Protein 2UZG (pdb70)

Secondary structure (DSSP, 8-state):
--S-HHHHHS----HHHHHHHTTT--SSS----SS-EEE--TT---EE--TTTT-HHHHHHHHTT--EEEETTTTEEEETTTTEEE---S-----

CATH classification: 3.30.40.10

GO terms:
  GO:0005813 centrosome (C, IDA)
  GO:0050821 protein stabilization (P, IMP)
  GO:0004843 cysteine-type deubiquitinase activity (F, IDA)
  GO:0008270 zinc ion binding (F, IDA)
  GO:0016579 protein deubiquitination (P, IDA)
  GO:0070536 protein K63-linked deubiquitination (P, IDA)
  GO:0071108 protein K48-linked deubiquitination (P, IDA)
  GO:0005794 Golgi apparatus (C, EXP)
  GO:0004197 cysteine-type endopeptidase activity (F, IMP)
  GO:0051298 centrosome duplication (P, IMP)
  GO:0008277 regulation of G protein-coupled receptor signaling pathway (P, IMP)
  GO:0005515 protein binding (F, IPI)
  GO:0001664 G protein-coupled receptor binding (F, IPI)
  GO:0004843 cysteine-type deubiquitinase activity (F, TAS)
  GO:0005829 cytosol (C, TAS)
  GO:0016579 protein deubiquitination (P, TAS)
  GO:0005794 Golgi apparatus (C, IDA)
  GO:0048471 perinuclear region of cytoplasm (C, IDA)
  GO:0005737 cytoplasm (C, TAS)
  GO:0030891 VCB complex (C, TAS)

Structure (mmCIF, N/CA/C/O backbone):
data_2UZG
#
_entry.id   2UZG
#
_cell.length_a   1.000
_cell.length_b   1.000
_cell.length_c   1.000
_cell.angle_alpha   90.00
_cell.angle_beta   90.00
_cell.angle_gamma   90.00
#
_symmetry.space_group_name_H-M   'P 1'
#
loop_
_entity.id
_entity.type
_entity.pdbx_description
1 polymer 'UBIQUITIN CARBOXYL-TERMINAL HYDROLASE 33'
2 non-polymer 'ZINC ION'
#
loop_
_atom_site.group_PDB
_atom_site.id
_atom_site.type_symbol
_atom_site.label_atom_id
_atom_site.label_alt_id
_atom_site.label_comp_id
_atom_site.label_asym_id
_atom_site.label_entity_id
_atom_site.label_seq_id
_atom_site.pdbx_PDB_ins_code
_atom_site.Cartn_x
_atom_site.Cartn_y
_atom_site.Cartn_z
_atom_site.occupancy
_atom_site.B_iso_or_equiv
_atom_site.auth_seq_id
_atom_site.auth_comp_id
_atom_site.auth_asym_id
_atom_site.auth_atom_id
_atom_site.pdbx_PDB_model_num
ATOM 1 N N . ARG A 1 3 ? 24.690 3.270 4.349 1.00 0.00 36 ARG A N 1
ATOM 2 C CA . ARG A 1 3 ? 23.284 3.115 3.892 1.00 0.00 36 ARG A CA 1
ATOM 3 C C . ARG A 1 3 ? 22.478 2.265 4.868 1.00 0.00 36 ARG A C 1
ATOM 4 O O . ARG A 1 3 ? 22.408 1.044 4.733 1.00 0.00 36 ARG A O 1
ATOM 27 N N . ASN A 1 4 ? 21.869 2.920 5.852 1.00 0.00 37 ASN A N 1
ATOM 28 C CA . ASN A 1 4 ? 21.067 2.224 6.851 1.00 0.00 37 ASN A CA 1
ATOM 29 C C . ASN A 1 4 ? 19.579 2.328 6.525 1.00 0.00 37 ASN A C 1
ATOM 30 O O . ASN A 1 4 ? 18.798 2.878 7.301 1.00 0.00 37 ASN A O 1
ATOM 41 N N . HIS A 1 5 ? 19.194 1.794 5.370 1.00 0.00 38 HIS A N 1
ATOM 42 C CA . HIS A 1 5 ? 17.801 1.824 4.940 1.00 0.00 38 HIS A CA 1
ATOM 43 C C . HIS A 1 5 ? 17.500 0.668 3.991 1.00 0.00 38 HIS A C 1
ATOM 44 O O . HIS A 1 5 ? 18.403 0.120 3.358 1.00 0.00 38 HIS A O 1
ATOM 59 N N . CYS A 1 6 ? 16.226 0.302 3.898 1.00 0.00 39 CYS A N 1
ATOM 60 C CA . CYS A 1 6 ? 15.808 -0.791 3.028 1.00 0.00 39 CYS A CA 1
ATOM 61 C C . CYS A 1 6 ? 15.763 -0.333 1.566 1.00 0.00 39 CYS A C 1
ATOM 62 O O . CYS A 1 6 ? 15.265 0.753 1.259 1.00 0.00 39 CYS A O 1
ATOM 69 N N . PRO A 1 7 ? 16.288 -1.159 0.641 1.00 0.00 40 PRO A N 1
ATOM 70 C CA . PRO A 1 7 ? 16.314 -0.838 -0.793 1.00 0.00 40 PRO A CA 1
ATOM 71 C C . PRO A 1 7 ? 14.927 -0.819 -1.427 1.00 0.00 40 PRO A C 1
ATOM 72 O O . PRO A 1 7 ? 14.592 0.095 -2.180 1.00 0.00 40 PRO A O 1
ATOM 83 N N . HIS A 1 8 ? 14.127 -1.839 -1.129 1.00 0.00 41 HIS A N 1
ATOM 84 C CA . HIS A 1 8 ? 12.778 -1.951 -1.677 1.00 0.00 41 HIS A CA 1
ATOM 85 C C . HIS A 1 8 ? 12.026 -0.621 -1.593 1.00 0.00 41 HIS A C 1
ATOM 86 O O . HIS A 1 8 ? 11.531 -0.114 -2.599 1.00 0.00 41 HIS A O 1
ATOM 100 N N . LEU A 1 9 ? 11.949 -0.065 -0.390 1.00 0.00 42 LEU A N 1
ATOM 101 C CA . LEU A 1 9 ? 11.265 1.202 -0.171 1.00 0.00 42 LEU A CA 1
ATOM 102 C C . LEU A 1 9 ? 12.090 2.368 -0.705 1.00 0.00 42 LEU A C 1
ATOM 103 O O . LEU A 1 9 ? 11.548 3.322 -1.263 1.00 0.00 42 LEU A O 1
ATOM 119 N N . ASP A 1 10 ? 13.406 2.287 -0.529 1.00 0.00 43 ASP A N 1
ATOM 120 C CA . ASP A 1 10 ? 14.307 3.337 -0.991 1.00 0.00 43 ASP A CA 1
ATOM 121 C C . ASP A 1 10 ? 14.158 3.580 -2.493 1.00 0.00 43 ASP A C 1
ATOM 122 O O . ASP A 1 10 ? 14.515 4.646 -2.993 1.00 0.00 43 ASP A O 1
ATOM 131 N N . SER A 1 11 ? 13.636 2.587 -3.210 1.00 0.00 44 SER A N 1
ATOM 132 C CA . SER A 1 11 ? 13.453 2.704 -4.652 1.00 0.00 44 SER A CA 1
ATOM 133 C C . SER A 1 11 ? 12.178 3.471 -4.986 1.00 0.00 44 SER A C 1
ATOM 134 O O . SER A 1 11 ? 12.169 4.322 -5.876 1.00 0.00 44 SER A O 1
ATOM 142 N N . VAL A 1 12 ? 11.102 3.165 -4.269 1.00 0.00 45 VAL A N 1
ATOM 143 C CA . VAL A 1 12 ? 9.823 3.826 -4.494 1.00 0.00 45 VAL A CA 1
ATOM 144 C C . VAL A 1 12 ? 9.851 5.267 -3.995 1.00 0.00 45 VAL A C 1
ATOM 145 O O . VAL A 1 12 ? 10.674 5.627 -3.153 1.00 0.00 45 VAL A O 1
ATOM 158 N N . GLY A 1 13 ? 8.947 6.087 -4.521 1.00 0.00 46 GLY A N 1
ATOM 159 C CA . GLY A 1 13 ? 8.884 7.479 -4.117 1.00 0.00 46 GLY A CA 1
ATOM 160 C C . GLY A 1 13 ? 7.785 7.741 -3.107 1.00 0.00 46 GLY A C 1
ATOM 161 O O . GLY A 1 13 ? 7.637 6.999 -2.134 1.00 0.00 46 GLY A O 1
ATOM 165 N N . GLU A 1 14 ? 7.010 8.796 -3.336 1.00 0.00 47 GLU A N 1
ATOM 166 C CA . GLU A 1 14 ? 5.917 9.151 -2.437 1.00 0.00 47 GLU A CA 1
ATOM 167 C C . GLU A 1 14 ? 4.698 9.626 -3.220 1.00 0.00 47 GLU A C 1
ATOM 168 O O . GLU A 1 14 ? 4.823 10.141 -4.331 1.00 0.00 47 GLU A O 1
ATOM 180 N N . ILE A 1 15 ? 3.519 9.449 -2.633 1.00 0.00 48 ILE A N 1
ATOM 181 C CA . ILE A 1 15 ? 2.275 9.860 -3.273 1.00 0.00 48 ILE A CA 1
ATOM 182 C C . ILE A 1 15 ? 1.745 11.153 -2.662 1.00 0.00 48 ILE A C 1
ATOM 183 O O . ILE A 1 15 ? 1.948 11.418 -1.478 1.00 0.00 48 ILE A O 1
ATOM 199 N N . THR A 1 16 ? 1.066 11.953 -3.477 1.00 0.00 49 THR A N 1
ATOM 200 C CA . THR A 1 16 ? 0.508 13.218 -3.013 1.00 0.00 49 THR A CA 1
ATOM 201 C C . THR A 1 16 ? -0.760 12.987 -2.199 1.00 0.00 49 THR A C 1
ATOM 202 O O . THR A 1 16 ? -1.391 11.935 -2.299 1.00 0.00 49 THR A O 1
ATOM 213 N N . LYS A 1 17 ? -1.127 13.978 -1.394 1.00 0.00 50 LYS A N 1
ATOM 214 C CA . LYS A 1 17 ? -2.321 13.884 -0.562 1.00 0.00 50 LYS A CA 1
ATOM 215 C C . LYS A 1 17 ? -3.568 13.713 -1.423 1.00 0.00 50 LYS A C 1
ATOM 216 O O . LYS A 1 17 ? -4.528 13.056 -1.019 1.00 0.00 50 LYS A O 1
ATOM 235 N N . GLU A 1 18 ? -3.547 14.309 -2.611 1.00 0.00 51 GLU A N 1
ATOM 236 C CA . GLU A 1 18 ? -4.676 14.225 -3.530 1.00 0.00 51 GLU A CA 1
ATOM 237 C C . GLU A 1 18 ? -4.976 12.775 -3.898 1.00 0.00 51 GLU A C 1
ATOM 238 O O . GLU A 1 18 ? -6.131 12.353 -3.899 1.00 0.00 51 GLU A O 1
ATOM 250 N N . ASP A 1 19 ? -3.930 12.019 -4.212 1.00 0.00 52 ASP A N 1
ATOM 251 C CA . ASP A 1 19 ? -4.087 10.617 -4.583 1.00 0.00 52 ASP A CA 1
ATOM 252 C C . ASP A 1 19 ? -4.440 9.764 -3.368 1.00 0.00 52 ASP A C 1
ATOM 253 O O . ASP A 1 19 ? -5.269 8.857 -3.455 1.00 0.00 52 ASP A O 1
ATOM 262 N N . LEU A 1 20 ? -3.803 10.055 -2.240 1.00 0.00 53 LEU A N 1
ATOM 263 C CA . LEU A 1 20 ? -4.047 9.309 -1.010 1.00 0.00 53 LEU A CA 1
ATOM 264 C C . LEU A 1 20 ? -5.449 9.576 -0.470 1.00 0.00 53 LEU A C 1
ATOM 265 O O . LEU A 1 20 ? -6.061 8.702 0.146 1.00 0.00 53 LEU A O 1
ATOM 281 N N . ILE A 1 21 ? -5.953 10.786 -0.698 1.00 0.00 54 ILE A N 1
ATOM 282 C CA . ILE A 1 21 ? -7.284 11.160 -0.227 1.00 0.00 54 ILE A CA 1
ATOM 283 C C . ILE A 1 21 ? -8.342 10.173 -0.718 1.00 0.00 54 ILE A C 1
ATOM 284 O O . ILE A 1 21 ? -9.233 9.778 0.033 1.00 0.00 54 ILE A O 1
ATOM 300 N N . GLN A 1 22 ? -8.233 9.779 -1.982 1.00 0.00 55 GLN A N 1
ATOM 301 C CA . GLN A 1 22 ? -9.178 8.839 -2.574 1.00 0.00 55 GLN A CA 1
ATOM 302 C C . GLN A 1 22 ? -9.020 7.456 -1.958 1.00 0.00 55 GLN A C 1
ATOM 303 O O . GLN A 1 22 ? -10.005 6.795 -1.625 1.00 0.00 55 GLN A O 1
ATOM 317 N N . LYS A 1 23 ? -7.777 7.029 -1.799 1.00 0.00 56 LYS A N 1
ATOM 318 C CA . LYS A 1 23 ? -7.486 5.728 -1.209 1.00 0.00 56 LYS A CA 1
ATOM 319 C C . LYS A 1 23 ? -7.887 5.719 0.263 1.00 0.00 56 LYS A C 1
ATOM 320 O O . LYS A 1 23 ? -8.295 4.691 0.803 1.00 0.00 56 LYS A O 1
ATOM 339 N N . SER A 1 24 ? -7.765 6.879 0.901 1.00 0.00 57 SER A N 1
ATOM 340 C CA . SER A 1 24 ? -8.111 7.025 2.311 1.00 0.00 57 SER A CA 1
ATOM 341 C C . SER A 1 24 ? -9.626 7.011 2.519 1.00 0.00 57 SER A C 1
ATOM 342 O O . SER A 1 24 ? -10.098 6.896 3.650 1.00 0.00 57 SER A O 1
ATOM 350 N N . LEU A 1 25 ? -10.385 7.134 1.432 1.00 0.00 58 LEU A N 1
ATOM 351 C CA . LEU A 1 25 ? -11.842 7.140 1.523 1.00 0.00 58 LEU A CA 1
ATOM 352 C C . LEU A 1 25 ? -12.364 5.817 2.084 1.00 0.00 58 LEU A C 1
ATOM 353 O O . LEU A 1 25 ? -13.493 5.743 2.568 1.00 0.00 58 LEU A O 1
ATOM 369 N N . GLY A 1 26 ? -11.534 4.779 2.025 1.00 0.00 59 GLY A N 1
ATOM 370 C CA . GLY A 1 26 ? -11.934 3.484 2.542 1.00 0.00 59 GLY A CA 1
ATOM 371 C C . GLY A 1 26 ? -12.590 2.605 1.496 1.00 0.00 59 GLY A C 1
ATOM 372 O O . GLY A 1 26 ? -13.653 2.033 1.736 1.00 0.00 59 GLY A O 1
ATOM 376 N N . THR A 1 27 ? -11.957 2.489 0.332 1.00 0.00 60 THR A N 1
ATOM 377 C CA . THR A 1 27 ? -12.489 1.664 -0.745 1.00 0.00 60 THR A CA 1
ATOM 378 C C . THR A 1 27 ? -11.364 0.979 -1.514 1.00 0.00 60 THR A C 1
ATOM 379 O O . THR A 1 27 ? -10.332 1.588 -1.798 1.00 0.00 60 THR A O 1
ATOM 390 N N . CYS A 1 28 ? -11.571 -0.290 -1.853 1.00 0.00 61 CYS A N 1
ATOM 391 C CA . CYS A 1 28 ? -10.577 -1.056 -2.595 1.00 0.00 61 CYS A CA 1
ATOM 392 C C . CYS A 1 28 ? -10.749 -0.854 -4.097 1.00 0.00 61 CYS A C 1
ATOM 393 O O . CYS A 1 28 ? -11.867 -0.872 -4.610 1.00 0.00 61 CYS A O 1
ATOM 400 N N . GLN A 1 29 ? -9.636 -0.662 -4.795 1.00 0.00 62 GLN A N 1
ATOM 401 C CA . GLN A 1 29 ? -9.666 -0.453 -6.239 1.00 0.00 62 GLN A CA 1
ATOM 402 C C . GLN A 1 29 ? -9.930 -1.763 -6.984 1.00 0.00 62 GLN A C 1
ATOM 403 O O . GLN A 1 29 ? -10.308 -1.752 -8.155 1.00 0.00 62 GLN A O 1
ATOM 417 N N . ASP A 1 30 ? -9.724 -2.886 -6.302 1.00 0.00 63 ASP A N 1
ATOM 418 C CA . ASP A 1 30 ? -9.937 -4.196 -6.910 1.00 0.00 63 ASP A CA 1
ATOM 419 C C . ASP A 1 30 ? -11.317 -4.749 -6.558 1.00 0.00 63 ASP A C 1
ATOM 420 O O . ASP A 1 30 ? -12.069 -5.169 -7.436 1.00 0.00 63 ASP A O 1
ATOM 429 N N . CYS A 1 31 ? -11.638 -4.749 -5.268 1.00 0.00 64 CYS A N 1
ATOM 430 C CA . CYS A 1 31 ? -12.925 -5.257 -4.801 1.00 0.00 64 CYS A CA 1
ATOM 431 C C . CYS A 1 31 ? -13.688 -4.184 -4.028 1.00 0.00 64 CYS A C 1
ATOM 432 O O . CYS A 1 31 ? -13.319 -3.010 -4.047 1.00 0.00 64 CYS A O 1
ATOM 439 N N . LYS A 1 32 ? -14.756 -4.597 -3.351 1.00 0.00 65 LYS A N 1
ATOM 440 C CA . LYS A 1 32 ? -15.572 -3.673 -2.571 1.00 0.00 65 LYS A CA 1
ATOM 441 C C . LYS A 1 32 ? -15.730 -4.168 -1.136 1.00 0.00 65 LYS A C 1
ATOM 442 O O . LYS A 1 32 ? -16.761 -4.733 -0.774 1.00 0.00 65 LYS A O 1
ATOM 461 N N . VAL A 1 33 ? -14.700 -3.953 -0.325 1.00 0.00 66 VAL A N 1
ATOM 462 C CA . VAL A 1 33 ? -14.723 -4.378 1.069 1.00 0.00 66 VAL A CA 1
ATOM 463 C C . VAL A 1 33 ? -15.051 -3.213 1.998 1.00 0.00 66 VAL A C 1
ATOM 464 O O . VAL A 1 33 ? -15.591 -3.408 3.087 1.00 0.00 66 VAL A O 1
ATOM 477 N N . GLN A 1 34 ? -14.723 -2.000 1.560 1.00 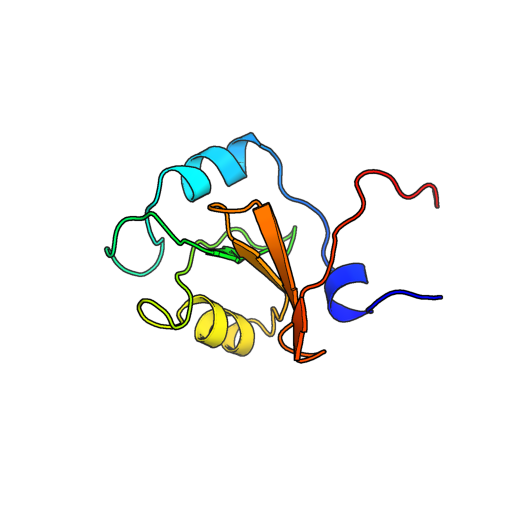0.00 67 GLN A N 1
ATOM 478 C CA . GLN A 1 34 ? -14.982 -0.803 2.353 1.00 0.00 67 GLN A CA 1
ATOM 479 C C . GLN A 1 34 ? -14.155 -0.810 3.635 1.00 0.00 67 GLN A C 1
ATOM 480 O O . GLN A 1 34 ? -14.115 -1.807 4.355 1.00 0.00 67 GLN A O 1
ATOM 494 N N . GLY A 1 35 ? -13.494 0.311 3.913 1.00 0.00 68 GLY A N 1
ATOM 495 C CA . GLY A 1 35 ? -12.677 0.413 5.107 1.00 0.00 68 GLY A CA 1
ATOM 496 C C . GLY A 1 35 ? -13.485 0.247 6.382 1.00 0.00 68 GLY A C 1
ATOM 497 O O . GLY A 1 35 ? -14.662 -0.112 6.327 1.00 0.00 68 GLY A O 1
ATOM 501 N N . PRO A 1 36 ? -12.880 0.502 7.556 1.00 0.00 69 PRO A N 1
ATOM 502 C CA . PRO A 1 36 ? -11.479 0.931 7.662 1.00 0.00 69 PRO A CA 1
ATOM 503 C C . PRO A 1 36 ? -10.502 -0.198 7.355 1.00 0.00 69 PRO A C 1
ATOM 504 O O . PRO A 1 36 ? -10.890 -1.246 6.840 1.00 0.00 69 PRO A O 1
ATOM 515 N N . ASN A 1 37 ? -9.230 0.023 7.675 1.00 0.00 70 ASN A N 1
ATOM 516 C CA . ASN A 1 37 ? -8.195 -0.977 7.433 1.00 0.00 70 ASN A CA 1
ATOM 517 C C . ASN A 1 37 ? -8.002 -1.205 5.936 1.00 0.00 70 ASN A C 1
ATOM 518 O O . ASN A 1 37 ? -8.459 -2.207 5.386 1.00 0.00 70 ASN A O 1
ATOM 529 N N . LEU A 1 38 ? -7.323 -0.269 5.284 1.00 0.00 71 LEU A N 1
ATOM 530 C CA . LEU A 1 38 ? -7.068 -0.368 3.850 1.00 0.00 71 LEU A CA 1
ATOM 531 C C . LEU A 1 38 ? -5.612 -0.043 3.534 1.00 0.00 71 LEU A C 1
ATOM 532 O O . LEU A 1 38 ? -4.980 0.763 4.218 1.00 0.00 71 LEU A O 1
ATOM 548 N N . TRP A 1 39 ? -5.082 -0.680 2.494 1.00 0.00 72 TRP A N 1
ATOM 549 C CA . TRP A 1 39 ? -3.700 -0.462 2.088 1.00 0.00 72 TRP A CA 1
ATOM 550 C C . TRP A 1 39 ? -3.624 0.155 0.696 1.00 0.00 72 TRP A C 1
ATOM 551 O O . TRP A 1 39 ? -4.556 0.038 -0.099 1.00 0.00 72 TRP A O 1
ATOM 572 N N . ALA A 1 40 ? -2.507 0.817 0.412 1.00 0.00 73 ALA A N 1
ATOM 573 C CA . ALA A 1 40 ? -2.306 1.456 -0.882 1.00 0.00 73 ALA A CA 1
ATOM 574 C C . ALA A 1 40 ? -0.859 1.320 -1.341 1.00 0.00 73 ALA A C 1
ATOM 575 O O . ALA A 1 40 ? 0.070 1.457 -0.544 1.00 0.00 73 ALA A O 1
ATOM 582 N N . CYS A 1 41 ? -0.672 1.049 -2.628 1.00 0.00 74 CYS A N 1
ATOM 583 C CA . CYS A 1 41 ? 0.665 0.894 -3.190 1.00 0.00 74 CYS A CA 1
ATOM 584 C C . CYS A 1 41 ? 1.504 2.145 -2.947 1.00 0.00 74 CYS A C 1
ATOM 585 O O . CYS A 1 41 ? 1.076 3.260 -3.245 1.00 0.00 74 CYS A O 1
ATOM 592 N N . LEU A 1 42 ? 2.699 1.952 -2.396 1.00 0.00 75 LEU A N 1
ATOM 593 C CA . LEU A 1 42 ? 3.596 3.065 -2.103 1.00 0.00 75 LEU A CA 1
ATOM 594 C C . LEU A 1 42 ? 4.390 3.485 -3.339 1.00 0.00 75 LEU A C 1
ATOM 595 O O . LEU A 1 42 ? 4.938 4.586 -3.385 1.00 0.00 75 LEU A O 1
ATOM 611 N N . GLU A 1 43 ? 4.450 2.608 -4.338 1.00 0.00 76 GLU A N 1
ATOM 612 C CA . GLU A 1 43 ? 5.183 2.902 -5.566 1.00 0.00 76 GLU A CA 1
ATOM 613 C C . GLU A 1 43 ? 4.722 4.226 -6.170 1.00 0.00 76 GLU A C 1
ATOM 614 O O . GLU A 1 43 ? 3.589 4.347 -6.634 1.00 0.00 76 GLU A O 1
ATOM 626 N N . ASN A 1 44 ? 5.609 5.217 -6.156 1.00 0.00 77 ASN A N 1
ATOM 627 C CA . ASN A 1 44 ? 5.295 6.537 -6.697 1.00 0.00 77 ASN A CA 1
ATOM 628 C C . ASN A 1 44 ? 4.742 6.435 -8.117 1.00 0.00 77 ASN A C 1
ATOM 629 O O . ASN A 1 44 ? 3.903 7.238 -8.525 1.00 0.00 77 ASN A O 1
ATOM 640 N N . ARG A 1 45 ? 5.218 5.446 -8.862 1.00 0.00 78 ARG A N 1
ATOM 641 C CA . ARG A 1 45 ? 4.772 5.241 -10.235 1.00 0.00 78 ARG A CA 1
ATOM 642 C C . ARG A 1 45 ? 3.427 4.517 -10.275 1.00 0.00 78 ARG A C 1
ATOM 643 O O . ARG A 1 45 ? 2.696 4.601 -11.262 1.00 0.00 78 ARG A O 1
ATOM 664 N N . CYS A 1 46 ? 3.109 3.802 -9.200 1.00 0.00 79 CYS A N 1
ATOM 665 C CA . CYS A 1 46 ? 1.853 3.062 -9.119 1.00 0.00 79 CYS A CA 1
ATOM 666 C C . CYS A 1 46 ? 0.845 3.781 -8.229 1.00 0.00 79 CYS A C 1
ATOM 667 O O . CYS A 1 46 ? 1.218 4.479 -7.285 1.00 0.00 79 CYS A O 1
ATOM 674 N N . SER A 1 47 ? -0.434 3.603 -8.536 1.00 0.00 80 SER A N 1
ATOM 675 C CA . SER A 1 47 ? -1.504 4.227 -7.765 1.00 0.00 80 SER A CA 1
ATOM 676 C C . SER A 1 47 ? -2.690 3.279 -7.629 1.00 0.00 80 SER A C 1
ATOM 677 O O . SER A 1 47 ? -3.777 3.547 -8.144 1.00 0.00 80 SER A O 1
ATOM 685 N N . TYR A 1 48 ? -2.471 2.164 -6.940 1.00 0.00 81 TYR A N 1
ATOM 686 C CA . TYR A 1 48 ? -3.516 1.168 -6.743 1.00 0.00 81 TYR A CA 1
ATOM 687 C C . TYR A 1 48 ? -3.903 1.057 -5.271 1.00 0.00 81 TYR A C 1
ATOM 688 O O . TYR A 1 48 ? -3.073 1.253 -4.383 1.00 0.00 81 TYR A O 1
ATOM 706 N N . VAL A 1 49 ? -5.168 0.736 -5.022 1.00 0.00 82 VAL A N 1
ATOM 707 C CA . VAL A 1 49 ? -5.669 0.591 -3.660 1.00 0.00 82 VAL A CA 1
ATOM 708 C C . VAL A 1 49 ? -6.069 -0.854 -3.381 1.00 0.00 82 VAL A C 1
ATOM 709 O O . VAL A 1 49 ? -6.952 -1.400 -4.043 1.00 0.00 82 VAL A O 1
ATOM 722 N N . GLY A 1 50 ? -5.412 -1.470 -2.405 1.00 0.00 83 GLY A N 1
ATOM 723 C CA . GLY A 1 50 ? -5.715 -2.848 -2.066 1.00 0.00 83 GLY A CA 1
ATOM 724 C C . GLY A 1 50 ? -5.866 -3.066 -0.574 1.00 0.00 83 GLY A C 1
ATOM 725 O O . GLY A 1 50 ? -5.406 -2.257 0.231 1.00 0.00 83 GLY A O 1
ATOM 729 N N . CYS A 1 51 ? -6.509 -4.169 -0.206 1.00 0.00 84 CYS A N 1
ATOM 730 C CA . CYS A 1 51 ? -6.719 -4.501 1.199 1.00 0.00 84 CYS A CA 1
ATOM 731 C C . CYS A 1 51 ? -5.752 -5.597 1.644 1.00 0.00 84 CYS A C 1
ATOM 732 O O . CYS A 1 51 ? -5.385 -6.470 0.857 1.00 0.00 84 CYS A O 1
ATOM 739 N N . GLY A 1 52 ? -5.337 -5.535 2.905 1.00 0.00 85 GLY A N 1
ATOM 740 C CA . GLY A 1 52 ? -4.407 -6.517 3.433 1.00 0.00 85 GLY A CA 1
ATOM 741 C C . GLY A 1 52 ? -5.047 -7.869 3.684 1.00 0.00 85 GLY A C 1
ATOM 742 O O . GLY A 1 52 ? -6.196 -8.102 3.309 1.00 0.00 85 GLY A O 1
ATOM 746 N N . GLU A 1 53 ? -4.292 -8.763 4.318 1.00 0.00 86 GLU A N 1
ATOM 747 C CA . GLU A 1 53 ? -4.775 -10.107 4.624 1.00 0.00 86 GLU A CA 1
ATOM 748 C C . GLU A 1 53 ? -6.066 -10.064 5.437 1.00 0.00 86 GLU A C 1
ATOM 749 O O . GLU A 1 53 ? -6.824 -11.035 5.466 1.00 0.00 86 GLU A O 1
ATOM 761 N N . SER A 1 54 ? -6.314 -8.938 6.098 1.00 0.00 87 SER A N 1
ATOM 762 C CA . SER A 1 54 ? -7.515 -8.781 6.910 1.00 0.00 87 SER A CA 1
ATOM 763 C C . SER A 1 54 ? -8.777 -8.886 6.055 1.00 0.00 87 SER A C 1
ATOM 764 O O . SER A 1 54 ? -9.871 -9.101 6.577 1.00 0.00 87 SER A O 1
ATOM 772 N N . GLN A 1 55 ? -8.621 -8.734 4.741 1.00 0.00 88 GLN A N 1
ATOM 773 C CA . GLN A 1 55 ? -9.755 -8.815 3.827 1.00 0.00 88 GLN A CA 1
ATOM 774 C C . GLN A 1 55 ? -9.503 -9.843 2.729 1.00 0.00 88 GLN A C 1
ATOM 775 O O . GLN A 1 55 ? -10.105 -10.918 2.725 1.00 0.00 88 GLN A O 1
ATOM 789 N N . VAL A 1 56 ? -8.616 -9.511 1.795 1.00 0.00 89 VAL A N 1
ATOM 790 C CA . VAL A 1 56 ? -8.299 -10.413 0.692 1.00 0.00 89 VAL A CA 1
ATOM 791 C C . VAL A 1 56 ? -6.812 -10.385 0.340 1.00 0.00 89 VAL A C 1
ATOM 792 O O . VAL A 1 56 ? -6.406 -10.898 -0.703 1.00 0.00 89 VAL A O 1
ATOM 805 N N . ASP A 1 57 ? -5.999 -9.787 1.210 1.00 0.00 90 ASP A N 1
ATOM 806 C CA . ASP A 1 57 ? -4.558 -9.702 0.977 1.00 0.00 90 ASP A CA 1
ATOM 807 C C . ASP A 1 57 ? -4.256 -9.201 -0.433 1.00 0.00 90 ASP A C 1
ATOM 808 O O . ASP A 1 57 ? -3.235 -9.556 -1.027 1.00 0.00 90 ASP A O 1
ATOM 817 N N . HIS A 1 58 ? -5.147 -8.366 -0.961 1.00 0.00 91 HIS A N 1
ATOM 818 C CA . HIS A 1 58 ? -4.978 -7.809 -2.298 1.00 0.00 91 HIS A CA 1
ATOM 819 C C . HIS A 1 58 ? -3.634 -7.100 -2.416 1.00 0.00 91 HIS A C 1
ATOM 820 O O . HIS A 1 58 ? -2.990 -7.136 -3.465 1.00 0.00 91 HIS A O 1
ATOM 834 N N . SER A 1 59 ? -3.215 -6.461 -1.329 1.00 0.00 92 SER A N 1
ATOM 835 C CA . SER A 1 59 ? -1.943 -5.752 -1.308 1.00 0.00 92 SER A CA 1
ATOM 836 C C . SER A 1 59 ? -0.794 -6.718 -1.580 1.00 0.00 92 SER A C 1
ATOM 837 O O . SER A 1 59 ? 0.178 -6.372 -2.255 1.00 0.00 92 SER A O 1
ATOM 845 N N . THR A 1 60 ? -0.918 -7.933 -1.057 1.00 0.00 93 THR A N 1
ATOM 846 C CA . THR A 1 60 ? 0.105 -8.953 -1.247 1.00 0.00 93 THR A CA 1
ATOM 847 C C . THR A 1 60 ? 0.109 -9.440 -2.692 1.00 0.00 93 THR A C 1
ATOM 848 O O . THR A 1 60 ? 1.155 -9.495 -3.338 1.00 0.00 93 THR A O 1
ATOM 859 N N . ILE A 1 61 ? -1.072 -9.783 -3.199 1.00 0.00 94 ILE A N 1
ATOM 860 C CA . ILE A 1 61 ? -1.197 -10.255 -4.573 1.00 0.00 94 ILE A CA 1
ATOM 861 C C . ILE A 1 61 ? -0.669 -9.206 -5.542 1.00 0.00 94 ILE A C 1
ATOM 862 O O . ILE A 1 61 ? 0.162 -9.500 -6.401 1.00 0.00 94 ILE A O 1
ATOM 878 N N . HIS A 1 62 ? -1.148 -7.978 -5.385 1.00 0.00 95 HIS A N 1
ATOM 879 C CA . HIS A 1 62 ? -0.713 -6.877 -6.235 1.00 0.00 95 HIS A CA 1
ATOM 880 C C . HIS A 1 62 ? 0.795 -6.688 -6.118 1.00 0.00 95 HIS A C 1
ATOM 881 O O . HIS A 1 62 ? 1.473 -6.384 -7.099 1.00 0.00 95 HIS A O 1
ATOM 895 N N . SER A 1 63 ? 1.313 -6.875 -4.907 1.00 0.00 96 SER A N 1
ATOM 896 C CA . SER A 1 63 ? 2.741 -6.731 -4.657 1.00 0.00 96 SER A CA 1
ATOM 897 C C . SER A 1 63 ? 3.542 -7.700 -5.521 1.00 0.00 96 SER A C 1
ATOM 898 O O . SER A 1 63 ? 4.558 -7.332 -6.103 1.00 0.00 96 SER A O 1
ATOM 906 N N . GLN A 1 64 ? 3.086 -8.942 -5.601 1.00 0.00 97 GLN A N 1
ATOM 907 C CA . GLN A 1 64 ? 3.780 -9.944 -6.400 1.00 0.00 97 GLN A CA 1
ATOM 908 C C . GLN A 1 64 ? 3.625 -9.655 -7.892 1.00 0.00 97 GLN A C 1
ATOM 909 O O . GLN A 1 64 ? 4.602 -9.658 -8.641 1.00 0.00 97 GLN A O 1
ATOM 923 N N . GLU A 1 65 ? 2.389 -9.410 -8.315 1.00 0.00 98 GLU A N 1
ATOM 924 C CA . GLU A 1 65 ? 2.094 -9.128 -9.718 1.00 0.00 98 GLU A CA 1
ATOM 925 C C . GLU A 1 65 ? 3.006 -8.043 -10.291 1.00 0.00 98 GLU A C 1
ATOM 926 O O . GLU A 1 65 ? 3.572 -8.206 -11.372 1.00 0.00 98 GLU A O 1
ATOM 938 N N . THR A 1 66 ? 3.137 -6.933 -9.572 1.00 0.00 99 THR A N 1
ATOM 939 C CA . THR A 1 66 ? 3.974 -5.826 -10.030 1.00 0.00 99 THR A CA 1
ATOM 940 C C . THR A 1 66 ? 5.291 -5.754 -9.262 1.00 0.00 99 THR A C 1
ATOM 941 O O . THR A 1 66 ? 6.018 -4.766 -9.360 1.00 0.00 99 THR A O 1
ATOM 952 N N . LYS A 1 67 ? 5.600 -6.796 -8.498 1.00 0.00 100 LYS A N 1
ATOM 953 C CA . LYS A 1 67 ? 6.835 -6.828 -7.723 1.00 0.00 100 LYS A CA 1
ATOM 954 C C . LYS A 1 67 ? 6.926 -5.631 -6.774 1.00 0.00 100 LYS A C 1
ATOM 955 O O . LYS A 1 67 ? 8.014 -5.263 -6.331 1.00 0.00 100 LYS A O 1
ATOM 974 N N . HIS A 1 68 ? 5.777 -5.041 -6.451 1.00 0.00 101 HIS A N 1
ATOM 975 C CA . HIS A 1 68 ? 5.728 -3.905 -5.539 1.00 0.00 101 HIS A CA 1
ATOM 976 C C . HIS A 1 68 ? 5.617 -4.398 -4.100 1.00 0.00 101 HIS A C 1
ATOM 977 O O . HIS A 1 68 ? 4.525 -4.709 -3.624 1.00 0.00 101 HIS A O 1
ATOM 991 N N . TYR A 1 69 ? 6.751 -4.482 -3.414 1.00 0.00 102 TYR A N 1
ATOM 992 C CA . TYR A 1 69 ? 6.774 -4.955 -2.033 1.00 0.00 102 TYR A CA 1
ATOM 993 C C . TYR A 1 69 ? 6.603 -3.808 -1.037 1.00 0.00 102 TYR A C 1
ATOM 994 O O . TYR A 1 69 ? 6.987 -3.929 0.125 1.00 0.00 102 TYR A O 1
ATOM 1012 N N . LEU A 1 70 ? 6.025 -2.701 -1.492 1.00 0.00 103 LEU A N 1
ATOM 1013 C CA . LEU A 1 70 ? 5.810 -1.549 -0.624 1.00 0.00 103 LEU A CA 1
ATOM 1014 C C . LEU A 1 70 ? 4.330 -1.194 -0.547 1.00 0.00 103 LEU A C 1
ATOM 1015 O O . LEU A 1 70 ? 3.712 -0.841 -1.552 1.00 0.00 103 LEU A O 1
ATOM 1031 N N . THR A 1 71 ? 3.768 -1.293 0.651 1.00 0.00 104 THR A N 1
ATOM 1032 C CA . THR A 1 71 ? 2.358 -0.983 0.858 1.00 0.00 104 THR A CA 1
ATOM 1033 C C . THR A 1 71 ? 2.157 -0.193 2.146 1.00 0.00 104 THR A C 1
ATOM 1034 O O . THR A 1 71 ? 2.701 -0.546 3.191 1.00 0.00 104 THR A O 1
ATOM 1045 N N . VAL A 1 72 ? 1.376 0.880 2.064 1.00 0.00 105 VAL A N 1
ATOM 1046 C CA . VAL A 1 72 ? 1.109 1.718 3.227 1.00 0.00 105 VAL A CA 1
ATOM 1047 C C . VAL A 1 72 ? -0.383 1.769 3.542 1.00 0.00 105 VAL A C 1
ATOM 1048 O O . VAL A 1 72 ? -1.199 2.106 2.683 1.00 0.00 105 VAL A O 1
ATOM 1061 N N . ASN A 1 73 ? -0.731 1.432 4.779 1.00 0.00 106 ASN A N 1
ATOM 1062 C CA . ASN A 1 73 ? -2.124 1.440 5.212 1.00 0.00 106 ASN A CA 1
ATOM 1063 C C . ASN A 1 73 ? -2.589 2.859 5.512 1.00 0.00 106 ASN A C 1
ATOM 1064 O O . ASN A 1 73 ? -1.992 3.559 6.327 1.00 0.00 106 ASN A O 1
ATOM 1075 N N . LEU A 1 74 ? -3.657 3.280 4.843 1.00 0.00 107 LEU A N 1
ATOM 1076 C CA . LEU A 1 74 ? -4.205 4.620 5.034 1.00 0.00 107 LEU A CA 1
ATOM 1077 C C . LEU A 1 74 ? -4.907 4.753 6.386 1.00 0.00 107 LEU A C 1
ATOM 1078 O O . LEU A 1 74 ? -5.292 5.853 6.786 1.00 0.00 107 LEU A O 1
ATOM 1094 N N . THR A 1 75 ? -5.082 3.634 7.084 1.00 0.00 108 THR A N 1
ATOM 1095 C CA . THR A 1 75 ? -5.748 3.641 8.382 1.00 0.00 108 THR A CA 1
ATOM 1096 C C . THR A 1 75 ? -4.832 4.182 9.476 1.00 0.00 108 THR A C 1
ATOM 1097 O O . THR A 1 75 ? -5.267 4.937 10.345 1.00 0.00 108 THR A O 1
ATOM 1108 N N . THR A 1 76 ? -3.565 3.789 9.429 1.00 0.00 109 THR A N 1
ATOM 1109 C CA . THR A 1 76 ? -2.590 4.233 10.422 1.00 0.00 109 THR A CA 1
ATOM 1110 C C . THR A 1 76 ? -1.445 5.016 9.777 1.00 0.00 109 THR A C 1
ATOM 1111 O O . THR A 1 76 ? -0.577 5.541 10.473 1.00 0.00 109 THR A O 1
ATOM 1122 N N . LEU A 1 77 ? -1.446 5.091 8.449 1.00 0.00 110 LEU A N 1
ATOM 1123 C CA . LEU A 1 77 ? -0.404 5.810 7.725 1.00 0.00 110 LEU A CA 1
ATOM 1124 C C . LEU A 1 77 ? 0.963 5.173 7.964 1.00 0.00 110 LEU A C 1
ATOM 1125 O O . LEU A 1 77 ? 1.965 5.869 8.132 1.00 0.00 110 LEU A O 1
ATOM 1141 N N . ARG A 1 78 ? 0.996 3.845 7.977 1.00 0.00 111 ARG A N 1
ATOM 1142 C CA . ARG A 1 78 ? 2.240 3.111 8.194 1.00 0.00 111 ARG A CA 1
ATOM 1143 C C . ARG A 1 78 ? 2.632 2.330 6.943 1.00 0.00 111 ARG A C 1
ATOM 1144 O O . ARG A 1 78 ? 1.775 1.792 6.242 1.00 0.00 111 ARG A O 1
ATOM 1165 N N . VAL A 1 79 ? 3.931 2.273 6.668 1.00 0.00 112 VAL A N 1
ATOM 1166 C CA . VAL A 1 79 ? 4.436 1.559 5.500 1.00 0.00 112 VAL A CA 1
ATOM 1167 C C . VAL A 1 79 ? 4.865 0.141 5.865 1.00 0.00 112 VAL A C 1
ATOM 1168 O O . VAL A 1 79 ? 5.290 -0.119 6.990 1.00 0.00 112 VAL A O 1
ATOM 1181 N N . TRP A 1 80 ? 4.751 -0.772 4.904 1.00 0.00 113 TRP A N 1
ATOM 1182 C CA . TRP A 1 80 ? 5.126 -2.165 5.122 1.00 0.00 113 TRP A CA 1
ATOM 1183 C C . TRP A 1 80 ? 5.980 -2.688 3.969 1.00 0.00 113 TRP A C 1
ATOM 1184 O O . TRP A 1 80 ? 5.726 -2.378 2.803 1.00 0.00 113 TRP A O 1
ATOM 1205 N N . CYS A 1 81 ? 6.991 -3.483 4.311 1.00 0.00 114 CYS A N 1
ATOM 1206 C CA . CYS A 1 81 ? 7.893 -4.057 3.317 1.00 0.00 114 CYS A CA 1
ATOM 1207 C C . CYS A 1 81 ? 7.751 -5.578 3.266 1.00 0.00 114 CYS A C 1
ATOM 1208 O O . CYS A 1 81 ? 8.115 -6.276 4.215 1.00 0.00 114 CYS A O 1
ATOM 1215 N N . TYR A 1 82 ? 7.216 -6.082 2.156 1.00 0.00 115 TYR A N 1
ATOM 1216 C CA . TYR A 1 82 ? 7.022 -7.518 1.980 1.00 0.00 115 TYR A CA 1
ATOM 1217 C C . TYR A 1 82 ? 8.356 -8.247 1.829 1.00 0.00 115 TYR A C 1
ATOM 1218 O O . TYR A 1 82 ? 8.552 -9.321 2.396 1.00 0.00 115 TYR A O 1
ATOM 1236 N N . ALA A 1 83 ? 9.266 -7.658 1.060 1.00 0.00 116 ALA A N 1
ATOM 1237 C CA . ALA A 1 83 ? 10.577 -8.258 0.834 1.00 0.00 116 ALA A CA 1
ATOM 1238 C C . ALA A 1 83 ? 11.328 -8.434 2.146 1.00 0.00 116 ALA A C 1
ATOM 1239 O O . ALA A 1 83 ? 11.795 -9.526 2.466 1.00 0.00 116 ALA A O 1
ATOM 1246 N N . CYS A 1 84 ? 11.429 -7.352 2.907 1.00 0.00 117 CYS A N 1
ATOM 1247 C CA . CYS A 1 84 ? 12.114 -7.384 4.191 1.00 0.00 117 CYS A CA 1
ATOM 1248 C C . CYS A 1 84 ? 11.321 -8.213 5.195 1.00 0.00 117 CYS A C 1
ATOM 1249 O O . CYS A 1 84 ? 11.890 -8.825 6.099 1.00 0.00 117 CYS A O 1
ATOM 1256 N N . SER A 1 85 ? 10.000 -8.222 5.026 1.00 0.00 118 SER A N 1
ATOM 1257 C CA . SER A 1 85 ? 9.106 -8.968 5.910 1.00 0.00 118 SER A CA 1
ATOM 1258 C C . SER A 1 85 ? 8.916 -8.233 7.233 1.00 0.00 118 SER A C 1
ATOM 1259 O O . SER A 1 85 ? 9.001 -8.827 8.308 1.00 0.00 118 SER A O 1
ATOM 1267 N N . LYS A 1 86 ? 8.655 -6.932 7.145 1.00 0.00 119 LYS A N 1
ATOM 1268 C CA . LYS A 1 86 ? 8.452 -6.114 8.335 1.00 0.00 119 LYS A CA 1
ATOM 1269 C C . LYS A 1 86 ? 7.921 -4.734 7.964 1.00 0.00 119 LYS A C 1
ATOM 1270 O O . LYS A 1 86 ? 7.743 -4.421 6.787 1.00 0.00 119 LYS A O 1
ATOM 1289 N N . GLU A 1 87 ? 7.671 -3.912 8.978 1.00 0.00 120 GLU A N 1
ATOM 1290 C CA . GLU A 1 87 ? 7.160 -2.564 8.761 1.00 0.00 120 GLU A CA 1
ATOM 1291 C C . GLU A 1 87 ? 8.305 -1.565 8.620 1.00 0.00 120 GLU A C 1
ATOM 1292 O O . GLU A 1 87 ? 9.276 -1.607 9.376 1.00 0.00 120 GLU A O 1
ATOM 1304 N N . VAL A 1 88 ? 8.183 -0.666 7.648 1.00 0.00 121 VAL A N 1
ATOM 1305 C CA . VAL A 1 88 ? 9.206 0.344 7.408 1.00 0.00 121 VAL A CA 1
ATOM 1306 C C . VAL A 1 88 ? 8.615 1.748 7.478 1.00 0.00 121 VAL A C 1
ATOM 1307 O O . VAL A 1 88 ? 7.398 1.918 7.546 1.00 0.00 121 VAL A O 1
ATOM 1320 N N . PHE A 1 89 ? 9.485 2.753 7.462 1.00 0.00 122 PHE A N 1
ATOM 1321 C CA . PHE A 1 89 ? 9.048 4.142 7.523 1.00 0.00 122 PHE A CA 1
ATOM 1322 C C . PHE A 1 89 ? 9.565 4.931 6.324 1.00 0.00 122 PHE A C 1
ATOM 1323 O O . PHE A 1 89 ? 10.689 4.721 5.869 1.00 0.00 122 PHE A O 1
ATOM 1340 N N . LEU A 1 90 ? 8.736 5.838 5.818 1.00 0.00 123 LEU A N 1
ATOM 1341 C CA . LEU A 1 90 ? 9.110 6.659 4.672 1.00 0.00 123 LEU A CA 1
ATOM 1342 C C . LEU A 1 90 ? 9.418 8.089 5.105 1.00 0.00 123 LEU A C 1
ATOM 1343 O O . LEU A 1 90 ? 8.547 8.797 5.609 1.00 0.00 123 LEU A O 1
ATOM 1359 N N . ASP A 1 91 ? 10.664 8.506 4.905 1.00 0.00 124 ASP A N 1
ATOM 1360 C CA . ASP A 1 91 ? 11.088 9.852 5.275 1.00 0.00 124 ASP A CA 1
ATOM 1361 C C . ASP A 1 91 ? 10.362 10.900 4.438 1.00 0.00 124 ASP A C 1
ATOM 1362 O O . ASP A 1 91 ? 9.940 10.628 3.314 1.00 0.00 124 ASP A O 1
ATOM 1371 N N . ARG A 1 92 ? 10.222 12.099 4.993 1.00 0.00 125 ARG A N 1
ATOM 1372 C CA . ARG A 1 92 ? 9.547 13.190 4.298 1.00 0.00 125 ARG A CA 1
ATOM 1373 C C . ARG A 1 92 ? 10.540 14.008 3.479 1.00 0.00 125 ARG A C 1
ATOM 1374 O O . ARG A 1 92 ? 10.196 14.550 2.428 1.00 0.00 125 ARG A O 1
ATOM 1395 N N . LYS A 1 93 ? 11.774 14.093 3.966 1.00 0.00 126 LYS A N 1
ATOM 1396 C CA . LYS A 1 93 ? 12.817 14.846 3.279 1.00 0.00 126 LYS A CA 1
ATOM 1397 C C . LYS A 1 93 ? 14.137 14.079 3.291 1.00 0.00 126 LYS A C 1
ATOM 1398 O O . LYS A 1 93 ? 14.547 13.545 4.321 1.00 0.00 126 LYS A O 1
ATOM 1417 N N . LEU A 1 94 ? 14.795 14.029 2.138 1.00 0.00 127 LEU A N 1
ATOM 1418 C CA . LEU A 1 94 ? 16.068 13.328 2.015 1.00 0.00 127 LEU A CA 1
ATOM 1419 C C . LEU A 1 94 ? 17.232 14.313 2.003 1.00 0.00 127 LEU A C 1
ATOM 1420 O O . LEU A 1 94 ? 17.919 14.492 3.009 1.00 0.00 127 LEU A O 1
ATOM 1436 N N . GLY A 1 95 ? 17.447 14.946 0.857 1.00 0.00 128 GLY A N 1
ATOM 1437 C CA . GLY A 1 95 ? 18.528 15.907 0.730 1.00 0.00 128 GLY A CA 1
ATOM 1438 C C . GLY A 1 95 ? 19.740 15.326 0.029 1.00 0.00 128 GLY A C 1
ATOM 1439 O O . GLY A 1 95 ? 20.852 15.374 0.555 1.00 0.00 128 GLY A O 1
ATOM 1443 N N . THR A 1 96 ? 19.526 14.776 -1.162 1.00 0.00 129 THR A N 1
ATOM 1444 C CA . THR A 1 96 ? 20.610 14.184 -1.937 1.00 0.00 129 THR A CA 1
ATOM 1445 C C . THR A 1 96 ? 20.934 15.037 -3.160 1.00 0.00 129 THR A C 1
ATOM 1446 O O . THR A 1 96 ? 22.081 15.092 -3.605 1.00 0.00 129 THR A O 1
ATOM 1457 N N . GLN A 1 97 ? 19.915 15.698 -3.700 1.00 0.00 130 GLN A N 1
ATOM 1458 C CA . GLN A 1 97 ? 20.091 16.548 -4.873 1.00 0.00 130 GLN A CA 1
ATOM 1459 C C . GLN A 1 97 ? 19.297 17.842 -4.731 1.00 0.00 130 GLN A C 1
ATOM 1460 O O . GLN A 1 97 ? 19.920 18.924 -4.760 1.00 0.00 130 GLN A O 1
ATOM 1478 N N . ARG A 1 3 ? 24.543 -1.188 8.961 1.00 0.00 36 ARG A N 2
ATOM 1479 C CA . ARG A 1 3 ? 23.427 -0.242 9.225 1.00 0.00 36 ARG A CA 2
ATOM 1480 C C . ARG A 1 3 ? 23.111 0.596 7.990 1.00 0.00 36 ARG A C 2
ATOM 1481 O O . ARG A 1 3 ? 23.947 1.372 7.524 1.00 0.00 36 ARG A O 2
ATOM 1504 N N . ASN A 1 4 ? 21.901 0.437 7.465 1.00 0.00 37 ASN A N 2
ATOM 1505 C CA . ASN A 1 4 ? 21.476 1.179 6.285 1.00 0.00 37 ASN A CA 2
ATOM 1506 C C . ASN A 1 4 ? 19.971 1.047 6.072 1.00 0.00 37 ASN A C 2
ATOM 1507 O O . ASN A 1 4 ? 19.307 0.253 6.736 1.00 0.00 37 ASN A O 2
ATOM 1518 N N . HIS A 1 5 ? 19.439 1.833 5.140 1.00 0.00 38 HIS A N 2
ATOM 1519 C CA . HIS A 1 5 ? 18.013 1.804 4.839 1.00 0.00 38 HIS A CA 2
ATOM 1520 C C . HIS A 1 5 ? 17.672 0.635 3.921 1.00 0.00 38 HIS A C 2
ATOM 1521 O O . HIS A 1 5 ? 18.561 -0.042 3.405 1.00 0.00 38 HIS A O 2
ATOM 1536 N N . CYS A 1 6 ? 16.378 0.403 3.722 1.00 0.00 39 CYS A N 2
ATOM 1537 C CA . CYS A 1 6 ? 15.917 -0.684 2.866 1.00 0.00 39 CYS A CA 2
ATOM 1538 C C . CYS A 1 6 ? 15.846 -0.225 1.405 1.00 0.00 39 CYS A C 2
ATOM 1539 O O . CYS A 1 6 ? 15.349 0.863 1.108 1.00 0.00 39 CYS A O 2
ATOM 1546 N N . PRO A 1 7 ? 16.350 -1.054 0.469 1.00 0.00 40 PRO A N 2
ATOM 1547 C CA . PRO A 1 7 ? 16.352 -0.729 -0.964 1.00 0.00 40 PRO A CA 2
ATOM 1548 C C . PRO A 1 7 ? 14.955 -0.714 -1.578 1.00 0.00 40 PRO A C 2
ATOM 1549 O O . PRO A 1 7 ? 14.613 0.191 -2.339 1.00 0.00 40 PRO A O 2
ATOM 1560 N N . HIS A 1 8 ? 14.156 -1.727 -1.254 1.00 0.00 41 HIS A N 2
ATOM 1561 C CA . HIS A 1 8 ? 12.799 -1.838 -1.785 1.00 0.00 41 HIS A CA 2
ATOM 1562 C C . HIS A 1 8 ? 12.050 -0.507 -1.684 1.00 0.00 41 HIS A C 2
ATOM 1563 O O . HIS A 1 8 ? 11.552 0.011 -2.684 1.00 0.00 41 HIS A O 2
ATOM 1577 N N . LEU A 1 9 ? 11.983 0.041 -0.477 1.00 0.00 42 LEU A N 2
ATOM 1578 C CA . LEU A 1 9 ? 11.306 1.311 -0.245 1.00 0.00 42 LEU A CA 2
ATOM 1579 C C . LEU A 1 9 ? 12.147 2.478 -0.756 1.00 0.00 42 LEU A C 2
ATOM 1580 O O . LEU A 1 9 ? 11.614 3.469 -1.255 1.00 0.00 42 LEU A O 2
ATOM 1596 N N . ASP A 1 10 ? 13.463 2.356 -0.625 1.00 0.00 43 ASP A N 2
ATOM 1597 C CA . ASP A 1 10 ? 14.376 3.403 -1.074 1.00 0.00 43 ASP A CA 2
ATOM 1598 C C . ASP A 1 10 ? 14.204 3.682 -2.567 1.00 0.00 43 ASP A C 2
ATOM 1599 O O . ASP A 1 10 ? 14.571 4.753 -3.050 1.00 0.00 43 ASP A O 2
ATOM 1608 N N . SER A 1 11 ? 13.657 2.712 -3.295 1.00 0.00 44 SER A N 2
ATOM 1609 C CA . SER A 1 11 ? 13.452 2.860 -4.733 1.00 0.00 44 SER A CA 2
ATOM 1610 C C . SER A 1 11 ? 12.144 3.585 -5.035 1.00 0.00 44 SER A C 2
ATOM 1611 O O . SER A 1 11 ? 12.094 4.458 -5.901 1.00 0.00 44 SER A O 2
ATOM 1619 N N . VAL A 1 12 ? 11.087 3.218 -4.319 1.00 0.00 45 VAL A N 2
ATOM 1620 C CA . VAL A 1 12 ? 9.781 3.837 -4.518 1.00 0.00 45 VAL A CA 2
ATOM 1621 C C . VAL A 1 12 ? 9.734 5.233 -3.908 1.00 0.00 45 VAL A C 2
ATOM 1622 O O . VAL A 1 12 ? 10.324 5.484 -2.857 1.00 0.00 45 VAL A O 2
ATOM 1635 N N . GLY A 1 13 ? 9.028 6.140 -4.575 1.00 0.00 46 GLY A N 2
ATOM 1636 C CA . GLY A 1 13 ? 8.917 7.501 -4.085 1.00 0.00 46 GLY A CA 2
ATOM 1637 C C . GLY A 1 13 ? 7.822 7.655 -3.047 1.00 0.00 46 GLY A C 2
ATOM 1638 O O . GLY A 1 13 ? 7.761 6.894 -2.081 1.00 0.00 46 GLY A O 2
ATOM 1642 N N . GLU A 1 14 ? 6.955 8.643 -3.246 1.00 0.00 47 GLU A N 2
ATOM 1643 C CA . GLU A 1 14 ? 5.858 8.894 -2.319 1.00 0.00 47 GLU A CA 2
ATOM 1644 C C . GLU A 1 14 ? 4.581 9.257 -3.071 1.00 0.00 47 GLU A C 2
ATOM 1645 O O . GLU A 1 14 ? 4.619 9.587 -4.256 1.00 0.00 47 GLU A O 2
ATOM 1657 N N . ILE A 1 15 ? 3.451 9.197 -2.373 1.00 0.00 48 ILE A N 2
ATOM 1658 C CA . ILE A 1 15 ? 2.163 9.519 -2.974 1.00 0.00 48 ILE A CA 2
ATOM 1659 C C . ILE A 1 15 ? 1.666 10.883 -2.509 1.00 0.00 48 ILE A C 2
ATOM 1660 O O . ILE A 1 15 ? 1.972 11.322 -1.400 1.00 0.00 48 ILE A O 2
ATOM 1676 N N . THR A 1 16 ? 0.894 11.545 -3.364 1.00 0.00 49 THR A N 2
ATOM 1677 C CA . THR A 1 16 ? 0.350 12.859 -3.042 1.00 0.00 49 THR A CA 2
ATOM 1678 C C . THR A 1 16 ? -0.877 12.730 -2.147 1.00 0.00 49 THR A C 2
ATOM 1679 O O . THR A 1 16 ? -1.504 11.671 -2.084 1.00 0.00 49 THR A O 2
ATOM 1690 N N . LYS A 1 17 ? -1.218 13.814 -1.457 1.00 0.00 50 LYS A N 2
ATOM 1691 C CA . LYS A 1 17 ? -2.373 13.820 -0.567 1.00 0.00 50 LYS A CA 2
ATOM 1692 C C . LYS A 1 17 ? -3.650 13.477 -1.328 1.00 0.00 50 LYS A C 2
ATOM 1693 O O . LYS A 1 17 ? -4.487 12.718 -0.844 1.00 0.00 50 LYS A O 2
ATOM 1712 N N . GLU A 1 18 ? -3.791 14.045 -2.521 1.00 0.00 51 GLU A N 2
ATOM 1713 C CA . GLU A 1 18 ? -4.967 13.804 -3.349 1.00 0.00 51 GLU A CA 2
ATOM 1714 C C . GLU A 1 18 ? -5.126 12.318 -3.661 1.00 0.00 51 GLU A C 2
ATOM 1715 O O . GLU A 1 18 ? -6.243 11.804 -3.720 1.00 0.00 51 GLU A O 2
ATOM 1727 N N . ASP A 1 19 ? -4.005 11.632 -3.859 1.00 0.00 52 ASP A N 2
ATOM 1728 C CA . ASP A 1 19 ? -4.029 10.207 -4.164 1.00 0.00 52 ASP A CA 2
ATOM 1729 C C . ASP A 1 19 ? -4.410 9.394 -2.931 1.00 0.00 52 ASP A C 2
ATOM 1730 O O . ASP A 1 19 ? -5.183 8.440 -3.019 1.00 0.00 52 ASP A O 2
ATOM 1739 N N . LEU A 1 20 ? -3.862 9.778 -1.781 1.00 0.00 53 LEU A N 2
ATOM 1740 C CA . LEU A 1 20 ? -4.147 9.084 -0.531 1.00 0.00 53 LEU A CA 2
ATOM 1741 C C . LEU A 1 20 ? -5.570 9.369 -0.058 1.00 0.00 53 LEU A C 2
ATOM 1742 O O . LEU A 1 20 ? -6.208 8.520 0.564 1.00 0.00 53 LEU A O 2
ATOM 1758 N N . ILE A 1 21 ? -6.063 10.567 -0.359 1.00 0.00 54 ILE A N 2
ATOM 1759 C CA . ILE A 1 21 ? -7.412 10.957 0.036 1.00 0.00 54 ILE A CA 2
ATOM 1760 C C . ILE A 1 21 ? -8.447 9.992 -0.540 1.00 0.00 54 ILE A C 2
ATOM 1761 O O . ILE A 1 21 ? -9.341 9.532 0.171 1.00 0.00 54 ILE A O 2
ATOM 1777 N N . GLN A 1 22 ? -8.318 9.684 -1.826 1.00 0.00 55 GLN A N 2
ATOM 1778 C CA . GLN A 1 22 ? -9.243 8.767 -2.485 1.00 0.00 55 GLN A CA 2
ATOM 1779 C C . GLN A 1 22 ? -9.141 7.377 -1.875 1.00 0.00 55 GLN A C 2
ATOM 1780 O O . GLN A 1 22 ? -10.148 6.706 -1.656 1.00 0.00 55 GLN A O 2
ATOM 1794 N N . LYS A 1 23 ? -7.916 6.957 -1.588 1.00 0.00 56 LYS A N 2
ATOM 1795 C CA . LYS A 1 23 ? -7.681 5.654 -0.984 1.00 0.00 56 LYS A CA 2
ATOM 1796 C C . LYS A 1 23 ? -8.199 5.644 0.450 1.00 0.00 56 LYS A C 2
ATOM 1797 O O . LYS A 1 23 ? -8.653 4.617 0.953 1.00 0.00 56 LYS A O 2
ATOM 1816 N N . SER A 1 24 ? -8.123 6.803 1.097 1.00 0.00 57 SER A N 2
ATOM 1817 C CA . SER A 1 24 ? -8.579 6.952 2.472 1.00 0.00 57 SER A CA 2
ATOM 1818 C C . SER A 1 24 ? -10.105 6.919 2.566 1.00 0.00 57 SER A C 2
ATOM 1819 O O . SER A 1 24 ? -10.659 6.806 3.659 1.00 0.00 57 SER A O 2
ATOM 1827 N N . LEU A 1 25 ? -10.784 7.022 1.424 1.00 0.00 58 LEU A N 2
ATOM 1828 C CA . LEU A 1 25 ? -12.245 7.008 1.412 1.00 0.00 58 LEU A CA 2
ATOM 1829 C C . LEU A 1 25 ? -12.784 5.683 1.949 1.00 0.00 58 LEU A C 2
ATOM 1830 O O . LEU A 1 25 ? -13.942 5.599 2.360 1.00 0.00 58 LEU A O 2
ATOM 1846 N N . GLY A 1 26 ? -11.938 4.656 1.960 1.00 0.00 59 GLY A N 2
ATOM 1847 C CA . GLY A 1 26 ? -12.353 3.362 2.468 1.00 0.00 59 GLY A CA 2
ATOM 1848 C C . GLY A 1 26 ? -12.940 2.458 1.400 1.00 0.00 59 GLY A C 2
ATOM 1849 O O . GLY A 1 26 ? -13.995 1.857 1.602 1.00 0.00 59 GLY A O 2
ATOM 1853 N N . THR A 1 27 ? -12.254 2.348 0.267 1.00 0.00 60 THR A N 2
ATOM 1854 C CA . THR A 1 27 ? -12.721 1.495 -0.821 1.00 0.00 60 THR A CA 2
ATOM 1855 C C . THR A 1 27 ? -11.545 0.834 -1.536 1.00 0.00 60 THR A C 2
ATOM 1856 O O . THR A 1 27 ? -10.523 1.471 -1.789 1.00 0.00 60 THR A O 2
ATOM 1867 N N . CYS A 1 28 ? -11.701 -0.446 -1.861 1.00 0.00 61 CYS A N 2
ATOM 1868 C CA . CYS A 1 28 ? -10.654 -1.191 -2.549 1.00 0.00 61 CYS A CA 2
ATOM 1869 C C . CYS A 1 28 ? -10.774 -1.030 -4.061 1.00 0.00 61 CYS A C 2
ATOM 1870 O O . CYS A 1 28 ? -11.877 -0.986 -4.605 1.00 0.00 61 CYS A O 2
ATOM 1877 N N . GLN A 1 29 ? -9.631 -0.943 -4.735 1.00 0.00 62 GLN A N 2
ATOM 1878 C CA . GLN A 1 29 ? -9.609 -0.789 -6.185 1.00 0.00 62 GLN A CA 2
ATOM 1879 C C . GLN A 1 29 ? -9.899 -2.115 -6.884 1.00 0.00 62 GLN A C 2
ATOM 1880 O O . GLN A 1 29 ? -10.633 -2.159 -7.871 1.00 0.00 62 GLN A O 2
ATOM 1894 N N . ASP A 1 30 ? -9.314 -3.191 -6.368 1.00 0.00 63 ASP A N 2
ATOM 1895 C CA . ASP A 1 30 ? -9.506 -4.518 -6.945 1.00 0.00 63 ASP A CA 2
ATOM 1896 C C . ASP A 1 30 ? -10.931 -5.015 -6.718 1.00 0.00 63 ASP A C 2
ATOM 1897 O O . ASP A 1 30 ? -11.619 -5.408 -7.660 1.00 0.00 63 ASP A O 2
ATOM 1906 N N . CYS A 1 31 ? -11.366 -4.998 -5.463 1.00 0.00 64 CYS A N 2
ATOM 1907 C CA . CYS A 1 31 ? -12.708 -5.450 -5.112 1.00 0.00 64 CYS A CA 2
ATOM 1908 C C . CYS A 1 31 ? -13.539 -4.301 -4.549 1.00 0.00 64 CYS A C 2
ATOM 1909 O O . CYS A 1 31 ? -13.023 -3.210 -4.307 1.00 0.00 64 CYS A O 2
ATOM 1916 N N . LYS A 1 32 ? -14.826 -4.555 -4.345 1.00 0.00 65 LYS A N 2
ATOM 1917 C CA . LYS A 1 32 ? -15.731 -3.544 -3.812 1.00 0.00 65 LYS A CA 2
ATOM 1918 C C . LYS A 1 32 ? -15.945 -3.742 -2.315 1.00 0.00 65 LYS A C 2
ATOM 1919 O O . LYS A 1 32 ? -17.008 -4.189 -1.882 1.00 0.00 65 LYS A O 2
ATOM 1938 N N . VAL A 1 33 ? -14.928 -3.406 -1.530 1.00 0.00 66 VAL A N 2
ATOM 1939 C CA . VAL A 1 33 ? -15.002 -3.545 -0.080 1.00 0.00 66 VAL A CA 2
ATOM 1940 C C . VAL A 1 33 ? -14.862 -2.190 0.608 1.00 0.00 66 VAL A C 2
ATOM 1941 O O . VAL A 1 33 ? -14.187 -1.293 0.102 1.00 0.00 66 VAL A O 2
ATOM 1954 N N . GLN A 1 34 ? -15.504 -2.050 1.763 1.00 0.00 67 GLN A N 2
ATOM 1955 C CA . GLN A 1 34 ? -15.452 -0.804 2.519 1.00 0.00 67 GLN A CA 2
ATOM 1956 C C . GLN A 1 34 ? -14.362 -0.857 3.585 1.00 0.00 67 GLN A C 2
ATOM 1957 O O . GLN A 1 34 ? -14.118 -1.903 4.186 1.00 0.00 67 GLN A O 2
ATOM 1971 N N . GLY A 1 35 ? -13.711 0.278 3.814 1.00 0.00 68 GLY A N 2
ATOM 1972 C CA . GLY A 1 35 ? -12.655 0.342 4.807 1.00 0.00 68 GLY A CA 2
ATOM 1973 C C . GLY A 1 35 ? -13.188 0.274 6.229 1.00 0.00 68 GLY A C 2
ATOM 1974 O O . GLY A 1 35 ? -14.076 -0.528 6.517 1.00 0.00 68 GLY A O 2
ATOM 1978 N N . PRO A 1 36 ? -12.666 1.105 7.152 1.00 0.00 69 PRO A N 2
ATOM 1979 C CA . PRO A 1 36 ? -11.606 2.080 6.855 1.00 0.00 69 PRO A CA 2
ATOM 1980 C C . PRO A 1 36 ? -10.271 1.409 6.556 1.00 0.00 69 PRO A C 2
ATOM 1981 O O . PRO A 1 36 ? -9.564 1.799 5.626 1.00 0.00 69 PRO A O 2
ATOM 1992 N N . ASN A 1 37 ? -9.935 0.400 7.351 1.00 0.00 70 ASN A N 2
ATOM 1993 C CA . ASN A 1 37 ? -8.684 -0.337 7.184 1.00 0.00 70 ASN A CA 2
ATOM 1994 C C . ASN A 1 37 ? -8.427 -0.667 5.715 1.00 0.00 70 ASN A C 2
ATOM 1995 O O . ASN A 1 37 ? -9.095 -1.524 5.136 1.00 0.00 70 ASN A O 2
ATOM 2006 N N . LEU A 1 38 ? -7.456 0.019 5.119 1.00 0.00 71 LEU A N 2
ATOM 2007 C CA . LEU A 1 38 ? -7.118 -0.205 3.717 1.00 0.00 71 LEU A CA 2
ATOM 2008 C C . LEU A 1 38 ? -5.666 0.173 3.433 1.00 0.00 71 LEU A C 2
ATOM 2009 O O . LEU A 1 38 ? -5.133 1.123 4.009 1.00 0.00 71 LEU A O 2
ATOM 2025 N N . TRP A 1 39 ? -5.034 -0.582 2.539 1.00 0.00 72 TRP A N 2
ATOM 2026 C CA . TRP A 1 39 ? -3.645 -0.335 2.171 1.00 0.00 72 TRP A CA 2
ATOM 2027 C C . TRP A 1 39 ? -3.537 0.147 0.729 1.00 0.00 72 TRP A C 2
ATOM 2028 O O . TRP A 1 39 ? -4.326 -0.247 -0.130 1.00 0.00 72 TRP A O 2
ATOM 2049 N N . ALA A 1 40 ? -2.554 1.003 0.470 1.00 0.00 73 ALA A N 2
ATOM 2050 C CA . ALA A 1 40 ? -2.340 1.539 -0.868 1.00 0.00 73 ALA A CA 2
ATOM 2051 C C . ALA A 1 40 ? -0.890 1.364 -1.301 1.00 0.00 73 ALA A C 2
ATOM 2052 O O . ALA A 1 40 ? 0.028 1.464 -0.487 1.00 0.00 73 ALA A O 2
ATOM 2059 N N . CYS A 1 41 ? -0.688 1.103 -2.589 1.00 0.00 74 CYS A N 2
ATOM 2060 C CA . CYS A 1 41 ? 0.654 0.914 -3.129 1.00 0.00 74 CYS A CA 2
ATOM 2061 C C . CYS A 1 41 ? 1.535 2.126 -2.837 1.00 0.00 74 CYS A C 2
ATOM 2062 O O . CYS A 1 41 ? 1.112 3.269 -3.014 1.00 0.00 74 CYS A O 2
ATOM 2069 N N . LEU A 1 42 ? 2.756 1.869 -2.378 1.00 0.00 75 LEU A N 2
ATOM 2070 C CA . LEU A 1 42 ? 3.691 2.941 -2.049 1.00 0.00 75 LEU A CA 2
ATOM 2071 C C . LEU A 1 42 ? 4.459 3.420 -3.281 1.00 0.00 75 LEU A C 2
ATOM 2072 O O . LEU A 1 42 ? 5.032 4.509 -3.275 1.00 0.00 75 LEU A O 2
ATOM 2088 N N . GLU A 1 43 ? 4.474 2.605 -4.334 1.00 0.00 76 GLU A N 2
ATOM 2089 C CA . GLU A 1 43 ? 5.180 2.961 -5.561 1.00 0.00 76 GLU A CA 2
ATOM 2090 C C . GLU A 1 43 ? 4.736 4.331 -6.070 1.00 0.00 76 GLU A C 2
ATOM 2091 O O . GLU A 1 43 ? 3.544 4.593 -6.220 1.00 0.00 76 GLU A O 2
ATOM 2103 N N . ASN A 1 44 ? 5.706 5.203 -6.328 1.00 0.00 77 ASN A N 2
ATOM 2104 C CA . ASN A 1 44 ? 5.416 6.547 -6.814 1.00 0.00 77 ASN A CA 2
ATOM 2105 C C . ASN A 1 44 ? 4.736 6.504 -8.178 1.00 0.00 77 ASN A C 2
ATOM 2106 O O . ASN A 1 44 ? 3.852 7.309 -8.467 1.00 0.00 77 ASN A O 2
ATOM 2117 N N . ARG A 1 45 ? 5.156 5.560 -9.011 1.00 0.00 78 ARG A N 2
ATOM 2118 C CA . ARG A 1 45 ? 4.589 5.413 -10.347 1.00 0.00 78 ARG A CA 2
ATOM 2119 C C . ARG A 1 45 ? 3.261 4.661 -10.303 1.00 0.00 78 ARG A C 2
ATOM 2120 O O . ARG A 1 45 ? 2.441 4.780 -11.213 1.00 0.00 78 ARG A O 2
ATOM 2141 N N . CYS A 1 46 ? 3.055 3.885 -9.242 1.00 0.00 79 CYS A N 2
ATOM 2142 C CA . CYS A 1 46 ? 1.826 3.115 -9.089 1.00 0.00 79 CYS A CA 2
ATOM 2143 C C . CYS A 1 46 ? 0.862 3.806 -8.129 1.00 0.00 79 CYS A C 2
ATOM 2144 O O . CYS A 1 46 ? 1.281 4.470 -7.181 1.00 0.00 79 CYS A O 2
ATOM 2151 N N . SER A 1 47 ? -0.432 3.640 -8.380 1.00 0.00 80 SER A N 2
ATOM 2152 C CA . SER A 1 47 ? -1.459 4.241 -7.538 1.00 0.00 80 SER A CA 2
ATOM 2153 C C . SER A 1 47 ? -2.675 3.325 -7.446 1.00 0.00 80 SER A C 2
ATOM 2154 O O . SER A 1 47 ? -3.766 3.671 -7.901 1.00 0.00 80 SER A O 2
ATOM 2162 N N . TYR A 1 48 ? -2.476 2.149 -6.859 1.00 0.00 81 TYR A N 2
ATOM 2163 C CA . TYR A 1 48 ? -3.549 1.176 -6.713 1.00 0.00 81 TYR A CA 2
ATOM 2164 C C . TYR A 1 48 ? -3.962 1.020 -5.253 1.00 0.00 81 TYR A C 2
ATOM 2165 O O . TYR A 1 48 ? -3.141 1.159 -4.346 1.00 0.00 81 TYR A O 2
ATOM 2183 N N . VAL A 1 49 ? -5.240 0.724 -5.036 1.00 0.00 82 VAL A N 2
ATOM 2184 C CA . VAL A 1 49 ? -5.767 0.540 -3.690 1.00 0.00 82 VAL A CA 2
ATOM 2185 C C . VAL A 1 49 ? -6.092 -0.926 -3.431 1.00 0.00 82 VAL A C 2
ATOM 2186 O O . VAL A 1 49 ? -6.773 -1.569 -4.231 1.00 0.00 82 VAL A O 2
ATOM 2199 N N . GLY A 1 50 ? -5.601 -1.453 -2.315 1.00 0.00 83 GLY A N 2
ATOM 2200 C CA . GLY A 1 50 ? -5.852 -2.843 -1.983 1.00 0.00 83 GLY A CA 2
ATOM 2201 C C . GLY A 1 50 ? -6.082 -3.060 -0.501 1.00 0.00 83 GLY A C 2
ATOM 2202 O O . GLY A 1 50 ? -5.718 -2.221 0.322 1.00 0.00 83 GLY A O 2
ATOM 2206 N N . CYS A 1 51 ? -6.682 -4.196 -0.161 1.00 0.00 84 CYS A N 2
ATOM 2207 C CA . CYS A 1 51 ? -6.956 -4.528 1.232 1.00 0.00 84 CYS A CA 2
ATOM 2208 C C . CYS A 1 51 ? -5.959 -5.564 1.745 1.00 0.00 84 CYS A C 2
ATOM 2209 O O . CYS A 1 51 ? -5.551 -6.464 1.010 1.00 0.00 84 CYS A O 2
ATOM 2216 N N . GLY A 1 52 ? -5.563 -5.419 3.006 1.00 0.00 85 GLY A N 2
ATOM 2217 C CA . GLY A 1 52 ? -4.608 -6.340 3.597 1.00 0.00 85 GLY A CA 2
ATOM 2218 C C . GLY A 1 52 ? -5.185 -7.723 3.826 1.00 0.00 85 GLY A C 2
ATOM 2219 O O . GLY A 1 52 ? -6.280 -8.035 3.358 1.00 0.00 85 GLY A O 2
ATOM 2223 N N . GLU A 1 53 ? -4.440 -8.554 4.549 1.00 0.00 86 GLU A N 2
ATOM 2224 C CA . GLU A 1 53 ? -4.871 -9.916 4.844 1.00 0.00 86 GLU A CA 2
ATOM 2225 C C . GLU A 1 53 ? -6.192 -9.928 5.609 1.00 0.00 86 GLU A C 2
ATOM 2226 O O . GLU A 1 53 ? -6.892 -10.941 5.637 1.00 0.00 86 GLU A O 2
ATOM 2238 N N . SER A 1 54 ? -6.530 -8.803 6.232 1.00 0.00 87 SER A N 2
ATOM 2239 C CA . SER A 1 54 ? -7.768 -8.699 6.996 1.00 0.00 87 SER A CA 2
ATOM 2240 C C . SER A 1 54 ? -8.987 -8.899 6.098 1.00 0.00 87 SER A C 2
ATOM 2241 O O . SER A 1 54 ? -10.083 -9.185 6.582 1.00 0.00 87 SER A O 2
ATOM 2249 N N . GLN A 1 55 ? -8.793 -8.750 4.791 1.00 0.00 88 GLN A N 2
ATOM 2250 C CA . GLN A 1 55 ? -9.881 -8.918 3.835 1.00 0.00 88 GLN A CA 2
ATOM 2251 C C . GLN A 1 55 ? -9.553 -10.009 2.820 1.00 0.00 88 GLN A C 2
ATOM 2252 O O . GLN A 1 55 ? -10.152 -11.084 2.838 1.00 0.00 88 GLN A O 2
ATOM 2266 N N . VAL A 1 56 ? -8.601 -9.727 1.936 1.00 0.00 89 VAL A N 2
ATOM 2267 C CA . VAL A 1 56 ? -8.200 -10.690 0.916 1.00 0.00 89 VAL A CA 2
ATOM 2268 C C . VAL A 1 56 ? -6.719 -10.557 0.566 1.00 0.00 89 VAL A C 2
ATOM 2269 O O . VAL A 1 56 ? -6.278 -11.025 -0.484 1.00 0.00 89 VAL A O 2
ATOM 2282 N N . ASP A 1 57 ? -5.951 -9.919 1.449 1.00 0.00 90 ASP A N 2
ATOM 2283 C CA . ASP A 1 57 ? -4.519 -9.731 1.226 1.00 0.00 90 ASP A CA 2
ATOM 2284 C C . ASP A 1 57 ? -4.242 -9.215 -0.184 1.00 0.00 90 ASP A C 2
ATOM 2285 O O . ASP A 1 57 ? -3.203 -9.515 -0.776 1.00 0.00 90 ASP A O 2
ATOM 2294 N N . HIS A 1 58 ? -5.175 -8.428 -0.713 1.00 0.00 91 HIS A N 2
ATOM 2295 C CA . HIS A 1 58 ? -5.034 -7.864 -2.051 1.00 0.00 91 HIS A CA 2
ATOM 2296 C C . HIS A 1 58 ? -3.717 -7.109 -2.177 1.00 0.00 91 HIS A C 2
ATOM 2297 O O . HIS A 1 58 ? -3.082 -7.118 -3.232 1.00 0.00 91 HIS A O 2
ATOM 2311 N N . SER A 1 59 ? -3.306 -6.464 -1.090 1.00 0.00 92 SER A N 2
ATOM 2312 C CA . SER A 1 59 ? -2.056 -5.714 -1.080 1.00 0.00 92 SER A CA 2
ATOM 2313 C C . SER A 1 59 ? -0.885 -6.630 -1.418 1.00 0.00 92 SER A C 2
ATOM 2314 O O . SER A 1 59 ? 0.030 -6.245 -2.148 1.00 0.00 92 SER A O 2
ATOM 2322 N N . THR A 1 60 ? -0.925 -7.849 -0.889 1.00 0.00 93 THR A N 2
ATOM 2323 C CA . THR A 1 60 ? 0.127 -8.825 -1.142 1.00 0.00 93 THR A CA 2
ATOM 2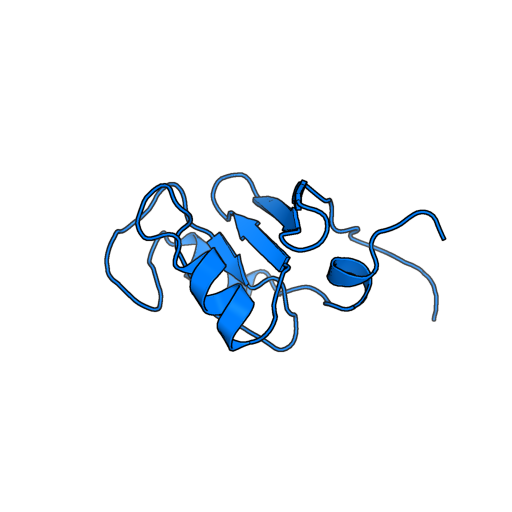324 C C . THR A 1 60 ? 0.071 -9.308 -2.586 1.00 0.00 93 THR A C 2
ATOM 2325 O O . THR A 1 60 ? 1.094 -9.384 -3.268 1.00 0.00 93 THR A O 2
ATOM 2336 N N . ILE A 1 61 ? -1.134 -9.622 -3.055 1.00 0.00 94 ILE A N 2
ATOM 2337 C CA . ILE A 1 61 ? -1.311 -10.085 -4.426 1.00 0.00 94 ILE A CA 2
ATOM 2338 C C . ILE A 1 61 ? -0.784 -9.046 -5.405 1.00 0.00 94 ILE A C 2
ATOM 2339 O O . ILE A 1 61 ? 0.016 -9.354 -6.287 1.00 0.00 94 ILE A O 2
ATOM 2355 N N . HIS A 1 62 ? -1.229 -7.805 -5.229 1.00 0.00 95 HIS A N 2
ATOM 2356 C CA . HIS A 1 62 ? -0.790 -6.712 -6.086 1.00 0.00 95 HIS A CA 2
ATOM 2357 C C . HIS A 1 62 ? 0.724 -6.555 -5.996 1.00 0.00 95 HIS A C 2
ATOM 2358 O O . HIS A 1 62 ? 1.390 -6.275 -6.993 1.00 0.00 95 HIS A O 2
ATOM 2372 N N . SER A 1 63 ? 1.260 -6.746 -4.794 1.00 0.00 96 SER A N 2
ATOM 2373 C CA . SER A 1 63 ? 2.696 -6.633 -4.573 1.00 0.00 96 SER A CA 2
ATOM 2374 C C . SER A 1 63 ? 3.456 -7.606 -5.469 1.00 0.00 96 SER A C 2
ATOM 2375 O O . SER A 1 63 ? 4.479 -7.257 -6.053 1.00 0.00 96 SER A O 2
ATOM 2383 N N . GLN A 1 64 ? 2.953 -8.829 -5.580 1.00 0.00 97 GLN A N 2
ATOM 2384 C CA . GLN A 1 64 ? 3.600 -9.834 -6.414 1.00 0.00 97 GLN A CA 2
ATOM 2385 C C . GLN A 1 64 ? 3.441 -9.499 -7.896 1.00 0.00 97 GLN A C 2
ATOM 2386 O O . GLN A 1 64 ? 4.411 -9.519 -8.656 1.00 0.00 97 GLN A O 2
ATOM 2400 N N . GLU A 1 65 ? 2.211 -9.196 -8.298 1.00 0.00 98 GLU A N 2
ATOM 2401 C CA . GLU A 1 65 ? 1.908 -8.864 -9.689 1.00 0.00 98 GLU A CA 2
ATOM 2402 C C . GLU A 1 65 ? 2.868 -7.817 -10.253 1.00 0.00 98 GLU A C 2
ATOM 2403 O O . GLU A 1 65 ? 3.405 -7.985 -11.348 1.00 0.00 98 GLU A O 2
ATOM 2415 N N . THR A 1 66 ? 3.072 -6.733 -9.512 1.00 0.00 99 THR A N 2
ATOM 2416 C CA . THR A 1 66 ? 3.957 -5.662 -9.959 1.00 0.00 99 THR A CA 2
ATOM 2417 C C . THR A 1 66 ? 5.274 -5.653 -9.185 1.00 0.00 99 THR A C 2
ATOM 2418 O O . THR A 1 66 ? 6.044 -4.698 -9.276 1.00 0.00 99 THR A O 2
ATOM 2429 N N . LYS A 1 67 ? 5.532 -6.712 -8.427 1.00 0.00 100 LYS A N 2
ATOM 2430 C CA . LYS A 1 67 ? 6.761 -6.803 -7.647 1.00 0.00 100 LYS A CA 2
ATOM 2431 C C . LYS A 1 67 ? 6.894 -5.624 -6.681 1.00 0.00 100 LYS A C 2
ATOM 2432 O O . LYS A 1 67 ? 7.994 -5.305 -6.229 1.00 0.00 100 LYS A O 2
ATOM 2451 N N . HIS A 1 68 ? 5.768 -4.994 -6.352 1.00 0.00 101 HIS A N 2
ATOM 2452 C CA . HIS A 1 68 ? 5.764 -3.870 -5.425 1.00 0.00 101 HIS A CA 2
ATOM 2453 C C . HIS A 1 68 ? 5.655 -4.381 -3.992 1.00 0.00 101 HIS A C 2
ATOM 2454 O O . HIS A 1 68 ? 4.560 -4.669 -3.509 1.00 0.00 101 HIS A O 2
ATOM 2468 N N . TYR A 1 69 ? 6.796 -4.509 -3.324 1.00 0.00 102 TYR A N 2
ATOM 2469 C CA . TYR A 1 69 ? 6.829 -5.007 -1.952 1.00 0.00 102 TYR A CA 2
ATOM 2470 C C . TYR A 1 69 ? 6.663 -3.885 -0.930 1.00 0.00 102 TYR A C 2
ATOM 2471 O O . TYR A 1 69 ? 7.066 -4.029 0.224 1.00 0.00 102 TYR A O 2
ATOM 2489 N N . LEU A 1 70 ? 6.069 -2.773 -1.347 1.00 0.00 103 LEU A N 2
ATOM 2490 C CA . LEU A 1 70 ? 5.862 -1.647 -0.446 1.00 0.00 103 LEU A CA 2
ATOM 2491 C C . LEU A 1 70 ? 4.394 -1.248 -0.393 1.00 0.00 103 LEU A C 2
ATOM 2492 O O . LEU A 1 70 ? 3.812 -0.839 -1.399 1.00 0.00 103 LEU A O 2
ATOM 2508 N N . THR A 1 71 ? 3.801 -1.366 0.789 1.00 0.00 104 THR A N 2
ATOM 2509 C CA . THR A 1 71 ? 2.399 -1.015 0.977 1.00 0.00 104 THR A CA 2
ATOM 2510 C C . THR A 1 71 ? 2.211 -0.195 2.249 1.00 0.00 104 THR A C 2
ATOM 2511 O O . THR A 1 71 ? 2.741 -0.538 3.305 1.00 0.00 104 THR A O 2
ATOM 2522 N N . VAL A 1 72 ? 1.457 0.894 2.140 1.00 0.00 105 VAL A N 2
ATOM 2523 C CA . VAL A 1 72 ? 1.206 1.764 3.283 1.00 0.00 105 VAL A CA 2
ATOM 2524 C C . VAL A 1 72 ? -0.284 1.865 3.587 1.00 0.00 105 VAL A C 2
ATOM 2525 O O . VAL A 1 72 ? -1.072 2.308 2.752 1.00 0.00 105 VAL A O 2
ATOM 2538 N N . ASN A 1 73 ? -0.662 1.458 4.795 1.00 0.00 106 ASN A N 2
ATOM 2539 C CA . ASN A 1 73 ? -2.056 1.510 5.217 1.00 0.00 106 ASN A CA 2
ATOM 2540 C C . ASN A 1 73 ? -2.466 2.944 5.527 1.00 0.00 106 ASN A C 2
ATOM 2541 O O . ASN A 1 73 ? -1.872 3.597 6.383 1.00 0.00 106 ASN A O 2
ATOM 2552 N N . LEU A 1 74 ? -3.480 3.431 4.822 1.00 0.00 107 LEU A N 2
ATOM 2553 C CA . LEU A 1 74 ? -3.965 4.793 5.021 1.00 0.00 107 LEU A CA 2
ATOM 2554 C C . LEU A 1 74 ? -4.718 4.932 6.344 1.00 0.00 107 LEU A C 2
ATOM 2555 O O . LEU A 1 74 ? -4.991 6.044 6.797 1.00 0.00 107 LEU A O 2
ATOM 2571 N N . THR A 1 75 ? -5.060 3.800 6.953 1.00 0.00 108 THR A N 2
ATOM 2572 C CA . THR A 1 75 ? -5.792 3.802 8.215 1.00 0.00 108 THR A CA 2
ATOM 2573 C C . THR A 1 75 ? -4.858 4.010 9.407 1.00 0.00 108 THR A C 2
ATOM 2574 O O . THR A 1 75 ? -5.248 4.600 10.414 1.00 0.00 108 THR A O 2
ATOM 2585 N N . THR A 1 76 ? -3.626 3.520 9.292 1.00 0.00 109 THR A N 2
ATOM 2586 C CA . THR A 1 76 ? -2.649 3.656 10.370 1.00 0.00 109 THR A CA 2
ATOM 2587 C C . THR A 1 76 ? -1.478 4.551 9.957 1.00 0.00 109 THR A C 2
ATOM 2588 O O . THR A 1 76 ? -0.649 4.921 10.789 1.00 0.00 109 THR A O 2
ATOM 2599 N N . LEU A 1 77 ? -1.416 4.896 8.674 1.00 0.00 110 LEU A N 2
ATOM 2600 C CA . LEU A 1 77 ? -0.349 5.747 8.155 1.00 0.00 110 LEU A CA 2
ATOM 2601 C C . LEU A 1 77 ? 1.015 5.079 8.311 1.00 0.00 110 LEU A C 2
ATOM 2602 O O . LEU A 1 77 ? 2.031 5.756 8.476 1.00 0.00 110 LEU A O 2
ATOM 2618 N N . ARG A 1 78 ? 1.033 3.751 8.253 1.00 0.00 111 ARG A N 2
ATOM 2619 C CA . ARG A 1 78 ? 2.276 2.996 8.383 1.00 0.00 111 ARG A CA 2
ATOM 2620 C C . ARG A 1 78 ? 2.612 2.275 7.080 1.00 0.00 111 ARG A C 2
ATOM 2621 O O . ARG A 1 78 ? 1.723 1.950 6.293 1.00 0.00 111 ARG A O 2
ATOM 2642 N N . VAL A 1 79 ? 3.899 2.026 6.860 1.00 0.00 112 VAL A N 2
ATOM 2643 C CA . VAL A 1 79 ? 4.351 1.342 5.652 1.00 0.00 112 VAL A CA 2
ATOM 2644 C C . VAL A 1 79 ? 4.893 -0.045 5.979 1.00 0.00 112 VAL A C 2
ATOM 2645 O O . VAL A 1 79 ? 5.418 -0.276 7.069 1.00 0.00 112 VAL A O 2
ATOM 2658 N N . TRP A 1 80 ? 4.761 -0.970 5.032 1.00 0.00 113 TRP A N 2
ATOM 2659 C CA . TRP A 1 80 ? 5.236 -2.336 5.228 1.00 0.00 113 TRP A CA 2
ATOM 2660 C C . TRP A 1 80 ? 6.086 -2.804 4.050 1.00 0.00 113 TRP A C 2
ATOM 2661 O O . TRP A 1 80 ? 5.783 -2.508 2.891 1.00 0.00 113 TRP A O 2
ATOM 2682 N N . CYS A 1 81 ? 7.149 -3.542 4.364 1.00 0.00 114 CYS A N 2
ATOM 2683 C CA . CYS A 1 81 ? 8.056 -4.073 3.350 1.00 0.00 114 CYS A CA 2
ATOM 2684 C C . CYS A 1 81 ? 7.953 -5.597 3.288 1.00 0.00 114 CYS A C 2
ATOM 2685 O O . CYS A 1 81 ? 8.374 -6.293 4.214 1.00 0.00 114 CYS A O 2
ATOM 2692 N N . TYR A 1 82 ? 7.384 -6.107 2.199 1.00 0.00 115 TYR A N 2
ATOM 2693 C CA . TYR A 1 82 ? 7.216 -7.547 2.024 1.00 0.00 115 TYR A CA 2
ATOM 2694 C C . TYR A 1 82 ? 8.556 -8.247 1.815 1.00 0.00 115 TYR A C 2
ATOM 2695 O O . TYR A 1 82 ? 8.786 -9.333 2.347 1.00 0.00 115 TYR A O 2
ATOM 2713 N N . ALA A 1 83 ? 9.435 -7.625 1.036 1.00 0.00 116 ALA A N 2
ATOM 2714 C CA . ALA A 1 83 ? 10.747 -8.200 0.760 1.00 0.00 116 ALA A CA 2
ATOM 2715 C C . ALA A 1 83 ? 11.538 -8.394 2.047 1.00 0.00 116 ALA A C 2
ATOM 2716 O O . ALA A 1 83 ? 12.029 -9.486 2.329 1.00 0.00 116 ALA A O 2
ATOM 2723 N N . CYS A 1 84 ? 11.649 -7.326 2.827 1.00 0.00 117 CYS A N 2
ATOM 2724 C CA . CYS A 1 84 ? 12.372 -7.376 4.090 1.00 0.00 117 CYS A CA 2
ATOM 2725 C C . CYS A 1 84 ? 11.603 -8.207 5.112 1.00 0.00 117 CYS A C 2
ATOM 2726 O O . CYS A 1 84 ? 12.195 -8.831 5.993 1.00 0.00 117 CYS A O 2
ATOM 2733 N N . SER A 1 85 ? 10.276 -8.203 4.987 1.00 0.00 118 SER A N 2
ATOM 2734 C CA . SER A 1 85 ? 9.409 -8.951 5.895 1.00 0.00 118 SER A CA 2
ATOM 2735 C C . SER A 1 85 ? 9.260 -8.217 7.223 1.00 0.00 118 SER A C 2
ATOM 2736 O O . SER A 1 85 ? 9.419 -8.805 8.293 1.00 0.00 118 SER A O 2
ATOM 2744 N N . LYS A 1 86 ? 8.953 -6.926 7.145 1.00 0.00 119 LYS A N 2
ATOM 2745 C CA . LYS A 1 86 ? 8.783 -6.109 8.342 1.00 0.00 119 LYS A CA 2
ATOM 2746 C C . LYS A 1 86 ? 8.353 -4.692 7.978 1.00 0.00 119 LYS A C 2
ATOM 2747 O O . LYS A 1 86 ? 8.474 -4.272 6.827 1.00 0.00 119 LYS A O 2
ATOM 2766 N N . GLU A 1 87 ? 7.854 -3.958 8.968 1.00 0.00 120 GLU A N 2
ATOM 2767 C CA . GLU A 1 87 ? 7.409 -2.587 8.752 1.00 0.00 120 GLU A CA 2
ATOM 2768 C C . GLU A 1 87 ? 8.600 -1.655 8.558 1.00 0.00 120 GLU A C 2
ATOM 2769 O O . GLU A 1 87 ? 9.650 -1.839 9.173 1.00 0.00 120 GLU A O 2
ATOM 2781 N N . VAL A 1 88 ? 8.431 -0.656 7.699 1.00 0.00 121 VAL A N 2
ATOM 2782 C CA . VAL A 1 88 ? 9.494 0.302 7.424 1.00 0.00 121 VAL A CA 2
ATOM 2783 C C . VAL A 1 88 ? 8.956 1.728 7.392 1.00 0.00 121 VAL A C 2
ATOM 2784 O O . VAL A 1 88 ? 7.760 1.947 7.205 1.00 0.00 121 VAL A O 2
ATOM 2797 N N . PHE A 1 89 ? 9.848 2.696 7.576 1.00 0.00 122 PHE A N 2
ATOM 2798 C CA . PHE A 1 89 ? 9.463 4.103 7.568 1.00 0.00 122 PHE A CA 2
ATOM 2799 C C . PHE A 1 89 ? 10.261 4.879 6.526 1.00 0.00 122 PHE A C 2
ATOM 2800 O O . PHE A 1 89 ? 11.492 4.822 6.503 1.00 0.00 122 PHE A O 2
ATOM 2817 N N . LEU A 1 90 ? 9.556 5.604 5.664 1.00 0.00 123 LEU A N 2
ATOM 2818 C CA . LEU A 1 90 ? 10.201 6.392 4.619 1.00 0.00 123 LEU A CA 2
ATOM 2819 C C . LEU A 1 90 ? 10.230 7.870 4.993 1.00 0.00 123 LEU A C 2
ATOM 2820 O O . LEU A 1 90 ? 9.477 8.317 5.858 1.00 0.00 123 LEU A O 2
ATOM 2836 N N . ASP A 1 91 ? 11.105 8.625 4.335 1.00 0.00 124 ASP A N 2
ATOM 2837 C CA . ASP A 1 91 ? 11.232 10.053 4.597 1.00 0.00 124 ASP A CA 2
ATOM 2838 C C . ASP A 1 91 ? 11.514 10.819 3.309 1.00 0.00 124 ASP A C 2
ATOM 2839 O O . ASP A 1 91 ? 11.708 10.223 2.250 1.00 0.00 124 ASP A O 2
ATOM 2848 N N . ARG A 1 92 ? 11.534 12.145 3.407 1.00 0.00 125 ARG A N 2
ATOM 2849 C CA . ARG A 1 92 ? 11.792 12.993 2.250 1.00 0.00 125 ARG A CA 2
ATOM 2850 C C . ARG A 1 92 ? 13.160 12.688 1.646 1.00 0.00 125 ARG A C 2
ATOM 2851 O O . ARG A 1 92 ? 13.358 12.815 0.438 1.00 0.00 125 ARG A O 2
ATOM 2872 N N . LYS A 1 93 ? 14.098 12.284 2.496 1.00 0.00 126 LYS A N 2
ATOM 2873 C CA . LYS A 1 93 ? 15.447 11.960 2.047 1.00 0.00 126 LYS A CA 2
ATOM 2874 C C . LYS A 1 93 ? 16.296 11.450 3.207 1.00 0.00 126 LYS A C 2
ATOM 2875 O O . LYS A 1 93 ? 16.577 12.185 4.153 1.00 0.00 126 LYS A O 2
ATOM 2894 N N . LEU A 1 94 ? 16.701 10.185 3.126 1.00 0.00 127 LEU A N 2
ATOM 2895 C CA . LEU A 1 94 ? 17.519 9.570 4.167 1.00 0.00 127 LEU A CA 2
ATOM 2896 C C . LEU A 1 94 ? 16.764 9.509 5.492 1.00 0.00 127 LEU A C 2
ATOM 2897 O O . LEU A 1 94 ? 16.235 8.464 5.869 1.00 0.00 127 LEU A O 2
ATOM 2913 N N . GLY A 1 95 ? 16.719 10.635 6.192 1.00 0.00 128 GLY A N 2
ATOM 2914 C CA . GLY A 1 95 ? 16.028 10.691 7.467 1.00 0.00 128 GLY A CA 2
ATOM 2915 C C . GLY A 1 95 ? 16.922 10.310 8.630 1.00 0.00 128 GLY A C 2
ATOM 2916 O O . GLY A 1 95 ? 16.701 9.292 9.284 1.00 0.00 128 GLY A O 2
ATOM 2920 N N . THR A 1 96 ? 17.936 11.130 8.887 1.00 0.00 129 THR A N 2
ATOM 2921 C CA . THR A 1 96 ? 18.868 10.876 9.980 1.00 0.00 129 THR A CA 2
ATOM 2922 C C . THR A 1 96 ? 19.842 12.036 10.146 1.00 0.00 129 THR A C 2
ATOM 2923 O O . THR A 1 96 ? 20.163 12.437 11.264 1.00 0.00 129 THR A O 2
ATOM 2934 N N . GLN A 1 97 ? 20.309 12.570 9.024 1.00 0.00 130 GLN A N 2
ATOM 2935 C CA . GLN A 1 97 ? 21.248 13.686 9.039 1.00 0.00 130 GLN A CA 2
ATOM 2936 C C . GLN A 1 97 ? 20.688 14.879 8.272 1.00 0.00 130 GLN A C 2
ATOM 2937 O O . GLN A 1 97 ? 21.449 15.842 8.038 1.00 0.00 130 GLN A O 2
ATOM 2955 N N . ARG A 1 3 ? 22.228 4.071 -1.124 1.00 0.00 36 ARG A N 3
ATOM 2956 C CA . ARG A 1 3 ? 20.885 3.768 -0.563 1.00 0.00 36 ARG A CA 3
ATOM 2957 C C . ARG A 1 3 ? 20.775 4.228 0.887 1.00 0.00 36 ARG A C 3
ATOM 2958 O O . ARG A 1 3 ? 21.686 4.864 1.417 1.00 0.00 36 ARG A O 3
ATOM 2981 N N . ASN A 1 4 ? 19.655 3.902 1.524 1.00 0.00 37 ASN A N 3
ATOM 2982 C CA . ASN A 1 4 ? 19.426 4.283 2.913 1.00 0.00 37 ASN A CA 3
ATOM 2983 C C . ASN A 1 4 ? 19.513 3.067 3.833 1.00 0.00 37 ASN A C 3
ATOM 2984 O O . ASN A 1 4 ? 20.516 2.865 4.517 1.00 0.00 37 ASN A O 3
ATOM 2995 N N . HIS A 1 5 ? 18.454 2.261 3.843 1.00 0.00 38 HIS A N 3
ATOM 2996 C CA . HIS A 1 5 ? 18.413 1.067 4.680 1.00 0.00 38 HIS A CA 3
ATOM 2997 C C . HIS A 1 5 ? 17.877 -0.129 3.898 1.00 0.00 38 HIS A C 3
ATOM 2998 O O . HIS A 1 5 ? 18.497 -1.191 3.870 1.00 0.00 38 HIS A O 3
ATOM 3013 N N . CYS A 1 6 ? 16.721 0.051 3.266 1.00 0.00 39 CYS A N 3
ATOM 3014 C CA . CYS A 1 6 ? 16.104 -1.015 2.484 1.00 0.00 39 CYS A CA 3
ATOM 3015 C C . CYS A 1 6 ? 15.964 -0.594 1.016 1.00 0.00 39 CYS A C 3
ATOM 3016 O O . CYS A 1 6 ? 15.509 0.512 0.718 1.00 0.00 39 CYS A O 3
ATOM 3023 N N . PRO A 1 7 ? 16.362 -1.475 0.078 1.00 0.00 40 PRO A N 3
ATOM 3024 C CA . PRO A 1 7 ? 16.293 -1.191 -1.364 1.00 0.00 40 PRO A CA 3
ATOM 3025 C C . PRO A 1 7 ? 14.865 -1.113 -1.894 1.00 0.00 40 PRO A C 3
ATOM 3026 O O . PRO A 1 7 ? 14.521 -0.200 -2.646 1.00 0.00 40 PRO A O 3
ATOM 3037 N N . HIS A 1 8 ? 14.039 -2.080 -1.508 1.00 0.00 41 HIS A N 3
ATOM 3038 C CA . HIS A 1 8 ? 12.647 -2.134 -1.953 1.00 0.00 41 HIS A CA 3
ATOM 3039 C C . HIS A 1 8 ? 11.972 -0.765 -1.850 1.00 0.00 41 HIS A C 3
ATOM 3040 O O . HIS A 1 8 ? 11.435 -0.253 -2.832 1.00 0.00 41 HIS A O 3
ATOM 3054 N N . LEU A 1 9 ? 12.006 -0.180 -0.659 1.00 0.00 42 LEU A N 3
ATOM 3055 C CA . LEU A 1 9 ? 11.402 1.124 -0.426 1.00 0.00 42 LEU A CA 3
ATOM 3056 C C . LEU A 1 9 ? 12.282 2.243 -0.975 1.00 0.00 42 LEU A C 3
ATOM 3057 O O . LEU A 1 9 ? 11.784 3.272 -1.429 1.00 0.00 42 LEU A O 3
ATOM 3073 N N . ASP A 1 10 ? 13.594 2.038 -0.930 1.00 0.00 43 ASP A N 3
ATOM 3074 C CA . ASP A 1 10 ? 14.538 3.034 -1.427 1.00 0.00 43 ASP A CA 3
ATOM 3075 C C . ASP A 1 10 ? 14.263 3.373 -2.892 1.00 0.00 43 ASP A C 3
ATOM 3076 O O . ASP A 1 10 ? 14.665 4.430 -3.377 1.00 0.00 43 ASP A O 3
ATOM 3085 N N . SER A 1 11 ? 13.586 2.467 -3.595 1.00 0.00 44 SER A N 3
ATOM 3086 C CA . SER A 1 11 ? 13.274 2.677 -5.006 1.00 0.00 44 SER A CA 3
ATOM 3087 C C . SER A 1 11 ? 12.005 3.506 -5.176 1.00 0.00 44 SER A C 3
ATOM 3088 O O . SER A 1 11 ? 11.951 4.407 -6.014 1.00 0.00 44 SER A O 3
ATOM 3096 N N . VAL A 1 12 ? 10.985 3.196 -4.383 1.00 0.00 45 VAL A N 3
ATOM 3097 C CA . VAL A 1 12 ? 9.719 3.917 -4.456 1.00 0.00 45 VAL A CA 3
ATOM 3098 C C . VAL A 1 12 ? 9.838 5.304 -3.836 1.00 0.00 45 VAL A C 3
ATOM 3099 O O . VAL A 1 12 ? 10.428 5.470 -2.768 1.00 0.00 45 VAL A O 3
ATOM 3112 N N . GLY A 1 13 ? 9.270 6.298 -4.511 1.00 0.00 46 GLY A N 3
ATOM 3113 C CA . GLY A 1 13 ? 9.321 7.659 -4.011 1.00 0.00 46 GLY A CA 3
ATOM 3114 C C . GLY A 1 13 ? 8.330 7.901 -2.890 1.00 0.00 46 GLY A C 3
ATOM 3115 O O . GLY A 1 13 ? 8.383 7.240 -1.853 1.00 0.00 46 GLY A O 3
ATOM 3119 N N . GLU A 1 14 ? 7.424 8.851 -3.096 1.00 0.00 47 GLU A N 3
ATOM 3120 C CA . GLU A 1 14 ? 6.417 9.178 -2.093 1.00 0.00 47 GLU A CA 3
ATOM 3121 C C . GLU A 1 14 ? 5.067 9.460 -2.745 1.00 0.00 47 GLU A C 3
ATOM 3122 O O . GLU A 1 14 ? 4.999 9.878 -3.902 1.00 0.00 47 GLU A O 3
ATOM 3134 N N . ILE A 1 15 ? 3.994 9.231 -1.995 1.00 0.00 48 ILE A N 3
ATOM 3135 C CA . ILE A 1 15 ? 2.645 9.462 -2.497 1.00 0.00 48 ILE A CA 3
ATOM 3136 C C . ILE A 1 15 ? 2.077 10.770 -1.955 1.00 0.00 48 ILE A C 3
ATOM 3137 O O . ILE A 1 15 ? 2.409 11.189 -0.846 1.00 0.00 48 ILE A O 3
ATOM 3153 N N . THR A 1 16 ? 1.221 11.412 -2.745 1.00 0.00 49 THR A N 3
ATOM 3154 C CA . THR A 1 16 ? 0.611 12.673 -2.342 1.00 0.00 49 THR A CA 3
ATOM 3155 C C . THR A 1 16 ? -0.731 12.436 -1.657 1.00 0.00 49 THR A C 3
ATOM 3156 O O . THR A 1 16 ? -1.345 11.379 -1.816 1.00 0.00 49 THR A O 3
ATOM 3167 N N . LYS A 1 17 ? -1.181 13.426 -0.895 1.00 0.00 50 LYS A N 3
ATOM 3168 C CA . LYS A 1 17 ? -2.450 13.330 -0.185 1.00 0.00 50 LYS A CA 3
ATOM 3169 C C . LYS A 1 17 ? -3.612 13.198 -1.164 1.00 0.00 50 LYS A C 3
ATOM 3170 O O . LYS A 1 17 ? -4.637 12.596 -0.847 1.00 0.00 50 LYS A O 3
ATOM 3189 N N . GLU A 1 18 ? -3.447 13.767 -2.354 1.00 0.00 51 GLU A N 3
ATOM 3190 C CA . GLU A 1 18 ? -4.485 13.711 -3.376 1.00 0.00 51 GLU A CA 3
ATOM 3191 C C . GLU A 1 18 ? -4.784 12.268 -3.768 1.00 0.00 51 GLU A C 3
ATOM 3192 O O . GLU A 1 18 ? -5.944 11.865 -3.849 1.00 0.00 51 GLU A O 3
ATOM 3204 N N . ASP A 1 19 ? -3.732 11.492 -4.009 1.00 0.00 52 ASP A N 3
ATOM 3205 C CA . ASP A 1 19 ? -3.887 10.094 -4.390 1.00 0.00 52 ASP A CA 3
ATOM 3206 C C . ASP A 1 19 ? -4.332 9.253 -3.198 1.00 0.00 52 ASP A C 3
ATOM 3207 O O . ASP A 1 19 ? -5.130 8.327 -3.341 1.00 0.00 52 ASP A O 3
ATOM 3216 N N . LEU A 1 20 ? -3.807 9.581 -2.022 1.00 0.00 53 LEU A N 3
ATOM 3217 C CA . LEU A 1 20 ? -4.144 8.854 -0.803 1.00 0.00 53 LEU A CA 3
ATOM 3218 C C . LEU A 1 20 ? -5.585 9.122 -0.378 1.00 0.00 53 LEU A C 3
ATOM 3219 O O . LEU A 1 20 ? -6.237 8.257 0.205 1.00 0.00 53 LEU A O 3
ATOM 3235 N N . ILE A 1 21 ? -6.077 10.324 -0.664 1.00 0.00 54 ILE A N 3
ATOM 3236 C CA . ILE A 1 21 ? -7.441 10.697 -0.301 1.00 0.00 54 ILE A CA 3
ATOM 3237 C C . ILE A 1 21 ? -8.456 9.697 -0.856 1.00 0.00 54 ILE A C 3
ATOM 3238 O O . ILE A 1 21 ? -9.390 9.296 -0.162 1.00 0.00 54 ILE A O 3
ATOM 3254 N N . GLN A 1 22 ? -8.263 9.303 -2.109 1.00 0.00 55 GLN A N 3
ATOM 3255 C CA . GLN A 1 22 ? -9.158 8.351 -2.758 1.00 0.00 55 GLN A CA 3
ATOM 3256 C C . GLN A 1 22 ? -9.024 6.970 -2.131 1.00 0.00 55 GLN A C 3
ATOM 3257 O O . GLN A 1 22 ? -10.018 6.291 -1.875 1.00 0.00 55 GLN A O 3
ATOM 3271 N N . LYS A 1 23 ? -7.788 6.566 -1.879 1.00 0.00 56 LYS A N 3
ATOM 3272 C CA . LYS A 1 23 ? -7.515 5.269 -1.271 1.00 0.00 56 LYS A CA 3
ATOM 3273 C C . LYS A 1 23 ? -7.983 5.260 0.180 1.00 0.00 56 LYS A C 3
ATOM 3274 O O . LYS A 1 23 ? -8.403 4.228 0.706 1.00 0.00 56 LYS A O 3
ATOM 3293 N N . SER A 1 24 ? -7.902 6.421 0.821 1.00 0.00 57 SER A N 3
ATOM 3294 C CA . SER A 1 24 ? -8.310 6.571 2.212 1.00 0.00 57 SER A CA 3
ATOM 3295 C C . SER A 1 24 ? -9.832 6.602 2.355 1.00 0.00 57 SER A C 3
ATOM 3296 O O . SER A 1 24 ? -10.356 6.505 3.464 1.00 0.00 57 SER A O 3
ATOM 3304 N N . LEU A 1 25 ? -10.540 6.750 1.236 1.00 0.00 58 LEU A N 3
ATOM 3305 C CA . LEU A 1 25 ? -11.998 6.802 1.268 1.00 0.00 58 LEU A CA 3
ATOM 3306 C C . LEU A 1 25 ? -12.584 5.500 1.812 1.00 0.00 58 LEU A C 3
ATOM 3307 O O . LEU A 1 25 ? -13.736 5.464 2.245 1.00 0.00 58 LEU A O 3
ATOM 3323 N N . GLY A 1 26 ? -11.786 4.437 1.798 1.00 0.00 59 GLY A N 3
ATOM 3324 C CA . GLY A 1 26 ? -12.250 3.158 2.305 1.00 0.00 59 GLY A CA 3
ATOM 3325 C C . GLY A 1 26 ? -12.865 2.283 1.230 1.00 0.00 59 GLY A C 3
ATOM 3326 O O . GLY A 1 26 ? -13.920 1.682 1.441 1.00 0.00 59 GLY A O 3
ATOM 3330 N N . THR A 1 27 ? -12.206 2.202 0.080 1.00 0.00 60 THR A N 3
ATOM 3331 C CA . THR A 1 27 ? -12.700 1.384 -1.022 1.00 0.00 60 THR A CA 3
ATOM 3332 C C . THR A 1 27 ? -11.545 0.738 -1.780 1.00 0.00 60 THR A C 3
ATOM 3333 O O . THR A 1 27 ? -10.521 1.374 -2.030 1.00 0.00 60 THR A O 3
ATOM 3344 N N . CYS A 1 28 ? -11.718 -0.528 -2.142 1.00 0.00 61 CYS A N 3
ATOM 3345 C CA . CYS A 1 28 ? -10.692 -1.260 -2.874 1.00 0.00 61 CYS A CA 3
ATOM 3346 C C . CYS A 1 28 ? -10.833 -1.042 -4.376 1.00 0.00 61 CYS A C 3
ATOM 3347 O O . CYS A 1 28 ? -11.941 -1.049 -4.912 1.00 0.00 61 CYS A O 3
ATOM 3354 N N . GLN A 1 29 ? -9.705 -0.853 -5.049 1.00 0.00 62 GLN A N 3
ATOM 3355 C CA . GLN A 1 29 ? -9.704 -0.637 -6.491 1.00 0.00 62 GLN A CA 3
ATOM 3356 C C . GLN A 1 29 ? -9.914 -1.952 -7.240 1.00 0.00 62 GLN A C 3
ATOM 3357 O O . GLN A 1 29 ? -10.419 -1.962 -8.363 1.00 0.00 62 GLN A O 3
ATOM 3371 N N . ASP A 1 30 ? -9.523 -3.056 -6.613 1.00 0.00 63 ASP A N 3
ATOM 3372 C CA . ASP A 1 30 ? -9.668 -4.374 -7.222 1.00 0.00 63 ASP A CA 3
ATOM 3373 C C . ASP A 1 30 ? -11.046 -4.962 -6.935 1.00 0.00 63 ASP A C 3
ATOM 3374 O O . ASP A 1 30 ? -11.761 -5.367 -7.852 1.00 0.00 63 ASP A O 3
ATOM 3383 N N . CYS A 1 31 ? -11.413 -5.006 -5.658 1.00 0.00 64 CYS A N 3
ATOM 3384 C CA . CYS A 1 31 ? -12.706 -5.546 -5.253 1.00 0.00 64 CYS A CA 3
ATOM 3385 C C . CYS A 1 31 ? -13.591 -4.455 -4.659 1.00 0.00 64 CYS A C 3
ATOM 3386 O O . CYS A 1 31 ? -13.216 -3.283 -4.634 1.00 0.00 64 CYS A O 3
ATOM 3393 N N . LYS A 1 32 ? -14.768 -4.848 -4.184 1.00 0.00 65 LYS A N 3
ATOM 3394 C CA . LYS A 1 32 ? -15.707 -3.902 -3.591 1.00 0.00 65 LYS A CA 3
ATOM 3395 C C . LYS A 1 32 ? -15.826 -4.122 -2.086 1.00 0.00 65 LYS A C 3
ATOM 3396 O O . LYS A 1 32 ? -16.424 -5.101 -1.638 1.00 0.00 65 LYS A O 3
ATOM 3415 N N . VAL A 1 33 ? -15.253 -3.206 -1.312 1.00 0.00 66 VAL A N 3
ATOM 3416 C CA . VAL A 1 33 ? -15.295 -3.301 0.142 1.00 0.00 66 VAL A CA 3
ATOM 3417 C C . VAL A 1 33 ? -15.532 -1.933 0.775 1.00 0.00 66 VAL A C 3
ATOM 3418 O O . VAL A 1 33 ? -15.670 -0.930 0.075 1.00 0.00 66 VAL A O 3
ATOM 3431 N N . GLN A 1 34 ? -15.576 -1.900 2.103 1.00 0.00 67 GLN A N 3
ATOM 3432 C CA . GLN A 1 34 ? -15.796 -0.656 2.830 1.00 0.00 67 GLN A CA 3
ATOM 3433 C C . GLN A 1 34 ? -14.817 -0.524 3.993 1.00 0.00 67 GLN A C 3
ATOM 3434 O O . GLN A 1 34 ? -14.704 -1.424 4.826 1.00 0.00 67 GLN A O 3
ATOM 3448 N N . GLY A 1 35 ? -14.113 0.602 4.044 1.00 0.00 68 GLY A N 3
ATOM 3449 C CA . GLY A 1 35 ? -13.155 0.828 5.110 1.00 0.00 68 GLY A CA 3
ATOM 3450 C C . GLY A 1 35 ? -13.815 0.890 6.476 1.00 0.00 68 GLY A C 3
ATOM 3451 O O . GLY A 1 35 ? -15.021 0.670 6.592 1.00 0.00 68 GLY A O 3
ATOM 3455 N N . PRO A 1 36 ? -13.047 1.187 7.542 1.00 0.00 69 PRO A N 3
ATOM 3456 C CA . PRO A 1 36 ? -11.609 1.457 7.457 1.00 0.00 69 PRO A CA 3
ATOM 3457 C C . PRO A 1 36 ? -10.794 0.182 7.253 1.00 0.00 69 PRO A C 3
ATOM 3458 O O . PRO A 1 36 ? -11.308 -0.825 6.766 1.00 0.00 69 PRO A O 3
ATOM 3469 N N . ASN A 1 37 ? -9.518 0.233 7.627 1.00 0.00 70 ASN A N 3
ATOM 3470 C CA . ASN A 1 37 ? -8.628 -0.916 7.484 1.00 0.00 70 ASN A CA 3
ATOM 3471 C C . ASN A 1 37 ? -8.363 -1.216 6.013 1.00 0.00 70 ASN A C 3
ATOM 3472 O O . ASN A 1 37 ? -8.885 -2.185 5.460 1.00 0.00 70 ASN A O 3
ATOM 3483 N N . LEU A 1 38 ? -7.549 -0.377 5.382 1.00 0.00 71 LEU A N 3
ATOM 3484 C CA . LEU A 1 38 ? -7.212 -0.550 3.973 1.00 0.00 71 LEU A CA 3
ATOM 3485 C C . LEU A 1 38 ? -5.752 -0.192 3.718 1.00 0.00 71 LEU A C 3
ATOM 3486 O O . LEU A 1 38 ? -5.134 0.530 4.501 1.00 0.00 71 LEU A O 3
ATOM 3502 N N . TRP A 1 39 ? -5.205 -0.702 2.621 1.00 0.00 72 TRP A N 3
ATOM 3503 C CA . TRP A 1 39 ? -3.817 -0.436 2.263 1.00 0.00 72 TRP A CA 3
ATOM 3504 C C . TRP A 1 39 ? -3.720 0.215 0.889 1.00 0.00 72 TRP A C 3
ATOM 3505 O O . TRP A 1 39 ? -4.607 0.055 0.050 1.00 0.00 72 TRP A O 3
ATOM 3526 N N . ALA A 1 40 ? -2.637 0.951 0.666 1.00 0.00 73 ALA A N 3
ATOM 3527 C CA . ALA A 1 40 ? -2.421 1.629 -0.605 1.00 0.00 73 ALA A CA 3
ATOM 3528 C C . ALA A 1 40 ? -0.980 1.461 -1.073 1.00 0.00 73 ALA A C 3
ATOM 3529 O O . ALA A 1 40 ? -0.049 1.519 -0.270 1.00 0.00 73 ALA A O 3
ATOM 3536 N N . CYS A 1 41 ? -0.801 1.251 -2.373 1.00 0.00 74 CYS A N 3
ATOM 3537 C CA . CYS A 1 41 ? 0.534 1.075 -2.936 1.00 0.00 74 CYS A CA 3
ATOM 3538 C C . CYS A 1 41 ? 1.409 2.293 -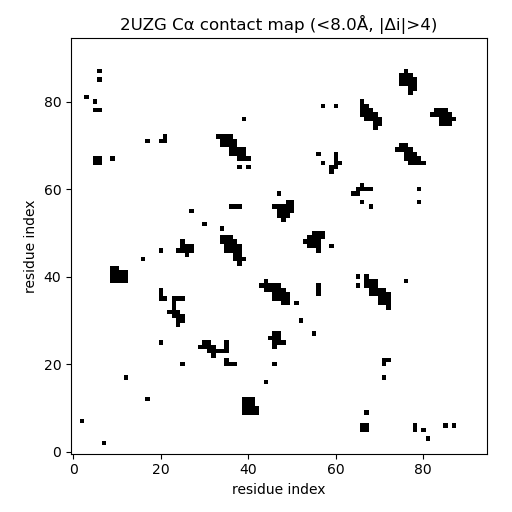2.649 1.00 0.00 74 CYS A C 3
ATOM 3539 O O . CYS A 1 41 ? 0.971 3.433 -2.801 1.00 0.00 74 CYS A O 3
ATOM 3546 N N . LEU A 1 42 ? 2.644 2.042 -2.223 1.00 0.00 75 LEU A N 3
ATOM 3547 C CA . LEU A 1 42 ? 3.575 3.122 -1.903 1.00 0.00 75 LEU A CA 3
ATOM 3548 C C . LEU A 1 42 ? 4.359 3.573 -3.134 1.00 0.00 75 LEU A C 3
ATOM 3549 O O . LEU A 1 42 ? 4.909 4.675 -3.155 1.00 0.00 75 LEU A O 3
ATOM 3565 N N . GLU A 1 43 ? 4.415 2.723 -4.155 1.00 0.00 76 GLU A N 3
ATOM 3566 C CA . GLU A 1 43 ? 5.143 3.049 -5.379 1.00 0.00 76 GLU A CA 3
ATOM 3567 C C . GLU A 1 43 ? 4.686 4.391 -5.945 1.00 0.00 76 GLU A C 3
ATOM 3568 O O . GLU A 1 43 ? 3.526 4.555 -6.319 1.00 0.00 76 GLU A O 3
ATOM 3580 N N . ASN A 1 44 ? 5.607 5.348 -6.000 1.00 0.00 77 ASN A N 3
ATOM 3581 C CA . ASN A 1 44 ? 5.302 6.681 -6.513 1.00 0.00 77 ASN A CA 3
ATOM 3582 C C . ASN A 1 44 ? 4.667 6.611 -7.899 1.00 0.00 77 ASN A C 3
ATOM 3583 O O . ASN A 1 44 ? 3.745 7.364 -8.210 1.00 0.00 77 ASN A O 3
ATOM 3594 N N . ARG A 1 45 ? 5.170 5.702 -8.726 1.00 0.00 78 ARG A N 3
ATOM 3595 C CA . ARG A 1 45 ? 4.654 5.533 -10.080 1.00 0.00 78 ARG A CA 3
ATOM 3596 C C . ARG A 1 45 ? 3.334 4.762 -10.083 1.00 0.00 78 ARG A C 3
ATOM 3597 O O . ARG A 1 45 ? 2.651 4.695 -11.106 1.00 0.00 78 ARG A O 3
ATOM 3618 N N . CYS A 1 46 ? 2.980 4.182 -8.940 1.00 0.00 79 CYS A N 3
ATOM 3619 C CA . CYS A 1 46 ? 1.742 3.417 -8.825 1.00 0.00 79 CYS A CA 3
ATOM 3620 C C . CYS A 1 46 ? 0.762 4.096 -7.873 1.00 0.00 79 CYS A C 3
ATOM 3621 O O . CYS A 1 46 ? 1.164 4.775 -6.928 1.00 0.00 79 CYS A O 3
ATOM 3628 N N . SER A 1 47 ? -0.527 3.902 -8.126 1.00 0.00 80 SER A N 3
ATOM 3629 C CA . SER A 1 47 ? -1.571 4.485 -7.294 1.00 0.00 80 SER A CA 3
ATOM 3630 C C . SER A 1 47 ? -2.781 3.558 -7.234 1.00 0.00 80 SER A C 3
ATOM 3631 O O . SER A 1 47 ? -3.882 3.925 -7.644 1.00 0.00 80 SER A O 3
ATOM 3639 N N . TYR A 1 48 ? -2.562 2.347 -6.732 1.00 0.00 81 TYR A N 3
ATOM 3640 C CA . TYR A 1 48 ? -3.628 1.358 -6.631 1.00 0.00 81 TYR A CA 3
ATOM 3641 C C . TYR A 1 48 ? -4.076 1.166 -5.185 1.00 0.00 81 TYR A C 3
ATOM 3642 O O . TYR A 1 48 ? -3.271 1.239 -4.254 1.00 0.00 81 TYR A O 3
ATOM 3660 N N . VAL A 1 49 ? -5.369 0.909 -5.012 1.00 0.00 82 VAL A N 3
ATOM 3661 C CA . VAL A 1 49 ? -5.943 0.692 -3.690 1.00 0.00 82 VAL A CA 3
ATOM 3662 C C . VAL A 1 49 ? -6.185 -0.794 -3.446 1.00 0.00 82 VAL A C 3
ATOM 3663 O O . VAL A 1 49 ? -6.866 -1.456 -4.230 1.00 0.00 82 VAL A O 3
ATOM 3676 N N . GLY A 1 50 ? -5.625 -1.315 -2.361 1.00 0.00 83 GLY A N 3
ATOM 3677 C CA . GLY A 1 50 ? -5.796 -2.721 -2.047 1.00 0.00 83 GLY A CA 3
ATOM 3678 C C . GLY A 1 50 ? -6.062 -2.965 -0.576 1.00 0.00 83 GLY A C 3
ATOM 3679 O O . GLY A 1 50 ? -5.750 -2.127 0.269 1.00 0.00 83 GLY A O 3
ATOM 3683 N N . CYS A 1 51 ? -6.642 -4.121 -0.270 1.00 0.00 84 CYS A N 3
ATOM 3684 C CA . CYS A 1 51 ? -6.950 -4.483 1.108 1.00 0.00 84 CYS A CA 3
ATOM 3685 C C . CYS A 1 51 ? -5.941 -5.499 1.638 1.00 0.00 84 CYS A C 3
ATOM 3686 O O . CYS A 1 51 ? -5.499 -6.387 0.907 1.00 0.00 84 CYS A O 3
ATOM 3693 N N . GLY A 1 52 ? -5.575 -5.355 2.908 1.00 0.00 85 GLY A N 3
ATOM 3694 C CA . GLY A 1 52 ? -4.613 -6.258 3.513 1.00 0.00 85 GLY A CA 3
ATOM 3695 C C . GLY A 1 52 ? -5.188 -7.633 3.794 1.00 0.00 85 GLY A C 3
ATOM 3696 O O . GLY A 1 52 ? -6.243 -7.994 3.271 1.00 0.00 85 GLY A O 3
ATOM 3700 N N . GLU A 1 53 ? -4.487 -8.402 4.622 1.00 0.00 86 GLU A N 3
ATOM 3701 C CA . GLU A 1 53 ? -4.923 -9.747 4.977 1.00 0.00 86 GLU A CA 3
ATOM 3702 C C . GLU A 1 53 ? -6.290 -9.727 5.655 1.00 0.00 86 GLU A C 3
ATOM 3703 O O . GLU A 1 53 ? -6.983 -10.744 5.704 1.00 0.00 86 GLU A O 3
ATOM 3715 N N . SER A 1 54 ? -6.674 -8.568 6.180 1.00 0.00 87 SER A N 3
ATOM 3716 C CA . SER A 1 54 ? -7.958 -8.425 6.855 1.00 0.00 87 SER A CA 3
ATOM 3717 C C . SER A 1 54 ? -9.119 -8.689 5.898 1.00 0.00 87 SER A C 3
ATOM 3718 O O . SER A 1 54 ? -10.249 -8.914 6.331 1.00 0.00 87 SER A O 3
ATOM 3726 N N . GLN A 1 55 ? -8.840 -8.658 4.595 1.00 0.00 88 GLN A N 3
ATOM 3727 C CA . GLN A 1 55 ? -9.873 -8.892 3.592 1.00 0.00 88 GLN A CA 3
ATOM 3728 C C . GLN A 1 55 ? -9.481 -10.018 2.638 1.00 0.00 88 GLN A C 3
ATOM 3729 O O . GLN A 1 55 ? -10.031 -11.117 2.706 1.00 0.00 88 GLN A O 3
ATOM 3743 N N . VAL A 1 56 ? -8.534 -9.741 1.744 1.00 0.00 89 VAL A N 3
ATOM 3744 C CA . VAL A 1 56 ? -8.088 -10.741 0.776 1.00 0.00 89 VAL A CA 3
ATOM 3745 C C . VAL A 1 56 ? -6.596 -10.614 0.470 1.00 0.00 89 VAL A C 3
ATOM 3746 O O . VAL A 1 56 ? -6.116 -11.146 -0.532 1.00 0.00 89 VAL A O 3
ATOM 3759 N N . ASP A 1 57 ? -5.863 -9.913 1.331 1.00 0.00 90 ASP A N 3
ATOM 3760 C CA . ASP A 1 57 ? -4.424 -9.731 1.138 1.00 0.00 90 ASP A CA 3
ATOM 3761 C C . ASP A 1 57 ? -4.124 -9.179 -0.254 1.00 0.00 90 ASP A C 3
ATOM 3762 O O . ASP A 1 57 ? -3.080 -9.474 -0.838 1.00 0.00 90 ASP A O 3
ATOM 3771 N N . HIS A 1 58 ? -5.043 -8.373 -0.779 1.00 0.00 91 HIS A N 3
ATOM 3772 C CA . HIS A 1 58 ? -4.875 -7.781 -2.101 1.00 0.00 91 HIS A CA 3
ATOM 3773 C C . HIS A 1 58 ? -3.555 -7.026 -2.191 1.00 0.00 91 HIS A C 3
ATOM 3774 O O . HIS A 1 58 ? -2.883 -7.050 -3.222 1.00 0.00 91 HIS A O 3
ATOM 3788 N N . SER A 1 59 ? -3.183 -6.362 -1.102 1.00 0.00 92 SER A N 3
ATOM 3789 C CA . SER A 1 59 ? -1.937 -5.609 -1.060 1.00 0.00 92 SER A CA 3
ATOM 3790 C C . SER A 1 59 ? -0.750 -6.528 -1.331 1.00 0.00 92 SER A C 3
ATOM 3791 O O . SER A 1 59 ? 0.215 -6.139 -1.992 1.00 0.00 92 SER A O 3
ATOM 3799 N N . THR A 1 60 ? -0.834 -7.755 -0.825 1.00 0.00 93 THR A N 3
ATOM 3800 C CA . THR A 1 60 ? 0.228 -8.733 -1.017 1.00 0.00 93 THR A CA 3
ATOM 3801 C C . THR A 1 60 ? 0.266 -9.200 -2.468 1.00 0.00 93 THR A C 3
ATOM 3802 O O . THR A 1 60 ? 1.326 -9.225 -3.096 1.00 0.00 93 THR A O 3
ATOM 3813 N N . ILE A 1 61 ? -0.898 -9.558 -3.000 1.00 0.00 94 ILE A N 3
ATOM 3814 C CA . ILE A 1 61 ? -0.989 -10.012 -4.384 1.00 0.00 94 ILE A CA 3
ATOM 3815 C C . ILE A 1 61 ? -0.488 -8.931 -5.330 1.00 0.00 94 ILE A C 3
ATOM 3816 O O . ILE A 1 61 ? 0.370 -9.178 -6.177 1.00 0.00 94 ILE A O 3
ATOM 3832 N N . HIS A 1 62 ? -1.023 -7.725 -5.168 1.00 0.00 95 HIS A N 3
ATOM 3833 C CA . HIS A 1 62 ? -0.621 -6.596 -5.998 1.00 0.00 95 HIS A CA 3
ATOM 3834 C C . HIS A 1 62 ? 0.878 -6.354 -5.862 1.00 0.00 95 HIS A C 3
ATOM 3835 O O . HIS A 1 62 ? 1.554 -6.008 -6.831 1.00 0.00 95 HIS A O 3
ATOM 3849 N N . SER A 1 63 ? 1.389 -6.545 -4.649 1.00 0.00 96 SER A N 3
ATOM 3850 C CA . SER A 1 63 ? 2.808 -6.353 -4.381 1.00 0.00 96 SER A CA 3
ATOM 3851 C C . SER A 1 63 ? 3.653 -7.278 -5.252 1.00 0.00 96 SER A C 3
ATOM 3852 O O . SER A 1 63 ? 4.645 -6.856 -5.838 1.00 0.00 96 SER A O 3
ATOM 3860 N N . GLN A 1 64 ? 3.263 -8.543 -5.333 1.00 0.00 97 GLN A N 3
ATOM 3861 C CA . GLN A 1 64 ? 4.005 -9.507 -6.137 1.00 0.00 97 GLN A CA 3
ATOM 3862 C C . GLN A 1 64 ? 3.829 -9.230 -7.630 1.00 0.00 97 GLN A C 3
ATOM 3863 O O . GLN A 1 64 ? 4.802 -9.188 -8.384 1.00 0.00 97 GLN A O 3
ATOM 3877 N N . GLU A 1 65 ? 2.581 -9.051 -8.049 1.00 0.00 98 GLU A N 3
ATOM 3878 C CA . GLU A 1 65 ? 2.262 -8.794 -9.452 1.00 0.00 98 GLU A CA 3
ATOM 3879 C C . GLU A 1 65 ? 3.105 -7.663 -10.042 1.00 0.00 98 GLU A C 3
ATOM 3880 O O . GLU A 1 65 ? 3.666 -7.803 -11.129 1.00 0.00 98 GLU A O 3
ATOM 3892 N N . THR A 1 66 ? 3.180 -6.540 -9.335 1.00 0.00 99 THR A N 3
ATOM 3893 C CA . THR A 1 66 ? 3.944 -5.391 -9.816 1.00 0.00 99 THR A CA 3
ATOM 3894 C C . THR A 1 66 ? 5.305 -5.279 -9.133 1.00 0.00 99 THR A C 3
ATOM 3895 O O . THR A 1 66 ? 6.004 -4.280 -9.295 1.00 0.00 99 THR A O 3
ATOM 3906 N N . LYS A 1 67 ? 5.682 -6.298 -8.370 1.00 0.00 100 LYS A N 3
ATOM 3907 C CA . LYS A 1 67 ? 6.962 -6.286 -7.671 1.00 0.00 100 LYS A CA 3
ATOM 3908 C C . LYS A 1 67 ? 7.045 -5.112 -6.695 1.00 0.00 100 LYS A C 3
ATOM 3909 O O . LYS A 1 67 ? 8.136 -4.699 -6.300 1.00 0.00 100 LYS A O 3
ATOM 3928 N N . HIS A 1 68 ? 5.888 -4.594 -6.289 1.00 0.00 101 HIS A N 3
ATOM 3929 C CA . HIS A 1 68 ? 5.832 -3.489 -5.340 1.00 0.00 101 HIS A CA 3
ATOM 3930 C C . HIS A 1 68 ? 5.773 -4.037 -3.919 1.00 0.00 101 HIS A C 3
ATOM 3931 O O . HIS A 1 68 ? 4.706 -4.403 -3.428 1.00 0.00 101 HIS A O 3
ATOM 3945 N N . TYR A 1 69 ? 6.930 -4.111 -3.270 1.00 0.00 102 TYR A N 3
ATOM 3946 C CA . TYR A 1 69 ? 7.014 -4.640 -1.913 1.00 0.00 102 TYR A CA 3
ATOM 3947 C C . TYR A 1 69 ? 6.756 -3.567 -0.857 1.00 0.00 102 TYR A C 3
ATOM 3948 O O . TYR A 1 69 ? 6.977 -3.798 0.332 1.00 0.00 102 TYR A O 3
ATOM 3966 N N . LEU A 1 70 ? 6.287 -2.397 -1.283 1.00 0.00 103 LEU A N 3
ATOM 3967 C CA . LEU A 1 70 ? 6.006 -1.314 -0.348 1.00 0.00 103 LEU A CA 3
ATOM 3968 C C . LEU A 1 70 ? 4.516 -0.997 -0.302 1.00 0.00 103 LEU A C 3
ATOM 3969 O O . LEU A 1 70 ? 3.922 -0.588 -1.302 1.00 0.00 103 LEU A O 3
ATOM 3985 N N . THR A 1 71 ? 3.922 -1.183 0.870 1.00 0.00 104 THR A N 3
ATOM 3986 C CA . THR A 1 71 ? 2.501 -0.914 1.062 1.00 0.00 104 THR A CA 3
ATOM 3987 C C . THR A 1 71 ? 2.280 -0.093 2.327 1.00 0.00 104 THR A C 3
ATOM 3988 O O . THR A 1 71 ? 2.877 -0.369 3.366 1.00 0.00 104 THR A O 3
ATOM 3999 N N . VAL A 1 72 ? 1.428 0.922 2.234 1.00 0.00 105 VAL A N 3
ATOM 4000 C CA . VAL A 1 72 ? 1.146 1.782 3.376 1.00 0.00 105 VAL A CA 3
ATOM 4001 C C . VAL A 1 72 ? -0.334 1.756 3.743 1.00 0.00 105 VAL A C 3
ATOM 4002 O O . VAL A 1 72 ? -1.190 2.139 2.945 1.00 0.00 105 VAL A O 3
ATOM 4015 N N . ASN A 1 73 ? -0.627 1.309 4.961 1.00 0.00 106 ASN A N 3
ATOM 4016 C CA . ASN A 1 73 ? -2.003 1.243 5.437 1.00 0.00 106 ASN A CA 3
ATOM 4017 C C . ASN A 1 73 ? -2.562 2.646 5.644 1.00 0.00 106 ASN A C 3
ATOM 4018 O O . ASN A 1 73 ? -2.028 3.426 6.427 1.00 0.00 106 ASN A O 3
ATOM 4029 N N . LEU A 1 74 ? -3.635 2.961 4.928 1.00 0.00 107 LEU A N 3
ATOM 4030 C CA . LEU A 1 74 ? -4.263 4.275 5.026 1.00 0.00 107 LEU A CA 3
ATOM 4031 C C . LEU A 1 74 ? -5.006 4.452 6.351 1.00 0.00 107 LEU A C 3
ATOM 4032 O O . LEU A 1 74 ? -5.481 5.544 6.658 1.00 0.00 107 LEU A O 3
ATOM 4048 N N . THR A 1 75 ? -5.110 3.378 7.130 1.00 0.00 108 THR A N 3
ATOM 4049 C CA . THR A 1 75 ? -5.806 3.433 8.411 1.00 0.00 108 THR A CA 3
ATOM 4050 C C . THR A 1 75 ? -4.923 4.041 9.498 1.00 0.00 108 THR A C 3
ATOM 4051 O O . THR A 1 75 ? -5.389 4.829 10.321 1.00 0.00 108 THR A O 3
ATOM 4062 N N . THR A 1 76 ? -3.649 3.667 9.500 1.00 0.00 109 THR A N 3
ATOM 4063 C CA . THR A 1 76 ? -2.704 4.173 10.492 1.00 0.00 109 THR A CA 3
ATOM 4064 C C . THR A 1 76 ? -1.556 4.943 9.837 1.00 0.00 109 THR A C 3
ATOM 4065 O O . THR A 1 76 ? -0.666 5.443 10.526 1.00 0.00 109 THR A O 3
ATOM 4076 N N . LEU A 1 77 ? -1.576 5.036 8.511 1.00 0.00 110 LEU A N 3
ATOM 4077 C CA . LEU A 1 77 ? -0.532 5.745 7.777 1.00 0.00 110 LEU A CA 3
ATOM 4078 C C . LEU A 1 77 ? 0.840 5.134 8.056 1.00 0.00 110 LEU A C 3
ATOM 4079 O O . LEU A 1 77 ? 1.823 5.849 8.250 1.00 0.00 110 LEU A O 3
ATOM 4095 N N . ARG A 1 78 ? 0.898 3.805 8.074 1.00 0.00 111 ARG A N 3
ATOM 4096 C CA . ARG A 1 78 ? 2.150 3.099 8.330 1.00 0.00 111 ARG A CA 3
ATOM 4097 C C . ARG A 1 78 ? 2.599 2.319 7.096 1.00 0.00 111 ARG A C 3
ATOM 4098 O O . ARG A 1 78 ? 1.789 1.683 6.423 1.00 0.00 111 ARG A O 3
ATOM 4119 N N . VAL A 1 79 ? 3.896 2.372 6.810 1.00 0.00 112 VAL A N 3
ATOM 4120 C CA . VAL A 1 79 ? 4.457 1.670 5.660 1.00 0.00 112 VAL A CA 3
ATOM 4121 C C . VAL A 1 79 ? 4.950 0.281 6.051 1.00 0.00 112 VAL A C 3
ATOM 4122 O O . VAL A 1 79 ? 5.362 0.057 7.190 1.00 0.00 112 VAL A O 3
ATOM 4135 N N . TRP A 1 80 ? 4.902 -0.651 5.104 1.00 0.00 113 TRP A N 3
ATOM 4136 C CA . TRP A 1 80 ? 5.340 -2.019 5.356 1.00 0.00 113 TRP A CA 3
ATOM 4137 C C . TRP A 1 80 ? 6.156 -2.565 4.185 1.00 0.00 113 TRP A C 3
ATOM 4138 O O . TRP A 1 80 ? 5.869 -2.273 3.022 1.00 0.00 113 TRP A O 3
ATOM 4159 N N . CYS A 1 81 ? 7.169 -3.365 4.509 1.00 0.00 114 CYS A N 3
ATOM 4160 C CA . CYS A 1 81 ? 8.035 -3.969 3.501 1.00 0.00 114 CYS A CA 3
ATOM 4161 C C . CYS A 1 81 ? 7.822 -5.481 3.446 1.00 0.00 114 CYS A C 3
ATOM 4162 O O . CYS A 1 81 ? 8.181 -6.201 4.381 1.00 0.00 114 CYS A O 3
ATOM 4169 N N . TYR A 1 82 ? 7.229 -5.952 2.352 1.00 0.00 115 TYR A N 3
ATOM 4170 C CA . TYR A 1 82 ? 6.957 -7.376 2.176 1.00 0.00 115 TYR A CA 3
ATOM 4171 C C . TYR A 1 82 ? 8.244 -8.174 1.982 1.00 0.00 115 TYR A C 3
ATOM 4172 O O . TYR A 1 82 ? 8.399 -9.262 2.535 1.00 0.00 115 TYR A O 3
ATOM 4190 N N . ALA A 1 83 ? 9.161 -7.632 1.186 1.00 0.00 116 ALA A N 3
ATOM 4191 C CA . ALA A 1 83 ? 10.428 -8.303 0.914 1.00 0.00 116 ALA A CA 3
ATOM 4192 C C . ALA A 1 83 ? 11.243 -8.477 2.188 1.00 0.00 116 ALA A C 3
ATOM 4193 O O . ALA A 1 83 ? 11.675 -9.582 2.517 1.00 0.00 116 ALA A O 3
ATOM 4200 N N . CYS A 1 84 ? 11.446 -7.379 2.907 1.00 0.00 117 CYS A N 3
ATOM 4201 C CA . CYS A 1 84 ? 12.204 -7.412 4.151 1.00 0.00 117 CYS A CA 3
ATOM 4202 C C . CYS A 1 84 ? 11.421 -8.143 5.234 1.00 0.00 117 CYS A C 3
ATOM 4203 O O . CYS A 1 84 ? 12.002 -8.761 6.127 1.00 0.00 117 CYS A O 3
ATOM 4210 N N . SER A 1 85 ? 10.094 -8.064 5.149 1.00 0.00 118 SER A N 3
ATOM 4211 C CA . SER A 1 85 ? 9.215 -8.712 6.119 1.00 0.00 118 SER A CA 3
ATOM 4212 C C . SER A 1 85 ? 9.184 -7.926 7.424 1.00 0.00 118 SER A C 3
ATOM 4213 O O . SER A 1 85 ? 9.445 -8.470 8.498 1.00 0.00 118 SER A O 3
ATOM 4221 N N . LYS A 1 86 ? 8.863 -6.640 7.324 1.00 0.00 119 LYS A N 3
ATOM 4222 C CA . LYS A 1 86 ? 8.796 -5.777 8.498 1.00 0.00 119 LYS A CA 3
ATOM 4223 C C . LYS A 1 86 ? 8.265 -4.396 8.131 1.00 0.00 119 LYS A C 3
ATOM 4224 O O . LYS A 1 86 ? 8.193 -4.040 6.955 1.00 0.00 119 LYS A O 3
ATOM 4243 N N . GLU A 1 87 ? 7.894 -3.621 9.145 1.00 0.00 120 GLU A N 3
ATOM 4244 C CA . GLU A 1 87 ? 7.369 -2.278 8.929 1.00 0.00 120 GLU A CA 3
ATOM 4245 C C . GLU A 1 87 ? 8.499 -1.277 8.720 1.00 0.00 120 GLU A C 3
ATOM 4246 O O . GLU A 1 87 ? 9.485 -1.274 9.456 1.00 0.00 120 GLU A O 3
ATOM 4258 N N . VAL A 1 88 ? 8.349 -0.426 7.710 1.00 0.00 121 VAL A N 3
ATOM 4259 C CA . VAL A 1 88 ? 9.357 0.582 7.402 1.00 0.00 121 VAL A CA 3
ATOM 4260 C C . VAL A 1 88 ? 8.750 1.981 7.396 1.00 0.00 121 VAL A C 3
ATOM 4261 O O . VAL A 1 88 ? 7.555 2.151 7.639 1.00 0.00 121 VAL A O 3
ATOM 4274 N N . PHE A 1 89 ? 9.580 2.980 7.117 1.00 0.00 122 PHE A N 3
ATOM 4275 C CA . PHE A 1 89 ? 9.127 4.365 7.077 1.00 0.00 122 PHE A CA 3
ATOM 4276 C C . PHE A 1 89 ? 9.436 4.998 5.725 1.00 0.00 122 PHE A C 3
ATOM 4277 O O . PHE A 1 89 ? 10.450 4.685 5.101 1.00 0.00 122 PHE A O 3
ATOM 4294 N N . LEU A 1 90 ? 8.558 5.890 5.279 1.00 0.00 123 LEU A N 3
ATOM 4295 C CA . LEU A 1 90 ? 8.741 6.567 3.999 1.00 0.00 123 LEU A CA 3
ATOM 4296 C C . LEU A 1 90 ? 9.992 7.440 4.020 1.00 0.00 123 LEU A C 3
ATOM 4297 O O . LEU A 1 90 ? 10.219 8.195 4.965 1.00 0.00 123 LEU A O 3
ATOM 4313 N N . ASP A 1 91 ? 10.800 7.331 2.971 1.00 0.00 124 ASP A N 3
ATOM 4314 C CA . ASP A 1 91 ? 12.030 8.110 2.868 1.00 0.00 124 ASP A CA 3
ATOM 4315 C C . ASP A 1 91 ? 11.738 9.525 2.381 1.00 0.00 124 ASP A C 3
ATOM 4316 O O . ASP A 1 91 ? 11.234 9.720 1.274 1.00 0.00 124 ASP A O 3
ATOM 4325 N N . ARG A 1 92 ? 12.058 10.510 3.213 1.00 0.00 125 ARG A N 3
ATOM 4326 C CA . ARG A 1 92 ? 11.831 11.908 2.865 1.00 0.00 125 ARG A CA 3
ATOM 4327 C C . ARG A 1 92 ? 12.754 12.344 1.732 1.00 0.00 125 ARG A C 3
ATOM 4328 O O . ARG A 1 92 ? 12.399 13.206 0.927 1.00 0.00 125 ARG A O 3
ATOM 4349 N N . LYS A 1 93 ? 13.938 11.744 1.675 1.00 0.00 126 LYS A N 3
ATOM 4350 C CA . LYS A 1 93 ? 14.911 12.071 0.639 1.00 0.00 126 LYS A CA 3
ATOM 4351 C C . LYS A 1 93 ? 15.328 13.536 0.728 1.00 0.00 126 LYS A C 3
ATOM 4352 O O . LYS A 1 93 ? 14.880 14.267 1.611 1.00 0.00 126 LYS A O 3
ATOM 4371 N N . LEU A 1 94 ? 16.189 13.957 -0.192 1.00 0.00 127 LEU A N 3
ATOM 4372 C CA . LEU A 1 94 ? 16.667 15.335 -0.219 1.00 0.00 127 LEU A CA 3
ATOM 4373 C C . LEU A 1 94 ? 15.887 16.162 -1.235 1.00 0.00 127 LEU A C 3
ATOM 4374 O O . LEU A 1 94 ? 15.377 15.632 -2.221 1.00 0.00 127 LEU A O 3
ATOM 4390 N N . GLY A 1 95 ? 15.799 17.465 -0.988 1.00 0.00 128 GLY A N 3
ATOM 4391 C CA . GLY A 1 95 ? 15.080 18.343 -1.891 1.00 0.00 128 GLY A CA 3
ATOM 4392 C C . GLY A 1 95 ? 14.679 19.649 -1.234 1.00 0.00 128 GLY A C 3
ATOM 4393 O O . GLY A 1 95 ? 14.571 20.679 -1.899 1.00 0.00 128 GLY A O 3
ATOM 4397 N N . THR A 1 96 ? 14.455 19.606 0.076 1.00 0.00 129 THR A N 3
ATOM 4398 C CA . THR A 1 96 ? 14.063 20.796 0.824 1.00 0.00 129 THR A CA 3
ATOM 4399 C C . THR A 1 96 ? 15.180 21.830 0.826 1.00 0.00 129 THR A C 3
ATOM 4400 O O . THR A 1 96 ? 14.955 23.006 0.541 1.00 0.00 129 THR A O 3
ATOM 4411 N N . GLN A 1 97 ? 16.385 21.382 1.151 1.00 0.00 130 GLN A N 3
ATOM 4412 C CA . GLN A 1 97 ? 17.546 22.263 1.194 1.00 0.00 130 GLN A CA 3
ATOM 4413 C C . GLN A 1 97 ? 18.194 22.376 -0.183 1.00 0.00 130 GLN A C 3
ATOM 4414 O O . GLN A 1 97 ? 19.221 23.078 -0.296 1.00 0.00 130 GLN A O 3
ATOM 4432 N N . ARG A 1 3 ? 24.657 1.037 2.269 1.00 0.00 36 ARG A N 4
ATOM 4433 C CA . ARG A 1 3 ? 23.282 0.477 2.209 1.00 0.00 36 ARG A CA 4
ATOM 4434 C C . ARG A 1 3 ? 22.708 0.274 3.607 1.00 0.00 36 ARG A C 4
ATOM 4435 O O . ARG A 1 3 ? 22.765 -0.826 4.159 1.00 0.00 36 ARG A O 4
ATOM 4458 N N . ASN A 1 4 ? 22.154 1.340 4.176 1.00 0.00 37 ASN A N 4
ATOM 4459 C CA . ASN A 1 4 ? 21.568 1.277 5.510 1.00 0.00 37 ASN A CA 4
ATOM 4460 C C . ASN A 1 4 ? 20.069 1.009 5.433 1.00 0.00 37 ASN A C 4
ATOM 4461 O O . ASN A 1 4 ? 19.600 -0.063 5.815 1.00 0.00 37 ASN A O 4
ATOM 4472 N N . HIS A 1 5 ? 19.322 1.989 4.936 1.00 0.00 38 HIS A N 4
ATOM 4473 C CA . HIS A 1 5 ? 17.875 1.859 4.808 1.00 0.00 38 HIS A CA 4
ATOM 4474 C C . HIS A 1 5 ? 17.510 0.687 3.902 1.00 0.00 38 HIS A C 4
ATOM 4475 O O . HIS A 1 5 ? 18.382 -0.050 3.442 1.00 0.00 38 HIS A O 4
ATOM 4490 N N . CYS A 1 6 ? 16.215 0.521 3.651 1.00 0.00 39 CYS A N 4
ATOM 4491 C CA . CYS A 1 6 ? 15.734 -0.559 2.800 1.00 0.00 39 CYS A CA 4
ATOM 4492 C C . CYS A 1 6 ? 15.653 -0.097 1.339 1.00 0.00 39 CYS A C 4
ATOM 4493 O O . CYS A 1 6 ? 15.133 0.982 1.048 1.00 0.00 39 CYS A O 4
ATOM 4500 N N . PRO A 1 7 ? 16.172 -0.910 0.400 1.00 0.00 40 PRO A N 4
ATOM 4501 C CA . PRO A 1 7 ? 16.167 -0.577 -1.032 1.00 0.00 40 PRO A CA 4
ATOM 4502 C C . PRO A 1 7 ? 14.768 -0.573 -1.641 1.00 0.00 40 PRO A C 4
ATOM 4503 O O . PRO A 1 7 ? 14.419 0.325 -2.408 1.00 0.00 40 PRO A O 4
ATOM 4514 N N . HIS A 1 8 ? 13.973 -1.586 -1.308 1.00 0.00 41 HIS A N 4
ATOM 4515 C CA . HIS A 1 8 ? 12.615 -1.703 -1.833 1.00 0.00 41 HIS A CA 4
ATOM 4516 C C . HIS A 1 8 ? 11.859 -0.376 -1.731 1.00 0.00 41 HIS A C 4
ATOM 4517 O O . HIS A 1 8 ? 11.355 0.139 -2.729 1.00 0.00 41 HIS A O 4
ATOM 4531 N N . LEU A 1 9 ? 11.792 0.174 -0.524 1.00 0.00 42 LEU A N 4
ATOM 4532 C CA . LEU A 1 9 ? 11.108 1.441 -0.292 1.00 0.00 42 LEU A CA 4
ATOM 4533 C C . LEU A 1 9 ? 11.960 2.616 -0.768 1.00 0.00 42 LEU A C 4
ATOM 4534 O O . LEU A 1 9 ? 11.433 3.638 -1.207 1.00 0.00 42 LEU A O 4
ATOM 4550 N N . ASP A 1 10 ? 13.277 2.465 -0.680 1.00 0.00 43 ASP A N 4
ATOM 4551 C CA . ASP A 1 10 ? 14.192 3.519 -1.107 1.00 0.00 43 ASP A CA 4
ATOM 4552 C C . ASP A 1 10 ? 14.020 3.822 -2.594 1.00 0.00 43 ASP A C 4
ATOM 4553 O O . ASP A 1 10 ? 14.379 4.903 -3.060 1.00 0.00 43 ASP A O 4
ATOM 4562 N N . SER A 1 11 ? 13.475 2.862 -3.337 1.00 0.00 44 SER A N 4
ATOM 4563 C CA . SER A 1 11 ? 13.266 3.033 -4.771 1.00 0.00 44 SER A CA 4
ATOM 4564 C C . SER A 1 11 ? 11.936 3.724 -5.056 1.00 0.00 44 SER A C 4
ATOM 4565 O O . SER A 1 11 ? 11.858 4.614 -5.904 1.00 0.00 44 SER A O 4
ATOM 4573 N N . VAL A 1 12 ? 10.889 3.311 -4.347 1.00 0.00 45 VAL A N 4
ATOM 4574 C CA . VAL A 1 12 ? 9.566 3.896 -4.532 1.00 0.00 45 VAL A CA 4
ATOM 4575 C C . VAL A 1 12 ? 9.485 5.284 -3.906 1.00 0.00 45 VAL A C 4
ATOM 4576 O O . VAL A 1 12 ? 9.808 5.467 -2.732 1.00 0.00 45 VAL A O 4
ATOM 4589 N N . GLY A 1 13 ? 9.054 6.260 -4.699 1.00 0.00 46 GLY A N 4
ATOM 4590 C CA . GLY A 1 13 ? 8.940 7.620 -4.206 1.00 0.00 46 GLY A CA 4
ATOM 4591 C C . GLY A 1 13 ? 7.891 7.760 -3.120 1.00 0.00 46 GLY A C 4
ATOM 4592 O O . GLY A 1 13 ? 7.639 6.820 -2.367 1.00 0.00 46 GLY A O 4
ATOM 4596 N N . GLU A 1 14 ? 7.279 8.937 -3.041 1.00 0.00 47 GLU A N 4
ATOM 4597 C CA . GLU A 1 14 ? 6.251 9.199 -2.039 1.00 0.00 47 GLU A CA 4
ATOM 4598 C C . GLU A 1 14 ? 4.896 9.434 -2.698 1.00 0.00 47 GLU A C 4
ATOM 4599 O O . GLU A 1 14 ? 4.816 9.693 -3.899 1.00 0.00 47 GLU A O 4
ATOM 4611 N N . ILE A 1 15 ? 3.834 9.342 -1.905 1.00 0.00 48 ILE A N 4
ATOM 4612 C CA . ILE A 1 15 ? 2.482 9.544 -2.411 1.00 0.00 48 ILE A CA 4
ATOM 4613 C C . ILE A 1 15 ? 1.942 10.911 -2.000 1.00 0.00 48 ILE A C 4
ATOM 4614 O O . ILE A 1 15 ? 2.195 11.380 -0.890 1.00 0.00 48 ILE A O 4
ATOM 4630 N N . THR A 1 16 ? 1.201 11.545 -2.902 1.00 0.00 49 THR A N 4
ATOM 4631 C CA . THR A 1 16 ? 0.629 12.861 -2.633 1.00 0.00 49 THR A CA 4
ATOM 4632 C C . THR A 1 16 ? -0.644 12.745 -1.800 1.00 0.00 49 THR A C 4
ATOM 4633 O O . THR A 1 16 ? -1.271 11.686 -1.746 1.00 0.00 49 THR A O 4
ATOM 4644 N N . LYS A 1 17 ? -1.020 13.843 -1.153 1.00 0.00 50 LYS A N 4
ATOM 4645 C CA . LYS A 1 17 ? -2.218 13.868 -0.323 1.00 0.00 50 LYS A CA 4
ATOM 4646 C C . LYS A 1 17 ? -3.459 13.557 -1.151 1.00 0.00 50 LYS A C 4
ATOM 4647 O O . LYS A 1 17 ? -4.326 12.794 -0.725 1.00 0.00 50 LYS A O 4
ATOM 4666 N N . GLU A 1 18 ? -3.538 14.149 -2.339 1.00 0.00 51 GLU A N 4
ATOM 4667 C CA . GLU A 1 18 ? -4.674 13.933 -3.227 1.00 0.00 51 GLU A CA 4
ATOM 4668 C C . GLU A 1 18 ? -4.820 12.454 -3.568 1.00 0.00 51 GLU A C 4
ATOM 4669 O O . GLU A 1 18 ? -5.931 11.949 -3.728 1.00 0.00 51 GLU A O 4
ATOM 4681 N N . ASP A 1 19 ? -3.689 11.761 -3.671 1.00 0.00 52 ASP A N 4
ATOM 4682 C CA . ASP A 1 19 ? -3.693 10.338 -3.986 1.00 0.00 52 ASP A CA 4
ATOM 4683 C C . ASP A 1 19 ? -4.185 9.525 -2.793 1.00 0.00 52 ASP A C 4
ATOM 4684 O O . ASP A 1 19 ? -4.966 8.586 -2.948 1.00 0.00 52 ASP A O 4
ATOM 4693 N N . LEU A 1 20 ? -3.721 9.892 -1.602 1.00 0.00 53 LEU A N 4
ATOM 4694 C CA . LEU A 1 20 ? -4.114 9.196 -0.382 1.00 0.00 53 LEU A CA 4
ATOM 4695 C C . LEU A 1 20 ? -5.564 9.504 -0.021 1.00 0.00 53 LEU A C 4
ATOM 4696 O O . LEU A 1 20 ? -6.262 8.665 0.548 1.00 0.00 53 LEU A O 4
ATOM 4712 N N . ILE A 1 21 ? -6.013 10.711 -0.355 1.00 0.00 54 ILE A N 4
ATOM 4713 C CA . ILE A 1 21 ? -7.381 11.126 -0.065 1.00 0.00 54 ILE A CA 4
ATOM 4714 C C . ILE A 1 21 ? -8.388 10.140 -0.658 1.00 0.00 54 ILE A C 4
ATOM 4715 O O . ILE A 1 21 ? -9.328 9.719 0.018 1.00 0.00 54 ILE A O 4
ATOM 4731 N N . GLN A 1 22 ? -8.185 9.772 -1.919 1.00 0.00 55 GLN A N 4
ATOM 4732 C CA . GLN A 1 22 ? -9.078 8.832 -2.588 1.00 0.00 55 GLN A CA 4
ATOM 4733 C C . GLN A 1 22 ? -9.010 7.468 -1.918 1.00 0.00 55 GLN A C 4
ATOM 4734 O O . GLN A 1 22 ? -10.028 6.803 -1.732 1.00 0.00 55 GLN A O 4
ATOM 4748 N N . LYS A 1 23 ? -7.806 7.064 -1.540 1.00 0.00 56 LYS A N 4
ATOM 4749 C CA . LYS A 1 23 ? -7.608 5.790 -0.868 1.00 0.00 56 LYS A CA 4
ATOM 4750 C C . LYS A 1 23 ? -8.214 5.840 0.530 1.00 0.00 56 LYS A C 4
ATOM 4751 O O . LYS A 1 23 ? -8.698 4.836 1.051 1.00 0.00 56 LYS A O 4
ATOM 4770 N N . SER A 1 24 ? -8.179 7.028 1.129 1.00 0.00 57 SER A N 4
ATOM 4771 C CA . SER A 1 24 ? -8.718 7.239 2.466 1.00 0.00 57 SER A CA 4
ATOM 4772 C C . SER A 1 24 ? -10.245 7.172 2.476 1.00 0.00 57 SER A C 4
ATOM 4773 O O . SER A 1 24 ? -10.859 7.103 3.541 1.00 0.00 57 SER A O 4
ATOM 4781 N N . LEU A 1 25 ? -10.863 7.200 1.294 1.00 0.00 58 LEU A N 4
ATOM 4782 C CA . LEU A 1 25 ? -12.320 7.148 1.208 1.00 0.00 58 LEU A CA 4
ATOM 4783 C C . LEU A 1 25 ? -12.855 5.841 1.791 1.00 0.00 58 LEU A C 4
ATOM 4784 O O . LEU A 1 25 ? -14.031 5.747 2.144 1.00 0.00 58 LEU A O 4
ATOM 4800 N N . GLY A 1 26 ? -11.986 4.840 1.904 1.00 0.00 59 GLY A N 4
ATOM 4801 C CA . GLY A 1 26 ? -12.394 3.564 2.461 1.00 0.00 59 GLY A CA 4
ATOM 4802 C C . GLY A 1 26 ? -12.969 2.617 1.426 1.00 0.00 59 GLY A C 4
ATOM 4803 O O . GLY A 1 26 ? -14.008 1.999 1.654 1.00 0.00 59 GLY A O 4
ATOM 4807 N N . THR A 1 27 ? -12.294 2.493 0.291 1.00 0.00 60 THR A N 4
ATOM 4808 C CA . THR A 1 27 ? -12.751 1.600 -0.767 1.00 0.00 60 THR A CA 4
ATOM 4809 C C . THR A 1 27 ? -11.572 0.952 -1.483 1.00 0.00 60 THR A C 4
ATOM 4810 O O . THR A 1 27 ? -10.569 1.607 -1.767 1.00 0.00 60 THR A O 4
ATOM 4821 N N . CYS A 1 28 ? -11.701 -0.338 -1.778 1.00 0.00 61 CYS A N 4
ATOM 4822 C CA . CYS A 1 28 ? -10.648 -1.073 -2.468 1.00 0.00 61 CYS A CA 4
ATOM 4823 C C . CYS A 1 28 ? -10.800 -0.939 -3.981 1.00 0.00 61 CYS A C 4
ATOM 4824 O O . CYS A 1 28 ? -11.913 -0.957 -4.505 1.00 0.00 61 CYS A O 4
ATOM 4831 N N . GLN A 1 29 ? -9.677 -0.798 -4.676 1.00 0.00 62 GLN A N 4
ATOM 4832 C CA . GLN A 1 29 ? -9.689 -0.653 -6.129 1.00 0.00 62 GLN A CA 4
ATOM 4833 C C . GLN A 1 29 ? -9.925 -1.995 -6.819 1.00 0.00 62 GLN A C 4
ATOM 4834 O O . GLN A 1 29 ? -10.512 -2.051 -7.899 1.00 0.00 62 GLN A O 4
ATOM 4848 N N . ASP A 1 30 ? -9.458 -3.071 -6.194 1.00 0.00 63 ASP A N 4
ATOM 4849 C CA . ASP A 1 30 ? -9.616 -4.408 -6.756 1.00 0.00 63 ASP A CA 4
ATOM 4850 C C . ASP A 1 30 ? -11.025 -4.946 -6.518 1.00 0.00 63 ASP A C 4
ATOM 4851 O O . ASP A 1 30 ? -11.704 -5.367 -7.453 1.00 0.00 63 ASP A O 4
ATOM 4860 N N . CYS A 1 31 ? -11.456 -4.930 -5.261 1.00 0.00 64 CYS A N 4
ATOM 4861 C CA . CYS A 1 31 ? -12.782 -5.418 -4.901 1.00 0.00 64 CYS A CA 4
ATOM 4862 C C . CYS A 1 31 ? -13.650 -4.291 -4.351 1.00 0.00 64 CYS A C 4
ATOM 4863 O O . CYS A 1 31 ? -13.209 -3.145 -4.256 1.00 0.00 64 CYS A O 4
ATOM 4870 N N . LYS A 1 32 ? -14.884 -4.626 -3.989 1.00 0.00 65 LYS A N 4
ATOM 4871 C CA . LYS A 1 32 ? -15.815 -3.645 -3.445 1.00 0.00 65 LYS A CA 4
ATOM 4872 C C . LYS A 1 32 ? -15.943 -3.802 -1.934 1.00 0.00 65 LYS A C 4
ATOM 4873 O O . LYS A 1 32 ? -16.912 -4.375 -1.437 1.00 0.00 65 LYS A O 4
ATOM 4892 N N . VAL A 1 33 ? -14.954 -3.292 -1.208 1.00 0.00 66 VAL A N 4
ATOM 4893 C CA . VAL A 1 33 ? -14.950 -3.378 0.248 1.00 0.00 66 VAL A CA 4
ATOM 4894 C C . VAL A 1 33 ? -14.882 -1.991 0.879 1.00 0.00 66 VAL A C 4
ATOM 4895 O O . VAL A 1 33 ? -14.144 -1.122 0.415 1.00 0.00 66 VAL A O 4
ATOM 4908 N N . GLN A 1 34 ? -15.656 -1.792 1.941 1.00 0.00 67 GLN A N 4
ATOM 4909 C CA . GLN A 1 34 ? -15.684 -0.511 2.638 1.00 0.00 67 GLN A CA 4
ATOM 4910 C C . GLN A 1 34 ? -14.738 -0.523 3.835 1.00 0.00 67 GLN A C 4
ATOM 4911 O O . GLN A 1 34 ? -14.774 -1.440 4.656 1.00 0.00 67 GLN A O 4
ATOM 4925 N N . GLY A 1 35 ? -13.896 0.501 3.930 1.00 0.00 68 GLY A N 4
ATOM 4926 C CA . GLY A 1 35 ? -12.954 0.588 5.032 1.00 0.00 68 GLY A CA 4
ATOM 4927 C C . GLY A 1 35 ? -13.642 0.560 6.388 1.00 0.00 68 GLY A C 4
ATOM 4928 O O . GLY A 1 35 ? -14.827 0.240 6.474 1.00 0.00 68 GLY A O 4
ATOM 4932 N N . PRO A 1 36 ? -12.921 0.890 7.476 1.00 0.00 69 PRO A N 4
ATOM 4933 C CA . PRO A 1 36 ? -11.505 1.278 7.427 1.00 0.00 69 PRO A CA 4
ATOM 4934 C C . PRO A 1 36 ? -10.589 0.094 7.130 1.00 0.00 69 PRO A C 4
ATOM 4935 O O . PRO A 1 36 ? -11.029 -0.927 6.604 1.00 0.00 69 PRO A O 4
ATOM 4946 N N . ASN A 1 37 ? -9.312 0.240 7.471 1.00 0.00 70 ASN A N 4
ATOM 4947 C CA . ASN A 1 37 ? -8.331 -0.816 7.240 1.00 0.00 70 ASN A CA 4
ATOM 4948 C C . ASN A 1 37 ? -8.111 -1.027 5.745 1.00 0.00 70 ASN A C 4
ATOM 4949 O O . ASN A 1 37 ? -8.567 -2.016 5.173 1.00 0.00 70 ASN A O 4
ATOM 4960 N N . LEU A 1 38 ? -7.411 -0.086 5.117 1.00 0.00 71 LEU A N 4
ATOM 4961 C CA . LEU A 1 38 ? -7.136 -0.167 3.687 1.00 0.00 71 LEU A CA 4
ATOM 4962 C C . LEU A 1 38 ? -5.671 0.144 3.392 1.00 0.00 71 LEU A C 4
ATOM 4963 O O . LEU A 1 38 ? -5.061 0.994 4.041 1.00 0.00 71 LEU A O 4
ATOM 4979 N N . TRP A 1 39 ? -5.116 -0.550 2.403 1.00 0.00 72 TRP A N 4
ATOM 4980 C CA . TRP A 1 39 ? -3.725 -0.351 2.015 1.00 0.00 72 TRP A CA 4
ATOM 4981 C C . TRP A 1 39 ? -3.628 0.230 0.609 1.00 0.00 72 TRP A C 4
ATOM 4982 O O . TRP A 1 39 ? -4.561 0.121 -0.186 1.00 0.00 72 TRP A O 4
ATOM 5003 N N . ALA A 1 40 ? -2.492 0.848 0.307 1.00 0.00 73 ALA A N 4
ATOM 5004 C CA . ALA A 1 40 ? -2.271 1.444 -1.004 1.00 0.00 73 ALA A CA 4
ATOM 5005 C C . ALA A 1 40 ? -0.829 1.250 -1.455 1.00 0.00 73 ALA A C 4
ATOM 5006 O O . ALA A 1 40 ? 0.101 1.349 -0.653 1.00 0.00 73 ALA A O 4
ATOM 5013 N N . CYS A 1 41 ? -0.646 0.973 -2.742 1.00 0.00 74 CYS A N 4
ATOM 5014 C CA . CYS A 1 41 ? 0.688 0.764 -3.294 1.00 0.00 74 CYS A CA 4
ATOM 5015 C C . CYS A 1 41 ? 1.581 1.972 -3.024 1.00 0.00 74 CYS A C 4
ATOM 5016 O O . CYS A 1 41 ? 1.190 3.114 -3.266 1.00 0.00 74 CYS A O 4
ATOM 5023 N N . LEU A 1 42 ? 2.780 1.710 -2.516 1.00 0.00 75 LEU A N 4
ATOM 5024 C CA . LEU A 1 42 ? 3.729 2.772 -2.204 1.00 0.00 75 LEU A CA 4
ATOM 5025 C C . LEU A 1 42 ? 4.489 3.226 -3.448 1.00 0.00 75 LEU A C 4
ATOM 5026 O O . LEU A 1 42 ? 5.023 4.334 -3.487 1.00 0.00 75 LEU A O 4
ATOM 5042 N N . GLU A 1 43 ? 4.538 2.366 -4.463 1.00 0.00 76 GLU A N 4
ATOM 5043 C CA . GLU A 1 43 ? 5.238 2.688 -5.703 1.00 0.00 76 GLU A CA 4
ATOM 5044 C C . GLU A 1 43 ? 4.748 4.015 -6.278 1.00 0.00 76 GLU A C 4
ATOM 5045 O O . GLU A 1 43 ? 3.592 4.139 -6.679 1.00 0.00 76 GLU A O 4
ATOM 5057 N N . ASN A 1 44 ? 5.637 5.005 -6.310 1.00 0.00 77 ASN A N 4
ATOM 5058 C CA . ASN A 1 44 ? 5.296 6.325 -6.832 1.00 0.00 77 ASN A CA 4
ATOM 5059 C C . ASN A 1 44 ? 4.733 6.230 -8.246 1.00 0.00 77 ASN A C 4
ATOM 5060 O O . ASN A 1 44 ? 3.841 6.989 -8.624 1.00 0.00 77 ASN A O 4
ATOM 5071 N N . ARG A 1 45 ? 5.261 5.291 -9.024 1.00 0.00 78 ARG A N 4
ATOM 5072 C CA . ARG A 1 45 ? 4.811 5.095 -10.396 1.00 0.00 78 ARG A CA 4
ATOM 5073 C C . ARG A 1 45 ? 3.465 4.375 -10.432 1.00 0.00 78 ARG A C 4
ATOM 5074 O O . ARG A 1 45 ? 2.692 4.534 -11.377 1.00 0.00 78 ARG A O 4
ATOM 5095 N N . CYS A 1 46 ? 3.193 3.584 -9.399 1.00 0.00 79 CYS A N 4
ATOM 5096 C CA . CYS A 1 46 ? 1.941 2.841 -9.314 1.00 0.00 79 CYS A CA 4
ATOM 5097 C C . CYS A 1 46 ? 0.918 3.588 -8.464 1.00 0.00 79 CYS A C 4
ATOM 5098 O O . CYS A 1 46 ? 1.277 4.320 -7.541 1.00 0.00 79 CYS A O 4
ATOM 5105 N N . SER A 1 47 ? -0.357 3.398 -8.781 1.00 0.00 80 SER A N 4
ATOM 5106 C CA . SER A 1 47 ? -1.434 4.050 -8.046 1.00 0.00 80 SER A CA 4
ATOM 5107 C C . SER A 1 47 ? -2.631 3.116 -7.902 1.00 0.00 80 SER A C 4
ATOM 5108 O O . SER A 1 47 ? -3.689 3.348 -8.487 1.00 0.00 80 SER A O 4
ATOM 5116 N N . TYR A 1 48 ? -2.455 2.055 -7.121 1.00 0.00 81 TYR A N 4
ATOM 5117 C CA . TYR A 1 48 ? -3.517 1.080 -6.903 1.00 0.00 81 TYR A CA 4
ATOM 5118 C C . TYR A 1 48 ? -3.876 0.982 -5.423 1.00 0.00 81 TYR A C 4
ATOM 5119 O O . TYR A 1 48 ? -3.012 1.100 -4.554 1.00 0.00 81 TYR A O 4
ATOM 5137 N N . VAL A 1 49 ? -5.157 0.761 -5.145 1.00 0.00 82 VAL A N 4
ATOM 5138 C CA . VAL A 1 49 ? -5.633 0.640 -3.772 1.00 0.00 82 VAL A CA 4
ATOM 5139 C C . VAL A 1 49 ? -6.070 -0.790 -3.475 1.00 0.00 82 VAL A C 4
ATOM 5140 O O . VAL A 1 49 ? -6.967 -1.323 -4.129 1.00 0.00 82 VAL A O 4
ATOM 5153 N N . GLY A 1 50 ? -5.431 -1.409 -2.488 1.00 0.00 83 GLY A N 4
ATOM 5154 C CA . GLY A 1 50 ? -5.769 -2.774 -2.130 1.00 0.00 83 GLY A CA 4
ATOM 5155 C C . GLY A 1 50 ? -5.903 -2.972 -0.634 1.00 0.00 83 GLY A C 4
ATOM 5156 O O . GLY A 1 50 ? -5.436 -2.150 0.153 1.00 0.00 83 GLY A O 4
ATOM 5160 N N . CYS A 1 51 ? -6.540 -4.069 -0.240 1.00 0.00 84 CYS A N 4
ATOM 5161 C CA . CYS A 1 51 ? -6.732 -4.375 1.173 1.00 0.00 84 CYS A CA 4
ATOM 5162 C C . CYS A 1 51 ? -5.760 -5.461 1.628 1.00 0.00 84 CYS A C 4
ATOM 5163 O O . CYS A 1 51 ? -5.407 -6.357 0.859 1.00 0.00 84 CYS A O 4
ATOM 5170 N N . GLY A 1 52 ? -5.327 -5.368 2.882 1.00 0.00 85 GLY A N 4
ATOM 5171 C CA . GLY A 1 52 ? -4.394 -6.340 3.421 1.00 0.00 85 GLY A CA 4
ATOM 5172 C C . GLY A 1 52 ? -5.039 -7.682 3.709 1.00 0.00 85 GLY A C 4
ATOM 5173 O O . GLY A 1 52 ? -6.126 -7.976 3.213 1.00 0.00 85 GLY A O 4
ATOM 5177 N N . GLU A 1 53 ? -4.362 -8.496 4.512 1.00 0.00 86 GLU A N 4
ATOM 5178 C CA . GLU A 1 53 ? -4.863 -9.820 4.869 1.00 0.00 86 GLU A CA 4
ATOM 5179 C C . GLU A 1 53 ? -6.200 -9.733 5.602 1.00 0.00 86 GLU A C 4
ATOM 5180 O O . GLU A 1 53 ? -6.927 -10.722 5.699 1.00 0.00 86 GLU A O 4
ATOM 5192 N N . SER A 1 54 ? -6.522 -8.550 6.118 1.00 0.00 87 SER A N 4
ATOM 5193 C CA . SER A 1 54 ? -7.773 -8.351 6.840 1.00 0.00 87 SER A CA 4
ATOM 5194 C C . SER A 1 54 ? -8.977 -8.598 5.932 1.00 0.00 87 SER A C 4
ATOM 5195 O O . SER A 1 54 ? -10.088 -8.825 6.410 1.00 0.00 87 SER A O 4
ATOM 5203 N N . GLN A 1 55 ? -8.750 -8.555 4.622 1.00 0.00 88 GLN A N 4
ATOM 5204 C CA . GLN A 1 55 ? -9.818 -8.776 3.654 1.00 0.00 88 GLN A CA 4
ATOM 5205 C C . GLN A 1 55 ? -9.479 -9.938 2.725 1.00 0.00 88 GLN A C 4
ATOM 5206 O O . GLN A 1 55 ? -10.068 -11.015 2.822 1.00 0.00 88 GLN A O 4
ATOM 5220 N N . VAL A 1 56 ? -8.527 -9.714 1.825 1.00 0.00 89 VAL A N 4
ATOM 5221 C CA . VAL A 1 56 ? -8.113 -10.746 0.879 1.00 0.00 89 VAL A CA 4
ATOM 5222 C C . VAL A 1 56 ? -6.631 -10.623 0.530 1.00 0.00 89 VAL A C 4
ATOM 5223 O O . VAL A 1 56 ? -6.185 -11.134 -0.497 1.00 0.00 89 VAL A O 4
ATOM 5236 N N . ASP A 1 57 ? -5.871 -9.944 1.388 1.00 0.00 90 ASP A N 4
ATOM 5237 C CA . ASP A 1 57 ? -4.439 -9.759 1.162 1.00 0.00 90 ASP A CA 4
ATOM 5238 C C . ASP A 1 57 ? -4.164 -9.262 -0.255 1.00 0.00 90 ASP A C 4
ATOM 5239 O O . ASP A 1 57 ? -3.158 -9.622 -0.868 1.00 0.00 90 ASP A O 4
ATOM 5248 N N . HIS A 1 58 ? -5.064 -8.426 -0.768 1.00 0.00 91 HIS A N 4
ATOM 5249 C CA . HIS A 1 58 ? -4.919 -7.876 -2.110 1.00 0.00 91 HIS A CA 4
ATOM 5250 C C . HIS A 1 58 ? -3.574 -7.176 -2.263 1.00 0.00 91 HIS A C 4
ATOM 5251 O O . HIS A 1 58 ? -2.941 -7.250 -3.316 1.00 0.00 91 HIS A O 4
ATOM 5265 N N . SER A 1 59 ? -3.140 -6.507 -1.202 1.00 0.00 92 SER A N 4
ATOM 5266 C CA . SER A 1 59 ? -1.864 -5.804 -1.218 1.00 0.00 92 SER A CA 4
ATOM 5267 C C . SER A 1 59 ? -0.723 -6.777 -1.497 1.00 0.00 92 SER A C 4
ATOM 5268 O O . SER A 1 59 ? 0.242 -6.441 -2.186 1.00 0.00 92 SER A O 4
ATOM 5276 N N . THR A 1 60 ? -0.846 -7.989 -0.963 1.00 0.00 93 THR A N 4
ATOM 5277 C CA . THR A 1 60 ? 0.171 -9.014 -1.160 1.00 0.00 93 THR A CA 4
ATOM 5278 C C . THR A 1 60 ? 0.149 -9.520 -2.597 1.00 0.00 93 THR A C 4
ATOM 5279 O O . THR A 1 60 ? 1.186 -9.588 -3.260 1.00 0.00 93 THR A O 4
ATOM 5290 N N . ILE A 1 61 ? -1.041 -9.864 -3.081 1.00 0.00 94 ILE A N 4
ATOM 5291 C CA . ILE A 1 61 ? -1.188 -10.353 -4.448 1.00 0.00 94 ILE A CA 4
ATOM 5292 C C . ILE A 1 61 ? -0.667 -9.320 -5.436 1.00 0.00 94 ILE A C 4
ATOM 5293 O O . ILE A 1 61 ? 0.145 -9.632 -6.309 1.00 0.00 94 ILE A O 4
ATOM 5309 N N . HIS A 1 62 ? -1.129 -8.084 -5.282 1.00 0.00 95 HIS A N 4
ATOM 5310 C CA . HIS A 1 62 ? -0.697 -6.997 -6.152 1.00 0.00 95 HIS A CA 4
ATOM 5311 C C . HIS A 1 62 ? 0.814 -6.819 -6.057 1.00 0.00 95 HIS A C 4
ATOM 5312 O O . HIS A 1 62 ? 1.482 -6.540 -7.052 1.00 0.00 95 HIS A O 4
ATOM 5326 N N . SER A 1 63 ? 1.345 -6.989 -4.849 1.00 0.00 96 SER A N 4
ATOM 5327 C CA . SER A 1 63 ? 2.776 -6.855 -4.618 1.00 0.00 96 SER A CA 4
ATOM 5328 C C . SER A 1 63 ? 3.558 -7.841 -5.480 1.00 0.00 96 SER A C 4
ATOM 5329 O O . SER A 1 63 ? 4.578 -7.494 -6.068 1.00 0.00 96 SER A O 4
ATOM 5337 N N . GLN A 1 64 ? 3.080 -9.075 -5.555 1.00 0.00 97 GLN A N 4
ATOM 5338 C CA . GLN A 1 64 ? 3.752 -10.094 -6.351 1.00 0.00 97 GLN A CA 4
ATOM 5339 C C . GLN A 1 64 ? 3.598 -9.810 -7.843 1.00 0.00 97 GLN A C 4
ATOM 5340 O O . GLN A 1 64 ? 4.573 -9.834 -8.593 1.00 0.00 97 GLN A O 4
ATOM 5354 N N . GLU A 1 65 ? 2.366 -9.543 -8.264 1.00 0.00 98 GLU A N 4
ATOM 5355 C CA . GLU A 1 65 ? 2.071 -9.261 -9.667 1.00 0.00 98 GLU A CA 4
ATOM 5356 C C . GLU A 1 65 ? 3.013 -8.207 -10.249 1.00 0.00 98 GLU A C 4
ATOM 5357 O O . GLU A 1 65 ? 3.567 -8.394 -11.332 1.00 0.00 98 GLU A O 4
ATOM 5369 N N . THR A 1 66 ? 3.182 -7.098 -9.536 1.00 0.00 99 THR A N 4
ATOM 5370 C CA . THR A 1 66 ? 4.049 -6.019 -10.002 1.00 0.00 99 THR A CA 4
ATOM 5371 C C . THR A 1 66 ? 5.355 -5.957 -9.213 1.00 0.00 99 THR A C 4
ATOM 5372 O O . THR A 1 66 ? 6.101 -4.985 -9.315 1.00 0.00 99 THR A O 4
ATOM 5383 N N . LYS A 1 67 ? 5.633 -6.995 -8.431 1.00 0.00 100 LYS A N 4
ATOM 5384 C CA . LYS A 1 67 ? 6.854 -7.038 -7.634 1.00 0.00 100 LYS A CA 4
ATOM 5385 C C . LYS A 1 67 ? 6.955 -5.831 -6.699 1.00 0.00 100 LYS A C 4
ATOM 5386 O O . LYS A 1 67 ? 8.044 -5.479 -6.245 1.00 0.00 100 LYS A O 4
ATOM 5405 N N . HIS A 1 68 ? 5.814 -5.214 -6.399 1.00 0.00 101 HIS A N 4
ATOM 5406 C CA . HIS A 1 68 ? 5.779 -4.066 -5.500 1.00 0.00 101 HIS A CA 4
ATOM 5407 C C . HIS A 1 68 ? 5.668 -4.539 -4.055 1.00 0.00 101 HIS A C 4
ATOM 5408 O O . HIS A 1 68 ? 4.575 -4.831 -3.571 1.00 0.00 101 HIS A O 4
ATOM 5422 N N . TYR A 1 69 ? 6.805 -4.626 -3.372 1.00 0.00 102 TYR A N 4
ATOM 5423 C CA . TYR A 1 69 ? 6.831 -5.080 -1.985 1.00 0.00 102 TYR A CA 4
ATOM 5424 C C . TYR A 1 69 ? 6.681 -3.918 -1.006 1.00 0.00 102 TYR A C 4
ATOM 5425 O O . TYR A 1 69 ? 7.059 -4.031 0.159 1.00 0.00 102 TYR A O 4
ATOM 5443 N N . LEU A 1 70 ? 6.134 -2.803 -1.477 1.00 0.00 103 LEU A N 4
ATOM 5444 C CA . LEU A 1 70 ? 5.948 -1.636 -0.627 1.00 0.00 103 LEU A CA 4
ATOM 5445 C C . LEU A 1 70 ? 4.486 -1.211 -0.598 1.00 0.00 103 LEU A C 4
ATOM 5446 O O . LEU A 1 70 ? 3.918 -0.830 -1.621 1.00 0.00 103 LEU A O 4
ATOM 5462 N N . THR A 1 71 ? 3.882 -1.279 0.583 1.00 0.00 104 THR A N 4
ATOM 5463 C CA . THR A 1 71 ? 2.483 -0.898 0.744 1.00 0.00 104 THR A CA 4
ATOM 5464 C C . THR A 1 71 ? 2.284 -0.090 2.021 1.00 0.00 104 THR A C 4
ATOM 5465 O O . THR A 1 71 ? 2.872 -0.397 3.057 1.00 0.00 104 THR A O 4
ATOM 5476 N N . VAL A 1 72 ? 1.456 0.946 1.941 1.00 0.00 105 VAL A N 4
ATOM 5477 C CA . VAL A 1 72 ? 1.188 1.798 3.094 1.00 0.00 105 VAL A CA 4
ATOM 5478 C C . VAL A 1 72 ? -0.294 1.796 3.456 1.00 0.00 105 VAL A C 4
ATOM 5479 O O . VAL A 1 72 ? -1.150 2.072 2.615 1.00 0.00 105 VAL A O 4
ATOM 5492 N N . ASN A 1 73 ? -0.587 1.490 4.715 1.00 0.00 106 ASN A N 4
ATOM 5493 C CA . ASN A 1 73 ? -1.964 1.462 5.195 1.00 0.00 106 ASN A CA 4
ATOM 5494 C C . ASN A 1 73 ? -2.426 2.865 5.570 1.00 0.00 106 ASN A C 4
ATOM 5495 O O . ASN A 1 73 ? -1.828 3.516 6.423 1.00 0.00 106 ASN A O 4
ATOM 5506 N N . LEU A 1 74 ? -3.487 3.327 4.920 1.00 0.00 107 LEU A N 4
ATOM 5507 C CA . LEU A 1 74 ? -4.022 4.659 5.180 1.00 0.00 107 LEU A CA 4
ATOM 5508 C C . LEU A 1 74 ? -4.728 4.727 6.535 1.00 0.00 107 LEU A C 4
ATOM 5509 O O . LEU A 1 74 ? -5.084 5.809 7.002 1.00 0.00 107 LEU A O 4
ATOM 5525 N N . THR A 1 75 ? -4.934 3.571 7.159 1.00 0.00 108 THR A N 4
ATOM 5526 C CA . THR A 1 75 ? -5.603 3.512 8.454 1.00 0.00 108 THR A CA 4
ATOM 5527 C C . THR A 1 75 ? -4.661 3.919 9.584 1.00 0.00 108 THR A C 4
ATOM 5528 O O . THR A 1 75 ? -5.079 4.549 10.555 1.00 0.00 108 THR A O 4
ATOM 5539 N N . THR A 1 76 ? -3.390 3.554 9.452 1.00 0.00 109 THR A N 4
ATOM 5540 C CA . THR A 1 76 ? -2.393 3.881 10.467 1.00 0.00 109 THR A CA 4
ATOM 5541 C C . THR A 1 76 ? -1.277 4.757 9.895 1.00 0.00 109 THR A C 4
ATOM 5542 O O . THR A 1 76 ? -0.385 5.191 10.624 1.00 0.00 109 THR A O 4
ATOM 5553 N N . LEU A 1 77 ? -1.329 5.015 8.590 1.00 0.00 110 LEU A N 4
ATOM 5554 C CA . LEU A 1 77 ? -0.320 5.837 7.932 1.00 0.00 110 LEU A CA 4
ATOM 5555 C C . LEU A 1 77 ? 1.067 5.217 8.073 1.00 0.00 110 LEU A C 4
ATOM 5556 O O . LEU A 1 77 ? 2.063 5.926 8.212 1.00 0.00 110 LEU A O 4
ATOM 5572 N N . ARG A 1 78 ? 1.125 3.889 8.038 1.00 0.00 111 ARG A N 4
ATOM 5573 C CA . ARG A 1 78 ? 2.391 3.174 8.162 1.00 0.00 111 ARG A CA 4
ATOM 5574 C C . ARG A 1 78 ? 2.733 2.441 6.867 1.00 0.00 111 ARG A C 4
ATOM 5575 O O . ARG A 1 78 ? 1.858 2.175 6.044 1.00 0.00 111 ARG A O 4
ATOM 5596 N N . VAL A 1 79 ? 4.011 2.119 6.695 1.00 0.00 112 VAL A N 4
ATOM 5597 C CA . VAL A 1 79 ? 4.472 1.418 5.501 1.00 0.00 112 VAL A CA 4
ATOM 5598 C C . VAL A 1 79 ? 4.927 0.001 5.835 1.00 0.00 112 VAL A C 4
ATOM 5599 O O . VAL A 1 79 ? 5.398 -0.267 6.940 1.00 0.00 112 VAL A O 4
ATOM 5612 N N . TRP A 1 80 ? 4.781 -0.905 4.873 1.00 0.00 113 TRP A N 4
ATOM 5613 C CA . TRP A 1 80 ? 5.176 -2.296 5.066 1.00 0.00 113 TRP A CA 4
ATOM 5614 C C . TRP A 1 80 ? 6.035 -2.790 3.905 1.00 0.00 113 TRP A C 4
ATOM 5615 O O . TRP A 1 80 ? 5.766 -2.484 2.740 1.00 0.00 113 TRP A O 4
ATOM 5636 N N . CYS A 1 81 ? 7.071 -3.559 4.238 1.00 0.00 114 CYS A N 4
ATOM 5637 C CA . CYS A 1 81 ? 7.984 -4.110 3.240 1.00 0.00 114 CYS A CA 4
ATOM 5638 C C . CYS A 1 81 ? 7.904 -5.636 3.221 1.00 0.00 114 CYS A C 4
ATOM 5639 O O . CYS A 1 81 ? 8.329 -6.300 4.170 1.00 0.00 114 CYS A O 4
ATOM 5646 N N . TYR A 1 82 ? 7.348 -6.186 2.143 1.00 0.00 115 TYR A N 4
ATOM 5647 C CA . TYR A 1 82 ? 7.205 -7.634 2.005 1.00 0.00 115 TYR A CA 4
ATOM 5648 C C . TYR A 1 82 ? 8.558 -8.318 1.821 1.00 0.00 115 TYR A C 4
ATOM 5649 O O . TYR A 1 82 ? 8.812 -9.374 2.400 1.00 0.00 115 TYR A O 4
ATOM 5667 N N . ALA A 1 83 ? 9.420 -7.716 1.007 1.00 0.00 116 ALA A N 4
ATOM 5668 C CA . ALA A 1 83 ? 10.741 -8.275 0.744 1.00 0.00 116 ALA A CA 4
ATOM 5669 C C . ALA A 1 83 ? 11.543 -8.404 2.031 1.00 0.00 116 ALA A C 4
ATOM 5670 O O . ALA A 1 83 ? 12.060 -9.475 2.351 1.00 0.00 116 ALA A O 4
ATOM 5677 N N . CYS A 1 84 ? 11.636 -7.306 2.770 1.00 0.00 117 CYS A N 4
ATOM 5678 C CA . CYS A 1 84 ? 12.367 -7.293 4.028 1.00 0.00 117 CYS A CA 4
ATOM 5679 C C . CYS A 1 84 ? 11.636 -8.122 5.079 1.00 0.00 117 CYS A C 4
ATOM 5680 O O . CYS A 1 84 ? 12.256 -8.697 5.972 1.00 0.00 117 CYS A O 4
ATOM 5687 N N . SER A 1 85 ? 10.309 -8.170 4.962 1.00 0.00 118 SER A N 4
ATOM 5688 C CA . SER A 1 85 ? 9.471 -8.921 5.894 1.00 0.00 118 SER A CA 4
ATOM 5689 C C . SER A 1 85 ? 9.304 -8.161 7.206 1.00 0.00 118 SER A C 4
ATOM 5690 O O . SER A 1 85 ? 9.457 -8.723 8.289 1.00 0.00 118 SER A O 4
ATOM 5698 N N . LYS A 1 86 ? 8.982 -6.875 7.097 1.00 0.00 119 LYS A N 4
ATOM 5699 C CA . LYS A 1 86 ? 8.792 -6.037 8.275 1.00 0.00 119 LYS A CA 4
ATOM 5700 C C . LYS A 1 86 ? 8.224 -4.675 7.892 1.00 0.00 119 LYS A C 4
ATOM 5701 O O . LYS A 1 86 ? 8.134 -4.339 6.710 1.00 0.00 119 LYS A O 4
ATOM 5720 N N . GLU A 1 87 ? 7.843 -3.895 8.898 1.00 0.00 120 GLU A N 4
ATOM 5721 C CA . GLU A 1 87 ? 7.285 -2.568 8.668 1.00 0.00 120 GLU A CA 4
ATOM 5722 C C . GLU A 1 87 ? 8.393 -1.529 8.535 1.00 0.00 120 GLU A C 4
ATOM 5723 O O . GLU A 1 87 ? 9.416 -1.608 9.215 1.00 0.00 120 GLU A O 4
ATOM 5735 N N . VAL A 1 88 ? 8.184 -0.558 7.653 1.00 0.00 121 VAL A N 4
ATOM 5736 C CA . VAL A 1 88 ? 9.166 0.496 7.428 1.00 0.00 121 VAL A CA 4
ATOM 5737 C C . VAL A 1 88 ? 8.532 1.875 7.563 1.00 0.00 121 VAL A C 4
ATOM 5738 O O . VAL A 1 88 ? 7.309 2.013 7.545 1.00 0.00 121 VAL A O 4
ATOM 5751 N N . PHE A 1 89 ? 9.372 2.897 7.698 1.00 0.00 122 PHE A N 4
ATOM 5752 C CA . PHE A 1 89 ? 8.893 4.268 7.836 1.00 0.00 122 PHE A CA 4
ATOM 5753 C C . PHE A 1 89 ? 9.343 5.123 6.656 1.00 0.00 122 PHE A C 4
ATOM 5754 O O . PHE A 1 89 ? 10.517 5.121 6.285 1.00 0.00 122 PHE A O 4
ATOM 5771 N N . LEU A 1 90 ? 8.400 5.853 6.068 1.00 0.00 123 LEU A N 4
ATOM 5772 C CA . LEU A 1 90 ? 8.699 6.714 4.929 1.00 0.00 123 LEU A CA 4
ATOM 5773 C C . LEU A 1 90 ? 9.505 7.934 5.364 1.00 0.00 123 LEU A C 4
ATOM 5774 O O . LEU A 1 90 ? 9.405 8.382 6.506 1.00 0.00 123 LEU A O 4
ATOM 5790 N N . ASP A 1 91 ? 10.303 8.467 4.444 1.00 0.00 124 ASP A N 4
ATOM 5791 C CA . ASP A 1 91 ? 11.125 9.636 4.731 1.00 0.00 124 ASP A CA 4
ATOM 5792 C C . ASP A 1 91 ? 10.379 10.922 4.386 1.00 0.00 124 ASP A C 4
ATOM 5793 O O . ASP A 1 91 ? 10.086 11.186 3.220 1.00 0.00 124 ASP A O 4
ATOM 5802 N N . ARG A 1 92 ? 10.074 11.714 5.407 1.00 0.00 125 ARG A N 4
ATOM 5803 C CA . ARG A 1 92 ? 9.360 12.971 5.209 1.00 0.00 125 ARG A CA 4
ATOM 5804 C C . ARG A 1 92 ? 10.333 14.135 5.070 1.00 0.00 125 ARG A C 4
ATOM 5805 O O . ARG A 1 92 ? 10.144 15.021 4.236 1.00 0.00 125 ARG A O 4
ATOM 5826 N N . LYS A 1 93 ? 11.377 14.126 5.891 1.00 0.00 126 LYS A N 4
ATOM 5827 C CA . LYS A 1 93 ? 12.383 15.181 5.861 1.00 0.00 126 LYS A CA 4
ATOM 5828 C C . LYS A 1 93 ? 13.702 14.693 6.449 1.00 0.00 126 LYS A C 4
ATOM 5829 O O . LYS A 1 93 ? 14.771 14.933 5.889 1.00 0.00 126 LYS A O 4
ATOM 5848 N N . LEU A 1 94 ? 13.616 14.009 7.584 1.00 0.00 127 LEU A N 4
ATOM 5849 C CA . LEU A 1 94 ? 14.799 13.481 8.258 1.00 0.00 127 LEU A CA 4
ATOM 5850 C C . LEU A 1 94 ? 15.638 14.609 8.846 1.00 0.00 127 LEU A C 4
ATOM 5851 O O . LEU A 1 94 ? 15.764 14.737 10.063 1.00 0.00 127 LEU A O 4
ATOM 5867 N N . GLY A 1 95 ? 16.212 15.422 7.970 1.00 0.00 128 GLY A N 4
ATOM 5868 C CA . GLY A 1 95 ? 17.036 16.531 8.412 1.00 0.00 128 GLY A CA 4
ATOM 5869 C C . GLY A 1 95 ? 16.522 17.869 7.917 1.00 0.00 128 GLY A C 4
ATOM 5870 O O . GLY A 1 95 ? 15.952 18.645 8.683 1.00 0.00 128 GLY A O 4
ATOM 5874 N N . THR A 1 96 ? 16.726 18.140 6.631 1.00 0.00 129 THR A N 4
ATOM 5875 C CA . THR A 1 96 ? 16.278 19.393 6.035 1.00 0.00 129 THR A CA 4
ATOM 5876 C C . THR A 1 96 ? 16.097 19.247 4.529 1.00 0.00 129 THR A C 4
ATOM 5877 O O . THR A 1 96 ? 15.093 19.683 3.967 1.00 0.00 129 THR A O 4
ATOM 5888 N N . GLN A 1 97 ? 17.078 18.630 3.882 1.00 0.00 130 GLN A N 4
ATOM 5889 C CA . GLN A 1 97 ? 17.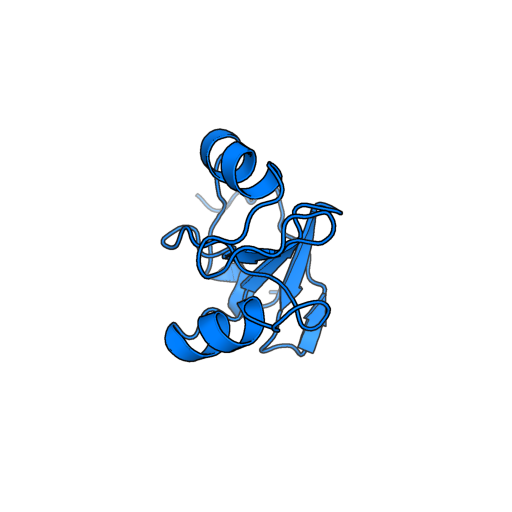033 18.424 2.440 1.00 0.00 130 GLN A CA 4
ATOM 5890 C C . GLN A 1 97 ? 16.857 16.945 2.106 1.00 0.00 130 GLN A C 4
ATOM 5891 O O . GLN A 1 97 ? 16.529 16.168 3.026 1.00 0.00 130 GLN A O 4
ATOM 5909 N N . ARG A 1 3 ? 24.300 6.501 7.286 1.00 0.00 36 ARG A N 5
ATOM 5910 C CA . ARG A 1 3 ? 22.833 6.401 7.072 1.00 0.00 36 ARG A CA 5
ATOM 5911 C C . ARG A 1 3 ? 22.490 5.252 6.128 1.00 0.00 36 ARG A C 5
ATOM 5912 O O . ARG A 1 3 ? 22.884 5.254 4.963 1.00 0.00 36 ARG A O 5
ATOM 5935 N N . ASN A 1 4 ? 21.755 4.270 6.642 1.00 0.00 37 ASN A N 5
ATOM 5936 C CA . ASN A 1 4 ? 21.359 3.113 5.848 1.00 0.00 37 ASN A CA 5
ATOM 5937 C C . ASN A 1 4 ? 19.842 2.946 5.850 1.00 0.00 37 ASN A C 5
ATOM 5938 O O . ASN A 1 4 ? 19.158 3.408 6.764 1.00 0.00 37 ASN A O 5
ATOM 5949 N N . HIS A 1 5 ? 19.323 2.281 4.823 1.00 0.00 38 HIS A N 5
ATOM 5950 C CA . HIS A 1 5 ? 17.887 2.052 4.709 1.00 0.00 38 HIS A CA 5
ATOM 5951 C C . HIS A 1 5 ? 17.596 0.892 3.761 1.00 0.00 38 HIS A C 5
ATOM 5952 O O . HIS A 1 5 ? 18.489 0.408 3.065 1.00 0.00 38 HIS A O 5
ATOM 5967 N N . CYS A 1 6 ? 16.343 0.450 3.741 1.00 0.00 39 CYS A N 5
ATOM 5968 C CA . CYS A 1 6 ? 15.936 -0.653 2.879 1.00 0.00 39 CYS A CA 5
ATOM 5969 C C . CYS A 1 6 ? 15.862 -0.196 1.417 1.00 0.00 39 CYS A C 5
ATOM 5970 O O . CYS A 1 6 ? 15.360 0.891 1.120 1.00 0.00 39 CYS A O 5
ATOM 5977 N N . PRO A 1 7 ? 16.367 -1.024 0.484 1.00 0.00 40 PRO A N 5
ATOM 5978 C CA . PRO A 1 7 ? 16.367 -0.701 -0.950 1.00 0.00 40 PRO A CA 5
ATOM 5979 C C . PRO A 1 7 ? 14.969 -0.697 -1.563 1.00 0.00 40 PRO A C 5
ATOM 5980 O O . PRO A 1 7 ? 14.615 0.213 -2.314 1.00 0.00 40 PRO A O 5
ATOM 5991 N N . HIS A 1 8 ? 14.179 -1.721 -1.248 1.00 0.00 41 HIS A N 5
ATOM 5992 C CA . HIS A 1 8 ? 12.824 -1.840 -1.778 1.00 0.00 41 HIS A CA 5
ATOM 5993 C C . HIS A 1 8 ? 12.063 -0.518 -1.667 1.00 0.00 41 HIS A C 5
ATOM 5994 O O . HIS A 1 8 ? 11.556 0.002 -2.660 1.00 0.00 41 HIS A O 5
ATOM 6008 N N . LEU A 1 9 ? 11.992 0.023 -0.454 1.00 0.00 42 LEU A N 5
ATOM 6009 C CA . LEU A 1 9 ? 11.302 1.285 -0.215 1.00 0.00 42 LEU A CA 5
ATOM 6010 C C . LEU A 1 9 ? 12.120 2.459 -0.742 1.00 0.00 42 LEU A C 5
ATOM 6011 O O . LEU A 1 9 ? 11.568 3.435 -1.252 1.00 0.00 42 LEU A O 5
ATOM 6027 N N . ASP A 1 10 ? 13.439 2.361 -0.615 1.00 0.00 43 ASP A N 5
ATOM 6028 C CA . ASP A 1 10 ? 14.332 3.417 -1.079 1.00 0.00 43 ASP A CA 5
ATOM 6029 C C . ASP A 1 10 ? 14.173 3.657 -2.580 1.00 0.00 43 ASP A C 5
ATOM 6030 O O . ASP A 1 10 ? 14.519 4.724 -3.086 1.00 0.00 43 ASP A O 5
ATOM 6039 N N . SER A 1 11 ? 13.656 2.657 -3.290 1.00 0.00 44 SER A N 5
ATOM 6040 C CA . SER A 1 11 ? 13.463 2.763 -4.733 1.00 0.00 44 SER A CA 5
ATOM 6041 C C . SER A 1 11 ? 12.164 3.491 -5.065 1.00 0.00 44 SER A C 5
ATOM 6042 O O . SER A 1 11 ? 12.127 4.334 -5.962 1.00 0.00 44 SER A O 5
ATOM 6050 N N . VAL A 1 12 ? 11.100 3.155 -4.345 1.00 0.00 45 VAL A N 5
ATOM 6051 C CA . VAL A 1 12 ? 9.799 3.774 -4.571 1.00 0.00 45 VAL A CA 5
ATOM 6052 C C . VAL A 1 12 ? 9.779 5.218 -4.084 1.00 0.00 45 VAL A C 5
ATOM 6053 O O . VAL A 1 12 ? 10.714 5.677 -3.428 1.00 0.00 45 VAL A O 5
ATOM 6066 N N . GLY A 1 13 ? 8.706 5.932 -4.412 1.00 0.00 46 GLY A N 5
ATOM 6067 C CA . GLY A 1 13 ? 8.579 7.317 -4.000 1.00 0.00 46 GLY A CA 5
ATOM 6068 C C . GLY A 1 13 ? 7.497 7.514 -2.956 1.00 0.00 46 GLY A C 5
ATOM 6069 O O . GLY A 1 13 ? 7.354 6.704 -2.040 1.00 0.00 46 GLY A O 5
ATOM 6073 N N . GLU A 1 14 ? 6.735 8.595 -3.093 1.00 0.00 47 GLU A N 5
ATOM 6074 C CA . GLU A 1 14 ? 5.661 8.897 -2.154 1.00 0.00 47 GLU A CA 5
ATOM 6075 C C . GLU A 1 14 ? 4.437 9.442 -2.881 1.00 0.00 47 GLU A C 5
ATOM 6076 O O . GLU A 1 14 ? 4.557 10.079 -3.930 1.00 0.00 47 GLU A O 5
ATOM 6088 N N . ILE A 1 15 ? 3.260 9.191 -2.319 1.00 0.00 48 ILE A N 5
ATOM 6089 C CA . ILE A 1 15 ? 2.012 9.657 -2.913 1.00 0.00 48 ILE A CA 5
ATOM 6090 C C . ILE A 1 15 ? 1.554 10.962 -2.271 1.00 0.00 48 ILE A C 5
ATOM 6091 O O . ILE A 1 15 ? 1.867 11.238 -1.112 1.00 0.00 48 ILE A O 5
ATOM 6107 N N . THR A 1 16 ? 0.812 11.761 -3.030 1.00 0.00 49 THR A N 5
ATOM 6108 C CA . THR A 1 16 ? 0.311 13.037 -2.533 1.00 0.00 49 THR A CA 5
ATOM 6109 C C . THR A 1 16 ? -0.946 12.836 -1.692 1.00 0.00 49 THR A C 5
ATOM 6110 O O . THR A 1 16 ? -1.617 11.809 -1.797 1.00 0.00 49 THR A O 5
ATOM 6121 N N . LYS A 1 17 ? -1.260 13.823 -0.860 1.00 0.00 50 LYS A N 5
ATOM 6122 C CA . LYS A 1 17 ? -2.438 13.755 -0.002 1.00 0.00 50 LYS A CA 5
ATOM 6123 C C . LYS A 1 17 ? -3.713 13.660 -0.835 1.00 0.00 50 LYS A C 5
ATOM 6124 O O . LYS A 1 17 ? -4.702 13.064 -0.407 1.00 0.00 50 LYS A O 5
ATOM 6143 N N . GLU A 1 18 ? -3.684 14.253 -2.024 1.00 0.00 51 GLU A N 5
ATOM 6144 C CA . GLU A 1 18 ? -4.838 14.238 -2.916 1.00 0.00 51 GLU A CA 5
ATOM 6145 C C . GLU A 1 18 ? -5.158 12.818 -3.376 1.00 0.00 51 GLU A C 5
ATOM 6146 O O . GLU A 1 18 ? -6.323 12.426 -3.437 1.00 0.00 51 GLU A O 5
ATOM 6158 N N . ASP A 1 19 ? -4.121 12.055 -3.702 1.00 0.00 52 ASP A N 5
ATOM 6159 C CA . ASP A 1 19 ? -4.299 10.681 -4.159 1.00 0.00 52 ASP A CA 5
ATOM 6160 C C . ASP A 1 19 ? -4.710 9.769 -3.007 1.00 0.00 52 ASP A C 5
ATOM 6161 O O . ASP A 1 19 ? -5.607 8.939 -3.149 1.00 0.00 52 ASP A O 5
ATOM 6170 N N . LEU A 1 20 ? -4.045 9.927 -1.867 1.00 0.00 53 LEU A N 5
ATOM 6171 C CA . LEU A 1 20 ? -4.338 9.115 -0.693 1.00 0.00 53 LEU A CA 5
ATOM 6172 C C . LEU A 1 20 ? -5.745 9.390 -0.169 1.00 0.00 53 LEU A C 5
ATOM 6173 O O . LEU A 1 20 ? -6.397 8.500 0.377 1.00 0.00 53 LEU A O 5
ATOM 6189 N N . ILE A 1 21 ? -6.209 10.626 -0.334 1.00 0.00 54 ILE A N 5
ATOM 6190 C CA . ILE A 1 21 ? -7.538 11.011 0.128 1.00 0.00 54 ILE A CA 5
ATOM 6191 C C . ILE A 1 21 ? -8.609 10.074 -0.431 1.00 0.00 54 ILE A C 5
ATOM 6192 O O . ILE A 1 21 ? -9.526 9.667 0.281 1.00 0.00 54 ILE A O 5
ATOM 6208 N N . GLN A 1 22 ? -8.482 9.737 -1.711 1.00 0.00 55 GLN A N 5
ATOM 6209 C CA . GLN A 1 22 ? -9.434 8.848 -2.365 1.00 0.00 55 GLN A CA 5
ATOM 6210 C C . GLN A 1 22 ? -9.326 7.438 -1.802 1.00 0.00 55 GLN A C 5
ATOM 6211 O O . GLN A 1 22 ? -10.333 6.779 -1.550 1.00 0.00 55 GLN A O 5
ATOM 6225 N N . LYS A 1 23 ? -8.098 6.988 -1.596 1.00 0.00 56 LYS A N 5
ATOM 6226 C CA . LYS A 1 23 ? -7.858 5.662 -1.045 1.00 0.00 56 LYS A CA 5
ATOM 6227 C C . LYS A 1 23 ? -8.302 5.617 0.411 1.00 0.00 56 LYS A C 5
ATOM 6228 O O . LYS A 1 23 ? -8.752 4.585 0.909 1.00 0.00 56 LYS A O 5
ATOM 6247 N N . SER A 1 24 ? -8.169 6.754 1.088 1.00 0.00 57 SER A N 5
ATOM 6248 C CA . SER A 1 24 ? -8.550 6.873 2.488 1.00 0.00 57 SER A CA 5
ATOM 6249 C C . SER A 1 24 ? -10.068 6.865 2.661 1.00 0.00 57 SER A C 5
ATOM 6250 O O . SER A 1 24 ? -10.568 6.735 3.778 1.00 0.00 57 SER A O 5
ATOM 6258 N N . LEU A 1 25 ? -10.804 7.010 1.558 1.00 0.00 58 LEU A N 5
ATOM 6259 C CA . LEU A 1 25 ? -12.262 7.025 1.624 1.00 0.00 58 LEU A CA 5
ATOM 6260 C C . LEU A 1 25 ? -12.799 5.700 2.162 1.00 0.00 58 LEU A C 5
ATOM 6261 O O . LEU A 1 25 ? -13.933 5.628 2.634 1.00 0.00 58 LEU A O 5
ATOM 6277 N N . GLY A 1 26 ? -11.974 4.657 2.107 1.00 0.00 59 GLY A N 5
ATOM 6278 C CA . GLY A 1 26 ? -12.387 3.361 2.612 1.00 0.00 59 GLY A CA 5
ATOM 6279 C C . GLY A 1 26 ? -12.954 2.450 1.541 1.00 0.00 59 GLY A C 5
ATOM 6280 O O . GLY A 1 26 ? -13.998 1.828 1.740 1.00 0.00 59 GLY A O 5
ATOM 6284 N N . THR A 1 27 ? -12.265 2.352 0.409 1.00 0.00 60 THR A N 5
ATOM 6285 C CA . THR A 1 27 ? -12.715 1.491 -0.678 1.00 0.00 60 THR A CA 5
ATOM 6286 C C . THR A 1 27 ? -11.529 0.850 -1.392 1.00 0.00 60 THR A C 5
ATOM 6287 O O . THR A 1 27 ? -10.522 1.506 -1.655 1.00 0.00 60 THR A O 5
ATOM 6298 N N . CYS A 1 28 ? -11.660 -0.434 -1.712 1.00 0.00 61 CYS A N 5
ATOM 6299 C CA . CYS A 1 28 ? -10.604 -1.161 -2.404 1.00 0.00 61 CYS A CA 5
ATOM 6300 C C . CYS A 1 28 ? -10.741 -1.007 -3.917 1.00 0.00 61 CYS A C 5
ATOM 6301 O O . CYS A 1 28 ? -11.851 -0.997 -4.449 1.00 0.00 61 CYS A O 5
ATOM 6308 N N . GLN A 1 29 ? -9.611 -0.883 -4.602 1.00 0.00 62 GLN A N 5
ATOM 6309 C CA . GLN A 1 29 ? -9.608 -0.723 -6.051 1.00 0.00 62 GLN A CA 5
ATOM 6310 C C . GLN A 1 29 ? -9.861 -2.052 -6.760 1.00 0.00 62 GLN A C 5
ATOM 6311 O O . GLN A 1 29 ? -10.488 -2.090 -7.818 1.00 0.00 62 GLN A O 5
ATOM 6325 N N . ASP A 1 30 ? -9.364 -3.138 -6.175 1.00 0.00 63 ASP A N 5
ATOM 6326 C CA . ASP A 1 30 ? -9.533 -4.464 -6.761 1.00 0.00 63 ASP A CA 5
ATOM 6327 C C . ASP A 1 30 ? -10.954 -4.984 -6.565 1.00 0.00 63 ASP A C 5
ATOM 6328 O O . ASP A 1 30 ? -11.615 -5.386 -7.523 1.00 0.00 63 ASP A O 5
ATOM 6337 N N . CYS A 1 31 ? -11.416 -4.981 -5.318 1.00 0.00 64 CYS A N 5
ATOM 6338 C CA . CYS A 1 31 ? -12.758 -5.458 -4.999 1.00 0.00 64 CYS A CA 5
ATOM 6339 C C . CYS A 1 31 ? -13.540 -4.412 -4.214 1.00 0.00 64 CYS A C 5
ATOM 6340 O O . CYS A 1 31 ? -13.055 -3.306 -3.976 1.00 0.00 64 CYS A O 5
ATOM 6347 N N . LYS A 1 32 ? -14.755 -4.771 -3.809 1.00 0.00 65 LYS A N 5
ATOM 6348 C CA . LYS A 1 32 ? -15.606 -3.867 -3.044 1.00 0.00 65 LYS A CA 5
ATOM 6349 C C . LYS A 1 32 ? -15.497 -4.162 -1.552 1.00 0.00 65 LYS A C 5
ATOM 6350 O O . LYS A 1 32 ? -15.770 -5.277 -1.108 1.00 0.00 65 LYS A O 5
ATOM 6369 N N . VAL A 1 33 ? -15.090 -3.159 -0.782 1.00 0.00 66 VAL A N 5
ATOM 6370 C CA . VAL A 1 33 ? -14.939 -3.318 0.660 1.00 0.00 66 VAL A CA 5
ATOM 6371 C C . VAL A 1 33 ? -14.912 -1.965 1.366 1.00 0.00 66 VAL A C 5
ATOM 6372 O O . VAL A 1 33 ? -14.288 -1.016 0.891 1.00 0.00 66 VAL A O 5
ATOM 6385 N N . GLN A 1 34 ? -15.591 -1.888 2.506 1.00 0.00 67 GLN A N 5
ATOM 6386 C CA . GLN A 1 34 ? -15.643 -0.654 3.283 1.00 0.00 67 GLN A CA 5
ATOM 6387 C C . GLN A 1 34 ? -14.497 -0.601 4.289 1.00 0.00 67 GLN A C 5
ATOM 6388 O O . GLN A 1 34 ? -14.419 -1.425 5.201 1.00 0.00 67 GLN A O 5
ATOM 6402 N N . GLY A 1 35 ? -13.611 0.372 4.115 1.00 0.00 68 GLY A N 5
ATOM 6403 C CA . GLY A 1 35 ? -12.478 0.516 5.011 1.00 0.00 68 GLY A CA 5
ATOM 6404 C C . GLY A 1 35 ? -12.894 0.913 6.420 1.00 0.00 68 GLY A C 5
ATOM 6405 O O . GLY A 1 35 ? -13.803 0.308 6.988 1.00 0.00 68 GLY A O 5
ATOM 6409 N N . PRO A 1 36 ? -12.243 1.930 7.019 1.00 0.00 69 PRO A N 5
ATOM 6410 C CA . PRO A 1 36 ? -11.151 2.681 6.382 1.00 0.00 69 PRO A CA 5
ATOM 6411 C C . PRO A 1 36 ? -9.893 1.837 6.202 1.00 0.00 69 PRO A C 5
ATOM 6412 O O . PRO A 1 36 ? -9.088 2.093 5.308 1.00 0.00 69 PRO A O 5
ATOM 6423 N N . ASN A 1 37 ? -9.731 0.829 7.057 1.00 0.00 70 ASN A N 5
ATOM 6424 C CA . ASN A 1 37 ? -8.571 -0.062 6.998 1.00 0.00 70 ASN A CA 5
ATOM 6425 C C . ASN A 1 37 ? -8.287 -0.509 5.565 1.00 0.00 70 ASN A C 5
ATOM 6426 O O . ASN A 1 37 ? -8.854 -1.491 5.088 1.00 0.00 70 ASN A O 5
ATOM 6437 N N . LEU A 1 38 ? -7.407 0.220 4.885 1.00 0.00 71 LEU A N 5
ATOM 6438 C CA . LEU A 1 38 ? -7.050 -0.103 3.508 1.00 0.00 71 LEU A CA 5
ATOM 6439 C C . LEU A 1 38 ? -5.591 0.243 3.222 1.00 0.00 71 LEU A C 5
ATOM 6440 O O . LEU A 1 38 ? -5.057 1.224 3.746 1.00 0.00 71 LEU A O 5
ATOM 6456 N N . TRP A 1 39 ? -4.954 -0.571 2.386 1.00 0.00 72 TRP A N 5
ATOM 6457 C CA . TRP A 1 39 ? -3.557 -0.357 2.025 1.00 0.00 72 TRP A CA 5
ATOM 6458 C C . TRP A 1 39 ? -3.428 0.099 0.576 1.00 0.00 72 TRP A C 5
ATOM 6459 O O . TRP A 1 39 ? -4.150 -0.373 -0.301 1.00 0.00 72 TRP A O 5
ATOM 6480 N N . ALA A 1 40 ? -2.500 1.016 0.332 1.00 0.00 73 ALA A N 5
ATOM 6481 C CA . ALA A 1 40 ? -2.270 1.535 -1.010 1.00 0.00 73 ALA A CA 5
ATOM 6482 C C . ALA A 1 40 ? -0.824 1.315 -1.438 1.00 0.00 73 ALA A C 5
ATOM 6483 O O . ALA A 1 40 ? 0.094 1.396 -0.621 1.00 0.00 73 ALA A O 5
ATOM 6490 N N . CYS A 1 41 ? -0.625 1.037 -2.723 1.00 0.00 74 CYS A N 5
ATOM 6491 C CA . CYS A 1 41 ? 0.713 0.805 -3.254 1.00 0.00 74 CYS A CA 5
ATOM 6492 C C . CYS A 1 41 ? 1.622 1.999 -2.975 1.00 0.00 74 CYS A C 5
ATOM 6493 O O . CYS A 1 41 ? 1.212 3.151 -3.121 1.00 0.00 74 CYS A O 5
ATOM 6500 N N . LEU A 1 42 ? 2.853 1.715 -2.562 1.00 0.00 75 LEU A N 5
ATOM 6501 C CA . LEU A 1 42 ? 3.816 2.764 -2.245 1.00 0.00 75 LEU A CA 5
ATOM 6502 C C . LEU A 1 42 ? 4.593 3.218 -3.481 1.00 0.00 75 LEU A C 5
ATOM 6503 O O . LEU A 1 42 ? 5.223 4.276 -3.469 1.00 0.00 75 LEU A O 5
ATOM 6519 N N . GLU A 1 43 ? 4.552 2.421 -4.546 1.00 0.00 76 GLU A N 5
ATOM 6520 C CA . GLU A 1 43 ? 5.262 2.759 -5.777 1.00 0.00 76 GLU A CA 5
ATOM 6521 C C . GLU A 1 43 ? 4.886 4.159 -6.257 1.00 0.00 76 GLU A C 5
ATOM 6522 O O . GLU A 1 43 ? 3.713 4.532 -6.257 1.00 0.00 76 GLU A O 5
ATOM 6534 N N . ASN A 1 44 ? 5.891 4.930 -6.660 1.00 0.00 77 ASN A N 5
ATOM 6535 C CA . ASN A 1 44 ? 5.668 6.290 -7.138 1.00 0.00 77 ASN A CA 5
ATOM 6536 C C . ASN A 1 44 ? 4.850 6.296 -8.426 1.00 0.00 77 ASN A C 5
ATOM 6537 O O . ASN A 1 44 ? 4.007 7.168 -8.634 1.00 0.00 77 ASN A O 5
ATOM 6548 N N . ARG A 1 45 ? 5.109 5.321 -9.289 1.00 0.00 78 ARG A N 5
ATOM 6549 C CA . ARG A 1 45 ? 4.399 5.215 -10.559 1.00 0.00 78 ARG A CA 5
ATOM 6550 C C . ARG A 1 45 ? 3.078 4.468 -10.395 1.00 0.00 78 ARG A C 5
ATOM 6551 O O . ARG A 1 45 ? 2.146 4.659 -11.175 1.00 0.00 78 ARG A O 5
ATOM 6572 N N . CYS A 1 46 ? 3.005 3.616 -9.377 1.00 0.00 79 CYS A N 5
ATOM 6573 C CA . CYS A 1 46 ? 1.798 2.839 -9.117 1.00 0.00 79 CYS A CA 5
ATOM 6574 C C . CYS A 1 46 ? 0.949 3.489 -8.027 1.00 0.00 79 CYS A C 5
ATOM 6575 O O . CYS A 1 46 ? 1.449 3.825 -6.953 1.00 0.00 79 CYS A O 5
ATOM 6582 N N . SER A 1 47 ? -0.338 3.655 -8.310 1.00 0.00 80 SER A N 5
ATOM 6583 C CA . SER A 1 47 ? -1.262 4.255 -7.355 1.00 0.00 80 SER A CA 5
ATOM 6584 C C . SER A 1 47 ? -2.535 3.423 -7.252 1.00 0.00 80 SER A C 5
ATOM 6585 O O . SER A 1 47 ? -3.628 3.892 -7.574 1.00 0.00 80 SER A O 5
ATOM 6593 N N . TYR A 1 48 ? -2.382 2.180 -6.808 1.00 0.00 81 TYR A N 5
ATOM 6594 C CA . TYR A 1 48 ? -3.514 1.272 -6.670 1.00 0.00 81 TYR A CA 5
ATOM 6595 C C . TYR A 1 48 ? -3.910 1.099 -5.207 1.00 0.00 81 TYR A C 5
ATOM 6596 O O . TYR A 1 48 ? -3.068 1.159 -4.312 1.00 0.00 81 TYR A O 5
ATOM 6614 N N . VAL A 1 49 ? -5.200 0.878 -4.976 1.00 0.00 82 VAL A N 5
ATOM 6615 C CA . VAL A 1 49 ? -5.715 0.687 -3.625 1.00 0.00 82 VAL A CA 5
ATOM 6616 C C . VAL A 1 49 ? -6.121 -0.766 -3.403 1.00 0.00 82 VAL A C 5
ATOM 6617 O O . VAL A 1 49 ? -6.986 -1.290 -4.102 1.00 0.00 82 VAL A O 5
ATOM 6630 N N . GLY A 1 50 ? -5.487 -1.412 -2.430 1.00 0.00 83 GLY A N 5
ATOM 6631 C CA . GLY A 1 50 ? -5.798 -2.800 -2.144 1.00 0.00 83 GLY A CA 5
ATOM 6632 C C . GLY A 1 50 ? -6.033 -3.056 -0.669 1.00 0.00 83 GLY A C 5
ATOM 6633 O O . GLY A 1 50 ? -5.653 -2.248 0.179 1.00 0.00 83 GLY A O 5
ATOM 6637 N N . CYS A 1 51 ? -6.656 -4.187 -0.362 1.00 0.00 84 CYS A N 5
ATOM 6638 C CA . CYS A 1 51 ? -6.939 -4.555 1.019 1.00 0.00 84 CYS A CA 5
ATOM 6639 C C . CYS A 1 51 ? -5.963 -5.624 1.501 1.00 0.00 84 CYS A C 5
ATOM 6640 O O . CYS A 1 51 ? -5.492 -6.448 0.715 1.00 0.00 84 CYS A O 5
ATOM 6647 N N . GLY A 1 52 ? -5.657 -5.599 2.794 1.00 0.00 85 GLY A N 5
ATOM 6648 C CA . GLY A 1 52 ? -4.731 -6.565 3.357 1.00 0.00 85 GLY A CA 5
ATOM 6649 C C . GLY A 1 52 ? -5.387 -7.895 3.671 1.00 0.00 85 GLY A C 5
ATOM 6650 O O . GLY A 1 52 ? -6.443 -8.221 3.128 1.00 0.00 85 GLY A O 5
ATOM 6654 N N . GLU A 1 53 ? -4.753 -8.668 4.550 1.00 0.00 86 GLU A N 5
ATOM 6655 C CA . GLU A 1 53 ? -5.271 -9.975 4.941 1.00 0.00 86 GLU A CA 5
ATOM 6656 C C . GLU A 1 53 ? -6.678 -9.866 5.527 1.00 0.00 86 GLU A C 5
ATOM 6657 O O . GLU A 1 53 ? -7.407 -10.856 5.592 1.00 0.00 86 GLU A O 5
ATOM 6669 N N . SER A 1 54 ? -7.054 -8.665 5.955 1.00 0.00 87 SER A N 5
ATOM 6670 C CA . SER A 1 54 ? -8.374 -8.442 6.535 1.00 0.00 87 SER A CA 5
ATOM 6671 C C . SER A 1 54 ? -9.480 -8.737 5.524 1.00 0.00 87 SER A C 5
ATOM 6672 O O . SER A 1 54 ? -10.637 -8.928 5.899 1.00 0.00 87 SER A O 5
ATOM 6680 N N . GLN A 1 55 ? -9.124 -8.772 4.242 1.00 0.00 88 GLN A N 5
ATOM 6681 C CA . GLN A 1 55 ? -10.095 -9.044 3.189 1.00 0.00 88 GLN A CA 5
ATOM 6682 C C . GLN A 1 55 ? -9.629 -10.190 2.295 1.00 0.00 88 GLN A C 5
ATOM 6683 O O . GLN A 1 55 ? -10.109 -11.317 2.415 1.00 0.00 88 GLN A O 5
ATOM 6697 N N . VAL A 1 56 ? -8.694 -9.895 1.396 1.00 0.00 89 VAL A N 5
ATOM 6698 C CA . VAL A 1 56 ? -8.170 -10.905 0.481 1.00 0.00 89 VAL A CA 5
ATOM 6699 C C . VAL A 1 56 ? -6.673 -10.723 0.240 1.00 0.00 89 VAL A C 5
ATOM 6700 O O . VAL A 1 56 ? -6.122 -11.268 -0.716 1.00 0.00 89 VAL A O 5
ATOM 6713 N N . ASP A 1 57 ? -6.016 -9.953 1.106 1.00 0.00 90 ASP A N 5
ATOM 6714 C CA . ASP A 1 57 ? -4.583 -9.705 0.976 1.00 0.00 90 ASP A CA 5
ATOM 6715 C C . ASP A 1 57 ? -4.238 -9.225 -0.432 1.00 0.00 90 ASP A C 5
ATOM 6716 O O . ASP A 1 57 ? -3.190 -9.572 -0.981 1.00 0.00 90 ASP A O 5
ATOM 6725 N N . HIS A 1 58 ? -5.125 -8.417 -1.007 1.00 0.00 91 HIS A N 5
ATOM 6726 C CA . HIS A 1 58 ? -4.919 -7.881 -2.348 1.00 0.00 91 HIS A CA 5
ATOM 6727 C C . HIS A 1 58 ? -3.579 -7.162 -2.441 1.00 0.00 91 HIS A C 5
ATOM 6728 O O . HIS A 1 58 ? -2.889 -7.243 -3.456 1.00 0.00 91 HIS A O 5
ATOM 6742 N N . SER A 1 59 ? -3.216 -6.464 -1.370 1.00 0.00 92 SER A N 5
ATOM 6743 C CA . SER A 1 59 ? -1.954 -5.738 -1.329 1.00 0.00 92 SER A CA 5
ATOM 6744 C C . SER A 1 59 ? -0.780 -6.691 -1.534 1.00 0.00 92 SER A C 5
ATOM 6745 O O . SER A 1 59 ? 0.210 -6.346 -2.180 1.00 0.00 92 SER A O 5
ATOM 6753 N N . THR A 1 60 ? -0.903 -7.896 -0.985 1.00 0.00 93 THR A N 5
ATOM 6754 C CA . THR A 1 60 ? 0.144 -8.901 -1.113 1.00 0.00 93 THR A CA 5
ATOM 6755 C C . THR A 1 60 ? 0.203 -9.434 -2.539 1.00 0.00 93 THR A C 5
ATOM 6756 O O . THR A 1 60 ? 1.259 -9.428 -3.174 1.00 0.00 93 THR A O 5
ATOM 6767 N N . ILE A 1 61 ? -0.938 -9.887 -3.046 1.00 0.00 94 ILE A N 5
ATOM 6768 C CA . ILE A 1 61 ? -1.004 -10.413 -4.404 1.00 0.00 94 ILE A CA 5
ATOM 6769 C C . ILE A 1 61 ? -0.500 -9.376 -5.398 1.00 0.00 94 ILE A C 5
ATOM 6770 O O . ILE A 1 61 ? 0.341 -9.669 -6.248 1.00 0.00 94 ILE A O 5
ATOM 6786 N N . HIS A 1 62 ? -1.009 -8.155 -5.271 1.00 0.00 95 HIS A N 5
ATOM 6787 C CA . HIS A 1 62 ? -0.597 -7.065 -6.147 1.00 0.00 95 HIS A CA 5
ATOM 6788 C C . HIS A 1 62 ? 0.902 -6.826 -6.012 1.00 0.00 95 HIS A C 5
ATOM 6789 O O . HIS A 1 62 ? 1.589 -6.544 -6.993 1.00 0.00 95 HIS A O 5
ATOM 6803 N N . SER A 1 63 ? 1.403 -6.946 -4.786 1.00 0.00 96 SER A N 5
ATOM 6804 C CA . SER A 1 63 ? 2.821 -6.748 -4.519 1.00 0.00 96 SER A CA 5
ATOM 6805 C C . SER A 1 63 ? 3.668 -7.708 -5.349 1.00 0.00 96 SER A C 5
ATOM 6806 O O . SER A 1 63 ? 4.679 -7.319 -5.922 1.00 0.00 96 SER A O 5
ATOM 6814 N N . GLN A 1 64 ? 3.253 -8.965 -5.413 1.00 0.00 97 GLN A N 5
ATOM 6815 C CA . GLN A 1 64 ? 3.993 -9.960 -6.182 1.00 0.00 97 GLN A CA 5
ATOM 6816 C C . GLN A 1 64 ? 3.853 -9.713 -7.684 1.00 0.00 97 GLN A C 5
ATOM 6817 O O . GLN A 1 64 ? 4.841 -9.707 -8.418 1.00 0.00 97 GLN A O 5
ATOM 6831 N N . GLU A 1 65 ? 2.616 -9.518 -8.131 1.00 0.00 98 GLU A N 5
ATOM 6832 C CA . GLU A 1 65 ? 2.331 -9.284 -9.546 1.00 0.00 98 GLU A CA 5
ATOM 6833 C C . GLU A 1 65 ? 3.216 -8.189 -10.144 1.00 0.00 98 GLU A C 5
ATOM 6834 O O . GLU A 1 65 ? 3.794 -8.369 -11.216 1.00 0.00 98 GLU A O 5
ATOM 6846 N N . THR A 1 66 ? 3.308 -7.053 -9.460 1.00 0.00 99 THR A N 5
ATOM 6847 C CA . THR A 1 66 ? 4.113 -5.936 -9.951 1.00 0.00 99 THR A CA 5
ATOM 6848 C C . THR A 1 66 ? 5.450 -5.829 -9.218 1.00 0.00 99 THR A C 5
ATOM 6849 O O . THR A 1 66 ? 6.170 -4.844 -9.373 1.00 0.00 99 THR A O 5
ATOM 6860 N N . LYS A 1 67 ? 5.781 -6.840 -8.423 1.00 0.00 100 LYS A N 5
ATOM 6861 C CA . LYS A 1 67 ? 7.033 -6.836 -7.676 1.00 0.00 100 LYS A CA 5
ATOM 6862 C C . LYS A 1 67 ? 7.109 -5.639 -6.727 1.00 0.00 100 LYS A C 5
ATOM 6863 O O . LYS A 1 67 ? 8.193 -5.243 -6.300 1.00 0.00 100 LYS A O 5
ATOM 6882 N N . HIS A 1 68 ? 5.949 -5.085 -6.380 1.00 0.00 101 HIS A N 5
ATOM 6883 C CA . HIS A 1 68 ? 5.885 -3.957 -5.460 1.00 0.00 101 HIS A CA 5
ATOM 6884 C C . HIS A 1 68 ? 5.766 -4.472 -4.030 1.00 0.00 101 HIS A C 5
ATOM 6885 O O . HIS A 1 68 ? 4.672 -4.793 -3.567 1.00 0.00 101 HIS A O 5
ATOM 6899 N N . TYR A 1 69 ? 6.896 -4.563 -3.337 1.00 0.00 102 TYR A N 5
ATOM 6900 C CA . TYR A 1 69 ? 6.913 -5.060 -1.965 1.00 0.00 102 TYR A CA 5
ATOM 6901 C C . TYR A 1 69 ? 6.725 -3.937 -0.949 1.00 0.00 102 TYR A C 5
ATOM 6902 O O . TYR A 1 69 ? 7.102 -4.078 0.215 1.00 0.00 102 TYR A O 5
ATOM 6920 N N . LEU A 1 70 ? 6.147 -2.823 -1.384 1.00 0.00 103 LEU A N 5
ATOM 6921 C CA . LEU A 1 70 ? 5.921 -1.693 -0.493 1.00 0.00 103 LEU A CA 5
ATOM 6922 C C . LEU A 1 70 ? 4.444 -1.325 -0.444 1.00 0.00 103 LEU A C 5
ATOM 6923 O O . LEU A 1 70 ? 3.859 -0.920 -1.449 1.00 0.00 103 LEU A O 5
ATOM 6939 N N . THR A 1 71 ? 3.848 -1.466 0.734 1.00 0.00 104 THR A N 5
ATOM 6940 C CA . THR A 1 71 ? 2.437 -1.147 0.918 1.00 0.00 104 THR A CA 5
ATOM 6941 C C . THR A 1 71 ? 2.233 -0.313 2.178 1.00 0.00 104 THR A C 5
ATOM 6942 O O . THR A 1 71 ? 2.716 -0.668 3.253 1.00 0.00 104 THR A O 5
ATOM 6953 N N . VAL A 1 72 ? 1.521 0.802 2.039 1.00 0.00 105 VAL A N 5
ATOM 6954 C CA . VAL A 1 72 ? 1.266 1.688 3.170 1.00 0.00 105 VAL A CA 5
ATOM 6955 C C . VAL A 1 72 ? -0.228 1.844 3.431 1.00 0.00 105 VAL A C 5
ATOM 6956 O O . VAL A 1 72 ? -0.986 2.244 2.548 1.00 0.00 105 VAL A O 5
ATOM 6969 N N . ASN A 1 73 ? -0.642 1.534 4.656 1.00 0.00 106 ASN A N 5
ATOM 6970 C CA . ASN A 1 73 ? -2.044 1.651 5.040 1.00 0.00 106 ASN A CA 5
ATOM 6971 C C . ASN A 1 73 ? -2.407 3.110 5.285 1.00 0.00 106 ASN A C 5
ATOM 6972 O O . ASN A 1 73 ? -1.771 3.788 6.087 1.00 0.00 106 ASN A O 5
ATOM 6983 N N . LEU A 1 74 ? -3.423 3.589 4.580 1.00 0.00 107 LEU A N 5
ATOM 6984 C CA . LEU A 1 74 ? -3.863 4.975 4.714 1.00 0.00 107 LEU A CA 5
ATOM 6985 C C . LEU A 1 74 ? -4.584 5.214 6.040 1.00 0.00 107 LEU A C 5
ATOM 6986 O O . LEU A 1 74 ? -4.775 6.359 6.453 1.00 0.00 107 LEU A O 5
ATOM 7002 N N . THR A 1 75 ? -4.995 4.135 6.699 1.00 0.00 108 THR A N 5
ATOM 7003 C CA . THR A 1 75 ? -5.710 4.236 7.968 1.00 0.00 108 THR A CA 5
ATOM 7004 C C . THR A 1 75 ? -4.754 4.421 9.144 1.00 0.00 108 THR A C 5
ATOM 7005 O O . THR A 1 75 ? -5.078 5.107 10.114 1.00 0.00 108 THR A O 5
ATOM 7016 N N . THR A 1 76 ? -3.581 3.804 9.061 1.00 0.00 109 THR A N 5
ATOM 7017 C CA . THR A 1 76 ? -2.590 3.902 10.131 1.00 0.00 109 THR A CA 5
ATOM 7018 C C . THR A 1 76 ? -1.368 4.713 9.697 1.00 0.00 109 THR A C 5
ATOM 7019 O O . THR A 1 76 ? -0.528 5.070 10.522 1.00 0.00 109 THR A O 5
ATOM 7030 N N . LEU A 1 77 ? -1.273 4.999 8.402 1.00 0.00 110 LEU A N 5
ATOM 7031 C CA . LEU A 1 77 ? -0.153 5.766 7.867 1.00 0.00 110 LEU A CA 5
ATOM 7032 C C . LEU A 1 77 ? 1.169 5.035 8.088 1.00 0.00 110 LEU A C 5
ATOM 7033 O O . LEU A 1 77 ? 2.216 5.662 8.250 1.00 0.00 110 LEU A O 5
ATOM 7049 N N . ARG A 1 78 ? 1.115 3.706 8.091 1.00 0.00 111 ARG A N 5
ATOM 7050 C CA . ARG A 1 78 ? 2.311 2.894 8.290 1.00 0.00 111 ARG A CA 5
ATOM 7051 C C . ARG A 1 78 ? 2.642 2.095 7.031 1.00 0.00 111 ARG A C 5
ATOM 7052 O O . ARG A 1 78 ? 1.752 1.553 6.375 1.00 0.00 111 ARG A O 5
ATOM 7073 N N . VAL A 1 79 ? 3.929 2.029 6.698 1.00 0.00 112 VAL A N 5
ATOM 7074 C CA . VAL A 1 79 ? 4.379 1.300 5.516 1.00 0.00 112 VAL A CA 5
ATOM 7075 C C . VAL A 1 79 ? 4.905 -0.083 5.885 1.00 0.00 112 VAL A C 5
ATOM 7076 O O . VAL A 1 79 ? 5.425 -0.288 6.982 1.00 0.00 112 VAL A O 5
ATOM 7089 N N . TRP A 1 80 ? 4.765 -1.030 4.961 1.00 0.00 113 TRP A N 5
ATOM 7090 C CA . TRP A 1 80 ? 5.227 -2.395 5.189 1.00 0.00 113 TRP A CA 5
ATOM 7091 C C . TRP A 1 80 ? 6.094 -2.883 4.029 1.00 0.00 113 TRP A C 5
ATOM 7092 O O . TRP A 1 80 ? 5.794 -2.624 2.861 1.00 0.00 113 TRP A O 5
ATOM 7113 N N . CYS A 1 81 ? 7.169 -3.592 4.368 1.00 0.00 114 CYS A N 5
ATOM 7114 C CA . CYS A 1 81 ? 8.095 -4.127 3.372 1.00 0.00 114 CYS A CA 5
ATOM 7115 C C . CYS A 1 81 ? 7.996 -5.650 3.307 1.00 0.00 114 CYS A C 5
ATOM 7116 O O . CYS A 1 81 ? 8.415 -6.348 4.232 1.00 0.00 114 CYS A O 5
ATOM 7123 N N . TYR A 1 82 ? 7.433 -6.158 2.211 1.00 0.00 115 TYR A N 5
ATOM 7124 C CA . TYR A 1 82 ? 7.273 -7.599 2.027 1.00 0.00 115 TYR A CA 5
ATOM 7125 C C . TYR A 1 82 ? 8.617 -8.293 1.817 1.00 0.00 115 TYR A C 5
ATOM 7126 O O . TYR A 1 82 ? 8.855 -9.377 2.350 1.00 0.00 115 TYR A O 5
ATOM 7144 N N . ALA A 1 83 ? 9.488 -7.669 1.029 1.00 0.00 116 ALA A N 5
ATOM 7145 C CA . ALA A 1 83 ? 10.801 -8.236 0.743 1.00 0.00 116 ALA A CA 5
ATOM 7146 C C . ALA A 1 83 ? 11.603 -8.428 2.023 1.00 0.00 116 ALA A C 5
ATOM 7147 O O . ALA A 1 83 ? 12.103 -9.518 2.297 1.00 0.00 116 ALA A O 5
ATOM 7154 N N . CYS A 1 84 ? 11.716 -7.364 2.806 1.00 0.00 117 CYS A N 5
ATOM 7155 C CA . CYS A 1 84 ? 12.449 -7.415 4.062 1.00 0.00 117 CYS A CA 5
ATOM 7156 C C . CYS A 1 84 ? 11.692 -8.250 5.089 1.00 0.00 117 CYS A C 5
ATOM 7157 O O . CYS A 1 84 ? 12.294 -8.874 5.963 1.00 0.00 117 CYS A O 5
ATOM 7164 N N . SER A 1 85 ? 10.365 -8.250 4.976 1.00 0.00 118 SER A N 5
ATOM 7165 C CA . SER A 1 85 ? 9.509 -9.001 5.891 1.00 0.00 118 SER A CA 5
ATOM 7166 C C . SER A 1 85 ? 9.383 -8.273 7.225 1.00 0.00 118 SER A C 5
ATOM 7167 O O . SER A 1 85 ? 9.595 -8.857 8.288 1.00 0.00 118 SER A O 5
ATOM 7175 N N . LYS A 1 86 ? 9.036 -6.992 7.159 1.00 0.00 119 LYS A N 5
ATOM 7176 C CA . LYS A 1 86 ? 8.882 -6.181 8.360 1.00 0.00 119 LYS A CA 5
ATOM 7177 C C . LYS A 1 86 ? 8.266 -4.827 8.030 1.00 0.00 119 LYS A C 5
ATOM 7178 O O . LYS A 1 86 ? 7.927 -4.551 6.879 1.00 0.00 119 LYS A O 5
ATOM 7197 N N . GLU A 1 87 ? 8.119 -3.985 9.048 1.00 0.00 120 GLU A N 5
ATOM 7198 C CA . GLU A 1 87 ? 7.541 -2.659 8.867 1.00 0.00 120 GLU A CA 5
ATOM 7199 C C . GLU A 1 87 ? 8.630 -1.618 8.633 1.00 0.00 120 GLU A C 5
ATOM 7200 O O . GLU A 1 87 ? 9.718 -1.702 9.203 1.00 0.00 120 GLU A O 5
ATOM 7212 N N . VAL A 1 88 ? 8.328 -0.633 7.793 1.00 0.00 121 VAL A N 5
ATOM 7213 C CA . VAL A 1 88 ? 9.279 0.427 7.484 1.00 0.00 121 VAL A CA 5
ATOM 7214 C C . VAL A 1 88 ? 8.594 1.789 7.477 1.00 0.00 121 VAL A C 5
ATOM 7215 O O . VAL A 1 88 ? 7.371 1.879 7.368 1.00 0.00 121 VAL A O 5
ATOM 7228 N N . PHE A 1 89 ? 9.389 2.848 7.594 1.00 0.00 122 PHE A N 5
ATOM 7229 C CA . PHE A 1 89 ? 8.857 4.206 7.601 1.00 0.00 122 PHE A CA 5
ATOM 7230 C C . PHE A 1 89 ? 9.496 5.047 6.500 1.00 0.00 122 PHE A C 5
ATOM 7231 O O . PHE A 1 89 ? 10.720 5.107 6.384 1.00 0.00 122 PHE A O 5
ATOM 7248 N N . LEU A 1 90 ? 8.661 5.693 5.695 1.00 0.00 123 LEU A N 5
ATOM 7249 C CA . LEU A 1 90 ? 9.144 6.532 4.604 1.00 0.00 123 LEU A CA 5
ATOM 7250 C C . LEU A 1 90 ? 9.353 7.969 5.074 1.00 0.00 123 LEU A C 5
ATOM 7251 O O . LEU A 1 90 ? 8.442 8.593 5.618 1.00 0.00 123 LEU A O 5
ATOM 7267 N N . ASP A 1 91 ? 10.560 8.487 4.862 1.00 0.00 124 ASP A N 5
ATOM 7268 C CA . ASP A 1 91 ? 10.888 9.850 5.265 1.00 0.00 124 ASP A CA 5
ATOM 7269 C C . ASP A 1 91 ? 11.533 10.618 4.115 1.00 0.00 124 ASP A C 5
ATOM 7270 O O . ASP A 1 91 ? 11.890 10.037 3.091 1.00 0.00 124 ASP A O 5
ATOM 7279 N N . ARG A 1 92 ? 11.680 11.928 4.293 1.00 0.00 125 ARG A N 5
ATOM 7280 C CA . ARG A 1 92 ? 12.282 12.776 3.269 1.00 0.00 125 ARG A CA 5
ATOM 7281 C C . ARG A 1 92 ? 13.605 13.358 3.753 1.00 0.00 125 ARG A C 5
ATOM 7282 O O . ARG A 1 92 ? 14.552 13.501 2.979 1.00 0.00 125 ARG A O 5
ATOM 7303 N N . LYS A 1 93 ? 13.665 13.691 5.037 1.00 0.00 126 LYS A N 5
ATOM 7304 C CA . LYS A 1 93 ? 14.874 14.259 5.624 1.00 0.00 126 LYS A CA 5
ATOM 7305 C C . LYS A 1 93 ? 15.061 13.775 7.058 1.00 0.00 126 LYS A C 5
ATOM 7306 O O . LYS A 1 93 ? 15.593 14.495 7.903 1.00 0.00 126 LYS A O 5
ATOM 7325 N N . LEU A 1 94 ? 14.622 12.549 7.324 1.00 0.00 127 LEU A N 5
ATOM 7326 C CA . LEU A 1 94 ? 14.741 11.967 8.656 1.00 0.00 127 LEU A CA 5
ATOM 7327 C C . LEU A 1 94 ? 15.362 10.576 8.587 1.00 0.00 127 LEU A C 5
ATOM 7328 O O . LEU A 1 94 ? 15.410 9.958 7.523 1.00 0.00 127 LEU A O 5
ATOM 7344 N N . GLY A 1 95 ? 15.837 10.089 9.728 1.00 0.00 128 GLY A N 5
ATOM 7345 C CA . GLY A 1 95 ? 16.449 8.773 9.776 1.00 0.00 128 GLY A CA 5
ATOM 7346 C C . GLY A 1 95 ? 16.761 8.330 11.192 1.00 0.00 128 GLY A C 5
ATOM 7347 O O . GLY A 1 95 ? 15.996 7.578 11.796 1.00 0.00 128 GLY A O 5
ATOM 7351 N N . THR A 1 96 ? 17.887 8.795 11.721 1.00 0.00 129 THR A N 5
ATOM 7352 C CA . THR A 1 96 ? 18.298 8.443 13.075 1.00 0.00 129 THR A CA 5
ATOM 7353 C C . THR A 1 96 ? 17.957 9.560 14.056 1.00 0.00 129 THR A C 5
ATOM 7354 O O . THR A 1 96 ? 17.666 9.306 15.224 1.00 0.00 129 THR A O 5
ATOM 7365 N N . GLN A 1 97 ? 17.996 10.798 13.571 1.00 0.00 130 GLN A N 5
ATOM 7366 C CA . GLN A 1 97 ? 17.692 11.955 14.405 1.00 0.00 130 GLN A CA 5
ATOM 7367 C C . GLN A 1 97 ? 16.539 12.761 13.816 1.00 0.00 130 GLN A C 5
ATOM 7368 O O . GLN A 1 97 ? 15.497 12.884 14.494 1.00 0.00 130 GLN A O 5
ATOM 7386 N N . ARG A 1 3 ? 20.366 5.060 10.317 1.00 0.00 36 ARG A N 6
ATOM 7387 C CA . ARG A 1 3 ? 21.269 5.469 9.208 1.00 0.00 36 ARG A CA 6
ATOM 7388 C C . ARG A 1 3 ? 20.957 4.699 7.929 1.00 0.00 36 ARG A C 6
ATOM 7389 O O . ARG A 1 3 ? 20.705 5.293 6.881 1.00 0.00 36 ARG A O 6
ATOM 7412 N N . ASN A 1 4 ? 20.976 3.374 8.022 1.00 0.00 37 ASN A N 6
ATOM 7413 C CA . ASN A 1 4 ? 20.695 2.523 6.870 1.00 0.00 37 ASN A CA 6
ATOM 7414 C C . ASN A 1 4 ? 19.207 2.534 6.533 1.00 0.00 37 ASN A C 6
ATOM 7415 O O . ASN A 1 4 ? 18.364 2.744 7.405 1.00 0.00 37 ASN A O 6
ATOM 7426 N N . HIS A 1 5 ? 18.893 2.306 5.262 1.00 0.00 38 HIS A N 6
ATOM 7427 C CA . HIS A 1 5 ? 17.507 2.289 4.810 1.00 0.00 38 HIS A CA 6
ATOM 7428 C C . HIS A 1 5 ? 17.260 1.125 3.855 1.00 0.00 38 HIS A C 6
ATOM 7429 O O . HIS A 1 5 ? 18.122 0.779 3.046 1.00 0.00 38 HIS A O 6
ATOM 7444 N N . CYS A 1 6 ? 16.079 0.525 3.955 1.00 0.00 39 CYS A N 6
ATOM 7445 C CA . CYS A 1 6 ? 15.719 -0.600 3.101 1.00 0.00 39 CYS A CA 6
ATOM 7446 C C . CYS A 1 6 ? 15.738 -0.187 1.624 1.00 0.00 39 CYS A C 6
ATOM 7447 O O . CYS A 1 6 ? 15.196 0.856 1.255 1.00 0.00 39 CYS A O 6
ATOM 7454 N N . PRO A 1 7 ? 16.370 -1.004 0.761 1.00 0.00 40 PRO A N 6
ATOM 7455 C CA . PRO A 1 7 ? 16.469 -0.718 -0.679 1.00 0.00 40 PRO A CA 6
ATOM 7456 C C . PRO A 1 7 ? 15.121 -0.748 -1.393 1.00 0.00 40 PRO A C 6
ATOM 7457 O O . PRO A 1 7 ? 14.829 0.119 -2.217 1.00 0.00 40 PRO A O 6
ATOM 7468 N N . HIS A 1 8 ? 14.306 -1.754 -1.087 1.00 0.00 41 HIS A N 6
ATOM 7469 C CA . HIS A 1 8 ? 12.996 -1.899 -1.715 1.00 0.00 41 HIS A CA 6
ATOM 7470 C C . HIS A 1 8 ? 12.224 -0.578 -1.707 1.00 0.00 41 HIS A C 6
ATOM 7471 O O . HIS A 1 8 ? 11.800 -0.094 -2.757 1.00 0.00 41 HIS A O 6
ATOM 7485 N N . LEU A 1 9 ? 12.052 0.001 -0.524 1.00 0.00 42 LEU A N 6
ATOM 7486 C CA . LEU A 1 9 ? 11.339 1.266 -0.389 1.00 0.00 42 LEU A CA 6
ATOM 7487 C C . LEU A 1 9 ? 12.183 2.426 -0.906 1.00 0.00 42 LEU A C 6
ATOM 7488 O O . LEU A 1 9 ? 11.656 3.392 -1.456 1.00 0.00 42 LEU A O 6
ATOM 7504 N N . ASP A 1 10 ? 13.498 2.328 -0.729 1.00 0.00 43 ASP A N 6
ATOM 7505 C CA . ASP A 1 10 ? 14.407 3.376 -1.184 1.00 0.00 43 ASP A CA 6
ATOM 7506 C C . ASP A 1 10 ? 14.224 3.662 -2.675 1.00 0.00 43 ASP A C 6
ATOM 7507 O O . ASP A 1 10 ? 14.587 4.735 -3.157 1.00 0.00 43 ASP A O 6
ATOM 7516 N N . SER A 1 11 ? 13.668 2.696 -3.403 1.00 0.00 44 SER A N 6
ATOM 7517 C CA . SER A 1 11 ? 13.451 2.853 -4.838 1.00 0.00 44 SER A CA 6
ATOM 7518 C C . SER A 1 11 ? 12.152 3.599 -5.123 1.00 0.00 44 SER A C 6
ATOM 7519 O O . SER A 1 11 ? 12.107 4.475 -5.987 1.00 0.00 44 SER A O 6
ATOM 7527 N N . VAL A 1 12 ? 11.095 3.249 -4.398 1.00 0.00 45 VAL A N 6
ATOM 7528 C CA . VAL A 1 12 ? 9.799 3.889 -4.583 1.00 0.00 45 VAL A CA 6
ATOM 7529 C C . VAL A 1 12 ? 9.829 5.339 -4.107 1.00 0.00 45 VAL A C 6
ATOM 7530 O O . VAL A 1 12 ? 10.532 5.676 -3.155 1.00 0.00 45 VAL A O 6
ATOM 7543 N N . GLY A 1 13 ? 9.061 6.193 -4.776 1.00 0.00 46 GLY A N 6
ATOM 7544 C CA . GLY A 1 13 ? 9.016 7.595 -4.405 1.00 0.00 46 GLY A CA 6
ATOM 7545 C C . GLY A 1 13 ? 8.058 7.860 -3.260 1.00 0.00 46 GLY A C 6
ATOM 7546 O O . GLY A 1 13 ? 8.187 7.270 -2.187 1.00 0.00 46 GLY A O 6
ATOM 7550 N N . GLU A 1 14 ? 7.099 8.749 -3.487 1.00 0.00 47 GLU A N 6
ATOM 7551 C CA . GLU A 1 14 ? 6.117 9.091 -2.466 1.00 0.00 47 GLU A CA 6
ATOM 7552 C C . GLU A 1 14 ? 4.724 9.229 -3.071 1.00 0.00 47 GLU A C 6
ATOM 7553 O O . GLU A 1 14 ? 4.575 9.381 -4.283 1.00 0.00 47 GLU A O 6
ATOM 7565 N N . ILE A 1 15 ? 3.707 9.178 -2.218 1.00 0.00 48 ILE A N 6
ATOM 7566 C CA . ILE A 1 15 ? 2.325 9.297 -2.666 1.00 0.00 48 ILE A CA 6
ATOM 7567 C C . ILE A 1 15 ? 1.778 10.695 -2.386 1.00 0.00 48 ILE A C 6
ATOM 7568 O O . ILE A 1 15 ? 2.013 11.262 -1.319 1.00 0.00 48 ILE A O 6
ATOM 7584 N N . THR A 1 16 ? 1.052 11.245 -3.353 1.00 0.00 49 THR A N 6
ATOM 7585 C CA . THR A 1 16 ? 0.477 12.578 -3.210 1.00 0.00 49 THR A CA 6
ATOM 7586 C C . THR A 1 16 ? -0.756 12.550 -2.314 1.00 0.00 49 THR A C 6
ATOM 7587 O O . THR A 1 16 ? -1.369 11.501 -2.113 1.00 0.00 49 THR A O 6
ATOM 7598 N N . LYS A 1 17 ? -1.115 13.713 -1.780 1.00 0.00 50 LYS A N 6
ATOM 7599 C CA . LYS A 1 17 ? -2.275 13.826 -0.905 1.00 0.00 50 LYS A CA 6
ATOM 7600 C C . LYS A 1 17 ? -3.549 13.429 -1.644 1.00 0.00 50 LYS A C 6
ATOM 7601 O O . LYS A 1 17 ? -4.376 12.685 -1.120 1.00 0.00 50 LYS A O 6
ATOM 7620 N N . GLU A 1 18 ? -3.700 13.931 -2.866 1.00 0.00 51 GLU A N 6
ATOM 7621 C CA . GLU A 1 18 ? -4.873 13.628 -3.677 1.00 0.00 51 GLU A CA 6
ATOM 7622 C C . GLU A 1 18 ? -5.003 12.126 -3.902 1.00 0.00 51 GLU A C 6
ATOM 7623 O O . GLU A 1 18 ? -6.109 11.594 -3.994 1.00 0.00 51 GLU A O 6
ATOM 7635 N N . ASP A 1 19 ? -3.865 11.444 -3.985 1.00 0.00 52 ASP A N 6
ATOM 7636 C CA . ASP A 1 19 ? -3.855 10.002 -4.194 1.00 0.00 52 ASP A CA 6
ATOM 7637 C C . ASP A 1 19 ? -4.302 9.274 -2.931 1.00 0.00 52 ASP A C 6
ATOM 7638 O O . ASP A 1 19 ? -5.073 8.317 -2.994 1.00 0.00 52 ASP A O 6
ATOM 7647 N N . LEU A 1 20 ? -3.814 9.735 -1.783 1.00 0.00 53 LEU A N 6
ATOM 7648 C CA . LEU A 1 20 ? -4.167 9.128 -0.505 1.00 0.00 53 LEU A CA 6
ATOM 7649 C C . LEU A 1 20 ? -5.612 9.448 -0.131 1.00 0.00 53 LEU A C 6
ATOM 7650 O O . LEU A 1 20 ? -6.287 8.645 0.513 1.00 0.00 53 LEU A O 6
ATOM 7666 N N . ILE A 1 21 ? -6.081 10.624 -0.540 1.00 0.00 54 ILE A N 6
ATOM 7667 C CA . ILE A 1 21 ? -7.447 11.045 -0.249 1.00 0.00 54 ILE A CA 6
ATOM 7668 C C . ILE A 1 21 ? -8.455 10.040 -0.805 1.00 0.00 54 ILE A C 6
ATOM 7669 O O . ILE A 1 21 ? -9.403 9.655 -0.120 1.00 0.00 54 ILE A O 6
ATOM 7685 N N . GLN A 1 22 ? -8.243 9.616 -2.046 1.00 0.00 55 GLN A N 6
ATOM 7686 C CA . GLN A 1 22 ? -9.132 8.653 -2.684 1.00 0.00 55 GLN A CA 6
ATOM 7687 C C . GLN A 1 22 ? -9.047 7.302 -1.988 1.00 0.00 55 GLN A C 6
ATOM 7688 O O . GLN A 1 22 ? -10.060 6.642 -1.763 1.00 0.00 55 GLN A O 6
ATOM 7702 N N . LYS A 1 23 ? -7.832 6.906 -1.637 1.00 0.00 56 LYS A N 6
ATOM 7703 C CA . LYS A 1 23 ? -7.617 5.642 -0.949 1.00 0.00 56 LYS A CA 6
ATOM 7704 C C . LYS A 1 23 ? -8.183 5.713 0.464 1.00 0.00 56 LYS A C 6
ATOM 7705 O O . LYS A 1 23 ? -8.659 4.717 1.009 1.00 0.00 56 LYS A O 6
ATOM 7724 N N . SER A 1 24 ? -8.131 6.908 1.047 1.00 0.00 57 SER A N 6
ATOM 7725 C CA . SER A 1 24 ? -8.637 7.133 2.395 1.00 0.00 57 SER A CA 6
ATOM 7726 C C . SER A 1 24 ? -10.164 7.092 2.432 1.00 0.00 57 SER A C 6
ATOM 7727 O O . SER A 1 24 ? -10.761 7.030 3.507 1.00 0.00 57 SER A O 6
ATOM 7735 N N . LEU A 1 25 ? -10.797 7.131 1.259 1.00 0.00 58 LEU A N 6
ATOM 7736 C CA . LEU A 1 25 ? -12.255 7.102 1.186 1.00 0.00 58 LEU A CA 6
ATOM 7737 C C . LEU A 1 25 ? -12.806 5.800 1.763 1.00 0.00 58 LEU A C 6
ATOM 7738 O O . LEU A 1 25 ? -13.981 5.721 2.121 1.00 0.00 58 LEU A O 6
ATOM 7754 N N . GLY A 1 26 ? -11.953 4.783 1.860 1.00 0.00 59 GLY A N 6
ATOM 7755 C CA . GLY A 1 26 ? -12.381 3.509 2.405 1.00 0.00 59 GLY A CA 6
ATOM 7756 C C . GLY A 1 26 ? -12.951 2.577 1.354 1.00 0.00 59 GLY A C 6
ATOM 7757 O O . GLY A 1 26 ? -13.990 1.953 1.570 1.00 0.00 59 GLY A O 6
ATOM 7761 N N . THR A 1 27 ? -12.274 2.477 0.215 1.00 0.00 60 THR A N 6
ATOM 7762 C CA . THR A 1 27 ? -12.728 1.606 -0.864 1.00 0.00 60 THR A CA 6
ATOM 7763 C C . THR A 1 27 ? -11.544 0.968 -1.586 1.00 0.00 60 THR A C 6
ATOM 7764 O O . THR A 1 27 ? -10.535 1.623 -1.845 1.00 0.00 60 THR A O 6
ATOM 7775 N N . CYS A 1 28 ? -11.679 -0.314 -1.910 1.00 0.00 61 CYS A N 6
ATOM 7776 C CA . CYS A 1 28 ? -10.624 -1.043 -2.605 1.00 0.00 61 CYS A CA 6
ATOM 7777 C C . CYS A 1 28 ? -10.751 -0.873 -4.116 1.00 0.00 61 CYS A C 6
ATOM 7778 O O . CYS A 1 28 ? -11.857 -0.829 -4.655 1.00 0.00 61 CYS A O 6
ATOM 7785 N N . GLN A 1 29 ? -9.613 -0.777 -4.795 1.00 0.00 62 GLN A N 6
ATOM 7786 C CA . GLN A 1 29 ? -9.598 -0.610 -6.244 1.00 0.00 62 GLN A CA 6
ATOM 7787 C C . GLN A 1 29 ? -9.888 -1.929 -6.953 1.00 0.00 62 GLN A C 6
ATOM 7788 O O . GLN A 1 29 ? -10.441 -1.944 -8.053 1.00 0.00 62 GLN A O 6
ATOM 7802 N N . ASP A 1 30 ? -9.504 -3.035 -6.323 1.00 0.00 63 ASP A N 6
ATOM 7803 C CA . ASP A 1 30 ? -9.719 -4.357 -6.901 1.00 0.00 63 ASP A CA 6
ATOM 7804 C C . ASP A 1 30 ? -11.128 -4.864 -6.609 1.00 0.00 63 ASP A C 6
ATOM 7805 O O . ASP A 1 30 ? -11.859 -5.254 -7.519 1.00 0.00 63 ASP A O 6
ATOM 7814 N N . CYS A 1 31 ? -11.502 -4.860 -5.334 1.00 0.00 64 CYS A N 6
ATOM 7815 C CA . CYS A 1 31 ? -12.823 -5.323 -4.922 1.00 0.00 64 CYS A CA 6
ATOM 7816 C C . CYS A 1 31 ? -13.587 -4.213 -4.207 1.00 0.00 64 CYS A C 6
ATOM 7817 O O . CYS A 1 31 ? -13.164 -3.058 -4.203 1.00 0.00 64 CYS A O 6
ATOM 7824 N N . LYS A 1 32 ? -14.717 -4.570 -3.604 1.00 0.00 65 LYS A N 6
ATOM 7825 C CA . LYS A 1 32 ? -15.538 -3.601 -2.887 1.00 0.00 65 LYS A CA 6
ATOM 7826 C C . LYS A 1 32 ? -15.519 -3.876 -1.387 1.00 0.00 65 LYS A C 6
ATOM 7827 O O . LYS A 1 32 ? -16.102 -4.853 -0.917 1.00 0.00 65 LYS A O 6
ATOM 7846 N N . VAL A 1 33 ? -14.844 -3.007 -0.641 1.00 0.00 66 VAL A N 6
ATOM 7847 C CA . VAL A 1 33 ? -14.748 -3.157 0.806 1.00 0.00 66 VAL A CA 6
ATOM 7848 C C . VAL A 1 33 ? -14.704 -1.798 1.497 1.00 0.00 66 VAL A C 6
ATOM 7849 O O . VAL A 1 33 ? -13.756 -1.031 1.319 1.00 0.00 66 VAL A O 6
ATOM 7862 N N . GLN A 1 34 ? -15.732 -1.506 2.286 1.00 0.00 67 GLN A N 6
ATOM 7863 C CA . GLN A 1 34 ? -15.810 -0.240 3.004 1.00 0.00 67 GLN A CA 6
ATOM 7864 C C . GLN A 1 34 ? -14.812 -0.208 4.157 1.00 0.00 67 GLN A C 6
ATOM 7865 O O . GLN A 1 34 ? -14.768 -1.123 4.979 1.00 0.00 67 GLN A O 6
ATOM 7879 N N . GLY A 1 35 ? -14.012 0.853 4.213 1.00 0.00 68 GLY A N 6
ATOM 7880 C CA . GLY A 1 35 ? -13.024 0.985 5.270 1.00 0.00 68 GLY A CA 6
ATOM 7881 C C . GLY A 1 35 ? -13.643 0.899 6.655 1.00 0.00 68 GLY A C 6
ATOM 7882 O O . GLY A 1 35 ? -14.845 0.669 6.783 1.00 0.00 68 GLY A O 6
ATOM 7886 N N . PRO A 1 36 ? -12.843 1.078 7.725 1.00 0.00 69 PRO A N 6
ATOM 7887 C CA . PRO A 1 36 ? -11.406 1.353 7.629 1.00 0.00 69 PRO A CA 6
ATOM 7888 C C . PRO A 1 36 ? -10.600 0.107 7.268 1.00 0.00 69 PRO A C 6
ATOM 7889 O O . PRO A 1 36 ? -11.130 -0.838 6.684 1.00 0.00 69 PRO A O 6
ATOM 7900 N N . ASN A 1 37 ? -9.317 0.112 7.620 1.00 0.00 70 ASN A N 6
ATOM 7901 C CA . ASN A 1 37 ? -8.438 -1.018 7.334 1.00 0.00 70 ASN A CA 6
ATOM 7902 C C . ASN A 1 37 ? -8.239 -1.182 5.829 1.00 0.00 70 ASN A C 6
ATOM 7903 O O . ASN A 1 37 ? -8.754 -2.123 5.224 1.00 0.00 70 ASN A O 6
ATOM 7914 N N . LEU A 1 38 ? -7.490 -0.261 5.233 1.00 0.00 71 LEU A N 6
ATOM 7915 C CA . LEU A 1 38 ? -7.223 -0.302 3.800 1.00 0.00 71 LEU A CA 6
ATOM 7916 C C . LEU A 1 38 ? -5.761 0.026 3.508 1.00 0.00 71 LEU A C 6
ATOM 7917 O O . LEU A 1 38 ? -5.157 0.866 4.175 1.00 0.00 71 LEU A O 6
ATOM 7933 N N . TRP A 1 39 ? -5.199 -0.645 2.507 1.00 0.00 72 TRP A N 6
ATOM 7934 C CA . TRP A 1 39 ? -3.808 -0.429 2.128 1.00 0.00 72 TRP A CA 6
ATOM 7935 C C . TRP A 1 39 ? -3.706 0.209 0.746 1.00 0.00 72 TRP A C 6
ATOM 7936 O O . TRP A 1 39 ? -4.649 0.162 -0.043 1.00 0.00 72 TRP A O 6
ATOM 7957 N N . ALA A 1 40 ? -2.554 0.807 0.463 1.00 0.00 73 ALA A N 6
ATOM 7958 C CA . ALA A 1 40 ? -2.322 1.455 -0.822 1.00 0.00 73 ALA A CA 6
ATOM 7959 C C . ALA A 1 40 ? -0.883 1.253 -1.281 1.00 0.00 73 ALA A C 6
ATOM 7960 O O . ALA A 1 40 ? 0.046 1.301 -0.475 1.00 0.00 73 ALA A O 6
ATOM 7967 N N . CYS A 1 41 ? -0.701 1.029 -2.580 1.00 0.00 74 CYS A N 6
ATOM 7968 C CA . CYS A 1 41 ? 0.633 0.823 -3.133 1.00 0.00 74 CYS A CA 6
ATOM 7969 C C . CYS A 1 41 ? 1.526 2.028 -2.849 1.00 0.00 74 CYS A C 6
ATOM 7970 O O . CYS A 1 41 ? 1.113 3.175 -3.028 1.00 0.00 74 CYS A O 6
ATOM 7977 N N . LEU A 1 42 ? 2.744 1.762 -2.390 1.00 0.00 75 LEU A N 6
ATOM 7978 C CA . LEU A 1 42 ? 3.692 2.823 -2.065 1.00 0.00 75 LEU A CA 6
ATOM 7979 C C . LEU A 1 42 ? 4.461 3.297 -3.297 1.00 0.00 75 LEU A C 6
ATOM 7980 O O . LEU A 1 42 ? 5.054 4.376 -3.286 1.00 0.00 75 LEU A O 6
ATOM 7996 N N . GLU A 1 43 ? 4.451 2.495 -4.358 1.00 0.00 76 GLU A N 6
ATOM 7997 C CA . GLU A 1 43 ? 5.154 2.852 -5.588 1.00 0.00 76 GLU A CA 6
ATOM 7998 C C . GLU A 1 43 ? 4.712 4.226 -6.089 1.00 0.00 76 GLU A C 6
ATOM 7999 O O . GLU A 1 43 ? 3.519 4.521 -6.150 1.00 0.00 76 GLU A O 6
ATOM 8011 N N . ASN A 1 44 ? 5.682 5.063 -6.443 1.00 0.00 77 ASN A N 6
ATOM 8012 C CA . ASN A 1 44 ? 5.390 6.406 -6.934 1.00 0.00 77 ASN A CA 6
ATOM 8013 C C . ASN A 1 44 ? 4.648 6.352 -8.264 1.00 0.00 77 ASN A C 6
ATOM 8014 O O . ASN A 1 44 ? 3.715 7.120 -8.499 1.00 0.00 77 ASN A O 6
ATOM 8025 N N . ARG A 1 45 ? 5.069 5.438 -9.129 1.00 0.00 78 ARG A N 6
ATOM 8026 C CA . ARG A 1 45 ? 4.448 5.280 -10.439 1.00 0.00 78 ARG A CA 6
ATOM 8027 C C . ARG A 1 45 ? 3.141 4.495 -10.342 1.00 0.00 78 ARG A C 6
ATOM 8028 O O . ARG A 1 45 ? 2.333 4.506 -11.271 1.00 0.00 78 ARG A O 6
ATOM 8049 N N . CYS A 1 46 ? 2.938 3.813 -9.218 1.00 0.00 79 CYS A N 6
ATOM 8050 C CA . CYS A 1 46 ? 1.730 3.023 -9.013 1.00 0.00 79 CYS A CA 6
ATOM 8051 C C . CYS A 1 46 ? 0.818 3.666 -7.973 1.00 0.00 79 CYS A C 6
ATOM 8052 O O . CYS A 1 46 ? 1.228 3.914 -6.841 1.00 0.00 79 CYS A O 6
ATOM 8059 N N . SER A 1 47 ? -0.424 3.926 -8.367 1.00 0.00 80 SER A N 6
ATOM 8060 C CA . SER A 1 47 ? -1.402 4.532 -7.470 1.00 0.00 80 SER A CA 6
ATOM 8061 C C . SER A 1 47 ? -2.651 3.661 -7.377 1.00 0.00 80 SER A C 6
ATOM 8062 O O . SER A 1 47 ? -3.760 4.107 -7.676 1.00 0.00 80 SER A O 6
ATOM 8070 N N . TYR A 1 48 ? -2.460 2.409 -6.972 1.00 0.00 81 TYR A N 6
ATOM 8071 C CA . TYR A 1 48 ? -3.565 1.466 -6.850 1.00 0.00 81 TYR A CA 6
ATOM 8072 C C . TYR A 1 48 ? -3.949 1.244 -5.390 1.00 0.00 81 TYR A C 6
ATOM 8073 O O . TYR A 1 48 ? -3.100 1.290 -4.499 1.00 0.00 81 TYR A O 6
ATOM 8091 N N . VAL A 1 49 ? -5.234 0.996 -5.158 1.00 0.00 82 VAL A N 6
ATOM 8092 C CA . VAL A 1 49 ? -5.738 0.759 -3.810 1.00 0.00 82 VAL A CA 6
ATOM 8093 C C . VAL A 1 49 ? -6.033 -0.721 -3.595 1.00 0.00 82 VAL A C 6
ATOM 8094 O O . VAL A 1 49 ? -6.734 -1.346 -4.392 1.00 0.00 82 VAL A O 6
ATOM 8107 N N . GLY A 1 50 ? -5.495 -1.278 -2.516 1.00 0.00 83 GLY A N 6
ATOM 8108 C CA . GLY A 1 50 ? -5.715 -2.682 -2.222 1.00 0.00 83 GLY A CA 6
ATOM 8109 C C . GLY A 1 50 ? -5.915 -2.941 -0.741 1.00 0.00 83 GLY A C 6
ATOM 8110 O O . GLY A 1 50 ? -5.517 -2.134 0.097 1.00 0.00 83 GLY A O 6
ATOM 8114 N N . CYS A 1 51 ? -6.533 -4.073 -0.420 1.00 0.00 84 CYS A N 6
ATOM 8115 C CA . CYS A 1 51 ? -6.783 -4.437 0.969 1.00 0.00 84 CYS A CA 6
ATOM 8116 C C . CYS A 1 51 ? -5.799 -5.506 1.434 1.00 0.00 84 CYS A C 6
ATOM 8117 O O . CYS A 1 51 ? -5.535 -6.474 0.721 1.00 0.00 84 CYS A O 6
ATOM 8124 N N . GLY A 1 52 ? -5.256 -5.319 2.633 1.00 0.00 85 GLY A N 6
ATOM 8125 C CA . GLY A 1 52 ? -4.302 -6.269 3.174 1.00 0.00 85 GLY A CA 6
ATOM 8126 C C . GLY A 1 52 ? -4.925 -7.616 3.484 1.00 0.00 85 GLY A C 6
ATOM 8127 O O . GLY A 1 52 ? -5.985 -7.956 2.957 1.00 0.00 85 GLY A O 6
ATOM 8131 N N . GLU A 1 53 ? -4.260 -8.386 4.341 1.00 0.00 86 GLU A N 6
ATOM 8132 C CA . GLU A 1 53 ? -4.748 -9.706 4.725 1.00 0.00 86 GLU A CA 6
ATOM 8133 C C . GLU A 1 53 ? -6.071 -9.615 5.481 1.00 0.00 86 GLU A C 6
ATOM 8134 O O . GLU A 1 53 ? -6.783 -10.610 5.623 1.00 0.00 86 GLU A O 6
ATOM 8146 N N . SER A 1 54 ? -6.397 -8.421 5.965 1.00 0.00 87 SER A N 6
ATOM 8147 C CA . SER A 1 54 ? -7.636 -8.211 6.705 1.00 0.00 87 SER A CA 6
ATOM 8148 C C . SER A 1 54 ? -8.858 -8.495 5.836 1.00 0.00 87 SER A C 6
ATOM 8149 O O . SER A 1 54 ? -9.960 -8.689 6.348 1.00 0.00 87 SER A O 6
ATOM 8157 N N . GLN A 1 55 ? -8.663 -8.516 4.519 1.00 0.00 88 GLN A N 6
ATOM 8158 C CA . GLN A 1 55 ? -9.759 -8.773 3.591 1.00 0.00 88 GLN A CA 6
ATOM 8159 C C . GLN A 1 55 ? -9.435 -9.937 2.657 1.00 0.00 88 GLN A C 6
ATOM 8160 O O . GLN A 1 55 ? -9.920 -11.051 2.852 1.00 0.00 88 GLN A O 6
ATOM 8174 N N . VAL A 1 56 ? -8.619 -9.672 1.639 1.00 0.00 89 VAL A N 6
ATOM 8175 C CA . VAL A 1 56 ? -8.245 -10.705 0.675 1.00 0.00 89 VAL A CA 6
ATOM 8176 C C . VAL A 1 56 ? -6.756 -10.653 0.339 1.00 0.00 89 VAL A C 6
ATOM 8177 O O . VAL A 1 56 ? -6.325 -11.199 -0.676 1.00 0.00 89 VAL A O 6
ATOM 8190 N N . ASP A 1 57 ? -5.972 -10.000 1.193 1.00 0.00 90 ASP A N 6
ATOM 8191 C CA . ASP A 1 57 ? -4.529 -9.888 0.975 1.00 0.00 90 ASP A CA 6
ATOM 8192 C C . ASP A 1 57 ? -4.225 -9.335 -0.414 1.00 0.00 90 ASP A C 6
ATOM 8193 O O . ASP A 1 57 ? -3.194 -9.656 -1.008 1.00 0.00 90 ASP A O 6
ATOM 8202 N N . HIS A 1 58 ? -5.124 -8.500 -0.927 1.00 0.00 91 HIS A N 6
ATOM 8203 C CA . HIS A 1 58 ? -4.949 -7.902 -2.247 1.00 0.00 91 HIS A CA 6
ATOM 8204 C C . HIS A 1 58 ? -3.605 -7.191 -2.347 1.00 0.00 91 HIS A C 6
ATOM 8205 O O . HIS A 1 58 ? -2.938 -7.244 -3.379 1.00 0.00 91 HIS A O 6
ATOM 8219 N N . SER A 1 59 ? -3.211 -6.531 -1.263 1.00 0.00 92 SER A N 6
ATOM 8220 C CA . SER A 1 59 ? -1.942 -5.816 -1.229 1.00 0.00 92 SER A CA 6
ATOM 8221 C C . SER A 1 59 ? -0.780 -6.769 -1.492 1.00 0.00 92 SER A C 6
ATOM 8222 O O . SER A 1 59 ? 0.201 -6.406 -2.142 1.00 0.00 92 SER A O 6
ATOM 8230 N N . THR A 1 60 ? -0.903 -7.993 -0.988 1.00 0.00 93 THR A N 6
ATOM 8231 C CA . THR A 1 60 ? 0.135 -8.999 -1.173 1.00 0.00 93 THR A CA 6
ATOM 8232 C C . THR A 1 60 ? 0.169 -9.476 -2.619 1.00 0.00 93 THR A C 6
ATOM 8233 O O . THR A 1 60 ? 1.222 -9.486 -3.258 1.00 0.00 93 THR A O 6
ATOM 8244 N N . ILE A 1 61 ? -0.993 -9.862 -3.138 1.00 0.00 94 ILE A N 6
ATOM 8245 C CA . ILE A 1 61 ? -1.089 -10.329 -4.516 1.00 0.00 94 ILE A CA 6
ATOM 8246 C C . ILE A 1 61 ? -0.577 -9.262 -5.472 1.00 0.00 94 ILE A C 6
ATOM 8247 O O . ILE A 1 61 ? 0.253 -9.534 -6.339 1.00 0.00 94 ILE A O 6
ATOM 8263 N N . HIS A 1 62 ? -1.070 -8.041 -5.295 1.00 0.00 95 HIS A N 6
ATOM 8264 C CA . HIS A 1 62 ? -0.653 -6.924 -6.132 1.00 0.00 95 HIS A CA 6
ATOM 8265 C C . HIS A 1 62 ? 0.853 -6.717 -6.019 1.00 0.00 95 HIS A C 6
ATOM 8266 O O . HIS A 1 62 ? 1.528 -6.428 -7.007 1.00 0.00 95 HIS A O 6
ATOM 8280 N N . SER A 1 63 ? 1.373 -6.876 -4.805 1.00 0.00 96 SER A N 6
ATOM 8281 C CA . SER A 1 63 ? 2.799 -6.715 -4.559 1.00 0.00 96 SER A CA 6
ATOM 8282 C C . SER A 1 63 ? 3.610 -7.674 -5.427 1.00 0.00 96 SER A C 6
ATOM 8283 O O . SER A 1 63 ? 4.621 -7.295 -6.009 1.00 0.00 96 SER A O 6
ATOM 8291 N N . GLN A 1 64 ? 3.162 -8.918 -5.512 1.00 0.00 97 GLN A N 6
ATOM 8292 C CA . GLN A 1 64 ? 3.862 -9.913 -6.315 1.00 0.00 97 GLN A CA 6
ATOM 8293 C C . GLN A 1 64 ? 3.702 -9.625 -7.806 1.00 0.00 97 GLN A C 6
ATOM 8294 O O . GLN A 1 64 ? 4.678 -9.620 -8.557 1.00 0.00 97 GLN A O 6
ATOM 8308 N N . GLU A 1 65 ? 2.463 -9.388 -8.227 1.00 0.00 98 GLU A N 6
ATOM 8309 C CA . GLU A 1 65 ? 2.160 -9.108 -9.630 1.00 0.00 98 GLU A CA 6
ATOM 8310 C C . GLU A 1 65 ? 3.060 -8.016 -10.206 1.00 0.00 98 GLU A C 6
ATOM 8311 O O . GLU A 1 65 ? 3.622 -8.174 -11.291 1.00 0.00 98 GLU A O 6
ATOM 8323 N N . THR A 1 66 ? 3.185 -6.904 -9.490 1.00 0.00 99 THR A N 6
ATOM 8324 C CA . THR A 1 66 ? 4.008 -5.789 -9.954 1.00 0.00 99 THR A CA 6
ATOM 8325 C C . THR A 1 66 ? 5.341 -5.719 -9.214 1.00 0.00 99 THR A C 6
ATOM 8326 O O . THR A 1 66 ? 6.073 -4.737 -9.335 1.00 0.00 99 THR A O 6
ATOM 8337 N N . LYS A 1 67 ? 5.660 -6.758 -8.450 1.00 0.00 100 LYS A N 6
ATOM 8338 C CA . LYS A 1 67 ? 6.910 -6.790 -7.698 1.00 0.00 100 LYS A CA 6
ATOM 8339 C C . LYS A 1 67 ? 7.012 -5.602 -6.739 1.00 0.00 100 LYS A C 6
ATOM 8340 O O . LYS A 1 67 ? 8.105 -5.232 -6.311 1.00 0.00 100 LYS A O 6
ATOM 8359 N N . HIS A 1 68 ? 5.866 -5.023 -6.389 1.00 0.00 101 HIS A N 6
ATOM 8360 C CA . HIS A 1 68 ? 5.827 -3.898 -5.463 1.00 0.00 101 HIS A CA 6
ATOM 8361 C C . HIS A 1 68 ? 5.743 -4.409 -4.028 1.00 0.00 101 HIS A C 6
ATOM 8362 O O . HIS A 1 68 ? 4.660 -4.733 -3.539 1.00 0.00 101 HIS A O 6
ATOM 8376 N N . TYR A 1 69 ? 6.890 -4.494 -3.365 1.00 0.00 102 TYR A N 6
ATOM 8377 C CA . TYR A 1 69 ? 6.944 -4.985 -1.991 1.00 0.00 102 TYR A CA 6
ATOM 8378 C C . TYR A 1 69 ? 6.824 -3.848 -0.982 1.00 0.00 102 TYR A C 6
ATOM 8379 O O . TYR A 1 69 ? 7.366 -3.929 0.118 1.00 0.00 102 TYR A O 6
ATOM 8397 N N . LEU A 1 70 ? 6.114 -2.790 -1.357 1.00 0.00 103 LEU A N 6
ATOM 8398 C CA . LEU A 1 70 ? 5.934 -1.647 -0.470 1.00 0.00 103 LEU A CA 6
ATOM 8399 C C . LEU A 1 70 ? 4.489 -1.168 -0.485 1.00 0.00 103 LEU A C 6
ATOM 8400 O O . LEU A 1 70 ? 3.974 -0.746 -1.520 1.00 0.00 103 LEU A O 6
ATOM 8416 N N . THR A 1 71 ? 3.841 -1.235 0.672 1.00 0.00 104 THR A N 6
ATOM 8417 C CA . THR A 1 71 ? 2.452 -0.806 0.790 1.00 0.00 104 THR A CA 6
ATOM 8418 C C . THR A 1 71 ? 2.247 0.030 2.049 1.00 0.00 104 THR A C 6
ATOM 8419 O O . THR A 1 71 ? 2.863 -0.227 3.081 1.00 0.00 104 THR A O 6
ATOM 8430 N N . VAL A 1 72 ? 1.379 1.032 1.957 1.00 0.00 105 VAL A N 6
ATOM 8431 C CA . VAL A 1 72 ? 1.099 1.903 3.092 1.00 0.00 105 VAL A CA 6
ATOM 8432 C C . VAL A 1 72 ? -0.375 1.853 3.479 1.00 0.00 105 VAL A C 6
ATOM 8433 O O . VAL A 1 72 ? -1.253 2.130 2.662 1.00 0.00 105 VAL A O 6
ATOM 8446 N N . ASN A 1 73 ? -0.638 1.501 4.733 1.00 0.00 106 ASN A N 6
ATOM 8447 C CA . ASN A 1 73 ? -2.005 1.417 5.234 1.00 0.00 106 ASN A CA 6
ATOM 8448 C C . ASN A 1 73 ? -2.514 2.793 5.645 1.00 0.00 106 ASN A C 6
ATOM 8449 O O . ASN A 1 73 ? -1.926 3.455 6.499 1.00 0.00 106 ASN A O 6
ATOM 8460 N N . LEU A 1 74 ? -3.610 3.221 5.028 1.00 0.00 107 LEU A N 6
ATOM 8461 C CA . LEU A 1 74 ? -4.198 4.523 5.325 1.00 0.00 107 LEU A CA 6
ATOM 8462 C C . LEU A 1 74 ? -4.877 4.533 6.695 1.00 0.00 107 LEU A C 6
ATOM 8463 O O . LEU A 1 74 ? -5.277 5.586 7.189 1.00 0.00 107 LEU A O 6
ATOM 8479 N N . THR A 1 75 ? -5.011 3.356 7.302 1.00 0.00 108 THR A N 6
ATOM 8480 C CA . THR A 1 75 ? -5.651 3.241 8.608 1.00 0.00 108 THR A CA 6
ATOM 8481 C C . THR A 1 75 ? -4.726 3.721 9.722 1.00 0.00 108 THR A C 6
ATOM 8482 O O . THR A 1 75 ? -5.155 4.425 10.636 1.00 0.00 108 THR A O 6
ATOM 8493 N N . THR A 1 76 ? -3.459 3.335 9.643 1.00 0.00 109 THR A N 6
ATOM 8494 C CA . THR A 1 76 ? -2.476 3.726 10.651 1.00 0.00 109 THR A CA 6
ATOM 8495 C C . THR A 1 76 ? -1.340 4.547 10.038 1.00 0.00 109 THR A C 6
ATOM 8496 O O . THR A 1 76 ? -0.388 4.911 10.728 1.00 0.00 109 THR A O 6
ATOM 8507 N N . LEU A 1 77 ? -1.442 4.839 8.743 1.00 0.00 110 LEU A N 6
ATOM 8508 C CA . LEU A 1 77 ? -0.421 5.618 8.051 1.00 0.00 110 LEU A CA 6
ATOM 8509 C C . LEU A 1 77 ? 0.957 4.977 8.197 1.00 0.00 110 LEU A C 6
ATOM 8510 O O . LEU A 1 77 ? 1.963 5.672 8.351 1.00 0.00 110 LEU A O 6
ATOM 8526 N N . ARG A 1 78 ? 0.998 3.649 8.150 1.00 0.00 111 ARG A N 6
ATOM 8527 C CA . ARG A 1 78 ? 2.254 2.918 8.278 1.00 0.00 111 ARG A CA 6
ATOM 8528 C C . ARG A 1 78 ? 2.597 2.194 6.977 1.00 0.00 111 ARG A C 6
ATOM 8529 O O . ARG A 1 78 ? 1.709 1.823 6.210 1.00 0.00 111 ARG A O 6
ATOM 8550 N N . VAL A 1 79 ? 3.891 1.998 6.737 1.00 0.00 112 VAL A N 6
ATOM 8551 C CA . VAL A 1 79 ? 4.350 1.320 5.530 1.00 0.00 112 VAL A CA 6
ATOM 8552 C C . VAL A 1 79 ? 4.847 -0.087 5.843 1.00 0.00 112 VAL A C 6
ATOM 8553 O O . VAL A 1 79 ? 5.336 -0.353 6.940 1.00 0.00 112 VAL A O 6
ATOM 8566 N N . TRP A 1 80 ? 4.712 -0.987 4.875 1.00 0.00 113 TRP A N 6
ATOM 8567 C CA . TRP A 1 80 ? 5.142 -2.369 5.052 1.00 0.00 113 TRP A CA 6
ATOM 8568 C C . TRP A 1 80 ? 6.027 -2.830 3.898 1.00 0.00 113 TRP A C 6
ATOM 8569 O O . TRP A 1 80 ? 5.768 -2.513 2.734 1.00 0.00 113 TRP A O 6
ATOM 8590 N N . CYS A 1 81 ? 7.066 -3.589 4.237 1.00 0.00 114 CYS A N 6
ATOM 8591 C CA . CYS A 1 81 ? 8.001 -4.118 3.249 1.00 0.00 114 CYS A CA 6
ATOM 8592 C C . CYS A 1 81 ? 7.904 -5.642 3.188 1.00 0.00 114 CYS A C 6
ATOM 8593 O O . CYS A 1 81 ? 8.280 -6.333 4.137 1.00 0.00 114 CYS A O 6
ATOM 8600 N N . TYR A 1 82 ? 7.390 -6.159 2.076 1.00 0.00 115 TYR A N 6
ATOM 8601 C CA . TYR A 1 82 ? 7.233 -7.602 1.902 1.00 0.00 115 TYR A CA 6
ATOM 8602 C C . TYR A 1 82 ? 8.582 -8.302 1.764 1.00 0.00 115 TYR A C 6
ATOM 8603 O O . TYR A 1 82 ? 8.790 -9.380 2.321 1.00 0.00 115 TYR A O 6
ATOM 8621 N N . ALA A 1 83 ? 9.496 -7.690 1.017 1.00 0.00 116 ALA A N 6
ATOM 8622 C CA . ALA A 1 83 ? 10.818 -8.266 0.808 1.00 0.00 116 ALA A CA 6
ATOM 8623 C C . ALA A 1 83 ? 11.553 -8.440 2.130 1.00 0.00 116 ALA A C 6
ATOM 8624 O O . ALA A 1 83 ? 12.035 -9.528 2.447 1.00 0.00 116 ALA A O 6
ATOM 8631 N N . CYS A 1 84 ? 11.630 -7.362 2.900 1.00 0.00 117 CYS A N 6
ATOM 8632 C CA . CYS A 1 84 ? 12.298 -7.393 4.194 1.00 0.00 117 CYS A CA 6
ATOM 8633 C C . CYS A 1 84 ? 11.495 -8.223 5.190 1.00 0.00 117 CYS A C 6
ATOM 8634 O O . CYS A 1 84 ? 12.056 -8.835 6.100 1.00 0.00 117 CYS A O 6
ATOM 8641 N N . SER A 1 85 ? 10.176 -8.232 5.009 1.00 0.00 118 SER A N 6
ATOM 8642 C CA . SER A 1 85 ? 9.277 -8.980 5.886 1.00 0.00 118 SER A CA 6
ATOM 8643 C C . SER A 1 85 ? 9.069 -8.239 7.202 1.00 0.00 118 SER A C 6
ATOM 8644 O O . SER A 1 85 ? 9.225 -8.809 8.282 1.00 0.00 118 SER A O 6
ATOM 8652 N N . LYS A 1 86 ? 8.714 -6.962 7.102 1.00 0.00 119 LYS A N 6
ATOM 8653 C CA . LYS A 1 86 ? 8.482 -6.140 8.284 1.00 0.00 119 LYS A CA 6
ATOM 8654 C C . LYS A 1 86 ? 8.006 -4.745 7.892 1.00 0.00 119 LYS A C 6
ATOM 8655 O O . LYS A 1 86 ? 8.005 -4.388 6.714 1.00 0.00 119 LYS A O 6
ATOM 8674 N N . GLU A 1 87 ? 7.600 -3.961 8.886 1.00 0.00 120 GLU A N 6
ATOM 8675 C CA . GLU A 1 87 ? 7.122 -2.605 8.642 1.00 0.00 120 GLU A CA 6
ATOM 8676 C C . GLU A 1 87 ? 8.283 -1.617 8.602 1.00 0.00 120 GLU A C 6
ATOM 8677 O O . GLU A 1 87 ? 9.159 -1.636 9.466 1.00 0.00 120 GLU A O 6
ATOM 8689 N N . VAL A 1 88 ? 8.284 -0.755 7.590 1.00 0.00 121 VAL A N 6
ATOM 8690 C CA . VAL A 1 88 ? 9.338 0.240 7.435 1.00 0.00 121 VAL A CA 6
ATOM 8691 C C . VAL A 1 88 ? 8.766 1.655 7.447 1.00 0.00 121 VAL A C 6
ATOM 8692 O O . VAL A 1 88 ? 7.559 1.848 7.310 1.00 0.00 121 VAL A O 6
ATOM 8705 N N . PHE A 1 89 ? 9.643 2.641 7.614 1.00 0.00 122 PHE A N 6
ATOM 8706 C CA . PHE A 1 89 ? 9.226 4.038 7.642 1.00 0.00 122 PHE A CA 6
ATOM 8707 C C . PHE A 1 89 ? 9.967 4.848 6.583 1.00 0.00 122 PHE A C 6
ATOM 8708 O O . PHE A 1 89 ? 11.177 4.705 6.411 1.00 0.00 122 PHE A O 6
ATOM 8725 N N . LEU A 1 90 ? 9.232 5.698 5.874 1.00 0.00 123 LEU A N 6
ATOM 8726 C CA . LEU A 1 90 ? 9.819 6.531 4.830 1.00 0.00 123 LEU A CA 6
ATOM 8727 C C . LEU A 1 90 ? 9.795 8.003 5.229 1.00 0.00 123 LEU A C 6
ATOM 8728 O O . LEU A 1 90 ? 8.934 8.435 5.996 1.00 0.00 123 LEU A O 6
ATOM 8744 N N . ASP A 1 91 ? 10.744 8.770 4.700 1.00 0.00 124 ASP A N 6
ATOM 8745 C CA . ASP A 1 91 ? 10.831 10.194 5.000 1.00 0.00 124 ASP A CA 6
ATOM 8746 C C . ASP A 1 91 ? 9.786 10.980 4.214 1.00 0.00 124 ASP A C 6
ATOM 8747 O O . ASP A 1 91 ? 9.258 10.499 3.212 1.00 0.00 124 ASP A O 6
ATOM 8756 N N . ARG A 1 92 ? 9.496 12.192 4.675 1.00 0.00 125 ARG A N 6
ATOM 8757 C CA . ARG A 1 92 ? 8.516 13.046 4.014 1.00 0.00 125 ARG A CA 6
ATOM 8758 C C . ARG A 1 92 ? 9.204 14.164 3.236 1.00 0.00 125 ARG A C 6
ATOM 8759 O O . ARG A 1 92 ? 8.696 14.629 2.216 1.00 0.00 125 ARG A O 6
ATOM 8780 N N . LYS A 1 93 ? 10.364 14.590 3.726 1.00 0.00 126 LYS A N 6
ATOM 8781 C CA . LYS A 1 93 ? 11.125 15.653 3.078 1.00 0.00 126 LYS A CA 6
ATOM 8782 C C . LYS A 1 93 ? 10.335 16.958 3.069 1.00 0.00 126 LYS A C 6
ATOM 8783 O O . LYS A 1 93 ? 9.106 16.951 3.010 1.00 0.00 126 LYS A O 6
ATOM 8802 N N . LEU A 1 94 ? 11.050 18.077 3.127 1.00 0.00 127 LEU A N 6
ATOM 8803 C CA . LEU A 1 94 ? 10.416 19.390 3.127 1.00 0.00 127 LEU A CA 6
ATOM 8804 C C . LEU A 1 94 ? 9.633 19.614 1.837 1.00 0.00 127 LEU A C 6
ATOM 8805 O O . LEU A 1 94 ? 10.029 19.150 0.769 1.00 0.00 127 LEU A O 6
ATOM 8821 N N . GLY A 1 95 ? 8.518 20.331 1.946 1.00 0.00 128 GLY A N 6
ATOM 8822 C CA . GLY A 1 95 ? 7.696 20.606 0.782 1.00 0.00 128 GLY A CA 6
ATOM 8823 C C . GLY A 1 95 ? 6.381 19.851 0.810 1.00 0.00 128 GLY A C 6
ATOM 8824 O O . GLY A 1 95 ? 6.067 19.103 -0.116 1.00 0.00 128 GLY A O 6
ATOM 8828 N N . THR A 1 96 ? 5.611 20.047 1.875 1.00 0.00 129 THR A N 6
ATOM 8829 C CA . THR A 1 96 ? 4.323 19.379 2.020 1.00 0.00 129 THR A CA 6
ATOM 8830 C C . THR A 1 96 ? 3.175 20.347 1.754 1.00 0.00 129 THR A C 6
ATOM 8831 O O . THR A 1 96 ? 2.117 19.951 1.265 1.00 0.00 129 THR A O 6
ATOM 8842 N N . GLN A 1 97 ? 3.391 21.617 2.077 1.00 0.00 130 GLN A N 6
ATOM 8843 C CA . GLN A 1 97 ? 2.375 22.642 1.872 1.00 0.00 130 GLN A CA 6
ATOM 8844 C C . GLN A 1 97 ? 1.116 22.328 2.673 1.00 0.00 130 GLN A C 6
ATOM 8845 O O . GLN A 1 97 ? 1.208 21.534 3.632 1.00 0.00 130 GLN A O 6
ATOM 8863 N N . ARG A 1 3 ? 24.003 5.671 8.195 1.00 0.00 36 ARG A N 7
ATOM 8864 C CA . ARG A 1 3 ? 22.682 5.058 8.494 1.00 0.00 36 ARG A CA 7
ATOM 8865 C C . ARG A 1 3 ? 22.399 3.881 7.567 1.00 0.00 36 ARG A C 7
ATOM 8866 O O . ARG A 1 3 ? 23.054 3.717 6.539 1.00 0.00 36 ARG A O 7
ATOM 8889 N N . ASN A 1 4 ? 21.419 3.064 7.938 1.00 0.00 37 ASN A N 7
ATOM 8890 C CA . ASN A 1 4 ? 21.048 1.900 7.140 1.00 0.00 37 ASN A CA 7
ATOM 8891 C C . ASN A 1 4 ? 19.545 1.869 6.887 1.00 0.00 37 ASN A C 7
ATOM 8892 O O . ASN A 1 4 ? 18.746 1.929 7.822 1.00 0.00 37 ASN A O 7
ATOM 8903 N N . HIS A 1 5 ? 19.165 1.775 5.617 1.00 0.00 38 HIS A N 7
ATOM 8904 C CA . HIS A 1 5 ? 17.757 1.736 5.239 1.00 0.00 38 HIS A CA 7
ATOM 8905 C C . HIS A 1 5 ? 17.467 0.537 4.342 1.00 0.00 38 HIS A C 7
ATOM 8906 O O . HIS A 1 5 ? 18.361 -0.248 4.029 1.00 0.00 38 HIS A O 7
ATOM 8921 N N . CYS A 1 6 ? 16.210 0.402 3.931 1.00 0.00 39 CYS A N 7
ATOM 8922 C CA . CYS A 1 6 ? 15.801 -0.701 3.070 1.00 0.00 39 CYS A CA 7
ATOM 8923 C C . CYS A 1 6 ? 15.785 -0.261 1.600 1.00 0.00 39 CYS A C 7
ATOM 8924 O O . CYS A 1 6 ? 15.294 0.820 1.271 1.00 0.00 39 CYS A O 7
ATOM 8931 N N . PRO A 1 7 ? 16.331 -1.098 0.697 1.00 0.00 40 PRO A N 7
ATOM 8932 C CA . PRO A 1 7 ? 16.388 -0.792 -0.740 1.00 0.00 40 PRO A CA 7
ATOM 8933 C C . PRO A 1 7 ? 15.014 -0.762 -1.403 1.00 0.00 40 PRO A C 7
ATOM 8934 O O . PRO A 1 7 ? 14.709 0.145 -2.178 1.00 0.00 40 PRO A O 7
ATOM 8945 N N . HIS A 1 8 ? 14.190 -1.763 -1.103 1.00 0.00 41 HIS A N 7
ATOM 8946 C CA . HIS A 1 8 ? 12.852 -1.858 -1.679 1.00 0.00 41 HIS A CA 7
ATOM 8947 C C . HIS A 1 8 ? 12.117 -0.518 -1.611 1.00 0.00 41 HIS A C 7
ATOM 8948 O O . HIS A 1 8 ? 11.658 -0.001 -2.629 1.00 0.00 41 HIS A O 7
ATOM 8962 N N . LEU A 1 9 ? 12.015 0.039 -0.410 1.00 0.00 42 LEU A N 7
ATOM 8963 C CA . LEU A 1 9 ? 11.342 1.318 -0.210 1.00 0.00 42 LEU A CA 7
ATOM 8964 C C . LEU A 1 9 ? 12.213 2.473 -0.696 1.00 0.00 42 LEU A C 7
ATOM 8965 O O . LEU A 1 9 ? 11.705 3.484 -1.179 1.00 0.00 42 LEU A O 7
ATOM 8981 N N . ASP A 1 10 ? 13.526 2.319 -0.565 1.00 0.00 43 ASP A N 7
ATOM 8982 C CA . ASP A 1 10 ? 14.460 3.354 -0.995 1.00 0.00 43 ASP A CA 7
ATOM 8983 C C . ASP A 1 10 ? 14.280 3.675 -2.479 1.00 0.00 43 ASP A C 7
ATOM 8984 O O . ASP A 1 10 ? 14.666 4.750 -2.939 1.00 0.00 43 ASP A O 7
ATOM 8993 N N . SER A 1 11 ? 13.703 2.736 -3.224 1.00 0.00 44 SER A N 7
ATOM 8994 C CA . SER A 1 11 ? 13.487 2.923 -4.655 1.00 0.00 44 SER A CA 7
ATOM 8995 C C . SER A 1 11 ? 12.137 3.581 -4.939 1.00 0.00 44 SER A C 7
ATOM 8996 O O . SER A 1 11 ? 12.042 4.478 -5.775 1.00 0.00 44 SER A O 7
ATOM 9004 N N . VAL A 1 12 ? 11.096 3.132 -4.242 1.00 0.00 45 VAL A N 7
ATOM 9005 C CA . VAL A 1 12 ? 9.758 3.685 -4.434 1.00 0.00 45 VAL A CA 7
ATOM 9006 C C . VAL A 1 12 ? 9.652 5.084 -3.836 1.00 0.00 45 VAL A C 7
ATOM 9007 O O . VAL A 1 12 ? 10.122 5.334 -2.727 1.00 0.00 45 VAL A O 7
ATOM 9020 N N . GLY A 1 13 ? 9.030 5.994 -4.581 1.00 0.00 46 GLY A N 7
ATOM 9021 C CA . GLY A 1 13 ? 8.873 7.357 -4.109 1.00 0.00 46 GLY A CA 7
ATOM 9022 C C . GLY A 1 13 ? 7.682 7.518 -3.184 1.00 0.00 46 GLY A C 7
ATOM 9023 O O . GLY A 1 13 ? 7.312 6.587 -2.469 1.00 0.00 46 GLY A O 7
ATOM 9027 N N . GLU A 1 14 ? 7.082 8.705 -3.198 1.00 0.00 47 GLU A N 7
ATOM 9028 C CA . GLU A 1 14 ? 5.927 8.987 -2.354 1.00 0.00 47 GLU A CA 7
ATOM 9029 C C . GLU A 1 14 ? 4.713 9.358 -3.200 1.00 0.00 47 GLU A C 7
ATOM 9030 O O . GLU A 1 14 ? 4.837 9.655 -4.388 1.00 0.00 47 GLU A O 7
ATOM 9042 N N . ILE A 1 15 ? 3.538 9.339 -2.578 1.00 0.00 48 ILE A N 7
ATOM 9043 C CA . ILE A 1 15 ? 2.300 9.674 -3.272 1.00 0.00 48 ILE A CA 7
ATOM 9044 C C . ILE A 1 15 ? 1.777 11.036 -2.835 1.00 0.00 48 ILE A C 7
ATOM 9045 O O . ILE A 1 15 ? 2.003 11.466 -1.703 1.00 0.00 48 ILE A O 7
ATOM 9061 N N . THR A 1 16 ? 1.076 11.713 -3.738 1.00 0.00 49 THR A N 7
ATOM 9062 C CA . THR A 1 16 ? 0.521 13.028 -3.445 1.00 0.00 49 THR A CA 7
ATOM 9063 C C . THR A 1 16 ? -0.747 12.906 -2.607 1.00 0.00 49 THR A C 7
ATOM 9064 O O . THR A 1 16 ? -1.380 11.850 -2.569 1.00 0.00 49 THR A O 7
ATOM 9075 N N . LYS A 1 17 ? -1.115 13.994 -1.936 1.00 0.00 50 LYS A N 7
ATOM 9076 C CA . LYS A 1 17 ? -2.308 14.008 -1.100 1.00 0.00 50 LYS A CA 7
ATOM 9077 C C . LYS A 1 17 ? -3.555 13.732 -1.931 1.00 0.00 50 LYS A C 7
ATOM 9078 O O . LYS A 1 17 ? -4.513 13.126 -1.450 1.00 0.00 50 LYS A O 7
ATOM 9097 N N . GLU A 1 18 ? -3.538 14.182 -3.181 1.00 0.00 51 GLU A N 7
ATOM 9098 C CA . GLU A 1 18 ? -4.668 13.986 -4.081 1.00 0.00 51 GLU A CA 7
ATOM 9099 C C . GLU A 1 18 ? -4.941 12.501 -4.306 1.00 0.00 51 GLU A C 7
ATOM 9100 O O . GLU A 1 18 ? -6.091 12.064 -4.294 1.00 0.00 51 GLU A O 7
ATOM 9112 N N . ASP A 1 19 ? -3.878 11.731 -4.513 1.00 0.00 52 ASP A N 7
ATOM 9113 C CA . ASP A 1 19 ? -4.009 10.298 -4.743 1.00 0.00 52 ASP A CA 7
ATOM 9114 C C . ASP A 1 19 ? -4.384 9.569 -3.456 1.00 0.00 52 ASP A C 7
ATOM 9115 O O . ASP A 1 19 ? -5.179 8.628 -3.473 1.00 0.00 52 ASP A O 7
ATOM 9124 N N . LEU A 1 20 ? -3.802 10.003 -2.343 1.00 0.00 53 LEU A N 7
ATOM 9125 C CA . LEU A 1 20 ? -4.071 9.384 -1.049 1.00 0.00 53 LEU A CA 7
ATOM 9126 C C . LEU A 1 20 ? -5.474 9.720 -0.551 1.00 0.00 53 LEU A C 7
ATOM 9127 O O . LEU A 1 20 ? -6.102 8.918 0.139 1.00 0.00 53 LEU A O 7
ATOM 9143 N N . ILE A 1 21 ? -5.962 10.909 -0.897 1.00 0.00 54 ILE A N 7
ATOM 9144 C CA . ILE A 1 21 ? -7.292 11.339 -0.472 1.00 0.00 54 ILE A CA 7
ATOM 9145 C C . ILE A 1 21 ? -8.357 10.326 -0.893 1.00 0.00 54 ILE A C 7
ATOM 9146 O O . ILE A 1 21 ? -9.246 9.986 -0.113 1.00 0.00 54 ILE A O 7
ATOM 9162 N N . GLN A 1 22 ? -8.255 9.848 -2.128 1.00 0.00 55 GLN A N 7
ATOM 9163 C CA . GLN A 1 22 ? -9.205 8.872 -2.651 1.00 0.00 55 GLN A CA 7
ATOM 9164 C C . GLN A 1 22 ? -9.040 7.533 -1.944 1.00 0.00 55 GLN A C 7
ATOM 9165 O O . GLN A 1 22 ? -10.021 6.854 -1.641 1.00 0.00 55 GLN A O 7
ATOM 9179 N N . LYS A 1 23 ? -7.795 7.165 -1.677 1.00 0.00 56 LYS A N 7
ATOM 9180 C CA . LYS A 1 23 ? -7.502 5.911 -0.997 1.00 0.00 56 LYS A CA 7
ATOM 9181 C C . LYS A 1 23 ? -7.989 5.969 0.446 1.00 0.00 56 LYS A C 7
ATOM 9182 O O . LYS A 1 23 ? -8.399 4.959 1.018 1.00 0.00 56 LYS A O 7
ATOM 9201 N N . SER A 1 24 ? -7.941 7.164 1.027 1.00 0.00 57 SER A N 7
ATOM 9202 C CA . SER A 1 24 ? -8.375 7.368 2.404 1.00 0.00 57 SER A CA 7
ATOM 9203 C C . SER A 1 24 ? -9.896 7.276 2.529 1.00 0.00 57 SER A C 7
ATOM 9204 O O . SER A 1 24 ? -10.428 7.190 3.636 1.00 0.00 57 SER A O 7
ATOM 9212 N N . LEU A 1 25 ? -10.597 7.299 1.396 1.00 0.00 58 LEU A N 7
ATOM 9213 C CA . LEU A 1 25 ? -12.054 7.222 1.406 1.00 0.00 58 LEU A CA 7
ATOM 9214 C C . LEU A 1 25 ? -12.530 5.897 2.000 1.00 0.00 58 LEU A C 7
ATOM 9215 O O . LEU A 1 25 ? -13.679 5.777 2.426 1.00 0.00 58 LEU A O 7
ATOM 9231 N N . GLY A 1 26 ? -11.641 4.908 2.037 1.00 0.00 59 GLY A N 7
ATOM 9232 C CA . GLY A 1 26 ? -11.993 3.615 2.592 1.00 0.00 59 GLY A CA 7
ATOM 9233 C C . GLY A 1 26 ? -12.674 2.704 1.589 1.00 0.00 59 GLY A C 7
ATOM 9234 O O . GLY A 1 26 ? -13.715 2.117 1.883 1.00 0.00 59 GLY A O 7
ATOM 9238 N N . THR A 1 27 ? -12.085 2.578 0.404 1.00 0.00 60 THR A N 7
ATOM 9239 C CA . THR A 1 27 ? -12.644 1.722 -0.636 1.00 0.00 60 THR A CA 7
ATOM 9240 C C . THR A 1 27 ? -11.538 1.046 -1.441 1.00 0.00 60 THR A C 7
ATOM 9241 O O . THR A 1 27 ? -10.532 1.669 -1.777 1.00 0.00 60 THR A O 7
ATOM 9252 N N . CYS A 1 28 ? -11.732 -0.234 -1.748 1.00 0.00 61 CYS A N 7
ATOM 9253 C CA . CYS A 1 28 ? -10.751 -0.992 -2.517 1.00 0.00 61 CYS A CA 7
ATOM 9254 C C . CYS A 1 28 ? -10.987 -0.825 -4.016 1.00 0.00 61 CYS A C 7
ATOM 9255 O O . CYS A 1 28 ? -12.125 -0.853 -4.481 1.00 0.00 61 CYS A O 7
ATOM 9262 N N . GLN A 1 29 ? -9.903 -0.650 -4.765 1.00 0.00 62 GLN A N 7
ATOM 9263 C CA . GLN A 1 29 ? -9.992 -0.478 -6.211 1.00 0.00 62 GLN A CA 7
ATOM 9264 C C . GLN A 1 29 ? -10.236 -1.813 -6.909 1.00 0.00 62 GLN A C 7
ATOM 9265 O O . GLN A 1 29 ? -10.882 -1.867 -7.956 1.00 0.00 62 GLN A O 7
ATOM 9279 N N . ASP A 1 30 ? -9.712 -2.887 -6.327 1.00 0.00 63 ASP A N 7
ATOM 9280 C CA . ASP A 1 30 ? -9.869 -4.221 -6.899 1.00 0.00 63 ASP A CA 7
ATOM 9281 C C . ASP A 1 30 ? -11.258 -4.783 -6.616 1.00 0.00 63 ASP A C 7
ATOM 9282 O O . ASP A 1 30 ? -11.964 -5.208 -7.531 1.00 0.00 63 ASP A O 7
ATOM 9291 N N . CYS A 1 31 ? -11.645 -4.786 -5.344 1.00 0.00 64 CYS A N 7
ATOM 9292 C CA . CYS A 1 31 ? -12.949 -5.301 -4.942 1.00 0.00 64 CYS A CA 7
ATOM 9293 C C . CYS A 1 31 ? -13.716 -4.266 -4.124 1.00 0.00 64 CYS A C 7
ATOM 9294 O O . CYS A 1 31 ? -13.320 -3.103 -4.047 1.00 0.00 64 CYS A O 7
ATOM 9301 N N . LYS A 1 32 ? -14.818 -4.696 -3.515 1.00 0.00 65 LYS A N 7
ATOM 9302 C CA . LYS A 1 32 ? -15.640 -3.806 -2.704 1.00 0.00 65 LYS A CA 7
ATOM 9303 C C . LYS A 1 32 ? -15.704 -4.294 -1.260 1.00 0.00 65 LYS A C 7
ATOM 9304 O O . LYS A 1 32 ? -16.708 -4.863 -0.829 1.00 0.00 65 LYS A O 7
ATOM 9323 N N . VAL A 1 33 ? -14.627 -4.067 -0.515 1.00 0.00 66 VAL A N 7
ATOM 9324 C CA . VAL A 1 33 ? -14.560 -4.483 0.880 1.00 0.00 66 VAL A CA 7
ATOM 9325 C C . VAL A 1 33 ? -14.706 -3.290 1.819 1.00 0.00 66 VAL A C 7
ATOM 9326 O O . VAL A 1 33 ? -15.186 -3.429 2.944 1.00 0.00 66 VAL A O 7
ATOM 9339 N N . GLN A 1 34 ? -14.286 -2.118 1.350 1.00 0.00 67 GLN A N 7
ATOM 9340 C CA . GLN A 1 34 ? -14.367 -0.899 2.148 1.00 0.00 67 GLN A CA 7
ATOM 9341 C C . GLN A 1 34 ? -13.526 -1.020 3.415 1.00 0.00 67 GLN A C 7
ATOM 9342 O O . GLN A 1 34 ? -13.347 -2.112 3.951 1.00 0.00 67 GLN A O 7
ATOM 9356 N N . GLY A 1 35 ? -13.010 0.110 3.887 1.00 0.00 68 GLY A N 7
ATOM 9357 C CA . GLY A 1 35 ? -12.193 0.108 5.086 1.00 0.00 68 GLY A CA 7
ATOM 9358 C C . GLY A 1 35 ? -13.021 -0.035 6.351 1.00 0.00 68 GLY A C 7
ATOM 9359 O O . GLY A 1 35 ? -14.190 -0.417 6.286 1.00 0.00 68 GLY A O 7
ATOM 9363 N N . PRO A 1 36 ? -12.442 0.264 7.529 1.00 0.00 69 PRO A N 7
ATOM 9364 C CA . PRO A 1 36 ? -11.053 0.723 7.654 1.00 0.00 69 PRO A CA 7
ATOM 9365 C C . PRO A 1 36 ? -10.049 -0.382 7.340 1.00 0.00 69 PRO A C 7
ATOM 9366 O O . PRO A 1 36 ? -10.408 -1.424 6.792 1.00 0.00 69 PRO A O 7
ATOM 9377 N N . ASN A 1 37 ? -8.789 -0.148 7.694 1.00 0.00 70 ASN A N 7
ATOM 9378 C CA . ASN A 1 37 ? -7.730 -1.123 7.453 1.00 0.00 70 ASN A CA 7
ATOM 9379 C C . ASN A 1 37 ? -7.509 -1.331 5.957 1.00 0.00 70 ASN A C 7
ATOM 9380 O O . ASN A 1 37 ? -7.682 -2.435 5.440 1.00 0.00 70 ASN A O 7
ATOM 9391 N N . LEU A 1 38 ? -7.126 -0.262 5.265 1.00 0.00 71 LEU A N 7
ATOM 9392 C CA . LEU A 1 38 ? -6.878 -0.328 3.829 1.00 0.00 71 LEU A CA 7
ATOM 9393 C C . LEU A 1 38 ? -5.398 -0.125 3.525 1.00 0.00 71 LEU A C 7
ATOM 9394 O O . LEU A 1 38 ? -4.730 0.690 4.161 1.00 0.00 71 LEU A O 7
ATOM 9410 N N . TRP A 1 39 ? -4.891 -0.876 2.552 1.00 0.00 72 TRP A N 7
ATOM 9411 C CA . TRP A 1 39 ? -3.487 -0.784 2.168 1.00 0.00 72 TRP A CA 7
ATOM 9412 C C . TRP A 1 39 ? -3.337 -0.256 0.745 1.00 0.00 72 TRP A C 7
ATOM 9413 O O . TRP A 1 39 ? -3.838 -0.853 -0.207 1.00 0.00 72 TRP A O 7
ATOM 9434 N N . ALA A 1 40 ? -2.639 0.867 0.606 1.00 0.00 73 ALA A N 7
ATOM 9435 C CA . ALA A 1 40 ? -2.418 1.473 -0.702 1.00 0.00 73 ALA A CA 7
ATOM 9436 C C . ALA A 1 40 ? -0.974 1.290 -1.153 1.00 0.00 73 ALA A C 7
ATOM 9437 O O . ALA A 1 40 ? -0.050 1.330 -0.339 1.00 0.00 73 ALA A O 7
ATOM 9444 N N . CYS A 1 41 ? -0.783 1.090 -2.454 1.00 0.00 74 CYS A N 7
ATOM 9445 C CA . CYS A 1 41 ? 0.554 0.902 -3.007 1.00 0.00 74 CYS A CA 7
ATOM 9446 C C . CYS A 1 41 ? 1.438 2.111 -2.709 1.00 0.00 74 CYS A C 7
ATOM 9447 O O . CYS A 1 41 ? 0.965 3.247 -2.693 1.00 0.00 74 CYS A O 7
ATOM 9454 N N . LEU A 1 42 ? 2.720 1.859 -2.459 1.00 0.00 75 LEU A N 7
ATOM 9455 C CA . LEU A 1 42 ? 3.661 2.931 -2.146 1.00 0.00 75 LEU A CA 7
ATOM 9456 C C . LEU A 1 42 ? 4.430 3.395 -3.383 1.00 0.00 75 LEU A C 7
ATOM 9457 O O . LEU A 1 42 ? 5.048 4.460 -3.370 1.00 0.00 75 LEU A O 7
ATOM 9473 N N . GLU A 1 43 ? 4.397 2.598 -4.449 1.00 0.00 76 GLU A N 7
ATOM 9474 C CA . GLU A 1 43 ? 5.102 2.948 -5.681 1.00 0.00 76 GLU A CA 7
ATOM 9475 C C . GLU A 1 43 ? 4.707 4.343 -6.159 1.00 0.00 76 GLU A C 7
ATOM 9476 O O . GLU A 1 43 ? 3.527 4.689 -6.192 1.00 0.00 76 GLU A O 7
ATOM 9488 N N . ASN A 1 44 ? 5.705 5.142 -6.526 1.00 0.00 77 ASN A N 7
ATOM 9489 C CA . ASN A 1 44 ? 5.462 6.500 -6.998 1.00 0.00 77 ASN A CA 7
ATOM 9490 C C . ASN A 1 44 ? 4.588 6.497 -8.248 1.00 0.00 77 ASN A C 7
ATOM 9491 O O . ASN A 1 44 ? 3.702 7.337 -8.400 1.00 0.00 77 ASN A O 7
ATOM 9502 N N . ARG A 1 45 ? 4.851 5.551 -9.139 1.00 0.00 78 ARG A N 7
ATOM 9503 C CA . ARG A 1 45 ? 4.094 5.436 -10.381 1.00 0.00 78 ARG A CA 7
ATOM 9504 C C . ARG A 1 45 ? 2.813 4.627 -10.182 1.00 0.00 78 ARG A C 7
ATOM 9505 O O . ARG A 1 45 ? 1.917 4.654 -11.026 1.00 0.00 78 ARG A O 7
ATOM 9526 N N . CYS A 1 46 ? 2.730 3.901 -9.069 1.00 0.00 79 CYS A N 7
ATOM 9527 C CA . CYS A 1 46 ? 1.558 3.083 -8.781 1.00 0.00 79 CYS A CA 7
ATOM 9528 C C . CYS A 1 46 ? 0.770 3.635 -7.596 1.00 0.00 79 CYS A C 7
ATOM 9529 O O . CYS A 1 46 ? 1.286 3.735 -6.483 1.00 0.00 79 CYS A O 7
ATOM 9536 N N . SER A 1 47 ? -0.489 3.983 -7.844 1.00 0.00 80 SER A N 7
ATOM 9537 C CA . SER A 1 47 ? -1.360 4.514 -6.802 1.00 0.00 80 SER A CA 7
ATOM 9538 C C . SER A 1 47 ? -2.631 3.678 -6.693 1.00 0.00 80 SER A C 7
ATOM 9539 O O . SER A 1 47 ? -3.733 4.212 -6.579 1.00 0.00 80 SER A O 7
ATOM 9547 N N . TYR A 1 48 ? -2.463 2.360 -6.739 1.00 0.00 81 TYR A N 7
ATOM 9548 C CA . TYR A 1 48 ? -3.590 1.438 -6.658 1.00 0.00 81 TYR A CA 7
ATOM 9549 C C . TYR A 1 48 ? -4.053 1.251 -5.216 1.00 0.00 81 TYR A C 7
ATOM 9550 O O . TYR A 1 48 ? -3.255 1.314 -4.280 1.00 0.00 81 TYR A O 7
ATOM 9568 N N . VAL A 1 49 ? -5.352 1.013 -5.049 1.00 0.00 82 VAL A N 7
ATOM 9569 C CA . VAL A 1 49 ? -5.931 0.805 -3.726 1.00 0.00 82 VAL A CA 7
ATOM 9570 C C . VAL A 1 49 ? -6.267 -0.666 -3.509 1.00 0.00 82 VAL A C 7
ATOM 9571 O O . VAL A 1 49 ? -7.017 -1.261 -4.284 1.00 0.00 82 VAL A O 7
ATOM 9584 N N . GLY A 1 50 ? -5.705 -1.252 -2.457 1.00 0.00 83 GLY A N 7
ATOM 9585 C CA . GLY A 1 50 ? -5.960 -2.651 -2.169 1.00 0.00 83 GLY A CA 7
ATOM 9586 C C . GLY A 1 50 ? -6.203 -2.912 -0.695 1.00 0.00 83 GLY A C 7
ATOM 9587 O O . GLY A 1 50 ? -5.933 -2.058 0.149 1.00 0.00 83 GLY A O 7
ATOM 9591 N N . CYS A 1 51 ? -6.712 -4.101 -0.385 1.00 0.00 84 CYS A N 7
ATOM 9592 C CA . CYS A 1 51 ? -6.987 -4.478 0.996 1.00 0.00 84 CYS A CA 7
ATOM 9593 C C . CYS A 1 51 ? -5.976 -5.511 1.484 1.00 0.00 84 CYS A C 7
ATOM 9594 O O . CYS A 1 51 ? -5.581 -6.409 0.738 1.00 0.00 84 CYS A O 7
ATOM 9601 N N . GLY A 1 52 ? -5.554 -5.371 2.736 1.00 0.00 85 GLY A N 7
ATOM 9602 C CA . GLY A 1 52 ? -4.583 -6.289 3.304 1.00 0.00 85 GLY A CA 7
ATOM 9603 C C . GLY A 1 52 ? -5.135 -7.688 3.501 1.00 0.00 85 GLY A C 7
ATOM 9604 O O . GLY A 1 52 ? -6.272 -7.976 3.127 1.00 0.00 85 GLY A O 7
ATOM 9608 N N . GLU A 1 53 ? -4.321 -8.560 4.090 1.00 0.00 86 GLU A N 7
ATOM 9609 C CA . GLU A 1 53 ? -4.721 -9.941 4.341 1.00 0.00 86 GLU A CA 7
ATOM 9610 C C . GLU A 1 53 ? -5.978 -10.005 5.205 1.00 0.00 86 GLU A C 7
ATOM 9611 O O . GLU A 1 53 ? -6.691 -11.008 5.202 1.00 0.00 86 GLU A O 7
ATOM 9623 N N . SER A 1 54 ? -6.244 -8.933 5.945 1.00 0.00 87 SER A N 7
ATOM 9624 C CA . SER A 1 54 ? -7.415 -8.877 6.812 1.00 0.00 87 SER A CA 7
ATOM 9625 C C . SER A 1 54 ? -8.706 -8.981 6.003 1.00 0.00 87 SER A C 7
ATOM 9626 O O . SER A 1 54 ? -9.767 -9.283 6.549 1.00 0.00 87 SER A O 7
ATOM 9634 N N . GLN A 1 55 ? -8.614 -8.727 4.699 1.00 0.00 88 GLN A N 7
ATOM 9635 C CA . GLN A 1 55 ? -9.780 -8.794 3.825 1.00 0.00 88 GLN A CA 7
ATOM 9636 C C . GLN A 1 55 ? -9.581 -9.823 2.717 1.00 0.00 88 GLN A C 7
ATOM 9637 O O . GLN A 1 55 ? -10.272 -10.840 2.673 1.00 0.00 88 GLN A O 7
ATOM 9651 N N . VAL A 1 56 ? -8.635 -9.554 1.822 1.00 0.00 89 VAL A N 7
ATOM 9652 C CA . VAL A 1 56 ? -8.356 -10.463 0.714 1.00 0.00 89 VAL A CA 7
ATOM 9653 C C . VAL A 1 56 ? -6.884 -10.423 0.309 1.00 0.00 89 VAL A C 7
ATOM 9654 O O . VAL A 1 56 ? -6.531 -10.806 -0.806 1.00 0.00 89 VAL A O 7
ATOM 9667 N N . ASP A 1 57 ? -6.028 -9.961 1.221 1.00 0.00 90 ASP A N 7
ATOM 9668 C CA . ASP A 1 57 ? -4.590 -9.874 0.961 1.00 0.00 90 ASP A CA 7
ATOM 9669 C C . ASP A 1 57 ? -4.305 -9.309 -0.430 1.00 0.00 90 ASP A C 7
ATOM 9670 O O . ASP A 1 57 ? -3.293 -9.642 -1.051 1.00 0.00 90 ASP A O 7
ATOM 9679 N N . HIS A 1 58 ? -5.196 -8.449 -0.912 1.00 0.00 91 HIS A N 7
ATOM 9680 C CA . HIS A 1 58 ? -5.038 -7.838 -2.226 1.00 0.00 91 HIS A CA 7
ATOM 9681 C C . HIS A 1 58 ? -3.691 -7.135 -2.334 1.00 0.00 91 HIS A C 7
ATOM 9682 O O . HIS A 1 58 ? -3.050 -7.153 -3.386 1.00 0.00 91 HIS A O 7
ATOM 9696 N N . SER A 1 59 ? -3.262 -6.522 -1.237 1.00 0.00 92 SER A N 7
ATOM 9697 C CA . SER A 1 59 ? -1.986 -5.819 -1.205 1.00 0.00 92 SER A CA 7
ATOM 9698 C C . SER A 1 59 ? -0.837 -6.784 -1.479 1.00 0.00 92 SER A C 7
ATOM 9699 O O . SER A 1 59 ? 0.152 -6.423 -2.120 1.00 0.00 92 SER A O 7
ATOM 9707 N N . THR A 1 60 ? -0.975 -8.013 -0.993 1.00 0.00 93 THR A N 7
ATOM 9708 C CA . THR A 1 60 ? 0.051 -9.030 -1.188 1.00 0.00 93 THR A CA 7
ATOM 9709 C C . THR A 1 60 ? 0.084 -9.486 -2.643 1.00 0.00 93 THR A C 7
ATOM 9710 O O . THR A 1 60 ? 1.135 -9.478 -3.285 1.00 0.00 93 THR A O 7
ATOM 9721 N N . ILE A 1 61 ? -1.076 -9.875 -3.162 1.00 0.00 94 ILE A N 7
ATOM 9722 C CA . ILE A 1 61 ? -1.173 -10.324 -4.546 1.00 0.00 94 ILE A CA 7
ATOM 9723 C C . ILE A 1 61 ? -0.681 -9.236 -5.488 1.00 0.00 94 ILE A C 7
ATOM 9724 O O . ILE A 1 61 ? 0.144 -9.484 -6.367 1.00 0.00 94 ILE A O 7
ATOM 9740 N N . HIS A 1 62 ? -1.187 -8.023 -5.287 1.00 0.00 95 HIS A N 7
ATOM 9741 C CA . HIS A 1 62 ? -0.788 -6.887 -6.109 1.00 0.00 95 HIS A CA 7
ATOM 9742 C C . HIS A 1 62 ? 0.718 -6.673 -6.010 1.00 0.00 95 HIS A C 7
ATOM 9743 O O . HIS A 1 62 ? 1.379 -6.360 -7.001 1.00 0.00 95 HIS A O 7
ATOM 9757 N N . SER A 1 63 ? 1.254 -6.850 -4.806 1.00 0.00 96 SER A N 7
ATOM 9758 C CA . SER A 1 63 ? 2.682 -6.684 -4.574 1.00 0.00 96 SER A CA 7
ATOM 9759 C C . SER A 1 63 ? 3.484 -7.631 -5.461 1.00 0.00 96 SER A C 7
ATOM 9760 O O . SER A 1 63 ? 4.496 -7.248 -6.040 1.00 0.00 96 SER A O 7
ATOM 9768 N N . GLN A 1 64 ? 3.027 -8.872 -5.569 1.00 0.00 97 GLN A N 7
ATOM 9769 C CA . GLN A 1 64 ? 3.715 -9.858 -6.394 1.00 0.00 97 GLN A CA 7
ATOM 9770 C C . GLN A 1 64 ? 3.553 -9.536 -7.878 1.00 0.00 97 GLN A C 7
ATOM 9771 O O . GLN A 1 64 ? 4.526 -9.520 -8.631 1.00 0.00 97 GLN A O 7
ATOM 9785 N N . GLU A 1 65 ? 2.313 -9.282 -8.288 1.00 0.00 98 GLU A N 7
ATOM 9786 C CA . GLU A 1 65 ? 2.006 -8.970 -9.683 1.00 0.00 98 GLU A CA 7
ATOM 9787 C C . GLU A 1 65 ? 2.914 -7.874 -10.239 1.00 0.00 98 GLU A C 7
ATOM 9788 O O . GLU A 1 65 ? 3.471 -8.015 -11.328 1.00 0.00 98 GLU A O 7
ATOM 9800 N N . THR A 1 66 ? 3.053 -6.780 -9.497 1.00 0.00 99 THR A N 7
ATOM 9801 C CA . THR A 1 66 ? 3.886 -5.665 -9.938 1.00 0.00 99 THR A CA 7
ATOM 9802 C C . THR A 1 66 ? 5.212 -5.613 -9.181 1.00 0.00 99 THR A C 7
ATOM 9803 O O . THR A 1 66 ? 5.950 -4.634 -9.281 1.00 0.00 99 THR A O 7
ATOM 9814 N N . LYS A 1 67 ? 5.515 -6.665 -8.427 1.00 0.00 100 LYS A N 7
ATOM 9815 C CA . LYS A 1 67 ? 6.757 -6.716 -7.664 1.00 0.00 100 LYS A CA 7
ATOM 9816 C C . LYS A 1 67 ? 6.863 -5.540 -6.692 1.00 0.00 100 LYS A C 7
ATOM 9817 O O . LYS A 1 67 ? 7.958 -5.186 -6.254 1.00 0.00 100 LYS A O 7
ATOM 9836 N N . HIS A 1 68 ? 5.721 -4.949 -6.343 1.00 0.00 101 HIS A N 7
ATOM 9837 C CA . HIS A 1 68 ? 5.694 -3.831 -5.406 1.00 0.00 101 HIS A CA 7
ATOM 9838 C C . HIS A 1 68 ? 5.616 -4.355 -3.975 1.00 0.00 101 HIS A C 7
ATOM 9839 O O . HIS A 1 68 ? 4.535 -4.672 -3.480 1.00 0.00 101 HIS A O 7
ATOM 9853 N N . TYR A 1 69 ? 6.768 -4.456 -3.321 1.00 0.00 102 TYR A N 7
ATOM 9854 C CA . TYR A 1 69 ? 6.828 -4.959 -1.951 1.00 0.00 102 TYR A CA 7
ATOM 9855 C C . TYR A 1 69 ? 6.669 -3.840 -0.926 1.00 0.00 102 TYR A C 7
ATOM 9856 O O . TYR A 1 69 ? 7.033 -4.007 0.239 1.00 0.00 102 TYR A O 7
ATOM 9874 N N . LEU A 1 70 ? 6.128 -2.704 -1.350 1.00 0.00 103 LEU A N 7
ATOM 9875 C CA . LEU A 1 70 ? 5.935 -1.579 -0.444 1.00 0.00 103 LEU A CA 7
ATOM 9876 C C . LEU A 1 70 ? 4.485 -1.116 -0.441 1.00 0.00 103 LEU A C 7
ATOM 9877 O O . LEU A 1 70 ? 3.947 -0.704 -1.471 1.00 0.00 103 LEU A O 7
ATOM 9893 N N . THR A 1 71 ? 3.858 -1.182 0.727 1.00 0.00 104 THR A N 7
ATOM 9894 C CA . THR A 1 71 ? 2.469 -0.768 0.872 1.00 0.00 104 THR A CA 7
ATOM 9895 C C . THR A 1 71 ? 2.292 0.106 2.109 1.00 0.00 104 THR A C 7
ATOM 9896 O O . THR A 1 71 ? 2.909 -0.137 3.144 1.00 0.00 104 THR A O 7
ATOM 9907 N N . VAL A 1 72 ? 1.446 1.125 1.996 1.00 0.00 105 VAL A N 7
ATOM 9908 C CA . VAL A 1 72 ? 1.196 2.033 3.108 1.00 0.00 105 VAL A CA 7
ATOM 9909 C C . VAL A 1 72 ? -0.276 2.030 3.504 1.00 0.00 105 VAL A C 7
ATOM 9910 O O . VAL A 1 72 ? -1.136 2.474 2.741 1.00 0.00 105 VAL A O 7
ATOM 9923 N N . ASN A 1 73 ? -0.560 1.529 4.701 1.00 0.00 106 ASN A N 7
ATOM 9924 C CA . ASN A 1 73 ? -1.928 1.473 5.201 1.00 0.00 106 ASN A CA 7
ATOM 9925 C C . ASN A 1 73 ? -2.444 2.875 5.502 1.00 0.00 106 ASN A C 7
ATOM 9926 O O . ASN A 1 73 ? -1.870 3.595 6.319 1.00 0.00 106 ASN A O 7
ATOM 9937 N N . LEU A 1 74 ? -3.525 3.259 4.834 1.00 0.00 107 LEU A N 7
ATOM 9938 C CA . LEU A 1 74 ? -4.114 4.581 5.026 1.00 0.00 107 LEU A CA 7
ATOM 9939 C C . LEU A 1 74 ? -4.819 4.691 6.379 1.00 0.00 107 LEU A C 7
ATOM 9940 O O . LEU A 1 74 ? -5.240 5.777 6.778 1.00 0.00 107 LEU A O 7
ATOM 9956 N N . THR A 1 75 ? -4.950 3.568 7.080 1.00 0.00 108 THR A N 7
ATOM 9957 C CA . THR A 1 75 ? -5.610 3.555 8.380 1.00 0.00 108 THR A CA 7
ATOM 9958 C C . THR A 1 75 ? -4.701 4.119 9.468 1.00 0.00 108 THR A C 7
ATOM 9959 O O . THR A 1 75 ? -5.142 4.891 10.320 1.00 0.00 108 THR A O 7
ATOM 9970 N N . THR A 1 76 ? -3.433 3.726 9.437 1.00 0.00 109 THR A N 7
ATOM 9971 C CA . THR A 1 76 ? -2.463 4.191 10.425 1.00 0.00 109 THR A CA 7
ATOM 9972 C C . THR A 1 76 ? -1.315 4.960 9.769 1.00 0.00 109 THR A C 7
ATOM 9973 O O . THR A 1 76 ? -0.380 5.386 10.447 1.00 0.00 109 THR A O 7
ATOM 9984 N N . LEU A 1 77 ? -1.386 5.136 8.452 1.00 0.00 110 LEU A N 7
ATOM 9985 C CA . LEU A 1 77 ? -0.348 5.853 7.720 1.00 0.00 110 LEU A CA 7
ATOM 9986 C C . LEU A 1 77 ? 1.012 5.185 7.901 1.00 0.00 110 LEU A C 7
ATOM 9987 O O . LEU A 1 77 ? 2.045 5.854 7.921 1.00 0.00 110 LEU A O 7
ATOM 10003 N N . ARG A 1 78 ? 1.005 3.862 8.034 1.00 0.00 111 ARG A N 7
ATOM 10004 C CA . ARG A 1 78 ? 2.238 3.105 8.213 1.00 0.00 111 ARG A CA 7
ATOM 10005 C C . ARG A 1 78 ? 2.608 2.352 6.938 1.00 0.00 111 ARG A C 7
ATOM 10006 O O . ARG A 1 78 ? 1.735 1.951 6.168 1.00 0.00 111 ARG A O 7
ATOM 10027 N N . VAL A 1 79 ? 3.906 2.165 6.720 1.00 0.00 112 VAL A N 7
ATOM 10028 C CA . VAL A 1 79 ? 4.392 1.461 5.536 1.00 0.00 112 VAL A CA 7
ATOM 10029 C C . VAL A 1 79 ? 4.887 0.062 5.890 1.00 0.00 112 VAL A C 7
ATOM 10030 O O . VAL A 1 79 ? 5.363 -0.176 6.999 1.00 0.00 112 VAL A O 7
ATOM 10043 N N . TRP A 1 80 ? 4.769 -0.860 4.938 1.00 0.00 113 TRP A N 7
ATOM 10044 C CA . TRP A 1 80 ? 5.204 -2.236 5.149 1.00 0.00 113 TRP A CA 7
ATOM 10045 C C . TRP A 1 80 ? 6.059 -2.727 3.983 1.00 0.00 113 TRP A C 7
ATOM 10046 O O . TRP A 1 80 ? 5.807 -2.384 2.824 1.00 0.00 113 TRP A O 7
ATOM 10067 N N . CYS A 1 81 ? 7.067 -3.533 4.306 1.00 0.00 114 CYS A N 7
ATOM 10068 C CA . CYS A 1 81 ? 7.971 -4.087 3.302 1.00 0.00 114 CYS A CA 7
ATOM 10069 C C . CYS A 1 81 ? 7.824 -5.606 3.223 1.00 0.00 114 CYS A C 7
ATOM 10070 O O . CYS A 1 81 ? 8.166 -6.321 4.168 1.00 0.00 114 CYS A O 7
ATOM 10077 N N . TYR A 1 82 ? 7.309 -6.089 2.093 1.00 0.00 115 TYR A N 7
ATOM 10078 C CA . TYR A 1 82 ? 7.110 -7.523 1.889 1.00 0.00 115 TYR A CA 7
ATOM 10079 C C . TYR A 1 82 ? 8.441 -8.257 1.750 1.00 0.00 115 TYR A C 7
ATOM 10080 O O . TYR A 1 82 ? 8.619 -9.344 2.302 1.00 0.00 115 TYR A O 7
ATOM 10098 N N . ALA A 1 83 ? 9.370 -7.664 1.007 1.00 0.00 116 ALA A N 7
ATOM 10099 C CA . ALA A 1 83 ? 10.679 -8.272 0.794 1.00 0.00 116 ALA A CA 7
ATOM 10100 C C . ALA A 1 83 ? 11.411 -8.456 2.115 1.00 0.00 116 ALA A C 7
ATOM 10101 O O . ALA A 1 83 ? 11.860 -9.555 2.441 1.00 0.00 116 ALA A O 7
ATOM 10108 N N . CYS A 1 84 ? 11.515 -7.376 2.878 1.00 0.00 117 CYS A N 7
ATOM 10109 C CA . CYS A 1 84 ? 12.179 -7.418 4.171 1.00 0.00 117 CYS A CA 7
ATOM 10110 C C . CYS A 1 84 ? 11.355 -8.236 5.160 1.00 0.00 117 CYS A C 7
ATOM 10111 O O . CYS A 1 84 ? 11.895 -8.861 6.071 1.00 0.00 117 CYS A O 7
ATOM 10118 N N . SER A 1 85 ? 10.036 -8.221 4.968 1.00 0.00 118 SER A N 7
ATOM 10119 C CA . SER A 1 85 ? 9.120 -8.955 5.835 1.00 0.00 118 SER A CA 7
ATOM 10120 C C . SER A 1 85 ? 8.972 -8.250 7.177 1.00 0.00 118 SER A C 7
ATOM 10121 O O . SER A 1 85 ? 9.193 -8.846 8.233 1.00 0.00 118 SER A O 7
ATOM 10129 N N . LYS A 1 86 ? 8.598 -6.975 7.132 1.00 0.00 119 LYS A N 7
ATOM 10130 C CA . LYS A 1 86 ? 8.425 -6.193 8.350 1.00 0.00 119 LYS A CA 7
ATOM 10131 C C . LYS A 1 86 ? 7.845 -4.816 8.043 1.00 0.00 119 LYS A C 7
ATOM 10132 O O . LYS A 1 86 ? 7.564 -4.490 6.889 1.00 0.00 119 LYS A O 7
ATOM 10151 N N . GLU A 1 87 ? 7.669 -4.012 9.087 1.00 0.00 120 GLU A N 7
ATOM 10152 C CA . GLU A 1 87 ? 7.124 -2.668 8.939 1.00 0.00 120 GLU A CA 7
ATOM 10153 C C . GLU A 1 87 ? 8.235 -1.656 8.675 1.00 0.00 120 GLU A C 7
ATOM 10154 O O . GLU A 1 87 ? 9.323 -1.753 9.243 1.00 0.00 120 GLU A O 7
ATOM 10166 N N . VAL A 1 88 ? 7.955 -0.686 7.812 1.00 0.00 121 VAL A N 7
ATOM 10167 C CA . VAL A 1 88 ? 8.932 0.343 7.476 1.00 0.00 121 VAL A CA 7
ATOM 10168 C C . VAL A 1 88 ? 8.324 1.737 7.586 1.00 0.00 121 VAL A C 7
ATOM 10169 O O . VAL A 1 88 ? 7.103 1.893 7.597 1.00 0.00 121 VAL A O 7
ATOM 10182 N N . PHE A 1 89 ? 9.183 2.747 7.671 1.00 0.00 122 PHE A N 7
ATOM 10183 C CA . PHE A 1 89 ? 8.732 4.130 7.782 1.00 0.00 122 PHE A CA 7
ATOM 10184 C C . PHE A 1 89 ? 9.273 4.973 6.632 1.00 0.00 122 PHE A C 7
ATOM 10185 O O . PHE A 1 89 ? 10.466 4.934 6.328 1.00 0.00 122 PHE A O 7
ATOM 10202 N N . LEU A 1 90 ? 8.389 5.737 5.997 1.00 0.00 123 LEU A N 7
ATOM 10203 C CA . LEU A 1 90 ? 8.779 6.590 4.881 1.00 0.00 123 LEU A CA 7
ATOM 10204 C C . LEU A 1 90 ? 9.685 7.723 5.353 1.00 0.00 123 LEU A C 7
ATOM 10205 O O . LEU A 1 90 ? 9.585 8.177 6.494 1.00 0.00 123 LEU A O 7
ATOM 10221 N N . ASP A 1 91 ? 10.567 8.176 4.469 1.00 0.00 124 ASP A N 7
ATOM 10222 C CA . ASP A 1 91 ? 11.491 9.257 4.795 1.00 0.00 124 ASP A CA 7
ATOM 10223 C C . ASP A 1 91 ? 10.752 10.585 4.915 1.00 0.00 124 ASP A C 7
ATOM 10224 O O . ASP A 1 91 ? 10.112 11.039 3.967 1.00 0.00 124 ASP A O 7
ATOM 10233 N N . ARG A 1 92 ? 10.844 11.204 6.088 1.00 0.00 125 ARG A N 7
ATOM 10234 C CA . ARG A 1 92 ? 10.184 12.480 6.332 1.00 0.00 125 ARG A CA 7
ATOM 10235 C C . ARG A 1 92 ? 11.156 13.642 6.146 1.00 0.00 125 ARG A C 7
ATOM 10236 O O . ARG A 1 92 ? 10.762 14.735 5.742 1.00 0.00 125 ARG A O 7
ATOM 10257 N N . LYS A 1 93 ? 12.428 13.396 6.442 1.00 0.00 126 LYS A N 7
ATOM 10258 C CA . LYS A 1 93 ? 13.456 14.421 6.307 1.00 0.00 126 LYS A CA 7
ATOM 10259 C C . LYS A 1 93 ? 13.693 14.763 4.840 1.00 0.00 126 LYS A C 7
ATOM 10260 O O . LYS A 1 93 ? 14.277 13.976 4.094 1.00 0.00 126 LYS A O 7
ATOM 10279 N N . LEU A 1 94 ? 13.237 15.943 4.431 1.00 0.00 127 LEU A N 7
ATOM 10280 C CA . LEU A 1 94 ? 13.400 16.391 3.054 1.00 0.00 127 LEU A CA 7
ATOM 10281 C C . LEU A 1 94 ? 14.774 17.018 2.842 1.00 0.00 127 LEU A C 7
ATOM 10282 O O . LEU A 1 94 ? 15.592 17.068 3.761 1.00 0.00 127 LEU A O 7
ATOM 10298 N N . GLY A 1 95 ? 15.022 17.494 1.627 1.00 0.00 128 GLY A N 7
ATOM 10299 C CA . GLY A 1 95 ? 16.298 18.112 1.318 1.00 0.00 128 GLY A CA 7
ATOM 10300 C C . GLY A 1 95 ? 16.612 18.088 -0.165 1.00 0.00 128 GLY A C 7
ATOM 10301 O O . GLY A 1 95 ? 17.115 19.068 -0.714 1.00 0.00 128 GLY A O 7
ATOM 10305 N N . THR A 1 96 ? 16.315 16.967 -0.813 1.00 0.00 129 THR A N 7
ATOM 10306 C CA . THR A 1 96 ? 16.569 16.821 -2.241 1.00 0.00 129 THR A CA 7
ATOM 10307 C C . THR A 1 96 ? 15.396 17.349 -3.061 1.00 0.00 129 THR A C 7
ATOM 10308 O O . THR A 1 96 ? 15.577 17.841 -4.176 1.00 0.00 129 THR A O 7
ATOM 10319 N N . GLN A 1 97 ? 14.195 17.244 -2.502 1.00 0.00 130 GLN A N 7
ATOM 10320 C CA . GLN A 1 97 ? 12.992 17.711 -3.183 1.00 0.00 130 GLN A CA 7
ATOM 10321 C C . GLN A 1 97 ? 12.782 16.958 -4.492 1.00 0.00 130 GLN A C 7
ATOM 10322 O O . GLN A 1 97 ? 13.653 16.137 -4.849 1.00 0.00 130 GLN A O 7
ATOM 10340 N N . ARG A 1 3 ? 24.903 -0.497 3.847 1.00 0.00 36 ARG A N 8
ATOM 10341 C CA . ARG A 1 3 ? 23.441 -0.757 3.896 1.00 0.00 36 ARG A CA 8
ATOM 10342 C C . ARG A 1 3 ? 22.818 -0.175 5.161 1.00 0.00 36 ARG A C 8
ATOM 10343 O O . ARG A 1 3 ? 22.977 -0.724 6.251 1.00 0.00 36 ARG A O 8
ATOM 10366 N N . ASN A 1 4 ? 22.108 0.937 5.007 1.00 0.00 37 ASN A N 8
ATOM 10367 C CA . ASN A 1 4 ? 21.460 1.593 6.137 1.00 0.00 37 ASN A CA 8
ATOM 10368 C C . ASN A 1 4 ? 19.953 1.363 6.108 1.00 0.00 37 ASN A C 8
ATOM 10369 O O . ASN A 1 4 ? 19.400 0.697 6.983 1.00 0.00 37 ASN A O 8
ATOM 10380 N N . HIS A 1 5 ? 19.294 1.918 5.096 1.00 0.00 38 HIS A N 8
ATOM 10381 C CA . HIS A 1 5 ? 17.850 1.772 4.953 1.00 0.00 38 HIS A CA 8
ATOM 10382 C C . HIS A 1 5 ? 17.510 0.599 4.040 1.00 0.00 38 HIS A C 8
ATOM 10383 O O . HIS A 1 5 ? 18.399 -0.086 3.535 1.00 0.00 38 HIS A O 8
ATOM 10398 N N . CYS A 1 6 ? 16.216 0.372 3.832 1.00 0.00 39 CYS A N 8
ATOM 10399 C CA . CYS A 1 6 ? 15.760 -0.719 2.981 1.00 0.00 39 CYS A CA 8
ATOM 10400 C C . CYS A 1 6 ? 15.750 -0.290 1.508 1.00 0.00 39 CYS A C 8
ATOM 10401 O O . CYS A 1 6 ? 15.270 0.794 1.168 1.00 0.00 39 CYS A O 8
ATOM 10408 N N . PRO A 1 7 ? 16.289 -1.140 0.612 1.00 0.00 40 PRO A N 8
ATOM 10409 C CA . PRO A 1 7 ? 16.353 -0.846 -0.827 1.00 0.00 40 PRO A CA 8
ATOM 10410 C C . PRO A 1 7 ? 14.979 -0.809 -1.493 1.00 0.00 40 PRO A C 8
ATOM 10411 O O . PRO A 1 7 ? 14.686 0.094 -2.277 1.00 0.00 40 PRO A O 8
ATOM 10422 N N . HIS A 1 8 ? 14.145 -1.798 -1.188 1.00 0.00 41 HIS A N 8
ATOM 10423 C CA . HIS A 1 8 ? 12.808 -1.887 -1.767 1.00 0.00 41 HIS A CA 8
ATOM 10424 C C . HIS A 1 8 ? 12.082 -0.541 -1.711 1.00 0.00 41 HIS A C 8
ATOM 10425 O O . HIS A 1 8 ? 11.634 -0.025 -2.734 1.00 0.00 41 HIS A O 8
ATOM 10439 N N . LEU A 1 9 ? 11.978 0.024 -0.513 1.00 0.00 42 LEU A N 8
ATOM 10440 C CA . LEU A 1 9 ? 11.317 1.310 -0.325 1.00 0.00 42 LEU A CA 8
ATOM 10441 C C . LEU A 1 9 ? 12.198 2.453 -0.822 1.00 0.00 42 LEU A C 8
ATOM 10442 O O . LEU A 1 9 ? 11.700 3.464 -1.316 1.00 0.00 42 LEU A O 8
ATOM 10458 N N . ASP A 1 10 ? 13.511 2.288 -0.690 1.00 0.00 43 ASP A N 8
ATOM 10459 C CA . ASP A 1 10 ? 14.454 3.310 -1.130 1.00 0.00 43 ASP A CA 8
ATOM 10460 C C . ASP A 1 10 ? 14.272 3.628 -2.614 1.00 0.00 43 ASP A C 8
ATOM 10461 O O . ASP A 1 10 ? 14.666 4.696 -3.080 1.00 0.00 43 ASP A O 8
ATOM 10470 N N . SER A 1 11 ? 13.681 2.692 -3.353 1.00 0.00 44 SER A N 8
ATOM 10471 C CA . SER A 1 11 ? 13.460 2.876 -4.785 1.00 0.00 44 SER A CA 8
ATOM 10472 C C . SER A 1 11 ? 12.143 3.598 -5.057 1.00 0.00 44 SER A C 8
ATOM 10473 O O . SER A 1 11 ? 12.078 4.491 -5.901 1.00 0.00 44 SER A O 8
ATOM 10481 N N . VAL A 1 12 ? 11.092 3.205 -4.342 1.00 0.00 45 VAL A N 8
ATOM 10482 C CA . VAL A 1 12 ? 9.780 3.820 -4.519 1.00 0.00 45 VAL A CA 8
ATOM 10483 C C . VAL A 1 12 ? 9.725 5.201 -3.875 1.00 0.00 45 VAL A C 8
ATOM 10484 O O . VAL A 1 12 ? 10.198 5.395 -2.755 1.00 0.00 45 VAL A O 8
ATOM 10497 N N . GLY A 1 13 ? 9.145 6.159 -4.593 1.00 0.00 46 GLY A N 8
ATOM 10498 C CA . GLY A 1 13 ? 9.038 7.511 -4.079 1.00 0.00 46 GLY A CA 8
ATOM 10499 C C . GLY A 1 13 ? 8.004 7.635 -2.977 1.00 0.00 46 GLY A C 8
ATOM 10500 O O . GLY A 1 13 ? 8.077 6.934 -1.968 1.00 0.00 46 GLY A O 8
ATOM 10504 N N . GLU A 1 14 ? 7.040 8.530 -3.170 1.00 0.00 47 GLU A N 8
ATOM 10505 C CA . GLU A 1 14 ? 5.990 8.743 -2.182 1.00 0.00 47 GLU A CA 8
ATOM 10506 C C . GLU A 1 14 ? 4.639 8.962 -2.856 1.00 0.00 47 GLU A C 8
ATOM 10507 O O . GLU A 1 14 ? 4.567 9.234 -4.055 1.00 0.00 47 GLU A O 8
ATOM 10519 N N . ILE A 1 15 ? 3.570 8.840 -2.075 1.00 0.00 48 ILE A N 8
ATOM 10520 C CA . ILE A 1 15 ? 2.217 9.025 -2.589 1.00 0.00 48 ILE A CA 8
ATOM 10521 C C . ILE A 1 15 ? 1.696 10.420 -2.258 1.00 0.00 48 ILE A C 8
ATOM 10522 O O . ILE A 1 15 ? 1.913 10.930 -1.160 1.00 0.00 48 ILE A O 8
ATOM 10538 N N . THR A 1 16 ? 1.012 11.034 -3.218 1.00 0.00 49 THR A N 8
ATOM 10539 C CA . THR A 1 16 ? 0.467 12.373 -3.027 1.00 0.00 49 THR A CA 8
ATOM 10540 C C . THR A 1 16 ? -0.792 12.337 -2.168 1.00 0.00 49 THR A C 8
ATOM 10541 O O . THR A 1 16 ? -1.442 11.297 -2.036 1.00 0.00 49 THR A O 8
ATOM 10552 N N . LYS A 1 17 ? -1.134 13.483 -1.589 1.00 0.00 50 LYS A N 8
ATOM 10553 C CA . LYS A 1 17 ? -2.316 13.591 -0.745 1.00 0.00 50 LYS A CA 8
ATOM 10554 C C . LYS A 1 17 ? -3.578 13.301 -1.549 1.00 0.00 50 LYS A C 8
ATOM 10555 O O . LYS A 1 17 ? -4.476 12.600 -1.083 1.00 0.00 50 LYS A O 8
ATOM 10574 N N . GLU A 1 18 ? -3.637 13.844 -2.760 1.00 0.00 51 GLU A N 8
ATOM 10575 C CA . GLU A 1 18 ? -4.788 13.642 -3.630 1.00 0.00 51 GLU A CA 8
ATOM 10576 C C . GLU A 1 18 ? -5.005 12.159 -3.906 1.00 0.00 51 GLU A C 8
ATOM 10577 O O . GLU A 1 18 ? -6.138 11.707 -4.063 1.00 0.00 51 GLU A O 8
ATOM 10589 N N . ASP A 1 19 ? -3.910 11.405 -3.959 1.00 0.00 52 ASP A N 8
ATOM 10590 C CA . ASP A 1 19 ? -3.989 9.974 -4.209 1.00 0.00 52 ASP A CA 8
ATOM 10591 C C . ASP A 1 19 ? -4.541 9.242 -2.992 1.00 0.00 52 ASP A C 8
ATOM 10592 O O . ASP A 1 19 ? -5.470 8.443 -3.107 1.00 0.00 52 ASP A O 8
ATOM 10601 N N . LEU A 1 20 ? -3.963 9.519 -1.826 1.00 0.00 53 LEU A N 8
ATOM 10602 C CA . LEU A 1 20 ? -4.400 8.881 -0.587 1.00 0.00 53 LEU A CA 8
ATOM 10603 C C . LEU A 1 20 ? -5.837 9.263 -0.247 1.00 0.00 53 LEU A C 8
ATOM 10604 O O . LEU A 1 20 ? -6.574 8.472 0.341 1.00 0.00 53 LEU A O 8
ATOM 10620 N N . ILE A 1 21 ? -6.232 10.478 -0.617 1.00 0.00 54 ILE A N 8
ATOM 10621 C CA . ILE A 1 21 ? -7.583 10.958 -0.347 1.00 0.00 54 ILE A CA 8
ATOM 10622 C C . ILE A 1 21 ? -8.631 9.984 -0.888 1.00 0.00 54 ILE A C 8
ATOM 10623 O O . ILE A 1 21 ? -9.611 9.676 -0.210 1.00 0.00 54 ILE A O 8
ATOM 10639 N N . GLN A 1 22 ? -8.416 9.501 -2.107 1.00 0.00 55 GLN A N 8
ATOM 10640 C CA . GLN A 1 22 ? -9.343 8.561 -2.728 1.00 0.00 55 GLN A CA 8
ATOM 10641 C C . GLN A 1 22 ? -9.306 7.219 -2.011 1.00 0.00 55 GLN A C 8
ATOM 10642 O O . GLN A 1 22 ? -10.341 6.590 -1.795 1.00 0.00 55 GLN A O 8
ATOM 10656 N N . LYS A 1 23 ? -8.111 6.793 -1.632 1.00 0.00 56 LYS A N 8
ATOM 10657 C CA . LYS A 1 23 ? -7.943 5.532 -0.922 1.00 0.00 56 LYS A CA 8
ATOM 10658 C C . LYS A 1 23 ? -8.533 5.642 0.478 1.00 0.00 56 LYS A C 8
ATOM 10659 O O . LYS A 1 23 ? -9.043 4.667 1.032 1.00 0.00 56 LYS A O 8
ATOM 10678 N N . SER A 1 24 ? -8.459 6.843 1.042 1.00 0.00 57 SER A N 8
ATOM 10679 C CA . SER A 1 24 ? -8.982 7.105 2.377 1.00 0.00 57 SER A CA 8
ATOM 10680 C C . SER A 1 24 ? -10.510 7.082 2.393 1.00 0.00 57 SER A C 8
ATOM 10681 O O . SER A 1 24 ? -11.121 7.054 3.462 1.00 0.00 57 SER A O 8
ATOM 10689 N N . LEU A 1 25 ? -11.128 7.098 1.212 1.00 0.00 58 LEU A N 8
ATOM 10690 C CA . LEU A 1 25 ? -12.585 7.084 1.125 1.00 0.00 58 LEU A CA 8
ATOM 10691 C C . LEU A 1 25 ? -13.157 5.804 1.733 1.00 0.00 58 LEU A C 8
ATOM 10692 O O . LEU A 1 25 ? -14.334 5.749 2.085 1.00 0.00 58 LEU A O 8
ATOM 10708 N N . GLY A 1 26 ? -12.316 4.781 1.867 1.00 0.00 59 GLY A N 8
ATOM 10709 C CA . GLY A 1 26 ? -12.760 3.528 2.449 1.00 0.00 59 GLY A CA 8
ATOM 10710 C C . GLY A 1 26 ? -13.279 2.542 1.420 1.00 0.00 59 GLY A C 8
ATOM 10711 O O . GLY A 1 26 ? -14.286 1.872 1.651 1.00 0.00 59 GLY A O 8
ATOM 10715 N N . THR A 1 27 ? -12.592 2.443 0.288 1.00 0.00 60 THR A N 8
ATOM 10716 C CA . THR A 1 27 ? -12.999 1.520 -0.766 1.00 0.00 60 THR A CA 8
ATOM 10717 C C . THR A 1 27 ? -11.782 0.920 -1.466 1.00 0.00 60 THR A C 8
ATOM 10718 O O . THR A 1 27 ? -10.810 1.619 -1.750 1.00 0.00 60 THR A O 8
ATOM 10729 N N . CYS A 1 28 ? -11.848 -0.378 -1.747 1.00 0.00 61 CYS A N 8
ATOM 10730 C CA . CYS A 1 28 ? -10.756 -1.071 -2.419 1.00 0.00 61 CYS A CA 8
ATOM 10731 C C . CYS A 1 28 ? -10.899 -0.964 -3.934 1.00 0.00 61 CYS A C 8
ATOM 10732 O O . CYS A 1 28 ? -12.004 -1.047 -4.469 1.00 0.00 61 CYS A O 8
ATOM 10739 N N . GLN A 1 29 ? -9.777 -0.777 -4.620 1.00 0.00 62 GLN A N 8
ATOM 10740 C CA . GLN A 1 29 ? -9.784 -0.658 -6.073 1.00 0.00 62 GLN A CA 8
ATOM 10741 C C . GLN A 1 29 ? -9.943 -2.024 -6.734 1.00 0.00 62 GLN A C 8
ATOM 10742 O O . GLN A 1 29 ? -10.536 -2.141 -7.806 1.00 0.00 62 GLN A O 8
ATOM 10756 N N . ASP A 1 30 ? -9.408 -3.055 -6.087 1.00 0.00 63 ASP A N 8
ATOM 10757 C CA . ASP A 1 30 ? -9.491 -4.414 -6.614 1.00 0.00 63 ASP A CA 8
ATOM 10758 C C . ASP A 1 30 ? -10.892 -4.987 -6.429 1.00 0.00 63 ASP A C 8
ATOM 10759 O O . ASP A 1 30 ? -11.510 -5.459 -7.383 1.00 0.00 63 ASP A O 8
ATOM 10768 N N . CYS A 1 31 ? -11.387 -4.942 -5.196 1.00 0.00 64 CYS A N 8
ATOM 10769 C CA . CYS A 1 31 ? -12.715 -5.456 -4.885 1.00 0.00 64 CYS A CA 8
ATOM 10770 C C . CYS A 1 31 ? -13.586 -4.369 -4.264 1.00 0.00 64 CYS A C 8
ATOM 10771 O O . CYS A 1 31 ? -13.123 -3.256 -4.011 1.00 0.00 64 CYS A O 8
ATOM 10778 N N . LYS A 1 32 ? -14.849 -4.698 -4.020 1.00 0.00 65 LYS A N 8
ATOM 10779 C CA . LYS A 1 32 ? -15.786 -3.751 -3.428 1.00 0.00 65 LYS A CA 8
ATOM 10780 C C . LYS A 1 32 ? -15.905 -3.973 -1.923 1.00 0.00 65 LYS A C 8
ATOM 10781 O O . LYS A 1 32 ? -16.827 -4.642 -1.454 1.00 0.00 65 LYS A O 8
ATOM 10800 N N . VAL A 1 33 ? -14.966 -3.408 -1.172 1.00 0.00 66 VAL A N 8
ATOM 10801 C CA . VAL A 1 33 ? -14.963 -3.543 0.280 1.00 0.00 66 VAL A CA 8
ATOM 10802 C C . VAL A 1 33 ? -14.903 -2.177 0.955 1.00 0.00 66 VAL A C 8
ATOM 10803 O O . VAL A 1 33 ? -14.256 -1.255 0.456 1.00 0.00 66 VAL A O 8
ATOM 10816 N N . GLN A 1 34 ? -15.581 -2.051 2.091 1.00 0.00 67 GLN A N 8
ATOM 10817 C CA . GLN A 1 34 ? -15.604 -0.795 2.833 1.00 0.00 67 GLN A CA 8
ATOM 10818 C C . GLN A 1 34 ? -14.463 -0.735 3.842 1.00 0.00 67 GLN A C 8
ATOM 10819 O O . GLN A 1 34 ? -14.077 -1.752 4.420 1.00 0.00 67 GLN A O 8
ATOM 10833 N N . GLY A 1 35 ? -13.927 0.463 4.050 1.00 0.00 68 GLY A N 8
ATOM 10834 C CA . GLY A 1 35 ? -12.834 0.637 4.990 1.00 0.00 68 GLY A CA 8
ATOM 10835 C C . GLY A 1 35 ? -13.296 0.562 6.436 1.00 0.00 68 GLY A C 8
ATOM 10836 O O . GLY A 1 35 ? -14.209 -0.200 6.755 1.00 0.00 68 GLY A O 8
ATOM 10840 N N . PRO A 1 36 ? -12.681 1.343 7.345 1.00 0.00 69 PRO A N 8
ATOM 10841 C CA . PRO A 1 36 ? -11.589 2.266 7.010 1.00 0.00 69 PRO A CA 8
ATOM 10842 C C . PRO A 1 36 ? -10.294 1.535 6.674 1.00 0.00 69 PRO A C 8
ATOM 10843 O O . PRO A 1 36 ? -9.593 1.896 5.730 1.00 0.00 69 PRO A O 8
ATOM 10854 N N . ASN A 1 37 ? -9.986 0.506 7.459 1.00 0.00 70 ASN A N 8
ATOM 10855 C CA . ASN A 1 37 ? -8.777 -0.291 7.257 1.00 0.00 70 ASN A CA 8
ATOM 10856 C C . ASN A 1 37 ? -8.551 -0.597 5.779 1.00 0.00 70 ASN A C 8
ATOM 10857 O O . ASN A 1 37 ? -9.291 -1.373 5.175 1.00 0.00 70 ASN A O 8
ATOM 10868 N N . LEU A 1 38 ? -7.524 0.021 5.200 1.00 0.00 71 LEU A N 8
ATOM 10869 C CA . LEU A 1 38 ? -7.210 -0.188 3.790 1.00 0.00 71 LEU A CA 8
ATOM 10870 C C . LEU A 1 38 ? -5.747 0.134 3.496 1.00 0.00 71 LEU A C 8
ATOM 10871 O O . LEU A 1 38 ? -5.176 1.069 4.060 1.00 0.00 71 LEU A O 8
ATOM 10887 N N . TRP A 1 39 ? -5.149 -0.649 2.602 1.00 0.00 72 TRP A N 8
ATOM 10888 C CA . TRP A 1 39 ? -3.755 -0.454 2.223 1.00 0.00 72 TRP A CA 8
ATOM 10889 C C . TRP A 1 39 ? -3.649 0.172 0.836 1.00 0.00 72 TRP A C 8
ATOM 10890 O O . TRP A 1 39 ? -4.587 0.107 0.040 1.00 0.00 72 TRP A O 8
ATOM 10911 N N . ALA A 1 40 ? -2.503 0.781 0.553 1.00 0.00 73 ALA A N 8
ATOM 10912 C CA . ALA A 1 40 ? -2.279 1.418 -0.738 1.00 0.00 73 ALA A CA 8
ATOM 10913 C C . ALA A 1 40 ? -0.840 1.229 -1.203 1.00 0.00 73 ALA A C 8
ATOM 10914 O O . ALA A 1 40 ? 0.089 1.227 -0.396 1.00 0.00 73 ALA A O 8
ATOM 10921 N N . CYS A 1 41 ? -0.662 1.075 -2.511 1.00 0.00 74 CYS A N 8
ATOM 10922 C CA . CYS A 1 41 ? 0.667 0.890 -3.082 1.00 0.00 74 CYS A CA 8
ATOM 10923 C C . CYS A 1 41 ? 1.546 2.105 -2.797 1.00 0.00 74 CYS A C 8
ATOM 10924 O O . CYS A 1 41 ? 1.123 3.246 -2.980 1.00 0.00 74 CYS A O 8
ATOM 10931 N N . LEU A 1 42 ? 2.766 1.851 -2.335 1.00 0.00 75 LEU A N 8
ATOM 10932 C CA . LEU A 1 42 ? 3.700 2.925 -2.010 1.00 0.00 75 LEU A CA 8
ATOM 10933 C C . LEU A 1 42 ? 4.473 3.394 -3.242 1.00 0.00 75 LEU A C 8
ATOM 10934 O O . LEU A 1 42 ? 5.058 4.477 -3.237 1.00 0.00 75 LEU A O 8
ATOM 10950 N N . GLU A 1 43 ? 4.477 2.580 -4.295 1.00 0.00 76 GLU A N 8
ATOM 10951 C CA . GLU A 1 43 ? 5.185 2.928 -5.523 1.00 0.00 76 GLU A CA 8
ATOM 10952 C C . GLU A 1 43 ? 4.755 4.303 -6.030 1.00 0.00 76 GLU A C 8
ATOM 10953 O O . GLU A 1 43 ? 3.567 4.559 -6.225 1.00 0.00 76 GLU A O 8
ATOM 10965 N N . ASN A 1 44 ? 5.727 5.183 -6.235 1.00 0.00 77 ASN A N 8
ATOM 10966 C CA . ASN A 1 44 ? 5.449 6.534 -6.713 1.00 0.00 77 ASN A CA 8
ATOM 10967 C C . ASN A 1 44 ? 4.772 6.506 -8.079 1.00 0.00 77 ASN A C 8
ATOM 10968 O O . ASN A 1 44 ? 3.889 7.316 -8.362 1.00 0.00 77 ASN A O 8
ATOM 10979 N N . ARG A 1 45 ? 5.191 5.569 -8.921 1.00 0.00 78 ARG A N 8
ATOM 10980 C CA . ARG A 1 45 ? 4.627 5.437 -10.260 1.00 0.00 78 ARG A CA 8
ATOM 10981 C C . ARG A 1 45 ? 3.291 4.698 -10.226 1.00 0.00 78 ARG A C 8
ATOM 10982 O O . ARG A 1 45 ? 2.496 4.794 -11.161 1.00 0.00 78 ARG A O 8
ATOM 11003 N N . CYS A 1 46 ? 3.051 3.955 -9.150 1.00 0.00 79 CYS A N 8
ATOM 11004 C CA . CYS A 1 46 ? 1.812 3.198 -9.007 1.00 0.00 79 CYS A CA 8
ATOM 11005 C C . CYS A 1 46 ? 0.858 3.877 -8.030 1.00 0.00 79 CYS A C 8
ATOM 11006 O O . CYS A 1 46 ? 1.283 4.551 -7.092 1.00 0.00 79 CYS A O 8
ATOM 11013 N N . SER A 1 47 ? -0.437 3.690 -8.257 1.00 0.00 80 SER A N 8
ATOM 11014 C CA . SER A 1 47 ? -1.462 4.274 -7.401 1.00 0.00 80 SER A CA 8
ATOM 11015 C C . SER A 1 47 ? -2.657 3.333 -7.293 1.00 0.00 80 SER A C 8
ATOM 11016 O O . SER A 1 47 ? -3.778 3.686 -7.664 1.00 0.00 80 SER A O 8
ATOM 11024 N N . TYR A 1 48 ? -2.406 2.128 -6.791 1.00 0.00 81 TYR A N 8
ATOM 11025 C CA . TYR A 1 48 ? -3.454 1.126 -6.644 1.00 0.00 81 TYR A CA 8
ATOM 11026 C C . TYR A 1 48 ? -3.911 1.007 -5.193 1.00 0.00 81 TYR A C 8
ATOM 11027 O O . TYR A 1 48 ? -3.104 1.084 -4.267 1.00 0.00 81 TYR A O 8
ATOM 11045 N N . VAL A 1 49 ? -5.213 0.807 -5.008 1.00 0.00 82 VAL A N 8
ATOM 11046 C CA . VAL A 1 49 ? -5.785 0.663 -3.675 1.00 0.00 82 VAL A CA 8
ATOM 11047 C C . VAL A 1 49 ? -6.126 -0.796 -3.392 1.00 0.00 82 VAL A C 8
ATOM 11048 O O . VAL A 1 49 ? -6.932 -1.401 -4.100 1.00 0.00 82 VAL A O 8
ATOM 11061 N N . GLY A 1 50 ? -5.505 -1.361 -2.360 1.00 0.00 83 GLY A N 8
ATOM 11062 C CA . GLY A 1 50 ? -5.759 -2.749 -2.021 1.00 0.00 83 GLY A CA 8
ATOM 11063 C C . GLY A 1 50 ? -5.915 -2.978 -0.531 1.00 0.00 83 GLY A C 8
ATOM 11064 O O . GLY A 1 50 ? -5.508 -2.149 0.282 1.00 0.00 83 GLY A O 8
ATOM 11068 N N . CYS A 1 51 ? -6.503 -4.116 -0.175 1.00 0.00 84 CYS A N 8
ATOM 11069 C CA . CYS A 1 51 ? -6.712 -4.469 1.224 1.00 0.00 84 CYS A CA 8
ATOM 11070 C C . CYS A 1 51 ? -5.695 -5.515 1.674 1.00 0.00 84 CYS A C 8
ATOM 11071 O O . CYS A 1 51 ? -5.252 -6.345 0.880 1.00 0.00 84 CYS A O 8
ATOM 11078 N N . GLY A 1 52 ? -5.324 -5.462 2.951 1.00 0.00 85 GLY A N 8
ATOM 11079 C CA . GLY A 1 52 ? -4.353 -6.402 3.484 1.00 0.00 85 GLY A CA 8
ATOM 11080 C C . GLY A 1 52 ? -4.940 -7.776 3.750 1.00 0.00 85 GLY A C 8
ATOM 11081 O O . GLY A 1 52 ? -6.062 -8.073 3.338 1.00 0.00 85 GLY A O 8
ATOM 11085 N N . GLU A 1 53 ? -4.173 -8.615 4.441 1.00 0.00 86 GLU A N 8
ATOM 11086 C CA . GLU A 1 53 ? -4.609 -9.970 4.768 1.00 0.00 86 GLU A CA 8
ATOM 11087 C C . GLU A 1 53 ? -5.918 -9.957 5.552 1.00 0.00 86 GLU A C 8
ATOM 11088 O O . GLU A 1 53 ? -6.643 -10.951 5.581 1.00 0.00 86 GLU A O 8
ATOM 11100 N N . SER A 1 54 ? -6.214 -8.830 6.190 1.00 0.00 87 SER A N 8
ATOM 11101 C CA . SER A 1 54 ? -7.435 -8.697 6.975 1.00 0.00 87 SER A CA 8
ATOM 11102 C C . SER A 1 54 ? -8.677 -8.852 6.100 1.00 0.00 87 SER A C 8
ATOM 11103 O O . SER A 1 54 ? -9.776 -9.082 6.605 1.00 0.00 87 SER A O 8
ATOM 11111 N N . GLN A 1 55 ? -8.501 -8.722 4.787 1.00 0.00 88 GLN A N 8
ATOM 11112 C CA . GLN A 1 55 ? -9.615 -8.846 3.855 1.00 0.00 88 GLN A CA 8
ATOM 11113 C C . GLN A 1 55 ? -9.330 -9.903 2.790 1.00 0.00 88 GLN A C 8
ATOM 11114 O O . GLN A 1 55 ? -9.938 -10.973 2.789 1.00 0.00 88 GLN A O 8
ATOM 11128 N N . VAL A 1 56 ? -8.406 -9.597 1.882 1.00 0.00 89 VAL A N 8
ATOM 11129 C CA . VAL A 1 56 ? -8.056 -10.529 0.814 1.00 0.00 89 VAL A CA 8
ATOM 11130 C C . VAL A 1 56 ? -6.580 -10.426 0.429 1.00 0.00 89 VAL A C 8
ATOM 11131 O O . VAL A 1 56 ? -6.176 -10.897 -0.634 1.00 0.00 89 VAL A O 8
ATOM 11144 N N . ASP A 1 57 ? -5.775 -9.812 1.295 1.00 0.00 90 ASP A N 8
ATOM 11145 C CA . ASP A 1 57 ? -4.345 -9.658 1.037 1.00 0.00 90 ASP A CA 8
ATOM 11146 C C . ASP A 1 57 ? -4.090 -9.144 -0.379 1.00 0.00 90 ASP A C 8
ATOM 11147 O O . ASP A 1 57 ? -3.088 -9.490 -1.008 1.00 0.00 90 ASP A O 8
ATOM 11156 N N . HIS A 1 58 ? -5.000 -8.309 -0.872 1.00 0.00 91 HIS A N 8
ATOM 11157 C CA . HIS A 1 58 ? -4.875 -7.743 -2.210 1.00 0.00 91 HIS A CA 8
ATOM 11158 C C . HIS A 1 58 ? -3.539 -7.027 -2.367 1.00 0.00 91 HIS A C 8
ATOM 11159 O O . HIS A 1 58 ? -2.930 -7.054 -3.436 1.00 0.00 91 HIS A O 8
ATOM 11173 N N . SER A 1 59 ? -3.086 -6.394 -1.291 1.00 0.00 92 SER A N 8
ATOM 11174 C CA . SER A 1 59 ? -1.817 -5.679 -1.306 1.00 0.00 92 SER A CA 8
ATOM 11175 C C . SER A 1 59 ? -0.669 -6.633 -1.617 1.00 0.00 92 SER A C 8
ATOM 11176 O O . SER A 1 59 ? 0.281 -6.273 -2.312 1.00 0.00 92 SER A O 8
ATOM 11184 N N . THR A 1 60 ? -0.770 -7.855 -1.104 1.00 0.00 93 THR A N 8
ATOM 11185 C CA . THR A 1 60 ? 0.257 -8.864 -1.331 1.00 0.00 93 THR A CA 8
ATOM 11186 C C . THR A 1 60 ? 0.217 -9.348 -2.776 1.00 0.00 93 THR A C 8
ATOM 11187 O O . THR A 1 60 ? 1.245 -9.400 -3.453 1.00 0.00 93 THR A O 8
ATOM 11198 N N . ILE A 1 61 ? -0.975 -9.693 -3.250 1.00 0.00 94 ILE A N 8
ATOM 11199 C CA . ILE A 1 61 ? -1.136 -10.161 -4.622 1.00 0.00 94 ILE A CA 8
ATOM 11200 C C . ILE A 1 61 ? -0.639 -9.109 -5.602 1.00 0.00 94 ILE A C 8
ATOM 11201 O O . ILE A 1 61 ? 0.177 -9.395 -6.478 1.00 0.00 94 ILE A O 8
ATOM 11217 N N . HIS A 1 62 ? -1.127 -7.884 -5.436 1.00 0.00 95 HIS A N 8
ATOM 11218 C CA . HIS A 1 62 ? -0.720 -6.780 -6.294 1.00 0.00 95 HIS A CA 8
ATOM 11219 C C . HIS A 1 62 ? 0.786 -6.560 -6.183 1.00 0.00 95 HIS A C 8
ATOM 11220 O O . HIS A 1 62 ? 1.451 -6.225 -7.163 1.00 0.00 95 HIS A O 8
ATOM 11234 N N . SER A 1 63 ? 1.314 -6.758 -4.979 1.00 0.00 96 SER A N 8
ATOM 11235 C CA . SER A 1 63 ? 2.740 -6.588 -4.734 1.00 0.00 96 SER A CA 8
ATOM 11236 C C . SER A 1 63 ? 3.557 -7.531 -5.611 1.00 0.00 96 SER A C 8
ATOM 11237 O O . SER A 1 63 ? 4.580 -7.145 -6.168 1.00 0.00 96 SER A O 8
ATOM 11245 N N . GLN A 1 64 ? 3.104 -8.771 -5.733 1.00 0.00 97 GLN A N 8
ATOM 11246 C CA . GLN A 1 64 ? 3.812 -9.751 -6.548 1.00 0.00 97 GLN A CA 8
ATOM 11247 C C . GLN A 1 64 ? 3.678 -9.425 -8.034 1.00 0.00 97 GLN A C 8
ATOM 11248 O O . GLN A 1 64 ? 4.667 -9.407 -8.768 1.00 0.00 97 GLN A O 8
ATOM 11262 N N . GLU A 1 65 ? 2.447 -9.172 -8.469 1.00 0.00 98 GLU A N 8
ATOM 11263 C CA . GLU A 1 65 ? 2.170 -8.856 -9.869 1.00 0.00 98 GLU A CA 8
ATOM 11264 C C . GLU A 1 65 ? 3.085 -7.752 -10.401 1.00 0.00 98 GLU A C 8
ATOM 11265 O O . GLU A 1 65 ? 3.666 -7.886 -11.477 1.00 0.00 98 GLU A O 8
ATOM 11277 N N . THR A 1 66 ? 3.200 -6.660 -9.653 1.00 0.00 99 THR A N 8
ATOM 11278 C CA . THR A 1 66 ? 4.036 -5.537 -10.071 1.00 0.00 99 THR A CA 8
ATOM 11279 C C . THR A 1 66 ? 5.356 -5.495 -9.305 1.00 0.00 99 THR A C 8
ATOM 11280 O O . THR A 1 66 ? 6.095 -4.515 -9.389 1.00 0.00 99 THR A O 8
ATOM 11291 N N . LYS A 1 67 ? 5.653 -6.554 -8.560 1.00 0.00 100 LYS A N 8
ATOM 11292 C CA . LYS A 1 67 ? 6.889 -6.615 -7.788 1.00 0.00 100 LYS A CA 8
ATOM 11293 C C . LYS A 1 67 ? 6.987 -5.448 -6.803 1.00 0.00 100 LYS A C 8
ATOM 11294 O O . LYS A 1 67 ? 8.077 -5.097 -6.351 1.00 0.00 100 LYS A O 8
ATOM 11313 N N . HIS A 1 68 ? 5.841 -4.865 -6.459 1.00 0.00 101 HIS A N 8
ATOM 11314 C CA . HIS A 1 68 ? 5.798 -3.757 -5.512 1.00 0.00 101 HIS A CA 8
ATOM 11315 C C . HIS A 1 68 ? 5.701 -4.291 -4.086 1.00 0.00 101 HIS A C 8
ATOM 11316 O O . HIS A 1 68 ? 4.615 -4.617 -3.610 1.00 0.00 101 HIS A O 8
ATOM 11330 N N . TYR A 1 69 ? 6.844 -4.389 -3.412 1.00 0.00 102 TYR A N 8
ATOM 11331 C CA . TYR A 1 69 ? 6.882 -4.900 -2.045 1.00 0.00 102 TYR A CA 8
ATOM 11332 C C . TYR A 1 69 ? 6.754 -3.775 -1.022 1.00 0.00 102 TYR A C 8
ATOM 11333 O O . TYR A 1 69 ? 7.279 -3.874 0.088 1.00 0.00 102 TYR A O 8
ATOM 11351 N N . LEU A 1 70 ? 6.053 -2.709 -1.391 1.00 0.00 103 LEU A N 8
ATOM 11352 C CA . LEU A 1 70 ? 5.863 -1.577 -0.493 1.00 0.00 103 LEU A CA 8
ATOM 11353 C C . LEU A 1 70 ? 4.401 -1.151 -0.459 1.00 0.00 103 LEU A C 8
ATOM 11354 O O . LEU A 1 70 ? 3.842 -0.734 -1.474 1.00 0.00 103 LEU A O 8
ATOM 11370 N N . THR A 1 71 ? 3.787 -1.257 0.713 1.00 0.00 104 THR A N 8
ATOM 11371 C CA . THR A 1 71 ? 2.389 -0.881 0.879 1.00 0.00 104 THR A CA 8
ATOM 11372 C C . THR A 1 71 ? 2.195 -0.062 2.150 1.00 0.00 104 THR A C 8
ATOM 11373 O O . THR A 1 71 ? 2.760 -0.379 3.196 1.00 0.00 104 THR A O 8
ATOM 11384 N N . VAL A 1 72 ? 1.393 0.993 2.054 1.00 0.00 105 VAL A N 8
ATOM 11385 C CA . VAL A 1 72 ? 1.132 1.857 3.199 1.00 0.00 105 VAL A CA 8
ATOM 11386 C C . VAL A 1 72 ? -0.356 1.891 3.533 1.00 0.00 105 VAL A C 8
ATOM 11387 O O . VAL A 1 72 ? -1.189 2.198 2.680 1.00 0.00 105 VAL A O 8
ATOM 11400 N N . ASN A 1 73 ? -0.678 1.578 4.783 1.00 0.00 106 ASN A N 8
ATOM 11401 C CA . ASN A 1 73 ? -2.064 1.578 5.237 1.00 0.00 106 ASN A CA 8
ATOM 11402 C C . ASN A 1 73 ? -2.515 2.992 5.574 1.00 0.00 106 ASN A C 8
ATOM 11403 O O . ASN A 1 73 ? -1.900 3.670 6.392 1.00 0.00 106 ASN A O 8
ATOM 11414 N N . LEU A 1 74 ? -3.590 3.435 4.933 1.00 0.00 107 LEU A N 8
ATOM 11415 C CA . LEU A 1 74 ? -4.121 4.774 5.163 1.00 0.00 107 LEU A CA 8
ATOM 11416 C C . LEU A 1 74 ? -4.799 4.879 6.528 1.00 0.00 107 LEU A C 8
ATOM 11417 O O . LEU A 1 74 ? -5.042 5.978 7.027 1.00 0.00 107 LEU A O 8
ATOM 11433 N N . THR A 1 75 ? -5.115 3.733 7.121 1.00 0.00 108 THR A N 8
ATOM 11434 C CA . THR A 1 75 ? -5.781 3.698 8.418 1.00 0.00 108 THR A CA 8
ATOM 11435 C C . THR A 1 75 ? -4.789 3.866 9.569 1.00 0.00 108 THR A C 8
ATOM 11436 O O . THR A 1 75 ? -5.152 4.343 10.643 1.00 0.00 108 THR A O 8
ATOM 11447 N N . THR A 1 76 ? -3.540 3.469 9.344 1.00 0.00 109 THR A N 8
ATOM 11448 C CA . THR A 1 76 ? -2.509 3.579 10.376 1.00 0.00 109 THR A CA 8
ATOM 11449 C C . THR A 1 76 ? -1.386 4.528 9.951 1.00 0.00 109 THR A C 8
ATOM 11450 O O . THR A 1 76 ? -0.532 4.889 10.759 1.00 0.00 109 THR A O 8
ATOM 11461 N N . LEU A 1 77 ? -1.391 4.928 8.682 1.00 0.00 110 LEU A N 8
ATOM 11462 C CA . LEU A 1 77 ? -0.370 5.830 8.160 1.00 0.00 110 LEU A CA 8
ATOM 11463 C C . LEU A 1 77 ? 1.020 5.212 8.279 1.00 0.00 110 LEU A C 8
ATOM 11464 O O . LEU A 1 77 ? 2.015 5.922 8.422 1.00 0.00 110 LEU A O 8
ATOM 11480 N N . ARG A 1 78 ? 1.081 3.885 8.219 1.00 0.00 111 ARG A N 8
ATOM 11481 C CA . ARG A 1 78 ? 2.350 3.171 8.319 1.00 0.00 111 ARG A CA 8
ATOM 11482 C C . ARG A 1 78 ? 2.686 2.461 7.010 1.00 0.00 111 ARG A C 8
ATOM 11483 O O . ARG A 1 78 ? 1.802 2.187 6.197 1.00 0.00 111 ARG A O 8
ATOM 11504 N N . VAL A 1 79 ? 3.967 2.165 6.815 1.00 0.00 112 VAL A N 8
ATOM 11505 C CA . VAL A 1 79 ? 4.422 1.483 5.607 1.00 0.00 112 VAL A CA 8
ATOM 11506 C C . VAL A 1 79 ? 4.887 0.065 5.923 1.00 0.00 112 VAL A C 8
ATOM 11507 O O . VAL A 1 79 ? 5.363 -0.210 7.025 1.00 0.00 112 VAL A O 8
ATOM 11520 N N . TRP A 1 80 ? 4.742 -0.834 4.954 1.00 0.00 113 TRP A N 8
ATOM 11521 C CA . TRP A 1 80 ? 5.143 -2.224 5.140 1.00 0.00 113 TRP A CA 8
ATOM 11522 C C . TRP A 1 80 ? 6.000 -2.717 3.976 1.00 0.00 113 TRP A C 8
ATOM 11523 O O . TRP A 1 80 ? 5.734 -2.402 2.815 1.00 0.00 113 TRP A O 8
ATOM 11544 N N . CYS A 1 81 ? 7.024 -3.501 4.305 1.00 0.00 114 CYS A N 8
ATOM 11545 C CA . CYS A 1 81 ? 7.928 -4.056 3.303 1.00 0.00 114 CYS A CA 8
ATOM 11546 C C . CYS A 1 81 ? 7.777 -5.575 3.228 1.00 0.00 114 CYS A C 8
ATOM 11547 O O . CYS A 1 81 ? 8.119 -6.287 4.174 1.00 0.00 114 CYS A O 8
ATOM 11554 N N . TYR A 1 82 ? 7.253 -6.061 2.105 1.00 0.00 115 TYR A N 8
ATOM 11555 C CA . TYR A 1 82 ? 7.047 -7.495 1.913 1.00 0.00 115 TYR A CA 8
ATOM 11556 C C . TYR A 1 82 ? 8.373 -8.240 1.775 1.00 0.00 115 TYR A C 8
ATOM 11557 O O . TYR A 1 82 ? 8.546 -9.322 2.334 1.00 0.00 115 TYR A O 8
ATOM 11575 N N . ALA A 1 83 ? 9.304 -7.658 1.025 1.00 0.00 116 ALA A N 8
ATOM 11576 C CA . ALA A 1 83 ? 10.608 -8.277 0.815 1.00 0.00 116 ALA A CA 8
ATOM 11577 C C . ALA A 1 83 ? 11.349 -8.455 2.133 1.00 0.00 116 ALA A C 8
ATOM 11578 O O . ALA A 1 83 ? 11.799 -9.552 2.463 1.00 0.00 116 ALA A O 8
ATOM 11585 N N . CYS A 1 84 ? 11.465 -7.369 2.888 1.00 0.00 117 CYS A N 8
ATOM 11586 C CA . CYS A 1 84 ? 12.144 -7.404 4.176 1.00 0.00 117 CYS A CA 8
ATOM 11587 C C . CYS A 1 84 ? 11.321 -8.191 5.190 1.00 0.00 117 CYS A C 8
ATOM 11588 O O . CYS A 1 84 ? 11.868 -8.811 6.103 1.00 0.00 117 CYS A O 8
ATOM 11595 N N . SER A 1 85 ? 10.000 -8.161 5.019 1.00 0.00 118 SER A N 8
ATOM 11596 C CA . SER A 1 85 ? 9.085 -8.867 5.913 1.00 0.00 118 SER A CA 8
ATOM 11597 C C . SER A 1 85 ? 8.931 -8.117 7.231 1.00 0.00 118 SER A C 8
ATOM 11598 O O . SER A 1 85 ? 9.096 -8.691 8.309 1.00 0.00 118 SER A O 8
ATOM 11606 N N . LYS A 1 86 ? 8.613 -6.831 7.139 1.00 0.00 119 LYS A N 8
ATOM 11607 C CA . LYS A 1 86 ? 8.436 -6.002 8.326 1.00 0.00 119 LYS A CA 8
ATOM 11608 C C . LYS A 1 86 ? 7.992 -4.593 7.948 1.00 0.00 119 LYS A C 8
ATOM 11609 O O . LYS A 1 86 ? 8.002 -4.223 6.774 1.00 0.00 119 LYS A O 8
ATOM 11628 N N . GLU A 1 87 ? 7.605 -3.811 8.951 1.00 0.00 120 GLU A N 8
ATOM 11629 C CA . GLU A 1 87 ? 7.158 -2.442 8.723 1.00 0.00 120 GLU A CA 8
ATOM 11630 C C . GLU A 1 87 ? 8.348 -1.490 8.643 1.00 0.00 120 GLU A C 8
ATOM 11631 O O . GLU A 1 87 ? 9.279 -1.576 9.444 1.00 0.00 120 GLU A O 8
ATOM 11643 N N . VAL A 1 88 ? 8.311 -0.584 7.673 1.00 0.00 121 VAL A N 8
ATOM 11644 C CA . VAL A 1 88 ? 9.387 0.383 7.488 1.00 0.00 121 VAL A CA 8
ATOM 11645 C C . VAL A 1 88 ? 8.848 1.809 7.469 1.00 0.00 121 VAL A C 8
ATOM 11646 O O . VAL A 1 88 ? 7.639 2.026 7.394 1.00 0.00 121 VAL A O 8
ATOM 11659 N N . PHE A 1 89 ? 9.755 2.779 7.536 1.00 0.00 122 PHE A N 8
ATOM 11660 C CA . PHE A 1 89 ? 9.373 4.186 7.525 1.00 0.00 122 PHE A CA 8
ATOM 11661 C C . PHE A 1 89 ? 10.066 4.928 6.387 1.00 0.00 122 PHE A C 8
ATOM 11662 O O . PHE A 1 89 ? 11.268 4.775 6.175 1.00 0.00 122 PHE A O 8
ATOM 11679 N N . LEU A 1 90 ? 9.299 5.731 5.656 1.00 0.00 123 LEU A N 8
ATOM 11680 C CA . LEU A 1 90 ? 9.841 6.496 4.540 1.00 0.00 123 LEU A CA 8
ATOM 11681 C C . LEU A 1 90 ? 10.481 7.792 5.028 1.00 0.00 123 LEU A C 8
ATOM 11682 O O . LEU A 1 90 ? 10.014 8.404 5.988 1.00 0.00 123 LEU A O 8
ATOM 11698 N N . ASP A 1 91 ? 11.553 8.203 4.359 1.00 0.00 124 ASP A N 8
ATOM 11699 C CA . ASP A 1 91 ? 12.259 9.426 4.723 1.00 0.00 124 ASP A CA 8
ATOM 11700 C C . ASP A 1 91 ? 13.162 9.892 3.585 1.00 0.00 124 ASP A C 8
ATOM 11701 O O . ASP A 1 91 ? 14.067 9.171 3.163 1.00 0.00 124 ASP A O 8
ATOM 11710 N N . ARG A 1 92 ? 12.909 11.101 3.095 1.00 0.00 125 ARG A N 8
ATOM 11711 C CA . ARG A 1 92 ? 13.699 11.665 2.006 1.00 0.00 125 ARG A CA 8
ATOM 11712 C C . ARG A 1 92 ? 14.689 12.697 2.532 1.00 0.00 125 ARG A C 8
ATOM 11713 O O . ARG A 1 92 ? 15.821 12.786 2.057 1.00 0.00 125 ARG A O 8
ATOM 11734 N N . LYS A 1 93 ? 14.253 13.476 3.515 1.00 0.00 126 LYS A N 8
ATOM 11735 C CA . LYS A 1 93 ? 15.096 14.507 4.108 1.00 0.00 126 LYS A CA 8
ATOM 11736 C C . LYS A 1 93 ? 14.740 14.723 5.574 1.00 0.00 126 LYS A C 8
ATOM 11737 O O . LYS A 1 93 ? 13.565 14.793 5.935 1.00 0.00 126 LYS A O 8
ATOM 11756 N N . LE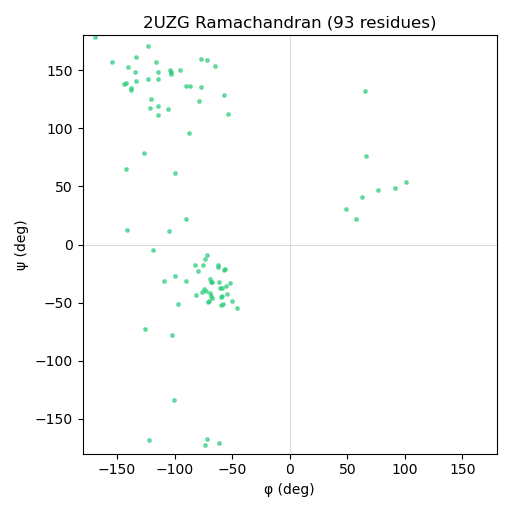U A 1 94 ? 15.762 14.829 6.418 1.00 0.00 127 LEU A N 8
ATOM 11757 C CA . LEU A 1 94 ? 15.556 15.037 7.847 1.00 0.00 127 LEU A CA 8
ATOM 11758 C C . LEU A 1 94 ? 15.522 16.525 8.181 1.00 0.00 127 LEU A C 8
ATOM 11759 O O . LEU A 1 94 ? 16.251 17.321 7.589 1.00 0.00 127 LEU A O 8
ATOM 11775 N N . GLY A 1 95 ? 14.671 16.893 9.134 1.00 0.00 128 GLY A N 8
ATOM 11776 C CA . GLY A 1 95 ? 14.559 18.285 9.530 1.00 0.00 128 GLY A CA 8
ATOM 11777 C C . GLY A 1 95 ? 13.891 18.450 10.881 1.00 0.00 128 GLY A C 8
ATOM 11778 O O . GLY A 1 95 ? 14.433 19.101 11.774 1.00 0.00 128 GLY A O 8
ATOM 11782 N N . THR A 1 96 ? 12.709 17.861 11.031 1.00 0.00 129 THR A N 8
ATOM 11783 C CA . THR A 1 96 ? 11.965 17.945 12.282 1.00 0.00 129 THR A CA 8
ATOM 11784 C C . THR A 1 96 ? 11.282 16.620 12.599 1.00 0.00 129 THR A C 8
ATOM 11785 O O . THR A 1 96 ? 11.623 15.950 13.574 1.00 0.00 129 THR A O 8
ATOM 11796 N N . GLN A 1 97 ? 10.319 16.251 11.766 1.00 0.00 130 GLN A N 8
ATOM 11797 C CA . GLN A 1 97 ? 9.581 15.007 11.949 1.00 0.00 130 GLN A CA 8
ATOM 11798 C C . GLN A 1 97 ? 9.511 14.220 10.645 1.00 0.00 130 GLN A C 8
ATOM 11799 O O . GLN A 1 97 ? 9.956 13.053 10.633 1.00 0.00 130 GLN A O 8
ATOM 11817 N N . ARG A 1 3 ? 23.742 1.709 10.109 1.00 0.00 36 ARG A N 9
ATOM 11818 C CA . ARG A 1 3 ? 23.252 0.764 9.072 1.00 0.00 36 ARG A CA 9
ATOM 11819 C C . ARG A 1 3 ? 22.698 1.511 7.862 1.00 0.00 36 ARG A C 9
ATOM 11820 O O . ARG A 1 3 ? 22.758 2.739 7.798 1.00 0.00 36 ARG A O 9
ATOM 11843 N N . ASN A 1 4 ? 22.161 0.762 6.905 1.00 0.00 37 ASN A N 9
ATOM 11844 C CA . ASN A 1 4 ? 21.596 1.354 5.698 1.00 0.00 37 ASN A CA 9
ATOM 11845 C C . ASN A 1 4 ? 20.090 1.117 5.629 1.00 0.00 37 ASN A C 9
ATOM 11846 O O . ASN A 1 4 ? 19.581 0.133 6.164 1.00 0.00 37 ASN A O 9
ATOM 11857 N N . HIS A 1 5 ? 19.382 2.027 4.965 1.00 0.00 38 HIS A N 9
ATOM 11858 C CA . HIS A 1 5 ? 17.935 1.919 4.827 1.00 0.00 38 HIS A CA 9
ATOM 11859 C C . HIS A 1 5 ? 17.561 0.801 3.860 1.00 0.00 38 HIS A C 9
ATOM 11860 O O . HIS A 1 5 ? 18.421 0.237 3.183 1.00 0.00 38 HIS A O 9
ATOM 11875 N N . CYS A 1 6 ? 16.272 0.486 3.799 1.00 0.00 39 CYS A N 9
ATOM 11876 C CA . CYS A 1 6 ? 15.781 -0.564 2.914 1.00 0.00 39 CYS A CA 9
ATOM 11877 C C . CYS A 1 6 ? 15.699 -0.054 1.470 1.00 0.00 39 CYS A C 9
ATOM 11878 O O . CYS A 1 6 ? 15.195 1.042 1.215 1.00 0.00 39 CYS A O 9
ATOM 11885 N N . PRO A 1 7 ? 16.202 -0.845 0.503 1.00 0.00 40 PRO A N 9
ATOM 11886 C CA . PRO A 1 7 ? 16.194 -0.468 -0.918 1.00 0.00 40 PRO A CA 9
ATOM 11887 C C . PRO A 1 7 ? 14.794 -0.452 -1.525 1.00 0.00 40 PRO A C 9
ATOM 11888 O O . PRO A 1 7 ? 14.439 0.467 -2.262 1.00 0.00 40 PRO A O 9
ATOM 11899 N N . HIS A 1 8 ? 14.005 -1.479 -1.221 1.00 0.00 41 HIS A N 9
ATOM 11900 C CA . HIS A 1 8 ? 12.647 -1.591 -1.744 1.00 0.00 41 HIS A CA 9
ATOM 11901 C C . HIS A 1 8 ? 11.885 -0.271 -1.610 1.00 0.00 41 HIS A C 9
ATOM 11902 O O . HIS A 1 8 ? 11.372 0.263 -2.593 1.00 0.00 41 HIS A O 9
ATOM 11916 N N . LEU A 1 9 ? 11.821 0.251 -0.389 1.00 0.00 42 LEU A N 9
ATOM 11917 C CA . LEU A 1 9 ? 11.130 1.507 -0.125 1.00 0.00 42 LEU A CA 9
ATOM 11918 C C . LEU A 1 9 ? 11.961 2.695 -0.600 1.00 0.00 42 LEU A C 9
ATOM 11919 O O . LEU A 1 9 ? 11.421 3.686 -1.093 1.00 0.00 42 LEU A O 9
ATOM 11935 N N . ASP A 1 10 ? 13.277 2.592 -0.448 1.00 0.00 43 ASP A N 9
ATOM 11936 C CA . ASP A 1 10 ? 14.179 3.660 -0.863 1.00 0.00 43 ASP A CA 9
ATOM 11937 C C . ASP A 1 10 ? 14.046 3.944 -2.358 1.00 0.00 43 ASP A C 9
ATOM 11938 O O . ASP A 1 10 ? 14.398 5.028 -2.825 1.00 0.00 43 ASP A O 9
ATOM 11947 N N . SER A 1 11 ? 13.544 2.965 -3.108 1.00 0.00 44 SER A N 9
ATOM 11948 C CA . SER A 1 11 ? 13.375 3.118 -4.548 1.00 0.00 44 SER A CA 9
ATOM 11949 C C . SER A 1 11 ? 12.049 3.797 -4.882 1.00 0.00 44 SER A C 9
ATOM 11950 O O . SER A 1 11 ? 11.991 4.674 -5.743 1.00 0.00 44 SER A O 9
ATOM 11958 N N . VAL A 1 12 ? 10.987 3.385 -4.196 1.00 0.00 45 VAL A N 9
ATOM 11959 C CA . VAL A 1 12 ? 9.665 3.955 -4.425 1.00 0.00 45 VAL A CA 9
ATOM 11960 C C . VAL A 1 12 ? 9.542 5.337 -3.790 1.00 0.00 45 VAL A C 9
ATOM 11961 O O . VAL A 1 12 ? 10.269 5.669 -2.855 1.00 0.00 45 VAL A O 9
ATOM 11974 N N . GLY A 1 13 ? 8.613 6.138 -4.306 1.00 0.00 46 GLY A N 9
ATOM 11975 C CA . GLY A 1 13 ? 8.410 7.474 -3.778 1.00 0.00 46 GLY A CA 9
ATOM 11976 C C . GLY A 1 13 ? 7.097 7.609 -3.032 1.00 0.00 46 GLY A C 9
ATOM 11977 O O . GLY A 1 13 ? 6.153 6.860 -3.281 1.00 0.00 46 GLY A O 9
ATOM 11981 N N . GLU A 1 14 ? 7.037 8.569 -2.114 1.00 0.00 47 GLU A N 9
ATOM 11982 C CA . GLU A 1 14 ? 5.830 8.799 -1.327 1.00 0.00 47 GLU A CA 9
ATOM 11983 C C . GLU A 1 14 ? 4.705 9.340 -2.205 1.00 0.00 47 GLU A C 9
ATOM 11984 O O . GLU A 1 14 ? 4.952 9.915 -3.264 1.00 0.00 47 GLU A O 9
ATOM 11996 N N . ILE A 1 15 ? 3.468 9.150 -1.756 1.00 0.00 48 ILE A N 9
ATOM 11997 C CA . ILE A 1 15 ? 2.305 9.617 -2.499 1.00 0.00 48 ILE A CA 9
ATOM 11998 C C . ILE A 1 15 ? 1.775 10.925 -1.924 1.00 0.00 48 ILE A C 9
ATOM 11999 O O . ILE A 1 15 ? 1.878 11.175 -0.722 1.00 0.00 48 ILE A O 9
ATOM 12015 N N . THR A 1 16 ? 1.205 11.759 -2.788 1.00 0.00 49 THR A N 9
ATOM 12016 C CA . THR A 1 16 ? 0.658 13.043 -2.365 1.00 0.00 49 THR A CA 9
ATOM 12017 C C . THR A 1 16 ? -0.688 12.856 -1.672 1.00 0.00 49 THR A C 9
ATOM 12018 O O . THR A 1 16 ? -1.344 11.827 -1.832 1.00 0.00 49 THR A O 9
ATOM 12029 N N . LYS A 1 17 ? -1.094 13.860 -0.901 1.00 0.00 50 LYS A N 9
ATOM 12030 C CA . LYS A 1 17 ? -2.362 13.808 -0.184 1.00 0.00 50 LYS A CA 9
ATOM 12031 C C . LYS A 1 17 ? -3.534 13.702 -1.155 1.00 0.00 50 LYS A C 9
ATOM 12032 O O . LYS A 1 17 ? -4.570 13.120 -0.831 1.00 0.00 50 LYS A O 9
ATOM 12051 N N . GLU A 1 18 ? -3.366 14.271 -2.344 1.00 0.00 51 GLU A N 9
ATOM 12052 C CA . GLU A 1 18 ? -4.414 14.241 -3.359 1.00 0.00 51 GLU A CA 9
ATOM 12053 C C . GLU A 1 18 ? -4.730 12.810 -3.779 1.00 0.00 51 GLU A C 9
ATOM 12054 O O . GLU A 1 18 ? -5.894 12.419 -3.859 1.00 0.00 51 GLU A O 9
ATOM 12066 N N . ASP A 1 19 ? -3.687 12.029 -4.045 1.00 0.00 52 ASP A N 9
ATOM 12067 C CA . ASP A 1 19 ? -3.859 10.640 -4.454 1.00 0.00 52 ASP A CA 9
ATOM 12068 C C . ASP A 1 19 ? -4.303 9.776 -3.279 1.00 0.00 52 ASP A C 9
ATOM 12069 O O . ASP A 1 19 ? -5.089 8.844 -3.443 1.00 0.00 52 ASP A O 9
ATOM 12078 N N . LEU A 1 20 ? -3.792 10.093 -2.094 1.00 0.00 53 LEU A N 9
ATOM 12079 C CA . LEU A 1 20 ? -4.135 9.343 -0.890 1.00 0.00 53 LEU A CA 9
ATOM 12080 C C . LEU A 1 20 ? -5.571 9.625 -0.458 1.00 0.00 53 LEU A C 9
ATOM 12081 O O . LEU A 1 20 ? -6.240 8.758 0.101 1.00 0.00 53 LEU A O 9
ATOM 12097 N N . ILE A 1 21 ? -6.039 10.843 -0.721 1.00 0.00 54 ILE A N 9
ATOM 12098 C CA . ILE A 1 21 ? -7.399 11.231 -0.356 1.00 0.00 54 ILE A CA 9
ATOM 12099 C C . ILE A 1 21 ? -8.419 10.238 -0.909 1.00 0.00 54 ILE A C 9
ATOM 12100 O O . ILE A 1 21 ? -9.365 9.855 -0.222 1.00 0.00 54 ILE A O 9
ATOM 12116 N N . GLN A 1 22 ? -8.212 9.822 -2.155 1.00 0.00 55 GLN A N 9
ATOM 12117 C CA . GLN A 1 22 ? -9.106 8.869 -2.801 1.00 0.00 55 GLN A CA 9
ATOM 12118 C C . GLN A 1 22 ? -8.987 7.500 -2.149 1.00 0.00 55 GLN A C 9
ATOM 12119 O O . GLN A 1 22 ? -9.985 6.815 -1.927 1.00 0.00 55 GLN A O 9
ATOM 12133 N N . LYS A 1 23 ? -7.760 7.114 -1.830 1.00 0.00 56 LYS A N 9
ATOM 12134 C CA . LYS A 1 23 ? -7.509 5.834 -1.185 1.00 0.00 56 LYS A CA 9
ATOM 12135 C C . LYS A 1 23 ? -8.048 5.852 0.241 1.00 0.00 56 LYS A C 9
ATOM 12136 O O . LYS A 1 23 ? -8.487 4.830 0.766 1.00 0.00 56 LYS A O 9
ATOM 12155 N N . SER A 1 24 ? -8.005 7.029 0.858 1.00 0.00 57 SER A N 9
ATOM 12156 C CA . SER A 1 24 ? -8.482 7.203 2.224 1.00 0.00 57 SER A CA 9
ATOM 12157 C C . SER A 1 24 ? -10.008 7.149 2.298 1.00 0.00 57 SER A C 9
ATOM 12158 O O . SER A 1 24 ? -10.576 7.046 3.385 1.00 0.00 57 SER A O 9
ATOM 12166 N N . LEU A 1 25 ? -10.674 7.222 1.146 1.00 0.00 58 LEU A N 9
ATOM 12167 C CA . LEU A 1 25 ? -12.133 7.182 1.116 1.00 0.00 58 LEU A CA 9
ATOM 12168 C C . LEU A 1 25 ? -12.654 5.855 1.667 1.00 0.00 58 LEU A C 9
ATOM 12169 O O . LEU A 1 25 ? -13.815 5.751 2.061 1.00 0.00 58 LEU A O 9
ATOM 12185 N N . GLY A 1 26 ? -11.786 4.846 1.702 1.00 0.00 59 GLY A N 9
ATOM 12186 C CA . GLY A 1 26 ? -12.180 3.548 2.219 1.00 0.00 59 GLY A CA 9
ATOM 12187 C C . GLY A 1 26 ? -12.798 2.652 1.162 1.00 0.00 59 GLY A C 9
ATOM 12188 O O . GLY A 1 26 ? -13.875 2.095 1.368 1.00 0.00 59 GLY A O 9
ATOM 12192 N N . THR A 1 27 ? -12.113 2.505 0.033 1.00 0.00 60 THR A N 9
ATOM 12193 C CA . THR A 1 27 ? -12.607 1.661 -1.049 1.00 0.00 60 THR A CA 9
ATOM 12194 C C . THR A 1 27 ? -11.456 0.950 -1.754 1.00 0.00 60 THR A C 9
ATOM 12195 O O . THR A 1 27 ? -10.407 1.543 -2.006 1.00 0.00 60 THR A O 9
ATOM 12206 N N . CYS A 1 28 ? -11.662 -0.324 -2.075 1.00 0.00 61 CYS A N 9
ATOM 12207 C CA . CYS A 1 28 ? -10.644 -1.116 -2.755 1.00 0.00 61 CYS A CA 9
ATOM 12208 C C . CYS A 1 28 ? -10.748 -0.947 -4.268 1.00 0.00 61 CYS A C 9
ATOM 12209 O O . CYS A 1 28 ? -11.846 -0.845 -4.817 1.00 0.00 61 CYS A O 9
ATOM 12216 N N . GLN A 1 29 ? -9.601 -0.913 -4.937 1.00 0.00 62 GLN A N 9
ATOM 12217 C CA . GLN A 1 29 ? -9.564 -0.753 -6.386 1.00 0.00 62 GLN A CA 9
ATOM 12218 C C . GLN A 1 29 ? -9.917 -2.057 -7.095 1.00 0.00 62 GLN A C 9
ATOM 12219 O O . GLN A 1 29 ? -10.433 -2.045 -8.213 1.00 0.00 62 GLN A O 9
ATOM 12233 N N . ASP A 1 30 ? -9.636 -3.179 -6.442 1.00 0.00 63 ASP A N 9
ATOM 12234 C CA . ASP A 1 30 ? -9.923 -4.490 -7.015 1.00 0.00 63 ASP A CA 9
ATOM 12235 C C . ASP A 1 30 ? -11.329 -4.954 -6.648 1.00 0.00 63 ASP A C 9
ATOM 12236 O O . ASP A 1 30 ? -12.114 -5.333 -7.516 1.00 0.00 63 ASP A O 9
ATOM 12245 N N . CYS A 1 31 ? -11.637 -4.927 -5.356 1.00 0.00 64 CYS A N 9
ATOM 12246 C CA . CYS A 1 31 ? -12.946 -5.351 -4.872 1.00 0.00 64 CYS A CA 9
ATOM 12247 C C . CYS A 1 31 ? -13.670 -4.198 -4.177 1.00 0.00 64 CYS A C 9
ATOM 12248 O O . CYS A 1 31 ? -13.292 -3.036 -4.327 1.00 0.00 64 CYS A O 9
ATOM 12255 N N . LYS A 1 32 ? -14.712 -4.525 -3.418 1.00 0.00 65 LYS A N 9
ATOM 12256 C CA . LYS A 1 32 ? -15.485 -3.517 -2.703 1.00 0.00 65 LYS A CA 9
ATOM 12257 C C . LYS A 1 32 ? -15.728 -3.946 -1.259 1.00 0.00 65 LYS A C 9
ATOM 12258 O O . LYS A 1 32 ? -16.852 -4.270 -0.877 1.00 0.00 65 LYS A O 9
ATOM 12277 N N . VAL A 1 33 ? -14.663 -3.947 -0.463 1.00 0.00 66 VAL A N 9
ATOM 12278 C CA . VAL A 1 33 ? -14.757 -4.339 0.939 1.00 0.00 66 VAL A CA 9
ATOM 12279 C C . VAL A 1 33 ? -15.102 -3.149 1.830 1.00 0.00 66 VAL A C 9
ATOM 12280 O O . VAL A 1 33 ? -15.587 -3.321 2.948 1.00 0.00 66 VAL A O 9
ATOM 12293 N N . GLN A 1 34 ? -14.847 -1.941 1.330 1.00 0.00 67 GLN A N 9
ATOM 12294 C CA . GLN A 1 34 ? -15.130 -0.725 2.086 1.00 0.00 67 GLN A CA 9
ATOM 12295 C C . GLN A 1 34 ? -14.270 -0.655 3.345 1.00 0.00 67 GLN A C 9
ATOM 12296 O O . GLN A 1 34 ? -14.139 -1.637 4.073 1.00 0.00 67 GLN A O 9
ATOM 12310 N N . GLY A 1 35 ? -13.684 0.513 3.590 1.00 0.00 68 GLY A N 9
ATOM 12311 C CA . GLY A 1 35 ? -12.842 0.688 4.759 1.00 0.00 68 GLY A CA 9
ATOM 12312 C C . GLY A 1 35 ? -13.637 0.701 6.053 1.00 0.00 68 GLY A C 9
ATOM 12313 O O . GLY A 1 35 ? -14.832 0.408 6.048 1.00 0.00 68 GLY A O 9
ATOM 12317 N N . PRO A 1 36 ? -12.998 1.035 7.190 1.00 0.00 69 PRO A N 9
ATOM 12318 C CA . PRO A 1 36 ? -11.575 1.390 7.246 1.00 0.00 69 PRO A CA 9
ATOM 12319 C C . PRO A 1 36 ? -10.667 0.181 7.038 1.00 0.00 69 PRO A C 9
ATOM 12320 O O . PRO A 1 36 ? -11.109 -0.867 6.566 1.00 0.00 69 PRO A O 9
ATOM 12331 N N . ASN A 1 37 ? -9.395 0.333 7.394 1.00 0.00 70 ASN A N 9
ATOM 12332 C CA . ASN A 1 37 ? -8.422 -0.744 7.247 1.00 0.00 70 ASN A CA 9
ATOM 12333 C C . ASN A 1 37 ? -8.173 -1.048 5.774 1.00 0.00 70 ASN A C 9
ATOM 12334 O O . ASN A 1 37 ? -8.600 -2.082 5.259 1.00 0.00 70 ASN A O 9
ATOM 12345 N N . LEU A 1 38 ? -7.479 -0.137 5.097 1.00 0.00 71 LEU A N 9
ATOM 12346 C CA . LEU A 1 38 ? -7.175 -0.306 3.681 1.00 0.00 71 LEU A CA 9
ATOM 12347 C C . LEU A 1 38 ? -5.726 0.071 3.384 1.00 0.00 71 LEU A C 9
ATOM 12348 O O . LEU A 1 38 ? -5.193 1.027 3.951 1.00 0.00 71 LEU A O 9
ATOM 12364 N N . TRP A 1 39 ? -5.096 -0.686 2.494 1.00 0.00 72 TRP A N 9
ATOM 12365 C CA . TRP A 1 39 ? -3.710 -0.435 2.121 1.00 0.00 72 TRP A CA 9
ATOM 12366 C C . TRP A 1 39 ? -3.620 0.151 0.716 1.00 0.00 72 TRP A C 9
ATOM 12367 O O . TRP A 1 39 ? -4.542 0.011 -0.088 1.00 0.00 72 TRP A O 9
ATOM 12388 N N . ALA A 1 40 ? -2.504 0.809 0.429 1.00 0.00 73 ALA A N 9
ATOM 12389 C CA . ALA A 1 40 ? -2.291 1.418 -0.878 1.00 0.00 73 ALA A CA 9
ATOM 12390 C C . ALA A 1 40 ? -0.850 1.232 -1.339 1.00 0.00 73 ALA A C 9
ATOM 12391 O O . ALA A 1 40 ? 0.081 1.281 -0.534 1.00 0.00 73 ALA A O 9
ATOM 12398 N N . CYS A 1 41 ? -0.673 1.020 -2.638 1.00 0.00 74 CYS A N 9
ATOM 12399 C CA . CYS A 1 41 ? 0.656 0.828 -3.204 1.00 0.00 74 CYS A CA 9
ATOM 12400 C C . CYS A 1 41 ? 1.546 2.035 -2.925 1.00 0.00 74 CYS A C 9
ATOM 12401 O O . CYS A 1 41 ? 1.134 3.180 -3.112 1.00 0.00 74 CYS A O 9
ATOM 12408 N N . LEU A 1 42 ? 2.766 1.770 -2.468 1.00 0.00 75 LEU A N 9
ATOM 12409 C CA . LEU A 1 42 ? 3.716 2.831 -2.152 1.00 0.00 75 LEU A CA 9
ATOM 12410 C C . LEU A 1 42 ? 4.459 3.307 -3.399 1.00 0.00 75 LEU A C 9
ATOM 12411 O O . LEU A 1 42 ? 5.012 4.406 -3.417 1.00 0.00 75 LEU A O 9
ATOM 12427 N N . GLU A 1 43 ? 4.474 2.477 -4.438 1.00 0.00 76 GLU A N 9
ATOM 12428 C CA . GLU A 1 43 ? 5.155 2.822 -5.683 1.00 0.00 76 GLU A CA 9
ATOM 12429 C C . GLU A 1 43 ? 4.681 4.174 -6.209 1.00 0.00 76 GLU A C 9
ATOM 12430 O O . GLU A 1 43 ? 3.498 4.362 -6.489 1.00 0.00 76 GLU A O 9
ATOM 12442 N N . ASN A 1 44 ? 5.613 5.114 -6.337 1.00 0.00 77 ASN A N 9
ATOM 12443 C CA . ASN A 1 44 ? 5.292 6.451 -6.825 1.00 0.00 77 ASN A CA 9
ATOM 12444 C C . ASN A 1 44 ? 4.659 6.392 -8.211 1.00 0.00 77 ASN A C 9
ATOM 12445 O O . ASN A 1 44 ? 3.778 7.188 -8.536 1.00 0.00 77 ASN A O 9
ATOM 12456 N N . ARG A 1 45 ? 5.112 5.445 -9.023 1.00 0.00 78 ARG A N 9
ATOM 12457 C CA . ARG A 1 45 ? 4.590 5.281 -10.375 1.00 0.00 78 ARG A CA 9
ATOM 12458 C C . ARG A 1 45 ? 3.247 4.558 -10.358 1.00 0.00 78 ARG A C 9
ATOM 12459 O O . ARG A 1 45 ? 2.415 4.752 -11.245 1.00 0.00 78 ARG A O 9
ATOM 12480 N N . CYS A 1 46 ? 3.042 3.722 -9.345 1.00 0.00 79 CYS A N 9
ATOM 12481 C CA . CYS A 1 46 ? 1.800 2.969 -9.213 1.00 0.00 79 CYS A CA 9
ATOM 12482 C C . CYS A 1 46 ? 0.810 3.702 -8.313 1.00 0.00 79 CYS A C 9
ATOM 12483 O O . CYS A 1 46 ? 1.203 4.416 -7.391 1.00 0.00 79 CYS A O 9
ATOM 12490 N N . SER A 1 47 ? -0.477 3.516 -8.586 1.00 0.00 80 SER A N 9
ATOM 12491 C CA . SER A 1 47 ? -1.526 4.157 -7.802 1.00 0.00 80 SER A CA 9
ATOM 12492 C C . SER A 1 47 ? -2.712 3.214 -7.621 1.00 0.00 80 SER A C 9
ATOM 12493 O O . SER A 1 47 ? -3.859 3.583 -7.878 1.00 0.00 80 SER A O 9
ATOM 12501 N N . TYR A 1 48 ? -2.424 1.994 -7.184 1.00 0.00 81 TYR A N 9
ATOM 12502 C CA . TYR A 1 48 ? -3.461 0.991 -6.974 1.00 0.00 81 TYR A CA 9
ATOM 12503 C C . TYR A 1 48 ? -3.849 0.898 -5.501 1.00 0.00 81 TYR A C 9
ATOM 12504 O O . TYR A 1 48 ? -3.013 1.074 -4.615 1.00 0.00 81 TYR A O 9
ATOM 12522 N N . VAL A 1 49 ? -5.123 0.615 -5.251 1.00 0.00 82 VAL A N 9
ATOM 12523 C CA . VAL A 1 49 ? -5.629 0.491 -3.889 1.00 0.00 82 VAL A CA 9
ATOM 12524 C C . VAL A 1 49 ? -6.030 -0.949 -3.592 1.00 0.00 82 VAL A C 9
ATOM 12525 O O . VAL A 1 49 ? -6.776 -1.564 -4.354 1.00 0.00 82 VAL A O 9
ATOM 12538 N N . GLY A 1 50 ? -5.529 -1.485 -2.483 1.00 0.00 83 GLY A N 9
ATOM 12539 C CA . GLY A 1 50 ? -5.849 -2.852 -2.117 1.00 0.00 83 GLY A CA 9
ATOM 12540 C C . GLY A 1 50 ? -6.053 -3.028 -0.625 1.00 0.00 83 GLY A C 9
ATOM 12541 O O . GLY A 1 50 ? -5.670 -2.169 0.168 1.00 0.00 83 GLY A O 9
ATOM 12545 N N . CYS A 1 51 ? -6.654 -4.150 -0.245 1.00 0.00 84 CYS A N 9
ATOM 12546 C CA . CYS A 1 51 ? -6.906 -4.445 1.162 1.00 0.00 84 CYS A CA 9
ATOM 12547 C C . CYS A 1 51 ? -5.906 -5.473 1.684 1.00 0.00 84 CYS A C 9
ATOM 12548 O O . CYS A 1 51 ? -5.552 -6.423 0.984 1.00 0.00 84 CYS A O 9
ATOM 12555 N N . GLY A 1 52 ? -5.450 -5.269 2.916 1.00 0.00 85 GLY A N 9
ATOM 12556 C CA . GLY A 1 52 ? -4.488 -6.177 3.514 1.00 0.00 85 GLY A CA 9
ATOM 12557 C C . GLY A 1 52 ? -5.048 -7.569 3.730 1.00 0.00 85 GLY A C 9
ATOM 12558 O O . GLY A 1 52 ? -6.143 -7.886 3.265 1.00 0.00 85 GLY A O 9
ATOM 12562 N N . GLU A 1 53 ? -4.290 -8.402 4.437 1.00 0.00 86 GLU A N 9
ATOM 12563 C CA . GLU A 1 53 ? -4.707 -9.772 4.716 1.00 0.00 86 GLU A CA 9
ATOM 12564 C C . GLU A 1 53 ? -5.976 -9.804 5.565 1.00 0.00 86 GLU A C 9
ATOM 12565 O O . GLU A 1 53 ? -6.652 -10.830 5.645 1.00 0.00 86 GLU A O 9
ATOM 12577 N N . SER A 1 54 ? -6.297 -8.680 6.199 1.00 0.00 87 SER A N 9
ATOM 12578 C CA . SER A 1 54 ? -7.486 -8.592 7.040 1.00 0.00 87 SER A CA 9
ATOM 12579 C C . SER A 1 54 ? -8.755 -8.821 6.222 1.00 0.00 87 SER A C 9
ATOM 12580 O O . SER A 1 54 ? -9.811 -9.129 6.775 1.00 0.00 87 SER A O 9
ATOM 12588 N N . GLN A 1 55 ? -8.648 -8.673 4.903 1.00 0.00 88 GLN A N 9
ATOM 12589 C CA . GLN A 1 55 ? -9.791 -8.868 4.019 1.00 0.00 88 GLN A CA 9
ATOM 12590 C C . GLN A 1 55 ? -9.510 -9.961 2.992 1.00 0.00 88 GLN A C 9
ATOM 12591 O O . GLN A 1 55 ? -10.081 -11.049 3.060 1.00 0.00 88 GLN A O 9
ATOM 12605 N N . VAL A 1 56 ? -8.630 -9.665 2.040 1.00 0.00 89 VAL A N 9
ATOM 12606 C CA . VAL A 1 56 ? -8.281 -10.629 1.000 1.00 0.00 89 VAL A CA 9
ATOM 12607 C C . VAL A 1 56 ? -6.805 -10.536 0.618 1.00 0.00 89 VAL A C 9
ATOM 12608 O O . VAL A 1 56 ? -6.397 -11.035 -0.431 1.00 0.00 89 VAL A O 9
ATOM 12621 N N . ASP A 1 57 ? -6.004 -9.897 1.471 1.00 0.00 90 ASP A N 9
ATOM 12622 C CA . ASP A 1 57 ? -4.574 -9.748 1.213 1.00 0.00 90 ASP A CA 9
ATOM 12623 C C . ASP A 1 57 ? -4.320 -9.247 -0.208 1.00 0.00 90 ASP A C 9
ATOM 12624 O O . ASP A 1 57 ? -3.310 -9.586 -0.828 1.00 0.00 90 ASP A O 9
ATOM 12633 N N . HIS A 1 58 ? -5.241 -8.432 -0.713 1.00 0.00 91 HIS A N 9
ATOM 12634 C CA . HIS A 1 58 ? -5.121 -7.878 -2.057 1.00 0.00 91 HIS A CA 9
ATOM 12635 C C . HIS A 1 58 ? -3.789 -7.156 -2.224 1.00 0.00 91 HIS A C 9
ATOM 12636 O O . HIS A 1 58 ? -3.168 -7.214 -3.285 1.00 0.00 91 HIS A O 9
ATOM 12650 N N . SER A 1 59 ? -3.353 -6.482 -1.166 1.00 0.00 92 SER A N 9
ATOM 12651 C CA . SER A 1 59 ? -2.091 -5.756 -1.195 1.00 0.00 92 SER A CA 9
ATOM 12652 C C . SER A 1 59 ? -0.934 -6.711 -1.468 1.00 0.00 92 SER A C 9
ATOM 12653 O O . SER A 1 59 ? 0.021 -6.365 -2.167 1.00 0.00 92 SER A O 9
ATOM 12661 N N . THR A 1 60 ? -1.030 -7.919 -0.921 1.00 0.00 93 THR A N 9
ATOM 12662 C CA . THR A 1 60 ? 0.004 -8.927 -1.112 1.00 0.00 93 THR A CA 9
ATOM 12663 C C . THR A 1 60 ? -0.001 -9.431 -2.550 1.00 0.00 93 THR A C 9
ATOM 12664 O O . THR A 1 60 ? 1.040 -9.478 -3.208 1.00 0.00 93 THR A O 9
ATOM 12675 N N . ILE A 1 61 ? -1.181 -9.798 -3.038 1.00 0.00 94 ILE A N 9
ATOM 12676 C CA . ILE A 1 61 ? -1.313 -10.288 -4.405 1.00 0.00 94 ILE A CA 9
ATOM 12677 C C . ILE A 1 61 ? -0.794 -9.251 -5.390 1.00 0.00 94 ILE A C 9
ATOM 12678 O O . ILE A 1 61 ? 0.014 -9.558 -6.266 1.00 0.00 94 ILE A O 9
ATOM 12694 N N . HIS A 1 62 ? -1.255 -8.014 -5.228 1.00 0.00 95 HIS A N 9
ATOM 12695 C CA . HIS A 1 62 ? -0.825 -6.923 -6.094 1.00 0.00 95 HIS A CA 9
ATOM 12696 C C . HIS A 1 62 ? 0.689 -6.762 -6.017 1.00 0.00 95 HIS A C 9
ATOM 12697 O O . HIS A 1 62 ? 1.351 -6.511 -7.024 1.00 0.00 95 HIS A O 9
ATOM 12711 N N . SER A 1 63 ? 1.230 -6.916 -4.811 1.00 0.00 96 SER A N 9
ATOM 12712 C CA . SER A 1 63 ? 2.665 -6.797 -4.597 1.00 0.00 96 SER A CA 9
ATOM 12713 C C . SER A 1 63 ? 3.423 -7.803 -5.456 1.00 0.00 96 SER A C 9
ATOM 12714 O O . SER A 1 63 ? 4.456 -7.484 -6.039 1.00 0.00 96 SER A O 9
ATOM 12722 N N . GLN A 1 64 ? 2.907 -9.022 -5.534 1.00 0.00 97 GLN A N 9
ATOM 12723 C CA . GLN A 1 64 ? 3.549 -10.064 -6.327 1.00 0.00 97 GLN A CA 9
ATOM 12724 C C . GLN A 1 64 ? 3.414 -9.777 -7.821 1.00 0.00 97 GLN A C 9
ATOM 12725 O O . GLN A 1 64 ? 4.391 -9.837 -8.567 1.00 0.00 97 GLN A O 9
ATOM 12739 N N . GLU A 1 65 ? 2.193 -9.468 -8.250 1.00 0.00 98 GLU A N 9
ATOM 12740 C CA . GLU A 1 65 ? 1.918 -9.180 -9.656 1.00 0.00 98 GLU A CA 9
ATOM 12741 C C . GLU A 1 65 ? 2.889 -8.147 -10.227 1.00 0.00 98 GLU A C 9
ATOM 12742 O O . GLU A 1 65 ? 3.454 -8.344 -11.302 1.00 0.00 98 GLU A O 9
ATOM 12754 N N . THR A 1 66 ? 3.073 -7.042 -9.509 1.00 0.00 99 THR A N 9
ATOM 12755 C CA . THR A 1 66 ? 3.971 -5.982 -9.962 1.00 0.00 99 THR A CA 9
ATOM 12756 C C . THR A 1 66 ? 5.243 -5.928 -9.121 1.00 0.00 99 THR A C 9
ATOM 12757 O O . THR A 1 66 ? 5.953 -4.926 -9.130 1.00 0.00 99 THR A O 9
ATOM 12768 N N . LYS A 1 67 ? 5.524 -7.007 -8.394 1.00 0.00 100 LYS A N 9
ATOM 12769 C CA . LYS A 1 67 ? 6.712 -7.076 -7.546 1.00 0.00 100 LYS A CA 9
ATOM 12770 C C . LYS A 1 67 ? 6.825 -5.855 -6.626 1.00 0.00 100 LYS A C 9
ATOM 12771 O O . LYS A 1 67 ? 7.913 -5.527 -6.152 1.00 0.00 100 LYS A O 9
ATOM 12790 N N . HIS A 1 68 ? 5.696 -5.203 -6.359 1.00 0.00 101 HIS A N 9
ATOM 12791 C CA . HIS A 1 68 ? 5.677 -4.042 -5.476 1.00 0.00 101 HIS A CA 9
ATOM 12792 C C . HIS A 1 68 ? 5.598 -4.503 -4.025 1.00 0.00 101 HIS A C 9
ATOM 12793 O O . HIS A 1 68 ? 4.516 -4.790 -3.515 1.00 0.00 101 HIS A O 9
ATOM 12807 N N . TYR A 1 69 ? 6.750 -4.588 -3.368 1.00 0.00 102 TYR A N 9
ATOM 12808 C CA . TYR A 1 69 ? 6.807 -5.036 -1.980 1.00 0.00 102 TYR A CA 9
ATOM 12809 C C . TYR A 1 69 ? 6.640 -3.878 -0.998 1.00 0.00 102 TYR A C 9
ATOM 12810 O O . TYR A 1 69 ? 6.919 -4.026 0.192 1.00 0.00 102 TYR A O 9
ATOM 12828 N N . LEU A 1 70 ? 6.190 -2.730 -1.492 1.00 0.00 103 LEU A N 9
ATOM 12829 C CA . LEU A 1 70 ? 5.997 -1.565 -0.637 1.00 0.00 103 LEU A CA 9
ATOM 12830 C C . LEU A 1 70 ? 4.526 -1.166 -0.589 1.00 0.00 103 LEU A C 9
ATOM 12831 O O . LEU A 1 70 ? 3.938 -0.803 -1.607 1.00 0.00 103 LEU A O 9
ATOM 12847 N N . THR A 1 71 ? 3.938 -1.239 0.601 1.00 0.00 104 THR A N 9
ATOM 12848 C CA . THR A 1 71 ? 2.533 -0.886 0.778 1.00 0.00 104 THR A CA 9
ATOM 12849 C C . THR A 1 71 ? 2.335 -0.048 2.036 1.00 0.00 104 THR A C 9
ATOM 12850 O O . THR A 1 71 ? 2.937 -0.318 3.074 1.00 0.00 104 THR A O 9
ATOM 12861 N N . VAL A 1 72 ? 1.488 0.971 1.936 1.00 0.00 105 VAL A N 9
ATOM 12862 C CA . VAL A 1 72 ? 1.213 1.848 3.068 1.00 0.00 105 VAL A CA 9
ATOM 12863 C C . VAL A 1 72 ? -0.270 1.841 3.429 1.00 0.00 105 VAL A C 9
ATOM 12864 O O . VAL A 1 72 ? -1.126 2.104 2.584 1.00 0.00 105 VAL A O 9
ATOM 12877 N N . ASN A 1 73 ? -0.563 1.544 4.691 1.00 0.00 106 ASN A N 9
ATOM 12878 C CA . ASN A 1 73 ? -1.941 1.508 5.166 1.00 0.00 106 ASN A CA 9
ATOM 12879 C C . ASN A 1 73 ? -2.438 2.915 5.482 1.00 0.00 106 ASN A C 9
ATOM 12880 O O . ASN A 1 73 ? -1.852 3.618 6.301 1.00 0.00 106 ASN A O 9
ATOM 12891 N N . LEU A 1 74 ? -3.517 3.320 4.822 1.00 0.00 107 LEU A N 9
ATOM 12892 C CA . LEU A 1 74 ? -4.088 4.647 5.030 1.00 0.00 107 LEU A CA 9
ATOM 12893 C C . LEU A 1 74 ? -4.789 4.754 6.386 1.00 0.00 107 LEU A C 9
ATOM 12894 O O . LEU A 1 74 ? -5.155 5.847 6.816 1.00 0.00 107 LEU A O 9
ATOM 12910 N N . THR A 1 75 ? -4.987 3.617 7.048 1.00 0.00 108 THR A N 9
ATOM 12911 C CA . THR A 1 75 ? -5.658 3.599 8.344 1.00 0.00 108 THR A CA 9
ATOM 12912 C C . THR A 1 75 ? -4.700 3.944 9.481 1.00 0.00 108 THR A C 9
ATOM 12913 O O . THR A 1 75 ? -5.063 4.658 10.414 1.00 0.00 108 THR A O 9
ATOM 12924 N N . THR A 1 76 ? -3.479 3.428 9.402 1.00 0.00 109 THR A N 9
ATOM 12925 C CA . THR A 1 76 ? -2.475 3.679 10.435 1.00 0.00 109 THR A CA 9
ATOM 12926 C C . THR A 1 76 ? -1.337 4.558 9.916 1.00 0.00 109 THR A C 9
ATOM 12927 O O . THR A 1 76 ? -0.467 4.972 10.681 1.00 0.00 109 THR A O 9
ATOM 12938 N N . LEU A 1 77 ? -1.344 4.839 8.616 1.00 0.00 110 LEU A N 9
ATOM 12939 C CA . LEU A 1 77 ? -0.306 5.665 8.010 1.00 0.00 110 LEU A CA 9
ATOM 12940 C C . LEU A 1 77 ? 1.068 5.027 8.187 1.00 0.00 110 LEU A C 9
ATOM 12941 O O . LEU A 1 77 ? 2.069 5.722 8.362 1.00 0.00 110 LEU A O 9
ATOM 12957 N N . ARG A 1 78 ? 1.109 3.699 8.138 1.00 0.00 111 ARG A N 9
ATOM 12958 C CA . ARG A 1 78 ? 2.360 2.964 8.292 1.00 0.00 111 ARG A CA 9
ATOM 12959 C C . ARG A 1 78 ? 2.730 2.241 7.000 1.00 0.00 111 ARG A C 9
ATOM 12960 O O . ARG A 1 78 ? 1.857 1.843 6.228 1.00 0.00 111 ARG A O 9
ATOM 12981 N N . VAL A 1 79 ? 4.030 2.077 6.769 1.00 0.00 112 VAL A N 9
ATOM 12982 C CA . VAL A 1 79 ? 4.515 1.403 5.569 1.00 0.00 112 VAL A CA 9
ATOM 12983 C C . VAL A 1 79 ? 4.954 -0.025 5.877 1.00 0.00 112 VAL A C 9
ATOM 12984 O O . VAL A 1 79 ? 5.398 -0.323 6.987 1.00 0.00 112 VAL A O 9
ATOM 12997 N N . TRP A 1 80 ? 4.827 -0.905 4.888 1.00 0.00 113 TRP A N 9
ATOM 12998 C CA . TRP A 1 80 ? 5.209 -2.302 5.052 1.00 0.00 113 TRP A CA 9
ATOM 12999 C C . TRP A 1 80 ? 6.087 -2.772 3.895 1.00 0.00 113 TRP A C 9
ATOM 13000 O O . TRP A 1 80 ? 5.861 -2.408 2.739 1.00 0.00 113 TRP A O 9
ATOM 13021 N N . CYS A 1 81 ? 7.088 -3.586 4.221 1.00 0.00 114 CYS A N 9
ATOM 13022 C CA . CYS A 1 81 ? 8.011 -4.120 3.223 1.00 0.00 114 CYS A CA 9
ATOM 13023 C C . CYS A 1 81 ? 7.927 -5.645 3.171 1.00 0.00 114 CYS A C 9
ATOM 13024 O O . CYS A 1 81 ? 8.366 -6.332 4.096 1.00 0.00 114 CYS A O 9
ATOM 13031 N N . TYR A 1 82 ? 7.356 -6.167 2.088 1.00 0.00 115 TYR A N 9
ATOM 13032 C CA . TYR A 1 82 ? 7.208 -7.611 1.917 1.00 0.00 115 TYR A CA 9
ATOM 13033 C C . TYR A 1 82 ? 8.559 -8.289 1.697 1.00 0.00 115 TYR A C 9
ATOM 13034 O O . TYR A 1 82 ? 8.806 -9.378 2.215 1.00 0.00 115 TYR A O 9
ATOM 13052 N N . ALA A 1 83 ? 9.427 -7.645 0.924 1.00 0.00 116 ALA A N 9
ATOM 13053 C CA . ALA A 1 83 ? 10.746 -8.194 0.635 1.00 0.00 116 ALA A CA 9
ATOM 13054 C C . ALA A 1 83 ? 11.553 -8.375 1.913 1.00 0.00 116 ALA A C 9
ATOM 13055 O O . ALA A 1 83 ? 12.068 -9.459 2.188 1.00 0.00 116 ALA A O 9
ATOM 13062 N N . CYS A 1 84 ? 11.653 -7.306 2.694 1.00 0.00 117 CYS A N 9
ATOM 13063 C CA . CYS A 1 84 ? 12.386 -7.345 3.950 1.00 0.00 117 CYS A CA 9
ATOM 13064 C C . CYS A 1 84 ? 11.653 -8.212 4.968 1.00 0.00 117 CYS A C 9
ATOM 13065 O O . CYS A 1 84 ? 12.270 -8.827 5.836 1.00 0.00 117 CYS A O 9
ATOM 13072 N N . SER A 1 85 ? 10.326 -8.250 4.849 1.00 0.00 118 SER A N 9
ATOM 13073 C CA . SER A 1 85 ? 9.487 -9.036 5.752 1.00 0.00 118 SER A CA 9
ATOM 13074 C C . SER A 1 85 ? 9.315 -8.321 7.086 1.00 0.00 118 SER A C 9
ATOM 13075 O O . SER A 1 85 ? 9.520 -8.907 8.150 1.00 0.00 118 SER A O 9
ATOM 13083 N N . LYS A 1 86 ? 8.935 -7.050 7.022 1.00 0.00 119 LYS A N 9
ATOM 13084 C CA . LYS A 1 86 ? 8.733 -6.252 8.226 1.00 0.00 119 LYS A CA 9
ATOM 13085 C C . LYS A 1 86 ? 8.219 -4.858 7.877 1.00 0.00 119 LYS A C 9
ATOM 13086 O O . LYS A 1 86 ? 8.119 -4.499 6.704 1.00 0.00 119 LYS A O 9
ATOM 13105 N N . GLU A 1 87 ? 7.897 -4.078 8.903 1.00 0.00 120 GLU A N 9
ATOM 13106 C CA . GLU A 1 87 ? 7.395 -2.724 8.704 1.00 0.00 120 GLU A CA 9
ATOM 13107 C C . GLU A 1 87 ? 8.546 -1.730 8.589 1.00 0.00 120 GLU A C 9
ATOM 13108 O O . GLU A 1 87 ? 9.563 -1.860 9.271 1.00 0.00 120 GLU A O 9
ATOM 13120 N N . VAL A 1 88 ? 8.380 -0.739 7.720 1.00 0.00 121 VAL A N 9
ATOM 13121 C CA . VAL A 1 88 ? 9.406 0.277 7.514 1.00 0.00 121 VAL A CA 9
ATOM 13122 C C . VAL A 1 88 ? 8.826 1.680 7.650 1.00 0.00 121 VAL A C 9
ATOM 13123 O O . VAL A 1 88 ? 7.627 1.850 7.867 1.00 0.00 121 VAL A O 9
ATOM 13136 N N . PHE A 1 89 ? 9.686 2.686 7.519 1.00 0.00 122 PHE A N 9
ATOM 13137 C CA . PHE A 1 89 ? 9.260 4.076 7.626 1.00 0.00 122 PHE A CA 9
ATOM 13138 C C . PHE A 1 89 ? 9.612 4.851 6.359 1.00 0.00 122 PHE A C 9
ATOM 13139 O O . PHE A 1 89 ? 10.481 4.440 5.590 1.00 0.00 122 PHE A O 9
ATOM 13156 N N . LEU A 1 90 ? 8.929 5.971 6.149 1.00 0.00 123 LEU A N 9
ATOM 13157 C CA . LEU A 1 90 ? 9.168 6.802 4.975 1.00 0.00 123 LEU A CA 9
ATOM 13158 C C . LEU A 1 90 ? 9.973 8.046 5.342 1.00 0.00 123 LEU A C 9
ATOM 13159 O O . LEU A 1 90 ? 10.006 8.455 6.503 1.00 0.00 123 LEU A O 9
ATOM 13175 N N . ASP A 1 91 ? 10.620 8.642 4.347 1.00 0.00 124 ASP A N 9
ATOM 13176 C CA . ASP A 1 91 ? 11.424 9.839 4.565 1.00 0.00 124 ASP A CA 9
ATOM 13177 C C . ASP A 1 91 ? 11.536 10.661 3.285 1.00 0.00 124 ASP A C 9
ATOM 13178 O O . ASP A 1 91 ? 11.438 10.125 2.181 1.00 0.00 124 ASP A O 9
ATOM 13187 N N . ARG A 1 92 ? 11.743 11.964 3.440 1.00 0.00 125 ARG A N 9
ATOM 13188 C CA . ARG A 1 92 ? 11.868 12.860 2.297 1.00 0.00 125 ARG A CA 9
ATOM 13189 C C . ARG A 1 92 ? 13.311 13.330 2.130 1.00 0.00 125 ARG A C 9
ATOM 13190 O O . ARG A 1 92 ? 13.768 13.583 1.015 1.00 0.00 125 ARG A O 9
ATOM 13211 N N . LYS A 1 93 ? 14.022 13.445 3.247 1.00 0.00 126 LYS A N 9
ATOM 13212 C CA . LYS A 1 93 ? 15.413 13.884 3.225 1.00 0.00 126 LYS A CA 9
ATOM 13213 C C . LYS A 1 93 ? 16.151 13.415 4.475 1.00 0.00 126 LYS A C 9
ATOM 13214 O O . LYS A 1 93 ? 15.771 13.753 5.596 1.00 0.00 126 LYS A O 9
ATOM 13233 N N . LEU A 1 94 ? 17.207 12.634 4.273 1.00 0.00 127 LEU A N 9
ATOM 13234 C CA . LEU A 1 94 ? 17.999 12.118 5.384 1.00 0.00 127 LEU A CA 9
ATOM 13235 C C . LEU A 1 94 ? 18.932 13.193 5.933 1.00 0.00 127 LEU A C 9
ATOM 13236 O O . LEU A 1 94 ? 20.053 13.359 5.453 1.00 0.00 127 LEU A O 9
ATOM 13252 N N . GLY A 1 95 ? 18.461 13.919 6.942 1.00 0.00 128 GLY A N 9
ATOM 13253 C CA . GLY A 1 95 ? 19.266 14.968 7.539 1.00 0.00 128 GLY A CA 9
ATOM 13254 C C . GLY A 1 95 ? 20.376 14.421 8.415 1.00 0.00 128 GLY A C 9
ATOM 13255 O O . GLY A 1 95 ? 21.557 14.588 8.111 1.00 0.00 128 GLY A O 9
ATOM 13259 N N . THR A 1 96 ? 19.996 13.766 9.507 1.00 0.00 129 THR A N 9
ATOM 13260 C CA . THR A 1 96 ? 20.968 13.191 10.432 1.00 0.00 129 THR A CA 9
ATOM 13261 C C . THR A 1 96 ? 20.412 11.939 11.098 1.00 0.00 129 THR A C 9
ATOM 13262 O O . THR A 1 96 ? 21.086 10.912 11.176 1.00 0.00 129 THR A O 9
ATOM 13273 N N . GLN A 1 97 ? 19.178 12.032 11.575 1.00 0.00 130 GLN A N 9
ATOM 13274 C CA . GLN A 1 97 ? 18.524 10.909 12.237 1.00 0.00 130 GLN A CA 9
ATOM 13275 C C . GLN A 1 97 ? 17.159 10.632 11.614 1.00 0.00 130 GLN A C 9
ATOM 13276 O O . GLN A 1 97 ? 17.068 9.705 10.782 1.00 0.00 130 GLN A O 9
ATOM 13294 N N . ARG A 1 3 ? 22.442 -2.228 5.200 1.00 0.00 36 ARG A N 10
ATOM 13295 C CA . ARG A 1 3 ? 22.738 -1.333 6.349 1.00 0.00 36 ARG A CA 10
ATOM 13296 C C . ARG A 1 3 ? 22.177 0.066 6.116 1.00 0.00 36 ARG A C 10
ATOM 13297 O O . ARG A 1 3 ? 21.692 0.715 7.043 1.00 0.00 36 ARG A O 10
ATOM 13320 N N . ASN A 1 4 ? 22.249 0.527 4.872 1.00 0.00 37 ASN A N 10
ATOM 13321 C CA . ASN A 1 4 ? 21.749 1.850 4.515 1.00 0.00 37 ASN A CA 10
ATOM 13322 C C . ASN A 1 4 ? 20.257 1.801 4.196 1.00 0.00 37 ASN A C 10
ATOM 13323 O O . ASN A 1 4 ? 19.858 1.884 3.035 1.00 0.00 37 ASN A O 10
ATOM 13334 N N . HIS A 1 5 ? 19.440 1.665 5.235 1.00 0.00 38 HIS A N 10
ATOM 13335 C CA . HIS A 1 5 ? 17.992 1.604 5.067 1.00 0.00 38 HIS A CA 10
ATOM 13336 C C . HIS A 1 5 ? 17.595 0.428 4.180 1.00 0.00 38 HIS A C 10
ATOM 13337 O O . HIS A 1 5 ? 18.425 -0.416 3.842 1.00 0.00 38 HIS A O 10
ATOM 13352 N N . CYS A 1 6 ? 16.320 0.380 3.806 1.00 0.00 39 CYS A N 10
ATOM 13353 C CA . CYS A 1 6 ? 15.812 -0.691 2.959 1.00 0.00 39 CYS A CA 10
ATOM 13354 C C . CYS A 1 6 ? 15.781 -0.247 1.490 1.00 0.00 39 CYS A C 10
ATOM 13355 O O . CYS A 1 6 ? 15.314 0.848 1.174 1.00 0.00 39 CYS A O 10
ATOM 13362 N N . PRO A 1 7 ? 16.287 -1.096 0.575 1.00 0.00 40 PRO A N 10
ATOM 13363 C CA . PRO A 1 7 ? 16.325 -0.785 -0.861 1.00 0.00 40 PRO A CA 10
ATOM 13364 C C . PRO A 1 7 ? 14.943 -0.766 -1.508 1.00 0.00 40 PRO A C 10
ATOM 13365 O O . PRO A 1 7 ? 14.638 0.116 -2.310 1.00 0.00 40 PRO A O 10
ATOM 13376 N N . HIS A 1 8 ? 14.113 -1.745 -1.163 1.00 0.00 41 HIS A N 10
ATOM 13377 C CA . HIS A 1 8 ? 12.768 -1.845 -1.721 1.00 0.00 41 HIS A CA 10
ATOM 13378 C C . HIS A 1 8 ? 12.044 -0.499 -1.669 1.00 0.00 41 HIS A C 10
ATOM 13379 O O . HIS A 1 8 ? 11.578 0.004 -2.692 1.00 0.00 41 HIS A O 10
ATOM 13393 N N . LEU A 1 9 ? 11.961 0.082 -0.478 1.00 0.00 42 LEU A N 10
ATOM 13394 C CA . LEU A 1 9 ? 11.304 1.371 -0.296 1.00 0.00 42 LEU A CA 10
ATOM 13395 C C . LEU A 1 9 ? 12.183 2.507 -0.811 1.00 0.00 42 LEU A C 10
ATOM 13396 O O . LEU A 1 9 ? 11.686 3.489 -1.361 1.00 0.00 42 LEU A O 10
ATOM 13412 N N . ASP A 1 10 ? 13.493 2.368 -0.629 1.00 0.00 43 ASP A N 10
ATOM 13413 C CA . ASP A 1 10 ? 14.437 3.387 -1.078 1.00 0.00 43 ASP A CA 10
ATOM 13414 C C . ASP A 1 10 ? 14.285 3.665 -2.574 1.00 0.00 43 ASP A C 10
ATOM 13415 O O . ASP A 1 10 ? 14.680 4.726 -3.058 1.00 0.00 43 ASP A O 10
ATOM 13424 N N . SER A 1 11 ? 13.717 2.707 -3.302 1.00 0.00 44 SER A N 10
ATOM 13425 C CA . SER A 1 11 ? 13.526 2.855 -4.741 1.00 0.00 44 SER A CA 10
ATOM 13426 C C . SER A 1 11 ? 12.222 3.583 -5.055 1.00 0.00 44 SER A C 10
ATOM 13427 O O . SER A 1 11 ? 12.182 4.453 -5.925 1.00 0.00 44 SER A O 10
ATOM 13435 N N . VAL A 1 12 ? 11.155 3.222 -4.349 1.00 0.00 45 VAL A N 10
ATOM 13436 C CA . VAL A 1 12 ? 9.854 3.844 -4.564 1.00 0.00 45 VAL A CA 10
ATOM 13437 C C . VAL A 1 12 ? 9.845 5.291 -4.078 1.00 0.00 45 VAL A C 10
ATOM 13438 O O . VAL A 1 12 ? 10.629 5.668 -3.207 1.00 0.00 45 VAL A O 10
ATOM 13451 N N . GLY A 1 13 ? 8.953 6.095 -4.648 1.00 0.00 46 GLY A N 10
ATOM 13452 C CA . GLY A 1 13 ? 8.860 7.491 -4.261 1.00 0.00 46 GLY A CA 10
ATOM 13453 C C . GLY A 1 13 ? 7.903 7.709 -3.105 1.00 0.00 46 GLY A C 10
ATOM 13454 O O . GLY A 1 13 ? 7.977 7.017 -2.090 1.00 0.00 46 GLY A O 10
ATOM 13458 N N . GLU A 1 14 ? 7.002 8.675 -3.260 1.00 0.00 47 GLU A N 10
ATOM 13459 C CA . GLU A 1 14 ? 6.027 8.984 -2.220 1.00 0.00 47 GLU A CA 10
ATOM 13460 C C . GLU A 1 14 ? 4.663 9.299 -2.827 1.00 0.00 47 GLU A C 10
ATOM 13461 O O . GLU A 1 14 ? 4.570 9.750 -3.969 1.00 0.00 47 GLU A O 10
ATOM 13473 N N . ILE A 1 15 ? 3.607 9.057 -2.056 1.00 0.00 48 ILE A N 10
ATOM 13474 C CA . ILE A 1 15 ? 2.248 9.316 -2.516 1.00 0.00 48 ILE A CA 10
ATOM 13475 C C . ILE A 1 15 ? 1.799 10.723 -2.135 1.00 0.00 48 ILE A C 10
ATOM 13476 O O . ILE A 1 15 ? 2.125 11.219 -1.056 1.00 0.00 48 ILE A O 10
ATOM 13492 N N . THR A 1 16 ? 1.047 11.360 -3.027 1.00 0.00 49 THR A N 10
ATOM 13493 C CA . THR A 1 16 ? 0.550 12.708 -2.783 1.00 0.00 49 THR A CA 10
ATOM 13494 C C . THR A 1 16 ? -0.662 12.678 -1.858 1.00 0.00 49 THR A C 10
ATOM 13495 O O . THR A 1 16 ? -1.317 11.646 -1.710 1.00 0.00 49 THR A O 10
ATOM 13506 N N . LYS A 1 17 ? -0.955 13.816 -1.236 1.00 0.00 50 LYS A N 10
ATOM 13507 C CA . LYS A 1 17 ? -2.090 13.917 -0.326 1.00 0.00 50 LYS A CA 10
ATOM 13508 C C . LYS A 1 17 ? -3.393 13.588 -1.047 1.00 0.00 50 LYS A C 10
ATOM 13509 O O . LYS A 1 17 ? -4.207 12.809 -0.552 1.00 0.00 50 LYS A O 10
ATOM 13528 N N . GLU A 1 18 ? -3.581 14.182 -2.221 1.00 0.00 51 GLU A N 10
ATOM 13529 C CA . GLU A 1 18 ? -4.784 13.951 -3.010 1.00 0.00 51 GLU A CA 10
ATOM 13530 C C . GLU A 1 18 ? -4.939 12.471 -3.347 1.00 0.00 51 GLU A C 10
ATOM 13531 O O . GLU A 1 18 ? -6.055 11.967 -3.471 1.00 0.00 51 GLU A O 10
ATOM 13543 N N . ASP A 1 19 ? -3.813 11.780 -3.492 1.00 0.00 52 ASP A N 10
ATOM 13544 C CA . ASP A 1 19 ? -3.829 10.358 -3.811 1.00 0.00 52 ASP A CA 10
ATOM 13545 C C . ASP A 1 19 ? -4.329 9.544 -2.622 1.00 0.00 52 ASP A C 10
ATOM 13546 O O . ASP A 1 19 ? -5.233 8.718 -2.759 1.00 0.00 52 ASP A O 10
ATOM 13555 N N . LEU A 1 20 ? -3.737 9.782 -1.457 1.00 0.00 53 LEU A N 10
ATOM 13556 C CA . LEU A 1 20 ? -4.123 9.069 -0.243 1.00 0.00 53 LEU A CA 10
ATOM 13557 C C . LEU A 1 20 ? -5.573 9.366 0.125 1.00 0.00 53 LEU A C 10
ATOM 13558 O O . LEU A 1 20 ? -6.270 8.514 0.675 1.00 0.00 53 LEU A O 10
ATOM 13574 N N . ILE A 1 21 ? -6.024 10.580 -0.182 1.00 0.00 54 ILE A N 10
ATOM 13575 C CA . ILE A 1 21 ? -7.394 10.987 0.118 1.00 0.00 54 ILE A CA 10
ATOM 13576 C C . ILE A 1 21 ? -8.402 10.022 -0.506 1.00 0.00 54 ILE A C 10
ATOM 13577 O O . ILE A 1 21 ? -9.375 9.628 0.136 1.00 0.00 54 ILE A O 10
ATOM 13593 N N . GLN A 1 22 ? -8.163 9.644 -1.758 1.00 0.00 55 GLN A N 10
ATOM 13594 C CA . GLN A 1 22 ? -9.054 8.723 -2.458 1.00 0.00 55 GLN A CA 10
ATOM 13595 C C . GLN A 1 22 ? -8.999 7.339 -1.830 1.00 0.00 55 GLN A C 10
ATOM 13596 O O . GLN A 1 22 ? -10.031 6.730 -1.553 1.00 0.00 55 GLN A O 10
ATOM 13610 N N . LYS A 1 23 ? -7.791 6.853 -1.597 1.00 0.00 56 LYS A N 10
ATOM 13611 C CA . LYS A 1 23 ? -7.604 5.545 -0.987 1.00 0.00 56 LYS A CA 10
ATOM 13612 C C . LYS A 1 23 ? -8.152 5.545 0.436 1.00 0.00 56 LYS A C 10
ATOM 13613 O O . LYS A 1 23 ? -8.644 4.529 0.926 1.00 0.00 56 LYS A O 10
ATOM 13632 N N . SER A 1 24 ? -8.063 6.699 1.091 1.00 0.00 57 SER A N 10
ATOM 13633 C CA . SER A 1 24 ? -8.546 6.852 2.459 1.00 0.00 57 SER A CA 10
ATOM 13634 C C . SER A 1 24 ? -10.074 6.860 2.517 1.00 0.00 57 SER A C 10
ATOM 13635 O O . SER A 1 24 ? -10.656 6.756 3.597 1.00 0.00 57 SER A O 10
ATOM 13643 N N . LEU A 1 25 ? -10.723 6.989 1.361 1.00 0.00 58 LEU A N 10
ATOM 13644 C CA . LEU A 1 25 ? -12.181 7.016 1.315 1.00 0.00 58 LEU A CA 10
ATOM 13645 C C . LEU A 1 25 ? -12.770 5.705 1.833 1.00 0.00 58 LEU A C 10
ATOM 13646 O O . LEU A 1 25 ? -13.939 5.650 2.215 1.00 0.00 58 LEU A O 10
ATOM 13662 N N . GLY A 1 26 ? -11.952 4.656 1.860 1.00 0.00 59 GLY A N 10
ATOM 13663 C CA . GLY A 1 26 ? -12.412 3.371 2.354 1.00 0.00 59 GLY A CA 10
ATOM 13664 C C . GLY A 1 26 ? -13.031 2.499 1.278 1.00 0.00 59 GLY A C 10
ATOM 13665 O O . GLY A 1 26 ? -14.090 1.907 1.488 1.00 0.00 59 GLY A O 10
ATOM 13669 N N . THR A 1 27 ? -12.371 2.409 0.128 1.00 0.00 60 THR A N 10
ATOM 13670 C CA . THR A 1 27 ? -12.872 1.588 -0.968 1.00 0.00 60 THR A CA 10
ATOM 13671 C C . THR A 1 27 ? -11.723 0.930 -1.727 1.00 0.00 60 THR A C 10
ATOM 13672 O O . THR A 1 27 ? -10.700 1.562 -1.994 1.00 0.00 60 THR A O 10
ATOM 13683 N N . CYS A 1 28 ? -11.901 -0.340 -2.078 1.00 0.00 61 CYS A N 10
ATOM 13684 C CA . CYS A 1 28 ? -10.882 -1.080 -2.815 1.00 0.00 61 CYS A CA 10
ATOM 13685 C C . CYS A 1 28 ? -11.045 -0.875 -4.318 1.00 0.00 61 CYS A C 10
ATOM 13686 O O . CYS A 1 28 ? -12.162 -0.871 -4.834 1.00 0.00 61 CYS A O 10
ATOM 13693 N N . GLN A 1 29 ? -9.928 -0.706 -5.014 1.00 0.00 62 GLN A N 10
ATOM 13694 C CA . GLN A 1 29 ? -9.952 -0.502 -6.458 1.00 0.00 62 GLN A CA 10
ATOM 13695 C C . GLN A 1 29 ? -10.192 -1.816 -7.196 1.00 0.00 62 GLN A C 10
ATOM 13696 O O . GLN A 1 29 ? -10.731 -1.827 -8.303 1.00 0.00 62 GLN A O 10
ATOM 13710 N N . ASP A 1 30 ? -9.784 -2.923 -6.581 1.00 0.00 63 ASP A N 10
ATOM 13711 C CA . ASP A 1 30 ? -9.951 -4.239 -7.187 1.00 0.00 63 ASP A CA 10
ATOM 13712 C C . ASP A 1 30 ? -11.330 -4.819 -6.878 1.00 0.00 63 ASP A C 10
ATOM 13713 O O . ASP A 1 30 ? -12.060 -5.222 -7.784 1.00 0.00 63 ASP A O 10
ATOM 13722 N N . CYS A 1 31 ? -11.676 -4.861 -5.596 1.00 0.00 64 CYS A N 10
ATOM 13723 C CA . CYS A 1 31 ? -12.965 -5.397 -5.170 1.00 0.00 64 CYS A CA 10
ATOM 13724 C C . CYS A 1 31 ? -13.766 -4.345 -4.405 1.00 0.00 64 CYS A C 10
ATOM 13725 O O . CYS A 1 31 ? -13.442 -3.158 -4.439 1.00 0.00 64 CYS A O 10
ATOM 13732 N N . LYS A 1 32 ? -14.816 -4.787 -3.717 1.00 0.00 65 LYS A N 10
ATOM 13733 C CA . LYS A 1 32 ? -15.661 -3.883 -2.947 1.00 0.00 65 LYS A CA 10
ATOM 13734 C C . LYS A 1 32 ? -15.774 -4.349 -1.497 1.00 0.00 65 LYS A C 10
ATOM 13735 O O . LYS A 1 32 ? -16.849 -4.739 -1.041 1.00 0.00 65 LYS A O 10
ATOM 13754 N N . VAL A 1 33 ? -14.657 -4.305 -0.779 1.00 0.00 66 VAL A N 10
ATOM 13755 C CA . VAL A 1 33 ? -14.628 -4.721 0.618 1.00 0.00 66 VAL A CA 10
ATOM 13756 C C . VAL A 1 33 ? -14.830 -3.533 1.553 1.00 0.00 66 VAL A C 10
ATOM 13757 O O . VAL A 1 33 ? -15.322 -3.687 2.671 1.00 0.00 66 VAL A O 10
ATOM 13770 N N . GLN A 1 34 ? -14.450 -2.347 1.089 1.00 0.00 67 GLN A N 10
ATOM 13771 C CA . GLN A 1 34 ? -14.590 -1.131 1.884 1.00 0.00 67 GLN A CA 10
ATOM 13772 C C . GLN A 1 34 ? -13.748 -1.208 3.153 1.00 0.00 67 GLN A C 10
ATOM 13773 O O . GLN A 1 34 ? -13.501 -2.292 3.682 1.00 0.00 67 GLN A O 10
ATOM 13787 N N . GLY A 1 35 ? -13.309 -0.051 3.638 1.00 0.00 68 GLY A N 10
ATOM 13788 C CA . GLY A 1 35 ? -12.498 -0.010 4.842 1.00 0.00 68 GLY A CA 10
ATOM 13789 C C . GLY A 1 35 ? -13.325 -0.181 6.105 1.00 0.00 68 GLY A C 10
ATOM 13790 O O . GLY A 1 35 ? -14.455 -0.666 6.044 1.00 0.00 68 GLY A O 10
ATOM 13794 N N . PRO A 1 36 ? -12.787 0.209 7.275 1.00 0.00 69 PRO A N 10
ATOM 13795 C CA . PRO A 1 36 ? -11.442 0.792 7.389 1.00 0.00 69 PRO A CA 10
ATOM 13796 C C . PRO A 1 36 ? -10.342 -0.232 7.127 1.00 0.00 69 PRO A C 10
ATOM 13797 O O . PRO A 1 36 ? -10.606 -1.326 6.628 1.00 0.00 69 PRO A O 10
ATOM 13808 N N . ASN A 1 37 ? -9.109 0.131 7.465 1.00 0.00 70 ASN A N 10
ATOM 13809 C CA . ASN A 1 37 ? -7.968 -0.755 7.264 1.00 0.00 70 ASN A CA 10
ATOM 13810 C C . ASN A 1 37 ? -7.719 -0.986 5.777 1.00 0.00 70 ASN A C 10
ATOM 13811 O O . ASN A 1 37 ? -7.921 -2.086 5.264 1.00 0.00 70 ASN A O 10
ATOM 13822 N N . LEU A 1 38 ? -7.280 0.063 5.087 1.00 0.00 71 LEU A N 10
ATOM 13823 C CA . LEU A 1 38 ? -7.005 -0.023 3.657 1.00 0.00 71 LEU A CA 10
ATOM 13824 C C . LEU A 1 38 ? -5.528 0.224 3.369 1.00 0.00 71 LEU A C 10
ATOM 13825 O O . LEU A 1 38 ? -4.893 1.069 4.002 1.00 0.00 71 LEU A O 10
ATOM 13841 N N . TRP A 1 39 ? -4.987 -0.522 2.411 1.00 0.00 72 TRP A N 10
ATOM 13842 C CA . TRP A 1 39 ? -3.585 -0.389 2.038 1.00 0.00 72 TRP A CA 10
ATOM 13843 C C . TRP A 1 39 ? -3.445 0.073 0.591 1.00 0.00 72 TRP A C 10
ATOM 13844 O O . TRP A 1 39 ? -4.104 -0.451 -0.305 1.00 0.00 72 TRP A O 10
ATOM 13865 N N . ALA A 1 40 ? -2.579 1.056 0.371 1.00 0.00 73 ALA A N 10
ATOM 13866 C CA . ALA A 1 40 ? -2.350 1.585 -0.967 1.00 0.00 73 ALA A CA 10
ATOM 13867 C C . ALA A 1 40 ? -0.899 1.389 -1.391 1.00 0.00 73 ALA A C 10
ATOM 13868 O O . ALA A 1 40 ? 0.012 1.457 -0.566 1.00 0.00 73 ALA A O 10
ATOM 13875 N N . CYS A 1 41 ? -0.688 1.147 -2.681 1.00 0.00 74 CYS A N 10
ATOM 13876 C CA . CYS A 1 41 ? 0.656 0.943 -3.207 1.00 0.00 74 CYS A CA 10
ATOM 13877 C C . CYS A 1 41 ? 1.545 2.145 -2.898 1.00 0.00 74 CYS A C 10
ATOM 13878 O O . CYS A 1 41 ? 1.101 3.291 -2.968 1.00 0.00 74 CYS A O 10
ATOM 13885 N N . LEU A 1 42 ? 2.797 1.874 -2.543 1.00 0.00 75 LEU A N 10
ATOM 13886 C CA . LEU A 1 42 ? 3.744 2.934 -2.206 1.00 0.00 75 LEU A CA 10
ATOM 13887 C C . LEU A 1 42 ? 4.524 3.410 -3.431 1.00 0.00 75 LEU A C 10
ATOM 13888 O O . LEU A 1 42 ? 5.149 4.470 -3.398 1.00 0.00 75 LEU A O 10
ATOM 13904 N N . GLU A 1 43 ? 4.491 2.629 -4.509 1.00 0.00 76 GLU A N 10
ATOM 13905 C CA . GLU A 1 43 ? 5.203 2.991 -5.731 1.00 0.00 76 GLU A CA 10
ATOM 13906 C C . GLU A 1 43 ? 4.819 4.395 -6.193 1.00 0.00 76 GLU A C 10
ATOM 13907 O O . GLU A 1 43 ? 3.663 4.802 -6.074 1.00 0.00 76 GLU A O 10
ATOM 13919 N N . ASN A 1 44 ? 5.794 5.128 -6.717 1.00 0.00 77 ASN A N 10
ATOM 13920 C CA . ASN A 1 44 ? 5.560 6.487 -7.193 1.00 0.00 77 ASN A CA 10
ATOM 13921 C C . ASN A 1 44 ? 4.720 6.486 -8.465 1.00 0.00 77 ASN A C 10
ATOM 13922 O O . ASN A 1 44 ? 3.860 7.346 -8.654 1.00 0.00 77 ASN A O 10
ATOM 13933 N N . ARG A 1 45 ? 4.975 5.516 -9.335 1.00 0.00 78 ARG A N 10
ATOM 13934 C CA . ARG A 1 45 ? 4.243 5.403 -10.591 1.00 0.00 78 ARG A CA 10
ATOM 13935 C C . ARG A 1 45 ? 2.935 4.641 -10.399 1.00 0.00 78 ARG A C 10
ATOM 13936 O O . ARG A 1 45 ? 1.978 4.835 -11.149 1.00 0.00 78 ARG A O 10
ATOM 13957 N N . CYS A 1 46 ? 2.901 3.772 -9.393 1.00 0.00 79 CYS A N 10
ATOM 13958 C CA . CYS A 1 46 ? 1.710 2.982 -9.109 1.00 0.00 79 CYS A CA 10
ATOM 13959 C C . CYS A 1 46 ? 0.863 3.634 -8.021 1.00 0.00 79 CYS A C 10
ATOM 13960 O O . CYS A 1 46 ? 1.382 4.087 -7.001 1.00 0.00 79 CYS A O 10
ATOM 13967 N N . SER A 1 47 ? -0.446 3.671 -8.246 1.00 0.00 80 SER A N 10
ATOM 13968 C CA . SER A 1 47 ? -1.375 4.259 -7.289 1.00 0.00 80 SER A CA 10
ATOM 13969 C C . SER A 1 47 ? -2.612 3.378 -7.145 1.00 0.00 80 SER A C 10
ATOM 13970 O O . SER A 1 47 ? -3.745 3.857 -7.220 1.00 0.00 80 SER A O 10
ATOM 13978 N N . TYR A 1 48 ? -2.383 2.084 -6.951 1.00 0.00 81 TYR A N 10
ATOM 13979 C CA . TYR A 1 48 ? -3.470 1.124 -6.810 1.00 0.00 81 TYR A CA 10
ATOM 13980 C C . TYR A 1 48 ? -3.982 1.069 -5.373 1.00 0.00 81 TYR A C 10
ATOM 13981 O O . TYR A 1 48 ? -3.224 1.260 -4.422 1.00 0.00 81 TYR A O 10
ATOM 13999 N N . VAL A 1 49 ? -5.275 0.794 -5.229 1.00 0.00 82 VAL A N 10
ATOM 14000 C CA . VAL A 1 49 ? -5.899 0.699 -3.915 1.00 0.00 82 VAL A CA 10
ATOM 14001 C C . VAL A 1 49 ? -6.309 -0.739 -3.617 1.00 0.00 82 VAL A C 10
ATOM 14002 O O . VAL A 1 49 ? -7.152 -1.309 -4.310 1.00 0.00 82 VAL A O 10
ATOM 14015 N N . GLY A 1 50 ? -5.703 -1.325 -2.589 1.00 0.00 83 GLY A N 10
ATOM 14016 C CA . GLY A 1 50 ? -6.020 -2.697 -2.232 1.00 0.00 83 GLY A CA 10
ATOM 14017 C C . GLY A 1 50 ? -6.264 -2.879 -0.748 1.00 0.00 83 GLY A C 10
ATOM 14018 O O . GLY A 1 50 ? -5.968 -1.994 0.054 1.00 0.00 83 GLY A O 10
ATOM 14022 N N . CYS A 1 51 ? -6.804 -4.036 -0.382 1.00 0.00 84 CYS A N 10
ATOM 14023 C CA . CYS A 1 51 ? -7.087 -4.343 1.015 1.00 0.00 84 CYS A CA 10
ATOM 14024 C C . CYS A 1 51 ? -6.094 -5.370 1.553 1.00 0.00 84 CYS A C 10
ATOM 14025 O O . CYS A 1 51 ? -5.663 -6.270 0.830 1.00 0.00 84 CYS A O 10
ATOM 14032 N N . GLY A 1 52 ? -5.729 -5.225 2.824 1.00 0.00 85 GLY A N 10
ATOM 14033 C CA . GLY A 1 52 ? -4.783 -6.140 3.437 1.00 0.00 85 GLY A CA 10
ATOM 14034 C C . GLY A 1 52 ? -5.360 -7.525 3.660 1.00 0.00 85 GLY A C 10
ATOM 14035 O O . GLY A 1 52 ? -6.474 -7.820 3.230 1.00 0.00 85 GLY A O 10
ATOM 14039 N N . GLU A 1 53 ? -4.593 -8.376 4.337 1.00 0.00 86 GLU A N 10
ATOM 14040 C CA . GLU A 1 53 ? -5.021 -9.741 4.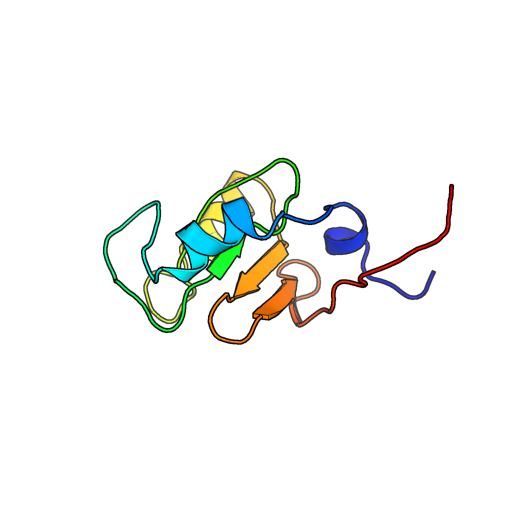622 1.00 0.00 86 GLU A CA 10
ATOM 14041 C C . GLU A 1 53 ? -6.328 -9.758 5.414 1.00 0.00 86 GLU A C 10
ATOM 14042 O O . GLU A 1 53 ? -7.040 -10.763 5.427 1.00 0.00 86 GLU A O 10
ATOM 14054 N N . SER A 1 54 ? -6.638 -8.646 6.072 1.00 0.00 87 SER A N 10
ATOM 14055 C CA . SER A 1 54 ? -7.858 -8.545 6.862 1.00 0.00 87 SER A CA 10
ATOM 14056 C C . SER A 1 54 ? -9.096 -8.704 5.982 1.00 0.00 87 SER A C 10
ATOM 14057 O O . SER A 1 54 ? -10.184 -8.998 6.477 1.00 0.00 87 SER A O 10
ATOM 14065 N N . GLN A 1 55 ? -8.925 -8.511 4.677 1.00 0.00 88 GLN A N 10
ATOM 14066 C CA . GLN A 1 55 ? -10.031 -8.637 3.737 1.00 0.00 88 GLN A CA 10
ATOM 14067 C C . GLN A 1 55 ? -9.739 -9.710 2.691 1.00 0.00 88 GLN A C 10
ATOM 14068 O O . GLN A 1 55 ? -10.395 -10.750 2.658 1.00 0.00 88 GLN A O 10
ATOM 14082 N N . VAL A 1 56 ? -8.752 -9.450 1.837 1.00 0.00 89 VAL A N 10
ATOM 14083 C CA . VAL A 1 56 ? -8.382 -10.400 0.792 1.00 0.00 89 VAL A CA 10
ATOM 14084 C C . VAL A 1 56 ? -6.892 -10.324 0.458 1.00 0.00 89 VAL A C 10
ATOM 14085 O O . VAL A 1 56 ? -6.461 -10.802 -0.591 1.00 0.00 89 VAL A O 10
ATOM 14098 N N . ASP A 1 57 ? -6.106 -9.724 1.353 1.00 0.00 90 ASP A N 10
ATOM 14099 C CA . ASP A 1 57 ? -4.664 -9.593 1.142 1.00 0.00 90 ASP A CA 10
ATOM 14100 C C . ASP A 1 57 ? -4.356 -9.096 -0.269 1.00 0.00 90 ASP A C 10
ATOM 14101 O O . ASP A 1 57 ? -3.317 -9.427 -0.844 1.00 0.00 90 ASP A O 10
ATOM 14110 N N . HIS A 1 58 ? -5.264 -8.295 -0.818 1.00 0.00 91 HIS A N 10
ATOM 14111 C CA . HIS A 1 58 ? -5.095 -7.748 -2.159 1.00 0.00 91 HIS A CA 10
ATOM 14112 C C . HIS A 1 58 ? -3.760 -7.023 -2.281 1.00 0.00 91 HIS A C 10
ATOM 14113 O O . HIS A 1 58 ? -3.090 -7.103 -3.311 1.00 0.00 91 HIS A O 10
ATOM 14127 N N . SER A 1 59 ? -3.376 -6.322 -1.220 1.00 0.00 92 SER A N 10
ATOM 14128 C CA . SER A 1 59 ? -2.116 -5.591 -1.207 1.00 0.00 92 SER A CA 10
ATOM 14129 C C . SER A 1 59 ? -0.944 -6.541 -1.435 1.00 0.00 92 SER A C 10
ATOM 14130 O O . SER A 1 59 ? 0.028 -6.196 -2.109 1.00 0.00 92 SER A O 10
ATOM 14138 N N . THR A 1 60 ? -1.049 -7.743 -0.877 1.00 0.00 93 THR A N 10
ATOM 14139 C CA . THR A 1 60 ? -0.002 -8.745 -1.023 1.00 0.00 93 THR A CA 10
ATOM 14140 C C . THR A 1 60 ? 0.042 -9.267 -2.454 1.00 0.00 93 THR A C 10
ATOM 14141 O O . THR A 1 60 ? 1.092 -9.262 -3.098 1.00 0.00 93 THR A O 10
ATOM 14152 N N . ILE A 1 61 ? -1.106 -9.711 -2.954 1.00 0.00 94 ILE A N 10
ATOM 14153 C CA . ILE A 1 61 ? -1.184 -10.228 -4.317 1.00 0.00 94 ILE A CA 10
ATOM 14154 C C . ILE A 1 61 ? -0.669 -9.194 -5.306 1.00 0.00 94 ILE A C 10
ATOM 14155 O O . ILE A 1 61 ? 0.146 -9.501 -6.175 1.00 0.00 94 ILE A O 10
ATOM 14171 N N . HIS A 1 62 ? -1.141 -7.961 -5.158 1.00 0.00 95 HIS A N 10
ATOM 14172 C CA . HIS A 1 62 ? -0.714 -6.874 -6.030 1.00 0.00 95 HIS A CA 10
ATOM 14173 C C . HIS A 1 62 ? 0.794 -6.675 -5.919 1.00 0.00 95 HIS A C 10
ATOM 14174 O O . HIS A 1 62 ? 1.472 -6.417 -6.914 1.00 0.00 95 HIS A O 10
ATOM 14188 N N . SER A 1 63 ? 1.311 -6.804 -4.701 1.00 0.00 96 SER A N 10
ATOM 14189 C CA . SER A 1 63 ? 2.738 -6.643 -4.459 1.00 0.00 96 SER A CA 10
ATOM 14190 C C . SER A 1 63 ? 3.543 -7.627 -5.300 1.00 0.00 96 SER A C 10
ATOM 14191 O O . SER A 1 63 ? 4.556 -7.270 -5.891 1.00 0.00 96 SER A O 10
ATOM 14199 N N . GLN A 1 64 ? 3.090 -8.871 -5.355 1.00 0.00 97 GLN A N 10
ATOM 14200 C CA . GLN A 1 64 ? 3.785 -9.888 -6.134 1.00 0.00 97 GLN A CA 10
ATOM 14201 C C . GLN A 1 64 ? 3.625 -9.637 -7.632 1.00 0.00 97 GLN A C 10
ATOM 14202 O O . GLN A 1 64 ? 4.600 -9.656 -8.385 1.00 0.00 97 GLN A O 10
ATOM 14216 N N . GLU A 1 65 ? 2.386 -9.405 -8.058 1.00 0.00 98 GLU A N 10
ATOM 14217 C CA . GLU A 1 65 ? 2.084 -9.161 -9.467 1.00 0.00 98 GLU A CA 10
ATOM 14218 C C . GLU A 1 65 ? 2.988 -8.087 -10.074 1.00 0.00 98 GLU A C 10
ATOM 14219 O O . GLU A 1 65 ? 3.548 -8.279 -11.154 1.00 0.00 98 GLU A O 10
ATOM 14231 N N . THR A 1 66 ? 3.120 -6.957 -9.389 1.00 0.00 99 THR A N 10
ATOM 14232 C CA . THR A 1 66 ? 3.948 -5.859 -9.885 1.00 0.00 99 THR A CA 10
ATOM 14233 C C . THR A 1 66 ? 5.287 -5.782 -9.156 1.00 0.00 99 THR A C 10
ATOM 14234 O O . THR A 1 66 ? 6.026 -4.810 -9.308 1.00 0.00 99 THR A O 10
ATOM 14245 N N . LYS A 1 67 ? 5.600 -6.802 -8.365 1.00 0.00 100 LYS A N 10
ATOM 14246 C CA . LYS A 1 67 ? 6.855 -6.827 -7.622 1.00 0.00 100 LYS A CA 10
ATOM 14247 C C . LYS A 1 67 ? 6.967 -5.626 -6.682 1.00 0.00 100 LYS A C 10
ATOM 14248 O O . LYS A 1 67 ? 8.065 -5.256 -6.264 1.00 0.00 100 LYS A O 10
ATOM 14267 N N . HIS A 1 68 ? 5.826 -5.035 -6.334 1.00 0.00 101 HIS A N 10
ATOM 14268 C CA . HIS A 1 68 ? 5.798 -3.896 -5.424 1.00 0.00 101 HIS A CA 10
ATOM 14269 C C . HIS A 1 68 ? 5.681 -4.386 -3.985 1.00 0.00 101 HIS A C 10
ATOM 14270 O O . HIS A 1 68 ? 4.584 -4.670 -3.506 1.00 0.00 101 HIS A O 10
ATOM 14284 N N . TYR A 1 69 ? 6.814 -4.494 -3.300 1.00 0.00 102 TYR A N 10
ATOM 14285 C CA . TYR A 1 69 ? 6.829 -4.963 -1.918 1.00 0.00 102 TYR A CA 10
ATOM 14286 C C . TYR A 1 69 ? 6.680 -3.809 -0.929 1.00 0.00 102 TYR A C 10
ATOM 14287 O O . TYR A 1 69 ? 7.077 -3.925 0.230 1.00 0.00 102 TYR A O 10
ATOM 14305 N N . LEU A 1 70 ? 6.111 -2.700 -1.386 1.00 0.00 103 LEU A N 10
ATOM 14306 C CA . LEU A 1 70 ? 5.921 -1.538 -0.528 1.00 0.00 103 LEU A CA 10
ATOM 14307 C C . LEU A 1 70 ? 4.456 -1.122 -0.492 1.00 0.00 103 LEU A C 10
ATOM 14308 O O . LEU A 1 70 ? 3.881 -0.743 -1.512 1.00 0.00 103 LEU A O 10
ATOM 14324 N N . THR A 1 71 ? 3.859 -1.195 0.692 1.00 0.00 104 THR A N 10
ATOM 14325 C CA . THR A 1 71 ? 2.459 -0.825 0.863 1.00 0.00 104 THR A CA 10
ATOM 14326 C C . THR A 1 71 ? 2.267 -0.023 2.145 1.00 0.00 104 THR A C 10
ATOM 14327 O O . THR A 1 71 ? 2.812 -0.369 3.191 1.00 0.00 104 THR A O 10
ATOM 14338 N N . VAL A 1 72 ? 1.491 1.051 2.057 1.00 0.00 105 VAL A N 10
ATOM 14339 C CA . VAL A 1 72 ? 1.236 1.900 3.215 1.00 0.00 105 VAL A CA 10
ATOM 14340 C C . VAL A 1 72 ? -0.252 1.962 3.541 1.00 0.00 105 VAL A C 10
ATOM 14341 O O . VAL A 1 72 ? -1.065 2.371 2.711 1.00 0.00 105 VAL A O 10
ATOM 14354 N N . ASN A 1 73 ? -0.599 1.561 4.759 1.00 0.00 106 ASN A N 10
ATOM 14355 C CA . ASN A 1 73 ? -1.988 1.578 5.203 1.00 0.00 106 ASN A CA 10
ATOM 14356 C C . ASN A 1 73 ? -2.422 2.999 5.537 1.00 0.00 106 ASN A C 10
ATOM 14357 O O . ASN A 1 73 ? -1.831 3.651 6.396 1.00 0.00 106 ASN A O 10
ATOM 14368 N N . LEU A 1 74 ? -3.451 3.478 4.850 1.00 0.00 107 LEU A N 10
ATOM 14369 C CA . LEU A 1 74 ? -3.958 4.828 5.071 1.00 0.00 107 LEU A CA 10
ATOM 14370 C C . LEU A 1 74 ? -4.702 4.944 6.401 1.00 0.00 107 LEU A C 10
ATOM 14371 O O . LEU A 1 74 ? -5.072 6.042 6.818 1.00 0.00 107 LEU A O 10
ATOM 14387 N N . THR A 1 75 ? -4.929 3.812 7.062 1.00 0.00 108 THR A N 10
ATOM 14388 C CA . THR A 1 75 ? -5.635 3.804 8.338 1.00 0.00 108 THR A CA 10
ATOM 14389 C C . THR A 1 75 ? -4.702 4.170 9.489 1.00 0.00 108 THR A C 10
ATOM 14390 O O . THR A 1 75 ? -5.116 4.812 10.454 1.00 0.00 108 THR A O 10
ATOM 14401 N N . THR A 1 76 ? -3.443 3.757 9.383 1.00 0.00 109 THR A N 10
ATOM 14402 C CA . THR A 1 76 ? -2.456 4.042 10.422 1.00 0.00 109 THR A CA 10
ATOM 14403 C C . THR A 1 76 ? -1.300 4.888 9.883 1.00 0.00 109 THR A C 10
ATOM 14404 O O . THR A 1 76 ? -0.452 5.350 10.647 1.00 0.00 109 THR A O 10
ATOM 14415 N N . LEU A 1 77 ? -1.269 5.089 8.568 1.00 0.00 110 LEU A N 10
ATOM 14416 C CA . LEU A 1 77 ? -0.216 5.877 7.936 1.00 0.00 110 LEU A CA 10
ATOM 14417 C C . LEU A 1 77 ? 1.147 5.215 8.120 1.00 0.00 110 LEU A C 10
ATOM 14418 O O . LEU A 1 77 ? 2.167 5.895 8.241 1.00 0.00 110 LEU A O 10
ATOM 14434 N N . ARG A 1 78 ? 1.161 3.885 8.141 1.00 0.00 111 ARG A N 10
ATOM 14435 C CA . ARG A 1 78 ? 2.402 3.137 8.310 1.00 0.00 111 ARG A CA 10
ATOM 14436 C C . ARG A 1 78 ? 2.736 2.338 7.053 1.00 0.00 111 ARG A C 10
ATOM 14437 O O . ARG A 1 78 ? 1.855 1.742 6.431 1.00 0.00 111 ARG A O 10
ATOM 14458 N N . VAL A 1 79 ? 4.014 2.330 6.685 1.00 0.00 112 VAL A N 10
ATOM 14459 C CA . VAL A 1 79 ? 4.469 1.605 5.503 1.00 0.00 112 VAL A CA 10
ATOM 14460 C C . VAL A 1 79 ? 4.953 0.205 5.868 1.00 0.00 112 VAL A C 10
ATOM 14461 O O . VAL A 1 79 ? 5.440 -0.024 6.975 1.00 0.00 112 VAL A O 10
ATOM 14474 N N . TRP A 1 80 ? 4.811 -0.729 4.932 1.00 0.00 113 TRP A N 10
ATOM 14475 C CA . TRP A 1 80 ? 5.231 -2.107 5.159 1.00 0.00 113 TRP A CA 10
ATOM 14476 C C . TRP A 1 80 ? 6.072 -2.630 3.997 1.00 0.00 113 TRP A C 10
ATOM 14477 O O . TRP A 1 80 ? 5.805 -2.324 2.832 1.00 0.00 113 TRP A O 10
ATOM 14498 N N . CYS A 1 81 ? 7.087 -3.426 4.330 1.00 0.00 114 CYS A N 10
ATOM 14499 C CA . CYS A 1 81 ? 7.978 -4.009 3.333 1.00 0.00 114 CYS A CA 10
ATOM 14500 C C . CYS A 1 81 ? 7.835 -5.530 3.307 1.00 0.00 114 CYS A C 10
ATOM 14501 O O . CYS A 1 81 ? 8.204 -6.212 4.264 1.00 0.00 114 CYS A O 10
ATOM 14508 N N . TYR A 1 82 ? 7.290 -6.053 2.211 1.00 0.00 115 TYR A N 10
ATOM 14509 C CA . TYR A 1 82 ? 7.090 -7.494 2.067 1.00 0.00 115 TYR A CA 10
ATOM 14510 C C . TYR A 1 82 ? 8.418 -8.232 1.921 1.00 0.00 115 TYR A C 10
ATOM 14511 O O . TYR A 1 82 ? 8.612 -9.297 2.507 1.00 0.00 115 TYR A O 10
ATOM 14529 N N . ALA A 1 83 ? 9.327 -7.666 1.133 1.00 0.00 116 ALA A N 10
ATOM 14530 C CA . ALA A 1 83 ? 10.630 -8.280 0.910 1.00 0.00 116 ALA A CA 10
ATOM 14531 C C . ALA A 1 83 ? 11.398 -8.419 2.218 1.00 0.00 116 ALA A C 10
ATOM 14532 O O . ALA A 1 83 ? 11.865 -9.505 2.565 1.00 0.00 116 ALA A O 10
ATOM 14539 N N . CYS A 1 84 ? 11.517 -7.314 2.943 1.00 0.00 117 CYS A N 10
ATOM 14540 C CA . CYS A 1 84 ? 12.219 -7.310 4.218 1.00 0.00 117 CYS A CA 10
ATOM 14541 C C . CYS A 1 84 ? 11.443 -8.112 5.256 1.00 0.00 117 CYS A C 10
ATOM 14542 O O . CYS A 1 84 ? 12.026 -8.699 6.167 1.00 0.00 117 CYS A O 10
ATOM 14549 N N . SER A 1 85 ? 10.119 -8.127 5.107 1.00 0.00 118 SER A N 10
ATOM 14550 C CA . SER A 1 85 ? 9.239 -8.850 6.022 1.00 0.00 118 SER A CA 10
ATOM 14551 C C . SER A 1 85 ? 9.061 -8.080 7.327 1.00 0.00 118 SER A C 10
ATOM 14552 O O . SER A 1 85 ? 9.174 -8.643 8.417 1.00 0.00 118 SER A O 10
ATOM 14560 N N . LYS A 1 86 ? 8.776 -6.787 7.208 1.00 0.00 119 LYS A N 10
ATOM 14561 C CA . LYS A 1 86 ? 8.579 -5.941 8.380 1.00 0.00 119 LYS A CA 10
ATOM 14562 C C . LYS A 1 86 ? 8.071 -4.560 7.977 1.00 0.00 119 LYS A C 10
ATOM 14563 O O . LYS A 1 86 ? 7.997 -4.236 6.791 1.00 0.00 119 LYS A O 10
ATOM 14582 N N . GLU A 1 87 ? 7.720 -3.752 8.972 1.00 0.00 120 GLU A N 10
ATOM 14583 C CA . GLU A 1 87 ? 7.217 -2.407 8.723 1.00 0.00 120 GLU A CA 10
ATOM 14584 C C . GLU A 1 87 ? 8.365 -1.423 8.524 1.00 0.00 120 GLU A C 10
ATOM 14585 O O . GLU A 1 87 ? 9.439 -1.579 9.107 1.00 0.00 120 GLU A O 10
ATOM 14597 N N . VAL A 1 88 ? 8.130 -0.409 7.697 1.00 0.00 121 VAL A N 10
ATOM 14598 C CA . VAL A 1 88 ? 9.144 0.603 7.420 1.00 0.00 121 VAL A CA 10
ATOM 14599 C C . VAL A 1 88 ? 8.541 2.003 7.442 1.00 0.00 121 VAL A C 10
ATOM 14600 O O . VAL A 1 88 ? 7.321 2.164 7.477 1.00 0.00 121 VAL A O 10
ATOM 14613 N N . PHE A 1 89 ? 9.404 3.014 7.421 1.00 0.00 122 PHE A N 10
ATOM 14614 C CA . PHE A 1 89 ? 8.955 4.401 7.439 1.00 0.00 122 PHE A CA 10
ATOM 14615 C C . PHE A 1 89 ? 9.503 5.167 6.238 1.00 0.00 122 PHE A C 10
ATOM 14616 O O . PHE A 1 89 ? 10.674 5.032 5.887 1.00 0.00 122 PHE A O 10
ATOM 14633 N N . LEU A 1 90 ? 8.648 5.970 5.614 1.00 0.00 123 LEU A N 10
ATOM 14634 C CA . LEU A 1 90 ? 9.047 6.757 4.454 1.00 0.00 123 LEU A CA 10
ATOM 14635 C C . LEU A 1 90 ? 10.173 7.723 4.814 1.00 0.00 123 LEU A C 10
ATOM 14636 O O . LEU A 1 90 ? 10.237 8.226 5.935 1.00 0.00 123 LEU A O 10
ATOM 14652 N N . ASP A 1 91 ? 11.058 7.977 3.855 1.00 0.00 124 ASP A N 10
ATOM 14653 C CA . ASP A 1 91 ? 12.180 8.882 4.071 1.00 0.00 124 ASP A CA 10
ATOM 14654 C C . ASP A 1 91 ? 11.903 10.249 3.454 1.00 0.00 124 ASP A C 10
ATOM 14655 O O . ASP A 1 91 ? 11.210 10.357 2.443 1.00 0.00 124 ASP A O 10
ATOM 14664 N N . ARG A 1 92 ? 12.450 11.293 4.071 1.00 0.00 125 ARG A N 10
ATOM 14665 C CA . ARG A 1 92 ? 12.263 12.653 3.582 1.00 0.00 125 ARG A CA 10
ATOM 14666 C C . ARG A 1 92 ? 13.077 12.894 2.314 1.00 0.00 125 ARG A C 10
ATOM 14667 O O . ARG A 1 92 ? 12.665 13.649 1.433 1.00 0.00 125 ARG A O 10
ATOM 14688 N N . LYS A 1 93 ? 14.234 12.245 2.229 1.00 0.00 126 LYS A N 10
ATOM 14689 C CA . LYS A 1 93 ? 15.106 12.389 1.069 1.00 0.00 126 LYS A CA 10
ATOM 14690 C C . LYS A 1 93 ? 14.559 11.610 -0.124 1.00 0.00 126 LYS A C 10
ATOM 14691 O O . LYS A 1 93 ? 13.820 10.639 0.043 1.00 0.00 126 LYS A O 10
ATOM 14710 N N . LEU A 1 94 ? 14.924 12.042 -1.326 1.00 0.00 127 LEU A N 10
ATOM 14711 C CA . LEU A 1 94 ? 14.470 11.386 -2.545 1.00 0.00 127 LEU A CA 10
ATOM 14712 C C . LEU A 1 94 ? 15.243 10.094 -2.789 1.00 0.00 127 LEU A C 10
ATOM 14713 O O . LEU A 1 94 ? 16.239 9.819 -2.120 1.00 0.00 127 LEU A O 10
ATOM 14729 N N . GLY A 1 95 ? 14.777 9.304 -3.752 1.00 0.00 128 GLY A N 10
ATOM 14730 C CA . GLY A 1 95 ? 15.436 8.050 -4.068 1.00 0.00 128 GLY A CA 10
ATOM 14731 C C . GLY A 1 95 ? 16.006 8.031 -5.473 1.00 0.00 128 GLY A C 10
ATOM 14732 O O . GLY A 1 95 ? 17.040 7.410 -5.723 1.00 0.00 128 GLY A O 10
ATOM 14736 N N . THR A 1 96 ? 15.330 8.711 -6.394 1.00 0.00 129 THR A N 10
ATOM 14737 C CA . THR A 1 96 ? 15.775 8.769 -7.781 1.00 0.00 129 THR A CA 10
ATOM 14738 C C . THR A 1 96 ? 16.787 9.891 -7.981 1.00 0.00 129 THR A C 10
ATOM 14739 O O . THR A 1 96 ? 17.983 9.645 -8.136 1.00 0.00 129 THR A O 10
ATOM 14750 N N . GLN A 1 97 ? 16.294 11.122 -7.977 1.00 0.00 130 GLN A N 10
ATOM 14751 C CA . GLN A 1 97 ? 17.149 12.290 -8.157 1.00 0.00 130 GLN A CA 10
ATOM 14752 C C . GLN A 1 97 ? 17.837 12.255 -9.519 1.00 0.00 130 GLN A C 10
ATOM 14753 O O . GLN A 1 97 ? 18.762 13.066 -9.734 1.00 0.00 130 GLN A O 10
ATOM 14771 N N . ARG A 1 3 ? 22.449 5.131 9.557 1.00 0.00 36 ARG A N 11
ATOM 14772 C CA . ARG A 1 3 ? 22.944 5.592 8.233 1.00 0.00 36 ARG A CA 11
ATOM 14773 C C . ARG A 1 3 ? 22.615 4.582 7.139 1.00 0.00 36 ARG A C 11
ATOM 14774 O O . ARG A 1 3 ? 23.358 4.439 6.168 1.00 0.00 36 ARG A O 11
ATOM 14797 N N . ASN A 1 4 ? 21.497 3.882 7.303 1.00 0.00 37 ASN A N 11
ATOM 14798 C CA . ASN A 1 4 ? 21.069 2.885 6.328 1.00 0.00 37 ASN A CA 11
ATOM 14799 C C . ASN A 1 4 ? 19.548 2.848 6.217 1.00 0.00 37 ASN A C 11
ATOM 14800 O O . ASN A 1 4 ? 18.842 3.410 7.054 1.00 0.00 37 ASN A O 11
ATOM 14811 N N . HIS A 1 5 ? 19.052 2.183 5.179 1.00 0.00 38 HIS A N 11
ATOM 14812 C CA . HIS A 1 5 ? 17.615 2.073 4.960 1.00 0.00 38 HIS A CA 11
ATOM 14813 C C . HIS A 1 5 ? 17.294 0.907 4.031 1.00 0.00 38 HIS A C 11
ATOM 14814 O O . HIS A 1 5 ? 18.194 0.226 3.539 1.00 0.00 38 HIS A O 11
ATOM 14829 N N . CYS A 1 6 ? 16.005 0.681 3.796 1.00 0.00 39 CYS A N 11
ATOM 14830 C CA . CYS A 1 6 ? 15.564 -0.404 2.928 1.00 0.00 39 CYS A CA 11
ATOM 14831 C C . CYS A 1 6 ? 15.511 0.065 1.467 1.00 0.00 39 CYS A C 11
ATOM 14832 O O . CYS A 1 6 ? 14.982 1.136 1.168 1.00 0.00 39 CYS A O 11
ATOM 14839 N N . PRO A 1 7 ? 16.069 -0.736 0.539 1.00 0.00 40 PRO A N 11
ATOM 14840 C CA . PRO A 1 7 ? 16.093 -0.397 -0.892 1.00 0.00 40 PRO A CA 11
ATOM 14841 C C . PRO A 1 7 ? 14.712 -0.425 -1.539 1.00 0.00 40 PRO A C 11
ATOM 14842 O O . PRO A 1 7 ? 14.364 0.468 -2.313 1.00 0.00 40 PRO A O 11
ATOM 14853 N N . HIS A 1 8 ? 13.930 -1.455 -1.229 1.00 0.00 41 HIS A N 11
ATOM 14854 C CA . HIS A 1 8 ? 12.591 -1.600 -1.793 1.00 0.00 41 HIS A CA 11
ATOM 14855 C C . HIS A 1 8 ? 11.804 -0.291 -1.702 1.00 0.00 41 HIS A C 11
ATOM 14856 O O . HIS A 1 8 ? 11.316 0.220 -2.710 1.00 0.00 41 HIS A O 11
ATOM 14870 N N . LEU A 1 9 ? 11.693 0.248 -0.492 1.00 0.00 42 LEU A N 11
ATOM 14871 C CA . LEU A 1 9 ? 10.975 1.498 -0.272 1.00 0.00 42 LEU A CA 11
ATOM 14872 C C . LEU A 1 9 ? 11.804 2.692 -0.735 1.00 0.00 42 LEU A C 11
ATOM 14873 O O . LEU A 1 9 ? 11.261 3.696 -1.195 1.00 0.00 42 LEU A O 11
ATOM 14889 N N . ASP A 1 10 ? 13.123 2.580 -0.610 1.00 0.00 43 ASP A N 11
ATOM 14890 C CA . ASP A 1 10 ? 14.020 3.655 -1.019 1.00 0.00 43 ASP A CA 11
ATOM 14891 C C . ASP A 1 10 ? 13.907 3.930 -2.518 1.00 0.00 43 ASP A C 11
ATOM 14892 O O . ASP A 1 10 ? 14.252 5.015 -2.985 1.00 0.00 43 ASP A O 11
ATOM 14901 N N . SER A 1 11 ? 13.428 2.942 -3.269 1.00 0.00 44 SER A N 11
ATOM 14902 C CA . SER A 1 11 ? 13.281 3.085 -4.715 1.00 0.00 44 SER A CA 11
ATOM 14903 C C . SER A 1 11 ? 11.953 3.749 -5.072 1.00 0.00 44 SER A C 11
ATOM 14904 O O . SER A 1 11 ? 11.901 4.623 -5.938 1.00 0.00 44 SER A O 11
ATOM 14912 N N . VAL A 1 12 ? 10.882 3.329 -4.406 1.00 0.00 45 VAL A N 11
ATOM 14913 C CA . VAL A 1 12 ? 9.558 3.886 -4.661 1.00 0.00 45 VAL A CA 11
ATOM 14914 C C . VAL A 1 12 ? 9.455 5.318 -4.148 1.00 0.00 45 VAL A C 11
ATOM 14915 O O . VAL A 1 12 ? 9.734 5.593 -2.981 1.00 0.00 45 VAL A O 11
ATOM 14928 N N . GLY A 1 13 ? 9.052 6.228 -5.029 1.00 0.00 46 GLY A N 11
ATOM 14929 C CA . GLY A 1 13 ? 8.919 7.622 -4.647 1.00 0.00 46 GLY A CA 11
ATOM 14930 C C . GLY A 1 13 ? 7.911 7.823 -3.533 1.00 0.00 46 GLY A C 11
ATOM 14931 O O . GLY A 1 13 ? 7.417 6.857 -2.953 1.00 0.00 46 GLY A O 11
ATOM 14935 N N . GLU A 1 14 ? 7.603 9.081 -3.235 1.00 0.00 47 GLU A N 11
ATOM 14936 C CA . GLU A 1 14 ? 6.647 9.405 -2.184 1.00 0.00 47 GLU A CA 11
ATOM 14937 C C . GLU A 1 14 ? 5.268 9.689 -2.771 1.00 0.00 47 GLU A C 11
ATOM 14938 O O . GLU A 1 14 ? 5.149 10.246 -3.862 1.00 0.00 47 GLU A O 11
ATOM 14950 N N . ILE A 1 15 ? 4.228 9.300 -2.039 1.00 0.00 48 ILE A N 11
ATOM 14951 C CA . ILE A 1 15 ? 2.858 9.512 -2.487 1.00 0.00 48 ILE A CA 11
ATOM 14952 C C . ILE A 1 15 ? 2.342 10.880 -2.050 1.00 0.00 48 ILE A C 11
ATOM 14953 O O . ILE A 1 15 ? 2.707 11.381 -0.986 1.00 0.00 48 ILE A O 11
ATOM 14969 N N . THR A 1 16 ? 1.492 11.478 -2.878 1.00 0.00 49 THR A N 11
ATOM 14970 C CA . THR A 1 16 ? 0.925 12.788 -2.577 1.00 0.00 49 THR A CA 11
ATOM 14971 C C . THR A 1 16 ? -0.361 12.654 -1.768 1.00 0.00 49 THR A C 11
ATOM 14972 O O . THR A 1 16 ? -0.991 11.597 -1.757 1.00 0.00 49 THR A O 11
ATOM 14983 N N . LYS A 1 17 ? -0.745 13.733 -1.093 1.00 0.00 50 LYS A N 11
ATOM 14984 C CA . LYS A 1 17 ? -1.957 13.736 -0.283 1.00 0.00 50 LYS A CA 11
ATOM 14985 C C . LYS A 1 17 ? -3.183 13.428 -1.137 1.00 0.00 50 LYS A C 11
ATOM 14986 O O . LYS A 1 17 ? -4.040 12.635 -0.746 1.00 0.00 50 LYS A O 11
ATOM 15005 N N . GLU A 1 18 ? -3.260 14.058 -2.305 1.00 0.00 51 GLU A N 11
ATOM 15006 C CA . GLU A 1 18 ? -4.382 13.849 -3.213 1.00 0.00 51 GLU A CA 11
ATOM 15007 C C . GLU A 1 18 ? -4.495 12.379 -3.604 1.00 0.00 51 GLU A C 11
ATOM 15008 O O . GLU A 1 18 ? -5.592 11.866 -3.817 1.00 0.00 51 GLU A O 11
ATOM 15020 N N . ASP A 1 19 ? -3.352 11.707 -3.695 1.00 0.00 52 ASP A N 11
ATOM 15021 C CA . ASP A 1 19 ? -3.324 10.296 -4.056 1.00 0.00 52 ASP A CA 11
ATOM 15022 C C . ASP A 1 19 ? -3.840 9.434 -2.908 1.00 0.00 52 ASP A C 11
ATOM 15023 O O . ASP A 1 19 ? -4.616 8.503 -3.118 1.00 0.00 52 ASP A O 11
ATOM 15032 N N . LEU A 1 20 ? -3.403 9.754 -1.694 1.00 0.00 53 LEU A N 11
ATOM 15033 C CA . LEU A 1 20 ? -3.821 9.011 -0.510 1.00 0.00 53 LEU A CA 11
ATOM 15034 C C . LEU A 1 20 ? -5.283 9.289 -0.177 1.00 0.00 53 LEU A C 11
ATOM 15035 O O . LEU A 1 20 ? -5.986 8.422 0.341 1.00 0.00 53 LEU A O 11
ATOM 15051 N N . ILE A 1 21 ? -5.735 10.504 -0.476 1.00 0.00 54 ILE A N 11
ATOM 15052 C CA . ILE A 1 21 ? -7.116 10.893 -0.206 1.00 0.00 54 ILE A CA 11
ATOM 15053 C C . ILE A 1 21 ? -8.097 9.921 -0.859 1.00 0.00 54 ILE A C 11
ATOM 15054 O O . ILE A 1 21 ? -9.100 9.540 -0.256 1.00 0.00 54 ILE A O 11
ATOM 15070 N N . GLN A 1 22 ? -7.801 9.517 -2.091 1.00 0.00 55 GLN A N 11
ATOM 15071 C CA . GLN A 1 22 ? -8.661 8.584 -2.810 1.00 0.00 55 GLN A CA 11
ATOM 15072 C C . GLN A 1 22 ? -8.677 7.230 -2.116 1.00 0.00 55 GLN A C 11
ATOM 15073 O O . GLN A 1 22 ? -9.738 6.657 -1.875 1.00 0.00 55 GLN A O 11
ATOM 15087 N N . LYS A 1 23 ? -7.497 6.734 -1.783 1.00 0.00 56 LYS A N 11
ATOM 15088 C CA . LYS A 1 23 ? -7.379 5.456 -1.096 1.00 0.00 56 LYS A CA 11
ATOM 15089 C C . LYS A 1 23 ? -7.988 5.559 0.297 1.00 0.00 56 LYS A C 11
ATOM 15090 O O . LYS A 1 23 ? -8.539 4.592 0.824 1.00 0.00 56 LYS A O 11
ATOM 15109 N N . SER A 1 24 ? -7.885 6.749 0.883 1.00 0.00 57 SER A N 11
ATOM 15110 C CA . SER A 1 24 ? -8.420 7.006 2.214 1.00 0.00 57 SER A CA 11
ATOM 15111 C C . SER A 1 24 ? -9.948 7.048 2.206 1.00 0.00 57 SER A C 11
ATOM 15112 O O . SER A 1 24 ? -10.577 7.030 3.264 1.00 0.00 57 SER A O 11
ATOM 15120 N N . LEU A 1 25 ? -10.546 7.109 1.016 1.00 0.00 58 LEU A N 11
ATOM 15121 C CA . LEU A 1 25 ? -12.001 7.160 0.907 1.00 0.00 58 LEU A CA 11
ATOM 15122 C C . LEU A 1 25 ? -12.637 5.899 1.491 1.00 0.00 58 LEU A C 11
ATOM 15123 O O . LEU A 1 25 ? -13.820 5.891 1.827 1.00 0.00 58 LEU A O 11
ATOM 15139 N N . GLY A 1 26 ? -11.843 4.840 1.624 1.00 0.00 59 GLY A N 11
ATOM 15140 C CA . GLY A 1 26 ? -12.349 3.600 2.186 1.00 0.00 59 GLY A CA 11
ATOM 15141 C C . GLY A 1 26 ? -12.922 2.659 1.144 1.00 0.00 59 GLY A C 11
ATOM 15142 O O . GLY A 1 26 ? -13.985 2.074 1.352 1.00 0.00 59 GLY A O 11
ATOM 15146 N N . THR A 1 27 ? -12.218 2.501 0.028 1.00 0.00 60 THR A N 11
ATOM 15147 C CA . THR A 1 27 ? -12.673 1.609 -1.033 1.00 0.00 60 THR A CA 11
ATOM 15148 C C . THR A 1 27 ? -11.495 0.911 -1.703 1.00 0.00 60 THR A C 11
ATOM 15149 O O . THR A 1 27 ? -10.464 1.529 -1.970 1.00 0.00 60 THR A O 11
ATOM 15160 N N . CYS A 1 28 ? -11.656 -0.380 -1.980 1.00 0.00 61 CYS A N 11
ATOM 15161 C CA . CYS A 1 28 ? -10.608 -1.160 -2.627 1.00 0.00 61 CYS A CA 11
ATOM 15162 C C . CYS A 1 28 ? -10.713 -1.054 -4.145 1.00 0.00 61 CYS A C 11
ATOM 15163 O O . CYS A 1 28 ? -11.810 -0.986 -4.697 1.00 0.00 61 CYS A O 11
ATOM 15170 N N . GLN A 1 29 ? -9.566 -1.039 -4.813 1.00 0.00 62 GLN A N 11
ATOM 15171 C CA . GLN A 1 29 ? -9.529 -0.940 -6.268 1.00 0.00 62 GLN A CA 11
ATOM 15172 C C . GLN A 1 29 ? -9.869 -2.277 -6.922 1.00 0.00 62 GLN A C 11
ATOM 15173 O O . GLN A 1 29 ? -10.478 -2.318 -7.991 1.00 0.00 62 GLN A O 11
ATOM 15187 N N . ASP A 1 30 ? -9.466 -3.367 -6.278 1.00 0.00 63 ASP A N 11
ATOM 15188 C CA . ASP A 1 30 ? -9.723 -4.704 -6.803 1.00 0.00 63 ASP A CA 11
ATOM 15189 C C . ASP A 1 30 ? -11.141 -5.163 -6.474 1.00 0.00 63 ASP A C 11
ATOM 15190 O O . ASP A 1 30 ? -11.894 -5.567 -7.361 1.00 0.00 63 ASP A O 11
ATOM 15199 N N . CYS A 1 31 ? -11.497 -5.102 -5.196 1.00 0.00 64 CYS A N 11
ATOM 15200 C CA . CYS A 1 31 ? -12.824 -5.514 -4.752 1.00 0.00 64 CYS A CA 11
ATOM 15201 C C . CYS A 1 31 ? -13.547 -4.361 -4.058 1.00 0.00 64 CYS A C 11
ATOM 15202 O O . CYS A 1 31 ? -13.136 -3.206 -4.165 1.00 0.00 64 CYS A O 11
ATOM 15209 N N . LYS A 1 32 ? -14.624 -4.680 -3.347 1.00 0.00 65 LYS A N 11
ATOM 15210 C CA . LYS A 1 32 ? -15.398 -3.668 -2.639 1.00 0.00 65 LYS A CA 11
ATOM 15211 C C . LYS A 1 32 ? -15.180 -3.773 -1.133 1.00 0.00 65 LYS A C 11
ATOM 15212 O O . LYS A 1 32 ? -15.728 -4.659 -0.476 1.00 0.00 65 LYS A O 11
ATOM 15231 N N . VAL A 1 33 ? -14.376 -2.863 -0.591 1.00 0.00 66 VAL A N 11
ATOM 15232 C CA . VAL A 1 33 ? -14.085 -2.854 0.838 1.00 0.00 66 VAL A CA 11
ATOM 15233 C C . VAL A 1 33 ? -14.312 -1.471 1.438 1.00 0.00 66 VAL A C 11
ATOM 15234 O O . VAL A 1 33 ? -13.573 -0.530 1.148 1.00 0.00 66 VAL A O 11
ATOM 15247 N N . GLN A 1 34 ? -15.339 -1.355 2.274 1.00 0.00 67 GLN A N 11
ATOM 15248 C CA . GLN A 1 34 ? -15.662 -0.086 2.915 1.00 0.00 67 GLN A CA 11
ATOM 15249 C C . GLN A 1 34 ? -14.714 0.193 4.078 1.00 0.00 67 GLN A C 11
ATOM 15250 O O . GLN A 1 34 ? -14.569 -0.629 4.984 1.00 0.00 67 GLN A O 11
ATOM 15264 N N . GLY A 1 35 ? -14.071 1.355 4.046 1.00 0.00 68 GLY A N 11
ATOM 15265 C CA . GLY A 1 35 ? -13.146 1.721 5.104 1.00 0.00 68 GLY A CA 11
ATOM 15266 C C . GLY A 1 35 ? -13.796 1.709 6.476 1.00 0.00 68 GLY A C 11
ATOM 15267 O O . GLY A 1 35 ? -15.020 1.617 6.580 1.00 0.00 68 GLY A O 11
ATOM 15271 N N . PRO A 1 36 ? -13.001 1.796 7.559 1.00 0.00 69 PRO A N 11
ATOM 15272 C CA . PRO A 1 36 ? -11.541 1.906 7.488 1.00 0.00 69 PRO A CA 11
ATOM 15273 C C . PRO A 1 36 ? -10.877 0.574 7.148 1.00 0.00 69 PRO A C 11
ATOM 15274 O O . PRO A 1 36 ? -11.516 -0.331 6.610 1.00 0.00 69 PRO A O 11
ATOM 15285 N N . ASN A 1 37 ? -9.590 0.461 7.468 1.00 0.00 70 ASN A N 11
ATOM 15286 C CA . ASN A 1 37 ? -8.836 -0.760 7.197 1.00 0.00 70 ASN A CA 11
ATOM 15287 C C . ASN A 1 37 ? -8.632 -0.950 5.698 1.00 0.00 70 ASN A C 11
ATOM 15288 O O . ASN A 1 37 ? -9.325 -1.745 5.063 1.00 0.00 70 ASN A O 11
ATOM 15299 N N . LEU A 1 38 ? -7.676 -0.215 5.139 1.00 0.00 71 LEU A N 11
ATOM 15300 C CA . LEU A 1 38 ? -7.382 -0.304 3.713 1.00 0.00 71 LEU A CA 11
ATOM 15301 C C . LEU A 1 38 ? -5.927 0.055 3.429 1.00 0.00 71 LEU A C 11
ATOM 15302 O O . LEU A 1 38 ? -5.352 0.927 4.082 1.00 0.00 71 LEU A O 11
ATOM 15318 N N . TRP A 1 39 ? -5.336 -0.623 2.449 1.00 0.00 72 TRP A N 11
ATOM 15319 C CA . TRP A 1 39 ? -3.948 -0.378 2.078 1.00 0.00 72 TRP A CA 11
ATOM 15320 C C . TRP A 1 39 ? -3.853 0.202 0.671 1.00 0.00 72 TRP A C 11
ATOM 15321 O O . TRP A 1 39 ? -4.780 0.076 -0.128 1.00 0.00 72 TRP A O 11
ATOM 15342 N N . ALA A 1 40 ? -2.725 0.839 0.377 1.00 0.00 73 ALA A N 11
ATOM 15343 C CA . ALA A 1 40 ? -2.506 1.438 -0.933 1.00 0.00 73 ALA A CA 11
ATOM 15344 C C . ALA A 1 40 ? -1.053 1.280 -1.369 1.00 0.00 73 ALA A C 11
ATOM 15345 O O . ALA A 1 40 ? -0.135 1.401 -0.557 1.00 0.00 73 ALA A O 11
ATOM 15352 N N . CYS A 1 41 ? -0.850 1.011 -2.655 1.00 0.00 74 CYS A N 11
ATOM 15353 C CA . CYS A 1 41 ? 0.495 0.838 -3.193 1.00 0.00 74 CYS A CA 11
ATOM 15354 C C . CYS A 1 41 ? 1.354 2.067 -2.909 1.00 0.00 74 CYS A C 11
ATOM 15355 O O . CYS A 1 41 ? 0.923 3.201 -3.122 1.00 0.00 74 CYS A O 11
ATOM 15362 N N . LEU A 1 42 ? 2.567 1.834 -2.417 1.00 0.00 75 LEU A N 11
ATOM 15363 C CA . LEU A 1 42 ? 3.481 2.924 -2.091 1.00 0.00 75 LEU A CA 11
ATOM 15364 C C . LEU A 1 42 ? 4.267 3.387 -3.319 1.00 0.00 75 LEU A C 11
ATOM 15365 O O . LEU A 1 42 ? 4.870 4.460 -3.305 1.00 0.00 75 LEU A O 11
ATOM 15381 N N . GLU A 1 43 ? 4.259 2.579 -4.377 1.00 0.00 76 GLU A N 11
ATOM 15382 C CA . GLU A 1 43 ? 4.973 2.924 -5.602 1.00 0.00 76 GLU A CA 11
ATOM 15383 C C . GLU A 1 43 ? 4.510 4.275 -6.140 1.00 0.00 76 GLU A C 11
ATOM 15384 O O . GLU A 1 43 ? 3.313 4.550 -6.207 1.00 0.00 76 GLU A O 11
ATOM 15396 N N . ASN A 1 44 ? 5.467 5.117 -6.518 1.00 0.00 77 ASN A N 11
ATOM 15397 C CA . ASN A 1 44 ? 5.156 6.442 -7.045 1.00 0.00 77 ASN A CA 11
ATOM 15398 C C . ASN A 1 44 ? 4.428 6.345 -8.381 1.00 0.00 77 ASN A C 11
ATOM 15399 O O . ASN A 1 44 ? 3.496 7.104 -8.648 1.00 0.00 77 ASN A O 11
ATOM 15410 N N . ARG A 1 45 ? 4.861 5.411 -9.217 1.00 0.00 78 ARG A N 11
ATOM 15411 C CA . ARG A 1 45 ? 4.255 5.214 -10.528 1.00 0.00 78 ARG A CA 11
ATOM 15412 C C . ARG A 1 45 ? 2.930 4.464 -10.418 1.00 0.00 78 ARG A C 11
ATOM 15413 O O . ARG A 1 45 ? 2.070 4.579 -11.291 1.00 0.00 78 ARG A O 11
ATOM 15434 N N . CYS A 1 46 ? 2.772 3.693 -9.346 1.00 0.00 79 CYS A N 11
ATOM 15435 C CA . CYS A 1 46 ? 1.551 2.924 -9.134 1.00 0.00 79 CYS A CA 11
ATOM 15436 C C . CYS A 1 46 ? 0.623 3.625 -8.147 1.00 0.00 79 CYS A C 11
ATOM 15437 O O . CYS A 1 46 ? 1.055 4.089 -7.092 1.00 0.00 79 CYS A O 11
ATOM 15444 N N . SER A 1 47 ? -0.657 3.689 -8.496 1.00 0.00 80 SER A N 11
ATOM 15445 C CA . SER A 1 47 ? -1.655 4.324 -7.640 1.00 0.00 80 SER A CA 11
ATOM 15446 C C . SER A 1 47 ? -2.830 3.382 -7.406 1.00 0.00 80 SER A C 11
ATOM 15447 O O . SER A 1 47 ? -3.988 3.802 -7.403 1.00 0.00 80 SER A O 11
ATOM 15455 N N . TYR A 1 48 ? -2.523 2.103 -7.219 1.00 0.00 81 TYR A N 11
ATOM 15456 C CA . TYR A 1 48 ? -3.547 1.091 -6.992 1.00 0.00 81 TYR A CA 11
ATOM 15457 C C . TYR A 1 48 ? -3.887 0.970 -5.510 1.00 0.00 81 TYR A C 11
ATOM 15458 O O . TYR A 1 48 ? -3.036 1.174 -4.646 1.00 0.00 81 TYR A O 11
ATOM 15476 N N . VAL A 1 49 ? -5.141 0.629 -5.228 1.00 0.00 82 VAL A N 11
ATOM 15477 C CA . VAL A 1 49 ? -5.605 0.471 -3.855 1.00 0.00 82 VAL A CA 11
ATOM 15478 C C . VAL A 1 49 ? -5.967 -0.983 -3.573 1.00 0.00 82 VAL A C 11
ATOM 15479 O O . VAL A 1 49 ? -6.711 -1.604 -4.332 1.00 0.00 82 VAL A O 11
ATOM 15492 N N . GLY A 1 50 ? -5.436 -1.525 -2.481 1.00 0.00 83 GLY A N 11
ATOM 15493 C CA . GLY A 1 50 ? -5.718 -2.905 -2.133 1.00 0.00 83 GLY A CA 11
ATOM 15494 C C . GLY A 1 50 ? -5.855 -3.120 -0.638 1.00 0.00 83 GLY A C 11
ATOM 15495 O O . GLY A 1 50 ? -5.404 -2.299 0.161 1.00 0.00 83 GLY A O 11
ATOM 15499 N N . CYS A 1 51 ? -6.478 -4.232 -0.262 1.00 0.00 84 CYS A N 11
ATOM 15500 C CA . CYS A 1 51 ? -6.673 -4.564 1.145 1.00 0.00 84 CYS A CA 11
ATOM 15501 C C . CYS A 1 51 ? -5.689 -5.645 1.586 1.00 0.00 84 CYS A C 11
ATOM 15502 O O . CYS A 1 51 ? -5.375 -6.560 0.824 1.00 0.00 84 CYS A O 11
ATOM 15509 N N . GLY A 1 52 ? -5.200 -5.526 2.816 1.00 0.00 85 GLY A N 11
ATOM 15510 C CA . GLY A 1 52 ? -4.248 -6.490 3.337 1.00 0.00 85 GLY A CA 11
ATOM 15511 C C . GLY A 1 52 ? -4.873 -7.839 3.639 1.00 0.00 85 GLY A C 11
ATOM 15512 O O . GLY A 1 52 ? -5.984 -8.132 3.195 1.00 0.00 85 GLY A O 11
ATOM 15516 N N . GLU A 1 53 ? -4.152 -8.661 4.397 1.00 0.00 86 GLU A N 11
ATOM 15517 C CA . GLU A 1 53 ? -4.629 -9.991 4.764 1.00 0.00 86 GLU A CA 11
ATOM 15518 C C . GLU A 1 53 ? -5.940 -9.919 5.545 1.00 0.00 86 GLU A C 11
ATOM 15519 O O . GLU A 1 53 ? -6.665 -10.908 5.644 1.00 0.00 86 GLU A O 11
ATOM 15531 N N . SER A 1 54 ? -6.238 -8.748 6.100 1.00 0.00 87 SER A N 11
ATOM 15532 C CA . SER A 1 54 ? -7.461 -8.562 6.871 1.00 0.00 87 SER A CA 11
ATOM 15533 C C . SER A 1 54 ? -8.698 -8.785 6.004 1.00 0.00 87 SER A C 11
ATOM 15534 O O . SER A 1 54 ? -9.796 -9.001 6.518 1.00 0.00 87 SER A O 11
ATOM 15542 N N . GLN A 1 55 ? -8.518 -8.730 4.686 1.00 0.00 88 GLN A N 11
ATOM 15543 C CA . GLN A 1 55 ? -9.623 -8.928 3.756 1.00 0.00 88 GLN A CA 11
ATOM 15544 C C . GLN A 1 55 ? -9.329 -10.075 2.793 1.00 0.00 88 GLN A C 11
ATOM 15545 O O . GLN A 1 55 ? -9.909 -11.155 2.906 1.00 0.00 88 GLN A O 11
ATOM 15559 N N . VAL A 1 56 ? -8.428 -9.835 1.845 1.00 0.00 89 VAL A N 11
ATOM 15560 C CA . VAL A 1 56 ? -8.066 -10.852 0.864 1.00 0.00 89 VAL A CA 11
ATOM 15561 C C . VAL A 1 56 ? -6.584 -10.779 0.497 1.00 0.00 89 VAL A C 11
ATOM 15562 O O . VAL A 1 56 ? -6.163 -11.326 -0.522 1.00 0.00 89 VAL A O 11
ATOM 15575 N N . ASP A 1 57 ? -5.795 -10.103 1.329 1.00 0.00 90 ASP A N 11
ATOM 15576 C CA . ASP A 1 57 ? -4.361 -9.968 1.084 1.00 0.00 90 ASP A CA 11
ATOM 15577 C C . ASP A 1 57 ? -4.090 -9.436 -0.322 1.00 0.00 90 ASP A C 11
ATOM 15578 O O . ASP A 1 57 ? -3.077 -9.766 -0.940 1.00 0.00 90 ASP A O 11
ATOM 15587 N N . HIS A 1 58 ? -5.001 -8.602 -0.817 1.00 0.00 91 HIS A N 11
ATOM 15588 C CA . HIS A 1 58 ? -4.862 -8.017 -2.146 1.00 0.00 91 HIS A CA 11
ATOM 15589 C C . HIS A 1 58 ? -3.524 -7.304 -2.282 1.00 0.00 91 HIS A C 11
ATOM 15590 O O . HIS A 1 58 ? -2.892 -7.341 -3.338 1.00 0.00 91 HIS A O 11
ATOM 15604 N N . SER A 1 59 ? -3.093 -6.660 -1.202 1.00 0.00 92 SER A N 11
ATOM 15605 C CA . SER A 1 59 ? -1.823 -5.944 -1.198 1.00 0.00 92 SER A CA 11
ATOM 15606 C C . SER A 1 59 ? -0.671 -6.895 -1.504 1.00 0.00 92 SER A C 11
ATOM 15607 O O . SER A 1 59 ? 0.286 -6.528 -2.188 1.00 0.00 92 SER A O 11
ATOM 15615 N N . THR A 1 60 ? -0.772 -8.120 -0.999 1.00 0.00 93 THR A N 11
ATOM 15616 C CA . THR A 1 60 ? 0.260 -9.124 -1.223 1.00 0.00 93 THR A CA 11
ATOM 15617 C C . THR A 1 60 ? 0.238 -9.598 -2.671 1.00 0.00 93 THR A C 11
ATOM 15618 O O . THR A 1 60 ? 1.271 -9.624 -3.343 1.00 0.00 93 THR A O 11
ATOM 15629 N N . ILE A 1 61 ? -0.946 -9.962 -3.154 1.00 0.00 94 ILE A N 11
ATOM 15630 C CA . ILE A 1 61 ? -1.091 -10.425 -4.529 1.00 0.00 94 ILE A CA 11
ATOM 15631 C C . ILE A 1 61 ? -0.607 -9.356 -5.499 1.00 0.00 94 ILE A C 11
ATOM 15632 O O . ILE A 1 61 ? 0.205 -9.625 -6.384 1.00 0.00 94 ILE A O 11
ATOM 15648 N N . HIS A 1 62 ? -1.104 -8.137 -5.316 1.00 0.00 95 HIS A N 11
ATOM 15649 C CA . HIS A 1 62 ? -0.712 -7.020 -6.165 1.00 0.00 95 HIS A CA 11
ATOM 15650 C C . HIS A 1 62 ? 0.795 -6.800 -6.078 1.00 0.00 95 HIS A C 11
ATOM 15651 O O . HIS A 1 62 ? 1.447 -6.483 -7.072 1.00 0.00 95 HIS A O 11
ATOM 15665 N N . SER A 1 63 ? 1.340 -6.977 -4.878 1.00 0.00 96 SER A N 11
ATOM 15666 C CA . SER A 1 63 ? 2.769 -6.805 -4.656 1.00 0.00 96 SER A CA 11
ATOM 15667 C C . SER A 1 63 ? 3.571 -7.750 -5.545 1.00 0.00 96 SER A C 11
ATOM 15668 O O . SER A 1 63 ? 4.577 -7.361 -6.131 1.00 0.00 96 SER A O 11
ATOM 15676 N N . GLN A 1 64 ? 3.123 -8.993 -5.646 1.00 0.00 97 GLN A N 11
ATOM 15677 C CA . GLN A 1 64 ? 3.814 -9.976 -6.471 1.00 0.00 97 GLN A CA 11
ATOM 15678 C C . GLN A 1 64 ? 3.641 -9.661 -7.955 1.00 0.00 97 GLN A C 11
ATOM 15679 O O . GLN A 1 64 ? 4.611 -9.643 -8.714 1.00 0.00 97 GLN A O 11
ATOM 15693 N N . GLU A 1 65 ? 2.399 -9.417 -8.361 1.00 0.00 98 GLU A N 11
ATOM 15694 C CA . GLU A 1 65 ? 2.085 -9.112 -9.755 1.00 0.00 98 GLU A CA 11
ATOM 15695 C C . GLU A 1 65 ? 2.985 -8.012 -10.319 1.00 0.00 98 GLU A C 11
ATOM 15696 O O . GLU A 1 65 ? 3.538 -8.154 -11.409 1.00 0.00 98 GLU A O 11
ATOM 15708 N N . THR A 1 66 ? 3.118 -6.915 -9.582 1.00 0.00 99 THR A N 11
ATOM 15709 C CA . THR A 1 66 ? 3.943 -5.795 -10.029 1.00 0.00 99 THR A CA 11
ATOM 15710 C C . THR A 1 66 ? 5.264 -5.724 -9.268 1.00 0.00 99 THR A C 11
ATOM 15711 O O . THR A 1 66 ? 5.983 -4.730 -9.357 1.00 0.00 99 THR A O 11
ATOM 15722 N N . LYS A 1 67 ? 5.585 -6.777 -8.522 1.00 0.00 100 LYS A N 11
ATOM 15723 C CA . LYS A 1 67 ? 6.825 -6.810 -7.754 1.00 0.00 100 LYS A CA 11
ATOM 15724 C C . LYS A 1 67 ? 6.913 -5.625 -6.790 1.00 0.00 100 LYS A C 11
ATOM 15725 O O . LYS A 1 67 ? 8.000 -5.253 -6.350 1.00 0.00 100 LYS A O 11
ATOM 15744 N N . HIS A 1 68 ? 5.761 -5.050 -6.451 1.00 0.00 101 HIS A N 11
ATOM 15745 C CA . HIS A 1 68 ? 5.709 -3.925 -5.524 1.00 0.00 101 HIS A CA 11
ATOM 15746 C C . HIS A 1 68 ? 5.621 -4.436 -4.090 1.00 0.00 101 HIS A C 11
ATOM 15747 O O . HIS A 1 68 ? 4.539 -4.762 -3.605 1.00 0.00 101 HIS A O 11
ATOM 15761 N N . TYR A 1 69 ? 6.766 -4.513 -3.419 1.00 0.00 102 TYR A N 11
ATOM 15762 C CA . TYR A 1 69 ? 6.815 -5.000 -2.044 1.00 0.00 102 TYR A CA 11
ATOM 15763 C C . TYR A 1 69 ? 6.665 -3.863 -1.038 1.00 0.00 102 TYR A C 11
ATOM 15764 O O . TYR A 1 69 ? 7.193 -3.935 0.072 1.00 0.00 102 TYR A O 11
ATOM 15782 N N . LEU A 1 70 ? 5.946 -2.815 -1.424 1.00 0.00 103 LEU A N 11
ATOM 15783 C CA . LEU A 1 70 ? 5.740 -1.673 -0.543 1.00 0.00 103 LEU A CA 11
ATOM 15784 C C . LEU A 1 70 ? 4.271 -1.271 -0.504 1.00 0.00 103 LEU A C 11
ATOM 15785 O O . LEU A 1 70 ? 3.698 -0.872 -1.519 1.00 0.00 103 LEU A O 11
ATOM 15801 N N . THR A 1 71 ? 3.669 -1.373 0.675 1.00 0.00 104 THR A N 11
ATOM 15802 C CA . THR A 1 71 ? 2.266 -1.015 0.847 1.00 0.00 104 THR A CA 11
ATOM 15803 C C . THR A 1 71 ? 2.076 -0.161 2.095 1.00 0.00 104 THR A C 11
ATOM 15804 O O . THR A 1 71 ? 2.683 -0.419 3.132 1.00 0.00 104 THR A O 11
ATOM 15815 N N . VAL A 1 72 ? 1.231 0.859 1.990 1.00 0.00 105 VAL A N 11
ATOM 15816 C CA . VAL A 1 72 ? 0.970 1.748 3.115 1.00 0.00 105 VAL A CA 11
ATOM 15817 C C . VAL A 1 72 ? -0.505 1.735 3.500 1.00 0.00 105 VAL A C 11
ATOM 15818 O O . VAL A 1 72 ? -1.373 2.064 2.691 1.00 0.00 105 VAL A O 11
ATOM 15831 N N . ASN A 1 73 ? -0.779 1.356 4.745 1.00 0.00 106 ASN A N 11
ATOM 15832 C CA . ASN A 1 73 ? -2.148 1.303 5.245 1.00 0.00 106 ASN A CA 11
ATOM 15833 C C . ASN A 1 73 ? -2.622 2.692 5.658 1.00 0.00 106 ASN A C 11
ATOM 15834 O O . ASN A 1 73 ? -2.034 3.321 6.536 1.00 0.00 106 ASN A O 11
ATOM 15845 N N . LEU A 1 74 ? -3.683 3.166 5.016 1.00 0.00 107 LEU A N 11
ATOM 15846 C CA . LEU A 1 74 ? -4.232 4.484 5.318 1.00 0.00 107 LEU A CA 11
ATOM 15847 C C . LEU A 1 74 ? -4.944 4.499 6.669 1.00 0.00 107 LEU A C 11
ATOM 15848 O O . LEU A 1 74 ? -5.281 5.564 7.188 1.00 0.00 107 LEU A O 11
ATOM 15864 N N . THR A 1 75 ? -5.176 3.318 7.234 1.00 0.00 108 THR A N 11
ATOM 15865 C CA . THR A 1 75 ? -5.852 3.207 8.521 1.00 0.00 108 THR A CA 11
ATOM 15866 C C . THR A 1 75 ? -4.982 3.753 9.649 1.00 0.00 108 THR A C 11
ATOM 15867 O O . THR A 1 75 ? -5.456 4.496 10.507 1.00 0.00 108 THR A O 11
ATOM 15878 N N . THR A 1 76 ? -3.709 3.378 9.640 1.00 0.00 109 THR A N 11
ATOM 15879 C CA . THR A 1 76 ? -2.770 3.829 10.664 1.00 0.00 109 THR A CA 11
ATOM 15880 C C . THR A 1 76 ? -1.618 4.630 10.056 1.00 0.00 109 THR A C 11
ATOM 15881 O O . THR A 1 76 ? -0.728 5.090 10.772 1.00 0.00 109 THR A O 11
ATOM 15892 N N . LEU A 1 77 ? -1.635 4.793 8.735 1.00 0.00 110 LEU A N 11
ATOM 15893 C CA . LEU A 1 77 ? -0.589 5.538 8.042 1.00 0.00 110 LEU A CA 11
ATOM 15894 C C . LEU A 1 77 ? 0.772 4.869 8.220 1.00 0.00 110 LEU A C 11
ATOM 15895 O O . LEU A 1 77 ? 1.783 5.541 8.424 1.00 0.00 110 LEU A O 11
ATOM 15911 N N . ARG A 1 78 ? 0.790 3.542 8.143 1.00 0.00 111 ARG A N 11
ATOM 15912 C CA . ARG A 1 78 ? 2.028 2.784 8.296 1.00 0.00 111 ARG A CA 11
ATOM 15913 C C . ARG A 1 78 ? 2.403 2.080 6.994 1.00 0.00 111 ARG A C 11
ATOM 15914 O O . ARG A 1 78 ? 1.535 1.681 6.219 1.00 0.00 111 ARG A O 11
ATOM 15935 N N . VAL A 1 79 ? 3.704 1.928 6.763 1.00 0.00 112 VAL A N 11
ATOM 15936 C CA . VAL A 1 79 ? 4.198 1.270 5.558 1.00 0.00 112 VAL A CA 11
ATOM 15937 C C . VAL A 1 79 ? 4.706 -0.134 5.870 1.00 0.00 112 VAL A C 11
ATOM 15938 O O . VAL A 1 79 ? 5.177 -0.402 6.976 1.00 0.00 112 VAL A O 11
ATOM 15951 N N . TRP A 1 80 ? 4.603 -1.029 4.893 1.00 0.00 113 TRP A N 11
ATOM 15952 C CA . TRP A 1 80 ? 5.047 -2.406 5.069 1.00 0.00 113 TRP A CA 11
ATOM 15953 C C . TRP A 1 80 ? 5.926 -2.858 3.906 1.00 0.00 113 TRP A C 11
ATOM 15954 O O . TRP A 1 80 ? 5.655 -2.541 2.745 1.00 0.00 113 TRP A O 11
ATOM 15975 N N . CYS A 1 81 ? 6.978 -3.607 4.232 1.00 0.00 114 CYS A N 11
ATOM 15976 C CA . CYS A 1 81 ? 7.907 -4.120 3.230 1.00 0.00 114 CYS A CA 11
ATOM 15977 C C . CYS A 1 81 ? 7.848 -5.645 3.175 1.00 0.00 114 CYS A C 11
ATOM 15978 O O . CYS A 1 81 ? 8.266 -6.325 4.114 1.00 0.00 114 CYS A O 11
ATOM 15985 N N . TYR A 1 82 ? 7.319 -6.175 2.075 1.00 0.00 115 TYR A N 11
ATOM 15986 C CA . TYR A 1 82 ? 7.197 -7.621 1.902 1.00 0.00 115 TYR A CA 11
ATOM 15987 C C . TYR A 1 82 ? 8.562 -8.282 1.726 1.00 0.00 115 TYR A C 11
ATOM 15988 O O . TYR A 1 82 ? 8.821 -9.348 2.286 1.00 0.00 115 TYR A O 11
ATOM 16006 N N . ALA A 1 83 ? 9.429 -7.651 0.941 1.00 0.00 116 ALA A N 11
ATOM 16007 C CA . ALA A 1 83 ? 10.762 -8.189 0.691 1.00 0.00 116 ALA A CA 11
ATOM 16008 C C . ALA A 1 83 ? 11.542 -8.333 1.990 1.00 0.00 116 ALA A C 11
ATOM 16009 O O . ALA A 1 83 ? 12.064 -9.404 2.299 1.00 0.00 116 ALA A O 11
ATOM 16016 N N . CYS A 1 84 ? 11.608 -7.249 2.752 1.00 0.00 117 CYS A N 11
ATOM 16017 C CA . CYS A 1 84 ? 12.314 -7.252 4.026 1.00 0.00 117 CYS A CA 11
ATOM 16018 C C . CYS A 1 84 ? 11.568 -8.109 5.043 1.00 0.00 117 CYS A C 11
ATOM 16019 O O . CYS A 1 84 ? 12.173 -8.700 5.937 1.00 0.00 117 CYS A O 11
ATOM 16026 N N . SER A 1 85 ? 10.245 -8.167 4.897 1.00 0.00 118 SER A N 11
ATOM 16027 C CA . SER A 1 85 ? 9.398 -8.946 5.796 1.00 0.00 118 SER A CA 11
ATOM 16028 C C . SER A 1 85 ? 9.221 -8.227 7.128 1.00 0.00 118 SER A C 11
ATOM 16029 O O . SER A 1 85 ? 9.443 -8.803 8.193 1.00 0.00 118 SER A O 11
ATOM 16037 N N . LYS A 1 86 ? 8.817 -6.963 7.061 1.00 0.00 119 LYS A N 11
ATOM 16038 C CA . LYS A 1 86 ? 8.610 -6.164 8.263 1.00 0.00 119 LYS A CA 11
ATOM 16039 C C . LYS A 1 86 ? 8.069 -4.781 7.917 1.00 0.00 119 LYS A C 11
ATOM 16040 O O . LYS A 1 86 ? 7.892 -4.446 6.745 1.00 0.00 119 LYS A O 11
ATOM 16059 N N . GLU A 1 87 ? 7.809 -3.981 8.945 1.00 0.00 120 GLU A N 11
ATOM 16060 C CA . GLU A 1 87 ? 7.289 -2.632 8.754 1.00 0.00 120 GLU A CA 11
ATOM 16061 C C . GLU A 1 87 ? 8.422 -1.641 8.513 1.00 0.00 120 GLU A C 11
ATOM 16062 O O . GLU A 1 87 ? 9.532 -1.819 9.013 1.00 0.00 120 GLU A O 11
ATOM 16074 N N . VAL A 1 88 ? 8.134 -0.597 7.742 1.00 0.00 121 VAL A N 11
ATOM 16075 C CA . VAL A 1 88 ? 9.129 0.423 7.435 1.00 0.00 121 VAL A CA 11
ATOM 16076 C C . VAL A 1 88 ? 8.519 1.819 7.483 1.00 0.00 121 VAL A C 11
ATOM 16077 O O . VAL A 1 88 ? 7.298 1.975 7.474 1.00 0.00 121 VAL A O 11
ATOM 16090 N N . PHE A 1 89 ? 9.376 2.833 7.532 1.00 0.00 122 PHE A N 11
ATOM 16091 C CA . PHE A 1 89 ? 8.922 4.218 7.581 1.00 0.00 122 PHE A CA 11
ATOM 16092 C C . PHE A 1 89 ? 9.516 5.025 6.432 1.00 0.00 122 PHE A C 11
ATOM 16093 O O . PHE A 1 89 ? 10.629 4.755 5.981 1.00 0.00 122 PHE A O 11
ATOM 16110 N N . LEU A 1 90 ? 8.767 6.016 5.961 1.00 0.00 123 LEU A N 11
ATOM 16111 C CA . LEU A 1 90 ? 9.222 6.864 4.864 1.00 0.00 123 LEU A CA 11
ATOM 16112 C C . LEU A 1 90 ? 9.793 8.176 5.392 1.00 0.00 123 LEU A C 11
ATOM 16113 O O . LEU A 1 90 ? 9.379 8.667 6.442 1.00 0.00 123 LEU A O 11
ATOM 16129 N N . ASP A 1 91 ? 10.746 8.739 4.656 1.00 0.00 124 ASP A N 11
ATOM 16130 C CA . ASP A 1 91 ? 11.375 9.995 5.050 1.00 0.00 124 ASP A CA 11
ATOM 16131 C C . ASP A 1 91 ? 10.929 11.136 4.141 1.00 0.00 124 ASP A C 11
ATOM 16132 O O . ASP A 1 91 ? 11.249 11.156 2.952 1.00 0.00 124 ASP A O 11
ATOM 16141 N N . ARG A 1 92 ? 10.189 12.083 4.708 1.00 0.00 125 ARG A N 11
ATOM 16142 C CA . ARG A 1 92 ? 9.700 13.228 3.949 1.00 0.00 125 ARG A CA 11
ATOM 16143 C C . ARG A 1 92 ? 10.420 14.505 4.367 1.00 0.00 125 ARG A C 11
ATOM 16144 O O . ARG A 1 92 ? 10.649 15.397 3.551 1.00 0.00 125 ARG A O 11
ATOM 16165 N N . LYS A 1 93 ? 10.775 14.585 5.645 1.00 0.00 126 LYS A N 11
ATOM 16166 C CA . LYS A 1 93 ? 11.471 15.752 6.174 1.00 0.00 126 LYS A CA 11
ATOM 16167 C C . LYS A 1 93 ? 12.953 15.710 5.817 1.00 0.00 126 LYS A C 11
ATOM 16168 O O . LYS A 1 93 ? 13.678 14.807 6.237 1.00 0.00 126 LYS A O 11
ATOM 16187 N N . LEU A 1 94 ? 13.399 16.692 5.040 1.00 0.00 127 LEU A N 11
ATOM 16188 C CA . LEU A 1 94 ? 14.796 16.766 4.628 1.00 0.00 127 LEU A CA 11
ATOM 16189 C C . LEU A 1 94 ? 15.391 18.136 4.943 1.00 0.00 127 LEU A C 11
ATOM 16190 O O . LEU A 1 94 ? 16.375 18.551 4.331 1.00 0.00 127 LEU A O 11
ATOM 16206 N N . GLY A 1 95 ? 14.789 18.835 5.903 1.00 0.00 128 GLY A N 11
ATOM 16207 C CA . GLY A 1 95 ? 15.277 20.150 6.281 1.00 0.00 128 GLY A CA 11
ATOM 16208 C C . GLY A 1 95 ? 15.386 21.096 5.100 1.00 0.00 128 GLY A C 11
ATOM 16209 O O . GLY A 1 95 ? 16.393 21.783 4.938 1.00 0.00 128 GLY A O 11
ATOM 16213 N N . THR A 1 96 ? 14.346 21.130 4.273 1.00 0.00 129 THR A N 11
ATOM 16214 C CA . THR A 1 96 ? 14.330 21.998 3.102 1.00 0.00 129 THR A CA 11
ATOM 16215 C C . THR A 1 96 ? 12.899 22.333 2.690 1.00 0.00 129 THR A C 11
ATOM 16216 O O . THR A 1 96 ? 12.393 23.415 2.989 1.00 0.00 129 THR A O 11
ATOM 16227 N N . GLN A 1 97 ? 12.256 21.398 2.001 1.00 0.00 130 GLN A N 11
ATOM 16228 C CA . GLN A 1 97 ? 10.884 21.592 1.547 1.00 0.00 130 GLN A CA 11
ATOM 16229 C C . GLN A 1 97 ? 9.902 21.461 2.708 1.00 0.00 130 GLN A C 11
ATOM 16230 O O . GLN A 1 97 ? 10.294 20.898 3.752 1.00 0.00 130 GLN A O 11
ATOM 16248 N N . ARG A 1 3 ? 25.255 -0.117 4.950 1.00 0.00 36 ARG A N 12
ATOM 16249 C CA . ARG A 1 3 ? 23.785 -0.308 4.838 1.00 0.00 36 ARG A CA 12
ATOM 16250 C C . ARG A 1 3 ? 23.069 0.172 6.097 1.00 0.00 36 ARG A C 12
ATOM 16251 O O . ARG A 1 3 ? 23.596 0.060 7.204 1.00 0.00 36 ARG A O 12
ATOM 16274 N N . ASN A 1 4 ? 21.867 0.708 5.918 1.00 0.00 37 ASN A N 12
ATOM 16275 C CA . ASN A 1 4 ? 21.078 1.206 7.038 1.00 0.00 37 ASN A CA 12
ATOM 16276 C C . ASN A 1 4 ? 19.590 1.187 6.704 1.00 0.00 37 ASN A C 12
ATOM 16277 O O . ASN A 1 4 ? 18.783 0.626 7.445 1.00 0.00 37 ASN A O 12
ATOM 16288 N N . HIS A 1 5 ? 19.233 1.805 5.582 1.00 0.00 38 HIS A N 12
ATOM 16289 C CA . HIS A 1 5 ? 17.843 1.860 5.149 1.00 0.00 38 HIS A CA 12
ATOM 16290 C C . HIS A 1 5 ? 17.498 0.661 4.271 1.00 0.00 38 HIS A C 12
ATOM 16291 O O . HIS A 1 5 ? 18.356 -0.168 3.970 1.00 0.00 38 HIS A O 12
ATOM 16306 N N . CYS A 1 6 ? 16.235 0.576 3.864 1.00 0.00 39 CYS A N 12
ATOM 16307 C CA . CYS A 1 6 ? 15.777 -0.521 3.021 1.00 0.00 39 CYS A CA 12
ATOM 16308 C C . CYS A 1 6 ? 15.725 -0.085 1.551 1.00 0.00 39 CYS A C 12
ATOM 16309 O O . CYS A 1 6 ? 15.206 0.986 1.230 1.00 0.00 39 CYS A O 12
ATOM 16316 N N . PRO A 1 7 ? 16.271 -0.914 0.639 1.00 0.00 40 PRO A N 12
ATOM 16317 C CA . PRO A 1 7 ? 16.296 -0.608 -0.798 1.00 0.00 40 PRO A CA 12
ATOM 16318 C C . PRO A 1 7 ? 14.910 -0.624 -1.439 1.00 0.00 40 PRO A C 12
ATOM 16319 O O . PRO A 1 7 ? 14.565 0.269 -2.212 1.00 0.00 40 PRO A O 12
ATOM 16330 N N . HIS A 1 8 ? 14.125 -1.649 -1.121 1.00 0.00 41 HIS A N 12
ATOM 16331 C CA . HIS A 1 8 ? 12.780 -1.792 -1.673 1.00 0.00 41 HIS A CA 12
ATOM 16332 C C . HIS A 1 8 ? 12.007 -0.473 -1.614 1.00 0.00 41 HIS A C 12
ATOM 16333 O O . HIS A 1 8 ? 11.515 0.013 -2.632 1.00 0.00 41 HIS A O 12
ATOM 16347 N N . LEU A 1 9 ? 11.911 0.103 -0.420 1.00 0.00 42 LEU A N 12
ATOM 16348 C CA . LEU A 1 9 ? 11.208 1.366 -0.234 1.00 0.00 42 LEU A CA 12
ATOM 16349 C C . LEU A 1 9 ? 12.022 2.528 -0.797 1.00 0.00 42 LEU A C 12
ATOM 16350 O O . LEU A 1 9 ? 11.472 3.453 -1.393 1.00 0.00 42 LEU A O 12
ATOM 16366 N N . ASP A 1 10 ? 13.335 2.473 -0.602 1.00 0.00 43 ASP A N 12
ATOM 16367 C CA . ASP A 1 10 ? 14.226 3.521 -1.091 1.00 0.00 43 ASP A CA 12
ATOM 16368 C C . ASP A 1 10 ? 14.083 3.715 -2.600 1.00 0.00 43 ASP A C 12
ATOM 16369 O O . ASP A 1 10 ? 14.430 4.770 -3.132 1.00 0.00 43 ASP A O 12
ATOM 16378 N N . SER A 1 11 ? 13.578 2.695 -3.288 1.00 0.00 44 SER A N 12
ATOM 16379 C CA . SER A 1 11 ? 13.404 2.762 -4.734 1.00 0.00 44 SER A CA 12
ATOM 16380 C C . SER A 1 11 ? 12.129 3.516 -5.101 1.00 0.00 44 SER A C 12
ATOM 16381 O O . SER A 1 11 ? 12.125 4.336 -6.019 1.00 0.00 44 SER A O 12
ATOM 16389 N N . VAL A 1 12 ? 11.049 3.233 -4.381 1.00 0.00 45 VAL A N 12
ATOM 16390 C CA . VAL A 1 12 ? 9.771 3.885 -4.635 1.00 0.00 45 VAL A CA 12
ATOM 16391 C C . VAL A 1 12 ? 9.839 5.374 -4.312 1.00 0.00 45 VAL A C 12
ATOM 16392 O O . VAL A 1 12 ? 10.682 5.813 -3.530 1.00 0.00 45 VAL A O 12
ATOM 16405 N N . GLY A 1 13 ? 8.943 6.147 -4.920 1.00 0.00 46 GLY A N 12
ATOM 16406 C CA . GLY A 1 13 ? 8.919 7.579 -4.685 1.00 0.00 46 GLY A CA 12
ATOM 16407 C C . GLY A 1 13 ? 8.095 7.953 -3.469 1.00 0.00 46 GLY A C 12
ATOM 16408 O O . GLY A 1 13 ? 8.285 7.397 -2.387 1.00 0.00 46 GLY A O 12
ATOM 16412 N N . GLU A 1 14 ? 7.176 8.898 -3.645 1.00 0.00 47 GLU A N 12
ATOM 16413 C CA . GLU A 1 14 ? 6.321 9.346 -2.552 1.00 0.00 47 GLU A CA 12
ATOM 16414 C C . GLU A 1 14 ? 4.896 9.591 -3.039 1.00 0.00 47 GLU A C 12
ATOM 16415 O O . GLU A 1 14 ? 4.665 9.809 -4.229 1.00 0.00 47 GLU A O 12
ATOM 16427 N N . ILE A 1 15 ? 3.946 9.556 -2.111 1.00 0.00 48 ILE A N 12
ATOM 16428 C CA . ILE A 1 15 ? 2.543 9.776 -2.442 1.00 0.00 48 ILE A CA 12
ATOM 16429 C C . ILE A 1 15 ? 2.053 11.109 -1.882 1.00 0.00 48 ILE A C 12
ATOM 16430 O O . ILE A 1 15 ? 2.470 11.530 -0.803 1.00 0.00 48 ILE A O 12
ATOM 16446 N N . THR A 1 16 ? 1.170 11.771 -2.623 1.00 0.00 49 THR A N 12
ATOM 16447 C CA . THR A 1 16 ? 0.631 13.058 -2.198 1.00 0.00 49 THR A CA 12
ATOM 16448 C C . THR A 1 16 ? -0.690 12.886 -1.455 1.00 0.00 49 THR A C 12
ATOM 16449 O O . THR A 1 16 ? -1.362 11.861 -1.584 1.00 0.00 49 THR A O 12
ATOM 16460 N N . LYS A 1 17 ? -1.057 13.901 -0.678 1.00 0.00 50 LYS A N 12
ATOM 16461 C CA . LYS A 1 17 ? -2.298 13.870 0.086 1.00 0.00 50 LYS A CA 12
ATOM 16462 C C . LYS A 1 17 ? -3.505 13.809 -0.842 1.00 0.00 50 LYS A C 12
ATOM 16463 O O . LYS A 1 17 ? -4.546 13.255 -0.487 1.00 0.00 50 LYS A O 12
ATOM 16482 N N . GLU A 1 18 ? -3.361 14.381 -2.034 1.00 0.00 51 GLU A N 12
ATOM 16483 C CA . GLU A 1 18 ? -4.442 14.390 -3.012 1.00 0.00 51 GLU A CA 12
ATOM 16484 C C . GLU A 1 18 ? -4.867 12.968 -3.363 1.00 0.00 51 GLU A C 12
ATOM 16485 O O . GLU A 1 18 ? -6.056 12.654 -3.391 1.00 0.00 51 GLU A O 12
ATOM 16497 N N . ASP A 1 19 ? -3.887 12.111 -3.628 1.00 0.00 52 ASP A N 12
ATOM 16498 C CA . ASP A 1 19 ? -4.162 10.721 -3.972 1.00 0.00 52 ASP A CA 12
ATOM 16499 C C . ASP A 1 19 ? -4.623 9.940 -2.746 1.00 0.00 52 ASP A C 12
ATOM 16500 O O . ASP A 1 19 ? -5.582 9.170 -2.813 1.00 0.00 52 ASP A O 12
ATOM 16509 N N . LEU A 1 20 ? -3.932 10.139 -1.629 1.00 0.00 53 LEU A N 12
ATOM 16510 C CA . LEU A 1 20 ? -4.269 9.447 -0.390 1.00 0.00 53 LEU A CA 12
ATOM 16511 C C . LEU A 1 20 ? -5.696 9.760 0.052 1.00 0.00 53 LEU A C 12
ATOM 16512 O O . LEU A 1 20 ? -6.361 8.923 0.660 1.00 0.00 53 LEU A O 12
ATOM 16528 N N . ILE A 1 21 ? -6.162 10.968 -0.253 1.00 0.00 54 ILE A N 12
ATOM 16529 C CA . ILE A 1 21 ? -7.513 11.377 0.123 1.00 0.00 54 ILE A CA 12
ATOM 16530 C C . ILE A 1 21 ? -8.557 10.423 -0.458 1.00 0.00 54 ILE A C 12
ATOM 16531 O O . ILE A 1 21 ? -9.492 10.017 0.230 1.00 0.00 54 ILE A O 12
ATOM 16547 N N . GLN A 1 22 ? -8.385 10.066 -1.726 1.00 0.00 55 GLN A N 12
ATOM 16548 C CA . GLN A 1 22 ? -9.308 9.155 -2.393 1.00 0.00 55 GLN A CA 12
ATOM 16549 C C . GLN A 1 22 ? -9.184 7.752 -1.819 1.00 0.00 55 GLN A C 12
ATOM 16550 O O . GLN A 1 22 ? -10.182 7.067 -1.603 1.00 0.00 55 GLN A O 12
ATOM 16564 N N . LYS A 1 23 ? -7.952 7.337 -1.561 1.00 0.00 56 LYS A N 12
ATOM 16565 C CA . LYS A 1 23 ? -7.697 6.021 -0.995 1.00 0.00 56 LYS A CA 12
ATOM 16566 C C . LYS A 1 23 ? -8.194 5.969 0.444 1.00 0.00 56 LYS A C 12
ATOM 16567 O O . LYS A 1 23 ? -8.637 4.926 0.925 1.00 0.00 56 LYS A O 12
ATOM 16586 N N . SER A 1 24 ? -8.115 7.110 1.123 1.00 0.00 57 SER A N 12
ATOM 16587 C CA . SER A 1 24 ? -8.552 7.215 2.509 1.00 0.00 57 SER A CA 12
ATOM 16588 C C . SER A 1 24 ? -10.074 7.134 2.621 1.00 0.00 57 SER A C 12
ATOM 16589 O O . SER A 1 24 ? -10.609 6.977 3.720 1.00 0.00 57 SER A O 12
ATOM 16597 N N . LEU A 1 25 ? -10.774 7.243 1.492 1.00 0.00 58 LEU A N 12
ATOM 16598 C CA . LEU A 1 25 ? -12.231 7.181 1.504 1.00 0.00 58 LEU A CA 12
ATOM 16599 C C . LEU A 1 25 ? -12.710 5.826 2.024 1.00 0.00 58 LEU A C 12
ATOM 16600 O O . LEU A 1 25 ? -13.854 5.688 2.456 1.00 0.00 58 LEU A O 12
ATOM 16616 N N . GLY A 1 26 ? -11.824 4.833 1.998 1.00 0.00 59 GLY A N 12
ATOM 16617 C CA . GLY A 1 26 ? -12.174 3.513 2.491 1.00 0.00 59 GLY A CA 12
ATOM 16618 C C . GLY A 1 26 ? -12.787 2.617 1.432 1.00 0.00 59 GLY A C 12
ATOM 16619 O O . GLY A 1 26 ? -13.844 2.028 1.651 1.00 0.00 59 GLY A O 12
ATOM 16623 N N . THR A 1 27 ? -12.121 2.499 0.287 1.00 0.00 60 THR A N 12
ATOM 16624 C CA . THR A 1 27 ? -12.615 1.650 -0.793 1.00 0.00 60 THR A CA 12
ATOM 16625 C C . THR A 1 27 ? -11.461 0.976 -1.527 1.00 0.00 60 THR A C 12
ATOM 16626 O O . THR A 1 27 ? -10.436 1.601 -1.802 1.00 0.00 60 THR A O 12
ATOM 16637 N N . CYS A 1 28 ? -11.636 -0.303 -1.852 1.00 0.00 61 CYS A N 12
ATOM 16638 C CA . CYS A 1 28 ? -10.610 -1.058 -2.562 1.00 0.00 61 CYS A CA 12
ATOM 16639 C C . CYS A 1 28 ? -10.759 -0.889 -4.070 1.00 0.00 61 CYS A C 12
ATOM 16640 O O . CYS A 1 28 ? -11.871 -0.908 -4.600 1.00 0.00 61 CYS A O 12
ATOM 16647 N N . GLN A 1 29 ? -9.635 -0.721 -4.758 1.00 0.00 62 GLN A N 12
ATOM 16648 C CA . GLN A 1 29 ? -9.645 -0.546 -6.206 1.00 0.00 62 GLN A CA 12
ATOM 16649 C C . GLN A 1 29 ? -9.861 -1.878 -6.920 1.00 0.00 62 GLN A C 12
ATOM 16650 O O . GLN A 1 29 ? -10.426 -1.922 -8.013 1.00 0.00 62 GLN A O 12
ATOM 16664 N N . ASP A 1 30 ? -9.403 -2.960 -6.299 1.00 0.00 63 ASP A N 12
ATOM 16665 C CA . ASP A 1 30 ? -9.543 -4.292 -6.882 1.00 0.00 63 ASP A CA 12
ATOM 16666 C C . ASP A 1 30 ? -10.956 -4.834 -6.686 1.00 0.00 63 ASP A C 12
ATOM 16667 O O . ASP A 1 30 ? -11.611 -5.248 -7.642 1.00 0.00 63 ASP A O 12
ATOM 16676 N N . CYS A 1 31 ? -11.419 -4.831 -5.440 1.00 0.00 64 CYS A N 12
ATOM 16677 C CA . CYS A 1 31 ? -12.754 -5.326 -5.120 1.00 0.00 64 CYS A CA 12
ATOM 16678 C C . CYS A 1 31 ? -13.563 -4.273 -4.371 1.00 0.00 64 CYS A C 12
ATOM 16679 O O . CYS A 1 31 ? -13.116 -3.138 -4.198 1.00 0.00 64 CYS A O 12
ATOM 16686 N N . LYS A 1 32 ? -14.755 -4.655 -3.927 1.00 0.00 65 LYS A N 12
ATOM 16687 C CA . LYS A 1 32 ? -15.629 -3.745 -3.195 1.00 0.00 65 LYS A CA 12
ATOM 16688 C C . LYS A 1 32 ? -15.522 -3.985 -1.693 1.00 0.00 65 LYS A C 12
ATOM 16689 O O . LYS A 1 32 ? -15.925 -5.035 -1.191 1.00 0.00 65 LYS A O 12
ATOM 16708 N N . VAL A 1 33 ? -14.971 -3.008 -0.980 1.00 0.00 66 VAL A N 12
ATOM 16709 C CA . VAL A 1 33 ? -14.807 -3.116 0.465 1.00 0.00 66 VAL A CA 12
ATOM 16710 C C . VAL A 1 33 ? -14.780 -1.740 1.120 1.00 0.00 66 VAL A C 12
ATOM 16711 O O . VAL A 1 33 ? -13.958 -0.894 0.773 1.00 0.00 66 VAL A O 12
ATOM 16724 N N . GLN A 1 34 ? -15.682 -1.523 2.072 1.00 0.00 67 GLN A N 12
ATOM 16725 C CA . GLN A 1 34 ? -15.753 -0.249 2.776 1.00 0.00 67 GLN A CA 12
ATOM 16726 C C . GLN A 1 34 ? -14.977 -0.306 4.085 1.00 0.00 67 GLN A C 12
ATOM 16727 O O . GLN A 1 34 ? -15.447 -0.868 5.075 1.00 0.00 67 GLN A O 12
ATOM 16741 N N . GLY A 1 35 ? -13.787 0.283 4.082 1.00 0.00 68 GLY A N 12
ATOM 16742 C CA . GLY A 1 35 ? -12.951 0.296 5.273 1.00 0.00 68 GLY A CA 12
ATOM 16743 C C . GLY A 1 35 ? -12.815 -1.076 5.914 1.00 0.00 68 GLY A C 12
ATOM 16744 O O . GLY A 1 35 ? -13.345 -2.060 5.397 1.00 0.00 68 GLY A O 12
ATOM 16748 N N . PRO A 1 36 ? -12.104 -1.178 7.052 1.00 0.00 69 PRO A N 12
ATOM 16749 C CA . PRO A 1 36 ? -11.455 -0.053 7.707 1.00 0.00 69 PRO A CA 12
ATOM 16750 C C . PRO A 1 36 ? -10.004 0.114 7.271 1.00 0.00 69 PRO A C 12
ATOM 16751 O O . PRO A 1 36 ? -9.660 1.058 6.559 1.00 0.00 69 PRO A O 12
ATOM 16762 N N . ASN A 1 37 ? -9.157 -0.813 7.703 1.00 0.00 70 ASN A N 12
ATOM 16763 C CA . ASN A 1 37 ? -7.739 -0.779 7.364 1.00 0.00 70 ASN A CA 12
ATOM 16764 C C . ASN A 1 37 ? -7.529 -1.046 5.878 1.00 0.00 70 ASN A C 12
ATOM 16765 O O . ASN A 1 37 ? -7.678 -2.177 5.414 1.00 0.00 70 ASN A O 12
ATOM 16776 N N . LEU A 1 38 ? -7.182 0.000 5.134 1.00 0.00 71 LEU A N 12
ATOM 16777 C CA . LEU A 1 38 ? -6.953 -0.127 3.699 1.00 0.00 71 LEU A CA 12
ATOM 16778 C C . LEU A 1 38 ? -5.490 0.134 3.354 1.00 0.00 71 LEU A C 12
ATOM 16779 O O . LEU A 1 38 ? -4.850 1.015 3.929 1.00 0.00 71 LEU A O 12
ATOM 16795 N N . TRP A 1 39 ? -4.968 -0.642 2.408 1.00 0.00 72 TRP A N 12
ATOM 16796 C CA . TRP A 1 39 ? -3.581 -0.500 1.982 1.00 0.00 72 TRP A CA 12
ATOM 16797 C C . TRP A 1 39 ? -3.497 0.091 0.578 1.00 0.00 72 TRP A C 12
ATOM 16798 O O . TRP A 1 39 ? -4.345 -0.179 -0.272 1.00 0.00 72 TRP A O 12
ATOM 16819 N N . ALA A 1 40 ? -2.467 0.897 0.344 1.00 0.00 73 ALA A N 12
ATOM 16820 C CA . ALA A 1 40 ? -2.269 1.524 -0.957 1.00 0.00 73 ALA A CA 12
ATOM 16821 C C . ALA A 1 40 ? -0.829 1.352 -1.428 1.00 0.00 73 ALA A C 12
ATOM 16822 O O . ALA A 1 40 ? 0.112 1.517 -0.651 1.00 0.00 73 ALA A O 12
ATOM 16829 N N . CYS A 1 41 ? -0.661 1.019 -2.705 1.00 0.00 74 CYS A N 12
ATOM 16830 C CA . CYS A 1 41 ? 0.670 0.824 -3.272 1.00 0.00 74 CYS A CA 12
ATOM 16831 C C . CYS A 1 41 ? 1.537 2.062 -3.063 1.00 0.00 74 CYS A C 12
ATOM 16832 O O . CYS A 1 41 ? 1.108 3.186 -3.321 1.00 0.00 74 CYS A O 12
ATOM 16839 N N . LEU A 1 42 ? 2.757 1.845 -2.582 1.00 0.00 75 LEU A N 12
ATOM 16840 C CA . LEU A 1 42 ? 3.687 2.940 -2.324 1.00 0.00 75 LEU A CA 12
ATOM 16841 C C . LEU A 1 42 ? 4.458 3.338 -3.582 1.00 0.00 75 LEU A C 12
ATOM 16842 O O . LEU A 1 42 ? 5.086 4.396 -3.621 1.00 0.00 75 LEU A O 12
ATOM 16858 N N . GLU A 1 43 ? 4.411 2.492 -4.609 1.00 0.00 76 GLU A N 12
ATOM 16859 C CA . GLU A 1 43 ? 5.111 2.775 -5.859 1.00 0.00 76 GLU A CA 12
ATOM 16860 C C . GLU A 1 43 ? 4.700 4.135 -6.419 1.00 0.00 76 GLU A C 12
ATOM 16861 O O . GLU A 1 43 ? 3.517 4.472 -6.450 1.00 0.00 76 GLU A O 12
ATOM 16873 N N . ASN A 1 44 ? 5.685 4.914 -6.855 1.00 0.00 77 ASN A N 12
ATOM 16874 C CA . ASN A 1 44 ? 5.424 6.239 -7.408 1.00 0.00 77 ASN A CA 12
ATOM 16875 C C . ASN A 1 44 ? 4.642 6.144 -8.713 1.00 0.00 77 ASN A C 12
ATOM 16876 O O . ASN A 1 44 ? 3.760 6.958 -8.982 1.00 0.00 77 ASN A O 12
ATOM 16887 N N . ARG A 1 45 ? 4.974 5.144 -9.521 1.00 0.00 78 ARG A N 12
ATOM 16888 C CA . ARG A 1 45 ? 4.304 4.940 -10.801 1.00 0.00 78 ARG A CA 12
ATOM 16889 C C . ARG A 1 45 ? 2.994 4.177 -10.626 1.00 0.00 78 ARG A C 12
ATOM 16890 O O . ARG A 1 45 ? 2.127 4.209 -11.499 1.00 0.00 78 ARG A O 12
ATOM 16911 N N . CYS A 1 46 ? 2.855 3.489 -9.497 1.00 0.00 79 CYS A N 12
ATOM 16912 C CA . CYS A 1 46 ? 1.649 2.717 -9.219 1.00 0.00 79 CYS A CA 12
ATOM 16913 C C . CYS A 1 46 ? 0.782 3.408 -8.172 1.00 0.00 79 CYS A C 12
ATOM 16914 O O . CYS A 1 46 ? 1.242 3.716 -7.072 1.00 0.00 79 CYS A O 12
ATOM 16921 N N . SER A 1 47 ? -0.479 3.643 -8.521 1.00 0.00 80 SER A N 12
ATOM 16922 C CA . SER A 1 47 ? -1.418 4.290 -7.612 1.00 0.00 80 SER A CA 12
ATOM 16923 C C . SER A 1 47 ? -2.640 3.406 -7.389 1.00 0.00 80 SER A C 12
ATOM 16924 O O . SER A 1 47 ? -3.776 3.881 -7.399 1.00 0.00 80 SER A O 12
ATOM 16932 N N . TYR A 1 48 ? -2.396 2.114 -7.196 1.00 0.00 81 TYR A N 12
ATOM 16933 C CA . TYR A 1 48 ? -3.471 1.154 -6.979 1.00 0.00 81 TYR A CA 12
ATOM 16934 C C . TYR A 1 48 ? -3.794 1.011 -5.495 1.00 0.00 81 TYR A C 12
ATOM 16935 O O . TYR A 1 48 ? -2.916 1.137 -4.642 1.00 0.00 81 TYR A O 12
ATOM 16953 N N . VAL A 1 49 ? -5.061 0.741 -5.197 1.00 0.00 82 VAL A N 12
ATOM 16954 C CA . VAL A 1 49 ? -5.507 0.572 -3.820 1.00 0.00 82 VAL A CA 12
ATOM 16955 C C . VAL A 1 49 ? -5.965 -0.860 -3.570 1.00 0.00 82 VAL A C 12
ATOM 16956 O O . VAL A 1 49 ? -6.792 -1.393 -4.311 1.00 0.00 82 VAL A O 12
ATOM 16969 N N . GLY A 1 50 ? -5.422 -1.481 -2.529 1.00 0.00 83 GLY A N 12
ATOM 16970 C CA . GLY A 1 50 ? -5.790 -2.848 -2.214 1.00 0.00 83 GLY A CA 12
ATOM 16971 C C . GLY A 1 50 ? -6.050 -3.061 -0.735 1.00 0.00 83 GLY A C 12
ATOM 16972 O O . GLY A 1 50 ? -5.692 -2.226 0.094 1.00 0.00 83 GLY A O 12
ATOM 16976 N N . CYS A 1 51 ? -6.672 -4.189 -0.408 1.00 0.00 84 CYS A N 12
ATOM 16977 C CA . CYS A 1 51 ? -6.979 -4.519 0.979 1.00 0.00 84 CYS A CA 12
ATOM 16978 C C . CYS A 1 51 ? -6.005 -5.565 1.513 1.00 0.00 84 CYS A C 12
ATOM 16979 O O . CYS A 1 51 ? -5.567 -6.454 0.779 1.00 0.00 84 CYS A O 12
ATOM 16986 N N . GLY A 1 52 ? -5.664 -5.446 2.792 1.00 0.00 85 GLY A N 12
ATOM 16987 C CA . GLY A 1 52 ? -4.738 -6.378 3.407 1.00 0.00 85 GLY A CA 12
ATOM 16988 C C . GLY A 1 52 ? -5.338 -7.754 3.615 1.00 0.00 85 GLY A C 12
ATOM 16989 O O . GLY A 1 52 ? -6.360 -8.091 3.016 1.00 0.00 85 GLY A O 12
ATOM 16993 N N . GLU A 1 53 ? -4.698 -8.551 4.465 1.00 0.00 86 GLU A N 12
ATOM 16994 C CA . GLU A 1 53 ? -5.166 -9.903 4.755 1.00 0.00 86 GLU A CA 12
ATOM 16995 C C . GLU A 1 53 ? -6.536 -9.889 5.434 1.00 0.00 86 GLU A C 12
ATOM 16996 O O . GLU A 1 53 ? -7.196 -10.923 5.532 1.00 0.00 86 GLU A O 12
ATOM 17008 N N . SER A 1 54 ? -6.959 -8.717 5.902 1.00 0.00 87 SER A N 12
ATOM 17009 C CA . SER A 1 54 ? -8.248 -8.587 6.570 1.00 0.00 87 SER A CA 12
ATOM 17010 C C . SER A 1 54 ? -9.396 -8.942 5.628 1.00 0.00 87 SER A C 12
ATOM 17011 O O . SER A 1 54 ? -10.513 -9.208 6.074 1.00 0.00 87 SER A O 12
ATOM 17019 N N . GLN A 1 55 ? -9.121 -8.949 4.326 1.00 0.00 88 GLN A N 12
ATOM 17020 C CA . GLN A 1 55 ? -10.141 -9.275 3.336 1.00 0.00 88 GLN A CA 12
ATOM 17021 C C . GLN A 1 55 ? -9.655 -10.361 2.379 1.00 0.00 88 GLN A C 12
ATOM 17022 O O . GLN A 1 55 ? -10.053 -11.521 2.493 1.00 0.00 88 GLN A O 12
ATOM 17036 N N . VAL A 1 56 ? -8.803 -9.979 1.432 1.00 0.00 89 VAL A N 12
ATOM 17037 C CA . VAL A 1 56 ? -8.277 -10.928 0.456 1.00 0.00 89 VAL A CA 12
ATOM 17038 C C . VAL A 1 56 ? -6.774 -10.752 0.244 1.00 0.00 89 VAL A C 12
ATOM 17039 O O . VAL A 1 56 ? -6.215 -11.269 -0.723 1.00 0.00 89 VAL A O 12
ATOM 17052 N N . ASP A 1 57 ? -6.122 -10.020 1.145 1.00 0.00 90 ASP A N 12
ATOM 17053 C CA . ASP A 1 57 ? -4.683 -9.786 1.039 1.00 0.00 90 ASP A CA 12
ATOM 17054 C C . ASP A 1 57 ? -4.316 -9.281 -0.355 1.00 0.00 90 ASP A C 12
ATOM 17055 O O . ASP A 1 57 ? -3.269 -9.632 -0.899 1.00 0.00 90 ASP A O 12
ATOM 17064 N N . HIS A 1 58 ? -5.186 -8.451 -0.921 1.00 0.00 91 HIS A N 12
ATOM 17065 C CA . HIS A 1 58 ? -4.963 -7.891 -2.249 1.00 0.00 91 HIS A CA 12
ATOM 17066 C C . HIS A 1 58 ? -3.610 -7.196 -2.320 1.00 0.00 91 HIS A C 12
ATOM 17067 O O . HIS A 1 58 ? -2.923 -7.252 -3.340 1.00 0.00 91 HIS A O 12
ATOM 17081 N N . SER A 1 59 ? -3.228 -6.548 -1.226 1.00 0.00 92 SER A N 12
ATOM 17082 C CA . SER A 1 59 ? -1.952 -5.848 -1.164 1.00 0.00 92 SER A CA 12
ATOM 17083 C C . SER A 1 59 ? -0.795 -6.822 -1.376 1.00 0.00 92 SER A C 12
ATOM 17084 O O . SER A 1 59 ? 0.201 -6.489 -2.020 1.00 0.00 92 SER A O 12
ATOM 17092 N N . THR A 1 60 ? -0.938 -8.028 -0.833 1.00 0.00 93 THR A N 12
ATOM 17093 C CA . THR A 1 60 ? 0.094 -9.049 -0.967 1.00 0.00 93 THR A CA 12
ATOM 17094 C C . THR A 1 60 ? 0.155 -9.570 -2.397 1.00 0.00 93 THR A C 12
ATOM 17095 O O . THR A 1 60 ? 1.217 -9.582 -3.020 1.00 0.00 93 THR A O 12
ATOM 17106 N N . ILE A 1 61 ? -0.993 -9.992 -2.920 1.00 0.00 94 ILE A N 12
ATOM 17107 C CA . ILE A 1 61 ? -1.060 -10.506 -4.284 1.00 0.00 94 ILE A CA 12
ATOM 17108 C C . ILE A 1 61 ? -0.547 -9.466 -5.268 1.00 0.00 94 ILE A C 12
ATOM 17109 O O . ILE A 1 61 ? 0.303 -9.755 -6.111 1.00 0.00 94 ILE A O 12
ATOM 17125 N N . HIS A 1 62 ? -1.062 -8.246 -5.145 1.00 0.00 95 HIS A N 12
ATOM 17126 C CA . HIS A 1 62 ? -0.647 -7.153 -6.014 1.00 0.00 95 HIS A CA 12
ATOM 17127 C C . HIS A 1 62 ? 0.857 -6.931 -5.898 1.00 0.00 95 HIS A C 12
ATOM 17128 O O . HIS A 1 62 ? 1.537 -6.672 -6.891 1.00 0.00 95 HIS A O 12
ATOM 17142 N N . SER A 1 63 ? 1.370 -7.040 -4.676 1.00 0.00 96 SER A N 12
ATOM 17143 C CA . SER A 1 63 ? 2.794 -6.858 -4.427 1.00 0.00 96 SER A CA 12
ATOM 17144 C C . SER A 1 63 ? 3.619 -7.845 -5.248 1.00 0.00 96 SER A C 12
ATOM 17145 O O . SER A 1 63 ? 4.626 -7.480 -5.845 1.00 0.00 96 SER A O 12
ATOM 17153 N N . GLN A 1 64 ? 3.192 -9.099 -5.274 1.00 0.00 97 GLN A N 12
ATOM 17154 C CA . GLN A 1 64 ? 3.909 -10.122 -6.027 1.00 0.00 97 GLN A CA 12
ATOM 17155 C C . GLN A 1 64 ? 3.749 -9.910 -7.531 1.00 0.00 97 GLN A C 12
ATOM 17156 O O . GLN A 1 64 ? 4.727 -9.928 -8.280 1.00 0.00 97 GLN A O 12
ATOM 17170 N N . GLU A 1 65 ? 2.508 -9.716 -7.965 1.00 0.00 98 GLU A N 12
ATOM 17171 C CA . GLU A 1 65 ? 2.204 -9.512 -9.380 1.00 0.00 98 GLU A CA 12
ATOM 17172 C C . GLU A 1 65 ? 3.083 -8.432 -10.010 1.00 0.00 98 GLU A C 12
ATOM 17173 O O . GLU A 1 65 ? 3.648 -8.634 -11.085 1.00 0.00 98 GLU A O 12
ATOM 17185 N N . THR A 1 66 ? 3.184 -7.284 -9.349 1.00 0.00 99 THR A N 12
ATOM 17186 C CA . THR A 1 66 ? 3.984 -6.176 -9.869 1.00 0.00 99 THR A CA 12
ATOM 17187 C C . THR A 1 66 ? 5.317 -6.043 -9.136 1.00 0.00 99 THR A C 12
ATOM 17188 O O . THR A 1 66 ? 6.020 -5.045 -9.296 1.00 0.00 99 THR A O 12
ATOM 17199 N N . LYS A 1 67 ? 5.668 -7.044 -8.337 1.00 0.00 100 LYS A N 12
ATOM 17200 C CA . LYS A 1 67 ? 6.921 -7.015 -7.592 1.00 0.00 100 LYS A CA 12
ATOM 17201 C C . LYS A 1 67 ? 6.999 -5.786 -6.685 1.00 0.00 100 LYS A C 12
ATOM 17202 O O . LYS A 1 67 ? 8.084 -5.371 -6.278 1.00 0.00 100 LYS A O 12
ATOM 17221 N N . HIS A 1 68 ? 5.840 -5.219 -6.354 1.00 0.00 101 HIS A N 12
ATOM 17222 C CA . HIS A 1 68 ? 5.776 -4.057 -5.478 1.00 0.00 101 HIS A CA 12
ATOM 17223 C C . HIS A 1 68 ? 5.696 -4.504 -4.021 1.00 0.00 101 HIS A C 12
ATOM 17224 O O . HIS A 1 68 ? 4.619 -4.822 -3.520 1.00 0.00 101 HIS A O 12
ATOM 17238 N N . TYR A 1 69 ? 6.842 -4.538 -3.350 1.00 0.00 102 TYR A N 12
ATOM 17239 C CA . TYR A 1 69 ? 6.894 -4.961 -1.953 1.00 0.00 102 TYR A CA 12
ATOM 17240 C C . TYR A 1 69 ? 6.731 -3.780 -1.000 1.00 0.00 102 TYR A C 12
ATOM 17241 O O . TYR A 1 69 ? 7.150 -3.846 0.156 1.00 0.00 102 TYR A O 12
ATOM 17259 N N . LEU A 1 70 ? 6.124 -2.702 -1.483 1.00 0.00 103 LEU A N 12
ATOM 17260 C CA . LEU A 1 70 ? 5.913 -1.517 -0.660 1.00 0.00 103 LEU A CA 12
ATOM 17261 C C . LEU A 1 70 ? 4.434 -1.159 -0.597 1.00 0.00 103 LEU A C 12
ATOM 17262 O O . LEU A 1 70 ? 3.817 -0.839 -1.613 1.00 0.00 103 LEU A O 12
ATOM 17278 N N . THR A 1 71 ? 3.869 -1.215 0.603 1.00 0.00 104 THR A N 12
ATOM 17279 C CA . THR A 1 71 ? 2.460 -0.896 0.797 1.00 0.00 104 THR A CA 12
ATOM 17280 C C . THR A 1 71 ? 2.258 -0.080 2.068 1.00 0.00 104 THR A C 12
ATOM 17281 O O . THR A 1 71 ? 2.784 -0.423 3.125 1.00 0.00 104 THR A O 12
ATOM 17292 N N . VAL A 1 72 ? 1.494 1.002 1.960 1.00 0.00 105 VAL A N 12
ATOM 17293 C CA . VAL A 1 72 ? 1.231 1.862 3.108 1.00 0.00 105 VAL A CA 12
ATOM 17294 C C . VAL A 1 72 ? -0.261 1.943 3.412 1.00 0.00 105 VAL A C 12
ATOM 17295 O O . VAL A 1 72 ? -1.059 2.340 2.563 1.00 0.00 105 VAL A O 12
ATOM 17308 N N . ASN A 1 73 ? -0.625 1.572 4.635 1.00 0.00 106 ASN A N 12
ATOM 17309 C CA . ASN A 1 73 ? -2.018 1.609 5.064 1.00 0.00 106 ASN A CA 12
ATOM 17310 C C . ASN A 1 73 ? -2.424 3.036 5.412 1.00 0.00 106 ASN A C 12
ATOM 17311 O O . ASN A 1 73 ? -1.764 3.700 6.205 1.00 0.00 106 ASN A O 12
ATOM 17322 N N . LEU A 1 74 ? -3.504 3.505 4.802 1.00 0.00 107 LEU A N 12
ATOM 17323 C CA . LEU A 1 74 ? -3.988 4.862 5.040 1.00 0.00 107 LEU A CA 12
ATOM 17324 C C . LEU A 1 74 ? -4.627 5.000 6.420 1.00 0.00 107 LEU A C 12
ATOM 17325 O O . LEU A 1 74 ? -4.535 6.052 7.054 1.00 0.00 107 LEU A O 12
ATOM 17341 N N . THR A 1 75 ? -5.290 3.940 6.874 1.00 0.00 108 THR A N 12
ATOM 17342 C CA . THR A 1 75 ? -5.962 3.954 8.171 1.00 0.00 108 THR A CA 12
ATOM 17343 C C . THR A 1 75 ? -4.968 4.018 9.330 1.00 0.00 108 THR A C 12
ATOM 17344 O O . THR A 1 75 ? -5.272 4.576 10.384 1.00 0.00 108 THR A O 12
ATOM 17355 N N . THR A 1 76 ? -3.784 3.444 9.138 1.00 0.00 109 THR A N 12
ATOM 17356 C CA . THR A 1 76 ? -2.762 3.442 10.183 1.00 0.00 109 THR A CA 12
ATOM 17357 C C . THR A 1 76 ? -1.621 4.407 9.854 1.00 0.00 109 THR A C 12
ATOM 17358 O O . THR A 1 76 ? -0.826 4.759 10.725 1.00 0.00 109 THR A O 12
ATOM 17369 N N . LEU A 1 77 ? -1.548 4.828 8.595 1.00 0.00 110 LEU A N 12
ATOM 17370 C CA . LEU A 1 77 ? -0.506 5.750 8.151 1.00 0.00 110 LEU A CA 12
ATOM 17371 C C . LEU A 1 77 ? 0.883 5.135 8.309 1.00 0.00 110 LEU A C 12
ATOM 17372 O O . LEU A 1 77 ? 1.870 5.848 8.489 1.00 0.00 110 LEU A O 12
ATOM 17388 N N . ARG A 1 78 ? 0.954 3.808 8.234 1.00 0.00 111 ARG A N 12
ATOM 17389 C CA . ARG A 1 78 ? 2.224 3.101 8.365 1.00 0.00 111 ARG A CA 12
ATOM 17390 C C . ARG A 1 78 ? 2.601 2.405 7.059 1.00 0.00 111 ARG A C 12
ATOM 17391 O O . ARG A 1 78 ? 1.731 2.007 6.284 1.00 0.00 111 ARG A O 12
ATOM 17412 N N . VAL A 1 79 ? 3.903 2.258 6.824 1.00 0.00 112 VAL A N 12
ATOM 17413 C CA . VAL A 1 79 ? 4.394 1.605 5.615 1.00 0.00 112 VAL A CA 12
ATOM 17414 C C . VAL A 1 79 ? 4.888 0.193 5.923 1.00 0.00 112 VAL A C 12
ATOM 17415 O O . VAL A 1 79 ? 5.418 -0.065 7.003 1.00 0.00 112 VAL A O 12
ATOM 17428 N N . TRP A 1 80 ? 4.705 -0.719 4.972 1.00 0.00 113 TRP A N 12
ATOM 17429 C CA . TRP A 1 80 ? 5.126 -2.104 5.153 1.00 0.00 113 TRP A CA 12
ATOM 17430 C C . TRP A 1 80 ? 6.007 -2.578 4.000 1.00 0.00 113 TRP A C 12
ATOM 17431 O O . TRP A 1 80 ? 5.777 -2.228 2.839 1.00 0.00 113 TRP A O 12
ATOM 17452 N N . CYS A 1 81 ? 7.012 -3.386 4.335 1.00 0.00 114 CYS A N 12
ATOM 17453 C CA . CYS A 1 81 ? 7.937 -3.928 3.345 1.00 0.00 114 CYS A CA 12
ATOM 17454 C C . CYS A 1 81 ? 7.855 -5.455 3.317 1.00 0.00 114 CYS A C 12
ATOM 17455 O O . CYS A 1 81 ? 8.249 -6.126 4.276 1.00 0.00 114 CYS A O 12
ATOM 17462 N N . TYR A 1 82 ? 7.329 -5.993 2.217 1.00 0.00 115 TYR A N 12
ATOM 17463 C CA . TYR A 1 82 ? 7.180 -7.438 2.059 1.00 0.00 115 TYR A CA 12
ATOM 17464 C C . TYR A 1 82 ? 8.532 -8.132 1.906 1.00 0.00 115 TYR A C 12
ATOM 17465 O O . TYR A 1 82 ? 8.761 -9.195 2.482 1.00 0.00 115 TYR A O 12
ATOM 17483 N N . ALA A 1 83 ? 9.423 -7.530 1.123 1.00 0.00 116 ALA A N 12
ATOM 17484 C CA . ALA A 1 83 ? 10.745 -8.100 0.895 1.00 0.00 116 ALA A CA 12
ATOM 17485 C C . ALA A 1 83 ? 11.489 -8.275 2.209 1.00 0.00 116 ALA A C 12
ATOM 17486 O O . ALA A 1 83 ? 11.972 -9.363 2.524 1.00 0.00 116 ALA A O 12
ATOM 17493 N N . CYS A 1 84 ? 11.565 -7.198 2.979 1.00 0.00 117 CYS A N 12
ATOM 17494 C CA . CYS A 1 84 ? 12.235 -7.231 4.269 1.00 0.00 117 CYS A CA 12
ATOM 17495 C C . CYS A 1 84 ? 11.425 -8.063 5.258 1.00 0.00 117 CYS A C 12
ATOM 17496 O O . CYS A 1 84 ? 11.977 -8.681 6.167 1.00 0.00 117 CYS A O 12
ATOM 17503 N N . SER A 1 85 ? 10.106 -8.069 5.068 1.00 0.00 118 SER A N 12
ATOM 17504 C CA . SER A 1 85 ? 9.201 -8.818 5.933 1.00 0.00 118 SER A CA 12
ATOM 17505 C C . SER A 1 85 ? 9.037 -8.118 7.277 1.00 0.00 118 SER A C 12
ATOM 17506 O O . SER A 1 85 ? 9.206 -8.730 8.332 1.00 0.00 118 SER A O 12
ATOM 17514 N N . LYS A 1 86 ? 8.707 -6.832 7.231 1.00 0.00 119 LYS A N 12
ATOM 17515 C CA . LYS A 1 86 ? 8.521 -6.055 8.452 1.00 0.00 119 LYS A CA 12
ATOM 17516 C C . LYS A 1 86 ? 8.065 -4.634 8.143 1.00 0.00 119 LYS A C 12
ATOM 17517 O O . LYS A 1 86 ? 7.929 -4.250 6.981 1.00 0.00 119 LYS A O 12
ATOM 17536 N N . GLU A 1 87 ? 7.833 -3.856 9.196 1.00 0.00 120 GLU A N 12
ATOM 17537 C CA . GLU A 1 87 ? 7.395 -2.473 9.051 1.00 0.00 120 GLU A CA 12
ATOM 17538 C C . GLU A 1 87 ? 8.581 -1.562 8.745 1.00 0.00 120 GLU A C 12
ATOM 17539 O O . GLU A 1 87 ? 9.697 -1.808 9.200 1.00 0.00 120 GLU A O 12
ATOM 17551 N N . VAL A 1 88 ? 8.333 -0.511 7.969 1.00 0.00 121 VAL A N 12
ATOM 17552 C CA . VAL A 1 88 ? 9.386 0.430 7.606 1.00 0.00 121 VAL A CA 12
ATOM 17553 C C . VAL A 1 88 ? 8.838 1.845 7.461 1.00 0.00 121 VAL A C 12
ATOM 17554 O O . VAL A 1 88 ? 7.626 2.051 7.401 1.00 0.00 121 VAL A O 12
ATOM 17567 N N . PHE A 1 89 ? 9.741 2.820 7.406 1.00 0.00 122 PHE A N 12
ATOM 17568 C CA . PHE A 1 89 ? 9.352 4.219 7.265 1.00 0.00 122 PHE A CA 12
ATOM 17569 C C . PHE A 1 89 ? 10.012 4.845 6.041 1.00 0.00 122 PHE A C 12
ATOM 17570 O O . PHE A 1 89 ? 11.152 4.522 5.705 1.00 0.00 122 PHE A O 12
ATOM 17587 N N . LEU A 1 90 ? 9.290 5.742 5.376 1.00 0.00 123 LEU A N 12
ATOM 17588 C CA . LEU A 1 90 ? 9.810 6.412 4.190 1.00 0.00 123 LEU A CA 12
ATOM 17589 C C . LEU A 1 90 ? 9.995 7.905 4.443 1.00 0.00 123 LEU A C 12
ATOM 17590 O O . LEU A 1 90 ? 9.334 8.485 5.303 1.00 0.00 123 LEU A O 12
ATOM 17606 N N . ASP A 1 91 ? 10.901 8.520 3.688 1.00 0.00 124 ASP A N 12
ATOM 17607 C CA . ASP A 1 91 ? 11.174 9.946 3.830 1.00 0.00 124 ASP A CA 12
ATOM 17608 C C . ASP A 1 91 ? 9.986 10.776 3.355 1.00 0.00 124 ASP A C 12
ATOM 17609 O O . ASP A 1 91 ? 9.128 10.286 2.621 1.00 0.00 124 ASP A O 12
ATOM 17618 N N . ARG A 1 92 ? 9.940 12.035 3.779 1.00 0.00 125 ARG A N 12
ATOM 17619 C CA . ARG A 1 92 ? 8.853 12.929 3.395 1.00 0.00 125 ARG A CA 12
ATOM 17620 C C . ARG A 1 92 ? 9.330 13.970 2.385 1.00 0.00 125 ARG A C 12
ATOM 17621 O O . ARG A 1 92 ? 8.554 14.440 1.553 1.00 0.00 125 ARG A O 12
ATOM 17642 N N . LYS A 1 93 ? 10.607 14.325 2.463 1.00 0.00 126 LYS A N 12
ATOM 17643 C CA . LYS A 1 93 ? 11.181 15.311 1.554 1.00 0.00 126 LYS A CA 12
ATOM 17644 C C . LYS A 1 93 ? 12.611 14.934 1.173 1.00 0.00 126 LYS A C 12
ATOM 17645 O O . LYS A 1 93 ? 13.350 14.370 1.979 1.00 0.00 126 LYS A O 12
ATOM 17664 N N . LEU A 1 94 ? 12.992 15.251 -0.061 1.00 0.00 127 LEU A N 12
ATOM 17665 C CA . LEU A 1 94 ? 14.332 14.947 -0.548 1.00 0.00 127 LEU A CA 12
ATOM 17666 C C . LEU A 1 94 ? 15.220 16.186 -0.509 1.00 0.00 127 LEU A C 12
ATOM 17667 O O . LEU A 1 94 ? 15.470 16.817 -1.536 1.00 0.00 127 LEU A O 12
ATOM 17683 N N . GLY A 1 95 ? 15.694 16.530 0.684 1.00 0.00 128 GLY A N 12
ATOM 17684 C CA . GLY A 1 95 ? 16.548 17.693 0.836 1.00 0.00 128 GLY A CA 12
ATOM 17685 C C . GLY A 1 95 ? 17.929 17.333 1.349 1.00 0.00 128 GLY A C 12
ATOM 17686 O O . GLY A 1 95 ? 18.566 18.125 2.044 1.00 0.00 128 GLY A O 12
ATOM 17690 N N . THR A 1 96 ? 18.393 16.137 1.004 1.00 0.00 129 THR A N 12
ATOM 17691 C CA . THR A 1 96 ? 19.707 15.674 1.433 1.00 0.00 129 THR A CA 12
ATOM 17692 C C . THR A 1 96 ? 20.088 14.381 0.722 1.00 0.00 129 THR A C 12
ATOM 17693 O O . THR A 1 96 ? 21.229 14.210 0.292 1.00 0.00 129 THR A O 12
ATOM 17704 N N . GLN A 1 97 ? 19.126 13.475 0.603 1.00 0.00 130 GLN A N 12
ATOM 17705 C CA . GLN A 1 97 ? 19.358 12.195 -0.057 1.00 0.00 130 GLN A CA 12
ATOM 17706 C C . GLN A 1 97 ? 19.678 12.394 -1.535 1.00 0.00 130 GLN A C 12
ATOM 17707 O O . GLN A 1 97 ? 20.785 11.999 -1.957 1.00 0.00 130 GLN A O 12
ATOM 17725 N N . ARG A 1 3 ? 24.731 4.599 5.489 1.00 0.00 36 ARG A N 13
ATOM 17726 C CA . ARG A 1 3 ? 23.252 4.709 5.384 1.00 0.00 36 ARG A CA 13
ATOM 17727 C C . ARG A 1 3 ? 22.577 3.374 5.681 1.00 0.00 36 ARG A C 13
ATOM 17728 O O . ARG A 1 3 ? 22.852 2.369 5.026 1.00 0.00 36 ARG A O 13
ATOM 17751 N N . ASN A 1 4 ? 21.692 3.372 6.674 1.00 0.00 37 ASN A N 13
ATOM 17752 C CA . ASN A 1 4 ? 20.978 2.160 7.058 1.00 0.00 37 ASN A CA 13
ATOM 17753 C C . ASN A 1 4 ? 19.498 2.266 6.705 1.00 0.00 37 ASN A C 13
ATOM 17754 O O . ASN A 1 4 ? 18.676 2.645 7.538 1.00 0.00 37 ASN A O 13
ATOM 17765 N N . HIS A 1 5 ? 19.167 1.930 5.463 1.00 0.00 38 HIS A N 13
ATOM 17766 C CA . HIS A 1 5 ? 17.785 1.987 4.998 1.00 0.00 38 HIS A CA 13
ATOM 17767 C C . HIS A 1 5 ? 17.472 0.815 4.075 1.00 0.00 38 HIS A C 13
ATOM 17768 O O . HIS A 1 5 ? 18.377 0.161 3.555 1.00 0.00 38 HIS A O 13
ATOM 17783 N N . CYS A 1 6 ? 16.184 0.556 3.874 1.00 0.00 39 CYS A N 13
ATOM 17784 C CA . CYS A 1 6 ? 15.748 -0.538 3.013 1.00 0.00 39 CYS A CA 13
ATOM 17785 C C . CYS A 1 6 ? 15.754 -0.102 1.542 1.00 0.00 39 CYS A C 13
ATOM 17786 O O . CYS A 1 6 ? 15.266 0.977 1.203 1.00 0.00 39 CYS A O 13
ATOM 17793 N N . PRO A 1 7 ? 16.313 -0.941 0.649 1.00 0.00 40 PRO A N 13
ATOM 17794 C CA . PRO A 1 7 ? 16.389 -0.638 -0.786 1.00 0.00 40 PRO A CA 13
ATOM 17795 C C . PRO A 1 7 ? 15.030 -0.680 -1.481 1.00 0.00 40 PRO A C 13
ATOM 17796 O O . PRO A 1 7 ? 14.722 0.177 -2.310 1.00 0.00 40 PRO A O 13
ATOM 17807 N N . HIS A 1 8 ? 14.225 -1.684 -1.148 1.00 0.00 41 HIS A N 13
ATOM 17808 C CA . HIS A 1 8 ? 12.904 -1.841 -1.751 1.00 0.00 41 HIS A CA 13
ATOM 17809 C C . HIS A 1 8 ? 12.122 -0.527 -1.728 1.00 0.00 41 HIS A C 13
ATOM 17810 O O . HIS A 1 8 ? 11.669 -0.046 -2.766 1.00 0.00 41 HIS A O 13
ATOM 17824 N N . LEU A 1 9 ? 11.971 0.050 -0.539 1.00 0.00 42 LEU A N 13
ATOM 17825 C CA . LEU A 1 9 ? 11.251 1.307 -0.380 1.00 0.00 42 LEU A CA 13
ATOM 17826 C C . LEU A 1 9 ? 12.096 2.486 -0.857 1.00 0.00 42 LEU A C 13
ATOM 17827 O O . LEU A 1 9 ? 11.574 3.445 -1.424 1.00 0.00 42 LEU A O 13
ATOM 17843 N N . ASP A 1 10 ? 13.402 2.408 -0.623 1.00 0.00 43 ASP A N 13
ATOM 17844 C CA . ASP A 1 10 ? 14.317 3.472 -1.027 1.00 0.00 43 ASP A CA 13
ATOM 17845 C C . ASP A 1 10 ? 14.196 3.779 -2.519 1.00 0.00 43 ASP A C 13
ATOM 17846 O O . ASP A 1 10 ? 14.566 4.865 -2.967 1.00 0.00 43 ASP A O 13
ATOM 17855 N N . SER A 1 11 ? 13.685 2.821 -3.286 1.00 0.00 44 SER A N 13
ATOM 17856 C CA . SER A 1 11 ? 13.529 2.999 -4.726 1.00 0.00 44 SER A CA 13
ATOM 17857 C C . SER A 1 11 ? 12.240 3.744 -5.058 1.00 0.00 44 SER A C 13
ATOM 17858 O O . SER A 1 11 ? 12.228 4.629 -5.913 1.00 0.00 44 SER A O 13
ATOM 17866 N N . VAL A 1 12 ? 11.156 3.378 -4.383 1.00 0.00 45 VAL A N 13
ATOM 17867 C CA . VAL A 1 12 ? 9.864 4.012 -4.617 1.00 0.00 45 VAL A CA 13
ATOM 17868 C C . VAL A 1 12 ? 9.870 5.470 -4.168 1.00 0.00 45 VAL A C 13
ATOM 17869 O O . VAL A 1 12 ? 10.897 5.993 -3.736 1.00 0.00 45 VAL A O 13
ATOM 17882 N N . GLY A 1 13 ? 8.714 6.120 -4.272 1.00 0.00 46 GLY A N 13
ATOM 17883 C CA . GLY A 1 13 ? 8.606 7.512 -3.872 1.00 0.00 46 GLY A CA 13
ATOM 17884 C C . GLY A 1 13 ? 7.513 7.735 -2.845 1.00 0.00 46 GLY A C 13
ATOM 17885 O O . GLY A 1 13 ? 7.379 6.964 -1.894 1.00 0.00 46 GLY A O 13
ATOM 17889 N N . GLU A 1 14 ? 6.729 8.791 -3.037 1.00 0.00 47 GLU A N 13
ATOM 17890 C CA . GLU A 1 14 ? 5.643 9.112 -2.118 1.00 0.00 47 GLU A CA 13
ATOM 17891 C C . GLU A 1 14 ? 4.412 9.601 -2.876 1.00 0.00 47 GLU A C 13
ATOM 17892 O O . GLU A 1 14 ? 4.521 10.121 -3.986 1.00 0.00 47 GLU A O 13
ATOM 17904 N N . ILE A 1 15 ? 3.243 9.432 -2.267 1.00 0.00 48 ILE A N 13
ATOM 17905 C CA . ILE A 1 15 ? 1.991 9.857 -2.881 1.00 0.00 48 ILE A CA 13
ATOM 17906 C C . ILE A 1 15 ? 1.460 11.126 -2.224 1.00 0.00 48 ILE A C 13
ATOM 17907 O O . ILE A 1 15 ? 1.698 11.370 -1.041 1.00 0.00 48 ILE A O 13
ATOM 17923 N N . THR A 1 16 ? 0.739 11.929 -2.999 1.00 0.00 49 THR A N 13
ATOM 17924 C CA . THR A 1 16 ? 0.173 13.172 -2.490 1.00 0.00 49 THR A CA 13
ATOM 17925 C C . THR A 1 16 ? -1.061 12.896 -1.636 1.00 0.00 49 THR A C 13
ATOM 17926 O O . THR A 1 16 ? -1.673 11.833 -1.737 1.00 0.00 49 THR A O 13
ATOM 17937 N N . LYS A 1 17 ? -1.421 13.862 -0.798 1.00 0.00 50 LYS A N 13
ATOM 17938 C CA . LYS A 1 17 ? -2.582 13.722 0.073 1.00 0.00 50 LYS A CA 13
ATOM 17939 C C . LYS A 1 17 ? -3.856 13.554 -0.747 1.00 0.00 50 LYS A C 13
ATOM 17940 O O . LYS A 1 17 ? -4.789 12.869 -0.329 1.00 0.00 50 LYS A O 13
ATOM 17959 N N . GLU A 1 18 ? -3.888 14.186 -1.916 1.00 0.00 51 GLU A N 13
ATOM 17960 C CA . GLU A 1 18 ? -5.048 14.110 -2.795 1.00 0.00 51 GLU A CA 13
ATOM 17961 C C . GLU A 1 18 ? -5.309 12.674 -3.240 1.00 0.00 51 GLU A C 13
ATOM 17962 O O . GLU A 1 18 ? -6.455 12.223 -3.269 1.00 0.00 51 GLU A O 13
ATOM 17974 N N . ASP A 1 19 ? -4.245 11.960 -3.588 1.00 0.00 52 ASP A N 13
ATOM 17975 C CA . ASP A 1 19 ? -4.368 10.577 -4.035 1.00 0.00 52 ASP A CA 13
ATOM 17976 C C . ASP A 1 19 ? -4.704 9.650 -2.869 1.00 0.00 52 ASP A C 13
ATOM 17977 O O . ASP A 1 19 ? -5.559 8.772 -2.990 1.00 0.00 52 ASP A O 13
ATOM 17986 N N . LEU A 1 20 ? -4.023 9.846 -1.745 1.00 0.00 53 LEU A N 13
ATOM 17987 C CA . LEU A 1 20 ? -4.243 9.021 -0.564 1.00 0.00 53 LEU A CA 13
ATOM 17988 C C . LEU A 1 20 ? -5.643 9.230 0.009 1.00 0.00 53 LEU A C 13
ATOM 17989 O O . LEU A 1 20 ? -6.235 8.309 0.572 1.00 0.00 53 LEU A O 13
ATOM 18005 N N . ILE A 1 21 ? -6.169 10.444 -0.132 1.00 0.00 54 ILE A N 13
ATOM 18006 C CA . ILE A 1 21 ? -7.499 10.762 0.378 1.00 0.00 54 ILE A CA 13
ATOM 18007 C C . ILE A 1 21 ? -8.547 9.806 -0.186 1.00 0.00 54 ILE A C 13
ATOM 18008 O O . ILE A 1 21 ? -9.437 9.349 0.533 1.00 0.00 54 ILE A O 13
ATOM 18024 N N . GLN A 1 22 ? -8.433 9.508 -1.475 1.00 0.00 55 GLN A N 13
ATOM 18025 C CA . GLN A 1 22 ? -9.367 8.606 -2.137 1.00 0.00 55 GLN A CA 13
ATOM 18026 C C . GLN A 1 22 ? -9.221 7.189 -1.599 1.00 0.00 55 GLN A C 13
ATOM 18027 O O . GLN A 1 22 ? -10.211 6.504 -1.346 1.00 0.00 55 GLN A O 13
ATOM 18041 N N . LYS A 1 23 ? -7.979 6.761 -1.417 1.00 0.00 56 LYS A N 13
ATOM 18042 C CA . LYS A 1 23 ? -7.702 5.429 -0.895 1.00 0.00 56 LYS A CA 13
ATOM 18043 C C . LYS A 1 23 ? -8.119 5.339 0.568 1.00 0.00 56 LYS A C 13
ATOM 18044 O O . LYS A 1 23 ? -8.537 4.284 1.045 1.00 0.00 56 LYS A O 13
ATOM 18063 N N . SER A 1 24 ? -8.000 6.460 1.272 1.00 0.00 57 SER A N 13
ATOM 18064 C CA . SER A 1 24 ? -8.361 6.527 2.683 1.00 0.00 57 SER A CA 13
ATOM 18065 C C . SER A 1 24 ? -9.878 6.538 2.874 1.00 0.00 57 SER A C 13
ATOM 18066 O O . SER A 1 24 ? -10.368 6.361 3.989 1.00 0.00 57 SER A O 13
ATOM 18074 N N . LEU A 1 25 ? -10.620 6.749 1.787 1.00 0.00 58 LEU A N 13
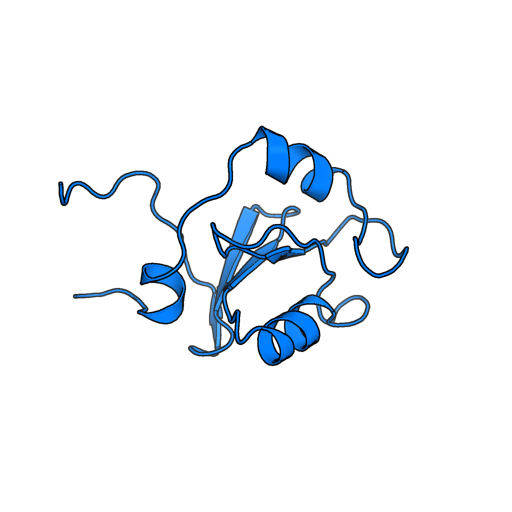ATOM 18075 C CA . LEU A 1 25 ? -12.077 6.782 1.861 1.00 0.00 58 LEU A CA 13
ATOM 18076 C C . LEU A 1 25 ? -12.634 5.439 2.327 1.00 0.00 58 LEU A C 13
ATOM 18077 O O . LEU A 1 25 ? -13.771 5.357 2.792 1.00 0.00 58 LEU A O 13
ATOM 18093 N N . GLY A 1 26 ? -11.827 4.388 2.209 1.00 0.00 59 GLY A N 13
ATOM 18094 C CA . GLY A 1 26 ? -12.261 3.069 2.634 1.00 0.00 59 GLY A CA 13
ATOM 18095 C C . GLY A 1 26 ? -12.884 2.261 1.512 1.00 0.00 59 GLY A C 13
ATOM 18096 O O . GLY A 1 26 ? -13.933 1.644 1.693 1.00 0.00 59 GLY A O 13
ATOM 18100 N N . THR A 1 27 ? -12.237 2.260 0.350 1.00 0.00 60 THR A N 13
ATOM 18101 C CA . THR A 1 27 ? -12.739 1.513 -0.797 1.00 0.00 60 THR A CA 13
ATOM 18102 C C . THR A 1 27 ? -11.591 0.922 -1.610 1.00 0.00 60 THR A C 13
ATOM 18103 O O . THR A 1 27 ? -10.572 1.577 -1.832 1.00 0.00 60 THR A O 13
ATOM 18114 N N . CYS A 1 28 ? -11.764 -0.318 -2.055 1.00 0.00 61 CYS A N 13
ATOM 18115 C CA . CYS A 1 28 ? -10.746 -0.998 -2.846 1.00 0.00 61 CYS A CA 13
ATOM 18116 C C . CYS A 1 28 ? -10.908 -0.678 -4.329 1.00 0.00 61 CYS A C 13
ATOM 18117 O O . CYS A 1 28 ? -12.025 -0.613 -4.842 1.00 0.00 61 CYS A O 13
ATOM 18124 N N . GLN A 1 29 ? -9.787 -0.479 -5.014 1.00 0.00 62 GLN A N 13
ATOM 18125 C CA . GLN A 1 29 ? -9.807 -0.168 -6.438 1.00 0.00 62 GLN A CA 13
ATOM 18126 C C . GLN A 1 29 ? -10.075 -1.422 -7.267 1.00 0.00 62 GLN A C 13
ATOM 18127 O O . GLN A 1 29 ? -10.656 -1.349 -8.349 1.00 0.00 62 GLN A O 13
ATOM 18141 N N . ASP A 1 30 ? -9.646 -2.570 -6.751 1.00 0.00 63 ASP A N 13
ATOM 18142 C CA . ASP A 1 30 ? -9.838 -3.839 -7.444 1.00 0.00 63 ASP A CA 13
ATOM 18143 C C . ASP A 1 30 ? -11.217 -4.421 -7.145 1.00 0.00 63 ASP A C 13
ATOM 18144 O O . ASP A 1 30 ? -11.973 -4.752 -8.061 1.00 0.00 63 ASP A O 13
ATOM 18153 N N . CYS A 1 31 ? -11.539 -4.548 -5.862 1.00 0.00 64 CYS A N 13
ATOM 18154 C CA . CYS A 1 31 ? -12.826 -5.093 -5.447 1.00 0.00 64 CYS A CA 13
ATOM 18155 C C . CYS A 1 31 ? -13.666 -4.035 -4.740 1.00 0.00 64 CYS A C 13
ATOM 18156 O O . CYS A 1 31 ? -13.298 -2.861 -4.700 1.00 0.00 64 CYS A O 13
ATOM 18163 N N . LYS A 1 32 ? -14.797 -4.459 -4.183 1.00 0.00 65 LYS A N 13
ATOM 18164 C CA . LYS A 1 32 ? -15.691 -3.548 -3.478 1.00 0.00 65 LYS A CA 13
ATOM 18165 C C . LYS A 1 32 ? -15.798 -3.925 -2.003 1.00 0.00 65 LYS A C 13
ATOM 18166 O O . LYS A 1 32 ? -16.470 -4.893 -1.646 1.00 0.00 65 LYS A O 13
ATOM 18185 N N . VAL A 1 33 ? -15.130 -3.154 -1.152 1.00 0.00 66 VAL A N 13
ATOM 18186 C CA . VAL A 1 33 ? -15.149 -3.405 0.284 1.00 0.00 66 VAL A CA 13
ATOM 18187 C C . VAL A 1 33 ? -15.334 -2.109 1.067 1.00 0.00 66 VAL A C 13
ATOM 18188 O O . VAL A 1 33 ? -15.450 -1.032 0.483 1.00 0.00 66 VAL A O 13
ATOM 18201 N N . GLN A 1 34 ? -15.360 -2.222 2.391 1.00 0.00 67 GLN A N 13
ATOM 18202 C CA . GLN A 1 34 ? -15.531 -1.059 3.254 1.00 0.00 67 GLN A CA 13
ATOM 18203 C C . GLN A 1 34 ? -14.387 -0.952 4.257 1.00 0.00 67 GLN A C 13
ATOM 18204 O O . GLN A 1 34 ? -14.180 -1.847 5.076 1.00 0.00 67 GLN A O 13
ATOM 18218 N N . GLY A 1 35 ? -13.646 0.150 4.187 1.00 0.00 68 GLY A N 13
ATOM 18219 C CA . GLY A 1 35 ? -12.533 0.356 5.095 1.00 0.00 68 GLY A CA 13
ATOM 18220 C C . GLY A 1 35 ? -12.981 0.463 6.544 1.00 0.00 68 GLY A C 13
ATOM 18221 O O . GLY A 1 35 ? -13.844 -0.299 6.981 1.00 0.00 68 GLY A O 13
ATOM 18225 N N . PRO A 1 36 ? -12.410 1.400 7.326 1.00 0.00 69 PRO A N 13
ATOM 18226 C CA . PRO A 1 36 ? -11.377 2.334 6.855 1.00 0.00 69 PRO A CA 13
ATOM 18227 C C . PRO A 1 36 ? -10.072 1.626 6.510 1.00 0.00 69 PRO A C 13
ATOM 18228 O O . PRO A 1 36 ? -9.381 2.003 5.563 1.00 0.00 69 PRO A O 13
ATOM 18239 N N . ASN A 1 37 ? -9.739 0.602 7.290 1.00 0.00 70 ASN A N 13
ATOM 18240 C CA . ASN A 1 37 ? -8.513 -0.169 7.082 1.00 0.00 70 ASN A CA 13
ATOM 18241 C C . ASN A 1 37 ? -8.292 -0.479 5.602 1.00 0.00 70 ASN A C 13
ATOM 18242 O O . ASN A 1 37 ? -9.053 -1.234 4.997 1.00 0.00 70 ASN A O 13
ATOM 18253 N N . LEU A 1 38 ? -7.246 0.109 5.028 1.00 0.00 71 LEU A N 13
ATOM 18254 C CA . LEU A 1 38 ? -6.929 -0.108 3.620 1.00 0.00 71 LEU A CA 13
ATOM 18255 C C . LEU A 1 38 ? -5.469 0.224 3.326 1.00 0.00 71 LEU A C 13
ATOM 18256 O O . LEU A 1 38 ? -4.895 1.140 3.918 1.00 0.00 71 LEU A O 13
ATOM 18272 N N . TRP A 1 39 ? -4.873 -0.532 2.408 1.00 0.00 72 TRP A N 13
ATOM 18273 C CA . TRP A 1 39 ? -3.478 -0.328 2.035 1.00 0.00 72 TRP A CA 13
ATOM 18274 C C . TRP A 1 39 ? -3.356 0.113 0.579 1.00 0.00 72 TRP A C 13
ATOM 18275 O O . TRP A 1 39 ? -4.103 -0.345 -0.285 1.00 0.00 72 TRP A O 13
ATOM 18296 N N . ALA A 1 40 ? -2.403 1.000 0.316 1.00 0.00 73 ALA A N 13
ATOM 18297 C CA . ALA A 1 40 ? -2.172 1.500 -1.033 1.00 0.00 73 ALA A CA 13
ATOM 18298 C C . ALA A 1 40 ? -0.724 1.278 -1.452 1.00 0.00 73 ALA A C 13
ATOM 18299 O O . ALA A 1 40 ? 0.187 1.354 -0.627 1.00 0.00 73 ALA A O 13
ATOM 18306 N N . CYS A 1 41 ? -0.514 1.000 -2.734 1.00 0.00 74 CYS A N 13
ATOM 18307 C CA . CYS A 1 41 ? 0.830 0.766 -3.250 1.00 0.00 74 CYS A CA 13
ATOM 18308 C C . CYS A 1 41 ? 1.734 1.965 -2.975 1.00 0.00 74 CYS A C 13
ATOM 18309 O O . CYS A 1 41 ? 1.359 3.109 -3.227 1.00 0.00 74 CYS A O 13
ATOM 18316 N N . LEU A 1 42 ? 2.923 1.692 -2.447 1.00 0.00 75 LEU A N 13
ATOM 18317 C CA . LEU A 1 42 ? 3.880 2.745 -2.126 1.00 0.00 75 LEU A CA 13
ATOM 18318 C C . LEU A 1 42 ? 4.607 3.242 -3.372 1.00 0.00 75 LEU A C 13
ATOM 18319 O O . LEU A 1 42 ? 5.102 4.369 -3.402 1.00 0.00 75 LEU A O 13
ATOM 18335 N N . GLU A 1 43 ? 4.673 2.399 -4.400 1.00 0.00 76 GLU A N 13
ATOM 18336 C CA . GLU A 1 43 ? 5.346 2.765 -5.644 1.00 0.00 76 GLU A CA 13
ATOM 18337 C C . GLU A 1 43 ? 4.802 4.082 -6.192 1.00 0.00 76 GLU A C 13
ATOM 18338 O O . GLU A 1 43 ? 3.613 4.203 -6.481 1.00 0.00 76 GLU A O 13
ATOM 18350 N N . ASN A 1 44 ? 5.684 5.069 -6.326 1.00 0.00 77 ASN A N 13
ATOM 18351 C CA . ASN A 1 44 ? 5.295 6.380 -6.834 1.00 0.00 77 ASN A CA 13
ATOM 18352 C C . ASN A 1 44 ? 4.654 6.269 -8.214 1.00 0.00 77 ASN A C 13
ATOM 18353 O O . ASN A 1 44 ? 3.727 7.010 -8.541 1.00 0.00 77 ASN A O 13
ATOM 18364 N N . ARG A 1 45 ? 5.155 5.341 -9.019 1.00 0.00 78 ARG A N 13
ATOM 18365 C CA . ARG A 1 45 ? 4.633 5.134 -10.366 1.00 0.00 78 ARG A CA 13
ATOM 18366 C C . ARG A 1 45 ? 3.336 4.329 -10.337 1.00 0.00 78 ARG A C 13
ATOM 18367 O O . ARG A 1 45 ? 2.548 4.372 -11.283 1.00 0.00 78 ARG A O 13
ATOM 18388 N N . CYS A 1 46 ? 3.119 3.593 -9.251 1.00 0.00 79 CYS A N 13
ATOM 18389 C CA . CYS A 1 46 ? 1.918 2.779 -9.107 1.00 0.00 79 CYS A CA 13
ATOM 18390 C C . CYS A 1 46 ? 0.929 3.421 -8.139 1.00 0.00 79 CYS A C 13
ATOM 18391 O O . CYS A 1 46 ? 1.256 3.677 -6.980 1.00 0.00 79 CYS A O 13
ATOM 18398 N N . SER A 1 47 ? -0.284 3.668 -8.619 1.00 0.00 80 SER A N 13
ATOM 18399 C CA . SER A 1 47 ? -1.325 4.271 -7.796 1.00 0.00 80 SER A CA 13
ATOM 18400 C C . SER A 1 47 ? -2.542 3.355 -7.720 1.00 0.00 80 SER A C 13
ATOM 18401 O O . SER A 1 47 ? -3.570 3.616 -8.345 1.00 0.00 80 SER A O 13
ATOM 18409 N N . TYR A 1 48 ? -2.413 2.274 -6.958 1.00 0.00 81 TYR A N 13
ATOM 18410 C CA . TYR A 1 48 ? -3.498 1.310 -6.808 1.00 0.00 81 TYR A CA 13
ATOM 18411 C C . TYR A 1 48 ? -3.911 1.159 -5.347 1.00 0.00 81 TYR A C 13
ATOM 18412 O O . TYR A 1 48 ? -3.070 1.182 -4.447 1.00 0.00 81 TYR A O 13
ATOM 18430 N N . VAL A 1 49 ? -5.212 0.994 -5.124 1.00 0.00 82 VAL A N 13
ATOM 18431 C CA . VAL A 1 49 ? -5.746 0.828 -3.778 1.00 0.00 82 VAL A CA 13
ATOM 18432 C C . VAL A 1 49 ? -6.160 -0.620 -3.539 1.00 0.00 82 VAL A C 13
ATOM 18433 O O . VAL A 1 49 ? -7.009 -1.157 -4.249 1.00 0.00 82 VAL A O 13
ATOM 18446 N N . GLY A 1 50 ? -5.554 -1.249 -2.538 1.00 0.00 83 GLY A N 13
ATOM 18447 C CA . GLY A 1 50 ? -5.875 -2.631 -2.233 1.00 0.00 83 GLY A CA 13
ATOM 18448 C C . GLY A 1 50 ? -6.160 -2.858 -0.763 1.00 0.00 83 GLY A C 13
ATOM 18449 O O . GLY A 1 50 ? -5.889 -1.996 0.073 1.00 0.00 83 GLY A O 13
ATOM 18453 N N . CYS A 1 51 ? -6.706 -4.026 -0.447 1.00 0.00 84 CYS A N 13
ATOM 18454 C CA . CYS A 1 51 ? -7.028 -4.374 0.932 1.00 0.00 84 CYS A CA 13
ATOM 18455 C C . CYS A 1 51 ? -6.062 -5.429 1.462 1.00 0.00 84 CYS A C 13
ATOM 18456 O O . CYS A 1 51 ? -5.578 -6.279 0.711 1.00 0.00 84 CYS A O 13
ATOM 18463 N N . GLY A 1 52 ? -5.778 -5.364 2.760 1.00 0.00 85 GLY A N 13
ATOM 18464 C CA . GLY A 1 52 ? -4.866 -6.310 3.374 1.00 0.00 85 GLY A CA 13
ATOM 18465 C C . GLY A 1 52 ? -5.510 -7.654 3.657 1.00 0.00 85 GLY A C 13
ATOM 18466 O O . GLY A 1 52 ? -6.617 -7.930 3.195 1.00 0.00 85 GLY A O 13
ATOM 18470 N N . GLU A 1 53 ? -4.809 -8.491 4.416 1.00 0.00 86 GLU A N 13
ATOM 18471 C CA . GLU A 1 53 ? -5.307 -9.818 4.765 1.00 0.00 86 GLU A CA 13
ATOM 18472 C C . GLU A 1 53 ? -6.671 -9.743 5.447 1.00 0.00 86 GLU A C 13
ATOM 18473 O O . GLU A 1 53 ? -7.415 -10.723 5.471 1.00 0.00 86 GLU A O 13
ATOM 18485 N N . SER A 1 54 ? -6.995 -8.578 6.002 1.00 0.00 87 SER A N 13
ATOM 18486 C CA . SER A 1 54 ? -8.271 -8.389 6.682 1.00 0.00 87 SER A CA 13
ATOM 18487 C C . SER A 1 54 ? -9.441 -8.576 5.719 1.00 0.00 87 SER A C 13
ATOM 18488 O O . SER A 1 54 ? -10.576 -8.790 6.145 1.00 0.00 87 SER A O 13
ATOM 18496 N N . GLN A 1 55 ? -9.160 -8.496 4.420 1.00 0.00 88 GLN A N 13
ATOM 18497 C CA . GLN A 1 55 ? -10.196 -8.660 3.406 1.00 0.00 88 GLN A CA 13
ATOM 18498 C C . GLN A 1 55 ? -9.823 -9.759 2.415 1.00 0.00 88 GLN A C 13
ATOM 18499 O O . GLN A 1 55 ? -10.431 -10.829 2.406 1.00 0.00 88 GLN A O 13
ATOM 18513 N N . VAL A 1 56 ? -8.826 -9.489 1.577 1.00 0.00 89 VAL A N 13
ATOM 18514 C CA . VAL A 1 56 ? -8.385 -10.462 0.581 1.00 0.00 89 VAL A CA 13
ATOM 18515 C C . VAL A 1 56 ? -6.880 -10.372 0.326 1.00 0.00 89 VAL A C 13
ATOM 18516 O O . VAL A 1 56 ? -6.384 -10.890 -0.674 1.00 0.00 89 VAL A O 13
ATOM 18529 N N . ASP A 1 57 ? -6.155 -9.717 1.232 1.00 0.00 90 ASP A N 13
ATOM 18530 C CA . ASP A 1 57 ? -4.706 -9.569 1.093 1.00 0.00 90 ASP A CA 13
ATOM 18531 C C . ASP A 1 57 ? -4.334 -9.120 -0.319 1.00 0.00 90 ASP A C 13
ATOM 18532 O O . ASP A 1 57 ? -3.278 -9.482 -0.843 1.00 0.00 90 ASP A O 13
ATOM 18541 N N . HIS A 1 58 ? -5.207 -8.319 -0.926 1.00 0.00 91 HIS A N 13
ATOM 18542 C CA . HIS A 1 58 ? -4.976 -7.814 -2.274 1.00 0.00 91 HIS A CA 13
ATOM 18543 C C . HIS A 1 58 ? -3.627 -7.113 -2.362 1.00 0.00 91 HIS A C 13
ATOM 18544 O O . HIS A 1 58 ? -2.950 -7.172 -3.388 1.00 0.00 91 HIS A O 13
ATOM 18558 N N . SER A 1 59 ? -3.237 -6.457 -1.275 1.00 0.00 92 SER A N 13
ATOM 18559 C CA . SER A 1 59 ? -1.961 -5.754 -1.231 1.00 0.00 92 SER A CA 13
ATOM 18560 C C . SER A 1 59 ? -0.809 -6.727 -1.459 1.00 0.00 92 SER A C 13
ATOM 18561 O O . SER A 1 59 ? 0.159 -6.412 -2.154 1.00 0.00 92 SER A O 13
ATOM 18569 N N . THR A 1 60 ? -0.925 -7.917 -0.876 1.00 0.00 93 THR A N 13
ATOM 18570 C CA . THR A 1 60 ? 0.103 -8.940 -1.020 1.00 0.00 93 THR A CA 13
ATOM 18571 C C . THR A 1 60 ? 0.119 -9.485 -2.444 1.00 0.00 93 THR A C 13
ATOM 18572 O O . THR A 1 60 ? 1.173 -9.573 -3.075 1.00 0.00 93 THR A O 13
ATOM 18583 N N . ILE A 1 61 ? -1.058 -9.841 -2.950 1.00 0.00 94 ILE A N 13
ATOM 18584 C CA . ILE A 1 61 ? -1.168 -10.365 -4.307 1.00 0.00 94 ILE A CA 13
ATOM 18585 C C . ILE A 1 61 ? -0.626 -9.355 -5.308 1.00 0.00 94 ILE A C 13
ATOM 18586 O O . ILE A 1 61 ? 0.194 -9.689 -6.164 1.00 0.00 94 ILE A O 13
ATOM 18602 N N . HIS A 1 62 ? -1.081 -8.113 -5.181 1.00 0.00 95 HIS A N 13
ATOM 18603 C CA . HIS A 1 62 ? -0.631 -7.044 -6.063 1.00 0.00 95 HIS A CA 13
ATOM 18604 C C . HIS A 1 62 ? 0.882 -6.881 -5.960 1.00 0.00 95 HIS A C 13
ATOM 18605 O O . HIS A 1 62 ? 1.562 -6.610 -6.950 1.00 0.00 95 HIS A O 13
ATOM 18619 N N . SER A 1 63 ? 1.398 -7.051 -4.747 1.00 0.00 96 SER A N 13
ATOM 18620 C CA . SER A 1 63 ? 2.827 -6.927 -4.499 1.00 0.00 96 SER A CA 13
ATOM 18621 C C . SER A 1 63 ? 3.618 -7.961 -5.296 1.00 0.00 96 SER A C 13
ATOM 18622 O O . SER A 1 63 ? 4.673 -7.657 -5.846 1.00 0.00 96 SER A O 13
ATOM 18630 N N . GLN A 1 64 ? 3.116 -9.190 -5.348 1.00 0.00 97 GLN A N 13
ATOM 18631 C CA . GLN A 1 64 ? 3.808 -10.252 -6.072 1.00 0.00 97 GLN A CA 13
ATOM 18632 C C . GLN A 1 64 ? 3.743 -10.045 -7.586 1.00 0.00 97 GLN A C 13
ATOM 18633 O O . GLN A 1 64 ? 4.764 -10.110 -8.272 1.00 0.00 97 GLN A O 13
ATOM 18647 N N . GLU A 1 65 ? 2.543 -9.800 -8.104 1.00 0.00 98 GLU A N 13
ATOM 18648 C CA . GLU A 1 65 ? 2.358 -9.603 -9.540 1.00 0.00 98 GLU A CA 13
ATOM 18649 C C . GLU A 1 65 ? 3.254 -8.491 -10.080 1.00 0.00 98 GLU A C 13
ATOM 18650 O O . GLU A 1 65 ? 3.921 -8.666 -11.100 1.00 0.00 98 GLU A O 13
ATOM 18662 N N . THR A 1 66 ? 3.263 -7.351 -9.403 1.00 0.00 99 THR A N 13
ATOM 18663 C CA . THR A 1 66 ? 4.079 -6.221 -9.835 1.00 0.00 99 THR A CA 13
ATOM 18664 C C . THR A 1 66 ? 5.405 -6.164 -9.081 1.00 0.00 99 THR A C 13
ATOM 18665 O O . THR A 1 66 ? 6.141 -5.184 -9.188 1.00 0.00 99 THR A O 13
ATOM 18676 N N . LYS A 1 67 ? 5.711 -7.209 -8.318 1.00 0.00 100 LYS A N 13
ATOM 18677 C CA . LYS A 1 67 ? 6.954 -7.249 -7.555 1.00 0.00 100 LYS A CA 13
ATOM 18678 C C . LYS A 1 67 ? 7.082 -6.029 -6.640 1.00 0.00 100 LYS A C 13
ATOM 18679 O O . LYS A 1 67 ? 8.183 -5.668 -6.225 1.00 0.00 100 LYS A O 13
ATOM 18698 N N . HIS A 1 68 ? 5.948 -5.409 -6.318 1.00 0.00 101 HIS A N 13
ATOM 18699 C CA . HIS A 1 68 ? 5.935 -4.243 -5.439 1.00 0.00 101 HIS A CA 13
ATOM 18700 C C . HIS A 1 68 ? 5.847 -4.687 -3.984 1.00 0.00 101 HIS A C 13
ATOM 18701 O O . HIS A 1 68 ? 4.761 -4.957 -3.475 1.00 0.00 101 HIS A O 13
ATOM 18715 N N . TYR A 1 69 ? 6.996 -4.770 -3.321 1.00 0.00 102 TYR A N 13
ATOM 18716 C CA . TYR A 1 69 ? 7.045 -5.198 -1.926 1.00 0.00 102 TYR A CA 13
ATOM 18717 C C . TYR A 1 69 ? 6.895 -4.020 -0.967 1.00 0.00 102 TYR A C 13
ATOM 18718 O O . TYR A 1 69 ? 7.388 -4.064 0.160 1.00 0.00 102 TYR A O 13
ATOM 18736 N N . LEU A 1 70 ? 6.218 -2.967 -1.412 1.00 0.00 103 LEU A N 13
ATOM 18737 C CA . LEU A 1 70 ? 6.017 -1.790 -0.578 1.00 0.00 103 LEU A CA 13
ATOM 18738 C C . LEU A 1 70 ? 4.544 -1.408 -0.515 1.00 0.00 103 LEU A C 13
ATOM 18739 O O . LEU A 1 70 ? 3.937 -1.055 -1.526 1.00 0.00 103 LEU A O 13
ATOM 18755 N N . THR A 1 71 ? 3.977 -1.479 0.683 1.00 0.00 104 THR A N 13
ATOM 18756 C CA . THR A 1 71 ? 2.574 -1.139 0.887 1.00 0.00 104 THR A CA 13
ATOM 18757 C C . THR A 1 71 ? 2.405 -0.290 2.142 1.00 0.00 104 THR A C 13
ATOM 18758 O O . THR A 1 71 ? 2.937 -0.620 3.200 1.00 0.00 104 THR A O 13
ATOM 18769 N N . VAL A 1 72 ? 1.667 0.808 2.018 1.00 0.00 105 VAL A N 13
ATOM 18770 C CA . VAL A 1 72 ? 1.440 1.701 3.146 1.00 0.00 105 VAL A CA 13
ATOM 18771 C C . VAL A 1 72 ? -0.046 1.826 3.466 1.00 0.00 105 VAL A C 13
ATOM 18772 O O . VAL A 1 72 ? -0.837 2.275 2.636 1.00 0.00 105 VAL A O 13
ATOM 18785 N N . ASN A 1 73 ? -0.415 1.432 4.681 1.00 0.00 106 ASN A N 13
ATOM 18786 C CA . ASN A 1 73 ? -1.804 1.506 5.118 1.00 0.00 106 ASN A CA 13
ATOM 18787 C C . ASN A 1 73 ? -2.196 2.951 5.401 1.00 0.00 106 ASN A C 13
ATOM 18788 O O . ASN A 1 73 ? -1.592 3.612 6.242 1.00 0.00 106 ASN A O 13
ATOM 18799 N N . LEU A 1 74 ? -3.204 3.438 4.687 1.00 0.00 107 LEU A N 13
ATOM 18800 C CA . LEU A 1 74 ? -3.667 4.810 4.860 1.00 0.00 107 LEU A CA 13
ATOM 18801 C C . LEU A 1 74 ? -4.418 4.988 6.180 1.00 0.00 107 LEU A C 13
ATOM 18802 O O . LEU A 1 74 ? -4.673 6.112 6.610 1.00 0.00 107 LEU A O 13
ATOM 18818 N N . THR A 1 75 ? -4.778 3.875 6.811 1.00 0.00 108 THR A N 13
ATOM 18819 C CA . THR A 1 75 ? -5.508 3.914 8.074 1.00 0.00 108 THR A CA 13
ATOM 18820 C C . THR A 1 75 ? -4.571 4.129 9.261 1.00 0.00 108 THR A C 13
ATOM 18821 O O . THR A 1 75 ? -4.961 4.721 10.268 1.00 0.00 108 THR A O 13
ATOM 18832 N N . THR A 1 76 ? -3.338 3.645 9.143 1.00 0.00 109 THR A N 13
ATOM 18833 C CA . THR A 1 76 ? -2.357 3.788 10.217 1.00 0.00 109 THR A CA 13
ATOM 18834 C C . THR A 1 76 ? -1.166 4.643 9.781 1.00 0.00 109 THR A C 13
ATOM 18835 O O . THR A 1 76 ? -0.323 5.007 10.602 1.00 0.00 109 THR A O 13
ATOM 18846 N N . LEU A 1 77 ? -1.099 4.961 8.492 1.00 0.00 110 LEU A N 13
ATOM 18847 C CA . LEU A 1 77 ? -0.009 5.771 7.958 1.00 0.00 110 LEU A CA 13
ATOM 18848 C C . LEU A 1 77 ? 1.336 5.075 8.151 1.00 0.00 110 LEU A C 13
ATOM 18849 O O . LEU A 1 77 ? 2.367 5.730 8.304 1.00 0.00 110 LEU A O 13
ATOM 18865 N N . ARG A 1 78 ? 1.318 3.746 8.141 1.00 0.00 111 ARG A N 13
ATOM 18866 C CA . ARG A 1 78 ? 2.538 2.962 8.315 1.00 0.00 111 ARG A CA 13
ATOM 18867 C C . ARG A 1 78 ? 2.874 2.183 7.046 1.00 0.00 111 ARG A C 13
ATOM 18868 O O . ARG A 1 78 ? 1.987 1.654 6.377 1.00 0.00 111 ARG A O 13
ATOM 18889 N N . VAL A 1 79 ? 4.163 2.117 6.724 1.00 0.00 112 VAL A N 13
ATOM 18890 C CA . VAL A 1 79 ? 4.622 1.403 5.537 1.00 0.00 112 VAL A CA 13
ATOM 18891 C C . VAL A 1 79 ? 5.098 -0.004 5.888 1.00 0.00 112 VAL A C 13
ATOM 18892 O O . VAL A 1 79 ? 5.581 -0.247 6.993 1.00 0.00 112 VAL A O 13
ATOM 18905 N N . TRP A 1 80 ? 4.956 -0.925 4.941 1.00 0.00 113 TRP A N 13
ATOM 18906 C CA . TRP A 1 80 ? 5.369 -2.309 5.151 1.00 0.00 113 TRP A CA 13
ATOM 18907 C C . TRP A 1 80 ? 6.224 -2.812 3.990 1.00 0.00 113 TRP A C 13
ATOM 18908 O O . TRP A 1 80 ? 5.963 -2.494 2.828 1.00 0.00 113 TRP A O 13
ATOM 18929 N N . CYS A 1 81 ? 7.242 -3.603 4.317 1.00 0.00 114 CYS A N 13
ATOM 18930 C CA . CYS A 1 81 ? 8.142 -4.163 3.313 1.00 0.00 114 CYS A CA 13
ATOM 18931 C C . CYS A 1 81 ? 8.066 -5.689 3.314 1.00 0.00 114 CYS A C 13
ATOM 18932 O O . CYS A 1 81 ? 8.470 -6.339 4.281 1.00 0.00 114 CYS A O 13
ATOM 18939 N N . TYR A 1 82 ? 7.537 -6.255 2.231 1.00 0.00 115 TYR A N 13
ATOM 18940 C CA . TYR A 1 82 ? 7.398 -7.704 2.110 1.00 0.00 115 TYR A CA 13
ATOM 18941 C C . TYR A 1 82 ? 8.755 -8.390 1.967 1.00 0.00 115 TYR A C 13
ATOM 18942 O O . TYR A 1 82 ? 8.997 -9.437 2.568 1.00 0.00 115 TYR A O 13
ATOM 18960 N N . ALA A 1 83 ? 9.635 -7.800 1.164 1.00 0.00 116 ALA A N 13
ATOM 18961 C CA . ALA A 1 83 ? 10.962 -8.363 0.940 1.00 0.00 116 ALA A CA 13
ATOM 18962 C C . ALA A 1 83 ? 11.737 -8.468 2.246 1.00 0.00 116 ALA A C 13
ATOM 18963 O O . ALA A 1 83 ? 12.246 -9.533 2.596 1.00 0.00 116 ALA A O 13
ATOM 18970 N N . CYS A 1 84 ? 11.814 -7.358 2.966 1.00 0.00 117 CYS A N 13
ATOM 18971 C CA . CYS A 1 84 ? 12.518 -7.318 4.240 1.00 0.00 117 CYS A CA 13
ATOM 18972 C C . CYS A 1 84 ? 11.767 -8.132 5.287 1.00 0.00 117 CYS A C 13
ATOM 18973 O O . CYS A 1 84 ? 12.367 -8.692 6.204 1.00 0.00 117 CYS A O 13
ATOM 18980 N N . SER A 1 85 ? 10.444 -8.188 5.141 1.00 0.00 118 SER A N 13
ATOM 18981 C CA . SER A 1 85 ? 9.593 -8.928 6.068 1.00 0.00 118 SER A CA 13
ATOM 18982 C C . SER A 1 85 ? 9.414 -8.154 7.370 1.00 0.00 118 SER A C 13
ATOM 18983 O O . SER A 1 85 ? 9.642 -8.684 8.458 1.00 0.00 118 SER A O 13
ATOM 18991 N N . LYS A 1 86 ? 9.008 -6.894 7.250 1.00 0.00 119 LYS A N 13
ATOM 18992 C CA . LYS A 1 86 ? 8.802 -6.048 8.420 1.00 0.00 119 LYS A CA 13
ATOM 18993 C C . LYS A 1 86 ? 8.254 -4.682 8.019 1.00 0.00 119 LYS A C 13
ATOM 18994 O O . LYS A 1 86 ? 8.079 -4.394 6.835 1.00 0.00 119 LYS A O 13
ATOM 19013 N N . GLU A 1 87 ? 7.989 -3.844 9.015 1.00 0.00 120 GLU A N 13
ATOM 19014 C CA . GLU A 1 87 ? 7.463 -2.506 8.772 1.00 0.00 120 GLU A CA 13
ATOM 19015 C C . GLU A 1 87 ? 8.596 -1.506 8.571 1.00 0.00 120 GLU A C 13
ATOM 19016 O O . GLU A 1 87 ? 9.662 -1.631 9.174 1.00 0.00 120 GLU A O 13
ATOM 19028 N N . VAL A 1 88 ? 8.361 -0.514 7.719 1.00 0.00 121 VAL A N 13
ATOM 19029 C CA . VAL A 1 88 ? 9.363 0.507 7.438 1.00 0.00 121 VAL A CA 13
ATOM 19030 C C . VAL A 1 88 ? 8.747 1.902 7.454 1.00 0.00 121 VAL A C 13
ATOM 19031 O O . VAL A 1 88 ? 7.528 2.052 7.537 1.00 0.00 121 VAL A O 13
ATOM 19044 N N . PHE A 1 89 ? 9.597 2.920 7.372 1.00 0.00 122 PHE A N 13
ATOM 19045 C CA . PHE A 1 89 ? 9.138 4.304 7.376 1.00 0.00 122 PHE A CA 13
ATOM 19046 C C . PHE A 1 89 ? 9.532 5.013 6.084 1.00 0.00 122 PHE A C 13
ATOM 19047 O O . PHE A 1 89 ? 10.665 4.890 5.618 1.00 0.00 122 PHE A O 13
ATOM 19064 N N . LEU A 1 90 ? 8.590 5.754 5.510 1.00 0.00 123 LEU A N 13
ATOM 19065 C CA . LEU A 1 90 ? 8.839 6.482 4.271 1.00 0.00 123 LEU A CA 13
ATOM 19066 C C . LEU A 1 90 ? 9.121 7.955 4.551 1.00 0.00 123 LEU A C 13
ATOM 19067 O O . LEU A 1 90 ? 8.722 8.486 5.587 1.00 0.00 123 LEU A O 13
ATOM 19083 N N . ASP A 1 91 ? 9.810 8.608 3.622 1.00 0.00 124 ASP A N 13
ATOM 19084 C CA . ASP A 1 91 ? 10.145 10.019 3.768 1.00 0.00 124 ASP A CA 13
ATOM 19085 C C . ASP A 1 91 ? 10.675 10.591 2.457 1.00 0.00 124 ASP A C 13
ATOM 19086 O O . ASP A 1 91 ? 11.657 10.096 1.904 1.00 0.00 124 ASP A O 13
ATOM 19095 N N . ARG A 1 92 ? 10.017 11.636 1.963 1.00 0.00 125 ARG A N 13
ATOM 19096 C CA . ARG A 1 92 ? 10.422 12.274 0.717 1.00 0.00 125 ARG A CA 13
ATOM 19097 C C . ARG A 1 92 ? 10.990 13.666 0.976 1.00 0.00 125 ARG A C 13
ATOM 19098 O O . ARG A 1 92 ? 11.895 14.119 0.275 1.00 0.00 125 ARG A O 13
ATOM 19119 N N . LYS A 1 93 ? 10.453 14.340 1.987 1.00 0.00 126 LYS A N 13
ATOM 19120 C CA . LYS A 1 93 ? 10.907 15.680 2.340 1.00 0.00 126 LYS A CA 13
ATOM 19121 C C . LYS A 1 93 ? 12.096 15.618 3.293 1.00 0.00 126 LYS A C 13
ATOM 19122 O O . LYS A 1 93 ? 11.932 15.382 4.490 1.00 0.00 126 LYS A O 13
ATOM 19141 N N . LEU A 1 94 ? 13.292 15.831 2.755 1.00 0.00 127 LEU A N 13
ATOM 19142 C CA . LEU A 1 94 ? 14.509 15.799 3.558 1.00 0.00 127 LEU A CA 13
ATOM 19143 C C . LEU A 1 94 ? 15.287 17.104 3.419 1.00 0.00 127 LEU A C 13
ATOM 19144 O O . LEU A 1 94 ? 15.040 17.891 2.505 1.00 0.00 127 LEU A O 13
ATOM 19160 N N . GLY A 1 95 ? 16.227 17.325 4.332 1.00 0.00 128 GLY A N 13
ATOM 19161 C CA . GLY A 1 95 ? 17.027 18.536 4.293 1.00 0.00 128 GLY A CA 13
ATOM 19162 C C . GLY A 1 95 ? 18.142 18.461 3.269 1.00 0.00 128 GLY A C 13
ATOM 19163 O O . GLY A 1 95 ? 18.498 19.466 2.654 1.00 0.00 128 GLY A O 13
ATOM 19167 N N . THR A 1 96 ? 18.697 17.267 3.088 1.00 0.00 129 THR A N 13
ATOM 19168 C CA . THR A 1 96 ? 19.779 17.065 2.132 1.00 0.00 129 THR A CA 13
ATOM 19169 C C . THR A 1 96 ? 19.229 16.722 0.751 1.00 0.00 129 THR A C 13
ATOM 19170 O O . THR A 1 96 ? 19.828 17.063 -0.268 1.00 0.00 129 THR A O 13
ATOM 19181 N N . GLN A 1 97 ? 18.085 16.046 0.727 1.00 0.00 130 GLN A N 13
ATOM 19182 C CA . GLN A 1 97 ? 17.451 15.658 -0.529 1.00 0.00 130 GLN A CA 13
ATOM 19183 C C . GLN A 1 97 ? 16.040 16.228 -0.627 1.00 0.00 130 GLN A C 13
ATOM 19184 O O . GLN A 1 97 ? 15.541 16.379 -1.761 1.00 0.00 130 GLN A O 13
ATOM 19202 N N . ARG A 1 3 ? 19.609 5.143 9.373 1.00 0.00 36 ARG A N 14
ATOM 19203 C CA . ARG A 1 3 ? 20.924 4.873 8.734 1.00 0.00 36 ARG A CA 14
ATOM 19204 C C . ARG A 1 3 ? 20.822 3.738 7.719 1.00 0.00 36 ARG A C 14
ATOM 19205 O O . ARG A 1 3 ? 20.982 3.952 6.517 1.00 0.00 36 ARG A O 14
ATOM 19228 N N . ASN A 1 4 ? 20.555 2.533 8.211 1.00 0.00 37 ASN A N 14
ATOM 19229 C CA . ASN A 1 4 ? 20.431 1.364 7.346 1.00 0.00 37 ASN A CA 14
ATOM 19230 C C . ASN A 1 4 ? 18.985 1.162 6.909 1.00 0.00 37 ASN A C 14
ATOM 19231 O O . ASN A 1 4 ? 18.323 0.213 7.332 1.00 0.00 37 ASN A O 14
ATOM 19242 N N . HIS A 1 5 ? 18.497 2.060 6.058 1.00 0.00 38 HIS A N 14
ATOM 19243 C CA . HIS A 1 5 ? 17.128 1.979 5.563 1.00 0.00 38 HIS A CA 14
ATOM 19244 C C . HIS A 1 5 ? 16.938 0.747 4.683 1.00 0.00 38 HIS A C 14
ATOM 19245 O O . HIS A 1 5 ? 17.801 -0.130 4.630 1.00 0.00 38 HIS A O 14
ATOM 19260 N N . CYS A 1 6 ? 15.803 0.688 3.993 1.00 0.00 39 CYS A N 14
ATOM 19261 C CA . CYS A 1 6 ? 15.499 -0.436 3.115 1.00 0.00 39 CYS A CA 14
ATOM 19262 C C . CYS A 1 6 ? 15.532 0.002 1.646 1.00 0.00 39 CYS A C 14
ATOM 19263 O O . CYS A 1 6 ? 15.027 1.071 1.296 1.00 0.00 39 CYS A O 14
ATOM 19270 N N . PRO A 1 7 ? 16.135 -0.820 0.766 1.00 0.00 40 PRO A N 14
ATOM 19271 C CA . PRO A 1 7 ? 16.242 -0.510 -0.666 1.00 0.00 40 PRO A CA 14
ATOM 19272 C C . PRO A 1 7 ? 14.897 -0.532 -1.388 1.00 0.00 40 PRO A C 14
ATOM 19273 O O . PRO A 1 7 ? 14.602 0.353 -2.190 1.00 0.00 40 PRO A O 14
ATOM 19284 N N . HIS A 1 8 ? 14.087 -1.551 -1.109 1.00 0.00 41 HIS A N 14
ATOM 19285 C CA . HIS A 1 8 ? 12.780 -1.687 -1.744 1.00 0.00 41 HIS A CA 14
ATOM 19286 C C . HIS A 1 8 ? 12.004 -0.370 -1.705 1.00 0.00 41 HIS A C 14
ATOM 19287 O O . HIS A 1 8 ? 11.580 0.142 -2.742 1.00 0.00 41 HIS A O 14
ATOM 19301 N N . LEU A 1 9 ? 11.826 0.177 -0.507 1.00 0.00 42 LEU A N 14
ATOM 19302 C CA . LEU A 1 9 ? 11.111 1.436 -0.334 1.00 0.00 42 LEU A CA 14
ATOM 19303 C C . LEU A 1 9 ? 11.974 2.617 -0.770 1.00 0.00 42 LEU A C 14
ATOM 19304 O O . LEU A 1 9 ? 11.461 3.628 -1.248 1.00 0.00 42 LEU A O 14
ATOM 19320 N N . ASP A 1 10 ? 13.286 2.486 -0.601 1.00 0.00 43 ASP A N 14
ATOM 19321 C CA . ASP A 1 10 ? 14.209 3.549 -0.982 1.00 0.00 43 ASP A CA 14
ATOM 19322 C C . ASP A 1 10 ? 14.113 3.850 -2.477 1.00 0.00 43 ASP A C 14
ATOM 19323 O O . ASP A 1 10 ? 14.485 4.935 -2.924 1.00 0.00 43 ASP A O 14
ATOM 19332 N N . SER A 1 11 ? 13.617 2.883 -3.247 1.00 0.00 44 SER A N 14
ATOM 19333 C CA . SER A 1 11 ? 13.483 3.052 -4.691 1.00 0.00 44 SER A CA 14
ATOM 19334 C C . SER A 1 11 ? 12.146 3.697 -5.051 1.00 0.00 44 SER A C 14
ATOM 19335 O O . SER A 1 11 ? 12.087 4.588 -5.900 1.00 0.00 44 SER A O 14
ATOM 19343 N N . VAL A 1 12 ? 11.076 3.244 -4.406 1.00 0.00 45 VAL A N 14
ATOM 19344 C CA . VAL A 1 12 ? 9.744 3.783 -4.665 1.00 0.00 45 VAL A CA 14
ATOM 19345 C C . VAL A 1 12 ? 9.592 5.180 -4.074 1.00 0.00 45 VAL A C 14
ATOM 19346 O O . VAL A 1 12 ? 9.823 5.389 -2.883 1.00 0.00 45 VAL A O 14
ATOM 19359 N N . GLY A 1 13 ? 9.206 6.134 -4.915 1.00 0.00 46 GLY A N 14
ATOM 19360 C CA . GLY A 1 13 ? 9.032 7.501 -4.459 1.00 0.00 46 GLY A CA 14
ATOM 19361 C C . GLY A 1 13 ? 7.959 7.626 -3.395 1.00 0.00 46 GLY A C 14
ATOM 19362 O O . GLY A 1 13 ? 7.718 6.688 -2.634 1.00 0.00 46 GLY A O 14
ATOM 19366 N N . GLU A 1 14 ? 7.315 8.787 -3.339 1.00 0.00 47 GLU A N 14
ATOM 19367 C CA . GLU A 1 14 ? 6.263 9.032 -2.358 1.00 0.00 47 GLU A CA 14
ATOM 19368 C C . GLU A 1 14 ? 4.945 9.380 -3.043 1.00 0.00 47 GLU A C 14
ATOM 19369 O O . GLU A 1 14 ? 4.930 10.001 -4.105 1.00 0.00 47 GLU A O 14
ATOM 19381 N N . ILE A 1 15 ? 3.841 8.976 -2.423 1.00 0.00 48 ILE A N 14
ATOM 19382 C CA . ILE A 1 15 ? 2.514 9.243 -2.966 1.00 0.00 48 ILE A CA 14
ATOM 19383 C C . ILE A 1 15 ? 2.038 10.639 -2.579 1.00 0.00 48 ILE A C 14
ATOM 19384 O O . ILE A 1 15 ? 2.325 11.122 -1.483 1.00 0.00 48 ILE A O 14
ATOM 19400 N N . THR A 1 16 ? 1.310 11.285 -3.484 1.00 0.00 49 THR A N 14
ATOM 19401 C CA . THR A 1 16 ? 0.798 12.627 -3.233 1.00 0.00 49 THR A CA 14
ATOM 19402 C C . THR A 1 16 ? -0.475 12.577 -2.395 1.00 0.00 49 THR A C 14
ATOM 19403 O O . THR A 1 16 ? -1.149 11.549 -2.328 1.00 0.00 49 THR A O 14
ATOM 19414 N N . LYS A 1 17 ? -0.800 13.699 -1.759 1.00 0.00 50 LYS A N 14
ATOM 19415 C CA . LYS A 1 17 ? -1.994 13.787 -0.928 1.00 0.00 50 LYS A CA 14
ATOM 19416 C C . LYS A 1 17 ? -3.252 13.592 -1.765 1.00 0.00 50 LYS A C 14
ATOM 19417 O O . LYS A 1 17 ? -4.250 13.051 -1.289 1.00 0.00 50 LYS A O 14
ATOM 19436 N N . GLU A 1 18 ? -3.197 14.035 -3.016 1.00 0.00 51 GLU A N 14
ATOM 19437 C CA . GLU A 1 18 ? -4.331 13.911 -3.923 1.00 0.00 51 GLU A CA 14
ATOM 19438 C C . GLU A 1 18 ? -4.690 12.448 -4.153 1.00 0.00 51 GLU A C 14
ATOM 19439 O O . GLU A 1 18 ? -5.864 12.084 -4.181 1.00 0.00 51 GLU A O 14
ATOM 19451 N N . ASP A 1 19 ? -3.671 11.612 -4.320 1.00 0.00 52 ASP A N 14
ATOM 19452 C CA . ASP A 1 19 ? -3.885 10.188 -4.549 1.00 0.00 52 ASP A CA 14
ATOM 19453 C C . ASP A 1 19 ? -4.351 9.493 -3.274 1.00 0.00 52 ASP A C 14
ATOM 19454 O O . ASP A 1 19 ? -5.301 8.712 -3.296 1.00 0.00 52 ASP A O 14
ATOM 19463 N N . LEU A 1 20 ? -3.675 9.778 -2.165 1.00 0.00 53 LEU A N 14
ATOM 19464 C CA . LEU A 1 20 ? -4.022 9.172 -0.885 1.00 0.00 53 LEU A CA 14
ATOM 19465 C C . LEU A 1 20 ? -5.427 9.571 -0.444 1.00 0.00 53 LEU A C 14
ATOM 19466 O O . LEU A 1 20 ? -6.120 8.798 0.217 1.00 0.00 53 LEU A O 14
ATOM 19482 N N . ILE A 1 21 ? -5.844 10.780 -0.809 1.00 0.00 54 ILE A N 14
ATOM 19483 C CA . ILE A 1 21 ? -7.170 11.268 -0.442 1.00 0.00 54 ILE A CA 14
ATOM 19484 C C . ILE A 1 21 ? -8.260 10.309 -0.918 1.00 0.00 54 ILE A C 14
ATOM 19485 O O . ILE A 1 21 ? -9.211 10.021 -0.190 1.00 0.00 54 ILE A O 14
ATOM 19501 N N . GLN A 1 22 ? -8.110 9.815 -2.142 1.00 0.00 55 GLN A N 14
ATOM 19502 C CA . GLN A 1 22 ? -9.075 8.884 -2.715 1.00 0.00 55 GLN A CA 14
ATOM 19503 C C . GLN A 1 22 ? -9.021 7.546 -1.994 1.00 0.00 55 GLN A C 14
ATOM 19504 O O . GLN A 1 22 ? -10.050 6.993 -1.611 1.00 0.00 55 GLN A O 14
ATOM 19518 N N . LYS A 1 23 ? -7.815 7.039 -1.800 1.00 0.00 56 LYS A N 14
ATOM 19519 C CA . LYS A 1 23 ? -7.629 5.773 -1.108 1.00 0.00 56 LYS A CA 14
ATOM 19520 C C . LYS A 1 23 ? -8.103 5.896 0.336 1.00 0.00 56 LYS A C 14
ATOM 19521 O O . LYS A 1 23 ? -8.595 4.935 0.926 1.00 0.00 56 LYS A O 14
ATOM 19540 N N . SER A 1 24 ? -7.948 7.094 0.895 1.00 0.00 57 SER A N 14
ATOM 19541 C CA . SER A 1 24 ? -8.356 7.361 2.268 1.00 0.00 57 SER A CA 14
ATOM 19542 C C . SER A 1 24 ? -9.877 7.362 2.410 1.00 0.00 57 SER A C 14
ATOM 19543 O O . SER A 1 24 ? -10.398 7.334 3.525 1.00 0.00 57 SER A O 14
ATOM 19551 N N . LEU A 1 25 ? -10.591 7.393 1.286 1.00 0.00 58 LEU A N 14
ATOM 19552 C CA . LEU A 1 25 ? -12.051 7.398 1.323 1.00 0.00 58 LEU A CA 14
ATOM 19553 C C . LEU A 1 25 ? -12.583 6.119 1.966 1.00 0.00 58 LEU A C 14
ATOM 19554 O O . LEU A 1 25 ? -13.725 6.073 2.421 1.00 0.00 58 LEU A O 14
ATOM 19570 N N . GLY A 1 26 ? -11.743 5.086 2.017 1.00 0.00 59 GLY A N 14
ATOM 19571 C CA . GLY A 1 26 ? -12.145 3.831 2.625 1.00 0.00 59 GLY A CA 14
ATOM 19572 C C . GLY A 1 26 ? -12.793 2.871 1.645 1.00 0.00 59 GLY A C 14
ATOM 19573 O O . GLY A 1 26 ? -13.826 2.275 1.948 1.00 0.00 59 GLY A O 14
ATOM 19577 N N . THR A 1 27 ? -12.188 2.711 0.474 1.00 0.00 60 THR A N 14
ATOM 19578 C CA . THR A 1 27 ? -12.720 1.805 -0.540 1.00 0.00 60 THR A CA 14
ATOM 19579 C C . THR A 1 27 ? -11.592 1.118 -1.304 1.00 0.00 60 THR A C 14
ATOM 19580 O O . THR A 1 27 ? -10.592 1.747 -1.651 1.00 0.00 60 THR A O 14
ATOM 19591 N N . CYS A 1 28 ? -11.760 -0.175 -1.568 1.00 0.00 61 CYS A N 14
ATOM 19592 C CA . CYS A 1 28 ? -10.755 -0.940 -2.297 1.00 0.00 61 CYS A CA 14
ATOM 19593 C C . CYS A 1 28 ? -10.974 -0.827 -3.801 1.00 0.00 61 CYS A C 14
ATOM 19594 O O . CYS A 1 28 ? -12.107 -0.888 -4.279 1.00 0.00 61 CYS A O 14
ATOM 19601 N N . GLN A 1 29 ? -9.885 -0.663 -4.545 1.00 0.00 62 GLN A N 14
ATOM 19602 C CA . GLN A 1 29 ? -9.963 -0.542 -5.995 1.00 0.00 62 GLN A CA 14
ATOM 19603 C C . GLN A 1 29 ? -10.182 -1.904 -6.647 1.00 0.00 62 GLN A C 14
ATOM 19604 O O . GLN A 1 29 ? -10.861 -2.013 -7.668 1.00 0.00 62 GLN A O 14
ATOM 19618 N N . ASP A 1 30 ? -9.600 -2.940 -6.052 1.00 0.00 63 ASP A N 14
ATOM 19619 C CA . ASP A 1 30 ? -9.731 -4.295 -6.575 1.00 0.00 63 ASP A CA 14
ATOM 19620 C C . ASP A 1 30 ? -11.140 -4.834 -6.348 1.00 0.00 63 ASP A C 14
ATOM 19621 O O . ASP A 1 30 ? -11.798 -5.291 -7.282 1.00 0.00 63 ASP A O 14
ATOM 19630 N N . CYS A 1 31 ? -11.595 -4.777 -5.102 1.00 0.00 64 CYS A N 14
ATOM 19631 C CA . CYS A 1 31 ? -12.926 -5.259 -4.749 1.00 0.00 64 CYS A CA 14
ATOM 19632 C C . CYS A 1 31 ? -13.727 -4.172 -4.040 1.00 0.00 64 CYS A C 14
ATOM 19633 O O . CYS A 1 31 ? -13.274 -3.035 -3.914 1.00 0.00 64 CYS A O 14
ATOM 19640 N N . LYS A 1 32 ? -14.920 -4.530 -3.577 1.00 0.00 65 LYS A N 14
ATOM 19641 C CA . LYS A 1 32 ? -15.784 -3.585 -2.880 1.00 0.00 65 LYS A CA 14
ATOM 19642 C C . LYS A 1 32 ? -15.725 -3.810 -1.373 1.00 0.00 65 LYS A C 14
ATOM 19643 O O . LYS A 1 32 ? -16.288 -4.776 -0.857 1.00 0.00 65 LYS A O 14
ATOM 19662 N N . VAL A 1 33 ? -15.037 -2.913 -0.675 1.00 0.00 66 VAL A N 14
ATOM 19663 C CA . VAL A 1 33 ? -14.901 -3.014 0.773 1.00 0.00 66 VAL A CA 14
ATOM 19664 C C . VAL A 1 33 ? -14.785 -1.635 1.411 1.00 0.00 66 VAL A C 14
ATOM 19665 O O . VAL A 1 33 ? -13.909 -0.847 1.053 1.00 0.00 66 VAL A O 14
ATOM 19678 N N . GLN A 1 34 ? -15.671 -1.348 2.359 1.00 0.00 67 GLN A N 14
ATOM 19679 C CA . GLN A 1 34 ? -15.659 -0.063 3.046 1.00 0.00 67 GLN A CA 14
ATOM 19680 C C . GLN A 1 34 ? -14.817 -0.135 4.314 1.00 0.00 67 GLN A C 14
ATOM 19681 O O . GLN A 1 34 ? -15.253 -0.672 5.332 1.00 0.00 67 GLN A O 14
ATOM 19695 N N . GLY A 1 35 ? -13.608 0.411 4.241 1.00 0.00 68 GLY A N 14
ATOM 19696 C CA . GLY A 1 35 ? -12.711 0.404 5.386 1.00 0.00 68 GLY A CA 14
ATOM 19697 C C . GLY A 1 35 ? -12.615 -0.961 6.051 1.00 0.00 68 GLY A C 14
ATOM 19698 O O . GLY A 1 35 ? -13.176 -1.936 5.552 1.00 0.00 68 GLY A O 14
ATOM 19702 N N . PRO A 1 36 ? -11.902 -1.065 7.187 1.00 0.00 69 PRO A N 14
ATOM 19703 C CA . PRO A 1 36 ? -11.217 0.051 7.821 1.00 0.00 69 PRO A CA 14
ATOM 19704 C C . PRO A 1 36 ? -9.763 0.163 7.380 1.00 0.00 69 PRO A C 14
ATOM 19705 O O . PRO A 1 36 ? -9.386 1.095 6.669 1.00 0.00 69 PRO A O 14
ATOM 19716 N N . ASN A 1 37 ? -8.953 -0.795 7.811 1.00 0.00 70 ASN A N 14
ATOM 19717 C CA . ASN A 1 37 ? -7.535 -0.816 7.471 1.00 0.00 70 ASN A CA 14
ATOM 19718 C C . ASN A 1 37 ? -7.333 -1.050 5.978 1.00 0.00 70 ASN A C 14
ATOM 19719 O O . ASN A 1 37 ? -7.281 -2.191 5.520 1.00 0.00 70 ASN A O 14
ATOM 19730 N N . LEU A 1 38 ? -7.214 0.038 5.224 1.00 0.00 71 LEU A N 14
ATOM 19731 C CA . LEU A 1 38 ? -7.012 -0.051 3.784 1.00 0.00 71 LEU A CA 14
ATOM 19732 C C . LEU A 1 38 ? -5.547 0.192 3.431 1.00 0.00 71 LEU A C 14
ATOM 19733 O O . LEU A 1 38 ? -4.891 1.051 4.020 1.00 0.00 71 LEU A O 14
ATOM 19749 N N . TRP A 1 39 ? -5.039 -0.575 2.473 1.00 0.00 72 TRP A N 14
ATOM 19750 C CA . TRP A 1 39 ? -3.649 -0.445 2.050 1.00 0.00 72 TRP A CA 14
ATOM 19751 C C . TRP A 1 39 ? -3.554 0.127 0.640 1.00 0.00 72 TRP A C 14
ATOM 19752 O O . TRP A 1 39 ? -4.432 -0.093 -0.193 1.00 0.00 72 TRP A O 14
ATOM 19773 N N . ALA A 1 40 ? -2.480 0.863 0.382 1.00 0.00 73 ALA A N 14
ATOM 19774 C CA . ALA A 1 40 ? -2.264 1.469 -0.925 1.00 0.00 73 ALA A CA 14
ATOM 19775 C C . ALA A 1 40 ? -0.820 1.290 -1.377 1.00 0.00 73 ALA A C 14
ATOM 19776 O O . ALA A 1 40 ? 0.106 1.369 -0.570 1.00 0.00 73 ALA A O 14
ATOM 19783 N N . CYS A 1 41 ? -0.632 1.049 -2.670 1.00 0.00 74 CYS A N 14
ATOM 19784 C CA . CYS A 1 41 ? 0.704 0.860 -3.223 1.00 0.00 74 CYS A CA 14
ATOM 19785 C C . CYS A 1 41 ? 1.589 2.067 -2.926 1.00 0.00 74 CYS A C 14
ATOM 19786 O O . CYS A 1 41 ? 1.163 3.212 -3.070 1.00 0.00 74 CYS A O 14
ATOM 19793 N N . LEU A 1 42 ? 2.819 1.801 -2.501 1.00 0.00 75 LEU A N 14
ATOM 19794 C CA . LEU A 1 42 ? 3.763 2.863 -2.171 1.00 0.00 75 LEU A CA 14
ATOM 19795 C C . LEU A 1 42 ? 4.514 3.356 -3.408 1.00 0.00 75 LEU A C 14
ATOM 19796 O O . LEU A 1 42 ? 5.125 4.424 -3.384 1.00 0.00 75 LEU A O 14
ATOM 19812 N N . GLU A 1 43 ? 4.467 2.578 -4.488 1.00 0.00 76 GLU A N 14
ATOM 19813 C CA . GLU A 1 43 ? 5.147 2.953 -5.725 1.00 0.00 76 GLU A CA 14
ATOM 19814 C C . GLU A 1 43 ? 4.682 4.325 -6.206 1.00 0.00 76 GLU A C 14
ATOM 19815 O O . GLU A 1 43 ? 3.483 4.583 -6.309 1.00 0.00 76 GLU A O 14
ATOM 19827 N N . ASN A 1 44 ? 5.637 5.203 -6.493 1.00 0.00 77 ASN A N 14
ATOM 19828 C CA . ASN A 1 44 ? 5.324 6.550 -6.956 1.00 0.00 77 ASN A CA 14
ATOM 19829 C C . ASN A 1 44 ? 4.582 6.517 -8.288 1.00 0.00 77 ASN A C 14
ATOM 19830 O O . ASN A 1 44 ? 3.693 7.332 -8.535 1.00 0.00 77 ASN A O 14
ATOM 19841 N N . ARG A 1 45 ? 4.956 5.573 -9.144 1.00 0.00 78 ARG A N 14
ATOM 19842 C CA . ARG A 1 45 ? 4.328 5.437 -10.453 1.00 0.00 78 ARG A CA 14
ATOM 19843 C C . ARG A 1 45 ? 3.039 4.623 -10.369 1.00 0.00 78 ARG A C 14
ATOM 19844 O O . ARG A 1 45 ? 2.186 4.705 -11.253 1.00 0.00 78 ARG A O 14
ATOM 19865 N N . CYS A 1 46 ? 2.903 3.835 -9.307 1.00 0.00 79 CYS A N 14
ATOM 19866 C CA . CYS A 1 46 ? 1.718 3.006 -9.118 1.00 0.00 79 CYS A CA 14
ATOM 19867 C C . CYS A 1 46 ? 0.780 3.613 -8.078 1.00 0.00 79 CYS A C 14
ATOM 19868 O O . CYS A 1 46 ? 1.192 3.924 -6.961 1.00 0.00 79 CYS A O 14
ATOM 19875 N N . SER A 1 47 ? -0.484 3.770 -8.454 1.00 0.00 80 SER A N 14
ATOM 19876 C CA . SER A 1 47 ? -1.487 4.332 -7.556 1.00 0.00 80 SER A CA 14
ATOM 19877 C C . SER A 1 47 ? -2.703 3.414 -7.474 1.00 0.00 80 SER A C 14
ATOM 19878 O O . SER A 1 47 ? -3.779 3.745 -7.971 1.00 0.00 80 SER A O 14
ATOM 19886 N N . TYR A 1 48 ? -2.519 2.255 -6.850 1.00 0.00 81 TYR A N 14
ATOM 19887 C CA . TYR A 1 48 ? -3.597 1.283 -6.712 1.00 0.00 81 TYR A CA 14
ATOM 19888 C C . TYR A 1 48 ? -4.018 1.127 -5.254 1.00 0.00 81 TYR A C 14
ATOM 19889 O O . TYR A 1 48 ? -3.198 1.232 -4.343 1.00 0.00 81 TYR A O 14
ATOM 19907 N N . VAL A 1 49 ? -5.306 0.870 -5.045 1.00 0.00 82 VAL A N 14
ATOM 19908 C CA . VAL A 1 49 ? -5.845 0.691 -3.703 1.00 0.00 82 VAL A CA 14
ATOM 19909 C C . VAL A 1 49 ? -6.224 -0.766 -3.461 1.00 0.00 82 VAL A C 14
ATOM 19910 O O . VAL A 1 49 ? -7.046 -1.330 -4.183 1.00 0.00 82 VAL A O 14
ATOM 19923 N N . GLY A 1 50 ? -5.616 -1.374 -2.448 1.00 0.00 83 GLY A N 14
ATOM 19924 C CA . GLY A 1 50 ? -5.904 -2.762 -2.141 1.00 0.00 83 GLY A CA 14
ATOM 19925 C C . GLY A 1 50 ? -6.056 -3.016 -0.654 1.00 0.00 83 GLY A C 14
ATOM 19926 O O . GLY A 1 50 ? -5.648 -2.195 0.169 1.00 0.00 83 GLY A O 14
ATOM 19930 N N . CYS A 1 51 ? -6.638 -4.158 -0.308 1.00 0.00 84 CYS A N 14
ATOM 19931 C CA . CYS A 1 51 ? -6.836 -4.523 1.090 1.00 0.00 84 CYS A CA 14
ATOM 19932 C C . CYS A 1 51 ? -5.811 -5.567 1.525 1.00 0.00 84 CYS A C 14
ATOM 19933 O O . CYS A 1 51 ? -5.544 -6.529 0.802 1.00 0.00 84 CYS A O 14
ATOM 19940 N N . GLY A 1 52 ? -5.236 -5.363 2.705 1.00 0.00 85 GLY A N 14
ATOM 19941 C CA . GLY A 1 52 ? -4.238 -6.284 3.218 1.00 0.00 85 GLY A CA 14
ATOM 19942 C C . GLY A 1 52 ? -4.792 -7.673 3.462 1.00 0.00 85 GLY A C 14
ATOM 19943 O O . GLY A 1 52 ? -5.876 -8.012 2.987 1.00 0.00 85 GLY A O 14
ATOM 19947 N N . GLU A 1 53 ? -4.043 -8.479 4.209 1.00 0.00 86 GLU A N 14
ATOM 19948 C CA . GLU A 1 53 ? -4.456 -9.843 4.521 1.00 0.00 86 GLU A CA 14
ATOM 19949 C C . GLU A 1 53 ? -5.714 -9.860 5.385 1.00 0.00 86 GLU A C 14
ATOM 19950 O O . GLU A 1 53 ? -6.363 -10.897 5.528 1.00 0.00 86 GLU A O 14
ATOM 19962 N N . SER A 1 54 ? -6.057 -8.712 5.963 1.00 0.00 87 SER A N 14
ATOM 19963 C CA . SER A 1 54 ? -7.237 -8.610 6.813 1.00 0.00 87 SER A CA 14
ATOM 19964 C C . SER A 1 54 ? -8.511 -8.915 6.027 1.00 0.00 87 SER A C 14
ATOM 19965 O O . SER A 1 54 ? -9.552 -9.213 6.614 1.00 0.00 87 SER A O 14
ATOM 19973 N N . GLN A 1 55 ? -8.427 -8.839 4.700 1.00 0.00 88 GLN A N 14
ATOM 19974 C CA . GLN A 1 55 ? -9.581 -9.108 3.850 1.00 0.00 88 GLN A CA 14
ATOM 19975 C C . GLN A 1 55 ? -9.273 -10.199 2.828 1.00 0.00 88 GLN A C 14
ATOM 19976 O O . GLN A 1 55 ? -9.671 -11.352 3.000 1.00 0.00 88 GLN A O 14
ATOM 19990 N N . VAL A 1 56 ? -8.572 -9.830 1.758 1.00 0.00 89 VAL A N 14
ATOM 19991 C CA . VAL A 1 56 ? -8.226 -10.785 0.709 1.00 0.00 89 VAL A CA 14
ATOM 19992 C C . VAL A 1 56 ? -6.744 -10.715 0.348 1.00 0.00 89 VAL A C 14
ATOM 19993 O O . VAL A 1 56 ? -6.335 -11.189 -0.712 1.00 0.00 89 VAL A O 14
ATOM 20006 N N . ASP A 1 57 ? -5.938 -10.124 1.228 1.00 0.00 90 ASP A N 14
ATOM 20007 C CA . ASP A 1 57 ? -4.501 -10.001 0.986 1.00 0.00 90 ASP A CA 14
ATOM 20008 C C . ASP A 1 57 ? -4.231 -9.404 -0.394 1.00 0.00 90 ASP A C 14
ATOM 20009 O O . ASP A 1 57 ? -3.218 -9.707 -1.025 1.00 0.00 90 ASP A O 14
ATOM 20018 N N . HIS A 1 58 ? -5.145 -8.553 -0.854 1.00 0.00 91 HIS A N 14
ATOM 20019 C CA . HIS A 1 58 ? -5.010 -7.915 -2.159 1.00 0.00 91 HIS A CA 14
ATOM 20020 C C . HIS A 1 58 ? -3.661 -7.218 -2.286 1.00 0.00 91 HIS A C 14
ATOM 20021 O O . HIS A 1 58 ? -3.021 -7.270 -3.337 1.00 0.00 91 HIS A O 14
ATOM 20035 N N . SER A 1 59 ? -3.232 -6.572 -1.209 1.00 0.00 92 SER A N 14
ATOM 20036 C CA . SER A 1 59 ? -1.954 -5.872 -1.202 1.00 0.00 92 SER A CA 14
ATOM 20037 C C . SER A 1 59 ? -0.810 -6.835 -1.506 1.00 0.00 92 SER A C 14
ATOM 20038 O O . SER A 1 59 ? 0.154 -6.478 -2.185 1.00 0.00 92 SER A O 14
ATOM 20046 N N . THR A 1 60 ? -0.928 -8.062 -1.006 1.00 0.00 93 THR A N 14
ATOM 20047 C CA . THR A 1 60 ? 0.094 -9.076 -1.229 1.00 0.00 93 THR A CA 14
ATOM 20048 C C . THR A 1 60 ? 0.106 -9.516 -2.688 1.00 0.00 93 THR A C 14
ATOM 20049 O O . THR A 1 60 ? 1.150 -9.516 -3.340 1.00 0.00 93 THR A O 14
ATOM 20060 N N . ILE A 1 61 ? -1.064 -9.884 -3.199 1.00 0.00 94 ILE A N 14
ATOM 20061 C CA . ILE A 1 61 ? -1.182 -10.320 -4.586 1.00 0.00 94 ILE A CA 14
ATOM 20062 C C . ILE A 1 61 ? -0.649 -9.251 -5.528 1.00 0.00 94 ILE A C 14
ATOM 20063 O O . ILE A 1 61 ? 0.190 -9.526 -6.386 1.00 0.00 94 ILE A O 14
ATOM 20079 N N . HIS A 1 62 ? -1.133 -8.026 -5.354 1.00 0.00 95 HIS A N 14
ATOM 20080 C CA . HIS A 1 62 ? -0.694 -6.909 -6.182 1.00 0.00 95 HIS A CA 14
ATOM 20081 C C . HIS A 1 62 ? 0.818 -6.738 -6.077 1.00 0.00 95 HIS A C 14
ATOM 20082 O O . HIS A 1 62 ? 1.491 -6.459 -7.069 1.00 0.00 95 HIS A O 14
ATOM 20096 N N . SER A 1 63 ? 1.344 -6.914 -4.869 1.00 0.00 96 SER A N 14
ATOM 20097 C CA . SER A 1 63 ? 2.776 -6.784 -4.635 1.00 0.00 96 SER A CA 14
ATOM 20098 C C . SER A 1 63 ? 3.559 -7.755 -5.514 1.00 0.00 96 SER A C 14
ATOM 20099 O O . SER A 1 63 ? 4.576 -7.396 -6.100 1.00 0.00 96 SER A O 14
ATOM 20107 N N . GLN A 1 64 ? 3.083 -8.989 -5.608 1.00 0.00 97 GLN A N 14
ATOM 20108 C CA . GLN A 1 64 ? 3.756 -9.993 -6.422 1.00 0.00 97 GLN A CA 14
ATOM 20109 C C . GLN A 1 64 ? 3.594 -9.687 -7.909 1.00 0.00 97 GLN A C 14
ATOM 20110 O O . GLN A 1 64 ? 4.566 -9.697 -8.666 1.00 0.00 97 GLN A O 14
ATOM 20124 N N . GLU A 1 65 ? 2.359 -9.418 -8.321 1.00 0.00 98 GLU A N 14
ATOM 20125 C CA . GLU A 1 65 ? 2.054 -9.116 -9.719 1.00 0.00 98 GLU A CA 14
ATOM 20126 C C . GLU A 1 65 ? 2.986 -8.049 -10.292 1.00 0.00 98 GLU A C 14
ATOM 20127 O O . GLU A 1 65 ? 3.536 -8.216 -11.380 1.00 0.00 98 GLU A O 14
ATOM 20139 N N . THR A 1 66 ? 3.152 -6.949 -9.564 1.00 0.00 99 THR A N 14
ATOM 20140 C CA . THR A 1 66 ? 4.009 -5.858 -10.021 1.00 0.00 99 THR A CA 14
ATOM 20141 C C . THR A 1 66 ? 5.326 -5.811 -9.251 1.00 0.00 99 THR A C 14
ATOM 20142 O O . THR A 1 66 ? 6.070 -4.835 -9.346 1.00 0.00 99 THR A O 14
ATOM 20153 N N . LYS A 1 67 ? 5.616 -6.861 -8.490 1.00 0.00 100 LYS A N 14
ATOM 20154 C CA . LYS A 1 67 ? 6.848 -6.917 -7.713 1.00 0.00 100 LYS A CA 14
ATOM 20155 C C . LYS A 1 67 ? 6.957 -5.727 -6.757 1.00 0.00 100 LYS A C 14
ATOM 20156 O O . LYS A 1 67 ? 8.050 -5.378 -6.309 1.00 0.00 100 LYS A O 14
ATOM 20175 N N . HIS A 1 68 ? 5.817 -5.120 -6.433 1.00 0.00 101 HIS A N 14
ATOM 20176 C CA . HIS A 1 68 ? 5.784 -3.989 -5.515 1.00 0.00 101 HIS A CA 14
ATOM 20177 C C . HIS A 1 68 ? 5.685 -4.486 -4.077 1.00 0.00 101 HIS A C 14
ATOM 20178 O O . HIS A 1 68 ? 4.595 -4.791 -3.590 1.00 0.00 101 HIS A O 14
ATOM 20192 N N . TYR A 1 69 ? 6.827 -4.579 -3.404 1.00 0.00 102 TYR A N 14
ATOM 20193 C CA . TYR A 1 69 ? 6.865 -5.056 -2.024 1.00 0.00 102 TYR A CA 14
ATOM 20194 C C . TYR A 1 69 ? 6.719 -3.909 -1.028 1.00 0.00 102 TYR A C 14
ATOM 20195 O O . TYR A 1 69 ? 7.184 -4.005 0.107 1.00 0.00 102 TYR A O 14
ATOM 20213 N N . LEU A 1 70 ? 6.080 -2.825 -1.451 1.00 0.00 103 LEU A N 14
ATOM 20214 C CA . LEU A 1 70 ? 5.890 -1.671 -0.581 1.00 0.00 103 LEU A CA 14
ATOM 20215 C C . LEU A 1 70 ? 4.427 -1.245 -0.548 1.00 0.00 103 LEU A C 14
ATOM 20216 O O . LEU A 1 70 ? 3.860 -0.856 -1.568 1.00 0.00 103 LEU A O 14
ATOM 20232 N N . THR A 1 71 ? 3.824 -1.320 0.633 1.00 0.00 104 THR A N 14
ATOM 20233 C CA . THR A 1 71 ? 2.426 -0.937 0.797 1.00 0.00 104 THR A CA 14
ATOM 20234 C C . THR A 1 71 ? 2.235 -0.120 2.069 1.00 0.00 104 THR A C 14
ATOM 20235 O O . THR A 1 71 ? 2.779 -0.455 3.121 1.00 0.00 104 THR A O 14
ATOM 20246 N N . VAL A 1 72 ? 1.463 0.957 1.968 1.00 0.00 105 VAL A N 14
ATOM 20247 C CA . VAL A 1 72 ? 1.211 1.822 3.115 1.00 0.00 105 VAL A CA 14
ATOM 20248 C C . VAL A 1 72 ? -0.278 1.896 3.438 1.00 0.00 105 VAL A C 14
ATOM 20249 O O . VAL A 1 72 ? -1.089 2.286 2.597 1.00 0.00 105 VAL A O 14
ATOM 20262 N N . ASN A 1 73 ? -0.627 1.527 4.666 1.00 0.00 106 ASN A N 14
ATOM 20263 C CA . ASN A 1 73 ? -2.016 1.559 5.110 1.00 0.00 106 ASN A CA 14
ATOM 20264 C C . ASN A 1 73 ? -2.431 2.987 5.441 1.00 0.00 106 ASN A C 14
ATOM 20265 O O . ASN A 1 73 ? -1.787 3.657 6.243 1.00 0.00 106 ASN A O 14
ATOM 20276 N N . LEU A 1 74 ? -3.497 3.452 4.806 1.00 0.00 107 LEU A N 14
ATOM 20277 C CA . LEU A 1 74 ? -3.990 4.809 5.021 1.00 0.00 107 LEU A CA 14
ATOM 20278 C C . LEU A 1 74 ? -4.660 4.964 6.386 1.00 0.00 107 LEU A C 14
ATOM 20279 O O . LEU A 1 74 ? -4.796 6.078 6.893 1.00 0.00 107 LEU A O 14
ATOM 20295 N N . THR A 1 75 ? -5.093 3.851 6.970 1.00 0.00 108 THR A N 14
ATOM 20296 C CA . THR A 1 75 ? -5.765 3.884 8.267 1.00 0.00 108 THR A CA 14
ATOM 20297 C C . THR A 1 75 ? -4.772 4.038 9.419 1.00 0.00 108 THR A C 14
ATOM 20298 O O . THR A 1 75 ? -5.120 4.561 10.478 1.00 0.00 108 THR A O 14
ATOM 20309 N N . THR A 1 76 ? -3.540 3.580 9.215 1.00 0.00 109 THR A N 14
ATOM 20310 C CA . THR A 1 76 ? -2.513 3.673 10.251 1.00 0.00 109 THR A CA 14
ATOM 20311 C C . THR A 1 76 ? -1.334 4.539 9.801 1.00 0.00 109 THR A C 14
ATOM 20312 O O . THR A 1 76 ? -0.457 4.868 10.600 1.00 0.00 109 THR A O 14
ATOM 20323 N N . LEU A 1 77 ? -1.315 4.902 8.522 1.00 0.00 110 LEU A N 14
ATOM 20324 C CA . LEU A 1 77 ? -0.243 5.723 7.971 1.00 0.00 110 LEU A CA 14
ATOM 20325 C C . LEU A 1 77 ? 1.113 5.043 8.143 1.00 0.00 110 LEU A C 14
ATOM 20326 O O . LEU A 1 77 ? 2.138 5.710 8.282 1.00 0.00 110 LEU A O 14
ATOM 20342 N N . ARG A 1 78 ? 1.112 3.713 8.128 1.00 0.00 111 ARG A N 14
ATOM 20343 C CA . ARG A 1 78 ? 2.344 2.944 8.279 1.00 0.00 111 ARG A CA 14
ATOM 20344 C C . ARG A 1 78 ? 2.668 2.174 7.001 1.00 0.00 111 ARG A C 14
ATOM 20345 O O . ARG A 1 78 ? 1.769 1.689 6.312 1.00 0.00 111 ARG A O 14
ATOM 20366 N N . VAL A 1 79 ? 3.956 2.067 6.689 1.00 0.00 112 VAL A N 14
ATOM 20367 C CA . VAL A 1 79 ? 4.399 1.358 5.492 1.00 0.00 112 VAL A CA 14
ATOM 20368 C C . VAL A 1 79 ? 4.891 -0.047 5.830 1.00 0.00 112 VAL A C 14
ATOM 20369 O O . VAL A 1 79 ? 5.394 -0.292 6.926 1.00 0.00 112 VAL A O 14
ATOM 20382 N N . TRP A 1 80 ? 4.739 -0.966 4.881 1.00 0.00 113 TRP A N 14
ATOM 20383 C CA . TRP A 1 80 ? 5.166 -2.348 5.076 1.00 0.00 113 TRP A CA 14
ATOM 20384 C C . TRP A 1 80 ? 6.025 -2.829 3.909 1.00 0.00 113 TRP A C 14
ATOM 20385 O O . TRP A 1 80 ? 5.767 -2.492 2.751 1.00 0.00 113 TRP A O 14
ATOM 20406 N N . CYS A 1 81 ? 7.046 -3.622 4.230 1.00 0.00 114 CYS A N 14
ATOM 20407 C CA . CYS A 1 81 ? 7.954 -4.163 3.224 1.00 0.00 114 CYS A CA 14
ATOM 20408 C C . CYS A 1 81 ? 7.872 -5.690 3.184 1.00 0.00 114 CYS A C 14
ATOM 20409 O O . CYS A 1 81 ? 8.269 -6.367 4.133 1.00 0.00 114 CYS A O 14
ATOM 20416 N N . TYR A 1 82 ? 7.348 -6.223 2.082 1.00 0.00 115 TYR A N 14
ATOM 20417 C CA . TYR A 1 82 ? 7.209 -7.670 1.922 1.00 0.00 115 TYR A CA 14
ATOM 20418 C C . TYR A 1 82 ? 8.568 -8.350 1.765 1.00 0.00 115 TYR A C 14
ATOM 20419 O O . TYR A 1 82 ? 8.807 -9.413 2.337 1.00 0.00 115 TYR A O 14
ATOM 20437 N N . ALA A 1 83 ? 9.450 -7.737 0.982 1.00 0.00 116 ALA A N 14
ATOM 20438 C CA . ALA A 1 83 ? 10.779 -8.292 0.747 1.00 0.00 116 ALA A CA 14
ATOM 20439 C C . ALA A 1 83 ? 11.548 -8.442 2.052 1.00 0.00 116 ALA A C 14
ATOM 20440 O O . ALA A 1 83 ? 12.056 -9.517 2.366 1.00 0.00 116 ALA A O 14
ATOM 20447 N N . CYS A 1 84 ? 11.620 -7.357 2.811 1.00 0.00 117 CYS A N 14
ATOM 20448 C CA . CYS A 1 84 ? 12.320 -7.363 4.087 1.00 0.00 117 CYS A CA 14
ATOM 20449 C C . CYS A 1 84 ? 11.565 -8.215 5.102 1.00 0.00 117 CYS A C 14
ATOM 20450 O O . CYS A 1 84 ? 12.164 -8.808 6.000 1.00 0.00 117 CYS A O 14
ATOM 20457 N N . SER A 1 85 ? 10.243 -8.268 4.948 1.00 0.00 118 SER A N 14
ATOM 20458 C CA . SER A 1 85 ? 9.388 -9.043 5.843 1.00 0.00 118 SER A CA 14
ATOM 20459 C C . SER A 1 85 ? 9.193 -8.314 7.168 1.00 0.00 118 SER A C 14
ATOM 20460 O O . SER A 1 85 ? 9.449 -8.867 8.238 1.00 0.00 118 SER A O 14
ATOM 20468 N N . LYS A 1 86 ? 8.737 -7.068 7.088 1.00 0.00 119 LYS A N 14
ATOM 20469 C CA . LYS A 1 86 ? 8.507 -6.264 8.283 1.00 0.00 119 LYS A CA 14
ATOM 20470 C C . LYS A 1 86 ? 7.889 -4.916 7.926 1.00 0.00 119 LYS A C 14
ATOM 20471 O O . LYS A 1 86 ? 7.645 -4.624 6.755 1.00 0.00 119 LYS A O 14
ATOM 20490 N N . GLU A 1 87 ? 7.639 -4.100 8.944 1.00 0.00 120 GLU A N 14
ATOM 20491 C CA . GLU A 1 87 ? 7.049 -2.781 8.741 1.00 0.00 120 GLU A CA 14
ATOM 20492 C C . GLU A 1 87 ? 8.131 -1.716 8.605 1.00 0.00 120 GLU A C 14
ATOM 20493 O O . GLU A 1 87 ? 9.118 -1.720 9.341 1.00 0.00 120 GLU A O 14
ATOM 20505 N N . VAL A 1 88 ? 7.939 -0.803 7.658 1.00 0.00 121 VAL A N 14
ATOM 20506 C CA . VAL A 1 88 ? 8.897 0.271 7.424 1.00 0.00 121 VAL A CA 14
ATOM 20507 C C . VAL A 1 88 ? 8.234 1.636 7.560 1.00 0.00 121 VAL A C 14
ATOM 20508 O O . VAL A 1 88 ? 7.009 1.750 7.517 1.00 0.00 121 VAL A O 14
ATOM 20521 N N . PHE A 1 89 ? 9.051 2.672 7.726 1.00 0.00 122 PHE A N 14
ATOM 20522 C CA . PHE A 1 89 ? 8.542 4.032 7.870 1.00 0.00 122 PHE A CA 14
ATOM 20523 C C . PHE A 1 89 ? 9.063 4.928 6.751 1.00 0.00 122 PHE A C 14
ATOM 20524 O O . PHE A 1 89 ? 10.237 4.864 6.386 1.00 0.00 122 PHE A O 14
ATOM 20541 N N . LEU A 1 90 ? 8.181 5.763 6.210 1.00 0.00 123 LEU A N 14
ATOM 20542 C CA . LEU A 1 90 ? 8.552 6.673 5.133 1.00 0.00 123 LEU A CA 14
ATOM 20543 C C . LEU A 1 90 ? 8.908 8.051 5.684 1.00 0.00 123 LEU A C 14
ATOM 20544 O O . LEU A 1 90 ? 8.358 8.487 6.695 1.00 0.00 123 LEU A O 14
ATOM 20560 N N . ASP A 1 91 ? 9.833 8.731 5.012 1.00 0.00 124 ASP A N 14
ATOM 20561 C CA . ASP A 1 91 ? 10.262 10.059 5.435 1.00 0.00 124 ASP A CA 14
ATOM 20562 C C . ASP A 1 91 ? 9.622 11.140 4.571 1.00 0.00 124 ASP A C 14
ATOM 20563 O O . ASP A 1 91 ? 9.567 11.018 3.347 1.00 0.00 124 ASP A O 14
ATOM 20572 N N . ARG A 1 92 ? 9.139 12.197 5.215 1.00 0.00 125 ARG A N 14
ATOM 20573 C CA . ARG A 1 92 ? 8.502 13.300 4.505 1.00 0.00 125 ARG A CA 14
ATOM 20574 C C . ARG A 1 92 ? 9.519 14.383 4.159 1.00 0.00 125 ARG A C 14
ATOM 20575 O O . ARG A 1 92 ? 9.460 14.985 3.087 1.00 0.00 125 ARG A O 14
ATOM 20596 N N . LYS A 1 93 ? 10.451 14.624 5.074 1.00 0.00 126 LYS A N 14
ATOM 20597 C CA . LYS A 1 93 ? 11.483 15.633 4.869 1.00 0.00 126 LYS A CA 14
ATOM 20598 C C . LYS A 1 93 ? 10.863 17.006 4.624 1.00 0.00 126 LYS A C 14
ATOM 20599 O O . LYS A 1 93 ? 11.374 17.796 3.831 1.00 0.00 126 LYS A O 14
ATOM 20618 N N . LEU A 1 94 ? 9.758 17.280 5.309 1.00 0.00 127 LEU A N 14
ATOM 20619 C CA . LEU A 1 94 ? 9.066 18.557 5.166 1.00 0.00 127 LEU A CA 14
ATOM 20620 C C . LEU A 1 94 ? 9.125 19.357 6.462 1.00 0.00 127 LEU A C 14
ATOM 20621 O O . LEU A 1 94 ? 9.132 18.789 7.555 1.00 0.00 127 LEU A O 14
ATOM 20637 N N . GLY A 1 95 ? 9.167 20.680 6.334 1.00 0.00 128 GLY A N 14
ATOM 20638 C CA . GLY A 1 95 ? 9.225 21.537 7.504 1.00 0.00 128 GLY A CA 14
ATOM 20639 C C . GLY A 1 95 ? 7.857 21.785 8.108 1.00 0.00 128 GLY A C 14
ATOM 20640 O O . GLY A 1 95 ? 7.418 21.048 8.990 1.00 0.00 128 GLY A O 14
ATOM 20644 N N . THR A 1 96 ? 7.183 22.828 7.635 1.00 0.00 129 THR A N 14
ATOM 20645 C CA . THR A 1 96 ? 5.857 23.173 8.134 1.00 0.00 129 THR A CA 14
ATOM 20646 C C . THR A 1 96 ? 5.141 24.118 7.177 1.00 0.00 129 THR A C 14
ATOM 20647 O O . THR A 1 96 ? 3.958 23.947 6.887 1.00 0.00 129 THR A O 14
ATOM 20658 N N . GLN A 1 97 ? 5.869 25.115 6.690 1.00 0.00 130 GLN A N 14
ATOM 20659 C CA . GLN A 1 97 ? 5.308 26.092 5.764 1.00 0.00 130 GLN A CA 14
ATOM 20660 C C . GLN A 1 97 ? 5.241 25.524 4.350 1.00 0.00 130 GLN A C 14
ATOM 20661 O O . GLN A 1 97 ? 6.311 25.215 3.786 1.00 0.00 130 GLN A O 14
ATOM 20679 N N . ARG A 1 3 ? 21.116 2.004 10.898 1.00 0.00 36 ARG A N 15
ATOM 20680 C CA . ARG A 1 3 ? 22.311 2.355 10.086 1.00 0.00 36 ARG A CA 15
ATOM 20681 C C . ARG A 1 3 ? 21.973 2.399 8.599 1.00 0.00 36 ARG A C 15
ATOM 20682 O O . ARG A 1 3 ? 22.013 3.459 7.974 1.00 0.00 36 ARG A O 15
ATOM 20705 N N . ASN A 1 4 ? 21.639 1.242 8.039 1.00 0.00 37 ASN A N 15
ATOM 20706 C CA . ASN A 1 4 ? 21.293 1.149 6.626 1.00 0.00 37 ASN A CA 15
ATOM 20707 C C . ASN A 1 4 ? 19.783 1.033 6.442 1.00 0.00 37 ASN A C 15
ATOM 20708 O O . ASN A 1 4 ? 19.088 0.457 7.278 1.00 0.00 37 ASN A O 15
ATOM 20719 N N . HIS A 1 5 ? 19.282 1.585 5.341 1.00 0.00 38 HIS A N 15
ATOM 20720 C CA . HIS A 1 5 ? 17.854 1.545 5.047 1.00 0.00 38 HIS A CA 15
ATOM 20721 C C . HIS A 1 5 ? 17.505 0.316 4.213 1.00 0.00 38 HIS A C 15
ATOM 20722 O O . HIS A 1 5 ? 18.324 -0.589 4.048 1.00 0.00 38 HIS A O 15
ATOM 20737 N N . CYS A 1 6 ? 16.283 0.290 3.690 1.00 0.00 39 CYS A N 15
ATOM 20738 C CA . CYS A 1 6 ? 15.826 -0.828 2.873 1.00 0.00 39 CYS A CA 15
ATOM 20739 C C . CYS A 1 6 ? 15.808 -0.441 1.388 1.00 0.00 39 CYS A C 15
ATOM 20740 O O . CYS A 1 6 ? 15.341 0.639 1.023 1.00 0.00 39 CYS A O 15
ATOM 20747 N N . PRO A 1 7 ? 16.327 -1.323 0.512 1.00 0.00 40 PRO A N 15
ATOM 20748 C CA . PRO A 1 7 ? 16.380 -1.071 -0.936 1.00 0.00 40 PRO A CA 15
ATOM 20749 C C . PRO A 1 7 ? 15.003 -1.058 -1.592 1.00 0.00 40 PRO A C 15
ATOM 20750 O O . PRO A 1 7 ? 14.703 -0.187 -2.409 1.00 0.00 40 PRO A O 15
ATOM 20761 N N . HIS A 1 8 ? 14.170 -2.034 -1.240 1.00 0.00 41 HIS A N 15
ATOM 20762 C CA . HIS A 1 8 ? 12.827 -2.144 -1.805 1.00 0.00 41 HIS A CA 15
ATOM 20763 C C . HIS A 1 8 ? 12.103 -0.798 -1.789 1.00 0.00 41 HIS A C 15
ATOM 20764 O O . HIS A 1 8 ? 11.639 -0.320 -2.825 1.00 0.00 41 HIS A O 15
ATOM 20778 N N . LEU A 1 9 ? 12.011 -0.192 -0.610 1.00 0.00 42 LEU A N 15
ATOM 20779 C CA . LEU A 1 9 ? 11.349 1.097 -0.457 1.00 0.00 42 LEU A CA 15
ATOM 20780 C C . LEU A 1 9 ? 12.223 2.228 -0.990 1.00 0.00 42 LEU A C 15
ATOM 20781 O O . LEU A 1 9 ? 11.720 3.214 -1.528 1.00 0.00 42 LEU A O 15
ATOM 20797 N N . ASP A 1 10 ? 13.534 2.082 -0.836 1.00 0.00 43 ASP A N 15
ATOM 20798 C CA . ASP A 1 10 ? 14.475 3.094 -1.304 1.00 0.00 43 ASP A CA 15
ATOM 20799 C C . ASP A 1 10 ? 14.308 3.356 -2.801 1.00 0.00 43 ASP A C 15
ATOM 20800 O O . ASP A 1 10 ? 14.705 4.409 -3.301 1.00 0.00 43 ASP A O 15
ATOM 20809 N N . SER A 1 11 ? 13.731 2.392 -3.514 1.00 0.00 44 SER A N 15
ATOM 20810 C CA . SER A 1 11 ? 13.528 2.524 -4.953 1.00 0.00 44 SER A CA 15
ATOM 20811 C C . SER A 1 11 ? 12.228 3.260 -5.272 1.00 0.00 44 SER A C 15
ATOM 20812 O O . SER A 1 11 ? 12.193 4.120 -6.153 1.00 0.00 44 SER A O 15
ATOM 20820 N N . VAL A 1 12 ? 11.160 2.919 -4.557 1.00 0.00 45 VAL A N 15
ATOM 20821 C CA . VAL A 1 12 ? 9.863 3.552 -4.776 1.00 0.00 45 VAL A CA 15
ATOM 20822 C C . VAL A 1 12 ? 9.868 5.002 -4.306 1.00 0.00 45 VAL A C 15
ATOM 20823 O O . VAL A 1 12 ? 10.738 5.414 -3.539 1.00 0.00 45 VAL A O 15
ATOM 20836 N N . GLY A 1 13 ? 8.890 5.773 -4.774 1.00 0.00 46 GLY A N 15
ATOM 20837 C CA . GLY A 1 13 ? 8.800 7.170 -4.392 1.00 0.00 46 GLY A CA 15
ATOM 20838 C C . GLY A 1 13 ? 7.827 7.399 -3.252 1.00 0.00 46 GLY A C 15
ATOM 20839 O O . GLY A 1 13 ? 7.884 6.712 -2.232 1.00 0.00 46 GLY A O 15
ATOM 20843 N N . GLU A 1 14 ? 6.933 8.368 -3.422 1.00 0.00 47 GLU A N 15
ATOM 20844 C CA . GLU A 1 14 ? 5.945 8.685 -2.397 1.00 0.00 47 GLU A CA 15
ATOM 20845 C C . GLU A 1 14 ? 4.589 9.004 -3.020 1.00 0.00 47 GLU A C 15
ATOM 20846 O O . GLU A 1 14 ? 4.487 9.238 -4.225 1.00 0.00 47 GLU A O 15
ATOM 20858 N N . ILE A 1 15 ? 3.552 9.014 -2.189 1.00 0.00 48 ILE A N 15
ATOM 20859 C CA . ILE A 1 15 ? 2.199 9.306 -2.651 1.00 0.00 48 ILE A CA 15
ATOM 20860 C C . ILE A 1 15 ? 1.751 10.690 -2.192 1.00 0.00 48 ILE A C 15
ATOM 20861 O O . ILE A 1 15 ? 2.046 11.111 -1.074 1.00 0.00 48 ILE A O 15
ATOM 20877 N N . THR A 1 16 ? 1.038 11.395 -3.065 1.00 0.00 49 THR A N 15
ATOM 20878 C CA . THR A 1 16 ? 0.552 12.734 -2.749 1.00 0.00 49 THR A CA 15
ATOM 20879 C C . THR A 1 16 ? -0.664 12.671 -1.831 1.00 0.00 49 THR A C 15
ATOM 20880 O O . THR A 1 16 ? -1.339 11.643 -1.742 1.00 0.00 49 THR A O 15
ATOM 20891 N N . LYS A 1 17 ? -0.941 13.779 -1.152 1.00 0.00 50 LYS A N 15
ATOM 20892 C CA . LYS A 1 17 ? -2.076 13.854 -0.242 1.00 0.00 50 LYS A CA 15
ATOM 20893 C C . LYS A 1 17 ? -3.382 13.595 -0.984 1.00 0.00 50 LYS A C 15
ATOM 20894 O O . LYS A 1 17 ? -4.229 12.834 -0.517 1.00 0.00 50 LYS A O 15
ATOM 20913 N N . GLU A 1 18 ? -3.537 14.228 -2.141 1.00 0.00 51 GLU A N 15
ATOM 20914 C CA . GLU A 1 18 ? -4.740 14.065 -2.947 1.00 0.00 51 GLU A CA 15
ATOM 20915 C C . GLU A 1 18 ? -4.948 12.602 -3.322 1.00 0.00 51 GLU A C 15
ATOM 20916 O O . GLU A 1 18 ? -6.078 12.113 -3.347 1.00 0.00 51 GLU A O 15
ATOM 20928 N N . ASP A 1 19 ? -3.853 11.905 -3.608 1.00 0.00 52 ASP A N 15
ATOM 20929 C CA . ASP A 1 19 ? -3.926 10.497 -3.971 1.00 0.00 52 ASP A CA 15
ATOM 20930 C C . ASP A 1 19 ? -4.396 9.665 -2.785 1.00 0.00 52 ASP A C 15
ATOM 20931 O O . ASP A 1 19 ? -5.205 8.749 -2.936 1.00 0.00 52 ASP A O 15
ATOM 20940 N N . LEU A 1 20 ? -3.888 9.995 -1.601 1.00 0.00 53 LEU A N 15
ATOM 20941 C CA . LEU A 1 20 ? -4.261 9.282 -0.386 1.00 0.00 53 LEU A CA 15
ATOM 20942 C C . LEU A 1 20 ? -5.690 9.622 0.026 1.00 0.00 53 LEU A C 15
ATOM 20943 O O . LEU A 1 20 ? -6.393 8.789 0.596 1.00 0.00 53 LEU A O 15
ATOM 20959 N N . ILE A 1 21 ? -6.116 10.847 -0.267 1.00 0.00 54 ILE A N 15
ATOM 20960 C CA . ILE A 1 21 ? -7.465 11.290 0.073 1.00 0.00 54 ILE A CA 15
ATOM 20961 C C . ILE A 1 21 ? -8.513 10.335 -0.501 1.00 0.00 54 ILE A C 15
ATOM 20962 O O . ILE A 1 21 ? -9.441 9.927 0.197 1.00 0.00 54 ILE A O 15
ATOM 20978 N N . GLN A 1 22 ? -8.355 9.979 -1.772 1.00 0.00 55 GLN A N 15
ATOM 20979 C CA . GLN A 1 22 ? -9.288 9.069 -2.428 1.00 0.00 55 GLN A CA 15
ATOM 20980 C C . GLN A 1 22 ? -9.201 7.680 -1.810 1.00 0.00 55 GLN A C 15
ATOM 20981 O O . GLN A 1 22 ? -10.216 7.020 -1.595 1.00 0.00 55 GLN A O 15
ATOM 20995 N N . LYS A 1 23 ? -7.983 7.252 -1.512 1.00 0.00 56 LYS A N 15
ATOM 20996 C CA . LYS A 1 23 ? -7.764 5.950 -0.899 1.00 0.00 56 LYS A CA 15
ATOM 20997 C C . LYS A 1 23 ? -8.295 5.951 0.530 1.00 0.00 56 LYS A C 15
ATOM 20998 O O . LYS A 1 23 ? -8.766 4.932 1.035 1.00 0.00 56 LYS A O 15
ATOM 21017 N N . SER A 1 24 ? -8.214 7.112 1.172 1.00 0.00 57 SER A N 15
ATOM 21018 C CA . SER A 1 24 ? -8.682 7.276 2.542 1.00 0.00 57 SER A CA 15
ATOM 21019 C C . SER A 1 24 ? -10.208 7.248 2.618 1.00 0.00 57 SER A C 15
ATOM 21020 O O . SER A 1 24 ? -10.777 7.151 3.705 1.00 0.00 57 SER A O 15
ATOM 21028 N N . LEU A 1 25 ? -10.872 7.340 1.465 1.00 0.00 58 LEU A N 15
ATOM 21029 C CA . LEU A 1 25 ? -12.330 7.331 1.433 1.00 0.00 58 LEU A CA 15
ATOM 21030 C C . LEU A 1 25 ? -12.881 6.017 1.986 1.00 0.00 58 LEU A C 15
ATOM 21031 O O . LEU A 1 25 ? -14.042 5.941 2.385 1.00 0.00 58 LEU A O 15
ATOM 21047 N N . GLY A 1 26 ? -12.035 4.989 2.026 1.00 0.00 59 GLY A N 15
ATOM 21048 C CA . GLY A 1 26 ? -12.459 3.704 2.554 1.00 0.00 59 GLY A CA 15
ATOM 21049 C C . GLY A 1 26 ? -13.005 2.767 1.495 1.00 0.00 59 GLY A C 15
ATOM 21050 O O . GLY A 1 26 ? -14.044 2.138 1.695 1.00 0.00 59 GLY A O 15
ATOM 21054 N N . THR A 1 27 ? -12.304 2.657 0.370 1.00 0.00 60 THR A N 15
ATOM 21055 C CA . THR A 1 27 ? -12.737 1.772 -0.705 1.00 0.00 60 THR A CA 15
ATOM 21056 C C . THR A 1 27 ? -11.543 1.128 -1.401 1.00 0.00 60 THR A C 15
ATOM 21057 O O . THR A 1 27 ? -10.540 1.788 -1.675 1.00 0.00 60 THR A O 15
ATOM 21068 N N . CYS A 1 28 ? -11.662 -0.164 -1.695 1.00 0.00 61 CYS A N 15
ATOM 21069 C CA . CYS A 1 28 ? -10.599 -0.896 -2.372 1.00 0.00 61 CYS A CA 15
ATOM 21070 C C . CYS A 1 28 ? -10.741 -0.774 -3.886 1.00 0.00 61 CYS A C 15
ATOM 21071 O O . CYS A 1 28 ? -11.853 -0.753 -4.413 1.00 0.00 61 CYS A O 15
ATOM 21078 N N . GLN A 1 29 ? -9.612 -0.692 -4.583 1.00 0.00 62 GLN A N 15
ATOM 21079 C CA . GLN A 1 29 ? -9.622 -0.569 -6.038 1.00 0.00 62 GLN A CA 15
ATOM 21080 C C . GLN A 1 29 ? -9.914 -1.910 -6.703 1.00 0.00 62 GLN A C 15
ATOM 21081 O O . GLN A 1 29 ? -10.674 -1.982 -7.669 1.00 0.00 62 GLN A O 15
ATOM 21095 N N . ASP A 1 30 ? -9.302 -2.971 -6.186 1.00 0.00 63 ASP A N 15
ATOM 21096 C CA . ASP A 1 30 ? -9.493 -4.308 -6.736 1.00 0.00 63 ASP A CA 15
ATOM 21097 C C . ASP A 1 30 ? -10.923 -4.795 -6.520 1.00 0.00 63 ASP A C 15
ATOM 21098 O O . ASP A 1 30 ? -11.597 -5.209 -7.464 1.00 0.00 63 ASP A O 15
ATOM 21107 N N . CYS A 1 31 ? -11.379 -4.748 -5.273 1.00 0.00 64 CYS A N 15
ATOM 21108 C CA . CYS A 1 31 ? -12.727 -5.190 -4.934 1.00 0.00 64 CYS A CA 15
ATOM 21109 C C . CYS A 1 31 ? -13.479 -4.109 -4.163 1.00 0.00 64 CYS A C 15
ATOM 21110 O O . CYS A 1 31 ? -12.964 -3.012 -3.948 1.00 0.00 64 CYS A O 15
ATOM 21117 N N . LYS A 1 32 ? -14.700 -4.430 -3.747 1.00 0.00 65 LYS A N 15
ATOM 21118 C CA . LYS A 1 32 ? -15.525 -3.490 -2.996 1.00 0.00 65 LYS A CA 15
ATOM 21119 C C . LYS A 1 32 ? -15.520 -3.838 -1.511 1.00 0.00 65 LYS A C 15
ATOM 21120 O O . LYS A 1 32 ? -16.510 -3.633 -0.808 1.00 0.00 65 LYS A O 15
ATOM 21139 N N . VAL A 1 33 ? -14.397 -4.369 -1.041 1.00 0.00 66 VAL A N 15
ATOM 21140 C CA . VAL A 1 33 ? -14.253 -4.753 0.358 1.00 0.00 66 VAL A CA 15
ATOM 21141 C C . VAL A 1 33 ? -14.494 -3.566 1.288 1.00 0.00 66 VAL A C 15
ATOM 21142 O O . VAL A 1 33 ? -14.984 -3.732 2.406 1.00 0.00 66 VAL A O 15
ATOM 21155 N N . GLN A 1 34 ? -14.148 -2.371 0.823 1.00 0.00 67 GLN A N 15
ATOM 21156 C CA . GLN A 1 34 ? -14.327 -1.161 1.618 1.00 0.00 67 GLN A CA 15
ATOM 21157 C C . GLN A 1 34 ? -13.496 -1.222 2.896 1.00 0.00 67 GLN A C 15
ATOM 21158 O O . GLN A 1 34 ? -13.106 -2.300 3.343 1.00 0.00 67 GLN A O 15
ATOM 21172 N N . GLY A 1 35 ? -13.228 -0.058 3.479 1.00 0.00 68 GLY A N 15
ATOM 21173 C CA . GLY A 1 35 ? -12.444 -0.004 4.700 1.00 0.00 68 GLY A CA 15
ATOM 21174 C C . GLY A 1 35 ? -13.283 -0.253 5.941 1.00 0.00 68 GLY A C 15
ATOM 21175 O O . GLY A 1 35 ? -14.416 -0.724 5.838 1.00 0.00 68 GLY A O 15
ATOM 21179 N N . PRO A 1 36 ? -12.753 0.053 7.142 1.00 0.00 69 PRO A N 15
ATOM 21180 C CA . PRO A 1 36 ? -11.408 0.615 7.314 1.00 0.00 69 PRO A CA 15
ATOM 21181 C C . PRO A 1 36 ? -10.313 -0.411 7.036 1.00 0.00 69 PRO A C 15
ATOM 21182 O O . PRO A 1 36 ? -10.556 -1.437 6.402 1.00 0.00 69 PRO A O 15
ATOM 21193 N N . ASN A 1 37 ? -9.107 -0.126 7.517 1.00 0.00 70 ASN A N 15
ATOM 21194 C CA . ASN A 1 37 ? -7.975 -1.024 7.321 1.00 0.00 70 ASN A CA 15
ATOM 21195 C C . ASN A 1 37 ? -7.684 -1.204 5.834 1.00 0.00 70 ASN A C 15
ATOM 21196 O O . ASN A 1 37 ? -7.735 -2.315 5.308 1.00 0.00 70 ASN A O 15
ATOM 21207 N N . LEU A 1 38 ? -7.381 -0.099 5.160 1.00 0.00 71 LEU A N 15
ATOM 21208 C CA . LEU A 1 38 ? -7.083 -0.132 3.734 1.00 0.00 71 LEU A CA 15
ATOM 21209 C C . LEU A 1 38 ? -5.605 0.136 3.476 1.00 0.00 71 LEU A C 15
ATOM 21210 O O . LEU A 1 38 ? -4.945 0.831 4.250 1.00 0.00 71 LEU A O 15
ATOM 21226 N N . TRP A 1 39 ? -5.091 -0.419 2.384 1.00 0.00 72 TRP A N 15
ATOM 21227 C CA . TRP A 1 39 ? -3.691 -0.242 2.021 1.00 0.00 72 TRP A CA 15
ATOM 21228 C C . TRP A 1 39 ? -3.563 0.286 0.596 1.00 0.00 72 TRP A C 15
ATOM 21229 O O . TRP A 1 39 ? -4.367 -0.049 -0.276 1.00 0.00 72 TRP A O 15
ATOM 21250 N N . ALA A 1 40 ? -2.552 1.115 0.365 1.00 0.00 73 ALA A N 15
ATOM 21251 C CA . ALA A 1 40 ? -2.325 1.688 -0.957 1.00 0.00 73 ALA A CA 15
ATOM 21252 C C . ALA A 1 40 ? -0.882 1.485 -1.405 1.00 0.00 73 ALA A C 15
ATOM 21253 O O . ALA A 1 40 ? 0.048 1.596 -0.606 1.00 0.00 73 ALA A O 15
ATOM 21260 N N . CYS A 1 41 ? -0.703 1.192 -2.689 1.00 0.00 74 CYS A N 15
ATOM 21261 C CA . CYS A 1 41 ? 0.628 0.976 -3.245 1.00 0.00 74 CYS A CA 15
ATOM 21262 C C . CYS A 1 41 ? 1.508 2.205 -3.029 1.00 0.00 74 CYS A C 15
ATOM 21263 O O . CYS A 1 41 ? 1.084 3.335 -3.272 1.00 0.00 74 CYS A O 15
ATOM 21270 N N . LEU A 1 42 ? 2.730 1.977 -2.557 1.00 0.00 75 LEU A N 15
ATOM 21271 C CA . LEU A 1 42 ? 3.663 3.069 -2.292 1.00 0.00 75 LEU A CA 15
ATOM 21272 C C . LEU A 1 42 ? 4.506 3.412 -3.521 1.00 0.00 75 LEU A C 15
ATOM 21273 O O . LEU A 1 42 ? 5.207 4.424 -3.533 1.00 0.00 75 LEU A O 15
ATOM 21289 N N . GLU A 1 43 ? 4.439 2.574 -4.553 1.00 0.00 76 GLU A N 15
ATOM 21290 C CA . GLU A 1 43 ? 5.205 2.810 -5.775 1.00 0.00 76 GLU A CA 15
ATOM 21291 C C . GLU A 1 43 ? 4.930 4.204 -6.330 1.00 0.00 76 GLU A C 15
ATOM 21292 O O . GLU A 1 43 ? 3.803 4.697 -6.268 1.00 0.00 76 GLU A O 15
ATOM 21304 N N . ASN A 1 44 ? 5.966 4.836 -6.869 1.00 0.00 77 ASN A N 15
ATOM 21305 C CA . ASN A 1 44 ? 5.839 6.176 -7.433 1.00 0.00 77 ASN A CA 15
ATOM 21306 C C . ASN A 1 44 ? 5.007 6.158 -8.710 1.00 0.00 77 ASN A C 15
ATOM 21307 O O . ASN A 1 44 ? 4.152 7.019 -8.918 1.00 0.00 77 ASN A O 15
ATOM 21318 N N . ARG A 1 45 ? 5.266 5.174 -9.560 1.00 0.00 78 ARG A N 15
ATOM 21319 C CA . ARG A 1 45 ? 4.546 5.042 -10.821 1.00 0.00 78 ARG A CA 15
ATOM 21320 C C . ARG A 1 45 ? 3.189 4.375 -10.614 1.00 0.00 78 ARG A C 15
ATOM 21321 O O . ARG A 1 45 ? 2.280 4.532 -11.429 1.00 0.00 78 ARG A O 15
ATOM 21342 N N . CYS A 1 46 ? 3.057 3.628 -9.522 1.00 0.00 79 CYS A N 15
ATOM 21343 C CA . CYS A 1 46 ? 1.810 2.937 -9.217 1.00 0.00 79 CYS A CA 15
ATOM 21344 C C . CYS A 1 46 ? 1.005 3.690 -8.162 1.00 0.00 79 CYS A C 15
ATOM 21345 O O . CYS A 1 46 ? 1.567 4.366 -7.301 1.00 0.00 79 CYS A O 15
ATOM 21352 N N . SER A 1 47 ? -0.315 3.561 -8.235 1.00 0.00 80 SER A N 15
ATOM 21353 C CA . SER A 1 47 ? -1.207 4.219 -7.288 1.00 0.00 80 SER A CA 15
ATOM 21354 C C . SER A 1 47 ? -2.484 3.404 -7.106 1.00 0.00 80 SER A C 15
ATOM 21355 O O . SER A 1 47 ? -3.588 3.949 -7.095 1.00 0.00 80 SER A O 15
ATOM 21363 N N . TYR A 1 48 ? -2.320 2.093 -6.972 1.00 0.00 81 TYR A N 15
ATOM 21364 C CA . TYR A 1 48 ? -3.452 1.189 -6.801 1.00 0.00 81 TYR A CA 15
ATOM 21365 C C . TYR A 1 48 ? -3.835 1.053 -5.331 1.00 0.00 81 TYR A C 15
ATOM 21366 O O . TYR A 1 48 ? -2.984 1.133 -4.445 1.00 0.00 81 TYR A O 15
ATOM 21384 N N . VAL A 1 49 ? -5.124 0.839 -5.082 1.00 0.00 82 VAL A N 15
ATOM 21385 C CA . VAL A 1 49 ? -5.626 0.682 -3.721 1.00 0.00 82 VAL A CA 15
ATOM 21386 C C . VAL A 1 49 ? -6.034 -0.764 -3.461 1.00 0.00 82 VAL A C 15
ATOM 21387 O O . VAL A 1 49 ? -6.876 -1.316 -4.169 1.00 0.00 82 VAL A O 15
ATOM 21400 N N . GLY A 1 50 ? -5.430 -1.375 -2.447 1.00 0.00 83 GLY A N 15
ATOM 21401 C CA . GLY A 1 50 ? -5.745 -2.753 -2.123 1.00 0.00 83 GLY A CA 15
ATOM 21402 C C . GLY A 1 50 ? -5.965 -2.972 -0.639 1.00 0.00 83 GLY A C 15
ATOM 21403 O O . GLY A 1 50 ? -5.592 -2.137 0.183 1.00 0.00 83 GLY A O 15
ATOM 21407 N N . CYS A 1 51 ? -6.570 -4.106 -0.298 1.00 0.00 84 CYS A N 15
ATOM 21408 C CA . CYS A 1 51 ? -6.836 -4.442 1.096 1.00 0.00 84 CYS A CA 15
ATOM 21409 C C . CYS A 1 51 ? -5.841 -5.483 1.599 1.00 0.00 84 CYS A C 15
ATOM 21410 O O . CYS A 1 51 ? -5.494 -6.423 0.883 1.00 0.00 84 CYS A O 15
ATOM 21417 N N . GLY A 1 52 ? -5.377 -5.302 2.832 1.00 0.00 85 GLY A N 15
ATOM 21418 C CA . GLY A 1 52 ? -4.418 -6.226 3.411 1.00 0.00 85 GLY A CA 15
ATOM 21419 C C . GLY A 1 52 ? -4.984 -7.619 3.602 1.00 0.00 85 GLY A C 15
ATOM 21420 O O . GLY A 1 52 ? -6.116 -7.898 3.208 1.00 0.00 85 GLY A O 15
ATOM 21424 N N . GLU A 1 53 ? -4.190 -8.496 4.209 1.00 0.00 86 GLU A N 15
ATOM 21425 C CA . GLU A 1 53 ? -4.609 -9.872 4.457 1.00 0.00 86 GLU A CA 15
ATOM 21426 C C . GLU A 1 53 ? -5.857 -9.919 5.334 1.00 0.00 86 GLU A C 15
ATOM 21427 O O . GLU A 1 53 ? -6.573 -10.921 5.356 1.00 0.00 86 GLU A O 15
ATOM 21439 N N . SER A 1 54 ? -6.115 -8.834 6.058 1.00 0.00 87 SER A N 15
ATOM 21440 C CA . SER A 1 54 ? -7.277 -8.761 6.935 1.00 0.00 87 SER A CA 15
ATOM 21441 C C . SER A 1 54 ? -8.574 -8.878 6.138 1.00 0.00 87 SER A C 15
ATOM 21442 O O . SER A 1 54 ? -9.623 -9.206 6.692 1.00 0.00 87 SER A O 15
ATOM 21450 N N . GLN A 1 55 ? -8.497 -8.608 4.837 1.00 0.00 88 GLN A N 15
ATOM 21451 C CA . GLN A 1 55 ? -9.668 -8.686 3.973 1.00 0.00 88 GLN A CA 15
ATOM 21452 C C . GLN A 1 55 ? -9.476 -9.737 2.883 1.00 0.00 88 GLN A C 15
ATOM 21453 O O . GLN A 1 55 ? -10.148 -10.768 2.877 1.00 0.00 88 GLN A O 15
ATOM 21467 N N . VAL A 1 56 ? -8.556 -9.468 1.959 1.00 0.00 89 VAL A N 15
ATOM 21468 C CA . VAL A 1 56 ? -8.284 -10.395 0.865 1.00 0.00 89 VAL A CA 15
ATOM 21469 C C . VAL A 1 56 ? -6.805 -10.391 0.479 1.00 0.00 89 VAL A C 15
ATOM 21470 O O . VAL A 1 56 ? -6.437 -10.870 -0.595 1.00 0.00 89 VAL A O 15
ATOM 21483 N N . ASP A 1 57 ? -5.958 -9.852 1.354 1.00 0.00 90 ASP A N 15
ATOM 21484 C CA . ASP A 1 57 ? -4.522 -9.793 1.094 1.00 0.00 90 ASP A CA 15
ATOM 21485 C C . ASP A 1 57 ? -4.236 -9.253 -0.306 1.00 0.00 90 ASP A C 15
ATOM 21486 O O . ASP A 1 57 ? -3.214 -9.577 -0.914 1.00 0.00 90 ASP A O 15
ATOM 21495 N N . HIS A 1 58 ? -5.144 -8.420 -0.809 1.00 0.00 91 HIS A N 15
ATOM 21496 C CA . HIS A 1 58 ? -4.995 -7.828 -2.133 1.00 0.00 91 HIS A CA 15
ATOM 21497 C C . HIS A 1 58 ? -3.649 -7.125 -2.262 1.00 0.00 91 HIS A C 15
ATOM 21498 O O . HIS A 1 58 ? -3.008 -7.174 -3.311 1.00 0.00 91 HIS A O 15
ATOM 21512 N N . SER A 1 59 ? -3.224 -6.476 -1.183 1.00 0.00 92 SER A N 15
ATOM 21513 C CA . SER A 1 59 ? -1.950 -5.769 -1.173 1.00 0.00 92 SER A CA 15
ATOM 21514 C C . SER A 1 59 ? -0.802 -6.725 -1.483 1.00 0.00 92 SER A C 15
ATOM 21515 O O . SER A 1 59 ? 0.150 -6.366 -2.177 1.00 0.00 92 SER A O 15
ATOM 21523 N N . THR A 1 60 ? -0.903 -7.947 -0.969 1.00 0.00 93 THR A N 15
ATOM 21524 C CA . THR A 1 60 ? 0.125 -8.955 -1.195 1.00 0.00 93 THR A CA 15
ATOM 21525 C C . THR A 1 60 ? 0.097 -9.436 -2.641 1.00 0.00 93 THR A C 15
ATOM 21526 O O . THR A 1 60 ? 1.128 -9.477 -3.312 1.00 0.00 93 THR A O 15
ATOM 21537 N N . ILE A 1 61 ? -1.090 -9.789 -3.122 1.00 0.00 94 ILE A N 15
ATOM 21538 C CA . ILE A 1 61 ? -1.241 -10.255 -4.496 1.00 0.00 94 ILE A CA 15
ATOM 21539 C C . ILE A 1 61 ? -0.729 -9.204 -5.470 1.00 0.00 94 ILE A C 15
ATOM 21540 O O . ILE A 1 61 ? 0.093 -9.494 -6.339 1.00 0.00 94 ILE A O 15
ATOM 21556 N N . HIS A 1 62 ? -1.211 -7.977 -5.306 1.00 0.00 95 HIS A N 15
ATOM 21557 C CA . HIS A 1 62 ? -0.790 -6.874 -6.160 1.00 0.00 95 HIS A CA 15
ATOM 21558 C C . HIS A 1 62 ? 0.720 -6.682 -6.061 1.00 0.00 95 HIS A C 15
ATOM 21559 O O . HIS A 1 62 ? 1.388 -6.389 -7.052 1.00 0.00 95 HIS A O 15
ATOM 21573 N N . SER A 1 63 ? 1.248 -6.858 -4.853 1.00 0.00 96 SER A N 15
ATOM 21574 C CA . SER A 1 63 ? 2.678 -6.715 -4.617 1.00 0.00 96 SER A CA 15
ATOM 21575 C C . SER A 1 63 ? 3.471 -7.673 -5.502 1.00 0.00 96 SER A C 15
ATOM 21576 O O . SER A 1 63 ? 4.488 -7.302 -6.080 1.00 0.00 96 SER A O 15
ATOM 21584 N N . GLN A 1 64 ? 3.004 -8.909 -5.606 1.00 0.00 97 GLN A N 15
ATOM 21585 C CA . GLN A 1 64 ? 3.684 -9.903 -6.426 1.00 0.00 97 GLN A CA 15
ATOM 21586 C C . GLN A 1 64 ? 3.527 -9.585 -7.911 1.00 0.00 97 GLN A C 15
ATOM 21587 O O . GLN A 1 64 ? 4.501 -9.584 -8.664 1.00 0.00 97 GLN A O 15
ATOM 21601 N N . GLU A 1 65 ? 2.292 -9.318 -8.324 1.00 0.00 98 GLU A N 15
ATOM 21602 C CA . GLU A 1 65 ? 1.992 -9.006 -9.720 1.00 0.00 98 GLU A CA 15
ATOM 21603 C C . GLU A 1 65 ? 2.937 -7.946 -10.287 1.00 0.00 98 GLU A C 15
ATOM 21604 O O . GLU A 1 65 ? 3.483 -8.113 -11.377 1.00 0.00 98 GLU A O 15
ATOM 21616 N N . THR A 1 66 ? 3.115 -6.852 -9.554 1.00 0.00 99 THR A N 15
ATOM 21617 C CA . THR A 1 66 ? 3.985 -5.769 -10.006 1.00 0.00 99 THR A CA 15
ATOM 21618 C C . THR A 1 66 ? 5.290 -5.718 -9.214 1.00 0.00 99 THR A C 15
ATOM 21619 O O . THR A 1 66 ? 6.042 -4.749 -9.310 1.00 0.00 99 THR A O 15
ATOM 21630 N N . LYS A 1 67 ? 5.560 -6.759 -8.435 1.00 0.00 100 LYS A N 15
ATOM 21631 C CA . LYS A 1 67 ? 6.781 -6.813 -7.636 1.00 0.00 100 LYS A CA 15
ATOM 21632 C C . LYS A 1 67 ? 6.874 -5.622 -6.679 1.00 0.00 100 LYS A C 15
ATOM 21633 O O . LYS A 1 67 ? 7.959 -5.273 -6.217 1.00 0.00 100 LYS A O 15
ATOM 21652 N N . HIS A 1 68 ? 5.730 -5.016 -6.372 1.00 0.00 101 HIS A N 15
ATOM 21653 C CA . HIS A 1 68 ? 5.684 -3.883 -5.454 1.00 0.00 101 HIS A CA 15
ATOM 21654 C C . HIS A 1 68 ? 5.568 -4.382 -4.017 1.00 0.00 101 HIS A C 15
ATOM 21655 O O . HIS A 1 68 ? 4.474 -4.691 -3.546 1.00 0.00 101 HIS A O 15
ATOM 21669 N N . TYR A 1 69 ? 6.702 -4.472 -3.331 1.00 0.00 102 TYR A N 15
ATOM 21670 C CA . TYR A 1 69 ? 6.725 -4.951 -1.953 1.00 0.00 102 TYR A CA 15
ATOM 21671 C C . TYR A 1 69 ? 6.608 -3.805 -0.952 1.00 0.00 102 TYR A C 15
ATOM 21672 O O . TYR A 1 69 ? 7.071 -3.915 0.183 1.00 0.00 102 TYR A O 15
ATOM 21690 N N . LEU A 1 70 ? 5.990 -2.707 -1.371 1.00 0.00 103 LEU A N 15
ATOM 21691 C CA . LEU A 1 70 ? 5.823 -1.553 -0.494 1.00 0.00 103 LEU A CA 15
ATOM 21692 C C . LEU A 1 70 ? 4.376 -1.079 -0.485 1.00 0.00 103 LEU A C 15
ATOM 21693 O O . LEU A 1 70 ? 3.829 -0.696 -1.519 1.00 0.00 103 LEU A O 15
ATOM 21709 N N . THR A 1 71 ? 3.763 -1.105 0.691 1.00 0.00 104 THR A N 15
ATOM 21710 C CA . THR A 1 71 ? 2.378 -0.675 0.838 1.00 0.00 104 THR A CA 15
ATOM 21711 C C . THR A 1 71 ? 2.193 0.139 2.113 1.00 0.00 104 THR A C 15
ATOM 21712 O O . THR A 1 71 ? 2.783 -0.170 3.147 1.00 0.00 104 THR A O 15
ATOM 21723 N N . VAL A 1 72 ? 1.372 1.179 2.034 1.00 0.00 105 VAL A N 15
ATOM 21724 C CA . VAL A 1 72 ? 1.115 2.035 3.186 1.00 0.00 105 VAL A CA 15
ATOM 21725 C C . VAL A 1 72 ? -0.366 2.040 3.550 1.00 0.00 105 VAL A C 15
ATOM 21726 O O . VAL A 1 72 ? -1.213 2.436 2.749 1.00 0.00 105 VAL A O 15
ATOM 21739 N N . ASN A 1 73 ? -0.669 1.595 4.766 1.00 0.00 106 ASN A N 15
ATOM 21740 C CA . ASN A 1 73 ? -2.047 1.548 5.243 1.00 0.00 106 ASN A CA 15
ATOM 21741 C C . ASN A 1 73 ? -2.558 2.949 5.554 1.00 0.00 106 ASN A C 15
ATOM 21742 O O . ASN A 1 73 ? -1.986 3.659 6.378 1.00 0.00 106 ASN A O 15
ATOM 21753 N N . LEU A 1 74 ? -3.636 3.343 4.885 1.00 0.00 107 LEU A N 15
ATOM 21754 C CA . LEU A 1 74 ? -4.223 4.664 5.086 1.00 0.00 107 LEU A CA 15
ATOM 21755 C C . LEU A 1 74 ? -4.933 4.767 6.436 1.00 0.00 107 LEU A C 15
ATOM 21756 O O . LEU A 1 74 ? -5.335 5.854 6.851 1.00 0.00 107 LEU A O 15
ATOM 21772 N N . THR A 1 75 ? -5.095 3.634 7.115 1.00 0.00 108 THR A N 15
ATOM 21773 C CA . THR A 1 75 ? -5.769 3.611 8.409 1.00 0.00 108 THR A CA 15
ATOM 21774 C C . THR A 1 75 ? -4.822 4.006 9.540 1.00 0.00 108 THR A C 15
ATOM 21775 O O . THR A 1 75 ? -5.239 4.622 10.521 1.00 0.00 108 THR A O 15
ATOM 21786 N N . THR A 1 76 ? -3.550 3.648 9.402 1.00 0.00 109 THR A N 15
ATOM 21787 C CA . THR A 1 76 ? -2.552 3.967 10.421 1.00 0.00 109 THR A CA 15
ATOM 21788 C C . THR A 1 76 ? -1.440 4.856 9.864 1.00 0.00 109 THR A C 15
ATOM 21789 O O . THR A 1 76 ? -0.559 5.295 10.603 1.00 0.00 109 THR A O 15
ATOM 21800 N N . LEU A 1 77 ? -1.480 5.117 8.560 1.00 0.00 110 LEU A N 15
ATOM 21801 C CA . LEU A 1 77 ? -0.471 5.950 7.916 1.00 0.00 110 LEU A CA 15
ATOM 21802 C C . LEU A 1 77 ? 0.922 5.347 8.082 1.00 0.00 110 LEU A C 15
ATOM 21803 O O . LEU A 1 77 ? 1.910 6.070 8.210 1.00 0.00 110 LEU A O 15
ATOM 21819 N N . ARG A 1 78 ? 0.993 4.019 8.078 1.00 0.00 111 ARG A N 15
ATOM 21820 C CA . ARG A 1 78 ? 2.265 3.321 8.228 1.00 0.00 111 ARG A CA 15
ATOM 21821 C C . ARG A 1 78 ? 2.625 2.561 6.955 1.00 0.00 111 ARG A C 15
ATOM 21822 O O . ARG A 1 78 ? 1.747 2.143 6.200 1.00 0.00 111 ARG A O 15
ATOM 21843 N N . VAL A 1 79 ? 3.923 2.387 6.723 1.00 0.00 112 VAL A N 15
ATOM 21844 C CA . VAL A 1 79 ? 4.403 1.677 5.542 1.00 0.00 112 VAL A CA 15
ATOM 21845 C C . VAL A 1 79 ? 4.846 0.260 5.896 1.00 0.00 112 VAL A C 15
ATOM 21846 O O . VAL A 1 79 ? 5.291 0.000 7.014 1.00 0.00 112 VAL A O 15
ATOM 21859 N N . TRP A 1 80 ? 4.716 -0.654 4.939 1.00 0.00 113 TRP A N 15
ATOM 21860 C CA . TRP A 1 80 ? 5.099 -2.045 5.156 1.00 0.00 113 TRP A CA 15
ATOM 21861 C C . TRP A 1 80 ? 5.944 -2.575 3.999 1.00 0.00 113 TRP A C 15
ATOM 21862 O O . TRP A 1 80 ? 5.670 -2.291 2.831 1.00 0.00 113 TRP A O 15
ATOM 21883 N N . CYS A 1 81 ? 6.967 -3.354 4.343 1.00 0.00 114 CYS 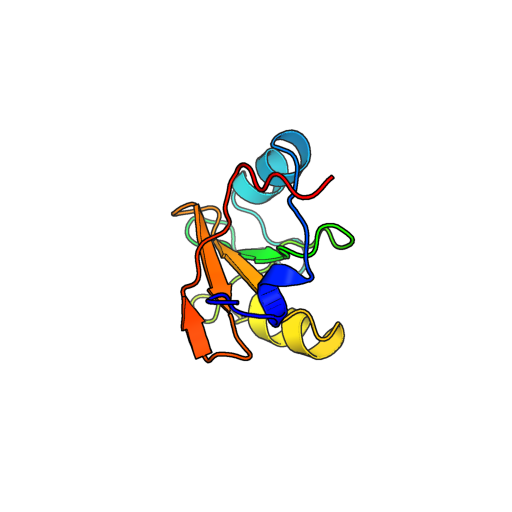A N 15
ATOM 21884 C CA . CYS A 1 81 ? 7.864 -3.944 3.352 1.00 0.00 114 CYS A CA 15
ATOM 21885 C C . CYS A 1 81 ? 7.700 -5.463 3.321 1.00 0.00 114 CYS A C 15
ATOM 21886 O O . CYS A 1 81 ? 8.053 -6.154 4.279 1.00 0.00 114 CYS A O 15
ATOM 21893 N N . TYR A 1 82 ? 7.154 -5.973 2.219 1.00 0.00 115 TYR A N 15
ATOM 21894 C CA . TYR A 1 82 ? 6.933 -7.409 2.064 1.00 0.00 115 TYR A CA 15
ATOM 21895 C C . TYR A 1 82 ? 8.250 -8.170 1.922 1.00 0.00 115 TYR A C 15
ATOM 21896 O O . TYR A 1 82 ? 8.422 -9.242 2.502 1.00 0.00 115 TYR A O 15
ATOM 21914 N N . ALA A 1 83 ? 9.174 -7.614 1.145 1.00 0.00 116 ALA A N 15
ATOM 21915 C CA . ALA A 1 83 ? 10.469 -8.249 0.926 1.00 0.00 116 ALA A CA 15
ATOM 21916 C C . ALA A 1 83 ? 11.214 -8.434 2.241 1.00 0.00 116 ALA A C 15
ATOM 21917 O O . ALA A 1 83 ? 11.652 -9.535 2.571 1.00 0.00 116 ALA A O 15
ATOM 21924 N N . CYS A 1 84 ? 11.345 -7.347 2.991 1.00 0.00 117 CYS A N 15
ATOM 21925 C CA . CYS A 1 84 ? 12.026 -7.385 4.277 1.00 0.00 117 CYS A CA 15
ATOM 21926 C C . CYS A 1 84 ? 11.206 -8.174 5.291 1.00 0.00 117 CYS A C 15
ATOM 21927 O O . CYS A 1 84 ? 11.755 -8.790 6.204 1.00 0.00 117 CYS A O 15
ATOM 21934 N N . SER A 1 85 ? 9.885 -8.143 5.122 1.00 0.00 118 SER A N 15
ATOM 21935 C CA . SER A 1 85 ? 8.968 -8.848 6.015 1.00 0.00 118 SER A CA 15
ATOM 21936 C C . SER A 1 85 ? 8.806 -8.087 7.327 1.00 0.00 118 SER A C 15
ATOM 21937 O O . SER A 1 85 ? 8.867 -8.669 8.411 1.00 0.00 118 SER A O 15
ATOM 21945 N N . LYS A 1 86 ? 8.596 -6.779 7.219 1.00 0.00 119 LYS A N 15
ATOM 21946 C CA . LYS A 1 86 ? 8.425 -5.935 8.396 1.00 0.00 119 LYS A CA 15
ATOM 21947 C C . LYS A 1 86 ? 7.863 -4.570 8.014 1.00 0.00 119 LYS A C 15
ATOM 21948 O O . LYS A 1 86 ? 7.587 -4.308 6.844 1.00 0.00 119 LYS A O 15
ATOM 21967 N N . GLU A 1 87 ? 7.696 -3.706 9.009 1.00 0.00 120 GLU A N 15
ATOM 21968 C CA . GLU A 1 87 ? 7.167 -2.366 8.777 1.00 0.00 120 GLU A CA 15
ATOM 21969 C C . GLU A 1 87 ? 8.296 -1.352 8.634 1.00 0.00 120 GLU A C 15
ATOM 21970 O O . GLU A 1 87 ? 9.283 -1.396 9.370 1.00 0.00 120 GLU A O 15
ATOM 21982 N N . VAL A 1 88 ? 8.145 -0.437 7.682 1.00 0.00 121 VAL A N 15
ATOM 21983 C CA . VAL A 1 88 ? 9.150 0.591 7.441 1.00 0.00 121 VAL A CA 15
ATOM 21984 C C . VAL A 1 88 ? 8.549 1.985 7.573 1.00 0.00 121 VAL A C 15
ATOM 21985 O O . VAL A 1 88 ? 7.328 2.148 7.581 1.00 0.00 121 VAL A O 15
ATOM 21998 N N . PHE A 1 89 ? 9.412 2.991 7.678 1.00 0.00 122 PHE A N 15
ATOM 21999 C CA . PHE A 1 89 ? 8.965 4.372 7.810 1.00 0.00 122 PHE A CA 15
ATOM 22000 C C . PHE A 1 89 ? 9.476 5.224 6.653 1.00 0.00 122 PHE A C 15
ATOM 22001 O O . PHE A 1 89 ? 10.680 5.297 6.407 1.00 0.00 122 PHE A O 15
ATOM 22018 N N . LEU A 1 90 ? 8.552 5.870 5.948 1.00 0.00 123 LEU A N 15
ATOM 22019 C CA . LEU A 1 90 ? 8.910 6.719 4.818 1.00 0.00 123 LEU A CA 15
ATOM 22020 C C . LEU A 1 90 ? 9.215 8.140 5.283 1.00 0.00 123 LEU A C 15
ATOM 22021 O O . LEU A 1 90 ? 8.686 8.599 6.294 1.00 0.00 123 LEU A O 15
ATOM 22037 N N . ASP A 1 91 ? 10.073 8.829 4.538 1.00 0.00 124 ASP A N 15
ATOM 22038 C CA . ASP A 1 91 ? 10.449 10.198 4.876 1.00 0.00 124 ASP A CA 15
ATOM 22039 C C . ASP A 1 91 ? 10.398 11.097 3.645 1.00 0.00 124 ASP A C 15
ATOM 22040 O O . ASP A 1 91 ? 10.497 10.624 2.513 1.00 0.00 124 ASP A O 15
ATOM 22049 N N . ARG A 1 92 ? 10.246 12.397 3.875 1.00 0.00 125 ARG A N 15
ATOM 22050 C CA . ARG A 1 92 ? 10.184 13.365 2.786 1.00 0.00 125 ARG A CA 15
ATOM 22051 C C . ARG A 1 92 ? 11.548 13.527 2.121 1.00 0.00 125 ARG A C 15
ATOM 22052 O O . ARG A 1 92 ? 11.637 13.886 0.947 1.00 0.00 125 ARG A O 15
ATOM 22073 N N . LYS A 1 93 ? 12.609 13.261 2.878 1.00 0.00 126 LYS A N 15
ATOM 22074 C CA . LYS A 1 93 ? 13.967 13.379 2.360 1.00 0.00 126 LYS A CA 15
ATOM 22075 C C . LYS A 1 93 ? 14.265 14.815 1.939 1.00 0.00 126 LYS A C 15
ATOM 22076 O O . LYS A 1 93 ? 14.980 15.051 0.965 1.00 0.00 126 LYS A O 15
ATOM 22095 N N . LEU A 1 94 ? 13.712 15.769 2.680 1.00 0.00 127 LEU A N 15
ATOM 22096 C CA . LEU A 1 94 ? 13.918 17.183 2.384 1.00 0.00 127 LEU A CA 15
ATOM 22097 C C . LEU A 1 94 ? 14.732 17.855 3.485 1.00 0.00 127 LEU A C 15
ATOM 22098 O O . LEU A 1 94 ? 15.149 17.210 4.445 1.00 0.00 127 LEU A O 15
ATOM 22114 N N . GLY A 1 95 ? 14.953 19.157 3.337 1.00 0.00 128 GLY A N 15
ATOM 22115 C CA . GLY A 1 95 ? 15.717 19.897 4.325 1.00 0.00 128 GLY A CA 15
ATOM 22116 C C . GLY A 1 95 ? 17.003 20.463 3.759 1.00 0.00 128 GLY A C 15
ATOM 22117 O O . GLY A 1 95 ? 17.336 21.624 3.998 1.00 0.00 128 GLY A O 15
ATOM 22121 N N . THR A 1 96 ? 17.728 19.643 3.006 1.00 0.00 129 THR A N 15
ATOM 22122 C CA . THR A 1 96 ? 18.986 20.068 2.402 1.00 0.00 129 THR A CA 15
ATOM 22123 C C . THR A 1 96 ? 19.041 19.683 0.930 1.00 0.00 129 THR A C 15
ATOM 22124 O O . THR A 1 96 ? 19.033 20.544 0.050 1.00 0.00 129 THR A O 15
ATOM 22135 N N . GLN A 1 97 ? 19.097 18.385 0.673 1.00 0.00 130 GLN A N 15
ATOM 22136 C CA . GLN A 1 97 ? 19.154 17.876 -0.693 1.00 0.00 130 GLN A CA 15
ATOM 22137 C C . GLN A 1 97 ? 17.779 17.929 -1.351 1.00 0.00 130 GLN A C 15
ATOM 22138 O O . GLN A 1 97 ? 17.678 18.488 -2.462 1.00 0.00 130 GLN A O 15
ATOM 22156 N N . ARG A 1 3 ? 21.124 5.475 0.406 1.00 0.00 36 ARG A N 16
ATOM 22157 C CA . ARG A 1 3 ? 20.747 4.213 1.095 1.00 0.00 36 ARG A CA 16
ATOM 22158 C C . ARG A 1 3 ? 20.175 4.491 2.481 1.00 0.00 36 ARG A C 16
ATOM 22159 O O . ARG A 1 3 ? 20.906 4.519 3.471 1.00 0.00 36 ARG A O 16
ATOM 22182 N N . ASN A 1 4 ? 18.863 4.697 2.544 1.00 0.00 37 ASN A N 16
ATOM 22183 C CA . ASN A 1 4 ? 18.192 4.973 3.807 1.00 0.00 37 ASN A CA 16
ATOM 22184 C C . ASN A 1 4 ? 18.343 3.800 4.772 1.00 0.00 37 ASN A C 16
ATOM 22185 O O . ASN A 1 4 ? 18.795 3.969 5.904 1.00 0.00 37 ASN A O 16
ATOM 22196 N N . HIS A 1 5 ? 17.965 2.611 4.314 1.00 0.00 38 HIS A N 16
ATOM 22197 C CA . HIS A 1 5 ? 18.060 1.408 5.134 1.00 0.00 38 HIS A CA 16
ATOM 22198 C C . HIS A 1 5 ? 17.597 0.182 4.354 1.00 0.00 38 HIS A C 16
ATOM 22199 O O . HIS A 1 5 ? 18.186 -0.893 4.460 1.00 0.00 38 HIS A O 16
ATOM 22214 N N . CYS A 1 6 ? 16.539 0.353 3.568 1.00 0.00 39 CYS A N 16
ATOM 22215 C CA . CYS A 1 6 ? 15.996 -0.737 2.767 1.00 0.00 39 CYS A CA 16
ATOM 22216 C C . CYS A 1 6 ? 15.923 -0.326 1.288 1.00 0.00 39 CYS A C 16
ATOM 22217 O O . CYS A 1 6 ? 15.460 0.769 0.962 1.00 0.00 39 CYS A O 16
ATOM 22224 N N . PRO A 1 7 ? 16.401 -1.196 0.377 1.00 0.00 40 PRO A N 16
ATOM 22225 C CA . PRO A 1 7 ? 16.415 -0.917 -1.070 1.00 0.00 40 PRO A CA 16
ATOM 22226 C C . PRO A 1 7 ? 15.031 -0.934 -1.714 1.00 0.00 40 PRO A C 16
ATOM 22227 O O . PRO A 1 7 ? 14.811 -0.301 -2.746 1.00 0.00 40 PRO A O 16
ATOM 22238 N N . HIS A 1 8 ? 14.106 -1.673 -1.121 1.00 0.00 41 HIS A N 16
ATOM 22239 C CA . HIS A 1 8 ? 12.759 -1.778 -1.659 1.00 0.00 41 HIS A CA 16
ATOM 22240 C C . HIS A 1 8 ? 12.005 -0.450 -1.550 1.00 0.00 41 HIS A C 16
ATOM 22241 O O . HIS A 1 8 ? 11.469 0.051 -2.539 1.00 0.00 41 HIS A O 16
ATOM 22255 N N . LEU A 1 9 ? 11.956 0.103 -0.344 1.00 0.00 42 LEU A N 16
ATOM 22256 C CA . LEU A 1 9 ? 11.255 1.360 -0.098 1.00 0.00 42 LEU A CA 16
ATOM 22257 C C . LEU A 1 9 ? 12.068 2.574 -0.547 1.00 0.00 42 LEU A C 16
ATOM 22258 O O . LEU A 1 9 ? 11.508 3.548 -1.051 1.00 0.00 42 LEU A O 16
ATOM 22274 N N . ASP A 1 10 ? 13.382 2.526 -0.354 1.00 0.00 43 ASP A N 16
ATOM 22275 C CA . ASP A 1 10 ? 14.239 3.645 -0.737 1.00 0.00 43 ASP A CA 16
ATOM 22276 C C . ASP A 1 10 ? 14.131 3.945 -2.233 1.00 0.00 43 ASP A C 16
ATOM 22277 O O . ASP A 1 10 ? 14.450 5.050 -2.675 1.00 0.00 43 ASP A O 16
ATOM 22286 N N . SER A 1 11 ? 13.689 2.959 -3.010 1.00 0.00 44 SER A N 16
ATOM 22287 C CA . SER A 1 11 ? 13.552 3.127 -4.453 1.00 0.00 44 SER A CA 16
ATOM 22288 C C . SER A 1 11 ? 12.227 3.793 -4.813 1.00 0.00 44 SER A C 16
ATOM 22289 O O . SER A 1 11 ? 12.180 4.680 -5.666 1.00 0.00 44 SER A O 16
ATOM 22297 N N . VAL A 1 12 ? 11.151 3.361 -4.163 1.00 0.00 45 VAL A N 16
ATOM 22298 C CA . VAL A 1 12 ? 9.829 3.920 -4.423 1.00 0.00 45 VAL A CA 16
ATOM 22299 C C . VAL A 1 12 ? 9.732 5.361 -3.932 1.00 0.00 45 VAL A C 16
ATOM 22300 O O . VAL A 1 12 ? 10.239 5.698 -2.862 1.00 0.00 45 VAL A O 16
ATOM 22313 N N . GLY A 1 13 ? 9.080 6.208 -4.722 1.00 0.00 46 GLY A N 16
ATOM 22314 C CA . GLY A 1 13 ? 8.929 7.603 -4.351 1.00 0.00 46 GLY A CA 16
ATOM 22315 C C . GLY A 1 13 ? 7.853 7.810 -3.304 1.00 0.00 46 GLY A C 16
ATOM 22316 O O . GLY A 1 13 ? 7.761 7.053 -2.338 1.00 0.00 46 GLY A O 16
ATOM 22320 N N . GLU A 1 14 ? 7.034 8.839 -3.497 1.00 0.00 47 GLU A N 16
ATOM 22321 C CA . GLU A 1 14 ? 5.956 9.144 -2.562 1.00 0.00 47 GLU A CA 16
ATOM 22322 C C . GLU A 1 14 ? 4.699 9.582 -3.306 1.00 0.00 47 GLU A C 16
ATOM 22323 O O . GLU A 1 14 ? 4.762 9.987 -4.467 1.00 0.00 47 GLU A O 16
ATOM 22335 N N . ILE A 1 15 ? 3.558 9.498 -2.630 1.00 0.00 48 ILE A N 16
ATOM 22336 C CA . ILE A 1 15 ? 2.286 9.886 -3.228 1.00 0.00 48 ILE A CA 16
ATOM 22337 C C . ILE A 1 15 ? 1.787 11.207 -2.652 1.00 0.00 48 ILE A C 16
ATOM 22338 O O . ILE A 1 15 ? 2.050 11.530 -1.494 1.00 0.00 48 ILE A O 16
ATOM 22354 N N . THR A 1 16 ? 1.066 11.968 -3.469 1.00 0.00 49 THR A N 16
ATOM 22355 C CA . THR A 1 16 ? 0.530 13.254 -3.040 1.00 0.00 49 THR A CA 16
ATOM 22356 C C . THR A 1 16 ? -0.694 13.059 -2.152 1.00 0.00 49 THR A C 16
ATOM 22357 O O . THR A 1 16 ? -1.324 12.002 -2.168 1.00 0.00 49 THR A O 16
ATOM 22368 N N . LYS A 1 17 ? -1.026 14.087 -1.377 1.00 0.00 50 LYS A N 16
ATOM 22369 C CA . LYS A 1 17 ? -2.175 14.027 -0.481 1.00 0.00 50 LYS A CA 16
ATOM 22370 C C . LYS A 1 17 ? -3.461 13.768 -1.260 1.00 0.00 50 LYS A C 16
ATOM 22371 O O . LYS A 1 17 ? -4.319 13.003 -0.822 1.00 0.00 50 LYS A O 16
ATOM 22390 N N . GLU A 1 18 ? -3.587 14.410 -2.416 1.00 0.00 51 GLU A N 16
ATOM 22391 C CA . GLU A 1 18 ? -4.769 14.249 -3.255 1.00 0.00 51 GLU A CA 16
ATOM 22392 C C . GLU A 1 18 ? -4.963 12.790 -3.654 1.00 0.00 51 GLU A C 16
ATOM 22393 O O . GLU A 1 18 ? -6.089 12.296 -3.710 1.00 0.00 51 GLU A O 16
ATOM 22405 N N . ASP A 1 19 ? -3.859 12.102 -3.929 1.00 0.00 52 ASP A N 16
ATOM 22406 C CA . ASP A 1 19 ? -3.913 10.699 -4.322 1.00 0.00 52 ASP A CA 16
ATOM 22407 C C . ASP A 1 19 ? -4.268 9.814 -3.132 1.00 0.00 52 ASP A C 16
ATOM 22408 O O . ASP A 1 19 ? -5.081 8.897 -3.249 1.00 0.00 52 ASP A O 16
ATOM 22417 N N . LEU A 1 20 ? -3.654 10.093 -1.987 1.00 0.00 53 LEU A N 16
ATOM 22418 C CA . LEU A 1 20 ? -3.907 9.320 -0.776 1.00 0.00 53 LEU A CA 16
ATOM 22419 C C . LEU A 1 20 ? -5.318 9.573 -0.254 1.00 0.00 53 LEU A C 16
ATOM 22420 O O . LEU A 1 20 ? -5.941 8.686 0.330 1.00 0.00 53 LEU A O 16
ATOM 22436 N N . ILE A 1 21 ? -5.819 10.786 -0.469 1.00 0.00 54 ILE A N 16
ATOM 22437 C CA . ILE A 1 21 ? -7.159 11.151 -0.020 1.00 0.00 54 ILE A CA 16
ATOM 22438 C C . ILE A 1 21 ? -8.203 10.190 -0.586 1.00 0.00 54 ILE A C 16
ATOM 22439 O O . ILE A 1 21 ? -9.071 9.706 0.139 1.00 0.00 54 ILE A O 16
ATOM 22455 N N . GLN A 1 22 ? -8.111 9.913 -1.883 1.00 0.00 55 GLN A N 16
ATOM 22456 C CA . GLN A 1 22 ? -9.047 9.003 -2.535 1.00 0.00 55 GLN A CA 16
ATOM 22457 C C . GLN A 1 22 ? -8.908 7.600 -1.964 1.00 0.00 55 GLN A C 16
ATOM 22458 O O . GLN A 1 22 ? -9.902 6.916 -1.716 1.00 0.00 55 GLN A O 16
ATOM 22472 N N . LYS A 1 23 ? -7.670 7.183 -1.742 1.00 0.00 56 LYS A N 16
ATOM 22473 C CA . LYS A 1 23 ? -7.401 5.868 -1.179 1.00 0.00 56 LYS A CA 16
ATOM 22474 C C . LYS A 1 23 ? -7.855 5.825 0.275 1.00 0.00 56 LYS A C 16
ATOM 22475 O O . LYS A 1 23 ? -8.286 4.786 0.777 1.00 0.00 56 LYS A O 16
ATOM 22494 N N . SER A 1 24 ? -7.757 6.971 0.943 1.00 0.00 57 SER A N 16
ATOM 22495 C CA . SER A 1 24 ? -8.154 7.091 2.339 1.00 0.00 57 SER A CA 16
ATOM 22496 C C . SER A 1 24 ? -9.674 7.030 2.493 1.00 0.00 57 SER A C 16
ATOM 22497 O O . SER A 1 24 ? -10.184 6.891 3.604 1.00 0.00 57 SER A O 16
ATOM 22505 N N . LEU A 1 25 ? -10.399 7.141 1.379 1.00 0.00 58 LEU A N 16
ATOM 22506 C CA . LEU A 1 25 ? -11.856 7.102 1.422 1.00 0.00 58 LEU A CA 16
ATOM 22507 C C . LEU A 1 25 ? -12.350 5.762 1.962 1.00 0.00 58 LEU A C 16
ATOM 22508 O O . LEU A 1 25 ? -13.489 5.650 2.418 1.00 0.00 58 LEU A O 16
ATOM 22524 N N . GLY A 1 26 ? -11.484 4.751 1.928 1.00 0.00 59 GLY A N 16
ATOM 22525 C CA . GLY A 1 26 ? -11.854 3.444 2.439 1.00 0.00 59 GLY A CA 16
ATOM 22526 C C . GLY A 1 26 ? -12.523 2.559 1.404 1.00 0.00 59 GLY A C 16
ATOM 22527 O O . GLY A 1 26 ? -13.591 2.007 1.658 1.00 0.00 59 GLY A O 16
ATOM 22531 N N . THR A 1 27 ? -11.894 2.413 0.243 1.00 0.00 60 THR A N 16
ATOM 22532 C CA . THR A 1 27 ? -12.445 1.573 -0.815 1.00 0.00 60 THR A CA 16
ATOM 22533 C C . THR A 1 27 ? -11.335 0.855 -1.580 1.00 0.00 60 THR A C 16
ATOM 22534 O O . THR A 1 27 ? -10.297 1.442 -1.883 1.00 0.00 60 THR A O 16
ATOM 22545 N N . CYS A 1 28 ? -11.565 -0.419 -1.890 1.00 0.00 61 CYS A N 16
ATOM 22546 C CA . CYS A 1 28 ? -10.587 -1.217 -2.623 1.00 0.00 61 CYS A CA 16
ATOM 22547 C C . CYS A 1 28 ? -10.767 -1.051 -4.129 1.00 0.00 61 CYS A C 16
ATOM 22548 O O . CYS A 1 28 ? -11.887 -1.089 -4.638 1.00 0.00 61 CYS A O 16
ATOM 22555 N N . GLN A 1 29 ? -9.658 -0.868 -4.836 1.00 0.00 62 GLN A N 16
ATOM 22556 C CA . GLN A 1 29 ? -9.693 -0.696 -6.285 1.00 0.00 62 GLN A CA 16
ATOM 22557 C C . GLN A 1 29 ? -9.901 -2.030 -7.004 1.00 0.00 62 GLN A C 16
ATOM 22558 O O . GLN A 1 29 ? -10.039 -2.067 -8.226 1.00 0.00 62 GLN A O 16
ATOM 22572 N N . ASP A 1 30 ? -9.919 -3.125 -6.245 1.00 0.00 63 ASP A N 16
ATOM 22573 C CA . ASP A 1 30 ? -10.107 -4.451 -6.825 1.00 0.00 63 ASP A CA 16
ATOM 22574 C C . ASP A 1 30 ? -11.481 -5.016 -6.474 1.00 0.00 63 ASP A C 16
ATOM 22575 O O . ASP A 1 30 ? -12.235 -5.427 -7.355 1.00 0.00 63 ASP A O 16
ATOM 22584 N N . CYS A 1 31 ? -11.798 -5.036 -5.183 1.00 0.00 64 CYS A N 16
ATOM 22585 C CA . CYS A 1 31 ? -13.081 -5.554 -4.720 1.00 0.00 64 CYS A CA 16
ATOM 22586 C C . CYS A 1 31 ? -13.957 -4.432 -4.173 1.00 0.00 64 CYS A C 16
ATOM 22587 O O . CYS A 1 31 ? -13.622 -3.254 -4.300 1.00 0.00 64 CYS A O 16
ATOM 22594 N N . LYS A 1 32 ? -15.083 -4.803 -3.570 1.00 0.00 65 LYS A N 16
ATOM 22595 C CA . LYS A 1 32 ? -16.008 -3.823 -3.012 1.00 0.00 65 LYS A CA 16
ATOM 22596 C C . LYS A 1 32 ? -16.018 -3.877 -1.486 1.00 0.00 65 LYS A C 16
ATOM 22597 O O . LYS A 1 32 ? -17.027 -4.226 -0.872 1.00 0.00 65 LYS A O 16
ATOM 22616 N N . VAL A 1 33 ? -14.891 -3.519 -0.878 1.00 0.00 66 VAL A N 16
ATOM 22617 C CA . VAL A 1 33 ? -14.773 -3.516 0.575 1.00 0.00 66 VAL A CA 16
ATOM 22618 C C . VAL A 1 33 ? -14.597 -2.094 1.097 1.00 0.00 66 VAL A C 16
ATOM 22619 O O . VAL A 1 33 ? -13.665 -1.391 0.705 1.00 0.00 66 VAL A O 16
ATOM 22632 N N . GLN A 1 34 ? -15.499 -1.671 1.975 1.00 0.00 67 GLN A N 16
ATOM 22633 C CA . GLN A 1 34 ? -15.437 -0.328 2.539 1.00 0.00 67 GLN A CA 16
ATOM 22634 C C . GLN A 1 34 ? -14.726 -0.325 3.888 1.00 0.00 67 GLN A C 16
ATOM 22635 O O . GLN A 1 34 ? -15.283 -0.760 4.897 1.00 0.00 67 GLN A O 16
ATOM 22649 N N . GLY A 1 35 ? -13.494 0.175 3.895 1.00 0.00 68 GLY A N 16
ATOM 22650 C CA . GLY A 1 35 ? -12.717 0.237 5.123 1.00 0.00 68 GLY A CA 16
ATOM 22651 C C . GLY A 1 35 ? -12.694 -1.082 5.878 1.00 0.00 68 GLY A C 16
ATOM 22652 O O . GLY A 1 35 ? -13.258 -2.073 5.414 1.00 0.00 68 GLY A O 16
ATOM 22656 N N . PRO A 1 36 ? -12.041 -1.126 7.054 1.00 0.00 69 PRO A N 16
ATOM 22657 C CA . PRO A 1 36 ? -11.359 0.017 7.643 1.00 0.00 69 PRO A CA 16
ATOM 22658 C C . PRO A 1 36 ? -9.890 0.093 7.236 1.00 0.00 69 PRO A C 16
ATOM 22659 O O . PRO A 1 36 ? -9.501 0.935 6.427 1.00 0.00 69 PRO A O 16
ATOM 22670 N N . ASN A 1 37 ? -9.080 -0.791 7.808 1.00 0.00 70 ASN A N 16
ATOM 22671 C CA . ASN A 1 37 ? -7.652 -0.827 7.514 1.00 0.00 70 ASN A CA 16
ATOM 22672 C C . ASN A 1 37 ? -7.403 -1.146 6.044 1.00 0.00 70 ASN A C 16
ATOM 22673 O O . ASN A 1 37 ? -7.351 -2.311 5.651 1.00 0.00 70 ASN A O 16
ATOM 22684 N N . LEU A 1 38 ? -7.242 -0.103 5.236 1.00 0.00 71 LEU A N 16
ATOM 22685 C CA . LEU A 1 38 ? -6.991 -0.275 3.811 1.00 0.00 71 LEU A CA 16
ATOM 22686 C C . LEU A 1 38 ? -5.536 0.037 3.478 1.00 0.00 71 LEU A C 16
ATOM 22687 O O . LEU A 1 38 ? -4.917 0.903 4.097 1.00 0.00 71 LEU A O 16
ATOM 22703 N N . TRP A 1 39 ? -4.993 -0.677 2.497 1.00 0.00 72 TRP A N 16
ATOM 22704 C CA . TRP A 1 39 ? -3.609 -0.482 2.087 1.00 0.00 72 TRP A CA 16
ATOM 22705 C C . TRP A 1 39 ? -3.524 0.047 0.659 1.00 0.00 72 TRP A C 16
ATOM 22706 O O . TRP A 1 39 ? -4.365 -0.267 -0.183 1.00 0.00 72 TRP A O 16
ATOM 22727 N N . ALA A 1 40 ? -2.499 0.849 0.396 1.00 0.00 73 ALA A N 16
ATOM 22728 C CA . ALA A 1 40 ? -2.298 1.422 -0.929 1.00 0.00 73 ALA A CA 16
ATOM 22729 C C . ALA A 1 40 ? -0.846 1.272 -1.370 1.00 0.00 73 ALA A C 16
ATOM 22730 O O . ALA A 1 40 ? 0.075 1.408 -0.564 1.00 0.00 73 ALA A O 16
ATOM 22737 N N . CYS A 1 41 ? -0.647 0.991 -2.653 1.00 0.00 74 CYS A N 16
ATOM 22738 C CA . CYS A 1 41 ? 0.696 0.822 -3.198 1.00 0.00 74 CYS A CA 16
ATOM 22739 C C . CYS A 1 41 ? 1.551 2.056 -2.926 1.00 0.00 74 CYS A C 16
ATOM 22740 O O . CYS A 1 41 ? 1.117 3.186 -3.147 1.00 0.00 74 CYS A O 16
ATOM 22747 N N . LEU A 1 42 ? 2.766 1.832 -2.430 1.00 0.00 75 LEU A N 16
ATOM 22748 C CA . LEU A 1 42 ? 3.676 2.928 -2.113 1.00 0.00 75 LEU A CA 16
ATOM 22749 C C . LEU A 1 42 ? 4.437 3.410 -3.347 1.00 0.00 75 LEU A C 16
ATOM 22750 O O . LEU A 1 42 ? 4.960 4.524 -3.363 1.00 0.00 75 LEU A O 16
ATOM 22766 N N . GLU A 1 43 ? 4.503 2.572 -4.379 1.00 0.00 76 GLU A N 16
ATOM 22767 C CA . GLU A 1 43 ? 5.208 2.931 -5.608 1.00 0.00 76 GLU A CA 16
ATOM 22768 C C . GLU A 1 43 ? 4.708 4.266 -6.152 1.00 0.00 76 GLU A C 16
ATOM 22769 O O . GLU A 1 43 ? 3.506 4.470 -6.315 1.00 0.00 76 GLU A O 16
ATOM 22781 N N . ASN A 1 44 ? 5.638 5.176 -6.423 1.00 0.00 77 ASN A N 16
ATOM 22782 C CA . ASN A 1 44 ? 5.291 6.496 -6.940 1.00 0.00 77 ASN A CA 16
ATOM 22783 C C . ASN A 1 44 ? 4.572 6.393 -8.281 1.00 0.00 77 ASN A C 16
ATOM 22784 O O . ASN A 1 44 ? 3.613 7.120 -8.541 1.00 0.00 77 ASN A O 16
ATOM 22795 N N . ARG A 1 45 ? 5.045 5.489 -9.130 1.00 0.00 78 ARG A N 16
ATOM 22796 C CA . ARG A 1 45 ? 4.453 5.293 -10.448 1.00 0.00 78 ARG A CA 16
ATOM 22797 C C . ARG A 1 45 ? 3.161 4.481 -10.367 1.00 0.00 78 ARG A C 16
ATOM 22798 O O . ARG A 1 45 ? 2.367 4.472 -11.307 1.00 0.00 78 ARG A O 16
ATOM 22819 N N . CYS A 1 46 ? 2.956 3.795 -9.245 1.00 0.00 79 CYS A N 16
ATOM 22820 C CA . CYS A 1 46 ? 1.761 2.979 -9.060 1.00 0.00 79 CYS A CA 16
ATOM 22821 C C . CYS A 1 46 ? 0.809 3.612 -8.050 1.00 0.00 79 CYS A C 16
ATOM 22822 O O . CYS A 1 46 ? 1.193 3.908 -6.918 1.00 0.00 79 CYS A O 16
ATOM 22829 N N . SER A 1 47 ? -0.439 3.806 -8.464 1.00 0.00 80 SER A N 16
ATOM 22830 C CA . SER A 1 47 ? -1.453 4.392 -7.596 1.00 0.00 80 SER A CA 16
ATOM 22831 C C . SER A 1 47 ? -2.679 3.488 -7.523 1.00 0.00 80 SER A C 16
ATOM 22832 O O . SER A 1 47 ? -3.734 3.807 -8.074 1.00 0.00 80 SER A O 16
ATOM 22840 N N . TYR A 1 48 ? -2.529 2.352 -6.851 1.00 0.00 81 TYR A N 16
ATOM 22841 C CA . TYR A 1 48 ? -3.619 1.393 -6.717 1.00 0.00 81 TYR A CA 16
ATOM 22842 C C . TYR A 1 48 ? -4.007 1.193 -5.255 1.00 0.00 81 TYR A C 16
ATOM 22843 O O . TYR A 1 48 ? -3.167 1.281 -4.359 1.00 0.00 81 TYR A O 16
ATOM 22861 N N . VAL A 1 49 ? -5.286 0.912 -5.027 1.00 0.00 82 VAL A N 16
ATOM 22862 C CA . VAL A 1 49 ? -5.795 0.688 -3.678 1.00 0.00 82 VAL A CA 16
ATOM 22863 C C . VAL A 1 49 ? -6.121 -0.786 -3.465 1.00 0.00 82 VAL A C 16
ATOM 22864 O O . VAL A 1 49 ? -6.813 -1.400 -4.278 1.00 0.00 82 VAL A O 16
ATOM 22877 N N . GLY A 1 50 ? -5.617 -1.353 -2.374 1.00 0.00 83 GLY A N 16
ATOM 22878 C CA . GLY A 1 50 ? -5.869 -2.752 -2.089 1.00 0.00 83 GLY A CA 16
ATOM 22879 C C . GLY A 1 50 ? -6.143 -3.014 -0.622 1.00 0.00 83 GLY A C 16
ATOM 22880 O O . GLY A 1 50 ? -5.830 -2.188 0.235 1.00 0.00 83 GLY A O 16
ATOM 22884 N N . CYS A 1 51 ? -6.725 -4.172 -0.333 1.00 0.00 84 CYS A N 16
ATOM 22885 C CA . CYS A 1 51 ? -7.042 -4.550 1.037 1.00 0.00 84 CYS A CA 16
ATOM 22886 C C . CYS A 1 51 ? -6.036 -5.574 1.558 1.00 0.00 84 CYS A C 16
ATOM 22887 O O . CYS A 1 51 ? -5.557 -6.425 0.808 1.00 0.00 84 CYS A O 16
ATOM 22894 N N . GLY A 1 52 ? -5.717 -5.481 2.846 1.00 0.00 85 GLY A N 16
ATOM 22895 C CA . GLY A 1 52 ? -4.764 -6.398 3.443 1.00 0.00 85 GLY A CA 16
ATOM 22896 C C . GLY A 1 52 ? -5.380 -7.737 3.802 1.00 0.00 85 GLY A C 16
ATOM 22897 O O . GLY A 1 52 ? -6.410 -8.124 3.251 1.00 0.00 85 GLY A O 16
ATOM 22901 N N . GLU A 1 53 ? -4.741 -8.446 4.729 1.00 0.00 86 GLU A N 16
ATOM 22902 C CA . GLU A 1 53 ? -5.222 -9.754 5.166 1.00 0.00 86 GLU A CA 16
ATOM 22903 C C . GLU A 1 53 ? -6.624 -9.659 5.766 1.00 0.00 86 GLU A C 16
ATOM 22904 O O . GLU A 1 53 ? -7.329 -10.663 5.877 1.00 0.00 86 GLU A O 16
ATOM 22916 N N . SER A 1 54 ? -7.025 -8.451 6.153 1.00 0.00 87 SER A N 16
ATOM 22917 C CA . SER A 1 54 ? -8.342 -8.237 6.740 1.00 0.00 87 SER A CA 16
ATOM 22918 C C . SER A 1 54 ? -9.452 -8.593 5.753 1.00 0.00 87 SER A C 16
ATOM 22919 O O . SER A 1 54 ? -10.600 -8.799 6.149 1.00 0.00 87 SER A O 16
ATOM 22927 N N . GLN A 1 55 ? -9.109 -8.663 4.470 1.00 0.00 88 GLN A N 16
ATOM 22928 C CA . GLN A 1 55 ? -10.085 -8.993 3.438 1.00 0.00 88 GLN A CA 16
ATOM 22929 C C . GLN A 1 55 ? -9.611 -10.167 2.586 1.00 0.00 88 GLN A C 16
ATOM 22930 O O . GLN A 1 55 ? -10.059 -11.299 2.772 1.00 0.00 88 GLN A O 16
ATOM 22944 N N . VAL A 1 56 ? -8.709 -9.894 1.646 1.00 0.00 89 VAL A N 16
ATOM 22945 C CA . VAL A 1 56 ? -8.189 -10.936 0.766 1.00 0.00 89 VAL A CA 16
ATOM 22946 C C . VAL A 1 56 ? -6.707 -10.729 0.458 1.00 0.00 89 VAL A C 16
ATOM 22947 O O . VAL A 1 56 ? -6.180 -11.304 -0.496 1.00 0.00 89 VAL A O 16
ATOM 22960 N N . ASP A 1 57 ? -6.034 -9.909 1.263 1.00 0.00 90 ASP A N 16
ATOM 22961 C CA . ASP A 1 57 ? -4.613 -9.639 1.061 1.00 0.00 90 ASP A CA 16
ATOM 22962 C C . ASP A 1 57 ? -4.342 -9.186 -0.373 1.00 0.00 90 ASP A C 16
ATOM 22963 O O . ASP A 1 57 ? -3.318 -9.532 -0.965 1.00 0.00 90 ASP A O 16
ATOM 22972 N N . HIS A 1 58 ? -5.266 -8.402 -0.922 1.00 0.00 91 HIS A N 16
ATOM 22973 C CA . HIS A 1 58 ? -5.131 -7.896 -2.282 1.00 0.00 91 HIS A CA 16
ATOM 22974 C C . HIS A 1 58 ? -3.815 -7.147 -2.447 1.00 0.00 91 HIS A C 16
ATOM 22975 O O . HIS A 1 58 ? -3.190 -7.193 -3.507 1.00 0.00 91 HIS A O 16
ATOM 22989 N N . SER A 1 59 ? -3.395 -6.464 -1.388 1.00 0.00 92 SER A N 16
ATOM 22990 C CA . SER A 1 59 ? -2.146 -5.713 -1.415 1.00 0.00 92 SER A CA 16
ATOM 22991 C C . SER A 1 59 ? -0.967 -6.651 -1.649 1.00 0.00 92 SER A C 16
ATOM 22992 O O . SER A 1 59 ? -0.008 -6.300 -2.340 1.00 0.00 92 SER A O 16
ATOM 23000 N N . THR A 1 60 ? -1.049 -7.847 -1.076 1.00 0.00 93 THR A N 16
ATOM 23001 C CA . THR A 1 60 ? 0.008 -8.840 -1.228 1.00 0.00 93 THR A CA 16
ATOM 23002 C C . THR A 1 60 ? 0.021 -9.389 -2.649 1.00 0.00 93 THR A C 16
ATOM 23003 O O . THR A 1 60 ? 1.071 -9.466 -3.289 1.00 0.00 93 THR A O 16
ATOM 23014 N N . ILE A 1 61 ? -1.155 -9.757 -3.147 1.00 0.00 94 ILE A N 16
ATOM 23015 C CA . ILE A 1 61 ? -1.269 -10.286 -4.503 1.00 0.00 94 ILE A CA 16
ATOM 23016 C C . ILE A 1 61 ? -0.737 -9.274 -5.508 1.00 0.00 94 ILE A C 16
ATOM 23017 O O . ILE A 1 61 ? 0.080 -9.603 -6.367 1.00 0.00 94 ILE A O 16
ATOM 23033 N N . HIS A 1 62 ? -1.197 -8.034 -5.381 1.00 0.00 95 HIS A N 16
ATOM 23034 C CA . HIS A 1 62 ? -0.757 -6.963 -6.266 1.00 0.00 95 HIS A CA 16
ATOM 23035 C C . HIS A 1 62 ? 0.752 -6.779 -6.149 1.00 0.00 95 HIS A C 16
ATOM 23036 O O . HIS A 1 62 ? 1.438 -6.527 -7.139 1.00 0.00 95 HIS A O 16
ATOM 23050 N N . SER A 1 63 ? 1.261 -6.913 -4.928 1.00 0.00 96 SER A N 16
ATOM 23051 C CA . SER A 1 63 ? 2.689 -6.768 -4.675 1.00 0.00 96 SER A CA 16
ATOM 23052 C C . SER A 1 63 ? 3.486 -7.765 -5.510 1.00 0.00 96 SER A C 16
ATOM 23053 O O . SER A 1 63 ? 4.514 -7.423 -6.089 1.00 0.00 96 SER A O 16
ATOM 23061 N N . GLN A 1 64 ? 3.011 -9.001 -5.571 1.00 0.00 97 GLN A N 16
ATOM 23062 C CA . GLN A 1 64 ? 3.695 -10.032 -6.341 1.00 0.00 97 GLN A CA 16
ATOM 23063 C C . GLN A 1 64 ? 3.616 -9.740 -7.839 1.00 0.00 97 GLN A C 16
ATOM 23064 O O . GLN A 1 64 ? 4.624 -9.789 -8.545 1.00 0.00 97 GLN A O 16
ATOM 23078 N N . GLU A 1 65 ? 2.412 -9.439 -8.315 1.00 0.00 98 GLU A N 16
ATOM 23079 C CA . GLU A 1 65 ? 2.191 -9.147 -9.729 1.00 0.00 98 GLU A CA 16
ATOM 23080 C C . GLU A 1 65 ? 3.172 -8.099 -10.255 1.00 0.00 98 GLU A C 16
ATOM 23081 O O . GLU A 1 65 ? 3.783 -8.286 -11.307 1.00 0.00 98 GLU A O 16
ATOM 23093 N N . THR A 1 66 ? 3.313 -6.995 -9.528 1.00 0.00 99 THR A N 16
ATOM 23094 C CA . THR A 1 66 ? 4.217 -5.922 -9.940 1.00 0.00 99 THR A CA 16
ATOM 23095 C C . THR A 1 66 ? 5.464 -5.870 -9.063 1.00 0.00 99 THR A C 16
ATOM 23096 O O . THR A 1 66 ? 6.172 -4.866 -9.044 1.00 0.00 99 THR A O 16
ATOM 23107 N N . LYS A 1 67 ? 5.727 -6.952 -8.336 1.00 0.00 100 LYS A N 16
ATOM 23108 C CA . LYS A 1 67 ? 6.890 -7.026 -7.454 1.00 0.00 100 LYS A CA 16
ATOM 23109 C C . LYS A 1 67 ? 6.970 -5.818 -6.516 1.00 0.00 100 LYS A C 16
ATOM 23110 O O . LYS A 1 67 ? 8.038 -5.500 -5.992 1.00 0.00 100 LYS A O 16
ATOM 23129 N N . HIS A 1 68 ? 5.833 -5.162 -6.288 1.00 0.00 101 HIS A N 16
ATOM 23130 C CA . HIS A 1 68 ? 5.782 -4.012 -5.393 1.00 0.00 101 HIS A CA 16
ATOM 23131 C C . HIS A 1 68 ? 5.665 -4.490 -3.950 1.00 0.00 101 HIS A C 16
ATOM 23132 O O . HIS A 1 68 ? 4.573 -4.798 -3.475 1.00 0.00 101 HIS A O 16
ATOM 23146 N N . TYR A 1 69 ? 6.799 -4.570 -3.263 1.00 0.00 102 TYR A N 16
ATOM 23147 C CA . TYR A 1 69 ? 6.824 -5.037 -1.880 1.00 0.00 102 TYR A CA 16
ATOM 23148 C C . TYR A 1 69 ? 6.604 -3.901 -0.885 1.00 0.00 102 TYR A C 16
ATOM 23149 O O . TYR A 1 69 ? 6.827 -4.071 0.314 1.00 0.00 102 TYR A O 16
ATOM 23167 N N . LEU A 1 70 ? 6.169 -2.744 -1.375 1.00 0.00 103 LEU A N 16
ATOM 23168 C CA . LEU A 1 70 ? 5.932 -1.601 -0.503 1.00 0.00 103 LEU A CA 16
ATOM 23169 C C . LEU A 1 70 ? 4.453 -1.240 -0.457 1.00 0.00 103 LEU A C 16
ATOM 23170 O O . LEU A 1 70 ? 3.852 -0.894 -1.475 1.00 0.00 103 LEU A O 16
ATOM 23186 N N . THR A 1 71 ? 3.876 -1.317 0.735 1.00 0.00 104 THR A N 16
ATOM 23187 C CA . THR A 1 71 ? 2.466 -0.997 0.922 1.00 0.00 104 THR A CA 16
ATOM 23188 C C . THR A 1 71 ? 2.255 -0.206 2.209 1.00 0.00 104 THR A C 16
ATOM 23189 O O . THR A 1 71 ? 2.771 -0.570 3.264 1.00 0.00 104 THR A O 16
ATOM 23200 N N . VAL A 1 72 ? 1.495 0.880 2.114 1.00 0.00 105 VAL A N 16
ATOM 23201 C CA . VAL A 1 72 ? 1.219 1.721 3.273 1.00 0.00 105 VAL A CA 16
ATOM 23202 C C . VAL A 1 72 ? -0.278 1.802 3.553 1.00 0.00 105 VAL A C 16
ATOM 23203 O O . VAL A 1 72 ? -1.061 2.202 2.690 1.00 0.00 105 VAL A O 16
ATOM 23216 N N . ASN A 1 73 ? -0.667 1.426 4.767 1.00 0.00 106 ASN A N 16
ATOM 23217 C CA . ASN A 1 73 ? -2.070 1.465 5.163 1.00 0.00 106 ASN A CA 16
ATOM 23218 C C . ASN A 1 73 ? -2.498 2.896 5.460 1.00 0.00 106 ASN A C 16
ATOM 23219 O O . ASN A 1 73 ? -1.905 3.566 6.299 1.00 0.00 106 ASN A O 16
ATOM 23230 N N . LEU A 1 74 ? -3.522 3.361 4.756 1.00 0.00 107 LEU A N 16
ATOM 23231 C CA . LEU A 1 74 ? -4.021 4.719 4.937 1.00 0.00 107 LEU A CA 16
ATOM 23232 C C . LEU A 1 74 ? -4.774 4.876 6.257 1.00 0.00 107 LEU A C 16
ATOM 23233 O O . LEU A 1 74 ? -5.000 5.994 6.720 1.00 0.00 107 LEU A O 16
ATOM 23249 N N . THR A 1 75 ? -5.172 3.757 6.857 1.00 0.00 108 THR A N 16
ATOM 23250 C CA . THR A 1 75 ? -5.912 3.788 8.115 1.00 0.00 108 THR A CA 16
ATOM 23251 C C . THR A 1 75 ? -4.978 3.944 9.315 1.00 0.00 108 THR A C 16
ATOM 23252 O O . THR A 1 75 ? -5.351 4.539 10.326 1.00 0.00 108 THR A O 16
ATOM 23263 N N . THR A 1 76 ? -3.768 3.405 9.203 1.00 0.00 109 THR A N 16
ATOM 23264 C CA . THR A 1 76 ? -2.793 3.488 10.290 1.00 0.00 109 THR A CA 16
ATOM 23265 C C . THR A 1 76 ? -1.613 4.388 9.919 1.00 0.00 109 THR A C 16
ATOM 23266 O O . THR A 1 76 ? -0.817 4.765 10.778 1.00 0.00 109 THR A O 16
ATOM 23277 N N . LEU A 1 77 ? -1.507 4.725 8.637 1.00 0.00 110 LEU A N 16
ATOM 23278 C CA . LEU A 1 77 ? -0.427 5.577 8.149 1.00 0.00 110 LEU A CA 16
ATOM 23279 C C . LEU A 1 77 ? 0.936 4.919 8.358 1.00 0.00 110 LEU A C 16
ATOM 23280 O O . LEU A 1 77 ? 1.942 5.602 8.549 1.00 0.00 110 LEU A O 16
ATOM 23296 N N . ARG A 1 78 ? 0.963 3.590 8.316 1.00 0.00 111 ARG A N 16
ATOM 23297 C CA . ARG A 1 78 ? 2.205 2.844 8.497 1.00 0.00 111 ARG A CA 16
ATOM 23298 C C . ARG A 1 78 ? 2.590 2.106 7.216 1.00 0.00 111 ARG A C 16
ATOM 23299 O O . ARG A 1 78 ? 1.736 1.536 6.535 1.00 0.00 111 ARG A O 16
ATOM 23320 N N . VAL A 1 79 ? 3.882 2.118 6.895 1.00 0.00 112 VAL A N 16
ATOM 23321 C CA . VAL A 1 79 ? 4.382 1.450 5.698 1.00 0.00 112 VAL A CA 16
ATOM 23322 C C . VAL A 1 79 ? 4.869 0.039 6.019 1.00 0.00 112 VAL A C 16
ATOM 23323 O O . VAL A 1 79 ? 5.322 -0.232 7.131 1.00 0.00 112 VAL A O 16
ATOM 23336 N N . TRP A 1 80 ? 4.768 -0.857 5.041 1.00 0.00 113 TRP A N 16
ATOM 23337 C CA . TRP A 1 80 ? 5.196 -2.240 5.227 1.00 0.00 113 TRP A CA 16
ATOM 23338 C C . TRP A 1 80 ? 6.074 -2.713 4.070 1.00 0.00 113 TRP A C 16
ATOM 23339 O O . TRP A 1 80 ? 5.828 -2.378 2.908 1.00 0.00 113 TRP A O 16
ATOM 23360 N N . CYS A 1 81 ? 7.094 -3.503 4.405 1.00 0.00 114 CYS A N 16
ATOM 23361 C CA . CYS A 1 81 ? 8.021 -4.044 3.415 1.00 0.00 114 CYS A CA 16
ATOM 23362 C C . CYS A 1 81 ? 7.909 -5.567 3.352 1.00 0.00 114 CYS A C 16
ATOM 23363 O O . CYS A 1 81 ? 8.299 -6.266 4.290 1.00 0.00 114 CYS A O 16
ATOM 23370 N N . TYR A 1 82 ? 7.365 -6.075 2.247 1.00 0.00 115 TYR A N 16
ATOM 23371 C CA . TYR A 1 82 ? 7.193 -7.516 2.067 1.00 0.00 115 TYR A CA 16
ATOM 23372 C C . TYR A 1 82 ? 8.534 -8.226 1.894 1.00 0.00 115 TYR A C 16
ATOM 23373 O O . TYR A 1 82 ? 8.750 -9.303 2.451 1.00 0.00 115 TYR A O 16
ATOM 23391 N N . ALA A 1 83 ? 9.428 -7.626 1.115 1.00 0.00 116 ALA A N 16
ATOM 23392 C CA . ALA A 1 83 ? 10.740 -8.212 0.866 1.00 0.00 116 ALA A CA 16
ATOM 23393 C C . ALA A 1 83 ? 11.518 -8.376 2.164 1.00 0.00 116 ALA A C 16
ATOM 23394 O O . ALA A 1 83 ? 12.004 -9.464 2.478 1.00 0.00 116 ALA A O 16
ATOM 23401 N N . CYS A 1 84 ? 11.627 -7.290 2.919 1.00 0.00 117 CYS A N 16
ATOM 23402 C CA . CYS A 1 84 ? 12.337 -7.310 4.190 1.00 0.00 117 CYS A CA 16
ATOM 23403 C C . CYS A 1 84 ? 11.557 -8.117 5.222 1.00 0.00 117 CYS A C 16
ATOM 23404 O O . CYS A 1 84 ? 12.138 -8.722 6.123 1.00 0.00 117 CYS A O 16
ATOM 23411 N N . SER A 1 85 ? 10.232 -8.115 5.084 1.00 0.00 118 SER A N 16
ATOM 23412 C CA . SER A 1 85 ? 9.356 -8.839 6.002 1.00 0.00 118 SER A CA 16
ATOM 23413 C C . SER A 1 85 ? 9.230 -8.093 7.325 1.00 0.00 118 SER A C 16
ATOM 23414 O O . SER A 1 85 ? 9.452 -8.659 8.396 1.00 0.00 118 SER A O 16
ATOM 23422 N N . LYS A 1 86 ? 8.873 -6.816 7.241 1.00 0.00 119 LYS A N 16
ATOM 23423 C CA . LYS A 1 86 ? 8.718 -5.988 8.432 1.00 0.00 119 LYS A CA 16
ATOM 23424 C C . LYS A 1 86 ? 8.166 -4.613 8.074 1.00 0.00 119 LYS A C 16
ATOM 23425 O O . LYS A 1 86 ? 8.025 -4.277 6.897 1.00 0.00 119 LYS A O 16
ATOM 23444 N N . GLU A 1 87 ? 7.854 -3.823 9.094 1.00 0.00 120 GLU A N 16
ATOM 23445 C CA . GLU A 1 87 ? 7.317 -2.483 8.888 1.00 0.00 120 GLU A CA 16
ATOM 23446 C C . GLU A 1 87 ? 8.441 -1.458 8.779 1.00 0.00 120 GLU A C 16
ATOM 23447 O O . GLU A 1 87 ? 9.399 -1.487 9.549 1.00 0.00 120 GLU A O 16
ATOM 23459 N N . VAL A 1 88 ? 8.314 -0.552 7.815 1.00 0.00 121 VAL A N 16
ATOM 23460 C CA . VAL A 1 88 ? 9.319 0.483 7.604 1.00 0.00 121 VAL A CA 16
ATOM 23461 C C . VAL A 1 88 ? 8.682 1.868 7.574 1.00 0.00 121 VAL A C 16
ATOM 23462 O O . VAL A 1 88 ? 7.462 2.003 7.673 1.00 0.00 121 VAL A O 16
ATOM 23475 N N . PHE A 1 89 ? 9.514 2.894 7.437 1.00 0.00 122 PHE A N 16
ATOM 23476 C CA . PHE A 1 89 ? 9.032 4.270 7.394 1.00 0.00 122 PHE A CA 16
ATOM 23477 C C . PHE A 1 89 ? 9.487 4.966 6.116 1.00 0.00 122 PHE A C 16
ATOM 23478 O O . PHE A 1 89 ? 10.489 4.583 5.512 1.00 0.00 122 PHE A O 16
ATOM 23495 N N . LEU A 1 90 ? 8.743 5.990 5.709 1.00 0.00 123 LEU A N 16
ATOM 23496 C CA . LEU A 1 90 ? 9.072 6.739 4.501 1.00 0.00 123 LEU A CA 16
ATOM 23497 C C . LEU A 1 90 ? 9.547 8.146 4.850 1.00 0.00 123 LEU A C 16
ATOM 23498 O O . LEU A 1 90 ? 8.912 8.850 5.635 1.00 0.00 123 LEU A O 16
ATOM 23514 N N . ASP A 1 91 ? 10.669 8.549 4.262 1.00 0.00 124 ASP A N 16
ATOM 23515 C CA . ASP A 1 91 ? 11.230 9.872 4.511 1.00 0.00 124 ASP A CA 16
ATOM 23516 C C . ASP A 1 91 ? 11.198 10.724 3.247 1.00 0.00 124 ASP A C 16
ATOM 23517 O O . ASP A 1 91 ? 11.806 10.375 2.235 1.00 0.00 124 ASP A O 16
ATOM 23526 N N . ARG A 1 92 ? 10.487 11.845 3.313 1.00 0.00 125 ARG A N 16
ATOM 23527 C CA . ARG A 1 92 ? 10.378 12.748 2.174 1.00 0.00 125 ARG A CA 16
ATOM 23528 C C . ARG A 1 92 ? 11.325 13.934 2.328 1.00 0.00 125 ARG A C 16
ATOM 23529 O O . ARG A 1 92 ? 11.830 14.470 1.342 1.00 0.00 125 ARG A O 16
ATOM 23550 N N . LYS A 1 93 ? 11.562 14.336 3.572 1.00 0.00 126 LYS A N 16
ATOM 23551 C CA . LYS A 1 93 ? 12.451 15.458 3.856 1.00 0.00 126 LYS A CA 16
ATOM 23552 C C . LYS A 1 93 ? 13.912 15.023 3.794 1.00 0.00 126 LYS A C 16
ATOM 23553 O O . LYS A 1 93 ? 14.560 14.841 4.824 1.00 0.00 126 LYS A O 16
ATOM 23572 N N . LEU A 1 94 ? 14.423 14.859 2.578 1.00 0.00 127 LEU A N 16
ATOM 23573 C CA . LEU A 1 94 ? 15.808 14.446 2.382 1.00 0.00 127 LEU A CA 16
ATOM 23574 C C . LEU A 1 94 ? 16.662 15.613 1.898 1.00 0.00 127 LEU A C 16
ATOM 23575 O O . LEU A 1 94 ? 16.141 16.614 1.406 1.00 0.00 127 LEU A O 16
ATOM 23591 N N . GLY A 1 95 ? 17.976 15.476 2.042 1.00 0.00 128 GLY A N 16
ATOM 23592 C CA . GLY A 1 95 ? 18.881 16.526 1.615 1.00 0.00 128 GLY A CA 16
ATOM 23593 C C . GLY A 1 95 ? 20.337 16.121 1.731 1.00 0.00 128 GLY A C 16
ATOM 23594 O O . GLY A 1 95 ? 21.198 16.949 2.030 1.00 0.00 128 GLY A O 16
ATOM 23598 N N . THR A 1 96 ? 20.614 14.842 1.495 1.00 0.00 129 THR A N 16
ATOM 23599 C CA . THR A 1 96 ? 21.977 14.328 1.575 1.00 0.00 129 THR A CA 16
ATOM 23600 C C . THR A 1 96 ? 22.499 13.950 0.191 1.00 0.00 129 THR A C 16
ATOM 23601 O O . THR A 1 96 ? 23.689 14.081 -0.091 1.00 0.00 129 THR A O 16
ATOM 23612 N N . GLN A 1 97 ? 21.598 13.482 -0.667 1.00 0.00 130 GLN A N 16
ATOM 23613 C CA . GLN A 1 97 ? 21.967 13.086 -2.021 1.00 0.00 130 GLN A CA 16
ATOM 23614 C C . GLN A 1 97 ? 21.143 13.847 -3.054 1.00 0.00 130 GLN A C 16
ATOM 23615 O O . GLN A 1 97 ? 19.902 13.868 -2.922 1.00 0.00 130 GLN A O 16
ATOM 23633 N N . ARG A 1 3 ? 22.877 -2.944 6.155 1.00 0.00 36 ARG A N 17
ATOM 23634 C CA . ARG A 1 3 ? 22.369 -1.840 5.299 1.00 0.00 36 ARG A CA 17
ATOM 23635 C C . ARG A 1 3 ? 21.755 -0.726 6.141 1.00 0.00 36 ARG A C 17
ATOM 23636 O O . ARG A 1 3 ? 21.189 -0.979 7.205 1.00 0.00 36 ARG A O 17
ATOM 23659 N N . ASN A 1 4 ? 21.870 0.506 5.658 1.00 0.00 37 ASN A N 17
ATOM 23660 C CA . ASN A 1 4 ? 21.326 1.659 6.365 1.00 0.00 37 ASN A CA 17
ATOM 23661 C C . ASN A 1 4 ? 19.803 1.685 6.272 1.00 0.00 37 ASN A C 17
ATOM 23662 O O . ASN A 1 4 ? 19.109 1.718 7.287 1.00 0.00 37 ASN A O 17
ATOM 23673 N N . HIS A 1 5 ? 19.291 1.669 5.046 1.00 0.00 38 HIS A N 17
ATOM 23674 C CA . HIS A 1 5 ? 17.851 1.691 4.818 1.00 0.00 38 HIS A CA 17
ATOM 23675 C C . HIS A 1 5 ? 17.438 0.590 3.847 1.00 0.00 38 HIS A C 17
ATOM 23676 O O . HIS A 1 5 ? 18.235 0.145 3.022 1.00 0.00 38 HIS A O 17
ATOM 23691 N N . CYS A 1 6 ? 16.186 0.155 3.953 1.00 0.00 39 CYS A N 17
ATOM 23692 C CA . CYS A 1 6 ? 15.667 -0.895 3.084 1.00 0.00 39 CYS A CA 17
ATOM 23693 C C . CYS A 1 6 ? 15.665 -0.434 1.621 1.00 0.00 39 CYS A C 17
ATOM 23694 O O . CYS A 1 6 ? 15.224 0.674 1.310 1.00 0.00 39 CYS A O 17
ATOM 23701 N N . PRO A 1 7 ? 16.165 -1.282 0.703 1.00 0.00 40 PRO A N 17
ATOM 23702 C CA . PRO A 1 7 ? 16.229 -0.957 -0.729 1.00 0.00 40 PRO A CA 17
ATOM 23703 C C . PRO A 1 7 ? 14.857 -0.914 -1.395 1.00 0.00 40 PRO A C 17
ATOM 23704 O O . PRO A 1 7 ? 14.569 -0.014 -2.183 1.00 0.00 40 PRO A O 17
ATOM 23715 N N . HIS A 1 8 ? 14.017 -1.896 -1.082 1.00 0.00 41 HIS A N 17
ATOM 23716 C CA . HIS A 1 8 ? 12.678 -1.978 -1.659 1.00 0.00 41 HIS A CA 17
ATOM 23717 C C . HIS A 1 8 ? 11.961 -0.628 -1.597 1.00 0.00 41 HIS A C 17
ATOM 23718 O O . HIS A 1 8 ? 11.510 -0.107 -2.617 1.00 0.00 41 HIS A O 17
ATOM 23732 N N . LEU A 1 9 ? 11.865 -0.066 -0.397 1.00 0.00 42 LEU A N 17
ATOM 23733 C CA . LEU A 1 9 ? 11.210 1.223 -0.202 1.00 0.00 42 LEU A CA 17
ATOM 23734 C C . LEU A 1 9 ? 12.098 2.365 -0.686 1.00 0.00 42 LEU A C 17
ATOM 23735 O O . LEU A 1 9 ? 11.611 3.348 -1.244 1.00 0.00 42 LEU A O 17
ATOM 23751 N N . ASP A 1 10 ? 13.404 2.232 -0.472 1.00 0.00 43 ASP A N 17
ATOM 23752 C CA . ASP A 1 10 ? 14.355 3.259 -0.890 1.00 0.00 43 ASP A CA 17
ATOM 23753 C C . ASP A 1 10 ? 14.215 3.575 -2.379 1.00 0.00 43 ASP A C 17
ATOM 23754 O O . ASP A 1 10 ? 14.616 4.646 -2.833 1.00 0.00 43 ASP A O 17
ATOM 23763 N N . SER A 1 11 ? 13.650 2.637 -3.137 1.00 0.00 44 SER A N 17
ATOM 23764 C CA . SER A 1 11 ? 13.470 2.824 -4.573 1.00 0.00 44 SER A CA 17
ATOM 23765 C C . SER A 1 11 ? 12.205 3.625 -4.873 1.00 0.00 44 SER A C 17
ATOM 23766 O O . SER A 1 11 ? 12.212 4.512 -5.726 1.00 0.00 44 SER A O 17
ATOM 23774 N N . VAL A 1 12 ? 11.121 3.304 -4.174 1.00 0.00 45 VAL A N 17
ATOM 23775 C CA . VAL A 1 12 ? 9.852 3.995 -4.377 1.00 0.00 45 VAL A CA 17
ATOM 23776 C C . VAL A 1 12 ? 9.982 5.488 -4.091 1.00 0.00 45 VAL A C 17
ATOM 23777 O O . VAL A 1 12 ? 10.976 5.937 -3.519 1.00 0.00 45 VAL A O 17
ATOM 23790 N N . GLY A 1 13 ? 8.970 6.252 -4.490 1.00 0.00 46 GLY A N 17
ATOM 23791 C CA . GLY A 1 13 ? 8.990 7.685 -4.264 1.00 0.00 46 GLY A CA 17
ATOM 23792 C C . GLY A 1 13 ? 8.077 8.105 -3.130 1.00 0.00 46 GLY A C 17
ATOM 23793 O O . GLY A 1 13 ? 8.220 7.632 -2.002 1.00 0.00 46 GLY A O 17
ATOM 23797 N N . GLU A 1 14 ? 7.136 8.996 -3.428 1.00 0.00 47 GLU A N 17
ATOM 23798 C CA . GLU A 1 14 ? 6.197 9.479 -2.422 1.00 0.00 47 GLU A CA 17
ATOM 23799 C C . GLU A 1 14 ? 4.797 9.630 -3.009 1.00 0.00 47 GLU A C 17
ATOM 23800 O O . GLU A 1 14 ? 4.635 9.805 -4.217 1.00 0.00 47 GLU A O 17
ATOM 23812 N N . ILE A 1 15 ? 3.790 9.564 -2.145 1.00 0.00 48 ILE A N 17
ATOM 23813 C CA . ILE A 1 15 ? 2.402 9.698 -2.574 1.00 0.00 48 ILE A CA 17
ATOM 23814 C C . ILE A 1 15 ? 1.810 11.019 -2.091 1.00 0.00 48 ILE A C 17
ATOM 23815 O O . ILE A 1 15 ? 2.058 11.442 -0.962 1.00 0.00 48 ILE A O 17
ATOM 23831 N N . THR A 1 16 ? 1.036 11.671 -2.952 1.00 0.00 49 THR A N 17
ATOM 23832 C CA . THR A 1 16 ? 0.421 12.948 -2.606 1.00 0.00 49 THR A CA 17
ATOM 23833 C C . THR A 1 16 ? -0.881 12.746 -1.838 1.00 0.00 49 THR A C 17
ATOM 23834 O O . THR A 1 16 ? -1.493 11.677 -1.894 1.00 0.00 49 THR A O 17
ATOM 23845 N N . LYS A 1 17 ? -1.302 13.786 -1.125 1.00 0.00 50 LYS A N 17
ATOM 23846 C CA . LYS A 1 17 ? -2.533 13.736 -0.346 1.00 0.00 50 LYS A CA 17
ATOM 23847 C C . LYS A 1 17 ? -3.742 13.547 -1.255 1.00 0.00 50 LYS A C 17
ATOM 23848 O O . LYS A 1 17 ? -4.722 12.905 -0.878 1.00 0.00 50 LYS A O 17
ATOM 23867 N N . GLU A 1 18 ? -3.665 14.111 -2.457 1.00 0.00 51 GLU A N 17
ATOM 23868 C CA . GLU A 1 18 ? -4.752 14.006 -3.423 1.00 0.00 51 GLU A CA 17
ATOM 23869 C C . GLU A 1 18 ? -5.048 12.545 -3.748 1.00 0.00 51 GLU A C 17
ATOM 23870 O O . GLU A 1 18 ? -6.206 12.139 -3.825 1.00 0.00 51 GLU A O 17
ATOM 23882 N N . ASP A 1 19 ? -3.993 11.762 -3.938 1.00 0.00 52 ASP A N 17
ATOM 23883 C CA . ASP A 1 19 ? -4.142 10.346 -4.253 1.00 0.00 52 ASP A CA 17
ATOM 23884 C C . ASP A 1 19 ? -4.607 9.565 -3.028 1.00 0.00 52 ASP A C 17
ATOM 23885 O O . ASP A 1 19 ? -5.520 8.745 -3.115 1.00 0.00 52 ASP A O 17
ATOM 23894 N N . LEU A 1 20 ? -3.968 9.820 -1.889 1.00 0.00 53 LEU A N 17
ATOM 23895 C CA . LEU A 1 20 ? -4.315 9.135 -0.649 1.00 0.00 53 LEU A CA 17
ATOM 23896 C C . LEU A 1 20 ? -5.752 9.436 -0.232 1.00 0.00 53 LEU A C 17
ATOM 23897 O O . LEU A 1 20 ? -6.419 8.596 0.372 1.00 0.00 53 LEU A O 17
ATOM 23913 N N . ILE A 1 21 ? -6.225 10.636 -0.554 1.00 0.00 54 ILE A N 17
ATOM 23914 C CA . ILE A 1 21 ? -7.584 11.039 -0.205 1.00 0.00 54 ILE A CA 17
ATOM 23915 C C . ILE A 1 21 ? -8.609 10.041 -0.742 1.00 0.00 54 ILE A C 17
ATOM 23916 O O . ILE A 1 21 ? -9.563 9.684 -0.051 1.00 0.00 54 ILE A O 17
ATOM 23932 N N . GLN A 1 22 ? -8.400 9.594 -1.976 1.00 0.00 55 GLN A N 17
ATOM 23933 C CA . GLN A 1 22 ? -9.301 8.635 -2.603 1.00 0.00 55 GLN A CA 17
ATOM 23934 C C . GLN A 1 22 ? -9.200 7.279 -1.921 1.00 0.00 55 GLN A C 17
ATOM 23935 O O . GLN A 1 22 ? -10.210 6.627 -1.658 1.00 0.00 55 GLN A O 17
ATOM 23949 N N . LYS A 1 23 ? -7.977 6.867 -1.628 1.00 0.00 56 LYS A N 17
ATOM 23950 C CA . LYS A 1 23 ? -7.744 5.593 -0.961 1.00 0.00 56 LYS A CA 17
ATOM 23951 C C . LYS A 1 23 ? -8.268 5.652 0.468 1.00 0.00 56 LYS A C 17
ATOM 23952 O O . LYS A 1 23 ? -8.725 4.650 1.020 1.00 0.00 56 LYS A O 17
ATOM 23971 N N . SER A 1 24 ? -8.197 6.840 1.062 1.00 0.00 57 SER A N 17
ATOM 23972 C CA . SER A 1 24 ? -8.660 7.050 2.428 1.00 0.00 57 SER A CA 17
ATOM 23973 C C . SER A 1 24 ? -10.186 7.010 2.514 1.00 0.00 57 SER A C 17
ATOM 23974 O O . SER A 1 24 ? -10.748 6.937 3.606 1.00 0.00 57 SER A O 17
ATOM 23982 N N . LEU A 1 25 ? -10.857 7.062 1.364 1.00 0.00 58 LEU A N 17
ATOM 23983 C CA . LEU A 1 25 ? -12.317 7.034 1.341 1.00 0.00 58 LEU A CA 17
ATOM 23984 C C . LEU A 1 25 ? -12.848 5.726 1.925 1.00 0.00 58 LEU A C 17
ATOM 23985 O O . LEU A 1 25 ? -14.009 5.643 2.325 1.00 0.00 58 LEU A O 17
ATOM 24001 N N . GLY A 1 26 ? -11.992 4.709 1.982 1.00 0.00 59 GLY A N 17
ATOM 24002 C CA . GLY A 1 26 ? -12.398 3.429 2.530 1.00 0.00 59 GLY A CA 17
ATOM 24003 C C . GLY A 1 26 ? -12.945 2.481 1.482 1.00 0.00 59 GLY A C 17
ATOM 24004 O O . GLY A 1 26 ? -13.974 1.840 1.694 1.00 0.00 59 GLY A O 17
ATOM 24008 N N . THR A 1 27 ? -12.260 2.385 0.349 1.00 0.00 60 THR A N 17
ATOM 24009 C CA . THR A 1 27 ? -12.690 1.497 -0.724 1.00 0.00 60 THR A CA 17
ATOM 24010 C C . THR A 1 27 ? -11.492 0.883 -1.438 1.00 0.00 60 THR A C 17
ATOM 24011 O O . THR A 1 27 ? -10.498 1.559 -1.700 1.00 0.00 60 THR A O 17
ATOM 24022 N N . CYS A 1 28 ? -11.594 -0.403 -1.754 1.00 0.00 61 CYS A N 17
ATOM 24023 C CA . CYS A 1 28 ? -10.520 -1.109 -2.442 1.00 0.00 61 CYS A CA 17
ATOM 24024 C C . CYS A 1 28 ? -10.650 -0.953 -3.954 1.00 0.00 61 CYS A C 17
ATOM 24025 O O . CYS A 1 28 ? -11.756 -0.941 -4.493 1.00 0.00 61 CYS A O 17
ATOM 24032 N N . GLN A 1 29 ? -9.514 -0.833 -4.632 1.00 0.00 62 GLN A N 17
ATOM 24033 C CA . GLN A 1 29 ? -9.503 -0.678 -6.081 1.00 0.00 62 GLN A CA 17
ATOM 24034 C C . GLN A 1 29 ? -9.759 -2.013 -6.777 1.00 0.00 62 GLN A C 17
ATOM 24035 O O . GLN A 1 29 ? -10.438 -2.069 -7.802 1.00 0.00 62 GLN A O 17
ATOM 24049 N N . ASP A 1 30 ? -9.210 -3.083 -6.212 1.00 0.00 63 ASP A N 17
ATOM 24050 C CA . ASP A 1 30 ? -9.376 -4.417 -6.780 1.00 0.00 63 ASP A CA 17
ATOM 24051 C C . ASP A 1 30 ? -10.796 -4.931 -6.566 1.00 0.00 63 ASP A C 17
ATOM 24052 O O . ASP A 1 30 ? -11.466 -5.343 -7.513 1.00 0.00 63 ASP A O 17
ATOM 24061 N N . CYS A 1 31 ? -11.248 -4.907 -5.316 1.00 0.00 64 CYS A N 17
ATOM 24062 C CA . CYS A 1 31 ? -12.588 -5.374 -4.979 1.00 0.00 64 CYS A CA 17
ATOM 24063 C C . CYS A 1 31 ? -13.408 -4.260 -4.336 1.00 0.00 64 CYS A C 17
ATOM 24064 O O . CYS A 1 31 ? -12.916 -3.149 -4.135 1.00 0.00 64 CYS A O 17
ATOM 24071 N N . LYS A 1 32 ? -14.661 -4.565 -4.013 1.00 0.00 65 LYS A N 17
ATOM 24072 C CA . LYS A 1 32 ? -15.551 -3.590 -3.392 1.00 0.00 65 LYS A CA 17
ATOM 24073 C C . LYS A 1 32 ? -15.715 -3.876 -1.903 1.00 0.00 65 LYS A C 17
ATOM 24074 O O . LYS A 1 32 ? -16.514 -4.725 -1.508 1.00 0.00 65 LYS A O 17
ATOM 24093 N N . VAL A 1 33 ? -14.954 -3.160 -1.081 1.00 0.00 66 VAL A N 17
ATOM 24094 C CA . VAL A 1 33 ? -15.015 -3.337 0.366 1.00 0.00 66 VAL A CA 17
ATOM 24095 C C . VAL A 1 33 ? -15.260 -2.007 1.073 1.00 0.00 66 VAL A C 17
ATOM 24096 O O . VAL A 1 33 ? -15.392 -0.967 0.429 1.00 0.00 66 VAL A O 17
ATOM 24109 N N . GLN A 1 34 ? -15.320 -2.050 2.400 1.00 0.00 67 GLN A N 17
ATOM 24110 C CA . GLN A 1 34 ? -15.549 -0.848 3.194 1.00 0.00 67 GLN A CA 17
ATOM 24111 C C . GLN A 1 34 ? -14.432 -0.645 4.213 1.00 0.00 67 GLN A C 17
ATOM 24112 O O . GLN A 1 34 ? -14.278 -1.434 5.144 1.00 0.00 67 GLN A O 17
ATOM 24126 N N . GLY A 1 35 ? -13.657 0.419 4.027 1.00 0.00 68 GLY A N 17
ATOM 24127 C CA . GLY A 1 35 ? -12.564 0.709 4.937 1.00 0.00 68 GLY A CA 17
ATOM 24128 C C . GLY A 1 35 ? -13.040 0.985 6.353 1.00 0.00 68 GLY A C 17
ATOM 24129 O O . GLY A 1 35 ? -14.033 0.408 6.795 1.00 0.00 68 GLY A O 17
ATOM 24133 N N . PRO A 1 36 ? -12.348 1.868 7.099 1.00 0.00 69 PRO A N 17
ATOM 24134 C CA . PRO A 1 36 ? -11.158 2.579 6.612 1.00 0.00 69 PRO A CA 17
ATOM 24135 C C . PRO A 1 36 ? -9.963 1.648 6.429 1.00 0.00 69 PRO A C 17
ATOM 24136 O O . PRO A 1 36 ? -9.137 1.855 5.542 1.00 0.00 69 PRO A O 17
ATOM 24147 N N . ASN A 1 37 ? -9.884 0.623 7.276 1.00 0.00 70 ASN A N 17
ATOM 24148 C CA . ASN A 1 37 ? -8.797 -0.354 7.220 1.00 0.00 70 ASN A CA 17
ATOM 24149 C C . ASN A 1 37 ? -8.504 -0.780 5.782 1.00 0.00 70 ASN A C 17
ATOM 24150 O O . ASN A 1 37 ? -9.109 -1.720 5.268 1.00 0.00 70 ASN A O 17
ATOM 24161 N N . LEU A 1 38 ? -7.573 -0.080 5.140 1.00 0.00 71 LEU A N 17
ATOM 24162 C CA . LEU A 1 38 ? -7.203 -0.384 3.763 1.00 0.00 71 LEU A CA 17
ATOM 24163 C C . LEU A 1 38 ? -5.766 0.043 3.474 1.00 0.00 71 LEU A C 17
ATOM 24164 O O . LEU A 1 38 ? -5.269 1.020 4.037 1.00 0.00 71 LEU A O 17
ATOM 24180 N N . TRP A 1 39 ? -5.105 -0.700 2.592 1.00 0.00 72 TRP A N 17
ATOM 24181 C CA . TRP A 1 39 ? -3.726 -0.406 2.225 1.00 0.00 72 TRP A CA 17
ATOM 24182 C C . TRP A 1 39 ? -3.647 0.182 0.821 1.00 0.00 72 TRP A C 17
ATOM 24183 O O . TRP A 1 39 ? -4.583 0.061 0.031 1.00 0.00 72 TRP A O 17
ATOM 24204 N N . ALA A 1 40 ? -2.521 0.820 0.515 1.00 0.00 73 ALA A N 17
ATOM 24205 C CA . ALA A 1 40 ? -2.319 1.427 -0.794 1.00 0.00 73 ALA A CA 17
ATOM 24206 C C . ALA A 1 40 ? -0.873 1.272 -1.250 1.00 0.00 73 ALA A C 17
ATOM 24207 O O . ALA A 1 40 ? 0.054 1.364 -0.444 1.00 0.00 73 ALA A O 17
ATOM 24214 N N . CYS A 1 41 ? -0.683 1.036 -2.545 1.00 0.00 74 CYS A N 17
ATOM 24215 C CA . CYS A 1 41 ? 0.656 0.871 -3.100 1.00 0.00 74 CYS A CA 17
ATOM 24216 C C . CYS A 1 41 ? 1.517 2.097 -2.807 1.00 0.00 74 CYS A C 17
ATOM 24217 O O . CYS A 1 41 ? 1.088 3.233 -3.012 1.00 0.00 74 CYS A O 17
ATOM 24224 N N . LEU A 1 42 ? 2.726 1.859 -2.313 1.00 0.00 75 LEU A N 17
ATOM 24225 C CA . LEU A 1 42 ? 3.644 2.942 -1.975 1.00 0.00 75 LEU A CA 17
ATOM 24226 C C . LEU A 1 42 ? 4.420 3.433 -3.197 1.00 0.00 75 LEU A C 17
ATOM 24227 O O . LEU A 1 42 ? 5.032 4.501 -3.160 1.00 0.00 75 LEU A O 17
ATOM 24243 N N . GLU A 1 43 ? 4.397 2.657 -4.279 1.00 0.00 76 GLU A N 17
ATOM 24244 C CA . GLU A 1 43 ? 5.106 3.034 -5.498 1.00 0.00 76 GLU A CA 17
ATOM 24245 C C . GLU A 1 43 ? 4.682 4.423 -5.970 1.00 0.00 76 GLU A C 17
ATOM 24246 O O . GLU A 1 43 ? 3.502 4.769 -5.931 1.00 0.00 76 GLU A O 17
ATOM 24258 N N . ASN A 1 44 ? 5.654 5.215 -6.412 1.00 0.00 77 ASN A N 17
ATOM 24259 C CA . ASN A 1 44 ? 5.383 6.566 -6.886 1.00 0.00 77 ASN A CA 17
ATOM 24260 C C . ASN A 1 44 ? 4.559 6.543 -8.168 1.00 0.00 77 ASN A C 17
ATOM 24261 O O . ASN A 1 44 ? 3.622 7.326 -8.332 1.00 0.00 77 ASN A O 17
ATOM 24272 N N . ARG A 1 45 ? 4.915 5.642 -9.073 1.00 0.00 78 ARG A N 17
ATOM 24273 C CA . ARG A 1 45 ? 4.212 5.515 -10.345 1.00 0.00 78 ARG A CA 17
ATOM 24274 C C . ARG A 1 45 ? 2.914 4.729 -10.181 1.00 0.00 78 ARG A C 17
ATOM 24275 O O . ARG A 1 45 ? 1.986 4.874 -10.977 1.00 0.00 78 ARG A O 17
ATOM 24296 N N . CYS A 1 46 ? 2.854 3.894 -9.147 1.00 0.00 79 CYS A N 17
ATOM 24297 C CA . CYS A 1 46 ? 1.670 3.084 -8.887 1.00 0.00 79 CYS A CA 17
ATOM 24298 C C . CYS A 1 46 ? 0.820 3.692 -7.775 1.00 0.00 79 CYS A C 17
ATOM 24299 O O . CYS A 1 46 ? 1.295 3.898 -6.658 1.00 0.00 79 CYS A O 17
ATOM 24306 N N . SER A 1 47 ? -0.441 3.970 -8.088 1.00 0.00 80 SER A N 17
ATOM 24307 C CA . SER A 1 47 ? -1.364 4.545 -7.117 1.00 0.00 80 SER A CA 17
ATOM 24308 C C . SER A 1 47 ? -2.614 3.681 -6.996 1.00 0.00 80 SER A C 17
ATOM 24309 O O . SER A 1 47 ? -3.738 4.172 -7.110 1.00 0.00 80 SER A O 17
ATOM 24317 N N . TYR A 1 48 ? -2.407 2.387 -6.772 1.00 0.00 81 TYR A N 17
ATOM 24318 C CA . TYR A 1 48 ? -3.512 1.444 -6.646 1.00 0.00 81 TYR A CA 17
ATOM 24319 C C . TYR A 1 48 ? -3.877 1.209 -5.183 1.00 0.00 81 TYR A C 17
ATOM 24320 O O . TYR A 1 48 ? -3.019 1.260 -4.301 1.00 0.00 81 TYR A O 17
ATOM 24338 N N . VAL A 1 49 ? -5.156 0.944 -4.938 1.00 0.00 82 VAL A N 17
ATOM 24339 C CA . VAL A 1 49 ? -5.643 0.691 -3.587 1.00 0.00 82 VAL A CA 17
ATOM 24340 C C . VAL A 1 49 ? -5.932 -0.792 -3.384 1.00 0.00 82 VAL A C 17
ATOM 24341 O O . VAL A 1 49 ? -6.638 -1.410 -4.182 1.00 0.00 82 VAL A O 17
ATOM 24354 N N . GLY A 1 50 ? -5.383 -1.361 -2.316 1.00 0.00 83 GLY A N 17
ATOM 24355 C CA . GLY A 1 50 ? -5.596 -2.769 -2.038 1.00 0.00 83 GLY A CA 17
ATOM 24356 C C . GLY A 1 50 ? -5.785 -3.052 -0.561 1.00 0.00 83 GLY A C 17
ATOM 24357 O O . GLY A 1 50 ? -5.390 -2.254 0.288 1.00 0.00 83 GLY A O 17
ATOM 24361 N N . CYS A 1 51 ? -6.391 -4.194 -0.255 1.00 0.00 84 CYS A N 17
ATOM 24362 C CA . CYS A 1 51 ? -6.630 -4.586 1.129 1.00 0.00 84 CYS A CA 17
ATOM 24363 C C . CYS A 1 51 ? -5.633 -5.655 1.569 1.00 0.00 84 CYS A C 17
ATOM 24364 O O . CYS A 1 51 ? -5.255 -6.526 0.786 1.00 0.00 84 CYS A O 17
ATOM 24371 N N . GLY A 1 52 ? -5.205 -5.573 2.825 1.00 0.00 85 GLY A N 17
ATOM 24372 C CA . GLY A 1 52 ? -4.248 -6.531 3.350 1.00 0.00 85 GLY A CA 17
ATOM 24373 C C . GLY A 1 52 ? -4.859 -7.896 3.608 1.00 0.00 85 GLY A C 17
ATOM 24374 O O . GLY A 1 52 ? -5.974 -8.179 3.171 1.00 0.00 85 GLY A O 17
ATOM 24378 N N . GLU A 1 53 ? -4.119 -8.743 4.319 1.00 0.00 86 GLU A N 17
ATOM 24379 C CA . GLU A 1 53 ? -4.581 -10.089 4.639 1.00 0.00 86 GLU A CA 17
ATOM 24380 C C . GLU A 1 53 ? -5.891 -10.057 5.424 1.00 0.00 86 GLU A C 17
ATOM 24381 O O . GLU A 1 53 ? -6.616 -11.050 5.476 1.00 0.00 86 GLU A O 17
ATOM 24393 N N . SER A 1 54 ? -6.189 -8.915 6.036 1.00 0.00 87 SER A N 17
ATOM 24394 C CA . SER A 1 54 ? -7.411 -8.767 6.818 1.00 0.00 87 SER A CA 17
ATOM 24395 C C . SER A 1 54 ? -8.651 -8.945 5.943 1.00 0.00 87 SER A C 17
ATOM 24396 O O . SER A 1 54 ? -9.746 -9.190 6.449 1.00 0.00 87 SER A O 17
ATOM 24404 N N . GLN A 1 55 ? -8.474 -8.823 4.630 1.00 0.00 88 GLN A N 17
ATOM 24405 C CA . GLN A 1 55 ? -9.583 -8.972 3.695 1.00 0.00 88 GLN A CA 17
ATOM 24406 C C . GLN A 1 55 ? -9.292 -10.063 2.669 1.00 0.00 88 GLN A C 17
ATOM 24407 O O . GLN A 1 55 ? -9.870 -11.149 2.724 1.00 0.00 88 GLN A O 17
ATOM 24421 N N . VAL A 1 56 ? -8.396 -9.768 1.730 1.00 0.00 89 VAL A N 17
ATOM 24422 C CA . VAL A 1 56 ? -8.037 -10.731 0.692 1.00 0.00 89 VAL A CA 17
ATOM 24423 C C . VAL A 1 56 ? -6.552 -10.656 0.340 1.00 0.00 89 VAL A C 17
ATOM 24424 O O . VAL A 1 56 ? -6.127 -11.177 -0.691 1.00 0.00 89 VAL A O 17
ATOM 24437 N N . ASP A 1 57 ? -5.763 -10.011 1.198 1.00 0.00 90 ASP A N 17
ATOM 24438 C CA . ASP A 1 57 ? -4.327 -9.878 0.967 1.00 0.00 90 ASP A CA 17
ATOM 24439 C C . ASP A 1 57 ? -4.041 -9.348 -0.436 1.00 0.00 90 ASP A C 17
ATOM 24440 O O . ASP A 1 57 ? -3.025 -9.687 -1.046 1.00 0.00 90 ASP A O 17
ATOM 24449 N N . HIS A 1 58 ? -4.941 -8.507 -0.939 1.00 0.00 91 HIS A N 17
ATOM 24450 C CA . HIS A 1 58 ? -4.786 -7.924 -2.266 1.00 0.00 91 HIS A CA 17
ATOM 24451 C C . HIS A 1 58 ? -3.441 -7.218 -2.393 1.00 0.00 91 HIS A C 17
ATOM 24452 O O . HIS A 1 58 ? -2.800 -7.266 -3.443 1.00 0.00 91 HIS A O 17
ATOM 24466 N N . SER A 1 59 ? -3.016 -6.571 -1.313 1.00 0.00 92 SER A N 17
ATOM 24467 C CA . SER A 1 59 ? -1.743 -5.863 -1.303 1.00 0.00 92 SER A CA 17
ATOM 24468 C C . SER A 1 59 ? -0.595 -6.819 -1.610 1.00 0.00 92 SER A C 17
ATOM 24469 O O . SER A 1 59 ? 0.366 -6.456 -2.288 1.00 0.00 92 SER A O 17
ATOM 24477 N N . THR A 1 60 ? -0.708 -8.048 -1.112 1.00 0.00 93 THR A N 17
ATOM 24478 C CA . THR A 1 60 ? 0.319 -9.058 -1.339 1.00 0.00 93 THR A CA 17
ATOM 24479 C C . THR A 1 60 ? 0.286 -9.538 -2.786 1.00 0.00 93 THR A C 17
ATOM 24480 O O . THR A 1 60 ? 1.317 -9.587 -3.458 1.00 0.00 93 THR A O 17
ATOM 24491 N N . ILE A 1 61 ? -0.905 -9.879 -3.266 1.00 0.00 94 ILE A N 17
ATOM 24492 C CA . ILE A 1 61 ? -1.059 -10.341 -4.642 1.00 0.00 94 ILE A CA 17
ATOM 24493 C C . ILE A 1 61 ? -0.558 -9.282 -5.613 1.00 0.00 94 ILE A C 17
ATOM 24494 O O . ILE A 1 61 ? 0.255 -9.563 -6.493 1.00 0.00 94 ILE A O 17
ATOM 24510 N N . HIS A 1 62 ? -1.039 -8.057 -5.432 1.00 0.00 95 HIS A N 17
ATOM 24511 C CA . HIS A 1 62 ? -0.628 -6.946 -6.279 1.00 0.00 95 HIS A CA 17
ATOM 24512 C C . HIS A 1 62 ? 0.878 -6.732 -6.163 1.00 0.00 95 HIS A C 17
ATOM 24513 O O . HIS A 1 62 ? 1.547 -6.396 -7.140 1.00 0.00 95 HIS A O 17
ATOM 24527 N N . SER A 1 63 ? 1.402 -6.936 -4.958 1.00 0.00 96 SER A N 17
ATOM 24528 C CA . SER A 1 63 ? 2.828 -6.773 -4.708 1.00 0.00 96 SER A CA 17
ATOM 24529 C C . SER A 1 63 ? 3.641 -7.711 -5.596 1.00 0.00 96 SER A C 17
ATOM 24530 O O . SER A 1 63 ? 4.665 -7.323 -6.151 1.00 0.00 96 SER A O 17
ATOM 24538 N N . GLN A 1 64 ? 3.185 -8.948 -5.729 1.00 0.00 97 GLN A N 17
ATOM 24539 C CA . GLN A 1 64 ? 3.888 -9.921 -6.555 1.00 0.00 97 GLN A CA 17
ATOM 24540 C C . GLN A 1 64 ? 3.752 -9.577 -8.036 1.00 0.00 97 GLN A C 17
ATOM 24541 O O . GLN A 1 64 ? 4.739 -9.553 -8.771 1.00 0.00 97 GLN A O 17
ATOM 24555 N N . GLU A 1 65 ? 2.522 -9.312 -8.465 1.00 0.00 98 GLU A N 17
ATOM 24556 C CA . GLU A 1 65 ? 2.245 -8.975 -9.859 1.00 0.00 98 GLU A CA 17
ATOM 24557 C C . GLU A 1 65 ? 3.179 -7.883 -10.380 1.00 0.00 98 GLU A C 17
ATOM 24558 O O . GLU A 1 65 ? 3.754 -8.012 -11.461 1.00 0.00 98 GLU A O 17
ATOM 24570 N N . THR A 1 66 ? 3.317 -6.803 -9.617 1.00 0.00 99 THR A N 17
ATOM 24571 C CA . THR A 1 66 ? 4.173 -5.691 -10.022 1.00 0.00 99 THR A CA 17
ATOM 24572 C C . THR A 1 66 ? 5.459 -5.638 -9.200 1.00 0.00 99 THR A C 17
ATOM 24573 O O . THR A 1 66 ? 6.185 -4.645 -9.240 1.00 0.00 99 THR A O 17
ATOM 24584 N N . LYS A 1 67 ? 5.742 -6.704 -8.458 1.00 0.00 100 LYS A N 17
ATOM 24585 C CA . LYS A 1 67 ? 6.947 -6.758 -7.636 1.00 0.00 100 LYS A CA 17
ATOM 24586 C C . LYS A 1 67 ? 7.006 -5.585 -6.655 1.00 0.00 100 LYS A C 17
ATOM 24587 O O . LYS A 1 67 ? 8.078 -5.229 -6.166 1.00 0.00 100 LYS A O 17
ATOM 24606 N N . HIS A 1 68 ? 5.847 -5.000 -6.358 1.00 0.00 101 HIS A N 17
ATOM 24607 C CA . HIS A 1 68 ? 5.771 -3.886 -5.420 1.00 0.00 101 HIS A CA 17
ATOM 24608 C C . HIS A 1 68 ? 5.636 -4.410 -3.995 1.00 0.00 101 HIS A C 17
ATOM 24609 O O . HIS A 1 68 ? 4.537 -4.732 -3.546 1.00 0.00 101 HIS A O 17
ATOM 24623 N N . TYR A 1 69 ? 6.758 -4.501 -3.288 1.00 0.00 102 TYR A N 17
ATOM 24624 C CA . TYR A 1 69 ? 6.755 -4.999 -1.915 1.00 0.00 102 TYR A CA 17
ATOM 24625 C C . TYR A 1 69 ? 6.612 -3.861 -0.909 1.00 0.00 102 TYR A C 17
ATOM 24626 O O . TYR A 1 69 ? 7.048 -3.979 0.236 1.00 0.00 102 TYR A O 17
ATOM 24644 N N . LEU A 1 70 ? 6.000 -2.762 -1.336 1.00 0.00 103 LEU A N 17
ATOM 24645 C CA . LEU A 1 70 ? 5.806 -1.614 -0.462 1.00 0.00 103 LEU A CA 17
ATOM 24646 C C . LEU A 1 70 ? 4.337 -1.220 -0.406 1.00 0.00 103 LEU A C 17
ATOM 24647 O O . LEU A 1 70 ? 3.745 -0.838 -1.416 1.00 0.00 103 LEU A O 17
ATOM 24663 N N . THR A 1 71 ? 3.751 -1.318 0.781 1.00 0.00 104 THR A N 17
ATOM 24664 C CA . THR A 1 71 ? 2.348 -0.974 0.968 1.00 0.00 104 THR A CA 17
ATOM 24665 C C . THR A 1 71 ? 2.150 -0.183 2.256 1.00 0.00 104 THR A C 17
ATOM 24666 O O . THR A 1 71 ? 2.694 -0.538 3.301 1.00 0.00 104 THR A O 17
ATOM 24677 N N . VAL A 1 72 ? 1.374 0.892 2.174 1.00 0.00 105 VAL A N 17
ATOM 24678 C CA . VAL A 1 72 ? 1.113 1.730 3.337 1.00 0.00 105 VAL A CA 17
ATOM 24679 C C . VAL A 1 72 ? -0.377 1.787 3.654 1.00 0.00 105 VAL A C 17
ATOM 24680 O O . VAL A 1 72 ? -1.196 2.107 2.792 1.00 0.00 105 VAL A O 17
ATOM 24693 N N . ASN A 1 73 ? -0.719 1.479 4.902 1.00 0.00 106 ASN A N 17
ATOM 24694 C CA . ASN A 1 73 ? -2.110 1.500 5.341 1.00 0.00 106 ASN A CA 17
ATOM 24695 C C . ASN A 1 73 ? -2.556 2.929 5.620 1.00 0.00 106 ASN A C 17
ATOM 24696 O O . ASN A 1 73 ? -1.945 3.632 6.419 1.00 0.00 106 ASN A O 17
ATOM 24707 N N . LEU A 1 74 ? -3.617 3.356 4.946 1.00 0.00 107 LEU A N 17
ATOM 24708 C CA . LEU A 1 74 ? -4.136 4.709 5.118 1.00 0.00 107 LEU A CA 17
ATOM 24709 C C . LEU A 1 74 ? -4.839 4.881 6.464 1.00 0.00 107 LEU A C 17
ATOM 24710 O O . LEU A 1 74 ? -5.067 6.003 6.914 1.00 0.00 107 LEU A O 17
ATOM 24726 N N . THR A 1 75 ? -5.195 3.766 7.095 1.00 0.00 108 THR A N 17
ATOM 24727 C CA . THR A 1 75 ? -5.888 3.802 8.379 1.00 0.00 108 THR A CA 17
ATOM 24728 C C . THR A 1 75 ? -4.918 3.992 9.545 1.00 0.00 108 THR A C 17
ATOM 24729 O O . THR A 1 75 ? -5.292 4.530 10.588 1.00 0.00 108 THR A O 17
ATOM 24740 N N . THR A 1 76 ? -3.678 3.548 9.372 1.00 0.00 109 THR A N 17
ATOM 24741 C CA . THR A 1 76 ? -2.669 3.674 10.424 1.00 0.00 109 THR A CA 17
ATOM 24742 C C . THR A 1 76 ? -1.501 4.558 9.984 1.00 0.00 109 THR A C 17
ATOM 24743 O O . THR A 1 76 ? -0.655 4.930 10.797 1.00 0.00 109 THR A O 17
ATOM 24754 N N . LEU A 1 77 ? -1.456 4.889 8.697 1.00 0.00 110 LEU A N 17
ATOM 24755 C CA . LEU A 1 77 ? -0.392 5.725 8.154 1.00 0.00 110 LEU A CA 17
ATOM 24756 C C . LEU A 1 77 ? 0.973 5.067 8.339 1.00 0.00 110 LEU A C 17
ATOM 24757 O O . LEU A 1 77 ? 1.989 5.751 8.470 1.00 0.00 110 LEU A O 17
ATOM 24773 N N . ARG A 1 78 ? 0.991 3.738 8.345 1.00 0.00 111 ARG A N 17
ATOM 24774 C CA . ARG A 1 78 ? 2.233 2.990 8.512 1.00 0.00 111 ARG A CA 17
ATOM 24775 C C . ARG A 1 78 ? 2.571 2.203 7.248 1.00 0.00 111 ARG A C 17
ATOM 24776 O O . ARG A 1 78 ? 1.700 1.581 6.641 1.00 0.00 111 ARG A O 17
ATOM 24797 N N . VAL A 1 79 ? 3.843 2.235 6.858 1.00 0.00 112 VAL A N 17
ATOM 24798 C CA . VAL A 1 79 ? 4.297 1.524 5.666 1.00 0.00 112 VAL A CA 17
ATOM 24799 C C . VAL A 1 79 ? 4.815 0.133 6.020 1.00 0.00 112 VAL A C 17
ATOM 24800 O O . VAL A 1 79 ? 5.322 -0.089 7.120 1.00 0.00 112 VAL A O 17
ATOM 24813 N N . TRP A 1 80 ? 4.680 -0.802 5.085 1.00 0.00 113 TRP A N 17
ATOM 24814 C CA . TRP A 1 80 ? 5.131 -2.173 5.304 1.00 0.00 113 TRP A CA 17
ATOM 24815 C C . TRP A 1 80 ? 5.957 -2.682 4.125 1.00 0.00 113 TRP A C 17
ATOM 24816 O O . TRP A 1 80 ? 5.694 -2.340 2.971 1.00 0.00 113 TRP A O 17
ATOM 24837 N N . CYS A 1 81 ? 6.955 -3.508 4.434 1.00 0.00 114 CYS A N 17
ATOM 24838 C CA . CYS A 1 81 ? 7.830 -4.083 3.416 1.00 0.00 114 CYS A CA 17
ATOM 24839 C C . CYS A 1 81 ? 7.688 -5.606 3.384 1.00 0.00 114 CYS A C 17
ATOM 24840 O O . CYS A 1 81 ? 8.053 -6.291 4.342 1.00 0.00 114 CYS A O 17
ATOM 24847 N N . TYR A 1 82 ? 7.144 -6.124 2.284 1.00 0.00 115 TYR A N 17
ATOM 24848 C CA . TYR A 1 82 ? 6.940 -7.563 2.131 1.00 0.00 115 TYR A CA 17
ATOM 24849 C C . TYR A 1 82 ? 8.264 -8.310 1.984 1.00 0.00 115 TYR A C 17
ATOM 24850 O O . TYR A 1 82 ? 8.449 -9.380 2.565 1.00 0.00 115 TYR A O 17
ATOM 24868 N N . ALA A 1 83 ? 9.179 -7.749 1.199 1.00 0.00 116 ALA A N 17
ATOM 24869 C CA . ALA A 1 83 ? 10.476 -8.374 0.974 1.00 0.00 116 ALA A CA 17
ATOM 24870 C C . ALA A 1 83 ? 11.237 -8.538 2.283 1.00 0.00 116 ALA A C 17
ATOM 24871 O O . ALA A 1 83 ? 11.691 -9.632 2.618 1.00 0.00 116 ALA A O 17
ATOM 24878 N N . CYS A 1 84 ? 11.366 -7.444 3.020 1.00 0.00 117 CYS A N 17
ATOM 24879 C CA . CYS A 1 84 ? 12.062 -7.459 4.298 1.00 0.00 117 CYS A CA 17
ATOM 24880 C C . CYS A 1 84 ? 11.257 -8.231 5.336 1.00 0.00 117 CYS A C 17
ATOM 24881 O O . CYS A 1 84 ? 11.817 -8.833 6.252 1.00 0.00 117 CYS A O 17
ATOM 24888 N N . SER A 1 85 ? 9.934 -8.203 5.187 1.00 0.00 118 SER A N 17
ATOM 24889 C CA . SER A 1 85 ? 9.036 -8.892 6.107 1.00 0.00 118 SER A CA 17
ATOM 24890 C C . SER A 1 85 ? 8.915 -8.122 7.417 1.00 0.00 118 SER A C 17
ATOM 24891 O O . SER A 1 85 ? 9.123 -8.674 8.497 1.00 0.00 118 SER A O 17
ATOM 24899 N N . LYS A 1 86 ? 8.579 -6.840 7.310 1.00 0.00 119 LYS A N 17
ATOM 24900 C CA . LYS A 1 86 ? 8.433 -5.991 8.488 1.00 0.00 119 LYS A CA 17
ATOM 24901 C C . LYS A 1 86 ? 7.956 -4.595 8.102 1.00 0.00 119 LYS A C 17
ATOM 24902 O O . LYS A 1 86 ? 7.855 -4.267 6.919 1.00 0.00 119 LYS A O 17
ATOM 24921 N N . GLU A 1 87 ? 7.665 -3.776 9.108 1.00 0.00 120 GLU A N 17
ATOM 24922 C CA . GLU A 1 87 ? 7.200 -2.415 8.875 1.00 0.00 120 GLU A CA 17
ATOM 24923 C C . GLU A 1 87 ? 8.376 -1.459 8.709 1.00 0.00 120 GLU A C 17
ATOM 24924 O O . GLU A 1 87 ? 9.375 -1.558 9.422 1.00 0.00 120 GLU A O 17
ATOM 24936 N N . VAL A 1 88 ? 8.252 -0.535 7.762 1.00 0.00 121 VAL A N 17
ATOM 24937 C CA . VAL A 1 88 ? 9.305 0.439 7.499 1.00 0.00 121 VAL A CA 17
ATOM 24938 C C . VAL A 1 88 ? 8.725 1.836 7.308 1.00 0.00 121 VAL A C 17
ATOM 24939 O O . VAL A 1 88 ? 7.513 2.032 7.394 1.00 0.00 121 VAL A O 17
ATOM 24952 N N . PHE A 1 89 ? 9.598 2.804 7.048 1.00 0.00 122 PHE A N 17
ATOM 24953 C CA . PHE A 1 89 ? 9.170 4.183 6.844 1.00 0.00 122 PHE A CA 17
ATOM 24954 C C . PHE A 1 89 ? 9.644 4.705 5.491 1.00 0.00 122 PHE A C 17
ATOM 24955 O O . PHE A 1 89 ? 10.724 4.346 5.019 1.00 0.00 122 PHE A O 17
ATOM 24972 N N . LEU A 1 90 ? 8.831 5.554 4.872 1.00 0.00 123 LEU A N 17
ATOM 24973 C CA . LEU A 1 90 ? 9.167 6.125 3.572 1.00 0.00 123 LEU A CA 17
ATOM 24974 C C . LEU A 1 90 ? 10.006 7.388 3.734 1.00 0.00 123 LEU A C 17
ATOM 24975 O O . LEU A 1 90 ? 9.926 8.072 4.754 1.00 0.00 123 LEU A O 17
ATOM 24991 N N . ASP A 1 91 ? 10.811 7.692 2.721 1.00 0.00 124 ASP A N 17
ATOM 24992 C CA . ASP A 1 91 ? 11.664 8.874 2.750 1.00 0.00 124 ASP A CA 17
ATOM 24993 C C . ASP A 1 91 ? 10.886 10.119 2.338 1.00 0.00 124 ASP A C 17
ATOM 24994 O O . ASP A 1 91 ? 10.173 10.114 1.333 1.00 0.00 124 ASP A O 17
ATOM 25003 N N . ARG A 1 92 ? 11.025 11.185 3.120 1.00 0.00 125 ARG A N 17
ATOM 25004 C CA . ARG A 1 92 ? 10.335 12.438 2.836 1.00 0.00 125 ARG A CA 17
ATOM 25005 C C . ARG A 1 92 ? 11.077 13.243 1.773 1.00 0.00 125 ARG A C 17
ATOM 25006 O O . ARG A 1 92 ? 10.478 14.050 1.063 1.00 0.00 125 ARG A O 17
ATOM 25027 N N . LYS A 1 93 ? 12.384 13.020 1.670 1.00 0.00 126 LYS A N 17
ATOM 25028 C CA . LYS A 1 93 ? 13.206 13.728 0.694 1.00 0.00 126 LYS A CA 17
ATOM 25029 C C . LYS A 1 93 ? 13.176 15.232 0.946 1.00 0.00 126 LYS A C 17
ATOM 25030 O O . LYS A 1 93 ? 12.237 15.752 1.546 1.00 0.00 126 LYS A O 17
ATOM 25049 N N . LEU A 1 94 ? 14.212 15.925 0.483 1.00 0.00 127 LEU A N 17
ATOM 25050 C CA . LEU A 1 94 ? 14.305 17.370 0.658 1.00 0.00 127 LEU A CA 17
ATOM 25051 C C . LEU A 1 94 ? 14.334 17.736 2.139 1.00 0.00 127 LEU A C 17
ATOM 25052 O O . LEU A 1 94 ? 13.875 16.971 2.987 1.00 0.00 127 LEU A O 17
ATOM 25068 N N . GLY A 1 95 ? 14.876 18.911 2.442 1.00 0.00 128 GLY A N 17
ATOM 25069 C CA . GLY A 1 95 ? 14.956 19.357 3.820 1.00 0.00 128 GLY A CA 17
ATOM 25070 C C . GLY A 1 95 ? 16.242 18.927 4.496 1.00 0.00 128 GLY A C 17
ATOM 25071 O O . GLY A 1 95 ? 16.942 19.746 5.093 1.00 0.00 128 GLY A O 17
ATOM 25075 N N . THR A 1 96 ? 16.556 17.640 4.402 1.00 0.00 129 THR A N 17
ATOM 25076 C CA . THR A 1 96 ? 17.767 17.102 5.009 1.00 0.00 129 THR A CA 17
ATOM 25077 C C . THR A 1 96 ? 19.011 17.743 4.401 1.00 0.00 129 THR A C 17
ATOM 25078 O O . THR A 1 96 ? 20.016 17.941 5.081 1.00 0.00 129 THR A O 17
ATOM 25089 N N . GLN A 1 97 ? 18.933 18.066 3.113 1.00 0.00 130 GLN A N 17
ATOM 25090 C CA . GLN A 1 97 ? 20.051 18.686 2.411 1.00 0.00 130 GLN A CA 17
ATOM 25091 C C . GLN A 1 97 ? 21.281 17.785 2.443 1.00 0.00 130 GLN A C 17
ATOM 25092 O O . GLN A 1 97 ? 21.974 17.767 3.483 1.00 0.00 130 GLN A O 17
ATOM 25110 N N . ARG A 1 3 ? 20.287 6.162 8.661 1.00 0.00 36 ARG A N 18
ATOM 25111 C CA . ARG A 1 3 ? 21.514 5.370 8.383 1.00 0.00 36 ARG A CA 18
ATOM 25112 C C . ARG A 1 3 ? 21.165 3.960 7.919 1.00 0.00 36 ARG A C 18
ATOM 25113 O O . ARG A 1 3 ? 20.630 3.158 8.685 1.00 0.00 36 ARG A O 18
ATOM 25136 N N . ASN A 1 4 ? 21.473 3.662 6.662 1.00 0.00 37 ASN A N 18
ATOM 25137 C CA . ASN A 1 4 ? 21.194 2.348 6.096 1.00 0.00 37 ASN A CA 18
ATOM 25138 C C . ASN A 1 4 ? 19.698 2.050 6.126 1.00 0.00 37 ASN A C 18
ATOM 25139 O O . ASN A 1 4 ? 19.166 1.588 7.135 1.00 0.00 37 ASN A O 18
ATOM 25150 N N . HIS A 1 5 ? 19.024 2.320 5.012 1.00 0.00 38 HIS A N 18
ATOM 25151 C CA . HIS A 1 5 ? 17.589 2.081 4.910 1.00 0.00 38 HIS A CA 18
ATOM 25152 C C . HIS A 1 5 ? 17.292 0.958 3.922 1.00 0.00 38 HIS A C 18
ATOM 25153 O O . HIS A 1 5 ? 18.133 0.610 3.092 1.00 0.00 38 HIS A O 18
ATOM 25168 N N . CYS A 1 6 ? 16.092 0.394 4.017 1.00 0.00 39 CYS A N 18
ATOM 25169 C CA . CYS A 1 6 ? 15.685 -0.690 3.131 1.00 0.00 39 CYS A CA 18
ATOM 25170 C C . CYS A 1 6 ? 15.675 -0.217 1.671 1.00 0.00 39 CYS A C 18
ATOM 25171 O O . CYS A 1 6 ? 15.192 0.875 1.366 1.00 0.00 39 CYS A O 18
ATOM 25178 N N . PRO A 1 7 ? 16.214 -1.039 0.752 1.00 0.00 40 PRO A N 18
ATOM 25179 C CA . PRO A 1 7 ? 16.275 -0.702 -0.678 1.00 0.00 40 PRO A CA 18
ATOM 25180 C C . PRO A 1 7 ? 14.903 -0.680 -1.346 1.00 0.00 40 PRO A C 18
ATOM 25181 O O . PRO A 1 7 ? 14.592 0.232 -2.112 1.00 0.00 40 PRO A O 18
ATOM 25192 N N . HIS A 1 8 ? 14.090 -1.694 -1.062 1.00 0.00 41 HIS A N 18
ATOM 25193 C CA . HIS A 1 8 ? 12.756 -1.799 -1.644 1.00 0.00 41 HIS A CA 18
ATOM 25194 C C . HIS A 1 8 ? 12.004 -0.469 -1.563 1.00 0.00 41 HIS A C 18
ATOM 25195 O O . HIS A 1 8 ? 11.542 0.056 -2.576 1.00 0.00 41 HIS A O 18
ATOM 25209 N N . LEU A 1 9 ? 11.889 0.071 -0.355 1.00 0.00 42 LEU A N 18
ATOM 25210 C CA . LEU A 1 9 ? 11.200 1.338 -0.142 1.00 0.00 42 LEU A CA 18
ATOM 25211 C C . LEU A 1 9 ? 12.052 2.508 -0.629 1.00 0.00 42 LEU A C 18
ATOM 25212 O O . LEU A 1 9 ? 11.533 3.483 -1.175 1.00 0.00 42 LEU A O 18
ATOM 25228 N N . ASP A 1 10 ? 13.361 2.407 -0.425 1.00 0.00 43 ASP A N 18
ATOM 25229 C CA . ASP A 1 10 ? 14.284 3.457 -0.843 1.00 0.00 43 ASP A CA 18
ATOM 25230 C C . ASP A 1 10 ? 14.178 3.728 -2.343 1.00 0.00 43 ASP A C 18
ATOM 25231 O O . ASP A 1 10 ? 14.560 4.798 -2.816 1.00 0.00 43 ASP A O 18
ATOM 25240 N N . SER A 1 11 ? 13.668 2.752 -3.090 1.00 0.00 44 SER A N 18
ATOM 25241 C CA . SER A 1 11 ? 13.528 2.891 -4.536 1.00 0.00 44 SER A CA 18
ATOM 25242 C C . SER A 1 11 ? 12.236 3.614 -4.904 1.00 0.00 44 SER A C 18
ATOM 25243 O O . SER A 1 11 ? 12.228 4.479 -5.780 1.00 0.00 44 SER A O 18
ATOM 25251 N N . VAL A 1 12 ? 11.145 3.256 -4.235 1.00 0.00 45 VAL A N 18
ATOM 25252 C CA . VAL A 1 12 ? 9.851 3.873 -4.502 1.00 0.00 45 VAL A CA 18
ATOM 25253 C C . VAL A 1 12 ? 9.825 5.328 -4.044 1.00 0.00 45 VAL A C 18
ATOM 25254 O O . VAL A 1 12 ? 10.824 5.854 -3.553 1.00 0.00 45 VAL A O 18
ATOM 25267 N N . GLY A 1 13 ? 8.674 5.974 -4.207 1.00 0.00 46 GLY A N 18
ATOM 25268 C CA . GLY A 1 13 ? 8.537 7.362 -3.804 1.00 0.00 46 GLY A CA 18
ATOM 25269 C C . GLY A 1 13 ? 7.362 7.581 -2.872 1.00 0.00 46 GLY A C 18
ATOM 25270 O O . GLY A 1 13 ? 6.882 6.644 -2.235 1.00 0.00 46 GLY A O 18
ATOM 25274 N N . GLU A 1 14 ? 6.897 8.825 -2.791 1.00 0.00 47 GLU A N 18
ATOM 25275 C CA . GLU A 1 14 ? 5.772 9.167 -1.929 1.00 0.00 47 GLU A CA 18
ATOM 25276 C C . GLU A 1 14 ? 4.575 9.633 -2.753 1.00 0.00 47 GLU A C 18
ATOM 25277 O O . GLU A 1 14 ? 4.737 10.234 -3.816 1.00 0.00 47 GLU A O 18
ATOM 25289 N N . ILE A 1 15 ? 3.375 9.353 -2.256 1.00 0.00 48 ILE A N 18
ATOM 25290 C CA . ILE A 1 15 ? 2.152 9.744 -2.946 1.00 0.00 48 ILE A CA 18
ATOM 25291 C C . ILE A 1 15 ? 1.624 11.073 -2.417 1.00 0.00 48 ILE A C 18
ATOM 25292 O O . ILE A 1 15 ? 1.799 11.399 -1.243 1.00 0.00 48 ILE A O 18
ATOM 25308 N N . THR A 1 16 ? 0.978 11.836 -3.292 1.00 0.00 49 THR A N 18
ATOM 25309 C CA . THR A 1 16 ? 0.423 13.129 -2.912 1.00 0.00 49 THR A CA 18
ATOM 25310 C C . THR A 1 16 ? -0.874 12.954 -2.130 1.00 0.00 49 THR A C 18
ATOM 25311 O O . THR A 1 16 ? -1.516 11.906 -2.196 1.00 0.00 49 THR A O 18
ATOM 25322 N N . LYS A 1 17 ? -1.255 13.989 -1.387 1.00 0.00 50 LYS A N 18
ATOM 25323 C CA . LYS A 1 17 ? -2.477 13.950 -0.593 1.00 0.00 50 LYS A CA 18
ATOM 25324 C C . LYS A 1 17 ? -3.698 13.766 -1.485 1.00 0.00 50 LYS A C 18
ATOM 25325 O O . LYS A 1 17 ? -4.689 13.158 -1.080 1.00 0.00 50 LYS A O 18
ATOM 25344 N N . GLU A 1 18 ? -3.622 14.297 -2.701 1.00 0.00 51 GLU A N 18
ATOM 25345 C CA . GLU A 1 18 ? -4.723 14.195 -3.651 1.00 0.00 51 GLU A CA 18
ATOM 25346 C C . GLU A 1 18 ? -5.038 12.737 -3.974 1.00 0.00 51 GLU A C 18
ATOM 25347 O O . GLU A 1 18 ? -6.201 12.338 -4.008 1.00 0.00 51 GLU A O 18
ATOM 25359 N N . ASP A 1 19 ? -3.997 11.948 -4.214 1.00 0.00 52 ASP A N 18
ATOM 25360 C CA . ASP A 1 19 ? -4.168 10.536 -4.538 1.00 0.00 52 ASP A CA 18
ATOM 25361 C C . ASP A 1 19 ? -4.590 9.738 -3.309 1.00 0.00 52 ASP A C 18
ATOM 25362 O O . ASP A 1 19 ? -5.496 8.907 -3.378 1.00 0.00 52 ASP A O 18
ATOM 25371 N N . LEU A 1 20 ? -3.923 9.989 -2.187 1.00 0.00 53 LEU A N 18
ATOM 25372 C CA . LEU A 1 20 ? -4.226 9.286 -0.945 1.00 0.00 53 LEU A CA 18
ATOM 25373 C C . LEU A 1 20 ? -5.645 9.586 -0.468 1.00 0.00 53 LEU A C 18
ATOM 25374 O O . LEU A 1 20 ? -6.290 8.740 0.151 1.00 0.00 53 LEU A O 18
ATOM 25390 N N . ILE A 1 21 ? -6.126 10.793 -0.756 1.00 0.00 54 ILE A N 18
ATOM 25391 C CA . ILE A 1 21 ? -7.471 11.194 -0.348 1.00 0.00 54 ILE A CA 18
ATOM 25392 C C . ILE A 1 21 ? -8.515 10.185 -0.822 1.00 0.00 54 ILE A C 18
ATOM 25393 O O . ILE A 1 21 ? -9.432 9.830 -0.081 1.00 0.00 54 ILE A O 18
ATOM 25409 N N . GLN A 1 22 ? -8.364 9.726 -2.060 1.00 0.00 55 GLN A N 18
ATOM 25410 C CA . GLN A 1 22 ? -9.290 8.757 -2.635 1.00 0.00 55 GLN A CA 18
ATOM 25411 C C . GLN A 1 22 ? -9.151 7.407 -1.945 1.00 0.00 55 GLN A C 18
ATOM 25412 O O . GLN A 1 22 ? -10.144 6.743 -1.647 1.00 0.00 55 GLN A O 18
ATOM 25426 N N . LYS A 1 23 ? -7.912 7.013 -1.686 1.00 0.00 56 LYS A N 18
ATOM 25427 C CA . LYS A 1 23 ? -7.639 5.747 -1.020 1.00 0.00 56 LYS A CA 18
ATOM 25428 C C . LYS A 1 23 ? -8.097 5.810 0.432 1.00 0.00 56 LYS A C 18
ATOM 25429 O O . LYS A 1 23 ? -8.521 4.807 1.008 1.00 0.00 56 LYS A O 18
ATOM 25448 N N . SER A 1 24 ? -8.008 7.001 1.015 1.00 0.00 57 SER A N 18
ATOM 25449 C CA . SER A 1 24 ? -8.410 7.215 2.400 1.00 0.00 57 SER A CA 18
ATOM 25450 C C . SER A 1 24 ? -9.931 7.210 2.547 1.00 0.00 57 SER A C 18
ATOM 25451 O O . SER A 1 24 ? -10.451 7.149 3.661 1.00 0.00 57 SER A O 18
ATOM 25459 N N . LEU A 1 25 ? -10.644 7.279 1.424 1.00 0.00 58 LEU A N 18
ATOM 25460 C CA . LEU A 1 25 ? -12.104 7.288 1.454 1.00 0.00 58 LEU A CA 18
ATOM 25461 C C . LEU A 1 25 ? -12.647 5.993 2.056 1.00 0.00 58 LEU A C 18
ATOM 25462 O O . LEU A 1 25 ? -13.794 5.940 2.498 1.00 0.00 58 LEU A O 18
ATOM 25478 N N . GLY A 1 26 ? -11.816 4.955 2.082 1.00 0.00 59 GLY A N 18
ATOM 25479 C CA . GLY A 1 26 ? -12.236 3.685 2.646 1.00 0.00 59 GLY A CA 18
ATOM 25480 C C . GLY A 1 26 ? -12.866 2.762 1.622 1.00 0.00 59 GLY A C 18
ATOM 25481 O O . GLY A 1 26 ? -13.902 2.152 1.884 1.00 0.00 59 GLY A O 18
ATOM 25485 N N . THR A 1 27 ? -12.238 2.650 0.456 1.00 0.00 60 THR A N 18
ATOM 25486 C CA . THR A 1 27 ? -12.748 1.783 -0.601 1.00 0.00 60 THR A CA 18
ATOM 25487 C C . THR A 1 27 ? -11.604 1.127 -1.368 1.00 0.00 60 THR A C 18
ATOM 25488 O O . THR A 1 27 ? -10.600 1.769 -1.675 1.00 0.00 60 THR A O 18
ATOM 25499 N N . CYS A 1 28 ? -11.767 -0.155 -1.679 1.00 0.00 61 CYS A N 18
ATOM 25500 C CA . CYS A 1 28 ? -10.752 -0.898 -2.417 1.00 0.00 61 CYS A CA 18
ATOM 25501 C C . CYS A 1 28 ? -10.948 -0.734 -3.920 1.00 0.00 61 CYS A C 18
ATOM 25502 O O . CYS A 1 28 ? -12.073 -0.779 -4.416 1.00 0.00 61 CYS A O 18
ATOM 25509 N N . GLN A 1 29 ? -9.848 -0.543 -4.641 1.00 0.00 62 GLN A N 18
ATOM 25510 C CA . GLN A 1 29 ? -9.906 -0.371 -6.088 1.00 0.00 62 GLN A CA 18
ATOM 25511 C C . GLN A 1 29 ? -10.134 -1.705 -6.791 1.00 0.00 62 GLN A C 18
ATOM 25512 O O . GLN A 1 29 ? -10.713 -1.754 -7.877 1.00 0.00 62 GLN A O 18
ATOM 25526 N N . ASP A 1 30 ? -9.676 -2.787 -6.168 1.00 0.00 63 ASP A N 18
ATOM 25527 C CA . ASP A 1 30 ? -9.832 -4.120 -6.739 1.00 0.00 63 ASP A CA 18
ATOM 25528 C C . ASP A 1 30 ? -11.221 -4.681 -6.445 1.00 0.00 63 ASP A C 18
ATOM 25529 O O . ASP A 1 30 ? -11.935 -5.104 -7.354 1.00 0.00 63 ASP A O 18
ATOM 25538 N N . CYS A 1 31 ? -11.597 -4.679 -5.170 1.00 0.00 64 CYS A N 18
ATOM 25539 C CA . CYS A 1 31 ? -12.899 -5.188 -4.755 1.00 0.00 64 CYS A CA 18
ATOM 25540 C C . CYS A 1 31 ? -13.670 -4.128 -3.972 1.00 0.00 64 CYS A C 18
ATOM 25541 O O . CYS A 1 31 ? -13.299 -2.955 -3.967 1.00 0.00 64 CYS A O 18
ATOM 25548 N N . LYS A 1 32 ? -14.746 -4.548 -3.311 1.00 0.00 65 LYS A N 18
ATOM 25549 C CA . LYS A 1 32 ? -15.565 -3.632 -2.526 1.00 0.00 65 LYS A CA 18
ATOM 25550 C C . LYS A 1 32 ? -15.654 -4.095 -1.075 1.00 0.00 65 LYS A C 18
ATOM 25551 O O . LYS A 1 32 ? -16.733 -4.425 -0.580 1.00 0.00 65 LYS A O 18
ATOM 25570 N N . VAL A 1 33 ? -14.511 -4.116 -0.396 1.00 0.00 66 VAL A N 18
ATOM 25571 C CA . VAL A 1 33 ? -14.456 -4.539 0.999 1.00 0.00 66 VAL A CA 18
ATOM 25572 C C . VAL A 1 33 ? -14.680 -3.363 1.947 1.00 0.00 66 VAL A C 18
ATOM 25573 O O . VAL A 1 33 ? -15.024 -3.555 3.113 1.00 0.00 66 VAL A O 18
ATOM 25586 N N . GLN A 1 34 ? -14.482 -2.148 1.442 1.00 0.00 67 GLN A N 18
ATOM 25587 C CA . GLN A 1 34 ? -14.663 -0.944 2.248 1.00 0.00 67 GLN A CA 18
ATOM 25588 C C . GLN A 1 34 ? -13.623 -0.874 3.361 1.00 0.00 67 GLN A C 18
ATOM 25589 O O . GLN A 1 34 ? -13.028 -1.886 3.733 1.00 0.00 67 GLN A O 18
ATOM 25603 N N . GLY A 1 35 ? -13.409 0.326 3.887 1.00 0.00 68 GLY A N 18
ATOM 25604 C CA . GLY A 1 35 ? -12.439 0.508 4.953 1.00 0.00 68 GLY A CA 18
ATOM 25605 C C . GLY A 1 35 ? -13.015 0.198 6.324 1.00 0.00 68 GLY A C 18
ATOM 25606 O O . GLY A 1 35 ? -13.908 -0.641 6.446 1.00 0.00 68 GLY A O 18
ATOM 25610 N N . PRO A 1 36 ? -12.521 0.860 7.387 1.00 0.00 69 PRO A N 18
ATOM 25611 C CA . PRO A 1 36 ? -11.456 1.868 7.283 1.00 0.00 69 PRO A CA 18
ATOM 25612 C C . PRO A 1 36 ? -10.130 1.267 6.835 1.00 0.00 69 PRO A C 18
ATOM 25613 O O . PRO A 1 36 ? -9.516 1.735 5.876 1.00 0.00 69 PRO A O 18
ATOM 25624 N N . ASN A 1 37 ? -9.695 0.227 7.538 1.00 0.00 70 ASN A N 18
ATOM 25625 C CA . ASN A 1 37 ? -8.438 -0.452 7.229 1.00 0.00 70 ASN A CA 18
ATOM 25626 C C . ASN A 1 37 ? -8.277 -0.670 5.726 1.00 0.00 70 ASN A C 18
ATOM 25627 O O . ASN A 1 37 ? -8.988 -1.477 5.125 1.00 0.00 70 ASN A O 18
ATOM 25638 N N . LEU A 1 38 ? -7.339 0.056 5.126 1.00 0.00 71 LEU A N 18
ATOM 25639 C CA . LEU A 1 38 ? -7.084 -0.058 3.694 1.00 0.00 71 LEU A CA 18
ATOM 25640 C C . LEU A 1 38 ? -5.622 0.234 3.373 1.00 0.00 71 LEU A C 18
ATOM 25641 O O . LEU A 1 38 ? -5.007 1.118 3.972 1.00 0.00 71 LEU A O 18
ATOM 25657 N N . TRP A 1 39 ? -5.069 -0.515 2.423 1.00 0.00 72 TRP A N 18
ATOM 25658 C CA . TRP A 1 39 ? -3.678 -0.340 2.024 1.00 0.00 72 TRP A CA 18
ATOM 25659 C C . TRP A 1 39 ? -3.577 0.238 0.617 1.00 0.00 72 TRP A C 18
ATOM 25660 O O . TRP A 1 39 ? -4.451 0.019 -0.222 1.00 0.00 72 TRP A O 18
ATOM 25681 N N . ALA A 1 40 ? -2.502 0.976 0.367 1.00 0.00 73 ALA A N 18
ATOM 25682 C CA . ALA A 1 40 ? -2.277 1.586 -0.936 1.00 0.00 73 ALA A CA 18
ATOM 25683 C C . ALA A 1 40 ? -0.836 1.390 -1.385 1.00 0.00 73 ALA A C 18
ATOM 25684 O O . ALA A 1 40 ? 0.092 1.481 -0.580 1.00 0.00 73 ALA A O 18
ATOM 25691 N N . CYS A 1 41 ? -0.651 1.118 -2.672 1.00 0.00 74 CYS A N 18
ATOM 25692 C CA . CYS A 1 41 ? 0.683 0.907 -3.222 1.00 0.00 74 CYS A CA 18
ATOM 25693 C C . CYS A 1 41 ? 1.589 2.101 -2.930 1.00 0.00 74 CYS A C 18
ATOM 25694 O O . CYS A 1 41 ? 1.181 3.253 -3.075 1.00 0.00 74 CYS A O 18
ATOM 25701 N N . LEU A 1 42 ? 2.816 1.815 -2.509 1.00 0.00 75 LEU A N 18
ATOM 25702 C CA . LEU A 1 42 ? 3.780 2.860 -2.184 1.00 0.00 75 LEU A CA 18
ATOM 25703 C C . LEU A 1 42 ? 4.546 3.321 -3.422 1.00 0.00 75 LEU A C 18
ATOM 25704 O O . LEU A 1 42 ? 5.116 4.412 -3.435 1.00 0.00 75 LEU A O 18
ATOM 25720 N N . GLU A 1 43 ? 4.561 2.488 -4.460 1.00 0.00 76 GLU A N 18
ATOM 25721 C CA . GLU A 1 43 ? 5.264 2.822 -5.696 1.00 0.00 76 GLU A CA 18
ATOM 25722 C C . GLU A 1 43 ? 4.816 4.179 -6.230 1.00 0.00 76 GLU A C 18
ATOM 25723 O O . GLU A 1 43 ? 3.624 4.424 -6.410 1.00 0.00 76 GLU A O 18
ATOM 25735 N N . ASN A 1 44 ? 5.781 5.059 -6.479 1.00 0.00 77 ASN A N 18
ATOM 25736 C CA . ASN A 1 44 ? 5.487 6.394 -6.988 1.00 0.00 77 ASN A CA 18
ATOM 25737 C C . ASN A 1 44 ? 4.814 6.324 -8.355 1.00 0.00 77 ASN A C 18
ATOM 25738 O O . ASN A 1 44 ? 3.951 7.141 -8.675 1.00 0.00 77 ASN A O 18
ATOM 25749 N N . ARG A 1 45 ? 5.215 5.344 -9.156 1.00 0.00 78 ARG A N 18
ATOM 25750 C CA . ARG A 1 45 ? 4.651 5.168 -10.490 1.00 0.00 78 ARG A CA 18
ATOM 25751 C C . ARG A 1 45 ? 3.296 4.469 -10.427 1.00 0.00 78 ARG A C 18
ATOM 25752 O O . ARG A 1 45 ? 2.460 4.637 -11.315 1.00 0.00 78 ARG A O 18
ATOM 25773 N N . CYS A 1 46 ? 3.088 3.682 -9.377 1.00 0.00 79 CYS A N 18
ATOM 25774 C CA . CYS A 1 46 ? 1.834 2.955 -9.204 1.00 0.00 79 CYS A CA 18
ATOM 25775 C C . CYS A 1 46 ? 0.896 3.695 -8.255 1.00 0.00 79 CYS A C 18
ATOM 25776 O O . CYS A 1 46 ? 1.339 4.397 -7.347 1.00 0.00 79 CYS A O 18
ATOM 25783 N N . SER A 1 47 ? -0.404 3.526 -8.472 1.00 0.00 80 SER A N 18
ATOM 25784 C CA . SER A 1 47 ? -1.413 4.170 -7.637 1.00 0.00 80 SER A CA 18
ATOM 25785 C C . SER A 1 47 ? -2.617 3.252 -7.457 1.00 0.00 80 SER A C 18
ATOM 25786 O O . SER A 1 47 ? -3.756 3.643 -7.717 1.00 0.00 80 SER A O 18
ATOM 25794 N N . TYR A 1 48 ? -2.354 2.026 -7.017 1.00 0.00 81 TYR A N 18
ATOM 25795 C CA . TYR A 1 48 ? -3.411 1.044 -6.810 1.00 0.00 81 TYR A CA 18
ATOM 25796 C C . TYR A 1 48 ? -3.840 0.987 -5.347 1.00 0.00 81 TYR A C 18
ATOM 25797 O O . TYR A 1 48 ? -3.027 1.172 -4.441 1.00 0.00 81 TYR A O 18
ATOM 25815 N N . VAL A 1 49 ? -5.123 0.720 -5.128 1.00 0.00 82 VAL A N 18
ATOM 25816 C CA . VAL A 1 49 ? -5.669 0.626 -3.780 1.00 0.00 82 VAL A CA 18
ATOM 25817 C C . VAL A 1 49 ? -6.116 -0.801 -3.480 1.00 0.00 82 VAL A C 18
ATOM 25818 O O . VAL A 1 49 ? -7.039 -1.315 -4.110 1.00 0.00 82 VAL A O 18
ATOM 25831 N N . GLY A 1 50 ? -5.451 -1.439 -2.522 1.00 0.00 83 GLY A N 18
ATOM 25832 C CA . GLY A 1 50 ? -5.796 -2.803 -2.171 1.00 0.00 83 GLY A CA 18
ATOM 25833 C C . GLY A 1 50 ? -5.932 -3.012 -0.676 1.00 0.00 83 GLY A C 18
ATOM 25834 O O . GLY A 1 50 ? -5.487 -2.184 0.119 1.00 0.00 83 GLY A O 18
ATOM 25838 N N . CYS A 1 51 ? -6.543 -4.127 -0.295 1.00 0.00 84 CYS A N 18
ATOM 25839 C CA . CYS A 1 51 ? -6.734 -4.452 1.114 1.00 0.00 84 CYS A CA 18
ATOM 25840 C C . CYS A 1 51 ? -5.738 -5.518 1.560 1.00 0.00 84 CYS A C 18
ATOM 25841 O O . CYS A 1 51 ? -5.460 -6.472 0.830 1.00 0.00 84 CYS A O 18
ATOM 25848 N N . GLY A 1 52 ? -5.198 -5.343 2.763 1.00 0.00 85 GLY A N 18
ATOM 25849 C CA . GLY A 1 52 ? -4.231 -6.288 3.290 1.00 0.00 85 GLY A CA 18
ATOM 25850 C C . GLY A 1 52 ? -4.798 -7.685 3.453 1.00 0.00 85 GLY A C 18
ATOM 25851 O O . GLY A 1 52 ? -5.893 -7.978 2.973 1.00 0.00 85 GLY A O 18
ATOM 25855 N N . GLU A 1 53 ? -4.047 -8.547 4.130 1.00 0.00 86 GLU A N 18
ATOM 25856 C CA . GLU A 1 53 ? -4.473 -9.924 4.357 1.00 0.00 86 GLU A CA 18
ATOM 25857 C C . GLU A 1 53 ? -5.719 -9.981 5.237 1.00 0.00 86 GLU A C 18
ATOM 25858 O O . GLU A 1 53 ? -6.425 -10.989 5.260 1.00 0.00 86 GLU A O 18
ATOM 25870 N N . SER A 1 54 ? -5.984 -8.898 5.961 1.00 0.00 87 SER A N 18
ATOM 25871 C CA . SER A 1 54 ? -7.146 -8.837 6.840 1.00 0.00 87 SER A CA 18
ATOM 25872 C C . SER A 1 54 ? -8.444 -8.962 6.047 1.00 0.00 87 SER A C 18
ATOM 25873 O O . SER A 1 54 ? -9.496 -9.273 6.609 1.00 0.00 87 SER A O 18
ATOM 25881 N N . GLN A 1 55 ? -8.370 -8.720 4.740 1.00 0.00 88 GLN A N 18
ATOM 25882 C CA . GLN A 1 55 ? -9.545 -8.808 3.880 1.00 0.00 88 GLN A CA 18
ATOM 25883 C C . GLN A 1 55 ? -9.368 -9.885 2.814 1.00 0.00 88 GLN A C 18
ATOM 25884 O O . GLN A 1 55 ? -10.014 -10.933 2.865 1.00 0.00 88 GLN A O 18
ATOM 25898 N N . VAL A 1 56 ? -8.495 -9.622 1.846 1.00 0.00 89 VAL A N 18
ATOM 25899 C CA . VAL A 1 56 ? -8.244 -10.573 0.767 1.00 0.00 89 VAL A CA 18
ATOM 25900 C C . VAL A 1 56 ? -6.773 -10.585 0.358 1.00 0.00 89 VAL A C 18
ATOM 25901 O O . VAL A 1 56 ? -6.429 -11.050 -0.729 1.00 0.00 89 VAL A O 18
ATOM 25914 N N . ASP A 1 57 ? -5.906 -10.072 1.228 1.00 0.00 90 ASP A N 18
ATOM 25915 C CA . ASP A 1 57 ? -4.472 -10.029 0.944 1.00 0.00 90 ASP A CA 18
ATOM 25916 C C . ASP A 1 57 ? -4.206 -9.395 -0.418 1.00 0.00 90 ASP A C 18
ATOM 25917 O O . ASP A 1 57 ? -3.212 -9.707 -1.075 1.00 0.00 90 ASP A O 18
ATOM 25926 N N . HIS A 1 58 ? -5.099 -8.503 -0.837 1.00 0.00 91 HIS A N 18
ATOM 25927 C CA . HIS A 1 58 ? -4.965 -7.827 -2.122 1.00 0.00 91 HIS A CA 18
ATOM 25928 C C . HIS A 1 58 ? -3.598 -7.166 -2.250 1.00 0.00 91 HIS A C 18
ATOM 25929 O O . HIS A 1 58 ? -2.964 -7.224 -3.304 1.00 0.00 91 HIS A O 18
ATOM 25943 N N . SER A 1 59 ? -3.145 -6.543 -1.168 1.00 0.00 92 SER A N 18
ATOM 25944 C CA . SER A 1 59 ? -1.849 -5.879 -1.161 1.00 0.00 92 SER A CA 18
ATOM 25945 C C . SER A 1 59 ? -0.733 -6.869 -1.477 1.00 0.00 92 SER A C 18
ATOM 25946 O O . SER A 1 59 ? 0.251 -6.526 -2.137 1.00 0.00 92 SER A O 18
ATOM 25954 N N . THR A 1 60 ? -0.892 -8.103 -1.006 1.00 0.00 93 THR A N 18
ATOM 25955 C CA . THR A 1 60 ? 0.102 -9.142 -1.239 1.00 0.00 93 THR A CA 18
ATOM 25956 C C . THR A 1 60 ? 0.106 -9.570 -2.701 1.00 0.00 93 THR A C 18
ATOM 25957 O O . THR A 1 60 ? 1.149 -9.575 -3.356 1.00 0.00 93 THR A O 18
ATOM 25968 N N . ILE A 1 61 ? -1.069 -9.922 -3.213 1.00 0.00 94 ILE A N 18
ATOM 25969 C CA . ILE A 1 61 ? -1.192 -10.345 -4.605 1.00 0.00 94 ILE A CA 18
ATOM 25970 C C . ILE A 1 61 ? -0.671 -9.262 -5.537 1.00 0.00 94 ILE A C 18
ATOM 25971 O O . ILE A 1 61 ? 0.164 -9.522 -6.404 1.00 0.00 94 ILE A O 18
ATOM 25987 N N . HIS A 1 62 ? -1.159 -8.041 -5.344 1.00 0.00 95 HIS A N 18
ATOM 25988 C CA . HIS A 1 62 ? -0.730 -6.914 -6.163 1.00 0.00 95 HIS A CA 18
ATOM 25989 C C . HIS A 1 62 ? 0.782 -6.749 -6.073 1.00 0.00 95 HIS A C 18
ATOM 25990 O O . HIS A 1 62 ? 1.448 -6.467 -7.070 1.00 0.00 95 HIS A O 18
ATOM 26004 N N . SER A 1 63 ? 1.320 -6.933 -4.870 1.00 0.00 96 SER A N 18
ATOM 26005 C CA . SER A 1 63 ? 2.754 -6.811 -4.651 1.00 0.00 96 SER A CA 18
ATOM 26006 C C . SER A 1 63 ? 3.520 -7.783 -5.544 1.00 0.00 96 SER A C 18
ATOM 26007 O O . SER A 1 63 ? 4.539 -7.430 -6.131 1.00 0.00 96 SER A O 18
ATOM 26015 N N . GLN A 1 64 ? 3.026 -9.010 -5.648 1.00 0.00 97 GLN A N 18
ATOM 26016 C CA . GLN A 1 64 ? 3.677 -10.016 -6.478 1.00 0.00 97 GLN A CA 18
ATOM 26017 C C . GLN A 1 64 ? 3.513 -9.690 -7.960 1.00 0.00 97 GLN A C 18
ATOM 26018 O O . GLN A 1 64 ? 4.481 -9.702 -8.721 1.00 0.00 97 GLN A O 18
ATOM 26032 N N . GLU A 1 65 ? 2.278 -9.400 -8.362 1.00 0.00 98 GLU A N 18
ATOM 26033 C CA . GLU A 1 65 ? 1.972 -9.077 -9.754 1.00 0.00 98 GLU A CA 18
ATOM 26034 C C . GLU A 1 65 ? 2.918 -8.018 -10.317 1.00 0.00 98 GLU A C 18
ATOM 26035 O O . GLU A 1 65 ? 3.461 -8.180 -11.409 1.00 0.00 98 GLU A O 18
ATOM 26047 N N . THR A 1 66 ? 3.104 -6.932 -9.575 1.00 0.00 99 THR A N 18
ATOM 26048 C CA . THR A 1 66 ? 3.978 -5.849 -10.018 1.00 0.00 99 THR A CA 18
ATOM 26049 C C . THR A 1 66 ? 5.276 -5.807 -9.216 1.00 0.00 99 THR A C 18
ATOM 26050 O O . THR A 1 66 ? 6.012 -4.824 -9.277 1.00 0.00 99 THR A O 18
ATOM 26061 N N . LYS A 1 67 ? 5.554 -6.870 -8.469 1.00 0.00 100 LYS A N 18
ATOM 26062 C CA . LYS A 1 67 ? 6.767 -6.942 -7.658 1.00 0.00 100 LYS A CA 18
ATOM 26063 C C . LYS A 1 67 ? 6.874 -5.750 -6.699 1.00 0.00 100 LYS A C 18
ATOM 26064 O O . LYS A 1 67 ? 7.963 -5.417 -6.231 1.00 0.00 100 LYS A O 18
ATOM 26083 N N . HIS A 1 68 ? 5.737 -5.126 -6.398 1.00 0.00 101 HIS A N 18
ATOM 26084 C CA . HIS A 1 68 ? 5.707 -3.992 -5.483 1.00 0.00 101 HIS A CA 18
ATOM 26085 C C . HIS A 1 68 ? 5.603 -4.487 -4.044 1.00 0.00 101 HIS A C 18
ATOM 26086 O O . HIS A 1 68 ? 4.511 -4.783 -3.558 1.00 0.00 101 HIS A O 18
ATOM 26100 N N . TYR A 1 69 ? 6.744 -4.587 -3.370 1.00 0.00 102 TYR A N 18
ATOM 26101 C CA . TYR A 1 69 ? 6.778 -5.063 -1.990 1.00 0.00 102 TYR A CA 18
ATOM 26102 C C . TYR A 1 69 ? 6.603 -3.920 -0.993 1.00 0.00 102 TYR A C 18
ATOM 26103 O O . TYR A 1 69 ? 6.902 -4.075 0.192 1.00 0.00 102 TYR A O 18
ATOM 26121 N N . LEU A 1 70 ? 6.124 -2.775 -1.467 1.00 0.00 103 LEU A N 18
ATOM 26122 C CA . LEU A 1 70 ? 5.921 -1.622 -0.597 1.00 0.00 103 LEU A CA 18
ATOM 26123 C C . LEU A 1 70 ? 4.450 -1.227 -0.547 1.00 0.00 103 LEU A C 18
ATOM 26124 O O . LEU A 1 70 ? 3.861 -0.853 -1.561 1.00 0.00 103 LEU A O 18
ATOM 26140 N N . THR A 1 71 ? 3.863 -1.315 0.642 1.00 0.00 104 THR A N 18
ATOM 26141 C CA . THR A 1 71 ? 2.459 -0.966 0.826 1.00 0.00 104 THR A CA 18
ATOM 26142 C C . THR A 1 71 ? 2.270 -0.130 2.087 1.00 0.00 104 THR A C 18
ATOM 26143 O O . THR A 1 71 ? 2.814 -0.452 3.141 1.00 0.00 104 THR A O 18
ATOM 26154 N N . VAL A 1 72 ? 1.497 0.943 1.974 1.00 0.00 105 VAL A N 18
ATOM 26155 C CA . VAL A 1 72 ? 1.244 1.821 3.110 1.00 0.00 105 VAL A CA 18
ATOM 26156 C C . VAL A 1 72 ? -0.245 1.893 3.431 1.00 0.00 105 VAL A C 18
ATOM 26157 O O . VAL A 1 72 ? -1.059 2.254 2.581 1.00 0.00 105 VAL A O 18
ATOM 26170 N N . ASN A 1 73 ? -0.593 1.551 4.668 1.00 0.00 106 ASN A N 18
ATOM 26171 C CA . ASN A 1 73 ? -1.985 1.581 5.104 1.00 0.00 106 ASN A CA 18
ATOM 26172 C C . ASN A 1 73 ? -2.410 3.006 5.433 1.00 0.00 106 ASN A C 18
ATOM 26173 O O . ASN A 1 73 ? -1.810 3.662 6.280 1.00 0.00 106 ASN A O 18
ATOM 26184 N N . LEU A 1 74 ? -3.446 3.482 4.752 1.00 0.00 107 LEU A N 18
ATOM 26185 C CA . LEU A 1 74 ? -3.948 4.834 4.968 1.00 0.00 107 LEU A CA 18
ATOM 26186 C C . LEU A 1 74 ? -4.679 4.955 6.306 1.00 0.00 107 LEU A C 18
ATOM 26187 O O . LEU A 1 74 ? -4.992 6.059 6.752 1.00 0.00 107 LEU A O 18
ATOM 26203 N N . THR A 1 75 ? -4.956 3.818 6.937 1.00 0.00 108 THR A N 18
ATOM 26204 C CA . THR A 1 75 ? -5.658 3.805 8.215 1.00 0.00 108 THR A CA 18
ATOM 26205 C C . THR A 1 75 ? -4.705 4.071 9.379 1.00 0.00 108 THR A C 18
ATOM 26206 O O . THR A 1 75 ? -5.094 4.661 10.387 1.00 0.00 108 THR A O 18
ATOM 26217 N N . THR A 1 76 ? -3.458 3.630 9.238 1.00 0.00 109 THR A N 18
ATOM 26218 C CA . THR A 1 76 ? -2.458 3.822 10.284 1.00 0.00 109 THR A CA 18
ATOM 26219 C C . THR A 1 76 ? -1.309 4.713 9.808 1.00 0.00 109 THR A C 18
ATOM 26220 O O . THR A 1 76 ? -0.462 5.122 10.602 1.00 0.00 109 THR A O 18
ATOM 26231 N N . LEU A 1 77 ? -1.283 5.007 8.512 1.00 0.00 110 LEU A N 18
ATOM 26232 C CA . LEU A 1 77 ? -0.237 5.844 7.934 1.00 0.00 110 LEU A CA 18
ATOM 26233 C C . LEU A 1 77 ? 1.135 5.197 8.103 1.00 0.00 110 LEU A C 18
ATOM 26234 O O . LEU A 1 77 ? 2.143 5.887 8.259 1.00 0.00 110 LEU A O 18
ATOM 26250 N N . ARG A 1 78 ? 1.168 3.868 8.067 1.00 0.00 111 ARG A N 18
ATOM 26251 C CA . ARG A 1 78 ? 2.416 3.128 8.213 1.00 0.00 111 ARG A CA 18
ATOM 26252 C C . ARG A 1 78 ? 2.766 2.388 6.924 1.00 0.00 111 ARG A C 18
ATOM 26253 O O . ARG A 1 78 ? 1.885 2.058 6.127 1.00 0.00 111 ARG A O 18
ATOM 26274 N N . VAL A 1 79 ? 4.056 2.130 6.727 1.00 0.00 112 VAL A N 18
ATOM 26275 C CA . VAL A 1 79 ? 4.523 1.428 5.537 1.00 0.00 112 VAL A CA 18
ATOM 26276 C C . VAL A 1 79 ? 4.937 -0.002 5.866 1.00 0.00 112 VAL A C 18
ATOM 26277 O O . VAL A 1 79 ? 5.377 -0.293 6.979 1.00 0.00 112 VAL A O 18
ATOM 26290 N N . TRP A 1 80 ? 4.788 -0.895 4.892 1.00 0.00 113 TRP A N 18
ATOM 26291 C CA . TRP A 1 80 ? 5.142 -2.297 5.075 1.00 0.00 113 TRP A CA 18
ATOM 26292 C C . TRP A 1 80 ? 6.022 -2.795 3.931 1.00 0.00 113 TRP A C 18
ATOM 26293 O O . TRP A 1 80 ? 5.807 -2.442 2.770 1.00 0.00 113 TRP A O 18
ATOM 26314 N N . CYS A 1 81 ? 7.009 -3.619 4.271 1.00 0.00 114 CYS A N 18
ATOM 26315 C CA . CYS A 1 81 ? 7.925 -4.174 3.282 1.00 0.00 114 CYS A CA 18
ATOM 26316 C C . CYS A 1 81 ? 7.812 -5.696 3.231 1.00 0.00 114 CYS A C 18
ATOM 26317 O O . CYS A 1 81 ? 8.203 -6.389 4.174 1.00 0.00 114 CYS A O 18
ATOM 26324 N N . TYR A 1 82 ? 7.269 -6.209 2.129 1.00 0.00 115 TYR A N 18
ATOM 26325 C CA . TYR A 1 82 ? 7.097 -7.648 1.953 1.00 0.00 115 TYR A CA 18
ATOM 26326 C C . TYR A 1 82 ? 8.440 -8.354 1.778 1.00 0.00 115 TYR A C 18
ATOM 26327 O O . TYR A 1 82 ? 8.658 -9.435 2.325 1.00 0.00 115 TYR A O 18
ATOM 26345 N N . ALA A 1 83 ? 9.336 -7.740 1.010 1.00 0.00 116 ALA A N 18
ATOM 26346 C CA . ALA A 1 83 ? 10.652 -8.318 0.760 1.00 0.00 116 ALA A CA 18
ATOM 26347 C C . ALA A 1 83 ? 11.416 -8.512 2.062 1.00 0.00 116 ALA A C 18
ATOM 26348 O O . ALA A 1 83 ? 11.896 -9.607 2.356 1.00 0.00 116 ALA A O 18
ATOM 26355 N N . CYS A 1 84 ? 11.513 -7.444 2.843 1.00 0.00 117 CYS A N 18
ATOM 26356 C CA . CYS A 1 84 ? 12.208 -7.497 4.121 1.00 0.00 117 CYS A CA 18
ATOM 26357 C C . CYS A 1 84 ? 11.420 -8.340 5.117 1.00 0.00 117 CYS A C 18
ATOM 26358 O O . CYS A 1 84 ? 11.992 -8.965 6.009 1.00 0.00 117 CYS A O 18
ATOM 26365 N N . SER A 1 85 ? 10.097 -8.344 4.956 1.00 0.00 118 SER A N 18
ATOM 26366 C CA . SER A 1 85 ? 9.212 -9.100 5.838 1.00 0.00 118 SER A CA 18
ATOM 26367 C C . SER A 1 85 ? 9.067 -8.388 7.178 1.00 0.00 118 SER A C 18
ATOM 26368 O O . SER A 1 85 ? 9.305 -8.972 8.235 1.00 0.00 118 SER A O 18
ATOM 26376 N N . LYS A 1 86 ? 8.683 -7.117 7.122 1.00 0.00 119 LYS A N 18
ATOM 26377 C CA . LYS A 1 86 ? 8.516 -6.320 8.333 1.00 0.00 119 LYS A CA 18
ATOM 26378 C C . LYS A 1 86 ? 7.930 -4.950 8.010 1.00 0.00 119 LYS A C 18
ATOM 26379 O O . LYS A 1 86 ? 7.728 -4.607 6.845 1.00 0.00 119 LYS A O 18
ATOM 26398 N N . GLU A 1 87 ? 7.664 -4.169 9.052 1.00 0.00 120 GLU A N 18
ATOM 26399 C CA . GLU A 1 87 ? 7.105 -2.833 8.884 1.00 0.00 120 GLU A CA 18
ATOM 26400 C C . GLU A 1 87 ? 8.213 -1.802 8.699 1.00 0.00 120 GLU A C 18
ATOM 26401 O O . GLU A 1 87 ? 9.221 -1.827 9.406 1.00 0.00 120 GLU A O 18
ATOM 26413 N N . VAL A 1 88 ? 8.022 -0.899 7.745 1.00 0.00 121 VAL A N 18
ATOM 26414 C CA . VAL A 1 88 ? 9.008 0.138 7.466 1.00 0.00 121 VAL A CA 18
ATOM 26415 C C . VAL A 1 88 ? 8.399 1.530 7.598 1.00 0.00 121 VAL A C 18
ATOM 26416 O O . VAL A 1 88 ? 7.178 1.681 7.659 1.00 0.00 121 VAL A O 18
ATOM 26429 N N . PHE A 1 89 ? 9.256 2.544 7.640 1.00 0.00 122 PHE A N 18
ATOM 26430 C CA . PHE A 1 89 ? 8.804 3.925 7.764 1.00 0.00 122 PHE A CA 18
ATOM 26431 C C . PHE A 1 89 ? 9.190 4.737 6.532 1.00 0.00 122 PHE A C 18
ATOM 26432 O O . PHE A 1 89 ? 10.214 4.474 5.899 1.00 0.00 122 PHE A O 18
ATOM 26449 N N . LEU A 1 90 ? 8.365 5.723 6.196 1.00 0.00 123 LEU A N 18
ATOM 26450 C CA . LEU A 1 90 ? 8.623 6.572 5.039 1.00 0.00 123 LEU A CA 18
ATOM 26451 C C . LEU A 1 90 ? 9.246 7.898 5.464 1.00 0.00 123 LEU A C 18
ATOM 26452 O O . LEU A 1 90 ? 8.860 8.479 6.479 1.00 0.00 123 LEU A O 18
ATOM 26468 N N . ASP A 1 91 ? 10.212 8.371 4.682 1.00 0.00 124 ASP A N 18
ATOM 26469 C CA . ASP A 1 91 ? 10.887 9.628 4.978 1.00 0.00 124 ASP A CA 18
ATOM 26470 C C . ASP A 1 91 ? 11.365 10.304 3.697 1.00 0.00 124 ASP A C 18
ATOM 26471 O O . ASP A 1 91 ? 11.597 9.644 2.684 1.00 0.00 124 ASP A O 18
ATOM 26480 N N . ARG A 1 92 ? 11.511 11.624 3.750 1.00 0.00 125 ARG A N 18
ATOM 26481 C CA . ARG A 1 92 ? 11.963 12.391 2.594 1.00 0.00 125 ARG A CA 18
ATOM 26482 C C . ARG A 1 92 ? 13.486 12.424 2.524 1.00 0.00 125 ARG A C 18
ATOM 26483 O O . ARG A 1 92 ? 14.066 12.542 1.444 1.00 0.00 125 ARG A O 18
ATOM 26504 N N . LYS A 1 93 ? 14.130 12.321 3.683 1.00 0.00 126 LYS A N 18
ATOM 26505 C CA . LYS A 1 93 ? 15.587 12.339 3.752 1.00 0.00 126 LYS A CA 18
ATOM 26506 C C . LYS A 1 93 ? 16.142 13.653 3.211 1.00 0.00 126 LYS A C 18
ATOM 26507 O O . LYS A 1 93 ? 16.391 13.786 2.013 1.00 0.00 126 LYS A O 18
ATOM 26526 N N . LEU A 1 94 ? 16.334 14.620 4.102 1.00 0.00 127 LEU A N 18
ATOM 26527 C CA . LEU A 1 94 ? 16.860 15.924 3.715 1.00 0.00 127 LEU A CA 18
ATOM 26528 C C . LEU A 1 94 ? 18.358 16.009 3.990 1.00 0.00 127 LEU A C 18
ATOM 26529 O O . LEU A 1 94 ? 18.887 17.085 4.269 1.00 0.00 127 LEU A O 18
ATOM 26545 N N . GLY A 1 95 ? 19.036 14.869 3.910 1.00 0.00 128 GLY A N 18
ATOM 26546 C CA . GLY A 1 95 ? 20.466 14.838 4.151 1.00 0.00 128 GLY A CA 18
ATOM 26547 C C . GLY A 1 95 ? 21.262 14.579 2.888 1.00 0.00 128 GLY A C 18
ATOM 26548 O O . GLY A 1 95 ? 22.180 13.758 2.883 1.00 0.00 128 GLY A O 18
ATOM 26552 N N . THR A 1 96 ? 20.911 15.279 1.816 1.00 0.00 129 THR A N 18
ATOM 26553 C CA . THR A 1 96 ? 21.600 15.121 0.539 1.00 0.00 129 THR A CA 18
ATOM 26554 C C . THR A 1 96 ? 21.878 16.478 -0.101 1.00 0.00 129 THR A C 18
ATOM 26555 O O . THR A 1 96 ? 22.985 17.006 -0.004 1.00 0.00 129 THR A O 18
ATOM 26566 N N . GLN A 1 97 ? 20.867 17.033 -0.756 1.00 0.00 130 GLN A N 18
ATOM 26567 C CA . GLN A 1 97 ? 20.999 18.327 -1.414 1.00 0.00 130 GLN A CA 18
ATOM 26568 C C . GLN A 1 97 ? 19.658 19.052 -1.464 1.00 0.00 130 GLN A C 18
ATOM 26569 O O . GLN A 1 97 ? 18.772 18.711 -0.652 1.00 0.00 130 GLN A O 18
ATOM 26587 N N . ARG A 1 3 ? 24.670 0.934 4.064 1.00 0.00 36 ARG A N 19
ATOM 26588 C CA . ARG A 1 3 ? 23.459 0.077 4.163 1.00 0.00 36 ARG A CA 19
ATOM 26589 C C . ARG A 1 3 ? 22.742 0.288 5.493 1.00 0.00 36 ARG A C 19
ATOM 26590 O O . ARG A 1 3 ? 23.114 -0.298 6.510 1.00 0.00 36 ARG A O 19
ATOM 26613 N N . ASN A 1 4 ? 21.712 1.127 5.478 1.00 0.00 37 ASN A N 19
ATOM 26614 C CA . ASN A 1 4 ? 20.942 1.414 6.683 1.00 0.00 37 ASN A CA 19
ATOM 26615 C C . ASN A 1 4 ? 19.457 1.154 6.454 1.00 0.00 37 ASN A C 19
ATOM 26616 O O . ASN A 1 4 ? 18.887 0.219 7.016 1.00 0.00 37 ASN A O 19
ATOM 26627 N N . HIS A 1 5 ? 18.836 1.987 5.626 1.00 0.00 38 HIS A N 19
ATOM 26628 C CA . HIS A 1 5 ? 17.417 1.847 5.322 1.00 0.00 38 HIS A CA 19
ATOM 26629 C C . HIS A 1 5 ? 17.168 0.623 4.445 1.00 0.00 38 HIS A C 19
ATOM 26630 O O . HIS A 1 5 ? 18.047 -0.223 4.279 1.00 0.00 38 HIS A O 19
ATOM 26645 N N . CYS A 1 6 ? 15.965 0.536 3.886 1.00 0.00 39 CYS A N 19
ATOM 26646 C CA . CYS A 1 6 ? 15.602 -0.586 3.028 1.00 0.00 39 CYS A CA 19
ATOM 26647 C C . CYS A 1 6 ? 15.606 -0.162 1.553 1.00 0.00 39 CYS A C 19
ATOM 26648 O O . CYS A 1 6 ? 15.116 0.915 1.205 1.00 0.00 39 CYS A O 19
ATOM 26655 N N . PRO A 1 7 ? 16.168 -1.008 0.668 1.00 0.00 40 PRO A N 19
ATOM 26656 C CA . PRO A 1 7 ? 16.246 -0.716 -0.771 1.00 0.00 40 PRO A CA 19
ATOM 26657 C C . PRO A 1 7 ? 14.883 -0.718 -1.457 1.00 0.00 40 PRO A C 19
ATOM 26658 O O . PRO A 1 7 ? 14.584 0.165 -2.261 1.00 0.00 40 PRO A O 19
ATOM 26669 N N . HIS A 1 8 ? 14.063 -1.718 -1.146 1.00 0.00 41 HIS A N 19
ATOM 26670 C CA . HIS A 1 8 ? 12.737 -1.838 -1.743 1.00 0.00 41 HIS A CA 19
ATOM 26671 C C . HIS A 1 8 ? 11.984 -0.508 -1.698 1.00 0.00 41 HIS A C 19
ATOM 26672 O O . HIS A 1 8 ? 11.539 -0.002 -2.728 1.00 0.00 41 HIS A O 19
ATOM 26686 N N . LEU A 1 9 ? 11.855 0.057 -0.503 1.00 0.00 42 LEU A N 19
ATOM 26687 C CA . LEU A 1 9 ? 11.167 1.330 -0.326 1.00 0.00 42 LEU A CA 19
ATOM 26688 C C . LEU A 1 9 ? 12.022 2.483 -0.844 1.00 0.00 42 LEU A C 19
ATOM 26689 O O . LEU A 1 9 ? 11.502 3.467 -1.371 1.00 0.00 42 LEU A O 19
ATOM 26705 N N . ASP A 1 10 ? 13.336 2.356 -0.693 1.00 0.00 43 ASP A N 19
ATOM 26706 C CA . ASP A 1 10 ? 14.260 3.388 -1.148 1.00 0.00 43 ASP A CA 19
ATOM 26707 C C . ASP A 1 10 ? 14.117 3.637 -2.649 1.00 0.00 43 ASP A C 19
ATOM 26708 O O . ASP A 1 10 ? 14.496 4.697 -3.149 1.00 0.00 43 ASP A O 19
ATOM 26717 N N . SER A 1 11 ? 13.575 2.655 -3.368 1.00 0.00 44 SER A N 19
ATOM 26718 C CA . SER A 1 11 ? 13.398 2.773 -4.811 1.00 0.00 44 SER A CA 19
ATOM 26719 C C . SER A 1 11 ? 12.093 3.487 -5.156 1.00 0.00 44 SER A C 19
ATOM 26720 O O . SER A 1 11 ? 12.059 4.342 -6.041 1.00 0.00 44 SER A O 19
ATOM 26728 N N . VAL A 1 12 ? 11.019 3.133 -4.457 1.00 0.00 45 VAL A N 19
ATOM 26729 C CA . VAL A 1 12 ? 9.717 3.743 -4.699 1.00 0.00 45 VAL A CA 19
ATOM 26730 C C . VAL A 1 12 ? 9.683 5.184 -4.199 1.00 0.00 45 VAL A C 19
ATOM 26731 O O . VAL A 1 12 ? 10.492 5.579 -3.358 1.00 0.00 45 VAL A O 19
ATOM 26744 N N . GLY A 1 13 ? 8.740 5.964 -4.719 1.00 0.00 46 GLY A N 19
ATOM 26745 C CA . GLY A 1 13 ? 8.618 7.352 -4.313 1.00 0.00 46 GLY A CA 19
ATOM 26746 C C . GLY A 1 13 ? 7.546 7.554 -3.261 1.00 0.00 46 GLY A C 19
ATOM 26747 O O . GLY A 1 13 ? 7.459 6.792 -2.299 1.00 0.00 46 GLY A O 19
ATOM 26751 N N . GLU A 1 14 ? 6.729 8.587 -3.443 1.00 0.00 47 GLU A N 19
ATOM 26752 C CA . GLU A 1 14 ? 5.658 8.887 -2.500 1.00 0.00 47 GLU A CA 19
ATOM 26753 C C . GLU A 1 14 ? 4.396 9.331 -3.233 1.00 0.00 47 GLU A C 19
ATOM 26754 O O . GLU A 1 14 ? 4.462 9.854 -4.345 1.00 0.00 47 GLU A O 19
ATOM 26766 N N . ILE A 1 15 ? 3.247 9.120 -2.599 1.00 0.00 48 ILE A N 19
ATOM 26767 C CA . ILE A 1 15 ? 1.967 9.498 -3.188 1.00 0.00 48 ILE A CA 19
ATOM 26768 C C . ILE A 1 15 ? 1.559 10.903 -2.761 1.00 0.00 48 ILE A C 19
ATOM 26769 O O . ILE A 1 15 ? 1.888 11.348 -1.661 1.00 0.00 48 ILE A O 19
ATOM 26785 N N . THR A 1 16 ? 0.837 11.594 -3.635 1.00 0.00 49 THR A N 19
ATOM 26786 C CA . THR A 1 16 ? 0.378 12.946 -3.343 1.00 0.00 49 THR A CA 19
ATOM 26787 C C . THR A 1 16 ? -0.810 12.914 -2.390 1.00 0.00 49 THR A C 19
ATOM 26788 O O . THR A 1 16 ? -1.483 11.891 -2.257 1.00 0.00 49 THR A O 19
ATOM 26799 N N . LYS A 1 17 ? -1.064 14.036 -1.727 1.00 0.00 50 LYS A N 19
ATOM 26800 C CA . LYS A 1 17 ? -2.173 14.130 -0.786 1.00 0.00 50 LYS A CA 19
ATOM 26801 C C . LYS A 1 17 ? -3.500 13.838 -1.479 1.00 0.00 50 LYS A C 19
ATOM 26802 O O . LYS A 1 17 ? -4.342 13.115 -0.950 1.00 0.00 50 LYS A O 19
ATOM 26821 N N . GLU A 1 18 ? -3.680 14.410 -2.664 1.00 0.00 51 GLU A N 19
ATOM 26822 C CA . GLU A 1 18 ? -4.906 14.218 -3.430 1.00 0.00 51 GLU A CA 19
ATOM 26823 C C . GLU A 1 18 ? -5.145 12.741 -3.730 1.00 0.00 51 GLU A C 19
ATOM 26824 O O . GLU A 1 18 ? -6.289 12.289 -3.779 1.00 0.00 51 GLU A O 19
ATOM 26836 N N . ASP A 1 19 ? -4.066 11.993 -3.931 1.00 0.00 52 ASP A N 19
ATOM 26837 C CA . ASP A 1 19 ? -4.175 10.570 -4.226 1.00 0.00 52 ASP A CA 19
ATOM 26838 C C . ASP A 1 19 ? -4.592 9.789 -2.985 1.00 0.00 52 ASP A C 19
ATOM 26839 O O . ASP A 1 19 ? -5.525 8.988 -3.030 1.00 0.00 52 ASP A O 19
ATOM 26848 N N . LEU A 1 20 ? -3.897 10.030 -1.878 1.00 0.00 53 LEU A N 19
ATOM 26849 C CA . LEU A 1 20 ? -4.197 9.347 -0.625 1.00 0.00 53 LEU A CA 19
ATOM 26850 C C . LEU A 1 20 ? -5.607 9.679 -0.145 1.00 0.00 53 LEU A C 19
ATOM 26851 O O . LEU A 1 20 ? -6.270 8.854 0.483 1.00 0.00 53 LEU A O 19
ATOM 26867 N N . ILE A 1 21 ? -6.061 10.892 -0.447 1.00 0.00 54 ILE A N 19
ATOM 26868 C CA . ILE A 1 21 ? -7.395 11.331 -0.049 1.00 0.00 54 ILE A CA 19
ATOM 26869 C C . ILE A 1 21 ? -8.462 10.370 -0.574 1.00 0.00 54 ILE A C 19
ATOM 26870 O O . ILE A 1 21 ? -9.378 9.990 0.156 1.00 0.00 54 ILE A O 19
ATOM 26886 N N . GLN A 1 22 ? -8.336 9.978 -1.838 1.00 0.00 55 GLN A N 19
ATOM 26887 C CA . GLN A 1 22 ? -9.290 9.059 -2.449 1.00 0.00 55 GLN A CA 19
ATOM 26888 C C . GLN A 1 22 ? -9.166 7.673 -1.834 1.00 0.00 55 GLN A C 19
ATOM 26889 O O . GLN A 1 22 ? -10.166 7.002 -1.584 1.00 0.00 55 GLN A O 19
ATOM 26903 N N . LYS A 1 23 ? -7.936 7.256 -1.577 1.00 0.00 56 LYS A N 19
ATOM 26904 C CA . LYS A 1 23 ? -7.688 5.955 -0.973 1.00 0.00 56 LYS A CA 19
ATOM 26905 C C . LYS A 1 23 ? -8.204 5.945 0.462 1.00 0.00 56 LYS A C 19
ATOM 26906 O O . LYS A 1 23 ? -8.649 4.915 0.970 1.00 0.00 56 LYS A O 19
ATOM 26925 N N . SER A 1 24 ? -8.139 7.106 1.106 1.00 0.00 57 SER A N 19
ATOM 26926 C CA . SER A 1 24 ? -8.596 7.254 2.482 1.00 0.00 57 SER A CA 19
ATOM 26927 C C . SER A 1 24 ? -10.116 7.143 2.586 1.00 0.00 57 SER A C 19
ATOM 26928 O O . SER A 1 24 ? -10.658 7.013 3.683 1.00 0.00 57 SER A O 19
ATOM 26936 N N . LEU A 1 25 ? -10.809 7.199 1.447 1.00 0.00 58 LEU A N 19
ATOM 26937 C CA . LEU A 1 25 ? -12.266 7.105 1.448 1.00 0.00 58 LEU A CA 19
ATOM 26938 C C . LEU A 1 25 ? -12.725 5.758 2.004 1.00 0.00 58 LEU A C 19
ATOM 26939 O O . LEU A 1 25 ? -13.872 5.612 2.427 1.00 0.00 58 LEU A O 19
ATOM 26955 N N . GLY A 1 26 ? -11.822 4.781 2.016 1.00 0.00 59 GLY A N 19
ATOM 26956 C CA . GLY A 1 26 ? -12.155 3.470 2.539 1.00 0.00 59 GLY A CA 19
ATOM 26957 C C . GLY A 1 26 ? -12.755 2.544 1.498 1.00 0.00 59 GLY A C 19
ATOM 26958 O O . GLY A 1 26 ? -13.788 1.919 1.740 1.00 0.00 59 GLY A O 19
ATOM 26962 N N . THR A 1 27 ? -12.107 2.444 0.342 1.00 0.00 60 THR A N 19
ATOM 26963 C CA . THR A 1 27 ? -12.590 1.574 -0.725 1.00 0.00 60 THR A CA 19
ATOM 26964 C C . THR A 1 27 ? -11.426 0.941 -1.483 1.00 0.00 60 THR A C 19
ATOM 26965 O O . THR A 1 27 ? -10.430 1.603 -1.773 1.00 0.00 60 THR A O 19
ATOM 26976 N N . CYS A 1 28 ? -11.561 -0.344 -1.806 1.00 0.00 61 CYS A N 19
ATOM 26977 C CA . CYS A 1 28 ? -10.519 -1.058 -2.537 1.00 0.00 61 CYS A CA 19
ATOM 26978 C C . CYS A 1 28 ? -10.698 -0.885 -4.042 1.00 0.00 61 CYS A C 19
ATOM 26979 O O . CYS A 1 28 ? -11.816 -0.937 -4.554 1.00 0.00 61 CYS A O 19
ATOM 26986 N N . GLN A 1 29 ? -9.589 -0.680 -4.744 1.00 0.00 62 GLN A N 19
ATOM 26987 C CA . GLN A 1 29 ? -9.623 -0.499 -6.191 1.00 0.00 62 GLN A CA 19
ATOM 26988 C C . GLN A 1 29 ? -9.810 -1.835 -6.906 1.00 0.00 62 GLN A C 19
ATOM 26989 O O . GLN A 1 29 ? -10.355 -1.887 -8.009 1.00 0.00 62 GLN A O 19
ATOM 27003 N N . ASP A 1 30 ? -9.350 -2.911 -6.276 1.00 0.00 63 ASP A N 19
ATOM 27004 C CA . ASP A 1 30 ? -9.463 -4.244 -6.858 1.00 0.00 63 ASP A CA 19
ATOM 27005 C C . ASP A 1 30 ? -10.853 -4.832 -6.627 1.00 0.00 63 ASP A C 19
ATOM 27006 O O . ASP A 1 30 ? -11.517 -5.264 -7.568 1.00 0.00 63 ASP A O 19
ATOM 27015 N N . CYS A 1 31 ? -11.287 -4.848 -5.370 1.00 0.00 64 CYS A N 19
ATOM 27016 C CA . CYS A 1 31 ? -12.597 -5.386 -5.020 1.00 0.00 64 CYS A CA 19
ATOM 27017 C C . CYS A 1 31 ? -13.476 -4.313 -4.384 1.00 0.00 64 CYS A C 19
ATOM 27018 O O . CYS A 1 31 ? -13.095 -3.145 -4.317 1.00 0.00 64 CYS A O 19
ATOM 27025 N N . LYS A 1 32 ? -14.657 -4.717 -3.923 1.00 0.00 65 LYS A N 19
ATOM 27026 C CA . LYS A 1 32 ? -15.592 -3.787 -3.299 1.00 0.00 65 LYS A CA 19
ATOM 27027 C C . LYS A 1 32 ? -15.516 -3.858 -1.775 1.00 0.00 65 LYS A C 19
ATOM 27028 O O . LYS A 1 32 ? -16.541 -3.859 -1.094 1.00 0.00 65 LYS A O 19
ATOM 27047 N N . VAL A 1 33 ? -14.299 -3.909 -1.246 1.00 0.00 66 VAL A N 19
ATOM 27048 C CA . VAL A 1 33 ? -14.099 -3.971 0.199 1.00 0.00 66 VAL A CA 19
ATOM 27049 C C . VAL A 1 33 ? -13.947 -2.570 0.784 1.00 0.00 66 VAL A C 19
ATOM 27050 O O . VAL A 1 33 ? -13.115 -1.784 0.331 1.00 0.00 66 VAL A O 19
ATOM 27063 N N . GLN A 1 34 ? -14.757 -2.265 1.793 1.00 0.00 67 GLN A N 19
ATOM 27064 C CA . GLN A 1 34 ? -14.714 -0.959 2.439 1.00 0.00 67 GLN A CA 19
ATOM 27065 C C . GLN A 1 34 ? -13.790 -0.981 3.653 1.00 0.00 67 GLN A C 19
ATOM 27066 O O . GLN A 1 34 ? -13.744 -1.963 4.394 1.00 0.00 67 GLN A O 19
ATOM 27080 N N . GLY A 1 35 ? -13.055 0.110 3.849 1.00 0.00 68 GLY A N 19
ATOM 27081 C CA . GLY A 1 35 ? -12.141 0.200 4.973 1.00 0.00 68 GLY A CA 19
ATOM 27082 C C . GLY A 1 35 ? -12.859 0.148 6.312 1.00 0.00 68 GLY A C 19
ATOM 27083 O O . GLY A 1 35 ? -13.803 -0.624 6.476 1.00 0.00 68 GLY A O 19
ATOM 27087 N N . PRO A 1 36 ? -12.435 0.962 7.301 1.00 0.00 69 PRO A N 19
ATOM 27088 C CA . PRO A 1 36 ? -11.314 1.901 7.154 1.00 0.00 69 PRO A CA 19
ATOM 27089 C C . PRO A 1 36 ? -10.004 1.195 6.831 1.00 0.00 69 PRO A C 19
ATOM 27090 O O . PRO A 1 36 ? -9.250 1.628 5.961 1.00 0.00 69 PRO A O 19
ATOM 27101 N N . ASN A 1 37 ? -9.742 0.103 7.541 1.00 0.00 70 ASN A N 19
ATOM 27102 C CA . ASN A 1 37 ? -8.522 -0.676 7.340 1.00 0.00 70 ASN A CA 19
ATOM 27103 C C . ASN A 1 37 ? -8.293 -0.973 5.860 1.00 0.00 70 ASN A C 19
ATOM 27104 O O . ASN A 1 37 ? -8.815 -1.950 5.325 1.00 0.00 70 ASN A O 19
ATOM 27115 N N . LEU A 1 38 ? -7.508 -0.122 5.205 1.00 0.00 71 LEU A N 19
ATOM 27116 C CA . LEU A 1 38 ? -7.211 -0.295 3.788 1.00 0.00 71 LEU A CA 19
ATOM 27117 C C . LEU A 1 38 ? -5.769 0.101 3.482 1.00 0.00 71 LEU A C 19
ATOM 27118 O O . LEU A 1 38 ? -5.221 1.020 4.093 1.00 0.00 71 LEU A O 19
ATOM 27134 N N . TRP A 1 39 ? -5.160 -0.600 2.531 1.00 0.00 72 TRP A N 19
ATOM 27135 C CA . TRP A 1 39 ? -3.781 -0.326 2.145 1.00 0.00 72 TRP A CA 19
ATOM 27136 C C . TRP A 1 39 ? -3.710 0.264 0.741 1.00 0.00 72 TRP A C 19
ATOM 27137 O O . TRP A 1 39 ? -4.650 0.145 -0.044 1.00 0.00 72 TRP A O 19
ATOM 27158 N N . ALA A 1 40 ? -2.586 0.900 0.432 1.00 0.00 73 ALA A N 19
ATOM 27159 C CA . ALA A 1 40 ? -2.386 1.510 -0.876 1.00 0.00 73 ALA A CA 19
ATOM 27160 C C . ALA A 1 40 ? -0.940 1.352 -1.335 1.00 0.00 73 ALA A C 19
ATOM 27161 O O . ALA A 1 40 ? -0.010 1.496 -0.542 1.00 0.00 73 ALA A O 19
ATOM 27168 N N . CYS A 1 41 ? -0.757 1.056 -2.618 1.00 0.00 74 CYS A N 19
ATOM 27169 C CA . CYS A 1 41 ? 0.579 0.881 -3.177 1.00 0.00 74 CYS A CA 19
ATOM 27170 C C . CYS A 1 41 ? 1.442 2.112 -2.912 1.00 0.00 74 CYS A C 19
ATOM 27171 O O . CYS A 1 41 ? 0.992 3.245 -3.077 1.00 0.00 74 CYS A O 19
ATOM 27178 N N . LEU A 1 42 ? 2.680 1.880 -2.487 1.00 0.00 75 LEU A N 19
ATOM 27179 C CA . LEU A 1 42 ? 3.601 2.972 -2.182 1.00 0.00 75 LEU A CA 19
ATOM 27180 C C . LEU A 1 42 ? 4.417 3.389 -3.407 1.00 0.00 75 LEU A C 19
ATOM 27181 O O . LEU A 1 42 ? 5.100 4.413 -3.380 1.00 0.00 75 LEU A O 19
ATOM 27197 N N . GLU A 1 43 ? 4.348 2.600 -4.477 1.00 0.00 76 GLU A N 19
ATOM 27198 C CA . GLU A 1 43 ? 5.089 2.909 -5.698 1.00 0.00 76 GLU A CA 19
ATOM 27199 C C . GLU A 1 43 ? 4.750 4.310 -6.201 1.00 0.00 76 GLU A C 19
ATOM 27200 O O . GLU A 1 43 ? 3.605 4.754 -6.107 1.00 0.00 76 GLU A O 19
ATOM 27212 N N . ASN A 1 44 ? 5.752 5.005 -6.729 1.00 0.00 77 ASN A N 19
ATOM 27213 C CA . ASN A 1 44 ? 5.562 6.358 -7.240 1.00 0.00 77 ASN A CA 19
ATOM 27214 C C . ASN A 1 44 ? 4.674 6.360 -8.479 1.00 0.00 77 ASN A C 19
ATOM 27215 O O . ASN A 1 44 ? 3.764 7.180 -8.603 1.00 0.00 77 ASN A O 19
ATOM 27226 N N . ARG A 1 45 ? 4.946 5.440 -9.394 1.00 0.00 78 ARG A N 19
ATOM 27227 C CA . ARG A 1 45 ? 4.176 5.336 -10.630 1.00 0.00 78 ARG A CA 19
ATOM 27228 C C . ARG A 1 45 ? 2.870 4.578 -10.406 1.00 0.00 78 ARG A C 19
ATOM 27229 O O . ARG A 1 45 ? 1.929 4.701 -11.191 1.00 0.00 78 ARG A O 19
ATOM 27250 N N . CYS A 1 46 ? 2.816 3.790 -9.336 1.00 0.00 79 CYS A N 19
ATOM 27251 C CA . CYS A 1 46 ? 1.623 3.012 -9.022 1.00 0.00 79 CYS A CA 19
ATOM 27252 C C . CYS A 1 46 ? 0.827 3.653 -7.889 1.00 0.00 79 CYS A C 19
ATOM 27253 O O . CYS A 1 46 ? 1.370 3.962 -6.830 1.00 0.00 79 CYS A O 19
ATOM 27260 N N . SER A 1 47 ? -0.467 3.838 -8.121 1.00 0.00 80 SER A N 19
ATOM 27261 C CA . SER A 1 47 ? -1.350 4.431 -7.123 1.00 0.00 80 SER A CA 19
ATOM 27262 C C . SER A 1 47 ? -2.584 3.557 -6.920 1.00 0.00 80 SER A C 19
ATOM 27263 O O . SER A 1 47 ? -3.704 4.056 -6.816 1.00 0.00 80 SER A O 19
ATOM 27271 N N . TYR A 1 48 ? -2.364 2.247 -6.877 1.00 0.00 81 TYR A N 19
ATOM 27272 C CA . TYR A 1 48 ? -3.450 1.290 -6.700 1.00 0.00 81 TYR A CA 19
ATOM 27273 C C . TYR A 1 48 ? -3.814 1.130 -5.228 1.00 0.00 81 TYR A C 19
ATOM 27274 O O . TYR A 1 48 ? -2.960 1.246 -4.348 1.00 0.00 81 TYR A O 19
ATOM 27292 N N . VAL A 1 49 ? -5.089 0.854 -4.968 1.00 0.00 82 VAL A N 19
ATOM 27293 C CA . VAL A 1 49 ? -5.572 0.667 -3.606 1.00 0.00 82 VAL A CA 19
ATOM 27294 C C . VAL A 1 49 ? -5.915 -0.796 -3.350 1.00 0.00 82 VAL A C 19
ATOM 27295 O O . VAL A 1 49 ? -6.770 -1.369 -4.025 1.00 0.00 82 VAL A O 19
ATOM 27308 N N . GLY A 1 50 ? -5.242 -1.397 -2.374 1.00 0.00 83 GLY A N 19
ATOM 27309 C CA . GLY A 1 50 ? -5.492 -2.790 -2.054 1.00 0.00 83 GLY A CA 19
ATOM 27310 C C . GLY A 1 50 ? -5.742 -3.017 -0.576 1.00 0.00 83 GLY A C 19
ATOM 27311 O O . GLY A 1 50 ? -5.369 -2.193 0.258 1.00 0.00 83 GLY A O 19
ATOM 27315 N N . CYS A 1 51 ? -6.374 -4.140 -0.254 1.00 0.00 84 CYS A N 19
ATOM 27316 C CA . CYS A 1 51 ? -6.671 -4.478 1.133 1.00 0.00 84 CYS A CA 19
ATOM 27317 C C . CYS A 1 51 ? -5.703 -5.537 1.651 1.00 0.00 84 CYS A C 19
ATOM 27318 O O . CYS A 1 51 ? -5.368 -6.487 0.941 1.00 0.00 84 CYS A O 19
ATOM 27325 N N . GLY A 1 52 ? -5.252 -5.360 2.889 1.00 0.00 85 GLY A N 19
ATOM 27326 C CA . GLY A 1 52 ? -4.318 -6.298 3.485 1.00 0.00 85 GLY A CA 19
ATOM 27327 C C . GLY A 1 52 ? -4.903 -7.686 3.655 1.00 0.00 85 GLY A C 19
ATOM 27328 O O . GLY A 1 52 ? -6.038 -7.945 3.255 1.00 0.00 85 GLY A O 19
ATOM 27332 N N . GLU A 1 53 ? -4.121 -8.582 4.252 1.00 0.00 86 GLU A N 19
ATOM 27333 C CA . GLU A 1 53 ? -4.557 -9.955 4.477 1.00 0.00 86 GLU A CA 19
ATOM 27334 C C . GLU A 1 53 ? -5.802 -10.005 5.358 1.00 0.00 86 GLU A C 19
ATOM 27335 O O . GLU A 1 53 ? -6.517 -11.007 5.379 1.00 0.00 86 GLU A O 19
ATOM 27347 N N . SER A 1 54 ? -6.061 -8.922 6.085 1.00 0.00 87 SER A N 19
ATOM 27348 C CA . SER A 1 54 ? -7.223 -8.854 6.963 1.00 0.00 87 SER A CA 19
ATOM 27349 C C . SER A 1 54 ? -8.520 -8.972 6.164 1.00 0.00 87 SER A C 19
ATOM 27350 O O . SER A 1 54 ? -9.573 -9.287 6.720 1.00 0.00 87 SER A O 19
ATOM 27358 N N . GLN A 1 55 ? -8.439 -8.719 4.861 1.00 0.00 88 GLN A N 19
ATOM 27359 C CA . GLN A 1 55 ? -9.608 -8.801 3.993 1.00 0.00 88 GLN A CA 19
ATOM 27360 C C . GLN A 1 55 ? -9.399 -9.831 2.887 1.00 0.00 88 GLN A C 19
ATOM 27361 O O . GLN A 1 55 ? -10.023 -10.892 2.889 1.00 0.00 88 GLN A O 19
ATOM 27375 N N . VAL A 1 56 ? -8.518 -9.512 1.943 1.00 0.00 89 VAL A N 19
ATOM 27376 C CA . VAL A 1 56 ? -8.233 -10.415 0.832 1.00 0.00 89 VAL A CA 19
ATOM 27377 C C . VAL A 1 56 ? -6.748 -10.412 0.468 1.00 0.00 89 VAL A C 19
ATOM 27378 O O . VAL A 1 56 ? -6.362 -10.897 -0.595 1.00 0.00 89 VAL A O 19
ATOM 27391 N N . ASP A 1 57 ? -5.915 -9.866 1.354 1.00 0.00 90 ASP A N 19
ATOM 27392 C CA . ASP A 1 57 ? -4.473 -9.808 1.116 1.00 0.00 90 ASP A CA 19
ATOM 27393 C C . ASP A 1 57 ? -4.166 -9.292 -0.288 1.00 0.00 90 ASP A C 19
ATOM 27394 O O . ASP A 1 57 ? -3.143 -9.640 -0.881 1.00 0.00 90 ASP A O 19
ATOM 27403 N N . HIS A 1 58 ? -5.056 -8.451 -0.809 1.00 0.00 91 HIS A N 19
ATOM 27404 C CA . HIS A 1 58 ? -4.882 -7.883 -2.140 1.00 0.00 91 HIS A CA 19
ATOM 27405 C C . HIS A 1 58 ? -3.538 -7.173 -2.249 1.00 0.00 91 HIS A C 19
ATOM 27406 O O . HIS A 1 58 ? -2.894 -7.197 -3.297 1.00 0.00 91 HIS A O 19
ATOM 27420 N N . SER A 1 59 ? -3.118 -6.549 -1.154 1.00 0.00 92 SER A N 19
ATOM 27421 C CA . SER A 1 59 ? -1.845 -5.842 -1.125 1.00 0.00 92 SER A CA 19
ATOM 27422 C C . SER A 1 59 ? -0.697 -6.801 -1.429 1.00 0.00 92 SER A C 19
ATOM 27423 O O . SER A 1 59 ? 0.263 -6.443 -2.114 1.00 0.00 92 SER A O 19
ATOM 27431 N N . THR A 1 60 ? -0.810 -8.025 -0.922 1.00 0.00 93 THR A N 19
ATOM 27432 C CA . THR A 1 60 ? 0.214 -9.038 -1.145 1.00 0.00 93 THR A CA 19
ATOM 27433 C C . THR A 1 60 ? 0.193 -9.512 -2.593 1.00 0.00 93 THR A C 19
ATOM 27434 O O . THR A 1 60 ? 1.225 -9.540 -3.264 1.00 0.00 93 THR A O 19
ATOM 27445 N N . ILE A 1 61 ? -0.992 -9.875 -3.075 1.00 0.00 94 ILE A N 19
ATOM 27446 C CA . ILE A 1 61 ? -1.138 -10.336 -4.452 1.00 0.00 94 ILE A CA 19
ATOM 27447 C C . ILE A 1 61 ? -0.641 -9.273 -5.422 1.00 0.00 94 ILE A C 19
ATOM 27448 O O . ILE A 1 61 ? 0.173 -9.552 -6.303 1.00 0.00 94 ILE A O 19
ATOM 27464 N N . HIS A 1 62 ? -1.127 -8.050 -5.243 1.00 0.00 95 HIS A N 19
ATOM 27465 C CA . HIS A 1 62 ? -0.721 -6.938 -6.093 1.00 0.00 95 HIS A CA 19
ATOM 27466 C C . HIS A 1 62 ? 0.789 -6.741 -6.013 1.00 0.00 95 HIS A C 19
ATOM 27467 O O . HIS A 1 62 ? 1.442 -6.446 -7.013 1.00 0.00 95 HIS A O 19
ATOM 27481 N N . SER A 1 63 ? 1.335 -6.915 -4.813 1.00 0.00 96 SER A N 19
ATOM 27482 C CA . SER A 1 63 ? 2.768 -6.762 -4.598 1.00 0.00 96 SER A CA 19
ATOM 27483 C C . SER A 1 63 ? 3.553 -7.722 -5.487 1.00 0.00 96 SER A C 19
ATOM 27484 O O . SER A 1 63 ? 4.557 -7.349 -6.084 1.00 0.00 96 SER A O 19
ATOM 27492 N N . GLN A 1 64 ? 3.094 -8.963 -5.571 1.00 0.00 97 GLN A N 19
ATOM 27493 C CA . GLN A 1 64 ? 3.769 -9.959 -6.393 1.00 0.00 97 GLN A CA 19
ATOM 27494 C C . GLN A 1 64 ? 3.587 -9.657 -7.879 1.00 0.00 97 GLN A C 19
ATOM 27495 O O . GLN A 1 64 ? 4.551 -9.660 -8.647 1.00 0.00 97 GLN A O 19
ATOM 27509 N N . GLU A 1 65 ? 2.344 -9.402 -8.276 1.00 0.00 98 GLU A N 19
ATOM 27510 C CA . GLU A 1 65 ? 2.023 -9.105 -9.671 1.00 0.00 98 GLU A CA 19
ATOM 27511 C C . GLU A 1 65 ? 2.944 -8.037 -10.259 1.00 0.00 98 GLU A C 19
ATOM 27512 O O . GLU A 1 65 ? 3.481 -8.206 -11.354 1.00 0.00 98 GLU A O 19
ATOM 27524 N N . THR A 1 66 ? 3.116 -6.933 -9.538 1.00 0.00 99 THR A N 19
ATOM 27525 C CA . THR A 1 66 ? 3.965 -5.841 -10.010 1.00 0.00 99 THR A CA 19
ATOM 27526 C C . THR A 1 66 ? 5.270 -5.756 -9.222 1.00 0.00 99 THR A C 19
ATOM 27527 O O . THR A 1 66 ? 5.977 -4.754 -9.296 1.00 0.00 99 THR A O 19
ATOM 27538 N N . LYS A 1 67 ? 5.587 -6.809 -8.473 1.00 0.00 100 LYS A N 19
ATOM 27539 C CA . LYS A 1 67 ? 6.810 -6.842 -7.675 1.00 0.00 100 LYS A CA 19
ATOM 27540 C C . LYS A 1 67 ? 6.896 -5.644 -6.723 1.00 0.00 100 LYS A C 19
ATOM 27541 O O . LYS A 1 67 ? 7.981 -5.283 -6.267 1.00 0.00 100 LYS A O 19
ATOM 27560 N N . HIS A 1 68 ? 5.748 -5.048 -6.414 1.00 0.00 101 HIS A N 19
ATOM 27561 C CA . HIS A 1 68 ? 5.697 -3.912 -5.501 1.00 0.00 101 HIS A CA 19
ATOM 27562 C C . HIS A 1 68 ? 5.613 -4.407 -4.061 1.00 0.00 101 HIS A C 19
ATOM 27563 O O . HIS A 1 68 ? 4.531 -4.729 -3.569 1.00 0.00 101 HIS A O 19
ATOM 27577 N N . TYR A 1 69 ? 6.758 -4.479 -3.392 1.00 0.00 102 TYR A N 19
ATOM 27578 C CA . TYR A 1 69 ? 6.808 -4.953 -2.012 1.00 0.00 102 TYR A CA 19
ATOM 27579 C C . TYR A 1 69 ? 6.687 -3.801 -1.018 1.00 0.00 102 TYR A C 19
ATOM 27580 O O . TYR A 1 69 ? 7.244 -3.859 0.078 1.00 0.00 102 TYR A O 19
ATOM 27598 N N . LEU A 1 70 ? 5.959 -2.758 -1.400 1.00 0.00 103 LEU A N 19
ATOM 27599 C CA . LEU A 1 70 ? 5.772 -1.603 -0.532 1.00 0.00 103 LEU A CA 19
ATOM 27600 C C . LEU A 1 70 ? 4.307 -1.190 -0.484 1.00 0.00 103 LEU A C 19
ATOM 27601 O O . LEU A 1 70 ? 3.723 -0.814 -1.501 1.00 0.00 103 LEU A O 19
ATOM 27617 N N . THR A 1 71 ? 3.717 -1.260 0.705 1.00 0.00 104 THR A N 19
ATOM 27618 C CA . THR A 1 71 ? 2.318 -0.892 0.882 1.00 0.00 104 THR A CA 19
ATOM 27619 C C . THR A 1 71 ? 2.123 -0.090 2.164 1.00 0.00 104 THR A C 19
ATOM 27620 O O . THR A 1 71 ? 2.680 -0.428 3.207 1.00 0.00 104 THR A O 19
ATOM 27631 N N . VAL A 1 72 ? 1.329 0.973 2.080 1.00 0.00 105 VAL A N 19
ATOM 27632 C CA . VAL A 1 72 ? 1.065 1.817 3.238 1.00 0.00 105 VAL A CA 19
ATOM 27633 C C . VAL A 1 72 ? -0.424 1.856 3.568 1.00 0.00 105 VAL A C 19
ATOM 27634 O O . VAL A 1 72 ? -1.252 2.172 2.714 1.00 0.00 105 VAL A O 19
ATOM 27647 N N . ASN A 1 73 ? -0.755 1.539 4.816 1.00 0.00 106 ASN A N 19
ATOM 27648 C CA . ASN A 1 73 ? -2.144 1.544 5.265 1.00 0.00 106 ASN A CA 19
ATOM 27649 C C . ASN A 1 73 ? -2.596 2.964 5.580 1.00 0.00 106 ASN A C 19
ATOM 27650 O O . ASN A 1 73 ? -1.985 3.652 6.394 1.00 0.00 106 ASN A O 19
ATOM 27661 N N . LEU A 1 74 ? -3.662 3.402 4.921 1.00 0.00 107 LEU A N 19
ATOM 27662 C CA . LEU A 1 74 ? -4.190 4.747 5.123 1.00 0.00 107 LEU A CA 19
ATOM 27663 C C . LEU A 1 74 ? -4.886 4.887 6.476 1.00 0.00 107 LEU A C 19
ATOM 27664 O O . LEU A 1 74 ? -5.111 5.999 6.953 1.00 0.00 107 LEU A O 19
ATOM 27680 N N . THR A 1 75 ? -5.241 3.760 7.085 1.00 0.00 108 THR A N 19
ATOM 27681 C CA . THR A 1 75 ? -5.927 3.772 8.372 1.00 0.00 108 THR A CA 19
ATOM 27682 C C . THR A 1 75 ? -4.950 3.940 9.535 1.00 0.00 108 THR A C 19
ATOM 27683 O O . THR A 1 75 ? -5.319 4.451 10.592 1.00 0.00 108 THR A O 19
ATOM 27694 N N . THR A 1 76 ? -3.707 3.507 9.343 1.00 0.00 109 THR A N 19
ATOM 27695 C CA . THR A 1 76 ? -2.694 3.615 10.392 1.00 0.00 109 THR A CA 19
ATOM 27696 C C . THR A 1 76 ? -1.513 4.483 9.952 1.00 0.00 109 THR A C 19
ATOM 27697 O O . THR A 1 76 ? -0.612 4.761 10.743 1.00 0.00 109 THR A O 19
ATOM 27708 N N . LEU A 1 77 ? -1.519 4.905 8.691 1.00 0.00 110 LEU A N 19
ATOM 27709 C CA . LEU A 1 77 ? -0.446 5.737 8.155 1.00 0.00 110 LEU A CA 19
ATOM 27710 C C . LEU A 1 77 ? 0.911 5.055 8.317 1.00 0.00 110 LEU A C 19
ATOM 27711 O O . LEU A 1 77 ? 1.932 5.718 8.500 1.00 0.00 110 LEU A O 19
ATOM 27727 N N . ARG A 1 78 ? 0.914 3.728 8.247 1.00 0.00 111 ARG A N 19
ATOM 27728 C CA . ARG A 1 78 ? 2.146 2.956 8.386 1.00 0.00 111 ARG A CA 19
ATOM 27729 C C . ARG A 1 78 ? 2.494 2.241 7.084 1.00 0.00 111 ARG A C 19
ATOM 27730 O O . ARG A 1 78 ? 1.609 1.835 6.331 1.00 0.00 111 ARG A O 19
ATOM 27751 N N . VAL A 1 79 ? 3.790 2.088 6.826 1.00 0.00 112 VAL A N 19
ATOM 27752 C CA . VAL A 1 79 ? 4.257 1.418 5.617 1.00 0.00 112 VAL A CA 19
ATOM 27753 C C . VAL A 1 79 ? 4.772 0.017 5.934 1.00 0.00 112 VAL A C 19
ATOM 27754 O O . VAL A 1 79 ? 5.267 -0.238 7.031 1.00 0.00 112 VAL A O 19
ATOM 27767 N N . TRP A 1 80 ? 4.647 -0.891 4.970 1.00 0.00 113 TRP A N 19
ATOM 27768 C CA . TRP A 1 80 ? 5.094 -2.266 5.156 1.00 0.00 113 TRP A CA 19
ATOM 27769 C C . TRP A 1 80 ? 5.944 -2.741 3.979 1.00 0.00 113 TRP A C 19
ATOM 27770 O O . TRP A 1 80 ? 5.672 -2.406 2.824 1.00 0.00 113 TRP A O 19
ATOM 27791 N N . CYS A 1 81 ? 6.971 -3.530 4.290 1.00 0.00 114 CYS A N 19
ATOM 27792 C CA . CYS A 1 81 ? 7.870 -4.070 3.276 1.00 0.00 114 CYS A CA 19
ATOM 27793 C C . CYS A 1 81 ? 7.750 -5.592 3.212 1.00 0.00 114 CYS A C 19
ATOM 27794 O O . CYS A 1 81 ? 8.118 -6.293 4.158 1.00 0.00 114 CYS A O 19
ATOM 27801 N N . TYR A 1 82 ? 7.224 -6.094 2.097 1.00 0.00 115 TYR A N 19
ATOM 27802 C CA . TYR A 1 82 ? 7.044 -7.532 1.912 1.00 0.00 115 TYR A CA 19
ATOM 27803 C C . TYR A 1 82 ? 8.381 -8.252 1.757 1.00 0.00 115 TYR A C 19
ATOM 27804 O O . TYR A 1 82 ? 8.581 -9.330 2.317 1.00 0.00 115 TYR A O 19
ATOM 27822 N N . ALA A 1 83 ? 9.292 -7.658 0.993 1.00 0.00 116 ALA A N 19
ATOM 27823 C CA . ALA A 1 83 ? 10.604 -8.254 0.767 1.00 0.00 116 ALA A CA 19
ATOM 27824 C C . ALA A 1 83 ? 11.352 -8.434 2.080 1.00 0.00 116 ALA A C 19
ATOM 27825 O O . ALA A 1 83 ? 11.816 -9.527 2.399 1.00 0.00 116 ALA A O 19
ATOM 27832 N N . CYS A 1 84 ? 11.454 -7.353 2.843 1.00 0.00 117 CYS A N 19
ATOM 27833 C CA . CYS A 1 84 ? 12.132 -7.389 4.130 1.00 0.00 117 CYS A CA 19
ATOM 27834 C C . CYS A 1 84 ? 11.327 -8.214 5.127 1.00 0.00 117 CYS A C 19
ATOM 27835 O O . CYS A 1 84 ? 11.885 -8.833 6.033 1.00 0.00 117 CYS A O 19
ATOM 27842 N N . SER A 1 85 ? 10.007 -8.214 4.950 1.00 0.00 118 SER A N 19
ATOM 27843 C CA . SER A 1 85 ? 9.109 -8.957 5.827 1.00 0.00 118 SER A CA 19
ATOM 27844 C C . SER A 1 85 ? 8.956 -8.249 7.167 1.00 0.00 118 SER A C 19
ATOM 27845 O O . SER A 1 85 ? 9.180 -8.840 8.224 1.00 0.00 118 SER A O 19
ATOM 27853 N N . LYS A 1 86 ? 8.573 -6.977 7.117 1.00 0.00 119 LYS A N 19
ATOM 27854 C CA . LYS A 1 86 ? 8.391 -6.191 8.332 1.00 0.00 119 LYS A CA 19
ATOM 27855 C C . LYS A 1 86 ? 7.865 -4.796 8.013 1.00 0.00 119 LYS A C 19
ATOM 27856 O O . LYS A 1 86 ? 7.631 -4.457 6.853 1.00 0.00 119 LYS A O 19
ATOM 27875 N N . GLU A 1 87 ? 7.680 -3.992 9.056 1.00 0.00 120 GLU A N 19
ATOM 27876 C CA . GLU A 1 87 ? 7.181 -2.631 8.896 1.00 0.00 120 GLU A CA 19
ATOM 27877 C C . GLU A 1 87 ? 8.329 -1.656 8.652 1.00 0.00 120 GLU A C 19
ATOM 27878 O O . GLU A 1 87 ? 9.436 -1.845 9.158 1.00 0.00 120 GLU A O 19
ATOM 27890 N N . VAL A 1 88 ? 8.060 -0.614 7.873 1.00 0.00 121 VAL A N 19
ATOM 27891 C CA . VAL A 1 88 ? 9.072 0.389 7.563 1.00 0.00 121 VAL A CA 19
ATOM 27892 C C . VAL A 1 88 ? 8.472 1.791 7.553 1.00 0.00 121 VAL A C 19
ATOM 27893 O O . VAL A 1 88 ? 7.253 1.955 7.528 1.00 0.00 121 VAL A O 19
ATOM 27906 N N . PHE A 1 89 ? 9.338 2.799 7.574 1.00 0.00 122 PHE A N 19
ATOM 27907 C CA . PHE A 1 89 ? 8.895 4.189 7.568 1.00 0.00 122 PHE A CA 19
ATOM 27908 C C . PHE A 1 89 ? 9.505 4.949 6.394 1.00 0.00 122 PHE A C 19
ATOM 27909 O O . PHE A 1 89 ? 10.612 4.643 5.952 1.00 0.00 122 PHE A O 19
ATOM 27926 N N . LEU A 1 90 ? 8.776 5.941 5.896 1.00 0.00 123 LEU A N 19
ATOM 27927 C CA . LEU A 1 90 ? 9.246 6.746 4.774 1.00 0.00 123 LEU A CA 19
ATOM 27928 C C . LEU A 1 90 ? 10.393 7.657 5.201 1.00 0.00 123 LEU A C 19
ATOM 27929 O O . LEU A 1 90 ? 10.306 8.349 6.214 1.00 0.00 123 LEU A O 19
ATOM 27945 N N . ASP A 1 91 ? 11.468 7.650 4.420 1.00 0.00 124 ASP A N 19
ATOM 27946 C CA . ASP A 1 91 ? 12.634 8.475 4.715 1.00 0.00 124 ASP A CA 19
ATOM 27947 C C . ASP A 1 91 ? 12.307 9.956 4.555 1.00 0.00 124 ASP A C 19
ATOM 27948 O O . ASP A 1 91 ? 12.637 10.771 5.417 1.00 0.00 124 ASP A O 19
ATOM 27957 N N . ARG A 1 92 ? 11.658 10.298 3.448 1.00 0.00 125 ARG A N 19
ATOM 27958 C CA . ARG A 1 92 ? 11.286 11.681 3.175 1.00 0.00 125 ARG A CA 19
ATOM 27959 C C . ARG A 1 92 ? 10.367 12.223 4.265 1.00 0.00 125 ARG A C 19
ATOM 27960 O O . ARG A 1 92 ? 10.386 13.414 4.573 1.00 0.00 125 ARG A O 19
ATOM 27981 N N . LYS A 1 93 ? 9.563 11.338 4.847 1.00 0.00 126 LYS A N 19
ATOM 27982 C CA . LYS A 1 93 ? 8.636 11.728 5.904 1.00 0.00 126 LYS A CA 19
ATOM 27983 C C . LYS A 1 93 ? 9.123 11.236 7.263 1.00 0.00 126 LYS A C 19
ATOM 27984 O O . LYS A 1 93 ? 8.636 10.233 7.783 1.00 0.00 126 LYS A O 19
ATOM 28003 N N . LEU A 1 94 ? 10.088 11.951 7.833 1.00 0.00 127 LEU A N 19
ATOM 28004 C CA . LEU A 1 94 ? 10.643 11.588 9.133 1.00 0.00 127 LEU A CA 19
ATOM 28005 C C . LEU A 1 94 ? 11.261 10.194 9.090 1.00 0.00 127 LEU A C 19
ATOM 28006 O O . LEU A 1 94 ? 10.582 9.196 9.328 1.00 0.00 127 LEU A O 19
ATOM 28022 N N . GLY A 1 95 ? 12.554 10.135 8.785 1.00 0.00 128 GLY A N 19
ATOM 28023 C CA . GLY A 1 95 ? 13.241 8.858 8.717 1.00 0.00 128 GLY A CA 19
ATOM 28024 C C . GLY A 1 95 ? 14.732 8.989 8.961 1.00 0.00 128 GLY A C 19
ATOM 28025 O O . GLY A 1 95 ? 15.540 8.685 8.085 1.00 0.00 128 GLY A O 19
ATOM 28029 N N . THR A 1 96 ? 15.096 9.444 10.156 1.00 0.00 129 THR A N 19
ATOM 28030 C CA . THR A 1 96 ? 16.499 9.614 10.514 1.00 0.00 129 THR A CA 19
ATOM 28031 C C . THR A 1 96 ? 16.960 8.503 11.451 1.00 0.00 129 THR A C 19
ATOM 28032 O O . THR A 1 96 ? 18.110 8.066 11.394 1.00 0.00 129 THR A O 19
ATOM 28043 N N . GLN A 1 97 ? 16.056 8.051 12.314 1.00 0.00 130 GLN A N 19
ATOM 28044 C CA . GLN A 1 97 ? 16.370 6.990 13.264 1.00 0.00 130 GLN A CA 19
ATOM 28045 C C . GLN A 1 97 ? 15.166 6.079 13.479 1.00 0.00 130 GLN A C 19
ATOM 28046 O O . GLN A 1 97 ? 15.158 4.965 12.915 1.00 0.00 130 GLN A O 19
ATOM 28064 N N . ARG A 1 3 ? 21.686 5.343 9.542 1.00 0.00 36 ARG A N 20
ATOM 28065 C CA . ARG A 1 3 ? 22.005 5.500 8.098 1.00 0.00 36 ARG A CA 20
ATOM 28066 C C . ARG A 1 3 ? 21.519 4.299 7.293 1.00 0.00 36 ARG A C 20
ATOM 28067 O O . ARG A 1 3 ? 21.173 4.427 6.118 1.00 0.00 36 ARG A O 20
ATOM 28090 N N . ASN A 1 4 ? 21.498 3.134 7.931 1.00 0.00 37 ASN A N 20
ATOM 28091 C CA . ASN A 1 4 ? 21.056 1.911 7.273 1.00 0.00 37 ASN A CA 20
ATOM 28092 C C . ASN A 1 4 ? 19.551 1.936 7.025 1.00 0.00 37 ASN A C 20
ATOM 28093 O O . ASN A 1 4 ? 18.762 2.120 7.951 1.00 0.00 37 ASN A O 20
ATOM 28104 N N . HIS A 1 5 ? 19.161 1.751 5.768 1.00 0.00 38 HIS A N 20
ATOM 28105 C CA . HIS A 1 5 ? 17.750 1.752 5.397 1.00 0.00 38 HIS A CA 20
ATOM 28106 C C . HIS A 1 5 ? 17.420 0.560 4.504 1.00 0.00 38 HIS A C 20
ATOM 28107 O O . HIS A 1 5 ? 18.250 -0.329 4.307 1.00 0.00 38 HIS A O 20
ATOM 28122 N N . CYS A 1 6 ? 16.205 0.546 3.967 1.00 0.00 39 CYS A N 20
ATOM 28123 C CA . CYS A 1 6 ? 15.765 -0.537 3.096 1.00 0.00 39 CYS A CA 20
ATOM 28124 C C . CYS A 1 6 ? 15.718 -0.072 1.635 1.00 0.00 39 CYS A C 20
ATOM 28125 O O . CYS A 1 6 ? 15.190 1.000 1.332 1.00 0.00 39 CYS A O 20
ATOM 28132 N N . PRO A 1 7 ? 16.278 -0.875 0.710 1.00 0.00 40 PRO A N 20
ATOM 28133 C CA . PRO A 1 7 ? 16.308 -0.542 -0.720 1.00 0.00 40 PRO A CA 20
ATOM 28134 C C . PRO A 1 7 ? 14.925 -0.550 -1.366 1.00 0.00 40 PRO A C 20
ATOM 28135 O O . PRO A 1 7 ? 14.587 0.348 -2.138 1.00 0.00 40 PRO A O 20
ATOM 28146 N N . HIS A 1 8 ? 14.134 -1.572 -1.055 1.00 0.00 41 HIS A N 20
ATOM 28147 C CA . HIS A 1 8 ? 12.791 -1.705 -1.614 1.00 0.00 41 HIS A CA 20
ATOM 28148 C C . HIS A 1 8 ? 12.020 -0.385 -1.539 1.00 0.00 41 HIS A C 20
ATOM 28149 O O . HIS A 1 8 ? 11.534 0.116 -2.552 1.00 0.00 41 HIS A O 20
ATOM 28163 N N . LEU A 1 9 ? 11.918 0.170 -0.337 1.00 0.00 42 LEU A N 20
ATOM 28164 C CA . LEU A 1 9 ? 11.213 1.430 -0.133 1.00 0.00 42 LEU A CA 20
ATOM 28165 C C . LEU A 1 9 ? 12.035 2.605 -0.656 1.00 0.00 42 LEU A C 20
ATOM 28166 O O . LEU A 1 9 ? 11.488 3.566 -1.196 1.00 0.00 42 LEU A O 20
ATOM 28182 N N . ASP A 1 10 ? 13.353 2.522 -0.492 1.00 0.00 43 ASP A N 20
ATOM 28183 C CA . ASP A 1 10 ? 14.248 3.579 -0.949 1.00 0.00 43 ASP A CA 20
ATOM 28184 C C . ASP A 1 10 ? 14.097 3.826 -2.449 1.00 0.00 43 ASP A C 20
ATOM 28185 O O . ASP A 1 10 ? 14.446 4.896 -2.948 1.00 0.00 43 ASP A O 20
ATOM 28194 N N . SER A 1 11 ? 13.584 2.830 -3.167 1.00 0.00 44 SER A N 20
ATOM 28195 C CA . SER A 1 11 ? 13.401 2.946 -4.611 1.00 0.00 44 SER A CA 20
ATOM 28196 C C . SER A 1 11 ? 12.092 3.653 -4.951 1.00 0.00 44 SER A C 20
ATOM 28197 O O . SER A 1 11 ? 12.050 4.504 -5.840 1.00 0.00 44 SER A O 20
ATOM 28205 N N . VAL A 1 12 ? 11.026 3.293 -4.246 1.00 0.00 45 VAL A N 20
ATOM 28206 C CA . VAL A 1 12 ? 9.718 3.893 -4.483 1.00 0.00 45 VAL A CA 20
ATOM 28207 C C . VAL A 1 12 ? 9.672 5.336 -3.988 1.00 0.00 45 VAL A C 20
ATOM 28208 O O . VAL A 1 12 ? 10.611 5.814 -3.351 1.00 0.00 45 VAL A O 20
ATOM 28221 N N . GLY A 1 13 ? 8.574 6.023 -4.287 1.00 0.00 46 GLY A N 20
ATOM 28222 C CA . GLY A 1 13 ? 8.424 7.404 -3.866 1.00 0.00 46 GLY A CA 20
ATOM 28223 C C . GLY A 1 13 ? 7.336 7.579 -2.826 1.00 0.00 46 GLY A C 20
ATOM 28224 O O . GLY A 1 13 ? 7.201 6.760 -1.916 1.00 0.00 46 GLY A O 20
ATOM 28228 N N . GLU A 1 14 ? 6.559 8.651 -2.957 1.00 0.00 47 GLU A N 20
ATOM 28229 C CA . GLU A 1 14 ? 5.479 8.930 -2.017 1.00 0.00 47 GLU A CA 20
ATOM 28230 C C . GLU A 1 14 ? 4.249 9.467 -2.743 1.00 0.00 47 GLU A C 20
ATOM 28231 O O . GLU A 1 14 ? 4.329 9.878 -3.902 1.00 0.00 47 GLU A O 20
ATOM 28243 N N . ILE A 1 15 ? 3.112 9.460 -2.054 1.00 0.00 48 ILE A N 20
ATOM 28244 C CA . ILE A 1 15 ? 1.864 9.948 -2.630 1.00 0.00 48 ILE A CA 20
ATOM 28245 C C . ILE A 1 15 ? 1.395 11.216 -1.926 1.00 0.00 48 ILE A C 20
ATOM 28246 O O . ILE A 1 15 ? 1.670 11.420 -0.744 1.00 0.00 48 ILE A O 20
ATOM 28262 N N . THR A 1 16 ? 0.685 12.066 -2.661 1.00 0.00 49 THR A N 20
ATOM 28263 C CA . THR A 1 16 ? 0.178 13.314 -2.105 1.00 0.00 49 THR A CA 20
ATOM 28264 C C . THR A 1 16 ? -1.044 13.062 -1.229 1.00 0.00 49 THR A C 20
ATOM 28265 O O . THR A 1 16 ? -1.700 12.026 -1.343 1.00 0.00 49 THR A O 20
ATOM 28276 N N . LYS A 1 17 ? -1.347 14.017 -0.356 1.00 0.00 50 LYS A N 20
ATOM 28277 C CA . LYS A 1 17 ? -2.492 13.898 0.540 1.00 0.00 50 LYS A CA 20
ATOM 28278 C C . LYS A 1 17 ? -3.795 13.838 -0.251 1.00 0.00 50 LYS A C 20
ATOM 28279 O O . LYS A 1 17 ? -4.773 13.235 0.190 1.00 0.00 50 LYS A O 20
ATOM 28298 N N . GLU A 1 18 ? -3.802 14.469 -1.421 1.00 0.00 51 GLU A N 20
ATOM 28299 C CA . GLU A 1 18 ? -4.986 14.490 -2.272 1.00 0.00 51 GLU A CA 20
ATOM 28300 C C . GLU A 1 18 ? -5.312 13.093 -2.792 1.00 0.00 51 GLU A C 20
ATOM 28301 O O . GLU A 1 18 ? -6.474 12.693 -2.834 1.00 0.00 51 GLU A O 20
ATOM 28313 N N . ASP A 1 19 ? -4.280 12.355 -3.189 1.00 0.00 52 ASP A N 20
ATOM 28314 C CA . ASP A 1 19 ? -4.463 11.005 -3.709 1.00 0.00 52 ASP A CA 20
ATOM 28315 C C . ASP A 1 19 ? -4.830 10.033 -2.591 1.00 0.00 52 ASP A C 20
ATOM 28316 O O . ASP A 1 19 ? -5.740 9.217 -2.739 1.00 0.00 52 ASP A O 20
ATOM 28325 N N . LEU A 1 20 ? -4.112 10.120 -1.476 1.00 0.00 53 LEU A N 20
ATOM 28326 C CA . LEU A 1 20 ? -4.359 9.242 -0.337 1.00 0.00 53 LEU A CA 20
ATOM 28327 C C . LEU A 1 20 ? -5.753 9.467 0.243 1.00 0.00 53 LEU A C 20
ATOM 28328 O O . LEU A 1 20 ? -6.375 8.539 0.760 1.00 0.00 53 LEU A O 20
ATOM 28344 N N . ILE A 1 21 ? -6.240 10.702 0.159 1.00 0.00 54 ILE A N 20
ATOM 28345 C CA . ILE A 1 21 ? -7.561 11.039 0.682 1.00 0.00 54 ILE A CA 20
ATOM 28346 C C . ILE A 1 21 ? -8.635 10.121 0.099 1.00 0.00 54 ILE A C 20
ATOM 28347 O O . ILE A 1 21 ? -9.526 9.661 0.813 1.00 0.00 54 ILE A O 20
ATOM 28363 N N . GLN A 1 22 ? -8.538 9.858 -1.199 1.00 0.00 55 GLN A N 20
ATOM 28364 C CA . GLN A 1 22 ? -9.496 8.993 -1.878 1.00 0.00 55 GLN A CA 20
ATOM 28365 C C . GLN A 1 22 ? -9.344 7.554 -1.408 1.00 0.00 55 GLN A C 20
ATOM 28366 O O . GLN A 1 22 ? -10.328 6.872 -1.124 1.00 0.00 55 GLN A O 20
ATOM 28380 N N . LYS A 1 23 ? -8.102 7.102 -1.318 1.00 0.00 56 LYS A N 20
ATOM 28381 C CA . LYS A 1 23 ? -7.815 5.747 -0.869 1.00 0.00 56 LYS A CA 20
ATOM 28382 C C . LYS A 1 23 ? -8.206 5.585 0.595 1.00 0.00 56 LYS A C 20
ATOM 28383 O O . LYS A 1 23 ? -8.614 4.508 1.028 1.00 0.00 56 LYS A O 20
ATOM 28402 N N . SER A 1 24 ? -8.075 6.671 1.351 1.00 0.00 57 SER A N 20
ATOM 28403 C CA . SER A 1 24 ? -8.410 6.670 2.770 1.00 0.00 57 SER A CA 20
ATOM 28404 C C . SER A 1 24 ? -9.923 6.628 2.987 1.00 0.00 57 SER A C 20
ATOM 28405 O O . SER A 1 24 ? -10.387 6.396 4.104 1.00 0.00 57 SER A O 20
ATOM 28413 N N . LEU A 1 25 ? -10.692 6.859 1.924 1.00 0.00 58 LEU A N 20
ATOM 28414 C CA . LEU A 1 25 ? -12.148 6.848 2.027 1.00 0.00 58 LEU A CA 20
ATOM 28415 C C . LEU A 1 25 ? -12.657 5.473 2.455 1.00 0.00 58 LEU A C 20
ATOM 28416 O O . LEU A 1 25 ? -13.781 5.343 2.941 1.00 0.00 58 LEU A O 20
ATOM 28432 N N . GLY A 1 26 ? -11.824 4.450 2.284 1.00 0.00 59 GLY A N 20
ATOM 28433 C CA . GLY A 1 26 ? -12.212 3.106 2.674 1.00 0.00 59 GLY A CA 20
ATOM 28434 C C . GLY A 1 26 ? -12.815 2.307 1.535 1.00 0.00 59 GLY A C 20
ATOM 28435 O O . GLY A 1 26 ? -13.884 1.716 1.684 1.00 0.00 59 GLY A O 20
ATOM 28439 N N . THR A 1 27 ? -12.127 2.277 0.398 1.00 0.00 60 THR A N 20
ATOM 28440 C CA . THR A 1 27 ? -12.607 1.530 -0.759 1.00 0.00 60 THR A CA 20
ATOM 28441 C C . THR A 1 27 ? -11.444 0.904 -1.525 1.00 0.00 60 THR A C 20
ATOM 28442 O O . THR A 1 27 ? -10.406 1.536 -1.720 1.00 0.00 60 THR A O 20
ATOM 28453 N N . CYS A 1 28 ? -11.629 -0.338 -1.959 1.00 0.00 61 CYS A N 20
ATOM 28454 C CA . CYS A 1 28 ? -10.599 -1.047 -2.710 1.00 0.00 61 CYS A CA 20
ATOM 28455 C C . CYS A 1 28 ? -10.711 -0.746 -4.201 1.00 0.00 61 CYS A C 20
ATOM 28456 O O . CYS A 1 28 ? -11.811 -0.656 -4.745 1.00 0.00 61 CYS A O 20
ATOM 28463 N N . GLN A 1 29 ? -9.566 -0.592 -4.856 1.00 0.00 62 GLN A N 20
ATOM 28464 C CA . GLN A 1 29 ? -9.537 -0.303 -6.285 1.00 0.00 62 GLN A CA 20
ATOM 28465 C C . GLN A 1 29 ? -9.820 -1.559 -7.106 1.00 0.00 62 GLN A C 20
ATOM 28466 O O . GLN A 1 29 ? -10.279 -1.477 -8.244 1.00 0.00 62 GLN A O 20
ATOM 28480 N N . ASP A 1 30 ? -9.538 -2.721 -6.522 1.00 0.00 63 ASP A N 20
ATOM 28481 C CA . ASP A 1 30 ? -9.760 -3.991 -7.205 1.00 0.00 63 ASP A CA 20
ATOM 28482 C C . ASP A 1 30 ? -11.152 -4.542 -6.908 1.00 0.00 63 ASP A C 20
ATOM 28483 O O . ASP A 1 30 ? -11.910 -4.863 -7.822 1.00 0.00 63 ASP A O 20
ATOM 28492 N N . CYS A 1 31 ? -11.479 -4.650 -5.624 1.00 0.00 64 CYS A N 20
ATOM 28493 C CA . CYS A 1 31 ? -12.780 -5.166 -5.208 1.00 0.00 64 CYS A CA 20
ATOM 28494 C C . CYS A 1 31 ? -13.584 -4.095 -4.475 1.00 0.00 64 CYS A C 20
ATOM 28495 O O . CYS A 1 31 ? -13.219 -2.919 -4.482 1.00 0.00 64 CYS A O 20
ATOM 28502 N N . LYS A 1 32 ? -14.679 -4.510 -3.845 1.00 0.00 65 LYS A N 20
ATOM 28503 C CA . LYS A 1 32 ? -15.534 -3.585 -3.109 1.00 0.00 65 LYS A CA 20
ATOM 28504 C C . LYS A 1 32 ? -15.562 -3.931 -1.625 1.00 0.00 65 LYS A C 20
ATOM 28505 O O . LYS A 1 32 ? -16.390 -4.726 -1.178 1.00 0.00 65 LYS A O 20
ATOM 28524 N N . VAL A 1 33 ? -14.654 -3.330 -0.863 1.00 0.00 66 VAL A N 20
ATOM 28525 C CA . VAL A 1 33 ? -14.576 -3.573 0.572 1.00 0.00 66 VAL A CA 20
ATOM 28526 C C . VAL A 1 33 ? -14.477 -2.263 1.346 1.00 0.00 66 VAL A C 20
ATOM 28527 O O . VAL A 1 33 ? -13.559 -1.471 1.129 1.00 0.00 66 VAL A O 20
ATOM 28540 N N . GLN A 1 34 ? -15.427 -2.041 2.249 1.00 0.00 67 GLN A N 20
ATOM 28541 C CA . GLN A 1 34 ? -15.447 -0.826 3.054 1.00 0.00 67 GLN A CA 20
ATOM 28542 C C . GLN A 1 34 ? -14.245 -0.771 3.993 1.00 0.00 67 GLN A C 20
ATOM 28543 O O . GLN A 1 34 ? -13.913 -1.757 4.652 1.00 0.00 67 GLN A O 20
ATOM 28557 N N . GLY A 1 35 ? -13.597 0.389 4.049 1.00 0.00 68 GLY A N 20
ATOM 28558 C CA . GLY A 1 35 ? -12.439 0.553 4.909 1.00 0.00 68 GLY A CA 20
ATOM 28559 C C . GLY A 1 35 ? -12.824 0.835 6.353 1.00 0.00 68 GLY A C 20
ATOM 28560 O O . GLY A 1 35 ? -13.763 0.230 6.871 1.00 0.00 68 GLY A O 20
ATOM 28564 N N . PRO A 1 36 ? -12.114 1.753 7.039 1.00 0.00 69 PRO A N 20
ATOM 28565 C CA . PRO A 1 36 ? -10.987 2.500 6.465 1.00 0.00 69 PRO A CA 20
ATOM 28566 C C . PRO A 1 36 ? -9.762 1.620 6.238 1.00 0.00 69 PRO A C 20
ATOM 28567 O O . PRO A 1 36 ? -8.947 1.892 5.355 1.00 0.00 69 PRO A O 20
ATOM 28578 N N . ASN A 1 37 ? -9.637 0.565 7.041 1.00 0.00 70 ASN A N 20
ATOM 28579 C CA . ASN A 1 37 ? -8.510 -0.360 6.933 1.00 0.00 70 ASN A CA 20
ATOM 28580 C C . ASN A 1 37 ? -8.245 -0.745 5.481 1.00 0.00 70 ASN A C 20
ATOM 28581 O O . ASN A 1 37 ? -8.871 -1.660 4.946 1.00 0.00 70 ASN A O 20
ATOM 28592 N N . LEU A 1 38 ? -7.311 -0.041 4.847 1.00 0.00 71 LEU A N 20
ATOM 28593 C CA . LEU A 1 38 ? -6.963 -0.308 3.457 1.00 0.00 71 LEU A CA 20
ATOM 28594 C C . LEU A 1 38 ? -5.518 0.087 3.169 1.00 0.00 71 LEU A C 20
ATOM 28595 O O . LEU A 1 38 ? -5.003 1.052 3.737 1.00 0.00 71 LEU A O 20
ATOM 28611 N N . TRP A 1 39 ? -4.870 -0.665 2.285 1.00 0.00 72 TRP A N 20
ATOM 28612 C CA . TRP A 1 39 ? -3.484 -0.395 1.923 1.00 0.00 72 TRP A CA 20
ATOM 28613 C C . TRP A 1 39 ? -3.384 0.145 0.501 1.00 0.00 72 TRP A C 20
ATOM 28614 O O . TRP A 1 39 ? -4.216 -0.161 -0.353 1.00 0.00 72 TRP A O 20
ATOM 28635 N N . ALA A 1 40 ? -2.357 0.949 0.253 1.00 0.00 73 ALA A N 20
ATOM 28636 C CA . ALA A 1 40 ? -2.141 1.532 -1.065 1.00 0.00 73 ALA A CA 20
ATOM 28637 C C . ALA A 1 40 ? -0.711 1.299 -1.537 1.00 0.00 73 ALA A C 20
ATOM 28638 O O . ALA A 1 40 ? 0.236 1.420 -0.759 1.00 0.00 73 ALA A O 20
ATOM 28645 N N . CYS A 1 41 ? -0.559 0.965 -2.814 1.00 0.00 74 CYS A N 20
ATOM 28646 C CA . CYS A 1 41 ? 0.759 0.716 -3.386 1.00 0.00 74 CYS A CA 20
ATOM 28647 C C . CYS A 1 41 ? 1.654 1.942 -3.235 1.00 0.00 74 CYS A C 20
ATOM 28648 O O . CYS A 1 41 ? 1.293 3.043 -3.650 1.00 0.00 74 CYS A O 20
ATOM 28655 N N . LEU A 1 42 ? 2.821 1.743 -2.629 1.00 0.00 75 LEU A N 20
ATOM 28656 C CA . LEU A 1 42 ? 3.768 2.833 -2.411 1.00 0.00 75 LEU A CA 20
ATOM 28657 C C . LEU A 1 42 ? 4.574 3.140 -3.672 1.00 0.00 75 LEU A C 20
ATOM 28658 O O . LEU A 1 42 ? 5.194 4.199 -3.775 1.00 0.00 75 LEU A O 20
ATOM 28674 N N . GLU A 1 43 ? 4.567 2.215 -4.630 1.00 0.00 76 GLU A N 20
ATOM 28675 C CA . GLU A 1 43 ? 5.304 2.404 -5.876 1.00 0.00 76 GLU A CA 20
ATOM 28676 C C . GLU A 1 43 ? 4.928 3.727 -6.539 1.00 0.00 76 GLU A C 20
ATOM 28677 O O . GLU A 1 43 ? 3.778 3.934 -6.922 1.00 0.00 76 GLU A O 20
ATOM 28689 N N . ASN A 1 44 ? 5.906 4.619 -6.667 1.00 0.00 77 ASN A N 20
ATOM 28690 C CA . ASN A 1 44 ? 5.678 5.925 -7.279 1.00 0.00 77 ASN A CA 20
ATOM 28691 C C . ASN A 1 44 ? 5.097 5.781 -8.681 1.00 0.00 77 ASN A C 20
ATOM 28692 O O . ASN A 1 44 ? 4.251 6.573 -9.098 1.00 0.00 77 ASN A O 20
ATOM 28703 N N . ARG A 1 45 ? 5.557 4.767 -9.403 1.00 0.00 78 ARG A N 20
ATOM 28704 C CA . ARG A 1 45 ? 5.084 4.519 -10.761 1.00 0.00 78 ARG A CA 20
ATOM 28705 C C . ARG A 1 45 ? 3.700 3.874 -10.752 1.00 0.00 78 ARG A C 20
ATOM 28706 O O . ARG A 1 45 ? 2.967 3.946 -11.738 1.00 0.00 78 ARG A O 20
ATOM 28727 N N . CYS A 1 46 ? 3.349 3.241 -9.636 1.00 0.00 79 CYS A N 20
ATOM 28728 C CA . CYS A 1 46 ? 2.055 2.582 -9.507 1.00 0.00 79 CYS A CA 20
ATOM 28729 C C . CYS A 1 46 ? 1.086 3.430 -8.689 1.00 0.00 79 CYS A C 20
ATOM 28730 O O . CYS A 1 46 ? 1.493 4.181 -7.803 1.00 0.00 79 CYS A O 20
ATOM 28737 N N . SER A 1 47 ? -0.202 3.298 -8.990 1.00 0.00 80 SER A N 20
ATOM 28738 C CA . SER A 1 47 ? -1.236 4.044 -8.283 1.00 0.00 80 SER A CA 20
ATOM 28739 C C . SER A 1 47 ? -2.491 3.192 -8.122 1.00 0.00 80 SER A C 20
ATOM 28740 O O . SER A 1 47 ? -3.525 3.467 -8.729 1.00 0.00 80 SER A O 20
ATOM 28748 N N . TYR A 1 48 ? -2.387 2.149 -7.304 1.00 0.00 81 TYR A N 20
ATOM 28749 C CA . TYR A 1 48 ? -3.508 1.248 -7.070 1.00 0.00 81 TYR A CA 20
ATOM 28750 C C . TYR A 1 48 ? -3.775 1.072 -5.579 1.00 0.00 81 TYR A C 20
ATOM 28751 O O . TYR A 1 48 ? -2.856 1.124 -4.761 1.00 0.00 81 TYR A O 20
ATOM 28769 N N . VAL A 1 49 ? -5.040 0.858 -5.234 1.00 0.00 82 VAL A N 20
ATOM 28770 C CA . VAL A 1 49 ? -5.435 0.667 -3.844 1.00 0.00 82 VAL A CA 20
ATOM 28771 C C . VAL A 1 49 ? -5.901 -0.766 -3.604 1.00 0.00 82 VAL A C 20
ATOM 28772 O O . VAL A 1 49 ? -6.740 -1.286 -4.338 1.00 0.00 82 VAL A O 20
ATOM 28785 N N . GLY A 1 50 ? -5.349 -1.400 -2.576 1.00 0.00 83 GLY A N 20
ATOM 28786 C CA . GLY A 1 50 ? -5.721 -2.768 -2.265 1.00 0.00 83 GLY A CA 20
ATOM 28787 C C . GLY A 1 50 ? -5.979 -2.984 -0.787 1.00 0.00 83 GLY A C 20
ATOM 28788 O O . GLY A 1 50 ? -5.622 -2.147 0.043 1.00 0.00 83 GLY A O 20
ATOM 28792 N N . CYS A 1 51 ? -6.600 -4.111 -0.457 1.00 0.00 84 CYS A N 20
ATOM 28793 C CA . CYS A 1 51 ? -6.903 -4.439 0.932 1.00 0.00 84 CYS A CA 20
ATOM 28794 C C . CYS A 1 51 ? -5.930 -5.485 1.467 1.00 0.00 84 CYS A C 20
ATOM 28795 O O . CYS A 1 51 ? -5.534 -6.405 0.749 1.00 0.00 84 CYS A O 20
ATOM 28802 N N . GLY A 1 52 ? -5.543 -5.332 2.730 1.00 0.00 85 GLY A N 20
ATOM 28803 C CA . GLY A 1 52 ? -4.612 -6.264 3.342 1.00 0.00 85 GLY A CA 20
ATOM 28804 C C . GLY A 1 52 ? -5.224 -7.628 3.594 1.00 0.00 85 GLY A C 20
ATOM 28805 O O . GLY A 1 52 ? -6.341 -7.908 3.158 1.00 0.00 85 GLY A O 20
ATOM 28809 N N . GLU A 1 53 ? -4.485 -8.479 4.301 1.00 0.00 86 GLU A N 20
ATOM 28810 C CA . GLU A 1 53 ? -4.949 -9.825 4.615 1.00 0.00 86 GLU A CA 20
ATOM 28811 C C . GLU A 1 53 ? -6.262 -9.793 5.397 1.00 0.00 86 GLU A C 20
ATOM 28812 O O . GLU A 1 53 ? -6.993 -10.782 5.437 1.00 0.00 86 GLU A O 20
ATOM 28824 N N . SER A 1 54 ? -6.555 -8.654 6.018 1.00 0.00 87 SER A N 20
ATOM 28825 C CA . SER A 1 54 ? -7.779 -8.504 6.796 1.00 0.00 87 SER A CA 20
ATOM 28826 C C . SER A 1 54 ? -9.015 -8.669 5.915 1.00 0.00 87 SER A C 20
ATOM 28827 O O . SER A 1 54 ? -10.112 -8.920 6.412 1.00 0.00 87 SER A O 20
ATOM 28835 N N . GLN A 1 55 ? -8.832 -8.527 4.604 1.00 0.00 88 GLN A N 20
ATOM 28836 C CA . GLN A 1 55 ? -9.937 -8.663 3.662 1.00 0.00 88 GLN A CA 20
ATOM 28837 C C . GLN A 1 55 ? -9.654 -9.765 2.645 1.00 0.00 88 GLN A C 20
ATOM 28838 O O . GLN A 1 55 ? -10.313 -10.805 2.645 1.00 0.00 88 GLN A O 20
ATOM 28852 N N . VAL A 1 56 ? -8.674 -9.531 1.777 1.00 0.00 89 VAL A N 20
ATOM 28853 C CA . VAL A 1 56 ? -8.312 -10.510 0.756 1.00 0.00 89 VAL A CA 20
ATOM 28854 C C . VAL A 1 56 ? -6.820 -10.466 0.433 1.00 0.00 89 VAL A C 20
ATOM 28855 O O . VAL A 1 56 ? -6.388 -10.970 -0.604 1.00 0.00 89 VAL A O 20
ATOM 28868 N N . ASP A 1 57 ? -6.031 -9.865 1.323 1.00 0.00 90 ASP A N 20
ATOM 28869 C CA . ASP A 1 57 ? -4.586 -9.763 1.125 1.00 0.00 90 ASP A CA 20
ATOM 28870 C C . ASP A 1 57 ? -4.255 -9.285 -0.287 1.00 0.00 90 ASP A C 20
ATOM 28871 O O . ASP A 1 57 ? -3.217 -9.642 -0.848 1.00 0.00 90 ASP A O 20
ATOM 28880 N N . HIS A 1 58 ? -5.140 -8.471 -0.852 1.00 0.00 91 HIS A N 20
ATOM 28881 C CA . HIS A 1 58 ? -4.944 -7.939 -2.196 1.00 0.00 91 HIS A CA 20
ATOM 28882 C C . HIS A 1 58 ? -3.595 -7.239 -2.308 1.00 0.00 91 HIS A C 20
ATOM 28883 O O . HIS A 1 58 ? -2.920 -7.330 -3.333 1.00 0.00 91 HIS A O 20
ATOM 28897 N N . SER A 1 59 ? -3.207 -6.546 -1.243 1.00 0.00 92 SER A N 20
ATOM 28898 C CA . SER A 1 59 ? -1.933 -5.838 -1.221 1.00 0.00 92 SER A CA 20
ATOM 28899 C C . SER A 1 59 ? -0.778 -6.807 -1.452 1.00 0.00 92 SER A C 20
ATOM 28900 O O . SER A 1 59 ? 0.201 -6.477 -2.123 1.00 0.00 92 SER A O 20
ATOM 28908 N N . THR A 1 60 ? -0.903 -8.009 -0.898 1.00 0.00 93 THR A N 20
ATOM 28909 C CA . THR A 1 60 ? 0.127 -9.028 -1.049 1.00 0.00 93 THR A CA 20
ATOM 28910 C C . THR A 1 60 ? 0.148 -9.561 -2.476 1.00 0.00 93 THR A C 20
ATOM 28911 O O . THR A 1 60 ? 1.200 -9.620 -3.114 1.00 0.00 93 THR A O 20
ATOM 28922 N N . ILE A 1 61 ? -1.024 -9.938 -2.980 1.00 0.00 94 ILE A N 20
ATOM 28923 C CA . ILE A 1 61 ? -1.130 -10.455 -4.340 1.00 0.00 94 ILE A CA 20
ATOM 28924 C C . ILE A 1 61 ? -0.603 -9.435 -5.337 1.00 0.00 94 ILE A C 20
ATOM 28925 O O . ILE A 1 61 ? 0.231 -9.751 -6.186 1.00 0.00 94 ILE A O 20
ATOM 28941 N N . HIS A 1 62 ? -1.086 -8.202 -5.218 1.00 0.00 95 HIS A N 20
ATOM 28942 C CA . HIS A 1 62 ? -0.653 -7.126 -6.100 1.00 0.00 95 HIS A CA 20
ATOM 28943 C C . HIS A 1 62 ? 0.856 -6.932 -5.987 1.00 0.00 95 HIS A C 20
ATOM 28944 O O . HIS A 1 62 ? 1.538 -6.685 -6.982 1.00 0.00 95 HIS A O 20
ATOM 28958 N N . SER A 1 63 ? 1.369 -7.051 -4.766 1.00 0.00 96 SER A N 20
ATOM 28959 C CA . SER A 1 63 ? 2.795 -6.896 -4.519 1.00 0.00 96 SER A CA 20
ATOM 28960 C C . SER A 1 63 ? 3.600 -7.895 -5.345 1.00 0.00 96 SER A C 20
ATOM 28961 O O . SER A 1 63 ? 4.620 -7.550 -5.933 1.00 0.00 96 SER A O 20
ATOM 28969 N N . GLN A 1 64 ? 3.140 -9.138 -5.388 1.00 0.00 97 GLN A N 20
ATOM 28970 C CA . GLN A 1 64 ? 3.835 -10.168 -6.150 1.00 0.00 97 GLN A CA 20
ATOM 28971 C C . GLN A 1 64 ? 3.691 -9.930 -7.651 1.00 0.00 97 GLN A C 20
ATOM 28972 O O . GLN A 1 64 ? 4.674 -9.963 -8.393 1.00 0.00 97 GLN A O 20
ATOM 28986 N N . GLU A 1 65 ? 2.459 -9.694 -8.092 1.00 0.00 98 GLU A N 20
ATOM 28987 C CA . GLU A 1 65 ? 2.172 -9.459 -9.506 1.00 0.00 98 GLU A CA 20
ATOM 28988 C C . GLU A 1 65 ? 3.099 -8.406 -10.114 1.00 0.00 98 GLU A C 20
ATOM 28989 O O . GLU A 1 65 ? 3.666 -8.617 -11.186 1.00 0.00 98 GLU A O 20
ATOM 29001 N N . THR A 1 66 ? 3.240 -7.272 -9.436 1.00 0.00 99 THR A N 20
ATOM 29002 C CA . THR A 1 66 ? 4.091 -6.191 -9.933 1.00 0.00 99 THR A CA 20
ATOM 29003 C C . THR A 1 66 ? 5.404 -6.103 -9.160 1.00 0.00 99 THR A C 20
ATOM 29004 O O . THR A 1 66 ? 6.147 -5.133 -9.301 1.00 0.00 99 THR A O 20
ATOM 29015 N N . LYS A 1 67 ? 5.692 -7.113 -8.347 1.00 0.00 100 LYS A N 20
ATOM 29016 C CA . LYS A 1 67 ? 6.921 -7.128 -7.562 1.00 0.00 100 LYS A CA 20
ATOM 29017 C C . LYS A 1 67 ? 7.016 -5.901 -6.654 1.00 0.00 100 LYS A C 20
ATOM 29018 O O . LYS A 1 67 ? 8.104 -5.528 -6.215 1.00 0.00 100 LYS A O 20
ATOM 29037 N N . HIS A 1 68 ? 5.871 -5.291 -6.358 1.00 0.00 101 HIS A N 20
ATOM 29038 C CA . HIS A 1 68 ? 5.827 -4.125 -5.483 1.00 0.00 101 HIS A CA 20
ATOM 29039 C C . HIS A 1 68 ? 5.716 -4.572 -4.029 1.00 0.00 101 HIS A C 20
ATOM 29040 O O . HIS A 1 68 ? 4.624 -4.863 -3.542 1.00 0.00 101 HIS A O 20
ATOM 29054 N N . TYR A 1 69 ? 6.853 -4.640 -3.346 1.00 0.00 102 TYR A N 20
ATOM 29055 C CA . TYR A 1 69 ? 6.883 -5.071 -1.951 1.00 0.00 102 TYR A CA 20
ATOM 29056 C C . TYR A 1 69 ? 6.656 -3.906 -0.989 1.00 0.00 102 TYR A C 20
ATOM 29057 O O . TYR A 1 69 ? 6.844 -4.049 0.218 1.00 0.00 102 TYR A O 20
ATOM 29075 N N . LEU A 1 70 ? 6.254 -2.756 -1.521 1.00 0.00 103 LEU A N 20
ATOM 29076 C CA . LEU A 1 70 ? 6.013 -1.584 -0.689 1.00 0.00 103 LEU A CA 20
ATOM 29077 C C . LEU A 1 70 ? 4.524 -1.267 -0.613 1.00 0.00 103 LEU A C 20
ATOM 29078 O O . LEU A 1 70 ? 3.891 -0.955 -1.622 1.00 0.00 103 LEU A O 20
ATOM 29094 N N . THR A 1 71 ? 3.972 -1.346 0.592 1.00 0.00 104 THR A N 20
ATOM 29095 C CA . THR A 1 71 ? 2.556 -1.066 0.806 1.00 0.00 104 THR A CA 20
ATOM 29096 C C . THR A 1 71 ? 2.357 -0.234 2.067 1.00 0.00 104 THR A C 20
ATOM 29097 O O . THR A 1 71 ? 2.881 -0.568 3.127 1.00 0.00 104 THR A O 20
ATOM 29108 N N . VAL A 1 72 ? 1.601 0.853 1.948 1.00 0.00 105 VAL A N 20
ATOM 29109 C CA . VAL A 1 72 ? 1.349 1.729 3.086 1.00 0.00 105 VAL A CA 20
ATOM 29110 C C . VAL A 1 72 ? -0.140 1.832 3.395 1.00 0.00 105 VAL A C 20
ATOM 29111 O O . VAL A 1 72 ? -0.932 2.264 2.557 1.00 0.00 105 VAL A O 20
ATOM 29124 N N . ASN A 1 73 ? -0.513 1.442 4.611 1.00 0.00 106 ASN A N 20
ATOM 29125 C CA . ASN A 1 73 ? -1.906 1.499 5.039 1.00 0.00 106 ASN A CA 20
ATOM 29126 C C . ASN A 1 73 ? -2.334 2.946 5.256 1.00 0.00 106 ASN A C 20
ATOM 29127 O O . ASN A 1 73 ? -1.755 3.657 6.072 1.00 0.00 106 ASN A O 20
ATOM 29138 N N . LEU A 1 74 ? -3.345 3.377 4.510 1.00 0.00 107 LEU A N 20
ATOM 29139 C CA . LEU A 1 74 ? -3.843 4.745 4.614 1.00 0.00 107 LEU A CA 20
ATOM 29140 C C . LEU A 1 74 ? -4.614 4.969 5.915 1.00 0.00 107 LEU A C 20
ATOM 29141 O O . LEU A 1 74 ? -4.880 6.108 6.298 1.00 0.00 107 LEU A O 20
ATOM 29157 N N . THR A 1 75 ? -4.983 3.881 6.584 1.00 0.00 108 THR A N 20
ATOM 29158 C CA . THR A 1 75 ? -5.734 3.970 7.832 1.00 0.00 108 THR A CA 20
ATOM 29159 C C . THR A 1 75 ? -4.822 4.237 9.027 1.00 0.00 108 THR A C 20
ATOM 29160 O O . THR A 1 75 ? -5.244 4.837 10.015 1.00 0.00 108 THR A O 20
ATOM 29171 N N . THR A 1 76 ? -3.575 3.783 8.940 1.00 0.00 109 THR A N 20
ATOM 29172 C CA . THR A 1 76 ? -2.620 3.974 10.029 1.00 0.00 109 THR A CA 20
ATOM 29173 C C . THR A 1 76 ? -1.410 4.798 9.586 1.00 0.00 109 THR A C 20
ATOM 29174 O O . THR A 1 76 ? -0.578 5.180 10.409 1.00 0.00 109 THR A O 20
ATOM 29185 N N . LEU A 1 77 ? -1.310 5.067 8.288 1.00 0.00 110 LEU A N 20
ATOM 29186 C CA . LEU A 1 77 ? -0.197 5.842 7.753 1.00 0.00 110 LEU A CA 20
ATOM 29187 C C . LEU A 1 77 ? 1.130 5.133 8.015 1.00 0.00 110 LEU A C 20
ATOM 29188 O O . LEU A 1 77 ? 2.161 5.777 8.216 1.00 0.00 110 LEU A O 20
ATOM 29204 N N . ARG A 1 78 ? 1.095 3.804 8.012 1.00 0.00 111 ARG A N 20
ATOM 29205 C CA . ARG A 1 78 ? 2.290 3.004 8.249 1.00 0.00 111 ARG A CA 20
ATOM 29206 C C . ARG A 1 78 ? 2.676 2.217 6.999 1.00 0.00 111 ARG A C 20
ATOM 29207 O O . ARG A 1 78 ? 1.822 1.626 6.339 1.00 0.00 111 ARG A O 20
ATOM 29228 N N . VAL A 1 79 ? 3.967 2.216 6.679 1.00 0.00 112 VAL A N 20
ATOM 29229 C CA . VAL A 1 79 ? 4.464 1.504 5.507 1.00 0.00 112 VAL A CA 20
ATOM 29230 C C . VAL A 1 79 ? 4.950 0.105 5.874 1.00 0.00 112 VAL A C 20
ATOM 29231 O O . VAL A 1 79 ? 5.410 -0.130 6.991 1.00 0.00 112 VAL A O 20
ATOM 29244 N N . TRP A 1 80 ? 4.842 -0.820 4.925 1.00 0.00 113 TRP A N 20
ATOM 29245 C CA . TRP A 1 80 ? 5.267 -2.198 5.144 1.00 0.00 113 TRP A CA 20
ATOM 29246 C C . TRP A 1 80 ? 6.126 -2.698 3.986 1.00 0.00 113 TRP A C 20
ATOM 29247 O O . TRP A 1 80 ? 5.882 -2.363 2.825 1.00 0.00 113 TRP A O 20
ATOM 29268 N N . CYS A 1 81 ? 7.132 -3.503 4.319 1.00 0.00 114 CYS A N 20
ATOM 29269 C CA . CYS A 1 81 ? 8.039 -4.063 3.321 1.00 0.00 114 CYS A CA 20
ATOM 29270 C C . CYS A 1 81 ? 7.949 -5.590 3.304 1.00 0.00 114 CYS A C 20
ATOM 29271 O O . CYS A 1 81 ? 8.354 -6.255 4.259 1.00 0.00 114 CYS A O 20
ATOM 29278 N N . TYR A 1 82 ? 7.408 -6.136 2.217 1.00 0.00 115 TYR A N 20
ATOM 29279 C CA . TYR A 1 82 ? 7.255 -7.582 2.077 1.00 0.00 115 TYR A CA 20
ATOM 29280 C C . TYR A 1 82 ? 8.605 -8.277 1.916 1.00 0.00 115 TYR A C 20
ATOM 29281 O O . TYR A 1 82 ? 8.843 -9.332 2.504 1.00 0.00 115 TYR A O 20
ATOM 29299 N N . ALA A 1 83 ? 9.485 -7.683 1.115 1.00 0.00 116 ALA A N 20
ATOM 29300 C CA . ALA A 1 83 ? 10.807 -8.253 0.877 1.00 0.00 116 ALA A CA 20
ATOM 29301 C C . ALA A 1 83 ? 11.578 -8.394 2.181 1.00 0.00 116 ALA A C 20
ATOM 29302 O O . ALA A 1 83 ? 12.077 -9.470 2.508 1.00 0.00 116 ALA A O 20
ATOM 29309 N N . CYS A 1 84 ? 11.663 -7.300 2.926 1.00 0.00 117 CYS A N 20
ATOM 29310 C CA . CYS A 1 84 ? 12.363 -7.296 4.201 1.00 0.00 117 CYS A CA 20
ATOM 29311 C C . CYS A 1 84 ? 11.597 -8.123 5.229 1.00 0.00 117 CYS A C 20
ATOM 29312 O O . CYS A 1 84 ? 12.186 -8.710 6.136 1.00 0.00 117 CYS A O 20
ATOM 29319 N N . SER A 1 85 ? 10.274 -8.157 5.077 1.00 0.00 118 SER A N 20
ATOM 29320 C CA . SER A 1 85 ? 9.408 -8.903 5.985 1.00 0.00 118 SER A CA 20
ATOM 29321 C C . SER A 1 85 ? 9.244 -8.157 7.305 1.00 0.00 118 SER A C 20
ATOM 29322 O O . SER A 1 85 ? 9.440 -8.721 8.383 1.00 0.00 118 SER A O 20
ATOM 29330 N N . LYS A 1 86 ? 8.884 -6.881 7.212 1.00 0.00 119 LYS A N 20
ATOM 29331 C CA . LYS A 1 86 ? 8.696 -6.053 8.398 1.00 0.00 119 LYS A CA 20
ATOM 29332 C C . LYS A 1 86 ? 8.135 -4.685 8.027 1.00 0.00 119 LYS A C 20
ATOM 29333 O O . LYS A 1 86 ? 7.997 -4.358 6.848 1.00 0.00 119 LYS A O 20
ATOM 29352 N N . GLU A 1 87 ? 7.813 -3.890 9.042 1.00 0.00 120 GLU A N 20
ATOM 29353 C CA . GLU A 1 87 ? 7.268 -2.555 8.825 1.00 0.00 120 GLU A CA 20
ATOM 29354 C C . GLU A 1 87 ? 8.388 -1.535 8.647 1.00 0.00 120 GLU A C 20
ATOM 29355 O O . GLU A 1 87 ? 9.450 -1.653 9.259 1.00 0.00 120 GLU A O 20
ATOM 29367 N N . VAL A 1 88 ? 8.145 -0.535 7.807 1.00 0.00 121 VAL A N 20
ATOM 29368 C CA . VAL A 1 88 ? 9.135 0.503 7.550 1.00 0.00 121 VAL A CA 20
ATOM 29369 C C . VAL A 1 88 ? 8.486 1.882 7.485 1.00 0.00 121 VAL A C 20
ATOM 29370 O O . VAL A 1 88 ? 7.263 2.006 7.539 1.00 0.00 121 VAL A O 20
ATOM 29383 N N . PHE A 1 89 ? 9.315 2.914 7.369 1.00 0.00 122 PHE A N 20
ATOM 29384 C CA . PHE A 1 89 ? 8.824 4.286 7.296 1.00 0.00 122 PHE A CA 20
ATOM 29385 C C . PHE A 1 89 ? 9.322 4.974 6.029 1.00 0.00 122 PHE A C 20
ATOM 29386 O O . PHE A 1 89 ? 10.527 5.076 5.799 1.00 0.00 122 PHE A O 20
ATOM 29403 N N . LEU A 1 90 ? 8.388 5.447 5.210 1.00 0.00 123 LEU A N 20
ATOM 29404 C CA . LEU A 1 90 ? 8.734 6.126 3.967 1.00 0.00 123 LEU A CA 20
ATOM 29405 C C . LEU A 1 90 ? 9.184 7.559 4.236 1.00 0.00 123 LEU A C 20
ATOM 29406 O O . LEU A 1 90 ? 8.805 8.161 5.240 1.00 0.00 123 LEU A O 20
ATOM 29422 N N . ASP A 1 91 ? 9.994 8.098 3.330 1.00 0.00 124 ASP A N 20
ATOM 29423 C CA . ASP A 1 91 ? 10.495 9.461 3.469 1.00 0.00 124 ASP A CA 20
ATOM 29424 C C . ASP A 1 91 ? 10.461 10.192 2.130 1.00 0.00 124 ASP A C 20
ATOM 29425 O O . ASP A 1 91 ? 10.374 9.567 1.073 1.00 0.00 124 ASP A O 20
ATOM 29434 N N . ARG A 1 92 ? 10.531 11.518 2.184 1.00 0.00 125 ARG A N 20
ATOM 29435 C CA . ARG A 1 92 ? 10.507 12.335 0.976 1.00 0.00 125 ARG A CA 20
ATOM 29436 C C . ARG A 1 92 ? 11.923 12.654 0.507 1.00 0.00 125 ARG A C 20
ATOM 29437 O O . ARG A 1 92 ? 12.177 12.775 -0.692 1.00 0.00 125 ARG A O 20
ATOM 29458 N N . LYS A 1 93 ? 12.840 12.789 1.458 1.00 0.00 126 LYS A N 20
ATOM 29459 C CA . LYS A 1 93 ? 14.230 13.094 1.141 1.00 0.00 126 LYS A CA 20
ATOM 29460 C C . LYS A 1 93 ? 15.178 12.335 2.063 1.00 0.00 126 LYS A C 20
ATOM 29461 O O . LYS A 1 93 ? 14.968 12.277 3.275 1.00 0.00 126 LYS A O 20
ATOM 29480 N N . LEU A 1 94 ? 16.222 11.755 1.481 1.00 0.00 127 LEU A N 20
ATOM 29481 C CA . LEU A 1 94 ? 17.204 10.998 2.251 1.00 0.00 127 LEU A CA 20
ATOM 29482 C C . LEU A 1 94 ? 18.325 11.906 2.747 1.00 0.00 127 LEU A C 20
ATOM 29483 O O . LEU A 1 94 ? 18.888 11.685 3.819 1.00 0.00 127 LEU A O 20
ATOM 29499 N N . GLY A 1 95 ? 18.643 12.928 1.960 1.00 0.00 128 GLY A N 20
ATOM 29500 C CA . GLY A 1 95 ? 19.696 13.854 2.335 1.00 0.00 128 GLY A CA 20
ATOM 29501 C C . GLY A 1 95 ? 19.155 15.199 2.779 1.00 0.00 128 GLY A C 20
ATOM 29502 O O . GLY A 1 95 ? 19.561 16.239 2.260 1.00 0.00 128 GLY A O 20
ATOM 29506 N N . THR A 1 96 ? 18.237 15.179 3.739 1.00 0.00 129 THR A N 20
ATOM 29507 C CA . THR A 1 96 ? 17.639 16.406 4.251 1.00 0.00 129 THR A CA 20
ATOM 29508 C C . THR A 1 96 ? 18.641 17.190 5.091 1.00 0.00 129 THR A C 20
ATOM 29509 O O . THR A 1 96 ? 18.602 18.420 5.134 1.00 0.00 129 THR A O 20
ATOM 29520 N N . GLN A 1 97 ? 19.538 16.472 5.758 1.00 0.00 130 GLN A N 20
ATOM 29521 C CA . GLN A 1 97 ? 20.551 17.101 6.599 1.00 0.00 130 GLN A CA 20
ATOM 29522 C C . GLN A 1 97 ? 21.634 16.101 6.986 1.00 0.00 130 GLN A C 20
ATOM 29523 O O . GLN A 1 97 ? 22.800 16.523 7.141 1.00 0.00 130 GLN A O 20
#

Nearest PDB structures (foldseek):
  2uzg-assembly1_A  TM=9.790E-01  e=2.947E-17  Homo sapiens
  6kcz-assembly1_A  TM=8.507E-01  e=3.732E-11  Homo sapiens
  5g0f-assembly1_A  TM=8.968E-01  e=2.082E-06  Danio rerio
  3phd-assembly1_B  TM=8.629E-01  e=4.545E-06  Homo sapiens
  3phd-assembly1_D  TM=8.390E-01  e=4.850E-06  Homo sapiens

Sequence (95 aa):
RNHCPHLDSVGEITKEDLIQKSLGTCQDCKVQGPNLWACLENRCSYVGCGESQVDHSTIHSQETKHYLTVNLTTLRVWCYACSKEVFLDRKLGTQRNHCPHLDSVGEITKEDLIQKSLGTCQDCKVQGPNLWACLENRCSYVGCGESQVDHSTIHSQETKHYLTVNLTTLRVWCYACSKEVFLDRKLGTQRNHCPHLDSVGEITKEDLIQKSLGTCQDCKVQGPNLWACLENRCSYVGCGESQVDHSTIHSQETKHYLTVNLTTLRVWCYACSKEVFLDRKLGTQRNHCPHLDSVGEITKEDLIQKSLGTCQDCKVQGPNLWACLENRCSYVGCGESQVDHSTIHSQETKHYLTVNLTTLRVWCYACSKEVFLDRKLGTQRNHCPHLDSVGEITKEDLIQKSLGTCQDCKVQGPNLWACLENRCSYVGCGESQVDHSTIHSQETKHYLTVNLTTLRVWCYACSKEVFLDRKLGTQRNHCPHLDSVGEITKEDLIQKSLGTCQDCKVQGPNLWACLENRCSYVGCGESQVDHSTIHSQETKHYLTVNLTTLRVWCYACSKEVFLDRKLGTQRNHCPHLDSVGEITKEDLIQKSLGTCQDCKVQGPNLWACLENRCSYVGCGESQVDHSTIHSQETKHYLTVNLTTLRVWCYACSKEVFLDRKLGTQRNHCPHLDSVGEITKEDLIQKSLGTCQDCKVQGPNLWACLENRCSYVGCGESQVDHSTIHSQETKHYLTVNLTTLRVWCYACSKEVFLDRKLGTQRNHCPHLDSVGEITKEDLIQKSLGTCQDCKVQGPNLWACLENRCSYVGCGESQVDHSTIHSQETKHYLTVNLTTLRVWCYACSKEVFLDRKLGTQRNHCPHLDSVGEITKEDLIQKSLGTCQDCKVQGPNLWACLENRCSYVGCGESQVDHSTIHSQETKHYLTVNLTTLRVWCYACSKEVFLDRKLGTQRNHCPHLDSVGEITKEDLIQKSLGTCQDCKVQGPNLWACLENRCSYVGCGESQVDHSTIHSQETKHYLTVNLTTLRVWCYACSKEVFLDRKLGTQRNHCPHLDSVGEITKEDLIQKSLGTCQDCKVQGPNLWACLENRCSYVGCGESQVDHSTIHSQETKHYLTVNLTTLRVWCYACSKEVFLDRKLGTQRNHCPHLDSVGEITKEDLIQKSLGTCQDCKVQGPNLWACLENRCSYVGCGESQVDHSTIHSQETKHYLTVNLTTLRVWCYACSKEVFLDRKLGTQRNHCPHLDSVGEITKEDLIQKSLGTCQDCKVQGPNLWACLENRCSYVGCGESQVDHSTIHSQETKHYLTVNLTTLRVWCYACSKEVFLDRKLGTQRNHCPHLDSVGEITKEDLIQKSLGTCQDCKVQGPNLWACLENRCSYVGCGESQVDHSTIHSQETKHYLTVNLTTLRVWCYACSKEVFLDRKLGTQRNHCPHLDSVGEITKEDLIQKSLGTCQDCKVQGPNLWACLENRCSYVGCGESQVDHSTIHSQETKHYLTVNLTTLRVWCYACSKEVFLDRKLGTQRNHCPHLDSVGEITKEDLIQKSLGTCQDCKVQGPNLWACLENRCSYVGCGESQVDHSTIHSQETKHYLTVNLTTLRVWCYACSKEVFLDRKLGTQRNHCPHLDSVGEITKEDLIQKSLGTCQDCKVQGPNLWACLENRCSYVGCGESQVDHSTIHSQETKHYLTVNLTTLRVWCYACSKEVFLDRKLGTQRNHCPHLDSVGEITKEDLIQKSLGTCQDCKVQGPNLWACLENRCSYVGCGESQVDHSTIHSQETKHYLTVNLTTLRVWCYACSKEVFLDRKLGTQRNHCPHLDSVGEITKEDLIQKSLGTCQDCKVQGPNLWACLENRCSYVGCGESQVDHSTIHSQETKHYLTVNLTTLRVWCYACSKEVFLDRKLGTQ

Foldseek 3Di:
DDDDPLLVVAAADDPVLLVVLCQAAFQVDGGGDNFWKFQRHNVDGGTGHPPVPPNRVVVVCVVVVRQWIATSPVRWIGGVVVPGTDHHDHDDPPD

InterPro domains:
  IPR001394 Peptidase C19, ubiquitin carboxyl-terminal hydrolase [PF00443] (185-712)
  IPR001607 Zinc finger, UBP-type [PF02148] (61-121)
  IPR001607 Zinc finger, UBP-type [PS50271] (37-140)
  IPR001607 Zinc finger, UBP-type [SM00290] (60-112)
  IPR006615 Peptidase C19, ubiquitin-specific peptidase, DUSP domain [PF06337] (739-809)
  IPR006615 Peptidase C19, ubiquitin-specific peptidase, DUSP domain [PF06337] (846-917)
  IPR006615 Peptidase C19, ubiquitin-specific peptidase, DUSP domain [PS51283] (717-810)
  IPR006615 Peptidase C19, ubiquitin-specific peptidase, DUSP domain [PS51283] (818-921)
  IPR006615 Peptidase C19, ubiquitin-specific peptidase, DUSP domain [SM00695] (732-815)
  IPR006615 Peptidase C19, ubiquitin-specific peptidase, DUSP domain [SM00695] (840-924)
  IPR013083 Zinc finger, RING/FYVE/PHD-type [G3DSA:3.30.40.10] (34-130)
  IPR018200 Ubiquitin specific protease, conserved site [PS00972] (186-201)
  IPR018200 Ubiquitin specific protease, conserved site [PS00973] (657-674)
  IPR028889 Ubiquitin specific protease UPS, catalytic domain [PS50235] (185-715)
  IPR035927 DUSP-like superfamily [G3DSA:3.30.2230.10] (714-817)
  IPR035927 DUSP-like superfamily [G3DSA:3.30.2230.10] (818-937)
  IPR035927 DUSP-like superfamily [SSF143791] (711-811)
  IPR035927 DUSP-like superfamily [SSF143791] (807-918)
  IPR038765 Papain-like cysteine peptidase superfamily [SSF54001] (181-714)
  IPR050185 Ubiquitin carboxyl-terminal hydrolase [PTHR21646] (105-714)

Radius of gyration: 12.67 Å; Cα contacts (8 Å, |Δi|>4): 173; chains: 1; bounding box: 39×27×21 Å

Organism: Homo sapiens (NCBI:txid9606)

Solvent-accessible surface area: 6680 Å² total; per-residue (Å²): 263,163,68,15,88,54,2,65,92,18,28,89,16,81,150,130,59,35,104,116,7,57,119,10,63,14,101,92,35,207,41,114,23,111,74,4,46,1,8,10,34,87,234,20,56,103,4,10,0,4,135,86,73,68,31,27,9,31,84,34,0,90,135,58,151,27,66,5,3,8,13,28,65,86,129,143,10,70,0,54,47,51,83,107,84,13,143,53,85,196,183,153,81,128,224